Protein 3KNZ (pdb70)

Nearest PDB structures (foldseek):
  3knz-assembly3_F  TM=1.002E+00  e=1.732E-51  Salmonella enterica subsp. enterica serovar Typhimurium
  3knz-assembly2_C  TM=9.951E-01  e=6.266E-48  Salmonella enterica subsp. enterica serovar Typhimurium
  3knz-assembly1_B  TM=9.962E-01  e=3.396E-47  Salmonella enterica subsp. enterica serovar Typhimurium
  3g68-assembly1_B  TM=9.363E-01  e=8.931E-22  Clostridioides difficile 630
  3tbf-assembly1_B  TM=7.557E-01  e=9.077E-13  Francisella tularensis subsp. tularensis

CATH classification: 3.40.50.10490 (+1 more: 3.40.50.10490)

Solvent-accessible surface area: 72943 Å² total

Organism: Salmonella typhimurium (strain LT2 / SGSC1412 / ATCC 700720) (NCBI:txid99287)

Sequence (1859 aa):
NLYFQGNETPLRLLELTQTREDLWRAAQALTERGVTRIILTGSGTSYHGALTARTFQRWCALPVDVCWPFLDDEETLARSGKALVVGISQGGGSLSTLAAERARNVGHITASAGVAPATIDRAADYILTVPCGETKGYHCTVLNLLLALAVAGQQQRLDGEQRRSLLLREKTFNHLPALVTASQAWAQTNALALRDSSADIRLTGPATLFGTVQEGALKLETLRCPVSGYEFEEFIHGIYNAFNAQSALILDPQPDARQDRLAQILGEWTPSIYRIGPQVENNGLNLNFPFVNDEDFAVFEYIIPLQLCAILPNLYFQGNETPLRLLELTQTREDLWRAAQALTERGVTRIILTGSGTSYHGALTARTFQRWCALPVDVCWPFLDDETLARSGKALVVGISQGGGSLSTLAAERARNVGHITASAGVAPATIDRAADYILTVPCGETKGYHCTVLNLLLALAVAGQQQRLDGEQRRRSLLLREKTFNHLPALVTASQAWAQTNALALRDSADIRLTGPATLFGTVQEGALKLETLRCPVSGYEFEEFIHGIYNAFNAQSALILDPQPDARQDRLAQILGEWTPSIYRIGPQVENNGLNLNFPFVNDEDFAVFEYIIPLQLCAILNLYFQGNETPLRLLELTQTREDLWRAAQALTERGVTRIILTGSGTSYHGALTARTFQRWCALPVDVCWPFLDDETLARSGKALVVGISQGGGSLSTLAAERARNVGHITASAGVAPATIDRAADYILTVPCGTKGYHCTVLNLLLALAVAGQQQRLDGEQRRSLLLREKTFNHLPALVTASQAWAQTNALALRDSADIRLTGPATLFGTVQEGALKLETLRCPVSGYEFEEFIHGIYNAFNAQSALILDPQPDARQDRLAQILGEWTPSIYRIGPQVENNGLNLNFPFVNDEDFAVFEYIIPLQLCAILPNLYFQGNETPLRLLELTQTREDLWRAAQALTERGVTRIILTGSGTSYHGALTARTFQRWCALPVDVCWPFLDDETLARSGKALVVGISQGGGSLSTLAAERARNVGHITASAGVAPATIDRAADYILTVPCGETKGYHCTVLNLLLALAVAGQQQRLDGEQRRSLLLREKTFNHLPALVTASQAWAQTNALALRDSADIRLTGPATLFGTVQEGALKLETLRCPVSGYEFEEFIHGIYNAFNAQSALILDPQPDARQDRRLAQILGEWTPSIYRIGPQVENNGLNLNFPFVNDEDFAVFEYIIPLQLCAILPNLYFQGNETPLRLLELTQTREDLWRAAQALTERGVTRIILTGSGTSYHGALTARTFQRWCALPVDVCWPFLDDETLARRSGKALVVGISQGGGSLSTLAAERARNVGHITASAGVAPATIDRAADYILTVPCGETKGYHCTVLNLLLALAVAGQQQRLDGEQRRSLLLREKTFNHLPALVTASQAWAQTNALALRDSADIRLTGPATLFGTVQEGALKLETLRCPVSGYEFEEEFIHGIYNAFNAQSALILDPQPDARQDRLAQILGEWTPSIYRIGPQVENNGLNLNFPFVNDEDFAVFEYIIPLQLCAILPYFQGNETPLRLLELTQTREDLWRAAQALTERGVTRIILTGSGTSYHGALTARTFQRWCALPVDVCWPFLDDETLARSGKALVVGISQGGGSLSTLAAERARNVGHITASAGVAPATIDRRAADYILTVPTKGYHCTVLNLLLALAVAGQQQRLDGEQRRSLLLREKTFNHLPALVTASQAWAQTNALALRDSADIRLTGPATLFGTVQEGALKLETLRCPVSGYEFEEEFIHGIYNAFNAQQSALILDPQPDARQDRLAQILGEWTPSIYRIGPQVENNGLNLNFPFVNDEDFAVFEYIIPLQLCAILP

B-factor: mean 27.79, std 7.47, range [3.85, 67.18]

InterPro domains:
  IPR001347 SIS domain [PF01380] (32-156)
  IPR001347 SIS domain [PS51464] (22-163)
  IPR035466 GlmS/AgaS, SIS domain 1 [cd05008] (33-158)
  IPR035490 GlmS/FrlB, SIS domain 2 [cd05009] (201-340)
  IPR046348 SIS domain superfamily [SSF53697] (14-332)

Radius of gyration: 48.58 Å; Cα contacts (8 Å, |Δi|>4): 3417; chains: 6; bounding box: 103×115×129 Å

Structure (mmCIF, N/CA/C/O backbone):
data_3KNZ
#
_entry.id   3KNZ
#
_cell.length_a   90.028
_cell.length_b   173.344
_cell.length_c   208.574
_cell.angle_alpha   90.000
_cell.angle_beta   90.000
_cell.angle_gamma   90.000
#
_symmetry.space_group_name_H-M   'P 21 21 21'
#
loop_
_enti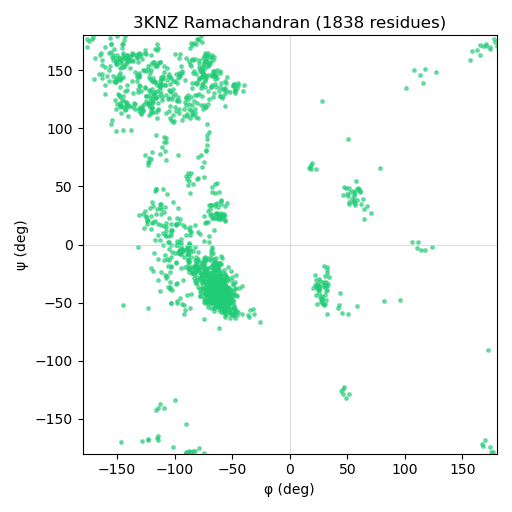ty.id
_entity.type
_entity.pdbx_description
1 polymer 'Putative sugar binding protein'
2 non-polymer 2-ETHOXYETHANOL
3 non-polymer IMIDAZOLE
4 water water
#
loop_
_atom_site.group_PDB
_atom_site.id
_atom_site.type_symbol
_atom_site.label_atom_id
_atom_site.label_alt_id
_atom_site.label_comp_id
_atom_site.label_asym_id
_atom_site.label_entity_id
_atom_site.label_seq_id
_atom_site.pdbx_PDB_ins_code
_atom_site.Cartn_x
_atom_site.Cartn_y
_atom_site.Cartn_z
_atom_site.occupancy
_atom_site.B_iso_or_equiv
_atom_site.auth_seq_id
_atom_site.auth_comp_id
_atom_site.auth_asym_id
_atom_site.auth_atom_id
_atom_site.pdbx_PDB_model_num
ATOM 1 N N . ASN A 1 14 ? 34.842 0.046 174.238 1.00 63.01 -5 ASN A N 1
ATOM 2 C CA . ASN A 1 14 ? 35.303 1.463 174.185 1.00 63.31 -5 ASN A CA 1
ATOM 3 C C . ASN A 1 14 ? 34.198 2.377 174.717 1.00 63.27 -5 ASN A C 1
ATOM 4 O O . ASN A 1 14 ? 33.345 2.843 173.960 1.00 63.23 -5 ASN A O 1
ATOM 9 N N . LEU A 1 15 ? 34.216 2.619 176.028 1.00 63.20 -4 LEU A N 1
ATOM 10 C CA . LEU A 1 15 ? 33.205 3.453 176.686 1.00 62.90 -4 LEU A CA 1
ATOM 11 C C . LEU A 1 15 ? 33.265 4.911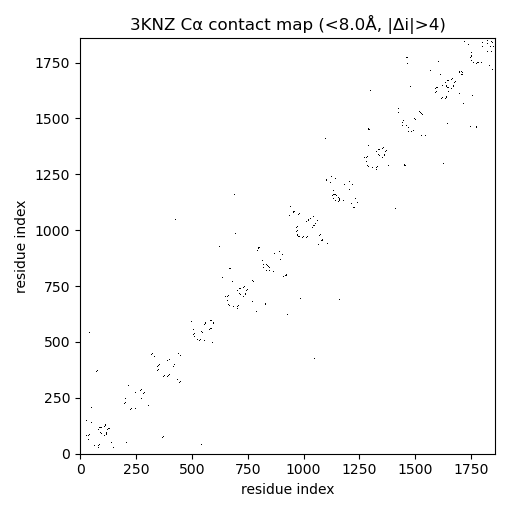 176.222 1.00 62.73 -4 LEU A C 1
ATOM 12 O O . LEU A 1 15 ? 32.334 5.687 176.461 1.00 62.99 -4 LEU A O 1
ATOM 14 N N . TYR A 1 16 ? 34.363 5.278 175.565 1.00 61.90 -3 TYR A N 1
ATOM 15 C CA . TYR A 1 16 ? 34.540 6.633 175.053 1.00 61.13 -3 TYR A CA 1
ATOM 16 C C . TYR A 1 16 ? 33.502 6.906 173.948 1.00 60.53 -3 TYR A C 1
ATOM 17 O O . TYR A 1 16 ? 33.039 8.040 173.803 1.00 60.56 -3 TYR A O 1
ATOM 26 N N . PHE A 1 17 ? 33.134 5.867 173.184 1.00 59.40 -2 PHE A N 1
ATOM 27 C CA . PHE A 1 17 ? 32.141 6.002 172.098 1.00 58.26 -2 PHE A CA 1
ATOM 28 C C . PHE A 1 17 ? 30.744 6.342 172.606 1.00 57.16 -2 PHE A C 1
ATOM 29 O O . PHE A 1 17 ? 30.158 7.342 172.186 1.00 57.01 -2 PHE A O 1
ATOM 37 N N . GLN A 1 18 ? 30.203 5.491 173.480 1.00 56.15 -1 GLN A N 1
ATOM 38 C CA . GLN A 1 18 ? 28.877 5.715 174.058 1.00 54.94 -1 GLN A CA 1
ATOM 39 C C . GLN A 1 18 ? 28.771 7.180 174.458 1.00 53.78 -1 GLN A C 1
ATOM 40 O O . GLN A 1 18 ? 27.715 7.799 174.316 1.00 54.36 -1 GLN A O 1
ATOM 42 N N . GLY A 1 19 ? 29.878 7.728 174.952 1.00 51.60 0 GLY A N 1
ATOM 43 C CA . GLY A 1 19 ? 29.936 9.125 175.328 1.00 49.88 0 GLY A CA 1
ATOM 44 C C . GLY A 1 19 ? 29.778 10.014 174.113 1.00 48.38 0 GLY A C 1
ATOM 45 O O . GLY A 1 19 ? 28.885 10.858 174.072 1.00 48.63 0 GLY A O 1
ATOM 54 N N . ASN A 1 21 ? 28.806 9.284 170.974 1.00 41.57 2 ASN A N 1
ATOM 55 C CA . ASN A 1 21 ? 27.577 9.043 170.224 1.00 40.30 2 ASN A CA 1
ATOM 56 C C . ASN A 1 21 ? 26.372 9.786 170.788 1.00 38.66 2 ASN A C 1
ATOM 57 O O . ASN A 1 21 ? 25.487 10.207 170.043 1.00 38.30 2 ASN A O 1
ATOM 62 N N . GLU A 1 22 ? 26.355 9.959 172.104 1.00 37.54 3 GLU A N 1
ATOM 63 C CA . GLU A 1 22 ? 25.255 10.637 172.785 1.00 36.92 3 GLU A CA 1
ATOM 64 C C . GLU A 1 22 ? 25.414 12.157 172.903 1.00 34.82 3 GLU A C 1
ATOM 65 O O . GLU A 1 22 ? 24.451 12.862 173.206 1.00 34.09 3 GLU A O 1
ATOM 71 N N . THR A 1 23 ? 26.617 12.665 172.662 1.00 32.89 4 THR A N 1
ATOM 72 C CA . THR A 1 23 ? 26.868 14.098 172.797 1.00 31.65 4 THR A CA 1
ATOM 73 C C . THR A 1 23 ? 25.942 14.983 171.941 1.00 30.97 4 THR A C 1
ATOM 74 O O . THR A 1 23 ? 25.412 15.980 172.440 1.00 30.99 4 THR A O 1
ATOM 78 N N . PRO A 1 24 ? 25.742 14.630 170.657 1.00 29.76 5 PRO A N 1
ATOM 79 C CA . PRO A 1 24 ? 24.861 15.455 169.835 1.00 28.98 5 PRO A CA 1
ATOM 80 C C . PRO A 1 24 ? 23.447 15.536 170.401 1.00 28.67 5 PRO A C 1
ATOM 81 O O . PRO A 1 24 ? 22.827 16.603 170.373 1.00 28.60 5 PRO A O 1
ATOM 85 N N . LEU A 1 25 ? 22.943 14.419 170.917 1.00 28.15 6 LEU A N 1
ATOM 86 C CA . LEU A 1 25 ? 21.611 14.403 171.505 1.00 28.18 6 LEU A CA 1
ATOM 87 C C . LEU A 1 25 ? 21.577 15.231 172.799 1.00 27.86 6 LEU A C 1
ATOM 88 O O . LEU A 1 25 ? 20.597 15.935 173.058 1.00 28.16 6 LEU A O 1
ATOM 93 N N . ARG A 1 26 ? 22.638 15.156 173.605 1.00 26.92 7 ARG A N 1
ATOM 94 C CA . ARG A 1 26 ? 22.702 15.946 174.835 1.00 26.52 7 ARG A CA 1
ATOM 95 C C . ARG A 1 26 ? 22.664 17.440 174.498 1.00 25.10 7 ARG A C 1
ATOM 96 O O . ARG A 1 26 ? 21.999 18.221 175.177 1.00 24.12 7 ARG A O 1
ATOM 104 N N . LEU A 1 27 ? 23.371 17.826 173.440 1.00 24.48 8 LEU A N 1
ATOM 105 C CA . LEU A 1 27 ? 23.437 19.229 173.034 1.00 23.97 8 LEU A CA 1
ATOM 106 C C . LEU A 1 27 ? 22.097 19.738 172.520 1.00 24.04 8 LEU A C 1
ATOM 107 O O . LEU A 1 27 ? 21.713 20.869 172.801 1.00 24.06 8 LEU A O 1
ATOM 112 N N . LEU A 1 28 ? 21.390 18.906 171.760 1.00 24.04 9 LEU A N 1
ATOM 113 C CA . LEU A 1 28 ? 20.078 19.277 171.238 1.00 23.73 9 LEU A CA 1
ATOM 114 C C . LEU A 1 28 ? 19.110 19.539 172.389 1.00 23.73 9 LEU A C 1
ATOM 115 O O . LEU A 1 28 ? 18.362 20.516 172.369 1.00 23.84 9 LEU A O 1
ATOM 120 N N . GLU A 1 29 ? 19.133 18.668 173.392 1.00 23.96 10 GLU A N 1
ATOM 121 C CA . GLU A 1 29 ? 18.281 18.830 174.570 1.00 24.66 10 GLU A CA 1
ATOM 122 C C . GLU A 1 29 ? 18.493 20.184 175.240 1.00 24.30 10 GLU A C 1
ATOM 123 O O . GLU A 1 29 ? 17.537 20.826 175.662 1.00 24.60 10 GLU A O 1
ATOM 137 N N . LEU A 1 31 ? 19.209 22.995 173.982 1.00 24.10 12 LEU A N 1
ATOM 138 C CA . LEU A 1 31 ? 18.585 24.079 173.224 1.00 24.13 12 LEU A CA 1
ATOM 139 C C . LEU A 1 31 ? 17.122 24.298 173.593 1.00 24.80 12 LEU A C 1
ATOM 140 O O . LEU A 1 31 ? 16.612 25.408 173.469 1.00 25.65 12 LEU A O 1
ATOM 145 N N . THR A 1 32 ? 16.447 23.246 174.041 1.00 25.02 13 THR A N 1
ATOM 146 C CA . THR A 1 32 ? 15.025 23.334 174.350 1.00 25.26 13 THR A CA 1
ATOM 147 C C . THR A 1 32 ? 14.737 23.523 175.845 1.00 25.34 13 THR A C 1
ATOM 148 O O . THR A 1 32 ? 13.578 23.631 176.238 1.00 24.78 13 THR A O 1
ATOM 152 N N . GLN A 1 33 ? 15.783 23.568 176.671 1.00 25.61 14 GLN A N 1
ATOM 153 C CA . GLN A 1 33 ? 15.613 23.756 178.116 1.00 25.85 14 GLN A CA 1
ATOM 154 C C . GLN A 1 33 ? 15.387 25.225 178.462 1.00 26.44 14 GLN A C 1
ATOM 155 O O . GLN A 1 33 ? 16.042 26.106 177.900 1.00 26.57 14 GLN A O 1
ATOM 161 N N . THR A 1 34 ? 14.456 25.489 179.376 1.00 27.22 15 THR A N 1
ATOM 162 C CA . THR A 1 34 ? 14.238 26.848 179.862 1.00 28.11 15 THR A CA 1
ATOM 163 C C . THR A 1 34 ? 15.287 27.042 180.943 1.00 29.42 15 THR A C 1
ATOM 164 O O . THR A 1 34 ? 15.369 26.267 181.900 1.00 31.23 15 THR A O 1
ATOM 168 N N . ARG A 1 35 ? 16.099 28.072 180.790 1.00 29.39 16 ARG A N 1
ATOM 169 C CA . ARG A 1 35 ? 17.193 28.300 181.707 1.00 28.73 16 ARG A CA 1
ATOM 170 C C . ARG A 1 35 ? 16.955 29.556 182.525 1.00 28.97 16 ARG A C 1
ATOM 171 O O . ARG A 1 35 ? 17.527 30.605 182.240 1.00 28.84 16 ARG A O 1
ATOM 179 N N . GLU A 1 36 ? 16.102 29.452 183.541 1.00 29.55 17 GLU A N 1
ATOM 180 C CA . GLU A 1 36 ? 15.824 30.598 184.400 1.00 30.02 17 GLU A CA 1
ATOM 181 C C . GLU A 1 36 ? 17.110 31.079 185.057 1.00 29.17 17 GLU A C 1
ATOM 182 O O . GLU A 1 36 ? 17.283 32.279 185.289 1.00 28.57 17 GLU A O 1
ATOM 188 N N . ASP A 1 37 ? 18.014 30.142 185.342 1.00 28.16 18 ASP A N 1
ATOM 189 C CA . ASP A 1 37 ? 19.285 30.491 185.959 1.00 27.90 18 ASP A CA 1
ATOM 190 C C . ASP A 1 37 ? 20.060 31.439 185.052 1.00 28.07 18 ASP A C 1
ATOM 191 O O . ASP A 1 37 ? 20.567 32.462 185.516 1.00 28.33 18 ASP A O 1
ATOM 196 N N . LEU A 1 38 ? 20.132 31.127 183.762 1.00 28.02 19 LEU A N 1
ATOM 197 C CA . LEU A 1 38 ? 20.817 32.010 182.823 1.00 28.53 19 LEU A CA 1
ATOM 198 C C . LEU A 1 38 ? 20.124 33.369 182.771 1.00 29.85 19 LEU A C 1
ATOM 199 O O . LEU A 1 38 ? 20.787 34.410 182.756 1.00 29.69 19 LEU A O 1
ATOM 204 N N . TRP A 1 39 ? 18.793 33.359 182.753 1.00 30.74 20 TRP A N 1
ATOM 205 C CA . TRP A 1 39 ? 18.037 34.605 182.723 1.00 32.48 20 TRP A CA 1
ATOM 206 C C . TRP A 1 39 ? 18.249 35.459 183.975 1.00 32.15 20 TRP A C 1
ATOM 207 O O . TRP A 1 39 ? 18.441 36.669 183.859 1.00 32.25 20 TRP A O 1
ATOM 218 N N . ARG A 1 40 ? 18.236 34.852 185.159 1.00 32.13 21 ARG A N 1
ATOM 219 C CA . ARG A 1 40 ? 18.478 35.621 186.386 1.00 32.17 21 ARG A CA 1
ATOM 220 C C . ARG A 1 40 ? 19.827 36.317 186.310 1.00 31.36 21 ARG A C 1
ATOM 221 O O . ARG A 1 40 ? 19.949 37.486 186.667 1.00 31.78 21 ARG A O 1
ATOM 229 N N . ALA A 1 41 ? 20.836 35.587 185.842 1.00 30.82 22 ALA A N 1
ATOM 230 C CA . ALA A 1 41 ? 22.185 36.133 185.684 1.00 29.91 22 ALA A CA 1
ATOM 231 C C . ALA A 1 41 ? 22.186 37.255 184.646 1.00 29.40 22 ALA A C 1
ATOM 232 O O . ALA A 1 41 ? 22.862 38.267 184.817 1.00 29.49 22 ALA A O 1
ATOM 234 N N . ALA A 1 42 ? 21.428 37.077 183.568 1.00 29.38 23 ALA A N 1
ATOM 235 C CA . ALA A 1 42 ? 21.333 38.099 182.534 1.00 29.43 23 ALA A CA 1
ATOM 236 C C . ALA A 1 42 ? 20.651 39.350 183.095 1.00 29.99 23 ALA A C 1
ATOM 237 O O . ALA A 1 42 ? 21.068 40.476 182.817 1.00 29.54 23 ALA A O 1
ATOM 239 N N . GLN A 1 43 ? 19.606 39.150 183.892 1.00 31.61 24 GLN A N 1
ATOM 240 C CA . GLN A 1 43 ? 18.890 40.266 184.511 1.00 32.74 24 GLN A CA 1
ATOM 241 C C . GLN A 1 43 ? 19.790 41.010 185.495 1.00 33.16 24 GLN A C 1
ATOM 242 O O . GLN A 1 43 ? 19.874 42.238 185.461 1.00 33.35 24 GLN A O 1
ATOM 248 N N . ALA A 1 44 ? 20.462 40.256 186.363 1.00 33.61 25 ALA A N 1
ATOM 249 C CA . ALA A 1 44 ? 21.351 40.829 187.375 1.00 34.36 25 ALA A CA 1
ATOM 250 C C . ALA A 1 44 ? 22.500 41.623 186.751 1.00 34.71 25 ALA A C 1
ATOM 251 O O . ALA A 1 44 ? 22.921 42.657 187.274 1.00 33.98 25 ALA A O 1
ATOM 253 N N . LEU A 1 45 ? 23.005 41.123 185.633 1.00 35.54 26 LEU A N 1
ATOM 254 C CA . LEU A 1 45 ? 24.092 41.768 184.924 1.00 36.39 26 LEU A CA 1
ATOM 255 C C . LEU A 1 45 ? 23.654 43.144 184.444 1.00 36.92 26 LEU A C 1
ATOM 256 O O . LEU A 1 45 ? 24.337 44.139 184.678 1.00 37.06 26 LEU A O 1
ATOM 261 N N . THR A 1 46 ? 22.495 43.196 183.796 1.00 37.93 27 THR A N 1
ATOM 262 C CA . THR A 1 46 ? 21.981 44.446 183.237 1.00 38.33 27 THR A CA 1
ATOM 263 C C . THR A 1 46 ? 21.601 45.473 184.299 1.00 38.49 27 THR A C 1
ATOM 264 O O . THR A 1 46 ? 21.789 46.666 184.092 1.00 38.66 27 THR A O 1
ATOM 268 N N . GLU A 1 47 ? 21.069 45.010 185.427 1.00 38.81 28 GLU A N 1
ATOM 269 C CA . GLU A 1 47 ? 20.630 45.904 186.503 1.00 39.29 28 GLU A CA 1
ATOM 270 C C . GLU A 1 47 ? 21.742 46.400 187.428 1.00 38.59 28 GLU A C 1
ATOM 271 O O . GLU A 1 47 ? 21.674 47.519 187.916 1.00 38.71 28 GLU A O 1
ATOM 277 N N . ARG A 1 48 ? 22.758 45.579 187.671 1.00 38.44 29 ARG A N 1
ATOM 278 C CA . ARG A 1 48 ? 23.832 45.948 188.599 1.00 38.08 29 ARG A CA 1
ATOM 279 C C . ARG A 1 48 ? 25.103 46.528 187.959 1.00 36.38 29 ARG A C 1
ATOM 280 O O . ARG A 1 48 ? 26.204 46.336 188.476 1.00 36.47 29 ARG A O 1
ATOM 288 N N . GLY A 1 49 ? 24.951 47.231 186.842 1.00 34.43 30 GLY A N 1
ATOM 289 C CA . GLY A 1 49 ? 26.075 47.904 186.185 1.00 32.87 30 GLY A CA 1
ATOM 290 C C . GLY A 1 49 ? 27.367 47.133 185.964 1.00 31.11 30 GLY A C 1
ATOM 291 O O . GLY A 1 49 ? 28.448 47.619 186.300 1.00 30.80 30 GLY A O 1
ATOM 292 N N . VAL A 1 50 ? 27.257 45.934 185.398 1.00 29.80 31 VAL A N 1
ATOM 293 C CA . VAL A 1 50 ? 28.428 45.128 185.053 1.00 28.42 31 VAL A CA 1
ATOM 294 C C . VAL A 1 50 ? 29.016 45.671 183.751 1.00 28.09 31 VAL A C 1
ATOM 295 O O . VAL A 1 50 ? 28.297 45.845 182.768 1.00 29.24 31 VAL A O 1
ATOM 299 N N . THR A 1 51 ? 30.320 45.928 183.739 1.00 27.17 32 THR A N 1
ATOM 300 C CA . THR A 1 51 ? 30.968 46.527 182.575 1.00 25.92 32 THR A CA 1
ATOM 301 C C . THR A 1 51 ? 31.764 45.544 181.716 1.00 26.48 32 THR A C 1
ATOM 302 O O . THR A 1 51 ? 32.180 45.889 180.608 1.00 26.50 32 THR A O 1
ATOM 306 N N . ARG A 1 52 ? 31.981 44.329 182.212 1.00 26.89 33 ARG A N 1
ATOM 307 C CA . ARG A 1 52 ? 32.728 43.323 181.447 1.00 27.06 33 ARG A CA 1
ATOM 308 C C . ARG A 1 52 ? 32.514 41.912 182.005 1.00 26.45 33 ARG A C 1
ATOM 309 O O . ARG A 1 52 ? 32.101 41.739 183.159 1.00 26.26 33 ARG A O 1
ATOM 317 N N . ILE A 1 53 ? 32.766 40.901 181.181 1.00 25.65 34 ILE A N 1
ATOM 318 C CA . ILE A 1 53 ? 32.687 39.524 181.664 1.00 25.63 34 ILE A CA 1
ATOM 319 C C . ILE A 1 53 ? 34.108 38.978 181.748 1.00 24.77 34 ILE A C 1
ATOM 320 O O . ILE A 1 53 ? 34.924 39.216 180.859 1.00 24.54 34 ILE A O 1
ATOM 325 N N . ILE A 1 54 ? 34.399 38.273 182.837 1.00 24.23 35 ILE A N 1
ATOM 326 C CA . ILE A 1 54 ? 35.698 37.649 183.043 1.00 23.47 35 ILE A CA 1
ATOM 327 C C . ILE A 1 54 ? 35.456 36.155 183.236 1.00 23.14 35 ILE A C 1
ATOM 328 O O . ILE A 1 54 ? 34.851 35.751 184.225 1.00 22.69 35 ILE A O 1
ATOM 333 N N . LEU A 1 55 ? 35.880 35.345 182.270 1.00 23.33 36 LEU A N 1
ATOM 334 C CA . LEU A 1 55 ? 35.754 33.886 182.361 1.00 22.70 36 LEU A CA 1
ATOM 335 C C . LEU A 1 55 ? 37.079 33.333 182.870 1.00 22.74 36 LEU A C 1
ATOM 336 O O . LEU A 1 55 ? 38.122 33.572 182.261 1.00 22.90 36 LEU A O 1
ATOM 341 N N . THR A 1 56 ? 37.051 32.599 183.977 1.00 23.16 37 THR A N 1
ATOM 342 C CA . THR A 1 56 ? 38.287 32.071 184.541 1.00 24.15 37 THR A CA 1
ATOM 343 C C . THR A 1 56 ? 38.204 30.582 184.859 1.00 24.54 37 THR A C 1
ATOM 344 O O . THR A 1 56 ? 37.162 30.078 185.267 1.00 24.90 37 THR A O 1
ATOM 348 N N . GLY A 1 57 ? 39.326 29.894 184.674 1.00 24.96 38 GLY A N 1
ATOM 349 C CA . GLY A 1 57 ? 39.405 28.461 184.900 1.00 25.17 38 GLY A CA 1
ATOM 350 C C . GLY A 1 57 ? 40.682 27.874 184.329 1.00 25.26 38 GLY A C 1
ATOM 351 O O . GLY A 1 57 ? 41.573 28.604 183.861 1.00 24.88 38 GLY A O 1
ATOM 352 N N . SER A 1 58 ? 40.748 26.548 184.345 1.00 24.84 39 SER A N 1
ATOM 353 C CA . SER A 1 58 ? 41.924 25.815 183.897 1.00 25.32 39 SER A CA 1
ATOM 354 C C . SER A 1 58 ? 41.564 24.668 182.966 1.00 25.46 39 SER A C 1
ATOM 355 O O . SER A 1 58 ? 40.416 24.221 182.935 1.00 26.04 39 SER A O 1
ATOM 358 N N . GLY A 1 59 ? 42.550 24.189 182.212 1.00 24.89 40 GLY A N 1
ATOM 359 C CA . GLY A 1 59 ? 42.344 23.055 181.303 1.00 24.17 40 GLY A CA 1
ATOM 360 C C . GLY A 1 59 ? 41.125 23.163 180.394 1.00 23.69 40 GLY A C 1
ATOM 361 O O . GLY A 1 59 ? 40.908 24.183 179.749 1.00 22.89 40 GLY A O 1
ATOM 362 N N . THR A 1 60 ? 40.329 22.099 180.335 1.00 23.66 41 THR A N 1
ATOM 363 C CA . THR A 1 60 ? 39.151 22.085 179.471 1.00 23.20 41 THR A CA 1
ATOM 364 C C . THR A 1 60 ? 38.221 23.278 179.705 1.00 22.80 41 THR A C 1
ATOM 365 O O . THR A 1 60 ? 37.665 23.825 178.757 1.00 21.41 41 THR A O 1
ATOM 369 N N . SER A 1 61 ? 38.066 23.682 180.961 1.00 23.02 42 SER A N 1
ATOM 370 C CA . SER A 1 61 ? 37.219 24.822 181.287 1.00 23.58 42 SER A CA 1
ATOM 371 C C . SER A 1 61 ? 37.761 26.083 180.631 1.00 22.76 42 SER A C 1
ATOM 372 O O . SER A 1 61 ? 37.017 26.849 180.016 1.00 22.07 42 SER A O 1
ATOM 375 N N . TYR A 1 62 ? 39.064 26.290 180.779 1.00 23.34 43 TYR A N 1
ATOM 376 C CA . TYR A 1 62 ? 39.758 27.439 180.188 1.00 23.32 43 TYR A CA 1
ATOM 377 C C . TYR A 1 62 ? 39.627 27.460 178.671 1.00 22.70 43 TYR A C 1
ATOM 378 O O . TYR A 1 62 ? 39.380 28.517 178.078 1.00 22.56 43 TYR A O 1
ATOM 387 N N . HIS A 1 63 ? 39.784 26.292 178.049 1.00 22.53 44 HIS A N 1
ATOM 388 C CA . HIS A 1 63 ? 39.652 26.179 176.596 1.00 22.89 44 HIS A CA 1
ATOM 389 C C . HIS A 1 63 ? 38.226 26.492 176.151 1.00 22.56 44 HIS A C 1
ATOM 390 O O . HIS A 1 63 ? 38.017 27.196 175.170 1.00 22.49 44 HIS A O 1
ATOM 397 N N . GLY A 1 64 ? 37.250 25.964 176.878 1.00 21.44 45 GLY A N 1
ATOM 398 C CA . GLY A 1 64 ? 35.862 26.249 176.588 1.00 22.14 45 GLY A CA 1
ATOM 399 C C . GLY A 1 64 ? 35.620 27.743 176.588 1.00 22.49 45 GLY A C 1
ATOM 400 O O . GLY A 1 64 ? 34.847 28.255 175.771 1.00 22.47 45 GLY A O 1
ATOM 401 N N . ALA A 1 65 ? 36.278 28.438 177.513 1.00 22.89 46 ALA A N 1
ATOM 402 C CA . ALA A 1 65 ? 36.184 29.895 177.605 1.00 23.19 46 ALA A CA 1
ATOM 403 C C . ALA A 1 65 ? 36.802 30.533 176.371 1.00 23.36 46 ALA A C 1
ATOM 404 O O . ALA A 1 65 ? 36.220 31.436 175.771 1.00 24.39 46 ALA A O 1
ATOM 406 N N . LEU A 1 66 ? 37.984 30.071 175.981 1.00 23.78 47 LEU A N 1
ATOM 407 C CA . LEU A 1 66 ? 38.628 30.620 174.788 1.00 23.61 47 LEU A CA 1
ATOM 408 C C . LEU A 1 66 ? 37.710 30.465 173.568 1.00 24.07 47 LEU A C 1
ATOM 409 O O . LEU A 1 66 ? 37.503 31.414 172.799 1.00 24.91 47 LEU A O 1
ATOM 414 N N . THR A 1 67 ? 37.146 29.269 173.421 1.00 23.66 48 THR A N 1
ATOM 415 C CA . THR A 1 67 ? 36.278 28.930 172.295 1.00 23.52 48 THR A CA 1
ATOM 416 C C . THR A 1 67 ? 35.015 29.806 172.182 1.00 24.19 48 THR A C 1
ATOM 417 O O . THR A 1 67 ? 34.605 30.165 171.076 1.00 24.23 48 THR A O 1
ATOM 421 N N . ALA A 1 68 ? 34.425 30.170 173.318 1.00 24.39 49 ALA A N 1
ATOM 422 C CA . ALA A 1 68 ? 33.197 30.980 173.336 1.00 24.73 49 ALA A CA 1
ATOM 423 C C . ALA A 1 68 ? 33.411 32.500 173.460 1.00 24.56 49 ALA A C 1
ATOM 424 O O . ALA A 1 68 ? 32.452 33.271 173.367 1.00 24.89 49 ALA A O 1
ATOM 426 N N . ARG A 1 69 ? 34.650 32.935 173.658 1.00 24.14 50 ARG A N 1
ATOM 427 C CA . ARG A 1 69 ? 34.921 34.359 173.880 1.00 24.80 50 ARG A CA 1
ATOM 428 C C . ARG A 1 69 ? 34.239 35.294 172.868 1.00 24.58 50 ARG A C 1
ATOM 429 O O . ARG A 1 69 ? 33.451 36.163 173.250 1.00 24.09 50 ARG A O 1
ATOM 437 N N . THR A 1 70 ? 34.544 35.115 171.586 1.00 24.70 51 THR A N 1
ATOM 438 C CA . THR A 1 70 ? 33.981 35.970 170.536 1.00 24.62 51 THR A CA 1
ATOM 439 C C . THR A 1 70 ? 32.459 36.023 170.555 1.00 24.59 51 THR A C 1
ATOM 440 O O . THR A 1 70 ? 31.873 37.093 170.499 1.00 24.68 51 THR A O 1
ATOM 444 N N . PHE A 1 71 ? 31.830 34.857 170.625 1.00 24.88 52 PHE A N 1
ATOM 445 C CA . PHE A 1 71 ? 30.380 34.768 170.618 1.00 24.67 52 PHE A CA 1
ATOM 446 C C . PHE A 1 71 ? 29.821 35.542 171.793 1.00 24.87 52 PHE A C 1
ATOM 447 O O . PHE A 1 71 ? 28.821 36.240 171.662 1.00 24.67 52 PHE A O 1
ATOM 463 N N . GLN A 1 73 ? 31.314 38.101 173.477 1.00 26.67 54 GLN A N 1
ATOM 464 C CA . GLN A 1 73 ? 31.547 39.531 173.311 1.00 27.29 54 GLN A CA 1
ATOM 465 C C . GLN A 1 73 ? 30.444 40.146 172.494 1.00 26.58 54 GLN A C 1
ATOM 466 O O . GLN A 1 73 ? 29.857 41.146 172.879 1.00 26.53 54 GLN A O 1
ATOM 472 N N . ARG A 1 74 ? 30.183 39.533 171.351 1.00 26.17 55 ARG A N 1
ATOM 473 C CA . ARG A 1 74 ? 29.199 40.038 170.411 1.00 26.90 55 ARG A CA 1
ATOM 474 C C . ARG A 1 74 ? 27.814 40.177 171.027 1.00 26.58 55 ARG A C 1
ATOM 475 O O . ARG A 1 74 ? 27.225 41.258 171.007 1.00 26.72 55 ARG A O 1
ATOM 483 N N . TRP A 1 75 ? 27.315 39.090 171.604 1.00 26.27 56 TRP A N 1
ATOM 484 C CA . TRP A 1 75 ? 25.953 39.073 172.125 1.00 26.09 56 TRP A CA 1
ATOM 485 C C . TRP A 1 75 ? 25.762 39.671 173.512 1.00 26.15 56 TRP A C 1
ATOM 486 O O . TRP A 1 75 ? 24.647 40.037 173.873 1.00 26.42 56 TRP A O 1
ATOM 497 N N . CYS A 1 76 ? 26.835 39.776 174.286 1.00 26.40 57 CYS A N 1
ATOM 498 C CA . CYS A 1 76 ? 26.760 40.444 175.584 1.00 26.08 57 CYS A CA 1
ATOM 499 C C . CYS A 1 76 ? 27.004 41.933 175.377 1.00 24.75 57 CYS A C 1
ATOM 500 O O . CYS A 1 76 ? 26.585 42.754 176.182 1.00 24.65 57 CYS A O 1
ATOM 503 N N . ALA A 1 77 ? 27.682 42.270 174.281 1.00 24.58 58 ALA A N 1
ATOM 504 C CA . ALA A 1 77 ? 27.990 43.659 173.948 1.00 24.35 58 ALA A CA 1
ATOM 505 C C . ALA A 1 77 ? 28.916 44.256 174.999 1.00 24.33 58 ALA A C 1
ATOM 506 O O . ALA A 1 77 ? 28.884 45.444 175.268 1.00 25.01 58 ALA A O 1
ATOM 508 N N . LEU A 1 78 ? 29.744 43.405 175.589 1.00 25.08 59 LEU A N 1
ATOM 509 C CA . LEU A 1 78 ? 30.697 43.807 176.618 1.00 24.67 59 LEU A CA 1
ATOM 510 C C . LEU A 1 78 ? 32.033 43.144 176.348 1.00 24.33 59 LEU A C 1
ATOM 511 O O . LEU A 1 78 ? 32.104 42.133 175.642 1.00 24.37 59 LEU A O 1
ATOM 516 N N . PRO A 1 79 ? 33.111 43.724 176.890 1.00 24.00 60 PRO A N 1
ATOM 517 C CA . PRO A 1 79 ? 34.392 43.056 176.753 1.00 23.59 60 PRO A CA 1
ATOM 518 C C . PRO A 1 79 ? 34.343 41.722 177.480 1.00 23.60 60 PRO A C 1
ATOM 519 O O . PRO A 1 79 ? 33.656 41.605 178.493 1.00 23.75 60 PRO A O 1
ATOM 523 N N . VAL A 1 80 ? 35.055 40.727 176.970 1.00 24.40 61 VAL A N 1
ATOM 524 C CA . VAL A 1 80 ? 35.118 39.434 177.631 1.00 25.21 61 VAL A CA 1
ATOM 525 C C . VAL A 1 80 ? 36.564 38.970 177.798 1.00 26.19 61 VAL A C 1
ATOM 526 O O . VAL A 1 80 ? 37.266 38.738 176.815 1.00 27.32 61 VAL A O 1
ATOM 530 N N . ASP A 1 81 ? 36.998 38.829 179.046 1.00 26.65 62 ASP A N 1
ATOM 531 C CA . ASP A 1 81 ? 38.347 38.375 179.348 1.00 26.68 62 ASP A CA 1
ATOM 532 C C . ASP A 1 81 ? 38.358 36.875 179.593 1.00 25.94 62 ASP A C 1
ATOM 533 O O . ASP A 1 81 ? 37.382 36.325 180.105 1.00 25.64 62 ASP A O 1
ATOM 538 N N . VAL A 1 82 ? 39.454 36.213 179.219 1.00 25.16 63 VAL A N 1
ATOM 539 C CA . VAL A 1 82 ? 39.646 34.792 179.533 1.00 24.32 63 VAL A CA 1
ATOM 540 C C . VAL A 1 82 ? 41.033 34.620 180.141 1.00 24.87 63 VAL A C 1
ATOM 541 O O . VAL A 1 82 ? 42.038 34.889 179.486 1.00 25.60 63 VAL A O 1
ATOM 545 N N . CYS A 1 83 ? 41.094 34.168 181.388 1.00 25.04 64 CYS A N 1
ATOM 546 C CA . CYS A 1 83 ? 42.376 34.020 182.061 1.00 25.28 64 CYS A CA 1
ATOM 547 C C . CYS A 1 83 ? 42.357 32.962 183.148 1.00 24.64 64 CYS A C 1
ATOM 548 O O . CYS A 1 83 ? 41.295 32.565 183.629 1.00 24.86 64 CYS A O 1
ATOM 551 N N . TRP A 1 84 ? 43.552 32.535 183.549 1.00 24.31 65 TRP A N 1
ATOM 552 C CA . TRP A 1 84 ? 43.702 31.565 184.618 1.00 23.92 65 TRP A CA 1
ATOM 553 C C . TRP A 1 84 ? 43.458 32.274 185.945 1.00 23.52 65 TRP A C 1
ATOM 554 O O . TRP A 1 84 ? 43.763 33.459 186.084 1.00 23.07 65 TRP A O 1
ATOM 565 N N . PRO A 1 85 ? 42.913 31.545 186.928 1.00 23.06 66 PRO A N 1
ATOM 566 C CA . PRO A 1 85 ? 42.569 32.140 188.218 1.00 22.68 66 PRO A CA 1
ATOM 567 C C . PRO A 1 85 ? 43.677 32.955 188.899 1.00 22.53 66 PRO A C 1
ATOM 568 O O . PRO A 1 85 ? 43.383 33.999 189.480 1.00 22.20 66 PRO A O 1
ATOM 572 N N . PHE A 1 86 ? 44.930 32.505 188.823 1.00 22.44 67 PHE A N 1
ATOM 573 C CA . PHE A 1 86 ? 46.019 33.206 189.516 1.00 22.25 67 PHE A CA 1
ATOM 574 C C . PHE A 1 86 ? 46.257 34.603 188.947 1.00 22.71 67 PHE A C 1
ATOM 575 O O . PHE A 1 86 ? 46.798 35.471 189.633 1.00 22.55 67 PHE A O 1
ATOM 591 N N . LEU A 1 88 ? 43.883 36.618 188.278 1.00 23.50 69 LEU A N 1
ATOM 592 C CA . LEU A 1 88 ? 42.898 37.478 188.943 1.00 22.95 69 LEU A CA 1
ATOM 593 C C . LEU A 1 88 ? 43.289 37.774 190.390 1.00 23.15 69 LEU A C 1
ATOM 594 O O . LEU A 1 88 ? 42.645 37.315 191.329 1.00 23.33 69 LEU A O 1
ATOM 599 N N . ASP A 1 89 ? 44.352 38.548 190.560 1.00 23.33 70 ASP A N 1
ATOM 600 C CA . ASP A 1 89 ? 44.808 38.922 191.885 1.00 23.59 70 ASP A CA 1
ATOM 601 C C . ASP A 1 89 ? 44.002 40.116 192.388 1.00 23.23 70 ASP A C 1
ATOM 602 O O . ASP A 1 89 ? 43.196 40.690 191.652 1.00 22.37 70 ASP A O 1
ATOM 607 N N . ASP A 1 90 ? 44.214 40.482 193.646 1.00 23.60 71 ASP A N 1
ATOM 608 C CA . ASP A 1 90 ? 43.468 41.585 194.243 1.00 24.21 71 ASP A CA 1
ATOM 609 C C . ASP A 1 90 ? 43.671 42.899 193.498 1.00 24.57 71 ASP A C 1
ATOM 610 O O . ASP A 1 90 ? 42.708 43.646 193.275 1.00 25.11 71 ASP A O 1
ATOM 615 N N . GLU A 1 91 ? 44.906 43.169 193.088 1.00 24.29 72 GLU A N 1
ATOM 616 C CA A GLU A 1 91 ? 45.210 44.425 192.430 0.50 24.18 72 GLU A CA 1
ATOM 617 C CA B GLU A 1 91 ? 45.226 44.427 192.398 0.50 24.43 72 GLU A CA 1
ATOM 618 C C . GLU A 1 91 ? 44.541 44.497 191.050 1.00 23.83 72 GLU A C 1
ATOM 619 O O . GLU A 1 91 ? 44.129 45.569 190.617 1.00 24.39 72 GLU A O 1
ATOM 630 N N . THR A 1 92 ? 44.406 43.352 190.387 1.00 22.50 73 THR A N 1
ATOM 631 C CA . THR A 1 92 ? 43.746 43.310 189.092 1.00 21.46 73 THR A CA 1
ATOM 632 C C . THR A 1 92 ? 42.247 43.492 189.267 1.00 21.71 73 THR A C 1
ATOM 633 O O . THR A 1 92 ? 41.606 44.157 188.464 1.00 21.22 73 THR A O 1
ATOM 637 N N . LEU A 1 93 ? 41.693 42.893 190.319 1.00 22.35 74 LEU A N 1
ATOM 638 C CA . LEU A 1 93 ? 40.263 43.012 190.625 1.00 21.82 74 LEU A CA 1
ATOM 639 C C . LEU A 1 93 ? 39.912 44.407 191.150 1.00 22.30 74 LEU A C 1
ATOM 640 O O . LEU A 1 93 ? 38.764 44.852 191.037 1.00 22.48 74 LEU A O 1
ATOM 645 N N . ALA A 1 94 ? 40.901 45.083 191.736 1.00 22.52 75 ALA A N 1
ATOM 646 C CA . ALA A 1 94 ? 40.713 46.440 192.255 1.00 22.59 75 ALA A CA 1
ATOM 647 C C . ALA A 1 94 ? 40.693 47.460 191.108 1.00 23.45 75 ALA A C 1
ATOM 648 O O . ALA A 1 94 ? 39.931 48.415 191.148 1.00 24.03 75 ALA A O 1
ATOM 650 N N . ARG A 1 95 ? 41.524 47.242 190.090 1.00 24.22 76 ARG A N 1
ATOM 651 C CA . ARG A 1 95 ? 41.616 48.136 188.927 1.00 25.33 76 ARG A CA 1
ATOM 652 C C . ARG A 1 95 ? 40.452 47.964 187.962 1.00 24.74 76 ARG A C 1
ATOM 653 O O . ARG A 1 95 ? 40.018 48.922 187.326 1.00 24.85 76 ARG A O 1
ATOM 661 N N . SER A 1 96 ? 39.965 46.734 187.842 1.00 24.51 77 SER A N 1
ATOM 662 C CA . SER A 1 96 ? 38.915 46.407 186.890 1.00 23.47 77 SER A CA 1
ATOM 663 C C . SER A 1 96 ? 37.579 47.070 187.184 1.00 23.75 77 SER A C 1
ATOM 664 O O . SER A 1 96 ? 37.226 47.332 188.342 1.00 23.21 77 SER A O 1
ATOM 667 N N . GLY A 1 97 ? 36.846 47.337 186.105 1.00 23.81 78 GLY A N 1
ATOM 668 C CA . GLY A 1 97 ? 35.500 47.878 186.196 1.00 23.41 78 GLY A CA 1
ATOM 669 C C . GLY A 1 97 ? 34.633 46.732 186.667 1.00 23.63 78 GLY A C 1
ATOM 670 O O . GLY A 1 97 ? 35.010 45.563 186.517 1.00 23.98 78 GLY A O 1
ATOM 671 N N . LYS A 1 98 ? 33.485 47.049 187.250 1.00 22.94 79 LYS A N 1
ATOM 672 C CA . LYS A 1 98 ? 32.612 46.015 187.757 1.00 23.03 79 LYS A CA 1
ATOM 673 C C . LYS A 1 98 ? 32.457 44.952 186.685 1.00 23.53 79 LYS A C 1
ATOM 674 O O . LYS A 1 98 ? 32.178 45.261 185.532 1.00 23.72 79 LYS A O 1
ATOM 680 N N . ALA A 1 99 ? 32.655 43.698 187.068 1.00 23.87 80 ALA A N 1
ATOM 681 C CA . ALA A 1 99 ? 32.584 42.594 186.128 1.00 23.76 80 ALA A CA 1
ATOM 682 C C . ALA A 1 99 ? 31.736 41.448 186.641 1.00 24.38 80 ALA A C 1
ATOM 683 O O . ALA A 1 99 ? 31.410 41.370 187.833 1.00 25.02 80 ALA A O 1
ATOM 685 N N . LEU A 1 100 ? 31.367 40.569 185.717 1.00 23.78 81 LEU A N 1
ATOM 686 C CA . LEU A 1 100 ? 30.715 39.330 186.068 1.00 22.79 81 LEU A CA 1
ATOM 687 C C . LEU A 1 100 ? 31.828 38.303 185.937 1.00 22.93 81 LEU A C 1
ATOM 688 O O . LEU A 1 100 ? 32.273 37.996 184.829 1.00 23.18 81 LEU A O 1
ATOM 693 N N . VAL A 1 101 ? 32.324 37.816 187.065 1.00 22.92 82 VAL A N 1
ATOM 694 C CA . VAL A 1 101 ? 33.371 36.812 187.045 1.00 22.11 82 VAL A CA 1
ATOM 695 C C . VAL A 1 101 ? 32.715 35.448 187.072 1.00 22.37 82 VAL A C 1
ATOM 696 O O . VAL A 1 101 ? 32.016 35.111 188.022 1.00 22.40 82 VAL A O 1
ATOM 700 N N . VAL A 1 102 ? 32.916 34.680 186.007 1.00 22.54 83 VAL A N 1
ATOM 701 C CA . VAL A 1 102 ? 32.338 33.350 185.910 1.00 22.52 83 VAL A CA 1
ATOM 702 C C . VAL A 1 102 ? 33.428 32.320 186.138 1.00 22.62 83 VAL A C 1
ATOM 703 O O . VAL A 1 102 ? 34.370 32.215 185.359 1.00 22.54 83 VAL A O 1
ATOM 707 N N . GLY A 1 103 ? 33.307 31.572 187.224 1.00 23.27 84 GLY A N 1
ATOM 708 C CA . GLY A 1 103 ? 34.269 30.528 187.538 1.00 23.40 84 GLY A CA 1
ATOM 709 C C . GLY A 1 103 ? 33.791 29.269 186.864 1.00 23.34 84 GLY A C 1
ATOM 710 O O . GLY A 1 103 ? 32.629 28.899 187.019 1.00 23.14 84 GLY A O 1
ATOM 711 N N . ILE A 1 104 ? 34.679 28.628 186.105 1.00 23.33 85 ILE A N 1
ATOM 712 C CA . ILE A 1 104 ? 34.338 27.422 185.358 1.00 23.66 85 ILE A CA 1
ATOM 713 C C . ILE A 1 104 ? 35.211 26.232 185.762 1.00 24.55 85 ILE A C 1
ATOM 714 O O . ILE A 1 104 ? 36.436 26.330 185.836 1.00 24.82 85 ILE A O 1
ATOM 719 N N . SER A 1 105 ? 34.566 25.103 186.009 1.00 25.53 86 SER A N 1
ATOM 720 C CA . SER A 1 105 ? 35.259 23.884 186.379 1.00 26.52 86 SER A CA 1
ATOM 721 C C . SER A 1 105 ? 34.446 22.699 185.929 1.00 26.37 86 SER A C 1
ATOM 722 O O . SER A 1 105 ? 33.292 22.577 186.301 1.00 27.20 86 SER A O 1
ATOM 725 N N . GLN A 1 106 ? 35.043 21.820 185.136 1.00 26.85 87 GLN A N 1
ATOM 726 C CA . GLN A 1 106 ? 34.327 20.632 184.655 1.00 26.58 87 GLN A CA 1
ATOM 727 C C . GLN A 1 106 ? 33.753 19.853 185.847 1.00 26.44 87 GLN A C 1
ATOM 728 O O . GLN A 1 106 ? 32.597 19.444 185.831 1.00 27.28 87 GLN A O 1
ATOM 734 N N . GLY A 1 107 ? 34.558 19.681 186.888 1.00 26.34 88 GLY A N 1
ATOM 735 C CA . GLY A 1 107 ? 34.106 19.028 188.109 1.00 26.76 88 GLY A CA 1
ATOM 736 C C . GLY A 1 107 ? 33.529 20.054 189.074 1.00 27.11 88 GLY A C 1
ATOM 737 O O . GLY A 1 107 ? 33.078 21.123 188.668 1.00 28.69 88 GLY A O 1
ATOM 738 N N . GLY A 1 108 ? 33.560 19.744 190.362 1.00 27.09 89 GLY A N 1
ATOM 739 C CA . GLY A 1 108 ? 33.024 20.655 191.376 1.00 27.46 89 GLY A CA 1
ATOM 740 C C . GLY A 1 108 ? 33.823 21.937 191.588 1.00 26.37 89 GLY A C 1
ATOM 741 O O . GLY A 1 108 ? 33.362 22.872 192.248 1.00 26.31 89 GLY A O 1
ATOM 742 N N . GLY A 1 109 ? 35.037 21.986 191.068 1.00 26.09 90 GLY A N 1
ATOM 743 C CA . GLY A 1 109 ? 35.836 23.197 191.226 1.00 26.28 90 GLY A CA 1
ATOM 744 C C . GLY A 1 109 ? 37.229 23.024 191.811 1.00 25.15 90 GLY A C 1
ATOM 745 O O . GLY A 1 109 ? 37.493 22.140 192.640 1.00 24.03 90 GLY A O 1
ATOM 746 N N . SER A 1 110 ? 38.112 23.901 191.358 1.00 24.24 91 SER A N 1
ATOM 747 C CA . SER A 1 110 ? 39.465 23.941 191.814 1.00 24.25 91 SER A CA 1
ATOM 748 C C . SER A 1 110 ? 39.484 24.960 192.916 1.00 24.36 91 SER A C 1
ATOM 749 O O . SER A 1 110 ? 38.644 25.862 192.937 1.00 23.52 91 SER A O 1
ATOM 752 N N . LEU A 1 111 ? 40.427 24.817 193.840 1.00 24.71 92 LEU A N 1
ATOM 753 C CA . LEU A 1 111 ? 40.565 25.785 194.912 1.00 25.13 92 LEU A CA 1
ATOM 754 C C . LEU A 1 111 ? 41.025 27.117 194.298 1.00 24.99 92 LEU A C 1
ATOM 755 O O . LEU A 1 111 ? 40.710 28.190 194.811 1.00 25.70 92 LEU A O 1
ATOM 760 N N . SER A 1 112 ? 41.755 27.044 193.188 1.00 24.83 93 SER A N 1
ATOM 761 C CA . SER A 1 112 ? 42.208 28.245 192.491 1.00 24.71 93 SER A CA 1
ATOM 762 C C . SER A 1 112 ? 41.043 29.065 191.956 1.00 24.30 93 SER A C 1
ATOM 763 O O . SER A 1 112 ? 40.987 30.281 192.169 1.00 24.38 93 SER A O 1
ATOM 766 N N . THR A 1 113 ? 40.121 28.408 191.253 1.00 23.36 94 THR A N 1
ATOM 767 C CA . THR A 1 113 ? 38.947 29.100 190.729 1.00 21.87 94 THR A CA 1
ATOM 768 C C . THR A 1 113 ? 38.085 29.610 191.881 1.00 21.51 94 THR A C 1
ATOM 769 O O . THR A 1 113 ? 37.623 30.750 191.856 1.00 21.95 94 THR A O 1
ATOM 773 N N . LEU A 1 114 ? 37.891 28.774 192.899 1.00 21.06 95 LEU A N 1
ATOM 774 C CA . LEU A 1 114 ? 37.123 29.172 194.076 1.00 20.44 95 LEU A CA 1
ATOM 775 C C . LEU A 1 114 ? 37.722 30.445 194.694 1.00 20.62 95 LEU A C 1
ATOM 776 O O . LEU A 1 114 ? 37.006 31.423 194.939 1.00 21.45 95 LEU A O 1
ATOM 781 N N . ALA A 1 115 ? 39.032 30.423 194.938 1.00 19.59 96 ALA A N 1
ATOM 782 C CA . ALA A 1 115 ? 39.733 31.561 195.528 1.00 19.04 96 ALA A CA 1
ATOM 783 C C . ALA A 1 115 ? 39.589 32.808 194.654 1.00 19.49 96 ALA A C 1
ATOM 784 O O . ALA A 1 115 ? 39.424 33.909 195.163 1.00 20.05 96 ALA A O 1
ATOM 786 N N . ALA A 1 116 ? 39.645 32.637 193.338 1.00 19.92 97 ALA A N 1
ATOM 787 C CA . ALA A 1 116 ? 39.507 33.771 192.430 1.00 20.15 97 ALA A CA 1
ATOM 788 C C . ALA A 1 116 ? 38.117 34.388 192.610 1.00 20.64 97 ALA A C 1
ATOM 789 O O . ALA A 1 116 ? 37.980 35.601 192.750 1.00 20.84 97 ALA A O 1
ATOM 799 N N . GLU A 1 118 ? 36.122 34.174 195.218 1.00 23.00 99 GLU A N 1
ATOM 800 C CA . GLU A 1 118 ? 36.028 34.811 196.530 1.00 24.58 99 GLU A CA 1
ATOM 801 C C . GLU A 1 118 ? 36.749 36.156 196.518 1.00 23.92 99 GLU A C 1
ATOM 802 O O . GLU A 1 118 ? 36.306 37.105 197.163 1.00 23.96 99 GLU A O 1
ATOM 808 N N . ARG A 1 119 ? 37.840 36.258 195.767 1.00 23.57 100 ARG A N 1
ATOM 809 C CA . ARG A 1 119 ? 38.547 37.530 195.693 1.00 23.59 100 ARG A CA 1
ATOM 810 C C . ARG A 1 119 ? 37.727 38.565 194.937 1.00 23.59 100 ARG A C 1
ATOM 811 O O . ARG A 1 119 ? 37.689 39.733 195.328 1.00 23.17 100 ARG A O 1
ATOM 819 N N . ALA A 1 120 ? 37.065 38.134 193.868 1.00 23.95 101 ALA A N 1
ATOM 820 C CA . ALA A 1 120 ? 36.241 39.035 193.072 1.00 24.82 101 ALA A CA 1
ATOM 821 C C . ALA A 1 120 ? 35.037 39.491 193.884 1.00 25.44 101 ALA A C 1
ATOM 822 O O . ALA A 1 120 ? 34.635 40.657 193.839 1.00 25.31 101 ALA A O 1
ATOM 824 N N . ARG A 1 121 ? 34.480 38.569 194.652 1.00 26.16 102 ARG A N 1
ATOM 825 C CA . ARG A 1 121 ? 33.298 38.863 195.432 1.00 27.27 102 ARG A CA 1
ATOM 826 C C . ARG A 1 121 ? 33.602 39.873 196.544 1.00 27.42 102 ARG A C 1
ATOM 827 O O . ARG A 1 121 ? 32.809 40.774 196.806 1.00 27.29 102 ARG A O 1
ATOM 835 N N . ASN A 1 122 ? 34.761 39.737 197.179 1.00 28.16 103 ASN A N 1
ATOM 836 C CA . ASN A 1 122 ? 35.130 40.615 198.286 1.00 29.43 103 ASN A CA 1
ATOM 837 C C . ASN A 1 122 ? 35.314 42.068 197.886 1.00 29.00 103 ASN A C 1
ATOM 838 O O . ASN A 1 122 ? 35.303 42.956 198.737 1.00 28.62 103 ASN A O 1
ATOM 843 N N . VAL A 1 123 ? 35.472 42.311 196.592 1.00 29.48 104 VAL A N 1
ATOM 844 C CA . VAL A 1 123 ? 35.674 43.662 196.092 1.00 29.66 104 VAL A CA 1
ATOM 845 C C . VAL A 1 123 ? 34.424 44.238 195.407 1.00 29.30 104 VAL A C 1
ATOM 846 O O . VAL A 1 123 ? 34.416 45.399 195.001 1.00 30.26 104 VAL A O 1
ATOM 850 N N . GLY A 1 124 ? 33.366 43.440 195.289 1.00 27.79 105 GLY A N 1
ATOM 851 C CA . GLY A 1 124 ? 32.125 43.929 194.697 1.00 26.80 105 GLY A CA 1
ATOM 852 C C . GLY A 1 124 ? 31.717 43.377 193.339 1.00 26.12 105 GLY A C 1
ATOM 853 O O . GLY A 1 124 ? 30.652 43.717 192.832 1.00 26.18 105 GLY A O 1
ATOM 854 N N . HIS A 1 125 ? 32.543 42.531 192.734 1.00 25.36 106 HIS A N 1
ATOM 855 C CA . HIS A 1 125 ? 32.187 41.959 191.438 1.00 24.86 106 HIS A CA 1
ATOM 856 C C . HIS A 1 125 ? 31.129 40.874 191.629 1.00 24.54 106 HIS A C 1
ATOM 857 O O . HIS A 1 125 ? 31.103 40.205 192.660 1.00 23.97 106 HIS A O 1
ATOM 864 N N . ILE A 1 126 ? 30.247 40.717 190.645 1.00 24.43 107 ILE A N 1
ATOM 865 C CA . ILE A 1 126 ? 29.229 39.678 190.707 1.00 24.51 107 ILE A CA 1
ATOM 866 C C . ILE A 1 126 ? 29.911 38.389 190.276 1.00 23.95 107 ILE A C 1
ATOM 867 O O . ILE A 1 126 ? 30.721 38.404 189.355 1.00 23.15 107 ILE A O 1
ATOM 872 N N . THR A 1 127 ? 29.592 37.284 190.940 1.00 23.13 108 THR A N 1
ATOM 873 C CA . THR A 1 127 ? 30.185 36.006 190.586 1.00 23.29 108 THR A CA 1
ATOM 874 C C . THR A 1 127 ? 29.147 35.006 190.097 1.00 23.36 108 THR A C 1
ATOM 875 O O . THR A 1 127 ? 27.974 35.084 190.456 1.00 24.52 108 THR A O 1
ATOM 879 N N . ALA A 1 128 ? 29.598 34.069 189.270 1.00 23.39 109 ALA A N 1
ATOM 880 C CA . ALA A 1 128 ? 28.753 33.003 188.745 1.00 23.87 109 ALA A CA 1
ATOM 881 C C . ALA A 1 128 ? 29.589 31.740 188.653 1.00 24.27 109 ALA A C 1
ATOM 882 O O . ALA A 1 128 ? 30.806 31.806 188.530 1.00 25.06 109 ALA A O 1
ATOM 884 N N . SER A 1 129 ? 28.943 30.586 188.710 1.00 24.51 110 SER A N 1
ATOM 885 C CA . SER A 1 129 ? 29.671 29.336 188.644 1.00 24.53 110 SER A CA 1
ATOM 886 C C . SER A 1 129 ? 29.163 28.484 187.502 1.00 24.43 110 SER A C 1
ATOM 887 O O . SER A 1 129 ? 27.971 28.469 187.217 1.00 23.70 110 SER A O 1
ATOM 898 N N . ALA A 1 131 ? 29.915 24.718 186.834 1.00 25.74 112 ALA A N 1
ATOM 899 C CA . ALA A 1 131 ? 30.484 23.412 187.136 1.00 25.65 112 ALA A CA 1
ATOM 900 C C . ALA A 1 131 ? 29.729 22.342 186.357 1.00 25.57 112 ALA A C 1
ATOM 901 O O . ALA A 1 131 ? 28.658 22.601 185.811 1.00 25.90 112 ALA A O 1
ATOM 903 N N . GLY A 1 132 ? 30.286 21.141 186.303 1.00 25.71 113 GLY A N 1
ATOM 904 C CA . GLY A 1 132 ? 29.629 20.039 185.612 1.00 25.38 113 GLY A CA 1
ATOM 905 C C . GLY A 1 132 ? 28.773 19.212 186.558 1.00 25.33 113 GLY A C 1
ATOM 906 O O . GLY A 1 132 ? 28.072 18.300 186.127 1.00 26.16 113 GLY A O 1
ATOM 907 N N . VAL A 1 133 ? 28.840 19.519 187.851 1.00 24.66 114 VAL A N 1
ATOM 908 C CA . VAL A 1 133 ? 28.068 18.794 188.854 1.00 23.71 114 VAL A CA 1
ATOM 909 C C . VAL A 1 133 ? 27.339 19.779 189.754 1.00 23.37 114 VAL A C 1
ATOM 910 O O . VAL A 1 133 ? 27.637 20.972 189.763 1.00 23.57 114 VAL A O 1
ATOM 914 N N . ALA A 1 134 ? 26.370 19.274 190.501 1.00 22.91 115 ALA A N 1
ATOM 915 C CA . ALA A 1 134 ? 25.626 20.103 191.425 1.00 22.72 115 ALA A CA 1
ATOM 916 C C . ALA A 1 134 ? 25.222 19.258 192.626 1.00 23.11 115 ALA A C 1
ATOM 917 O O . ALA A 1 134 ? 24.652 18.184 192.464 1.00 24.59 115 ALA A O 1
ATOM 919 N N . PRO A 1 135 ? 25.549 19.717 193.841 1.00 22.57 116 PRO A N 1
ATOM 920 C CA . PRO A 1 135 ? 26.296 20.946 194.094 1.00 22.44 116 PRO A CA 1
ATOM 921 C C . PRO A 1 135 ? 27.789 20.811 193.768 1.00 22.50 116 PRO A C 1
ATOM 922 O O . PRO A 1 135 ? 28.337 19.707 193.768 1.00 22.60 116 PRO A O 1
ATOM 926 N N . ALA A 1 136 ? 28.421 21.940 193.470 1.00 22.18 117 ALA A N 1
ATOM 927 C CA . ALA A 1 136 ? 29.838 21.983 193.145 1.00 21.76 117 ALA A CA 1
ATOM 928 C C . ALA A 1 136 ? 30.536 22.897 194.148 1.00 21.80 117 ALA A C 1
ATOM 929 O O . ALA A 1 136 ? 29.931 23.843 194.647 1.00 21.75 117 ALA A O 1
ATOM 931 N N . THR A 1 137 ? 31.805 22.619 194.437 1.00 21.77 118 THR A N 1
ATOM 932 C CA . THR A 1 137 ? 32.565 23.418 195.401 1.00 21.61 118 THR A CA 1
ATOM 933 C C . THR A 1 137 ? 32.597 24.915 195.066 1.00 22.27 118 THR A C 1
ATOM 934 O O . THR A 1 137 ? 32.555 25.754 195.965 1.00 23.07 118 THR A O 1
ATOM 938 N N . ILE A 1 138 ? 32.655 25.258 193.784 1.00 22.40 119 ILE A N 1
ATOM 939 C CA . ILE A 1 138 ? 32.697 26.667 193.385 1.00 21.94 119 ILE A CA 1
ATOM 940 C C . ILE A 1 138 ? 31.343 27.390 193.547 1.00 22.55 119 ILE A C 1
ATOM 941 O O . ILE A 1 138 ? 31.288 28.620 193.513 1.00 23.38 119 ILE A O 1
ATOM 946 N N . ASP A 1 139 ? 30.260 26.640 193.738 1.00 23.26 120 ASP A N 1
ATOM 947 C CA . ASP A 1 139 ? 28.935 27.249 193.971 1.00 24.24 120 ASP A CA 1
ATOM 948 C C . ASP A 1 139 ? 28.940 28.089 195.253 1.00 24.17 120 ASP A C 1
ATOM 949 O O . ASP A 1 139 ? 28.145 29.008 195.402 1.00 23.57 120 ASP A O 1
ATOM 954 N N . ARG A 1 140 ? 29.842 27.747 196.170 1.00 25.42 121 ARG A N 1
ATOM 955 C CA . ARG A 1 140 ? 30.010 28.450 197.442 1.00 26.39 121 ARG A CA 1
ATOM 956 C C . ARG A 1 140 ? 30.286 29.940 197.320 1.00 25.29 121 ARG A C 1
ATOM 957 O O . ARG A 1 140 ? 29.979 30.707 198.226 1.00 25.43 121 ARG A O 1
ATOM 965 N N . ALA A 1 141 ? 30.918 30.339 196.228 1.00 24.44 122 ALA A N 1
ATOM 966 C CA . ALA A 1 141 ? 31.275 31.724 196.037 1.00 24.02 122 ALA A CA 1
ATOM 967 C C . ALA A 1 141 ? 30.544 32.287 194.842 1.00 23.90 122 ALA A C 1
ATOM 968 O O . ALA A 1 141 ? 31.011 33.236 194.219 1.00 24.59 122 ALA A O 1
ATOM 970 N N . ALA A 1 142 ? 29.391 31.713 194.529 1.00 23.62 123 ALA A N 1
ATOM 971 C CA . ALA A 1 142 ? 28.638 32.122 193.356 1.00 23.36 123 ALA A CA 1
ATOM 972 C C . ALA A 1 142 ? 27.339 32.844 193.690 1.00 24.11 123 ALA A C 1
ATOM 973 O O . ALA A 1 142 ? 26.499 32.320 194.418 1.00 24.76 123 ALA A O 1
ATOM 975 N N . ASP A 1 143 ? 27.175 34.050 193.155 1.00 24.05 124 ASP A N 1
ATOM 976 C CA . ASP A 1 143 ? 25.921 34.778 193.295 1.00 23.98 124 ASP A CA 1
ATOM 977 C C . ASP A 1 143 ? 24.876 34.105 192.411 1.00 23.50 124 ASP A C 1
ATOM 978 O O . ASP A 1 143 ? 23.683 34.203 192.660 1.00 23.10 124 ASP A O 1
ATOM 983 N N . TYR A 1 144 ? 25.340 33.447 191.349 1.00 24.48 125 TYR A N 1
ATOM 984 C CA . TYR A 1 144 ? 24.454 32.770 190.407 1.00 24.64 125 TYR A CA 1
ATOM 985 C C . TYR A 1 144 ? 25.022 31.427 189.950 1.00 24.23 125 TYR A C 1
ATOM 986 O O . TYR A 1 144 ? 26.019 31.378 189.237 1.00 24.55 125 TYR A O 1
ATOM 995 N N . ILE A 1 145 ? 24.392 30.336 190.381 1.00 23.87 126 ILE A N 1
ATOM 996 C CA . ILE A 1 145 ? 24.830 29.009 189.981 1.00 23.68 126 ILE A CA 1
ATOM 997 C C . ILE A 1 145 ? 24.297 28.711 188.581 1.00 23.94 126 ILE A C 1
ATOM 998 O O . ILE A 1 145 ? 23.097 28.496 188.407 1.00 23.86 126 ILE A O 1
ATOM 1003 N N . LEU A 1 146 ? 25.192 28.697 187.594 1.00 24.58 127 LEU A N 1
ATOM 1004 C CA . LEU A 1 146 ? 24.829 28.418 186.193 1.00 24.44 127 LEU A CA 1
ATOM 1005 C C . LEU A 1 146 ? 25.310 27.015 185.769 1.00 25.03 127 LEU A C 1
ATOM 1006 O O . LEU A 1 146 ? 25.836 26.816 184.669 1.00 25.24 127 LEU A O 1
ATOM 1011 N N . THR A 1 147 ? 25.113 26.043 186.651 1.00 25.84 128 THR A N 1
ATOM 1012 C CA . THR A 1 147 ? 25.564 24.681 186.416 1.00 26.61 128 THR A CA 1
ATOM 1013 C C . THR A 1 147 ? 25.365 24.218 184.981 1.00 27.65 128 THR A C 1
ATOM 1014 O O . THR A 1 147 ? 24.334 24.482 184.375 1.00 27.07 128 THR A O 1
ATOM 1018 N N . VAL A 1 148 ? 26.374 23.534 184.444 1.00 29.83 129 VAL A N 1
ATOM 1019 C CA . VAL A 1 148 ? 26.281 22.919 183.125 1.00 31.09 129 VAL A CA 1
ATOM 1020 C C . VAL A 1 148 ? 25.443 21.645 183.343 1.00 32.47 129 VAL A C 1
ATOM 1021 O O . VAL A 1 148 ? 25.822 20.786 184.147 1.00 31.98 129 VAL A O 1
ATOM 1025 N N . PRO A 1 149 ? 24.292 21.535 182.653 1.00 33.63 130 PRO A N 1
ATOM 1026 C CA . PRO A 1 149 ? 23.356 20.412 182.811 1.00 34.73 130 PRO A CA 1
ATOM 1027 C C . PRO A 1 149 ? 23.849 19.088 182.229 1.00 35.69 130 PRO A C 1
ATOM 1028 O O . PRO A 1 149 ? 23.496 18.734 181.103 1.00 35.70 130 PRO A O 1
ATOM 1032 N N . CYS A 1 150 ? 24.620 18.345 183.018 1.00 36.74 131 CYS A N 1
ATOM 1033 C CA . CYS A 1 150 ? 25.205 17.089 182.557 1.00 37.41 131 CYS A CA 1
ATOM 1034 C C . CYS A 1 150 ? 24.558 15.815 183.093 1.00 37.74 131 CYS A C 1
ATOM 1035 O O . CYS A 1 150 ? 24.846 14.739 182.585 1.00 38.29 131 CYS A O 1
ATOM 1038 N N . GLY A 1 151 ? 23.710 15.915 184.115 1.00 38.45 132 GLY A N 1
ATOM 1039 C CA . GLY A 1 151 ? 22.980 14.740 184.613 1.00 39.24 132 GLY A CA 1
ATOM 1040 C C . GLY A 1 151 ? 23.501 13.939 185.802 1.00 40.08 132 GLY A C 1
ATOM 1041 O O . GLY A 1 151 ? 22.728 13.592 186.695 1.00 41.29 132 GLY A O 1
ATOM 1042 N N . GLU A 1 152 ? 24.785 13.594 185.810 1.00 40.78 133 GLU A N 1
ATOM 1043 C CA . GLU A 1 152 ? 25.352 12.804 186.912 1.00 41.00 133 GLU A CA 1
ATOM 1044 C C . GLU A 1 152 ? 26.789 13.215 187.219 1.00 41.73 133 GLU A C 1
ATOM 1045 O O . GLU A 1 152 ? 27.383 12.738 188.189 1.00 42.61 133 GLU A O 1
ATOM 1049 N N . THR A 1 159 ? 33.218 13.206 178.355 1.00 32.34 140 THR A N 1
ATOM 1050 C CA . THR A 1 159 ? 33.261 13.438 176.906 1.00 32.73 140 THR A CA 1
ATOM 1051 C C . THR A 1 159 ? 32.544 14.721 176.450 1.00 31.33 140 THR A C 1
ATOM 1052 O O . THR A 1 159 ? 33.155 15.586 175.825 1.00 32.22 140 THR A O 1
ATOM 1056 N N . LYS A 1 160 ? 31.249 14.822 176.754 1.00 29.69 141 LYS A N 1
ATOM 1057 C CA . LYS A 1 160 ? 30.421 15.976 176.381 1.00 28.15 141 LYS A CA 1
ATOM 1058 C C . LYS A 1 160 ? 30.840 17.267 177.085 1.00 26.96 141 LYS A C 1
ATOM 1059 O O . LYS A 1 160 ? 30.501 18.357 176.630 1.00 27.27 141 LYS A O 1
ATOM 1065 N N . GLY A 1 161 ? 31.555 17.130 178.199 1.00 25.16 142 GLY A N 1
ATOM 1066 C CA . GLY A 1 161 ? 31.972 18.261 179.029 1.00 24.45 142 GLY A CA 1
ATOM 1067 C C . GLY A 1 161 ? 32.323 19.546 178.308 1.00 24.10 142 GLY A C 1
ATOM 1068 O O . GLY A 1 161 ? 31.698 20.575 178.534 1.00 24.81 142 GLY A O 1
ATOM 1069 N N . TYR A 1 162 ? 33.348 19.486 177.463 1.00 23.78 143 TYR A N 1
ATOM 1070 C CA . TYR A 1 162 ? 33.796 20.630 176.681 1.00 23.08 143 TYR A CA 1
ATOM 1071 C C . TYR A 1 162 ? 32.676 21.178 175.784 1.00 23.85 143 TYR A C 1
ATOM 1072 O O . TYR A 1 162 ? 32.442 22.389 175.757 1.00 24.45 143 TYR A O 1
ATOM 1081 N N . HIS A 1 163 ? 31.985 20.297 175.060 1.00 24.48 144 HIS A N 1
ATOM 1082 C CA . HIS A 1 163 ? 30.876 20.718 174.190 1.00 24.62 144 HIS A CA 1
ATOM 1083 C C . HIS A 1 163 ? 29.801 21.430 174.998 1.00 24.29 144 HIS A C 1
ATOM 1084 O O . HIS A 1 163 ? 29.399 22.547 174.675 1.00 24.46 144 HIS A O 1
ATOM 1091 N N . CYS A 1 164 ? 29.349 20.779 176.060 1.00 24.15 145 CYS A N 1
ATOM 1092 C CA . CYS A 1 164 ? 28.309 21.340 176.909 1.00 24.44 145 CYS A CA 1
ATOM 1093 C C . CYS A 1 164 ? 28.701 22.678 177.544 1.00 24.16 145 CYS A C 1
ATOM 1094 O O . CYS A 1 164 ? 27.858 23.564 177.686 1.00 24.50 145 CYS A O 1
ATOM 1097 N N . THR A 1 165 ? 29.967 22.822 177.928 1.00 23.78 146 THR A N 1
ATOM 1098 C CA . THR A 1 165 ? 30.432 24.050 178.574 1.00 22.61 146 THR A CA 1
ATOM 1099 C C . THR A 1 165 ? 30.420 25.189 177.579 1.00 21.97 146 THR A C 1
ATOM 1100 O O . THR A 1 165 ? 29.966 26.282 177.899 1.00 20.93 146 THR A O 1
ATOM 1104 N N . VAL A 1 166 ? 30.906 24.927 176.373 1.00 21.90 147 VAL A N 1
ATOM 1105 C CA . VAL A 1 166 ? 30.912 25.944 175.334 1.00 22.23 147 VAL A CA 1
ATOM 1106 C C . VAL A 1 166 ? 29.476 26.344 175.016 1.00 22.89 147 VAL A C 1
ATOM 1107 O O . VAL A 1 166 ? 29.188 27.523 174.845 1.00 23.70 147 VAL A O 1
ATOM 1111 N N . LEU A 1 167 ? 28.569 25.374 174.951 1.00 22.73 148 LEU A N 1
ATOM 1112 C CA . LEU A 1 167 ? 27.170 25.698 174.667 1.00 23.15 148 LEU A CA 1
ATOM 1113 C C . LEU A 1 167 ? 26.543 26.489 175.820 1.00 22.96 148 LEU A C 1
ATOM 1114 O O . LEU A 1 167 ? 25.819 27.462 175.592 1.00 22.48 148 LEU A O 1
ATOM 1119 N N . ASN A 1 168 ? 26.839 26.072 177.048 1.00 23.27 149 ASN A N 1
ATOM 1120 C CA . ASN A 1 168 ? 26.339 26.749 178.247 1.00 24.00 149 ASN A CA 1
ATOM 1121 C C . ASN A 1 168 ? 26.714 28.236 178.192 1.00 23.93 149 ASN A C 1
ATOM 1122 O O . ASN A 1 168 ? 25.855 29.104 178.336 1.00 24.65 149 ASN A O 1
ATOM 1127 N N . LEU A 1 169 ? 27.995 28.521 177.959 1.00 23.98 150 LEU A N 1
ATOM 1128 C CA . LEU A 1 169 ? 28.490 29.903 177.831 1.00 23.79 150 LEU A CA 1
ATOM 1129 C C . LEU A 1 169 ? 27.781 30.695 176.732 1.00 23.89 150 LEU A C 1
ATOM 1130 O O . LEU A 1 169 ? 27.496 31.883 176.898 1.00 24.25 150 LEU A O 1
ATOM 1143 N N . LEU A 1 171 ? 24.726 30.121 175.531 1.00 24.59 152 LEU A N 1
ATOM 1144 C CA . LEU A 1 171 ? 23.340 30.365 175.927 1.00 23.70 152 LEU A CA 1
ATOM 1145 C C . LEU A 1 171 ? 23.260 31.541 176.908 1.00 23.59 152 LEU A C 1
ATOM 1146 O O . LEU A 1 171 ? 22.287 32.294 176.901 1.00 23.55 152 LEU A O 1
ATOM 1151 N N . LEU A 1 172 ? 24.275 31.704 177.752 1.00 23.43 153 LEU A N 1
ATOM 1152 C CA . LEU A 1 172 ? 24.282 32.842 178.662 1.00 23.71 153 LEU A CA 1
ATOM 1153 C C . LEU A 1 172 ? 24.299 34.135 177.839 1.00 24.04 153 LEU A C 1
ATOM 1154 O O . LEU A 1 172 ? 23.531 35.058 178.114 1.00 24.72 153 LEU A O 1
ATOM 1159 N N . ALA A 1 173 ? 25.155 34.180 176.818 1.00 23.77 154 ALA A N 1
ATOM 1160 C CA . ALA A 1 173 ? 25.277 35.344 175.936 1.00 23.54 154 ALA A CA 1
ATOM 1161 C C . ALA A 1 173 ? 23.947 35.684 175.268 1.00 23.96 154 ALA A C 1
ATOM 1162 O O . ALA A 1 173 ? 23.602 36.861 175.118 1.00 24.30 154 ALA A O 1
ATOM 1164 N N . LEU A 1 174 ? 23.211 34.654 174.852 1.00 23.74 155 LEU A N 1
ATOM 1165 C CA . LEU A 1 174 ? 21.891 34.842 174.241 1.00 23.17 155 LEU A CA 1
ATOM 1166 C C . LEU A 1 174 ? 20.885 35.359 175.260 1.00 22.96 155 LEU A C 1
ATOM 1167 O O . LEU A 1 174 ? 19.976 36.124 174.911 1.00 23.36 155 LEU A O 1
ATOM 1172 N N . ALA A 1 175 ? 21.049 34.943 176.516 1.00 22.55 156 ALA A N 1
ATOM 1173 C CA . ALA A 1 175 ? 20.178 35.404 177.590 1.00 22.40 156 ALA A CA 1
ATOM 1174 C C . ALA A 1 175 ? 20.431 36.893 177.844 1.00 22.64 156 ALA A C 1
ATOM 1175 O O . ALA A 1 175 ? 19.487 37.665 178.020 1.00 23.21 156 ALA A O 1
ATOM 1177 N N . VAL A 1 176 ? 21.702 37.298 177.845 1.00 22.23 157 VAL A N 1
ATOM 1178 C CA . VAL A 1 176 ? 22.051 38.702 178.055 1.00 22.26 157 VAL A CA 1
ATOM 1179 C C . VAL A 1 176 ? 21.528 39.561 176.902 1.00 23.22 157 VAL A C 1
ATOM 1180 O O . VAL A 1 176 ? 20.983 40.647 177.126 1.00 22.42 157 VAL A O 1
ATOM 1184 N N . ALA A 1 177 ? 21.685 39.069 175.673 1.00 24.34 158 ALA A N 1
ATOM 1185 C CA . ALA A 1 177 ? 21.198 39.798 174.494 1.00 25.58 158 ALA A CA 1
ATOM 1186 C C . ALA A 1 177 ? 19.669 39.932 174.544 1.00 26.27 158 ALA A C 1
ATOM 1187 O O . ALA A 1 177 ? 19.112 40.959 174.146 1.00 26.66 158 ALA A O 1
ATOM 1189 N N . GLY A 1 178 ? 18.995 38.903 175.047 1.00 26.65 159 GLY A N 1
ATOM 1190 C CA . GLY A 1 178 ? 17.543 38.941 175.176 1.00 27.62 159 GLY A CA 1
ATOM 1191 C C . GLY A 1 178 ? 17.077 39.988 176.174 1.00 28.16 159 GLY A C 1
ATOM 1192 O O . GLY A 1 178 ? 16.251 40.835 175.845 1.00 28.54 159 GLY A O 1
ATOM 1193 N N . GLN A 1 179 ? 17.596 39.921 177.399 1.00 28.98 160 GLN A N 1
ATOM 1194 C CA . GLN A 1 179 ? 17.252 40.890 178.442 1.00 29.89 160 GLN A CA 1
ATOM 1195 C C . GLN A 1 179 ? 17.445 42.325 177.982 1.00 29.86 160 GLN A C 1
ATOM 1196 O O . GLN A 1 179 ? 16.612 43.185 178.257 1.00 30.63 160 GLN A O 1
ATOM 1202 N N . GLN A 1 180 ? 18.539 42.578 177.276 1.00 29.36 161 GLN A N 1
ATOM 1203 C CA . GLN A 1 180 ? 18.867 43.923 176.829 1.00 29.66 161 GLN A CA 1
ATOM 1204 C C . GLN A 1 180 ? 18.203 44.270 175.497 1.00 29.77 161 GLN A C 1
ATOM 1205 O O . GLN A 1 180 ? 18.562 45.247 174.850 1.00 30.08 161 GLN A O 1
ATOM 1211 N N . GLN A 1 181 ? 17.220 43.463 175.111 1.00 29.88 162 GLN A N 1
ATOM 1212 C CA . GLN A 1 181 ? 16.449 43.656 173.883 1.00 30.08 162 GLN A CA 1
ATOM 1213 C C . GLN A 1 181 ? 17.292 43.865 172.620 1.00 29.59 162 GLN A C 1
ATOM 1214 O O . GLN A 1 181 ? 16.967 44.712 171.783 1.00 28.39 162 GLN A O 1
ATOM 1220 N N . ARG A 1 182 ? 18.364 43.086 172.492 1.00 29.18 163 ARG A N 1
ATOM 1221 C CA . ARG A 1 182 ? 19.232 43.143 171.311 1.00 29.97 163 ARG A CA 1
ATOM 1222 C C . ARG A 1 182 ? 19.182 41.839 170.516 1.00 29.88 163 ARG A C 1
ATOM 1223 O O . ARG A 1 182 ? 19.955 41.641 169.583 1.00 29.94 163 ARG A O 1
ATOM 1231 N N . LEU A 1 183 ? 18.265 40.953 170.894 1.00 30.24 164 LEU A N 1
ATOM 1232 C CA . LEU A 1 183 ? 18.076 39.676 170.208 1.00 29.98 164 LEU A CA 1
ATOM 1233 C C . LEU A 1 183 ? 16.576 39.421 170.065 1.00 29.52 164 LEU A C 1
ATOM 1234 O O . LEU A 1 183 ? 15.930 38.964 171.011 1.00 29.76 164 LEU A O 1
ATOM 1239 N N . ASP A 1 184 ? 16.012 39.722 168.899 1.00 28.68 165 ASP A N 1
ATOM 1240 C CA . ASP A 1 184 ? 14.583 39.498 168.709 1.00 28.86 165 ASP A CA 1
ATOM 1241 C C . ASP A 1 184 ? 14.284 38.023 168.395 1.00 28.18 165 ASP A C 1
ATOM 1242 O O . ASP A 1 184 ? 15.198 37.193 168.301 1.00 27.17 165 ASP A O 1
ATOM 1247 N N . GLY A 1 185 ? 12.998 37.711 168.262 1.00 27.89 166 GLY A N 1
ATOM 1248 C CA . GLY A 1 185 ? 12.542 36.355 167.993 1.00 27.68 166 GLY A CA 1
ATOM 1249 C C . GLY A 1 185 ? 13.179 35.717 166.780 1.00 27.50 166 GLY A C 1
ATOM 1250 O O . GLY A 1 185 ? 13.597 34.568 166.836 1.00 27.32 166 GLY A O 1
ATOM 1251 N N . GLU A 1 186 ? 13.251 36.452 165.677 1.00 28.24 167 GLU A N 1
ATOM 1252 C CA . GLU A 1 186 ? 13.837 35.905 164.456 1.00 29.28 167 GLU A CA 1
ATOM 1253 C C . GLU A 1 186 ? 15.310 35.549 164.609 1.00 28.52 167 GLU A C 1
ATOM 1254 O O . GLU A 1 186 ? 15.748 34.507 164.134 1.00 27.52 167 GLU A O 1
ATOM 1260 N N . GLN A 1 187 ? 16.063 36.443 165.240 1.00 28.76 168 GLN A N 1
ATOM 1261 C CA . GLN A 1 187 ? 17.482 36.229 165.490 1.00 29.38 168 GLN A CA 1
ATOM 1262 C C . GLN A 1 187 ? 17.655 35.031 166.415 1.00 29.04 168 GLN A C 1
ATOM 1263 O O . GLN A 1 187 ? 18.481 34.152 166.175 1.00 29.12 168 GLN A O 1
ATOM 1269 N N . ARG A 1 188 ? 16.867 35.012 167.480 1.00 28.57 169 ARG A N 1
ATOM 1270 C CA . ARG A 1 188 ? 16.874 33.909 168.418 1.00 28.77 169 ARG A CA 1
ATOM 1271 C C . ARG A 1 188 ? 16.631 32.605 167.653 1.00 27.18 169 ARG A C 1
ATOM 1272 O O . ARG A 1 188 ? 17.444 31.680 167.693 1.00 26.98 169 ARG A O 1
ATOM 1280 N N . ARG A 1 189 ? 15.518 32.549 166.931 1.00 25.91 170 ARG A N 1
ATOM 1281 C CA . ARG A 1 189 ? 15.139 31.344 166.205 1.00 25.70 170 ARG A CA 1
ATOM 1282 C C . ARG A 1 189 ? 16.204 30.932 165.202 1.00 24.79 170 ARG A C 1
ATOM 1283 O O . ARG A 1 189 ? 16.451 29.744 165.008 1.00 24.90 170 ARG A O 1
ATOM 1291 N N . SER A 1 190 ? 16.837 31.920 164.580 1.00 24.14 171 SER A N 1
ATOM 1292 C CA . SER A 1 190 ? 17.867 31.674 163.581 1.00 24.07 171 SER A CA 1
ATOM 1293 C C . SER A 1 190 ? 19.125 31.068 164.202 1.00 24.22 171 SER A C 1
ATOM 1294 O O . SER A 1 190 ? 19.712 30.133 163.652 1.00 23.44 171 SER A O 1
ATOM 1297 N N . LEU A 1 191 ? 19.546 31.612 165.339 1.00 23.94 172 LEU A N 1
ATOM 1298 C CA . LEU A 1 191 ? 20.721 31.091 166.033 1.00 23.61 172 LEU A CA 1
ATOM 1299 C C . LEU A 1 191 ? 20.476 29.651 166.498 1.00 23.33 172 LEU A C 1
ATOM 1300 O O . LEU A 1 191 ? 21.375 28.814 166.434 1.00 22.23 172 LEU A O 1
ATOM 1305 N N . LEU A 1 192 ? 19.253 29.357 166.938 1.00 23.83 173 LEU A N 1
ATOM 1306 C CA . LEU A 1 192 ? 18.927 28.006 167.390 1.00 23.97 173 LEU A CA 1
ATOM 1307 C C . LEU A 1 192 ? 18.917 27.042 166.200 1.00 23.78 173 LEU A C 1
ATOM 1308 O O . LEU A 1 192 ? 19.425 25.923 166.317 1.00 24.40 173 LEU A O 1
ATOM 1313 N N . LEU A 1 193 ? 18.347 27.464 165.067 1.00 23.24 174 LEU A N 1
ATOM 1314 C CA . LEU A 1 193 ? 18.402 26.657 163.837 1.00 22.67 174 LEU A CA 1
ATOM 1315 C C . LEU A 1 193 ? 19.840 26.248 163.549 1.00 22.84 174 LEU A C 1
ATOM 1316 O O . LEU A 1 193 ? 20.149 25.065 163.371 1.00 23.03 174 LEU A O 1
ATOM 1321 N N . ARG A 1 194 ? 20.714 27.246 163.491 1.00 21.96 175 ARG A N 1
ATOM 1322 C CA . ARG A 1 194 ? 22.113 27.015 163.193 1.00 22.10 175 ARG A CA 1
ATOM 1323 C C . ARG A 1 194 ? 22.752 26.028 164.163 1.00 21.58 175 ARG A C 1
ATOM 1324 O O . ARG A 1 194 ? 23.415 25.084 163.736 1.00 20.60 175 ARG A O 1
ATOM 1340 N N . GLU A 1 196 ? 21.259 23.845 166.034 1.00 22.28 177 GLU A N 1
ATOM 1341 C CA . GLU A 1 196 ? 20.580 22.582 165.791 1.00 21.63 177 GLU A CA 1
ATOM 1342 C C . GLU A 1 196 ? 21.089 21.907 164.509 1.00 20.76 177 GLU A C 1
ATOM 1343 O O . GLU A 1 196 ? 21.230 20.690 164.462 1.00 20.81 177 GLU A O 1
ATOM 1349 N N . LYS A 1 197 ? 21.358 22.682 163.467 1.00 20.34 178 LYS A N 1
ATOM 1350 C CA . LYS A 1 197 ? 21.859 22.090 162.238 1.00 21.39 178 LYS A CA 1
ATOM 1351 C C . LYS A 1 197 ? 23.248 21.490 162.481 1.00 22.41 178 LYS A C 1
ATOM 1352 O O . LYS A 1 197 ? 23.522 20.364 162.059 1.00 22.19 178 LYS A O 1
ATOM 1358 N N . THR A 1 198 ? 24.116 22.235 163.166 1.00 22.70 179 THR A N 1
ATOM 1359 C CA . THR A 1 198 ? 25.450 21.737 163.487 1.00 22.83 179 THR A CA 1
ATOM 1360 C C . THR A 1 198 ? 25.346 20.469 164.342 1.00 23.19 179 THR A C 1
ATOM 1361 O O . THR A 1 198 ? 26.005 19.465 164.056 1.00 22.62 179 THR A O 1
ATOM 1365 N N . PHE A 1 199 ? 24.497 20.492 165.365 1.00 23.25 180 PHE A N 1
ATOM 1366 C CA . PHE A 1 199 ? 24.369 19.319 166.225 1.00 24.10 180 PHE A CA 1
ATOM 1367 C C . PHE A 1 199 ? 23.868 18.082 165.467 1.00 24.44 180 PHE A C 1
ATOM 1368 O O . PHE A 1 199 ? 24.354 16.974 165.704 1.00 24.60 180 PHE A O 1
ATOM 1376 N N . ASN A 1 200 ? 22.917 18.267 164.553 1.00 23.57 181 ASN A N 1
ATOM 1377 C CA . ASN A 1 200 ? 22.411 17.154 163.748 1.00 23.40 181 ASN A CA 1
ATOM 1378 C C . ASN A 1 200 ? 23.442 16.572 162.782 1.00 23.72 181 ASN A C 1
ATOM 1379 O O . ASN A 1 200 ? 23.302 15.440 162.336 1.00 23.95 181 ASN A O 1
ATOM 1384 N N . HIS A 1 201 ? 24.460 17.353 162.443 1.00 24.31 182 HIS A N 1
ATOM 1385 C CA . HIS A 1 201 ? 25.503 16.907 161.524 1.00 24.58 182 HIS A CA 1
ATOM 1386 C C . HIS A 1 201 ? 26.678 16.216 162.228 1.00 23.87 182 HIS A C 1
ATOM 1387 O O . HIS A 1 201 ? 27.538 15.628 161.570 1.00 23.96 182 HIS A O 1
ATOM 1394 N N . LEU A 1 202 ? 26.706 16.256 163.556 1.00 23.50 183 LEU A N 1
ATOM 1395 C CA . LEU A 1 202 ? 27.822 15.655 164.301 1.00 23.44 183 LEU A CA 1
ATOM 1396 C C . LEU A 1 202 ? 27.910 14.121 164.179 1.00 23.44 183 LEU A C 1
ATOM 1397 O O . LEU A 1 202 ? 29.000 13.570 164.051 1.00 24.29 183 LEU A O 1
ATOM 1402 N N . PRO A 1 203 ? 26.767 13.426 164.206 1.00 22.99 184 PRO A N 1
ATOM 1403 C CA . PRO A 1 203 ? 26.858 11.975 164.106 1.00 22.77 184 PRO A CA 1
ATOM 1404 C C . PRO A 1 203 ? 27.610 11.506 162.867 1.00 23.09 184 PRO A C 1
ATOM 1405 O O . PRO A 1 203 ? 28.383 10.545 162.940 1.00 23.73 184 PRO A O 1
ATOM 1409 N N . ALA A 1 204 ? 27.392 12.180 161.743 1.00 22.77 185 ALA A N 1
ATOM 1410 C CA . ALA A 1 204 ? 28.068 11.815 160.510 1.00 22.59 185 ALA A CA 1
ATOM 1411 C C . ALA A 1 204 ? 29.561 12.101 160.647 1.00 22.82 185 ALA A C 1
ATOM 1412 O O . ALA A 1 204 ? 30.388 11.341 160.156 1.00 22.59 185 ALA A O 1
ATOM 1414 N N . LEU A 1 205 ? 29.896 13.196 161.326 1.00 23.18 186 LEU A N 1
ATOM 1415 C CA . LEU A 1 205 ? 31.298 13.579 161.548 1.00 23.28 186 LEU A CA 1
ATOM 1416 C C . LEU A 1 205 ? 32.013 12.585 162.472 1.00 23.56 186 LEU A C 1
ATOM 1417 O O . LEU A 1 205 ? 33.201 12.315 162.295 1.00 23.77 186 LEU A O 1
ATOM 1422 N N . VAL A 1 206 ? 31.290 12.045 163.452 1.00 23.26 187 VAL A N 1
ATOM 1423 C CA . VAL A 1 206 ? 31.859 11.052 164.359 1.00 23.01 187 VAL A CA 1
ATOM 1424 C C . VAL A 1 206 ? 32.237 9.781 163.579 1.00 23.33 187 VAL A C 1
ATOM 1425 O O . VAL A 1 206 ? 33.304 9.202 163.793 1.00 23.36 187 VAL A O 1
ATOM 1429 N N . THR A 1 207 ? 31.363 9.363 162.666 1.00 23.70 188 THR A N 1
ATOM 1430 C CA . THR A 1 207 ? 31.612 8.174 161.847 1.00 23.41 188 THR A CA 1
ATOM 1431 C C . THR A 1 207 ? 32.783 8.398 160.894 1.00 23.54 188 THR A C 1
ATOM 1432 O O . THR A 1 207 ? 33.585 7.496 160.666 1.00 23.32 188 THR A O 1
ATOM 1436 N N . ALA A 1 208 ? 32.873 9.605 160.344 1.00 23.73 189 ALA A N 1
ATOM 1437 C CA . ALA A 1 208 ? 33.929 9.941 159.401 1.00 24.15 189 ALA A CA 1
ATOM 1438 C C . ALA A 1 208 ? 35.262 10.084 160.127 1.00 24.60 189 ALA A C 1
ATOM 1439 O O . ALA A 1 208 ? 36.305 9.681 159.617 1.00 25.07 189 ALA A O 1
ATOM 1441 N N . SER A 1 209 ? 35.220 10.654 161.326 1.00 25.10 190 SER A N 1
ATOM 1442 C CA . SER A 1 209 ? 36.420 10.831 162.139 1.00 24.61 190 SER A CA 1
ATOM 1443 C C . SER A 1 209 ? 37.012 9.492 162.575 1.00 24.80 190 SER A C 1
ATOM 1444 O O . SER A 1 209 ? 38.227 9.320 162.582 1.00 24.50 190 SER A O 1
ATOM 1447 N N . GLN A 1 210 ? 36.150 8.549 162.943 1.00 25.30 191 GLN A N 1
ATOM 1448 C CA . GLN A 1 210 ? 36.598 7.235 163.382 1.00 25.78 191 GLN A CA 1
ATOM 1449 C C . GLN A 1 210 ? 37.312 6.530 162.242 1.00 25.58 191 GLN A C 1
ATOM 1450 O O . GLN A 1 210 ? 38.378 5.947 162.425 1.00 25.85 191 GLN A O 1
ATOM 1456 N N . ALA A 1 211 ? 36.721 6.598 161.059 1.00 25.66 192 ALA A N 1
ATOM 1457 C CA . ALA A 1 211 ? 37.299 5.972 159.882 1.00 25.87 192 ALA A CA 1
ATOM 1458 C C . ALA A 1 211 ? 38.665 6.595 159.581 1.00 26.29 192 ALA A C 1
ATOM 1459 O O . ALA A 1 211 ? 39.649 5.892 159.336 1.00 26.67 192 ALA A O 1
ATOM 1461 N N . TRP A 1 212 ? 38.717 7.919 159.615 1.00 26.41 193 TRP A N 1
ATOM 1462 C CA . TRP A 1 212 ? 39.956 8.646 159.370 1.00 26.67 193 TRP A CA 1
ATOM 1463 C C . TRP A 1 212 ? 41.012 8.301 160.405 1.00 27.41 193 TRP A C 1
ATOM 1464 O O . TRP A 1 212 ? 42.162 8.030 160.059 1.00 27.68 193 TRP A O 1
ATOM 1475 N N . ALA A 1 213 ? 40.617 8.310 161.675 1.00 27.97 194 ALA A N 1
ATOM 1476 C CA . ALA A 1 213 ? 41.532 7.990 162.765 1.00 28.72 194 ALA A CA 1
ATOM 1477 C C . ALA A 1 213 ? 42.086 6.569 162.620 1.00 30.14 194 ALA A C 1
ATOM 1478 O O . ALA A 1 213 ? 43.263 6.330 162.876 1.00 30.43 194 ALA A O 1
ATOM 1480 N N . GLN A 1 214 ? 41.246 5.624 162.207 1.00 31.29 195 GLN A N 1
ATOM 1481 C CA . GLN A 1 214 ? 41.712 4.252 162.015 1.00 32.01 195 GLN A CA 1
ATOM 1482 C C . GLN A 1 214 ? 42.638 4.144 160.794 1.00 32.24 195 GLN A C 1
ATOM 1483 O O . GLN A 1 214 ? 43.603 3.392 160.828 1.00 32.45 195 GLN A O 1
ATOM 1489 N N . THR A 1 215 ? 42.366 4.911 159.738 1.00 32.87 196 THR A N 1
ATOM 1490 C CA . THR A 1 215 ? 43.214 4.894 158.538 1.00 33.45 196 THR A CA 1
ATOM 1491 C C . THR A 1 215 ? 44.594 5.490 158.813 1.00 34.06 196 THR A C 1
ATOM 1492 O O . THR A 1 215 ? 45.588 5.047 158.243 1.00 34.38 196 THR A O 1
ATOM 1496 N N . ASN A 1 216 ? 44.653 6.491 159.687 1.00 34.80 197 ASN A N 1
ATOM 1497 C CA . ASN A 1 216 ? 45.918 7.150 160.025 1.00 35.13 197 ASN A CA 1
ATOM 1498 C C . ASN A 1 216 ? 46.394 6.836 161.442 1.00 36.39 197 ASN A C 1
ATOM 1499 O O . ASN A 1 216 ? 47.118 7.621 162.063 1.00 36.66 197 ASN A O 1
ATOM 1504 N N . ALA A 1 217 ? 45.995 5.662 161.929 1.00 37.45 198 ALA A N 1
ATOM 1505 C CA . ALA A 1 217 ? 46.343 5.197 163.268 1.00 38.04 198 ALA A CA 1
ATOM 1506 C C . ALA A 1 217 ? 47.849 5.057 163.453 1.00 39.02 198 ALA A C 1
ATOM 1507 O O . ALA A 1 217 ? 48.474 5.854 164.158 1.00 39.67 198 ALA A O 1
ATOM 1509 N N . LEU A 1 218 ? 48.412 4.039 162.801 1.00 39.96 199 LEU A N 1
ATOM 1510 C CA . LEU A 1 218 ? 49.838 3.696 162.903 1.00 40.29 199 LEU A CA 1
ATOM 1511 C C . LEU A 1 218 ? 50.802 4.879 162.713 1.00 40.47 199 LEU A C 1
ATOM 1512 O O . LEU A 1 218 ? 51.732 5.059 163.505 1.00 41.19 199 LEU A O 1
ATOM 1517 N N . ALA A 1 219 ? 50.582 5.682 161.673 1.00 39.93 200 ALA A N 1
ATOM 1518 C CA . ALA A 1 219 ? 51.456 6.818 161.396 1.00 39.23 200 ALA A CA 1
ATOM 1519 C C . ALA A 1 219 ? 51.585 7.741 162.611 1.00 39.47 200 ALA A C 1
ATOM 1520 O O . ALA A 1 219 ? 52.696 8.123 163.000 1.00 39.43 200 ALA A O 1
ATOM 1522 N N . LEU A 1 220 ? 50.450 8.088 163.217 1.00 39.84 201 LEU A N 1
ATOM 1523 C CA . LEU A 1 220 ? 50.448 8.987 164.375 1.00 39.97 201 LEU A CA 1
ATOM 1524 C C . LEU A 1 220 ? 51.053 8.342 165.623 1.00 40.96 201 LEU A C 1
ATOM 1525 O O . LEU A 1 220 ? 51.623 9.035 166.465 1.00 41.42 201 LEU A O 1
ATOM 1530 N N . ARG A 1 221 ? 50.937 7.022 165.740 1.00 41.99 202 ARG A N 1
ATOM 1531 C CA . ARG A 1 221 ? 51.555 6.307 166.857 1.00 42.73 202 ARG A CA 1
ATOM 1532 C C . ARG A 1 221 ? 53.084 6.421 166.760 1.00 43.02 202 ARG A C 1
ATOM 1533 O O . ARG A 1 221 ? 53.763 6.642 167.763 1.00 43.47 202 ARG A O 1
ATOM 1537 N N . ASP A 1 222 ? 53.612 6.286 165.541 1.00 42.96 203 ASP A N 1
ATOM 1538 C CA . ASP A 1 222 ? 55.063 6.317 165.294 1.00 42.48 203 ASP A CA 1
ATOM 1539 C C . ASP A 1 222 ? 55.722 7.718 165.286 1.00 41.77 203 ASP A C 1
ATOM 1540 O O . ASP A 1 222 ? 56.897 7.842 164.934 1.00 42.12 203 ASP A O 1
ATOM 1542 N N . SER A 1 223 ? 54.986 8.761 165.671 1.00 40.58 204 SER A N 1
ATOM 1543 C CA A SER A 1 223 ? 55.534 10.118 165.698 0.50 39.74 204 SER A CA 1
ATOM 1544 C CA B SER A 1 223 ? 55.541 10.112 165.694 0.50 39.47 204 SER A CA 1
ATOM 1545 C C . SER A 1 223 ? 55.969 10.495 167.118 1.00 38.86 204 SER A C 1
ATOM 1546 O O . SER A 1 223 ? 55.242 10.243 168.088 1.00 38.56 204 SER A O 1
ATOM 1551 N N . ALA A 1 224 ? 57.156 11.099 167.232 1.00 37.15 205 ALA A N 1
ATOM 1552 C CA . ALA A 1 224 ? 57.735 11.509 168.525 1.00 35.40 205 ALA A CA 1
ATOM 1553 C C . ALA A 1 224 ? 56.838 12.454 169.314 1.00 34.28 205 ALA A C 1
ATOM 1554 O O . ALA A 1 224 ? 56.689 12.319 170.528 1.00 34.28 205 ALA A O 1
ATOM 1556 N N . ASP A 1 225 ? 56.277 13.433 168.613 1.00 32.37 206 ASP A N 1
ATOM 1557 C CA . ASP A 1 225 ? 55.385 14.400 169.220 1.00 30.92 206 ASP A CA 1
ATOM 1558 C C . ASP A 1 225 ? 54.472 14.979 168.148 1.00 29.33 206 ASP A C 1
ATOM 1559 O O . ASP A 1 225 ? 54.822 15.040 166.965 1.00 28.67 206 ASP A O 1
ATOM 1564 N N . ILE A 1 226 ? 53.303 15.419 168.581 1.00 27.34 207 ILE A N 1
ATOM 1565 C CA . ILE A 1 226 ? 52.299 15.911 167.673 1.00 26.17 207 ILE A CA 1
ATOM 1566 C C . ILE A 1 226 ? 52.051 17.381 167.931 1.00 25.83 207 ILE A C 1
ATOM 1567 O O . ILE A 1 226 ? 51.976 17.809 169.074 1.00 25.42 207 ILE A O 1
ATOM 1572 N N . ARG A 1 227 ? 51.928 18.148 166.857 1.00 25.66 208 ARG A N 1
ATOM 1573 C CA . ARG A 1 227 ? 51.661 19.567 166.958 1.00 26.01 208 ARG A CA 1
ATOM 1574 C C . ARG A 1 227 ? 50.375 19.849 166.182 1.00 26.27 208 ARG A C 1
ATOM 1575 O O . ARG A 1 227 ? 50.203 19.382 165.052 1.00 26.19 208 ARG A O 1
ATOM 1583 N N . LEU A 1 228 ? 49.470 20.598 166.798 1.00 26.35 209 LEU A N 1
ATOM 1584 C CA . LEU A 1 228 ? 48.201 20.942 166.177 1.00 26.60 209 LEU A CA 1
ATOM 1585 C C . LEU A 1 228 ? 48.187 22.429 165.915 1.00 26.30 209 LEU A C 1
ATOM 1586 O O . LEU A 1 228 ? 48.624 23.198 166.761 1.00 27.72 209 LEU A O 1
ATOM 1591 N N . THR A 1 229 ? 47.688 22.844 164.760 1.00 25.68 210 THR A N 1
ATOM 1592 C CA . THR A 1 229 ? 47.596 24.266 164.467 1.00 25.74 210 THR A CA 1
ATOM 1593 C C . THR A 1 229 ? 46.265 24.581 163.818 1.00 25.88 210 THR A C 1
ATOM 1594 O O . THR A 1 229 ? 45.570 23.696 163.326 1.00 25.67 210 THR A O 1
ATOM 1598 N N . GLY A 1 230 ? 45.910 25.856 163.828 1.00 26.43 211 GLY A N 1
ATOM 1599 C CA . GLY A 1 230 ? 44.671 26.299 163.213 1.00 25.98 211 GLY A CA 1
ATOM 1600 C C . GLY A 1 230 ? 44.551 27.799 163.291 1.00 24.84 211 GLY A C 1
ATOM 1601 O O . GLY A 1 230 ? 45.333 28.454 163.987 1.00 24.29 211 GLY A O 1
ATOM 1602 N N . PRO A 1 231 ? 43.568 28.356 162.576 1.00 24.42 212 PRO A N 1
ATOM 1603 C CA . PRO A 1 231 ? 43.371 29.800 162.607 1.00 23.97 212 PRO A CA 1
ATOM 1604 C C . PRO A 1 231 ? 42.931 30.255 163.989 1.00 23.29 212 PRO A C 1
ATOM 1605 O O . PRO A 1 231 ? 42.485 29.439 164.793 1.00 22.84 212 PRO A O 1
ATOM 1609 N N . ALA A 1 232 ? 43.083 31.548 164.254 1.00 23.86 213 ALA A N 1
ATOM 1610 C CA . ALA A 1 232 ? 42.701 32.144 165.529 1.00 23.83 213 ALA A CA 1
ATOM 1611 C C . ALA A 1 232 ? 41.318 31.688 165.982 1.00 24.39 213 ALA A C 1
ATOM 1612 O O . ALA A 1 232 ? 41.121 31.339 167.147 1.00 24.76 213 ALA A O 1
ATOM 1614 N N . THR A 1 233 ? 40.369 31.675 165.051 1.00 24.57 214 THR A N 1
ATOM 1615 C CA . THR A 1 233 ? 38.991 31.284 165.352 1.00 24.36 214 THR A CA 1
ATOM 1616 C C . THR A 1 233 ? 38.815 29.864 165.908 1.00 24.79 214 THR A C 1
ATOM 1617 O O . THR A 1 233 ? 37.720 29.504 166.347 1.00 25.58 214 THR A O 1
ATOM 1621 N N . LEU A 1 234 ? 39.872 29.057 165.883 1.00 24.34 215 LEU A N 1
ATOM 1622 C CA . LEU A 1 234 ? 39.807 27.699 166.423 1.00 24.48 215 LEU A CA 1
ATOM 1623 C C . LEU A 1 234 ? 40.933 27.440 167.439 1.00 24.12 215 LEU A C 1
ATOM 1624 O O . LEU A 1 234 ? 41.350 26.298 167.654 1.00 22.70 215 LEU A O 1
ATOM 1629 N N . PHE A 1 235 ? 41.420 28.503 168.071 1.00 24.05 216 PHE A N 1
ATOM 1630 C CA . PHE A 1 235 ? 42.507 28.359 169.022 1.00 24.04 216 PHE A CA 1
ATOM 1631 C C . PHE A 1 235 ? 42.076 27.500 170.206 1.00 23.76 216 PHE A C 1
ATOM 1632 O O . PHE A 1 235 ? 42.809 26.610 170.632 1.00 23.32 216 PHE A O 1
ATOM 1640 N N . GLY A 1 236 ? 40.880 27.753 170.728 1.00 24.23 217 GLY A N 1
ATOM 1641 C CA . GLY A 1 236 ? 40.358 26.956 171.841 1.00 23.77 217 GLY A CA 1
ATOM 1642 C C . GLY A 1 236 ? 40.288 25.482 171.477 1.00 23.92 217 GLY A C 1
ATOM 1643 O O . GLY A 1 236 ? 40.546 24.612 172.316 1.00 24.39 217 GLY A O 1
ATOM 1644 N N . THR A 1 237 ? 39.959 25.216 170.211 1.00 22.99 218 THR A N 1
ATOM 1645 C CA . THR A 1 237 ? 39.845 23.865 169.673 1.00 23.02 218 THR A CA 1
ATOM 1646 C C . THR A 1 237 ? 41.153 23.081 169.676 1.00 23.17 218 THR A C 1
ATOM 1647 O O . THR A 1 237 ? 41.182 21.937 170.119 1.00 23.13 218 THR A O 1
ATOM 1651 N N . VAL A 1 238 ? 42.223 23.680 169.159 1.00 24.21 219 VAL A N 1
ATOM 1652 C CA . VAL A 1 238 ? 43.538 23.006 169.125 1.00 24.97 219 VAL A CA 1
ATOM 1653 C C . VAL A 1 238 ? 44.164 22.924 170.519 1.00 24.56 219 VAL A C 1
ATOM 1654 O O . VAL A 1 238 ? 44.938 22.013 170.790 1.00 24.08 219 VAL A O 1
ATOM 1658 N N . GLN A 1 239 ? 43.817 23.861 171.398 1.00 24.17 220 GLN A N 1
ATOM 1659 C CA . GLN A 1 239 ? 44.305 23.828 172.779 1.00 24.70 220 GLN A CA 1
ATOM 1660 C C . GLN A 1 239 ? 43.695 22.647 173.532 1.00 24.91 220 GLN A C 1
ATOM 1661 O O . GLN A 1 239 ? 44.406 21.887 174.201 1.00 25.06 220 GLN A O 1
ATOM 1667 N N . GLU A 1 240 ? 42.376 22.501 173.409 1.00 25.07 221 GLU A N 1
ATOM 1668 C CA . GLU A 1 240 ? 41.644 21.417 174.063 1.00 24.75 221 GLU A CA 1
ATOM 1669 C C . GLU A 1 240 ? 42.005 20.085 173.449 1.00 24.69 221 GLU A C 1
ATOM 1670 O O . GLU A 1 240 ? 42.151 19.090 174.156 1.00 25.71 221 GLU A O 1
ATOM 1676 N N . GLY A 1 241 ? 42.130 20.051 172.130 1.00 24.13 222 GLY A N 1
ATOM 1677 C CA . GLY A 1 241 ? 42.516 18.826 171.458 1.00 23.93 222 GLY A CA 1
ATOM 1678 C C . GLY A 1 241 ? 43.907 18.403 171.897 1.00 23.71 222 GLY A C 1
ATOM 1679 O O . GLY A 1 241 ? 44.185 17.216 172.073 1.00 24.55 222 GLY A O 1
ATOM 1680 N N . ALA A 1 242 ? 44.785 19.380 172.079 1.00 22.98 223 ALA A N 1
ATOM 1681 C CA . ALA A 1 242 ? 46.147 19.093 172.480 1.00 23.74 223 ALA A CA 1
ATOM 1682 C C . ALA A 1 242 ? 46.162 18.462 173.873 1.00 24.24 223 ALA A C 1
ATOM 1683 O O . ALA A 1 242 ? 46.800 17.429 174.100 1.00 23.37 223 ALA A O 1
ATOM 1685 N N . LEU A 1 243 ? 45.445 19.088 174.797 1.00 24.82 224 LEU A N 1
ATOM 1686 C CA . LEU A 1 243 ? 45.400 18.612 176.167 1.00 24.39 224 LEU A CA 1
ATOM 1687 C C . LEU A 1 243 ? 44.824 17.205 176.267 1.00 24.23 224 LEU A C 1
ATOM 1688 O O . LEU A 1 243 ? 45.361 16.385 177.000 1.00 24.25 224 LEU A O 1
ATOM 1693 N N . LYS A 1 244 ? 43.757 16.906 175.527 1.00 25.06 225 LYS A N 1
ATOM 1694 C CA . LYS A 1 244 ? 43.148 15.574 175.622 1.00 25.86 225 LYS A CA 1
ATOM 1695 C C . LYS A 1 244 ? 44.054 14.492 175.046 1.00 25.95 225 LYS A C 1
ATOM 1696 O O . LYS A 1 244 ? 44.175 13.411 175.627 1.00 26.41 225 LYS A O 1
ATOM 1710 N N . LEU A 1 246 ? 47.317 14.586 174.839 1.00 27.21 227 LEU A N 1
ATOM 1711 C CA . LEU A 1 246 ? 48.434 14.434 175.772 1.00 28.16 227 LEU A CA 1
ATOM 1712 C C . LEU A 1 246 ? 48.001 13.536 176.926 1.00 28.76 227 LEU A C 1
ATOM 1713 O O . LEU A 1 246 ? 48.682 12.591 177.311 1.00 27.87 227 LEU A O 1
ATOM 1718 N N . GLU A 1 247 ? 46.822 13.842 177.439 1.00 30.42 228 GLU A N 1
ATOM 1719 C CA . GLU A 1 247 ? 46.249 13.158 178.580 1.00 31.93 228 GLU A CA 1
ATOM 1720 C C . GLU A 1 247 ? 45.948 11.683 178.295 1.00 32.03 228 GLU A C 1
ATOM 1721 O O . GLU A 1 247 ? 46.031 10.850 179.190 1.00 32.22 228 GLU A O 1
ATOM 1727 N N . THR A 1 248 ? 45.623 11.364 177.046 1.00 32.36 229 THR A N 1
ATOM 1728 C CA . THR A 1 248 ? 45.270 9.997 176.665 1.00 32.53 229 THR A CA 1
ATOM 1729 C C . THR A 1 248 ? 46.426 9.208 176.052 1.00 32.51 229 THR A C 1
ATOM 1730 O O . THR A 1 248 ? 46.696 8.081 176.453 1.00 32.65 229 THR A O 1
ATOM 1734 N N . LEU A 1 249 ? 47.088 9.793 175.059 1.00 32.89 230 LEU A N 1
ATOM 1735 C CA . LEU A 1 249 ? 48.185 9.120 174.370 1.00 33.26 230 LEU A CA 1
ATOM 1736 C C . LEU A 1 249 ? 49.432 9.113 175.242 1.00 33.55 230 LEU A C 1
ATOM 1737 O O . LEU A 1 249 ? 50.341 8.315 175.029 1.00 33.79 230 LEU A O 1
ATOM 1742 N N . ARG A 1 250 ? 49.470 10.014 176.220 1.00 33.59 231 ARG A N 1
ATOM 1743 C CA . ARG A 1 250 ? 50.595 10.127 177.145 1.00 33.70 231 ARG A CA 1
ATOM 1744 C C . ARG A 1 250 ? 51.923 10.486 176.463 1.00 34.25 231 ARG A C 1
ATOM 1745 O O . ARG A 1 250 ? 52.991 10.034 176.877 1.00 34.39 231 ARG A O 1
ATOM 1753 N N . CYS A 1 251 ? 51.849 11.300 175.416 1.00 34.93 232 CYS A N 1
ATOM 1754 C CA . CYS A 1 251 ? 53.047 11.815 174.754 1.00 35.87 232 CYS A CA 1
ATOM 1755 C C . CYS A 1 251 ? 52.804 13.283 174.351 1.00 33.58 232 CYS A C 1
ATOM 1756 O O . CYS A 1 251 ? 51.662 13.746 174.324 1.00 33.10 232 CYS A O 1
ATOM 1759 N N . PRO A 1 252 ? 53.880 14.022 174.055 1.00 31.70 233 PRO A N 1
ATOM 1760 C CA . PRO A 1 252 ? 53.765 15.465 173.836 1.00 30.50 233 PRO A CA 1
ATOM 1761 C C . PRO A 1 252 ? 52.865 15.910 172.695 1.00 29.13 233 PRO A C 1
ATOM 1762 O O . PRO A 1 252 ? 53.022 15.456 171.556 1.00 28.20 233 PRO A O 1
ATOM 1766 N N . VAL A 1 253 ? 51.941 16.816 173.018 1.00 27.65 234 VAL A N 1
ATOM 1767 C CA . VAL A 1 253 ? 51.038 17.385 172.036 1.00 26.51 234 VAL A CA 1
ATOM 1768 C C . VAL A 1 253 ? 50.769 18.846 172.384 1.00 26.37 234 VAL A C 1
ATOM 1769 O O . VAL A 1 253 ? 50.392 19.165 173.503 1.00 26.64 234 VAL A O 1
ATOM 1773 N N . SER A 1 254 ? 50.970 19.733 171.419 1.00 26.27 235 SER A N 1
ATOM 1774 C CA . SER A 1 254 ? 50.736 21.149 171.632 1.00 26.36 235 SER A CA 1
ATOM 1775 C C . SER A 1 254 ? 49.895 21.726 170.503 1.00 26.02 235 SER A C 1
ATOM 1776 O O . SER A 1 254 ? 49.998 21.306 169.355 1.00 26.37 235 SER A O 1
ATOM 1779 N N . GLY A 1 255 ? 49.056 22.692 170.846 1.00 26.39 236 GLY A N 1
ATOM 1780 C CA . GLY A 1 255 ? 48.195 23.353 169.869 1.00 26.96 236 GLY A CA 1
ATOM 1781 C C . GLY A 1 255 ? 48.555 24.823 169.747 1.00 26.79 236 GLY A C 1
ATOM 1782 O O . GLY A 1 255 ? 48.573 25.544 170.738 1.00 26.58 236 GLY A O 1
ATOM 1783 N N . TYR A 1 256 ? 48.827 25.274 168.530 1.00 26.26 237 TYR A N 1
ATOM 1784 C CA . TYR A 1 256 ? 49.222 26.653 168.317 1.00 26.43 237 TYR A CA 1
ATOM 1785 C C . TYR A 1 256 ? 48.271 27.385 167.391 1.00 25.89 237 TYR A C 1
ATOM 1786 O O . TYR A 1 256 ? 47.593 26.765 166.574 1.00 26.22 237 TYR A O 1
ATOM 1795 N N . GLU A 1 257 ? 48.216 28.707 167.523 1.00 25.21 238 GLU A N 1
ATOM 1796 C CA . GLU A 1 257 ? 47.494 29.506 166.555 1.00 25.25 238 GLU A CA 1
ATOM 1797 C C . GLU A 1 257 ? 48.453 29.527 165.354 1.00 25.39 238 GLU A C 1
ATOM 1798 O O . GLU A 1 257 ? 49.674 29.539 165.532 1.00 24.31 238 GLU A O 1
ATOM 1804 N N . PHE A 1 258 ? 47.910 29.509 164.140 1.00 25.52 239 PHE A N 1
ATOM 1805 C CA . PHE A 1 258 ? 48.740 29.395 162.933 1.00 25.24 239 PHE A CA 1
ATOM 1806 C C . PHE A 1 258 ? 49.959 30.314 162.835 1.00 25.07 239 PHE A C 1
ATOM 1807 O O . PHE A 1 258 ? 51.076 29.830 162.631 1.00 25.21 239 PHE A O 1
ATOM 1815 N N . GLU A 1 259 ? 49.753 31.623 162.949 1.00 24.56 240 GLU A N 1
ATOM 1816 C CA . GLU A 1 259 ? 50.857 32.583 162.799 1.00 24.45 240 GLU A CA 1
ATOM 1817 C C . GLU A 1 259 ? 51.860 32.516 163.942 1.00 24.15 240 GLU A C 1
ATOM 1818 O O . GLU A 1 259 ? 53.054 32.712 163.734 1.00 24.23 240 GLU A O 1
ATOM 1824 N N . GLU A 1 260 ? 51.383 32.251 165.149 1.00 23.83 241 GLU A N 1
ATOM 1825 C CA . GLU A 1 260 ? 52.291 32.084 166.271 1.00 24.18 241 GLU A CA 1
ATOM 1826 C C . GLU A 1 260 ? 53.198 30.901 165.947 1.00 24.58 241 GLU A C 1
ATOM 1827 O O . GLU A 1 260 ? 54.401 30.934 166.209 1.00 25.19 241 GLU A O 1
ATOM 1833 N N . PHE A 1 261 ? 52.597 29.867 165.357 1.00 24.44 242 PHE A N 1
ATOM 1834 C CA . PHE A 1 261 ? 53.298 28.662 164.958 1.00 24.49 242 PHE A CA 1
ATOM 1835 C C . PHE A 1 261 ? 54.380 28.968 163.923 1.00 25.30 242 PHE A C 1
ATOM 1836 O O . PHE A 1 261 ? 55.526 28.559 164.088 1.00 24.90 242 PHE A O 1
ATOM 1844 N N . ILE A 1 262 ? 54.025 29.685 162.862 1.00 25.93 243 ILE A N 1
ATOM 1845 C CA . ILE A 1 262 ? 55.011 30.059 161.857 1.00 26.54 243 ILE A CA 1
ATOM 1846 C C . ILE A 1 262 ? 56.141 30.876 162.496 1.00 27.38 243 ILE A C 1
ATOM 1847 O O . ILE A 1 262 ? 57.328 30.610 162.278 1.00 26.99 243 ILE A O 1
ATOM 1852 N N . HIS A 1 263 ? 55.755 31.858 163.305 1.00 27.63 244 HIS A N 1
ATOM 1853 C CA . HIS A 1 263 ? 56.706 32.755 163.937 1.00 28.07 244 HIS A CA 1
ATOM 1854 C C . HIS A 1 263 ? 57.699 32.049 164.883 1.00 27.89 244 HIS A C 1
ATOM 1855 O O . HIS A 1 263 ? 58.846 32.486 165.006 1.00 27.30 244 HIS A O 1
ATOM 1862 N N . GLY A 1 264 ? 57.272 30.963 165.531 1.00 27.10 245 GLY A N 1
ATOM 1863 C CA . GLY A 1 264 ? 58.156 30.202 166.426 1.00 26.37 245 GLY A CA 1
ATOM 1864 C C . GLY A 1 264 ? 58.358 28.758 165.978 1.00 26.19 245 GLY A C 1
ATOM 1865 O O . GLY A 1 264 ? 58.549 27.870 166.811 1.00 25.48 245 GLY A O 1
ATOM 1866 N N . ILE A 1 265 ? 58.362 28.540 164.661 1.00 25.53 246 ILE A N 1
ATOM 1867 C CA . ILE A 1 265 ? 58.439 27.195 164.060 1.00 25.75 246 ILE A CA 1
ATOM 1868 C C . ILE A 1 265 ? 59.595 26.305 164.559 1.00 26.06 246 ILE A C 1
ATOM 1869 O O . ILE A 1 265 ? 59.367 25.169 164.972 1.00 25.45 246 ILE A O 1
ATOM 1874 N N . TYR A 1 266 ? 60.821 26.811 164.557 1.00 26.61 247 TYR A N 1
ATOM 1875 C CA . TYR A 1 266 ? 61.955 25.975 164.947 1.00 27.78 247 TYR A CA 1
ATOM 1876 C C . TYR A 1 266 ? 61.945 25.527 166.401 1.00 27.63 247 TYR A C 1
ATOM 1877 O O . TYR A 1 266 ? 62.668 24.609 166.768 1.00 27.34 247 TYR A O 1
ATOM 1886 N N . ASN A 1 267 ? 61.124 26.162 167.224 1.00 27.81 248 ASN A N 1
ATOM 1887 C CA . ASN A 1 267 ? 60.981 25.732 168.604 1.00 28.11 248 ASN A CA 1
ATOM 1888 C C . ASN A 1 267 ? 59.745 24.861 168.785 1.00 27.93 248 ASN A C 1
ATOM 1889 O O . ASN A 1 267 ? 59.617 24.156 169.775 1.00 28.77 248 ASN A O 1
ATOM 1894 N N . ALA A 1 268 ? 58.855 24.871 167.802 1.00 28.25 249 ALA A N 1
ATOM 1895 C CA . ALA A 1 268 ? 57.617 24.117 167.899 1.00 27.94 249 ALA A CA 1
ATOM 1896 C C . ALA A 1 268 ? 57.533 22.908 166.970 1.00 28.35 249 ALA A C 1
ATOM 1897 O O . ALA A 1 268 ? 56.531 22.196 167.004 1.00 30.07 249 ALA A O 1
ATOM 1899 N N . PHE A 1 269 ? 58.557 22.648 166.156 1.00 27.12 250 PHE A N 1
ATOM 1900 C CA . PHE A 1 269 ? 58.450 21.567 165.184 1.00 25.71 250 PHE A CA 1
ATOM 1901 C C . PHE A 1 269 ? 59.778 21.164 164.585 1.00 25.42 250 PHE A C 1
ATOM 1902 O O . PHE A 1 269 ? 60.654 22.000 164.401 1.00 25.13 250 PHE A O 1
ATOM 1910 N N . ASN A 1 270 ? 59.919 19.877 164.279 1.00 25.91 251 ASN A N 1
ATOM 1911 C CA . ASN A 1 270 ? 61.101 19.375 163.580 1.00 26.59 251 ASN A CA 1
ATOM 1912 C C . ASN A 1 270 ? 60.738 18.155 162.732 1.00 26.28 251 ASN A C 1
ATOM 1913 O O . ASN A 1 270 ? 59.584 17.751 162.700 1.00 25.83 251 ASN A O 1
ATOM 1918 N N . ALA A 1 271 ? 61.718 17.591 162.034 1.00 26.78 252 ALA A N 1
ATOM 1919 C CA . ALA A 1 271 ? 61.498 16.442 161.158 1.00 26.87 252 ALA A CA 1
ATOM 1920 C C . ALA A 1 271 ? 60.763 15.276 161.820 1.00 27.07 252 ALA A C 1
ATOM 1921 O O . ALA A 1 271 ? 60.042 14.551 161.146 1.00 27.63 252 ALA A O 1
ATOM 1923 N N . GLN A 1 272 ? 60.938 15.101 163.129 1.00 27.41 253 GLN A N 1
ATOM 1924 C CA . GLN A 1 272 ? 60.312 13.992 163.859 1.00 27.90 253 GLN A CA 1
ATOM 1925 C C . GLN A 1 272 ? 58.870 14.308 164.296 1.00 26.78 253 GLN A C 1
ATOM 1926 O O . GLN A 1 272 ? 58.177 13.446 164.840 1.00 26.45 253 GLN A O 1
ATOM 1932 N N . SER A 1 273 ? 58.430 15.543 164.075 1.00 25.52 254 SER A N 1
ATOM 1933 C CA . SER A 1 273 ? 57.094 15.972 164.478 1.00 24.91 254 SER A CA 1
ATOM 1934 C C . SER A 1 273 ? 56.013 15.665 163.460 1.00 24.25 254 SER A C 1
ATOM 1935 O O . SER A 1 273 ? 56.279 15.577 162.264 1.00 24.41 254 SER A O 1
ATOM 1938 N N . ALA A 1 274 ? 54.790 15.514 163.962 1.00 23.87 255 ALA A N 1
ATOM 1939 C CA . ALA A 1 274 ? 53.612 15.304 163.127 1.00 23.64 255 ALA A CA 1
ATOM 1940 C C . ALA A 1 274 ? 52.754 16.542 163.277 1.00 23.25 255 ALA A C 1
ATOM 1941 O O . ALA A 1 274 ? 52.605 17.078 164.378 1.00 23.67 255 ALA A O 1
ATOM 1943 N N . LEU A 1 275 ? 52.214 17.018 162.166 1.00 22.95 256 LEU A N 1
ATOM 1944 C CA . LEU A 1 275 ? 51.372 18.194 162.192 1.00 23.16 256 LEU A CA 1
ATOM 1945 C C . LEU A 1 275 ? 49.942 17.814 161.839 1.00 23.12 256 LEU A C 1
ATOM 1946 O O . LEU A 1 275 ? 49.707 17.063 160.889 1.00 23.33 256 LEU A O 1
ATOM 1951 N N . ILE A 1 276 ? 49.001 18.294 162.642 1.00 22.45 257 ILE A N 1
ATOM 1952 C CA . ILE A 1 276 ? 47.596 18.158 162.347 1.00 22.40 257 ILE A CA 1
ATOM 1953 C C . ILE A 1 276 ? 47.176 19.601 162.210 1.00 23.65 257 ILE A C 1
ATOM 1954 O O . ILE A 1 276 ? 47.404 20.416 163.105 1.00 23.22 257 ILE A O 1
ATOM 1967 N N . LEU A 1 278 ? 44.114 22.402 160.982 1.00 25.11 259 LEU A N 1
ATOM 1968 C CA . LEU A 1 278 ? 42.694 22.631 160.745 1.00 24.58 259 LEU A CA 1
ATOM 1969 C C . LEU A 1 278 ? 42.554 23.671 159.642 1.00 25.03 259 LEU A C 1
ATOM 1970 O O . LEU A 1 278 ? 43.058 24.796 159.771 1.00 25.31 259 LEU A O 1
ATOM 1975 N N . ASP A 1 279 ? 41.892 23.281 158.555 1.00 25.20 260 ASP A N 1
ATOM 1976 C CA . ASP A 1 279 ? 41.667 24.169 157.423 1.00 25.87 260 ASP A CA 1
ATOM 1977 C C . ASP A 1 279 ? 40.173 24.362 157.188 1.00 26.51 260 ASP A C 1
ATOM 1978 O O . ASP A 1 279 ? 39.600 23.744 156.296 1.00 25.42 260 ASP A O 1
ATOM 1983 N N . PRO A 1 280 ? 39.535 25.232 157.983 1.00 27.69 261 PRO A N 1
ATOM 1984 C CA . PRO A 1 280 ? 38.102 25.452 157.778 1.00 28.03 261 PRO A CA 1
ATOM 1985 C C . PRO A 1 280 ? 37.771 26.006 156.388 1.00 29.15 261 PRO A C 1
ATOM 1986 O O . PRO A 1 280 ? 36.710 25.719 155.843 1.00 29.10 261 PRO A O 1
ATOM 1990 N N . GLN A 1 281 ? 38.682 26.773 155.810 1.00 31.05 262 GLN A N 1
ATOM 1991 C CA . GLN A 1 281 ? 38.455 27.352 154.495 1.00 32.76 262 GLN A CA 1
ATOM 1992 C C . GLN A 1 281 ? 39.773 27.538 153.754 1.00 32.67 262 GLN A C 1
ATOM 1993 O O . GLN A 1 281 ? 40.841 27.490 154.360 1.00 33.05 262 GLN A O 1
ATOM 1999 N N . PRO A 1 282 ? 39.708 27.733 152.430 1.00 32.55 263 PRO A N 1
ATOM 2000 C CA . PRO A 1 282 ? 40.944 27.897 151.680 1.00 31.67 263 PRO A CA 1
ATOM 2001 C C . PRO A 1 282 ? 41.782 29.030 152.232 1.00 30.77 263 PRO A C 1
ATOM 2002 O O . PRO A 1 282 ? 41.266 30.126 152.447 1.00 31.01 263 PRO A O 1
ATOM 2006 N N . ASP A 1 283 ? 43.062 28.754 152.471 1.00 29.63 264 ASP A N 1
ATOM 2007 C CA . ASP A 1 283 ? 43.987 29.763 152.960 1.00 27.89 264 ASP A CA 1
ATOM 2008 C C . ASP A 1 283 ? 45.353 29.569 152.295 1.00 26.84 264 ASP A C 1
ATOM 2009 O O . ASP A 1 283 ? 45.984 28.517 152.414 1.00 26.13 264 ASP A O 1
ATOM 2014 N N . ALA A 1 284 ? 45.795 30.598 151.580 1.00 25.66 265 ALA A N 1
ATOM 2015 C CA . ALA A 1 284 ? 47.051 30.545 150.856 1.00 24.33 265 ALA A CA 1
ATOM 2016 C C . ALA A 1 284 ? 48.219 30.240 151.784 1.00 23.77 265 ALA A C 1
ATOM 2017 O O . ALA A 1 284 ? 49.026 29.359 151.500 1.00 22.95 265 ALA A O 1
ATOM 2019 N N . ARG A 1 285 ? 48.311 30.966 152.892 1.00 23.48 266 ARG A N 1
ATOM 2020 C CA . ARG A 1 285 ? 49.417 30.767 153.830 1.00 23.78 266 ARG A CA 1
ATOM 2021 C C . ARG A 1 285 ? 49.456 29.363 154.451 1.00 23.90 266 ARG A C 1
ATOM 2022 O O . ARG A 1 285 ? 50.536 28.795 154.632 1.00 24.10 266 ARG A O 1
ATOM 2030 N N . GLN A 1 286 ? 48.300 28.794 154.772 1.00 23.73 267 GLN A N 1
ATOM 2031 C CA . GLN A 1 286 ? 48.290 27.454 155.345 1.00 23.93 267 GLN A CA 1
ATOM 2032 C C . GLN A 1 286 ? 48.737 26.425 154.308 1.00 24.58 267 GLN A C 1
ATOM 2033 O O . GLN A 1 286 ? 49.469 25.485 154.640 1.00 25.13 267 GLN A O 1
ATOM 2039 N N . ASP A 1 287 ? 48.310 26.601 153.058 1.00 24.48 268 ASP A N 1
ATOM 2040 C CA . ASP A 1 287 ? 48.715 25.700 151.981 1.00 24.84 268 ASP A CA 1
ATOM 2041 C C . ASP A 1 287 ? 50.212 25.763 151.778 1.00 24.66 268 ASP A C 1
ATOM 2042 O O . ASP A 1 287 ? 50.860 24.745 151.582 1.00 25.26 268 ASP A O 1
ATOM 2047 N N . ARG A 1 288 ? 50.753 26.972 151.812 1.00 24.83 269 ARG A N 1
ATOM 2048 C CA . ARG A 1 288 ? 52.174 27.172 151.645 1.00 25.72 269 ARG A CA 1
ATOM 2049 C C . ARG A 1 288 ? 52.925 26.429 152.751 1.00 24.86 269 ARG A C 1
ATOM 2050 O O . ARG A 1 288 ? 53.892 25.724 152.486 1.00 24.99 269 ARG A O 1
ATOM 2058 N N . LEU A 1 289 ? 52.482 26.579 153.992 1.00 23.91 270 LEU A N 1
ATOM 2059 C CA . LEU A 1 289 ? 53.156 25.905 155.088 1.00 24.35 270 LEU A CA 1
ATOM 2060 C C . LEU A 1 289 ? 53.119 24.397 154.906 1.00 24.59 270 LEU A C 1
ATOM 2061 O O . LEU A 1 289 ? 54.123 23.720 155.138 1.00 25.50 270 LEU A O 1
ATOM 2066 N N . ALA A 1 290 ? 51.959 23.876 154.512 1.00 24.31 271 ALA A N 1
ATOM 2067 C CA . ALA A 1 290 ? 51.785 22.440 154.320 1.00 23.87 271 ALA A CA 1
ATOM 2068 C C . ALA A 1 290 ? 52.684 21.948 153.196 1.00 23.90 271 ALA A C 1
ATOM 2069 O O . ALA A 1 290 ? 53.275 20.881 153.302 1.00 25.03 271 ALA A O 1
ATOM 2071 N N . GLN A 1 291 ? 52.794 22.720 152.120 1.00 24.13 272 GLN A N 1
ATOM 2072 C CA . GLN A 1 291 ? 53.664 22.330 151.019 1.00 24.66 272 GLN A CA 1
ATOM 2073 C C . GLN A 1 291 ? 55.112 22.320 151.510 1.00 24.42 272 GLN A C 1
ATOM 2074 O O . GLN A 1 291 ? 55.821 21.336 151.323 1.00 25.04 272 GLN A O 1
ATOM 2077 N N . ILE A 1 292 ? 55.537 23.405 152.155 1.00 23.75 273 ILE A N 1
ATOM 2078 C CA . ILE A 1 292 ? 56.908 23.514 152.665 1.00 23.62 273 ILE A CA 1
ATOM 2079 C C . ILE A 1 292 ? 57.255 22.387 153.640 1.00 23.44 273 ILE A C 1
ATOM 2080 O O . ILE A 1 292 ? 58.282 21.730 153.485 1.00 23.27 273 ILE A O 1
ATOM 2085 N N . LEU A 1 293 ? 56.407 22.155 154.634 1.00 23.13 274 LEU A N 1
ATOM 2086 C CA . LEU A 1 293 ? 56.662 21.081 155.591 1.00 23.71 274 LEU A CA 1
ATOM 2087 C C . LEU A 1 293 ? 56.562 19.700 154.943 1.00 23.98 274 LEU A C 1
ATOM 2088 O O . LEU A 1 293 ? 57.240 18.759 155.364 1.00 23.50 274 LEU A O 1
ATOM 2093 N N . GLY A 1 294 ? 55.712 19.588 153.924 1.00 24.34 275 GLY A N 1
ATOM 2094 C CA . GLY A 1 294 ? 55.502 18.326 153.210 1.00 24.21 275 GLY A CA 1
ATOM 2095 C C . GLY A 1 294 ? 56.767 17.759 152.594 1.00 23.94 275 GLY A C 1
ATOM 2096 O O . GLY A 1 294 ? 56.914 16.546 152.487 1.00 24.33 275 GLY A O 1
ATOM 2097 N N . GLU A 1 295 ? 57.673 18.640 152.180 1.00 23.76 276 GLU A N 1
ATOM 2098 C CA . GLU A 1 295 ? 58.947 18.225 151.592 1.00 23.92 276 GLU A CA 1
ATOM 2099 C C . GLU A 1 295 ? 59.836 17.576 152.649 1.00 22.80 276 GLU A C 1
ATOM 2100 O O . GLU A 1 295 ? 60.654 16.716 152.336 1.00 23.38 276 GLU A O 1
ATOM 2106 N N . TRP A 1 296 ? 59.663 17.999 153.896 1.00 22.01 277 TRP A N 1
ATOM 2107 C CA . TRP A 1 296 ? 60.482 17.528 155.010 1.00 22.35 277 TRP A CA 1
ATOM 2108 C C . TRP A 1 296 ? 59.909 16.337 155.765 1.00 22.17 277 TRP A C 1
ATOM 2109 O O . TRP A 1 296 ? 60.653 15.547 156.323 1.00 22.71 277 TRP A O 1
ATOM 2120 N N . THR A 1 297 ? 58.594 16.214 155.817 1.00 22.74 278 THR A N 1
ATOM 2121 C CA . THR A 1 297 ? 57.991 15.067 156.477 1.00 22.21 278 THR A CA 1
ATOM 2122 C C . THR A 1 297 ? 56.655 14.744 155.863 1.00 22.14 278 THR A C 1
ATOM 2123 O O . THR A 1 297 ? 55.908 15.646 155.486 1.00 22.86 278 THR A O 1
ATOM 2127 N N . PRO A 1 298 ? 56.348 13.446 155.757 1.00 21.79 279 PRO A N 1
ATOM 2128 C CA . PRO A 1 298 ? 55.064 13.036 155.220 1.00 21.62 279 PRO A CA 1
ATOM 2129 C C . PRO A 1 298 ? 53.972 13.118 156.276 1.00 21.58 279 PRO A C 1
ATOM 2130 O O . PRO A 1 298 ? 52.790 13.070 155.937 1.00 21.78 279 PRO A O 1
ATOM 2134 N N . SER A 1 299 ? 54.370 13.262 157.541 1.00 21.79 280 SER A N 1
ATOM 2135 C CA . SER A 1 299 ? 53.421 13.303 158.656 1.00 22.03 280 SER A CA 1
ATOM 2136 C C . SER A 1 299 ? 52.650 14.613 158.767 1.00 22.29 280 SER A C 1
ATOM 2137 O O . SER A 1 299 ? 52.687 15.282 159.799 1.00 21.91 280 SER A O 1
ATOM 2140 N N . ILE A 1 300 ? 51.934 14.962 157.704 1.00 22.88 281 ILE A N 1
ATOM 2141 C CA . ILE A 1 300 ? 51.101 16.161 157.694 1.00 23.27 281 ILE A CA 1
ATOM 2142 C C . ILE A 1 300 ? 49.658 15.729 157.456 1.00 23.31 281 ILE A C 1
ATOM 2143 O O . ILE A 1 300 ? 49.378 15.025 156.495 1.00 23.81 281 ILE A O 1
ATOM 2148 N N . TYR A 1 301 ? 48.764 16.133 158.361 1.00 24.01 282 TYR A N 1
ATOM 2149 C CA . TYR A 1 301 ? 47.347 15.756 158.319 1.00 23.81 282 TYR A CA 1
ATOM 2150 C C . TYR A 1 301 ? 46.466 16.999 158.386 1.00 24.27 282 TYR A C 1
ATOM 2151 O O . TYR A 1 301 ? 46.452 17.699 159.394 1.00 24.70 282 TYR A O 1
ATOM 2160 N N . ARG A 1 302 ? 45.719 17.256 157.320 1.00 24.44 283 ARG A N 1
ATOM 2161 C CA . ARG A 1 302 ? 44.871 18.436 157.234 1.00 24.78 283 ARG A CA 1
ATOM 2162 C C . ARG A 1 302 ? 43.395 18.072 157.343 1.00 24.39 283 ARG A C 1
ATOM 2163 O O . ARG A 1 302 ? 42.943 17.092 156.767 1.00 24.89 283 ARG A O 1
ATOM 2171 N N . ILE A 1 303 ? 42.654 18.872 158.103 1.00 23.99 284 ILE A N 1
ATOM 2172 C CA . ILE A 1 303 ? 41.238 18.644 158.340 1.00 23.01 284 ILE A CA 1
ATOM 2173 C C . ILE A 1 303 ? 40.423 19.822 157.850 1.00 22.95 284 ILE A C 1
ATOM 2174 O O . ILE A 1 303 ? 40.575 20.931 158.341 1.00 21.59 284 ILE A O 1
ATOM 2179 N N . GLY A 1 304 ? 39.548 19.579 156.883 1.00 24.16 285 GLY A N 1
ATOM 2180 C CA . GLY A 1 304 ? 38.704 20.642 156.345 1.00 24.81 285 GLY A CA 1
ATOM 2181 C C . GLY A 1 304 ? 37.814 20.151 155.227 1.00 25.04 285 GLY A C 1
ATOM 2182 O O . GLY A 1 304 ? 37.925 19.003 154.810 1.00 25.65 285 GLY A O 1
ATOM 2183 N N . PRO A 1 305 ? 36.917 21.017 154.741 1.00 25.41 286 PRO A N 1
ATOM 2184 C CA . PRO A 1 305 ? 36.015 20.664 153.647 1.00 25.80 286 PRO A CA 1
ATOM 2185 C C . PRO A 1 305 ? 36.686 20.620 152.281 1.00 26.76 286 PRO A C 1
ATOM 2186 O O . PRO A 1 305 ? 36.272 19.840 151.431 1.00 27.84 286 PRO A O 1
ATOM 2190 N N . GLN A 1 306 ? 37.713 21.434 152.060 1.00 27.63 287 GLN A N 1
ATOM 2191 C CA . GLN A 1 306 ? 38.380 21.451 150.754 1.00 28.13 287 GLN A CA 1
ATOM 2192 C C . GLN A 1 306 ? 39.832 20.956 150.753 1.00 27.61 287 GLN A C 1
ATOM 2193 O O . GLN A 1 306 ? 40.574 21.201 149.812 1.00 27.34 287 GLN A O 1
ATOM 2199 N N . VAL A 1 307 ? 40.228 20.237 151.793 1.00 28.04 288 VAL A N 1
ATOM 2200 C CA . VAL A 1 307 ? 41.578 19.707 151.849 1.00 28.03 288 VAL A CA 1
ATOM 2201 C C . VAL A 1 307 ? 41.695 18.601 150.810 1.00 29.55 288 VAL A C 1
ATOM 2202 O O . VAL A 1 307 ? 40.723 17.884 150.544 1.00 29.00 288 VAL A O 1
ATOM 2206 N N . GLU A 1 308 ? 42.876 18.474 150.208 1.00 31.03 289 GLU A N 1
ATOM 2207 C CA . GLU A 1 308 ? 43.093 17.449 149.194 1.00 32.40 289 GLU A CA 1
ATOM 2208 C C . GLU A 1 308 ? 42.758 16.084 149.773 1.00 32.32 289 GLU A C 1
ATOM 2209 O O . GLU A 1 308 ? 43.084 15.785 150.924 1.00 32.42 289 GLU A O 1
ATOM 2215 N N . ASN A 1 309 ? 42.138 15.243 148.958 1.00 32.70 290 ASN A N 1
ATOM 2216 C CA . ASN A 1 309 ? 41.671 13.956 149.434 1.00 33.04 290 ASN A CA 1
ATOM 2217 C C . ASN A 1 309 ? 42.672 12.799 149.298 1.00 32.43 290 ASN A C 1
ATOM 2218 O O . ASN A 1 309 ? 42.395 11.810 148.622 1.00 32.90 290 ASN A O 1
ATOM 2223 N N . ASN A 1 310 ? 43.838 12.938 149.930 1.00 31.39 291 ASN A N 1
ATOM 2224 C CA . ASN A 1 310 ? 44.819 11.852 150.005 1.00 29.63 291 ASN A CA 1
ATOM 2225 C C . ASN A 1 310 ? 44.399 11.016 151.206 1.00 29.66 291 ASN A C 1
ATOM 2226 O O . ASN A 1 310 ? 43.400 11.336 151.859 1.00 30.58 291 ASN A O 1
ATOM 2231 N N . GLY A 1 311 ? 45.138 9.968 151.535 1.00 28.82 292 GLY A N 1
ATOM 2232 C CA . GLY A 1 311 ? 44.743 9.134 152.673 1.00 28.28 292 GLY A CA 1
ATOM 2233 C C . GLY A 1 311 ? 44.887 9.824 154.021 1.00 27.97 292 GLY A C 1
ATOM 2234 O O . GLY A 1 311 ? 44.113 9.583 154.951 1.00 28.22 292 GLY A O 1
ATOM 2235 N N . LEU A 1 312 ? 45.872 10.709 154.108 1.00 27.60 293 LEU A N 1
ATOM 2236 C CA . LEU A 1 312 ? 46.211 11.399 155.349 1.00 26.34 293 LEU A CA 1
ATOM 2237 C C . LEU A 1 312 ? 45.155 12.380 155.866 1.00 25.28 293 LEU A C 1
ATOM 2238 O O . LEU A 1 312 ? 44.827 12.378 157.052 1.00 23.99 293 LEU A O 1
ATOM 2243 N N . ASN A 1 313 ? 44.636 13.223 154.979 1.00 24.59 294 ASN A N 1
ATOM 2244 C CA . ASN A 1 313 ? 43.688 14.264 155.375 1.00 23.80 294 ASN A CA 1
ATOM 2245 C C . ASN A 1 313 ? 42.289 13.768 155.683 1.00 23.86 294 ASN A C 1
ATOM 2246 O O . ASN A 1 313 ? 41.913 12.660 155.306 1.00 24.66 294 ASN A O 1
ATOM 2251 N N . LEU A 1 314 ? 41.531 14.609 156.384 1.00 24.11 295 LEU A N 1
ATOM 2252 C CA . LEU A 1 314 ? 40.128 14.349 156.676 1.00 23.77 295 LEU A CA 1
ATOM 2253 C C . LEU A 1 314 ? 39.301 15.342 155.891 1.00 23.19 295 LEU A C 1
ATOM 2254 O O . LEU A 1 314 ? 38.948 16.408 156.399 1.00 22.35 295 LEU A O 1
ATOM 2259 N N . ASN A 1 315 ? 39.039 15.011 154.632 1.00 23.61 296 ASN A N 1
ATOM 2260 C CA . ASN A 1 315 ? 38.184 15.845 153.811 1.00 24.24 296 ASN A CA 1
ATOM 2261 C C . ASN A 1 315 ? 36.749 15.473 154.160 1.00 23.98 296 ASN A C 1
ATOM 2262 O O . ASN A 1 315 ? 36.329 14.337 153.968 1.00 23.90 296 ASN A O 1
ATOM 2267 N N . PHE A 1 316 ? 36.009 16.428 154.705 1.00 23.90 297 PHE A N 1
ATOM 2268 C CA . PHE A 1 316 ? 34.654 16.175 155.160 1.00 24.40 297 PHE A CA 1
ATOM 2269 C C . PHE A 1 316 ? 33.784 17.417 154.989 1.00 24.13 297 PHE A C 1
ATOM 2270 O O . PHE A 1 316 ? 34.241 18.531 155.218 1.00 24.80 297 PHE A O 1
ATOM 2278 N N . PRO A 1 317 ? 32.520 17.227 154.591 1.00 23.76 298 PRO A N 1
ATOM 2279 C CA . PRO A 1 317 ? 31.620 18.362 154.376 1.00 23.88 298 PRO A CA 1
ATOM 2280 C C . PRO A 1 317 ? 31.119 19.022 155.666 1.00 23.77 298 PRO A C 1
ATOM 2281 O O . PRO A 1 317 ? 29.958 18.892 156.015 1.00 24.43 298 PRO A O 1
ATOM 2285 N N . PHE A 1 318 ? 31.991 19.726 156.371 1.00 24.47 299 PHE A N 1
ATOM 2286 C CA . PHE A 1 318 ? 31.594 20.400 157.601 1.00 24.71 299 PHE A CA 1
ATOM 2287 C C . PHE A 1 318 ? 30.509 21.419 157.327 1.00 23.92 299 PHE A C 1
ATOM 2288 O O . PHE A 1 318 ? 30.462 21.997 156.247 1.00 24.28 299 PHE A O 1
ATOM 2296 N N . VAL A 1 319 ? 29.646 21.641 158.313 1.00 23.27 300 VAL A N 1
ATOM 2297 C CA . VAL A 1 319 ? 28.642 22.686 158.226 1.00 22.31 300 VAL A CA 1
ATOM 2298 C C . VAL A 1 319 ? 29.385 24.023 158.138 1.00 22.88 300 VAL A C 1
ATOM 2299 O O . VAL A 1 319 ? 28.955 24.933 157.433 1.00 24.18 300 VAL A O 1
ATOM 2303 N N . ASN A 1 320 ? 30.520 24.124 158.831 1.00 23.11 301 ASN A N 1
ATOM 2304 C CA . ASN A 1 320 ? 31.363 25.339 158.817 1.00 22.84 301 ASN A CA 1
ATOM 2305 C C . ASN A 1 320 ? 30.701 26.648 159.222 1.00 22.61 301 ASN A C 1
ATOM 2306 O O . ASN A 1 320 ? 31.042 27.708 158.702 1.00 22.43 301 ASN A O 1
ATOM 2311 N N . ASP A 1 321 ? 29.767 26.575 160.160 1.00 23.06 302 ASP A N 1
ATOM 2312 C CA . ASP A 1 321 ? 29.125 27.770 160.680 1.00 22.95 302 ASP A CA 1
ATOM 2313 C C . ASP A 1 321 ? 30.234 28.616 161.309 1.00 23.27 302 ASP A C 1
ATOM 2314 O O . ASP A 1 321 ? 31.055 28.086 162.065 1.00 22.30 302 ASP A O 1
ATOM 2319 N N . GLU A 1 322 ? 30.285 29.911 160.995 1.00 23.37 303 GLU A N 1
ATOM 2320 C CA . GLU A 1 322 ? 31.351 30.754 161.549 1.00 24.62 303 GLU A CA 1
ATOM 2321 C C . GLU A 1 322 ? 31.329 30.828 163.076 1.00 24.91 303 GLU A C 1
ATOM 2322 O O . GLU A 1 322 ? 32.344 31.128 163.692 1.00 26.10 303 GLU A O 1
ATOM 2328 N N . ASP A 1 323 ? 30.189 30.555 163.695 1.00 24.58 304 ASP A N 1
ATOM 2329 C CA . ASP A 1 323 ? 30.113 30.608 165.144 1.00 23.94 304 ASP A CA 1
ATOM 2330 C C . ASP A 1 323 ? 30.112 29.212 165.761 1.00 23.61 304 ASP A C 1
ATOM 2331 O O . ASP A 1 323 ? 30.754 28.982 166.786 1.00 23.67 304 ASP A O 1
ATOM 2336 N N . PHE A 1 324 ? 29.435 28.269 165.114 1.00 22.88 305 PHE A N 1
ATOM 2337 C CA . PHE A 1 324 ? 29.241 26.957 165.720 1.00 22.86 305 PHE A CA 1
ATOM 2338 C C . PHE A 1 324 ? 30.114 25.825 165.199 1.00 22.58 305 PHE A C 1
ATOM 2339 O O . PHE A 1 324 ? 30.032 24.706 165.704 1.00 22.19 305 PHE A O 1
ATOM 2347 N N . ALA A 1 325 ? 30.974 26.113 164.227 1.00 22.14 306 ALA A N 1
ATOM 2348 C CA . ALA A 1 325 ? 31.887 25.092 163.716 1.00 21.95 306 ALA A CA 1
ATOM 2349 C C . ALA A 1 325 ? 32.811 24.585 164.835 1.00 21.88 306 ALA A C 1
ATOM 2350 O O . ALA A 1 325 ? 33.441 23.537 164.711 1.00 21.98 306 ALA A O 1
ATOM 2352 N N . VAL A 1 326 ? 32.894 25.328 165.930 1.00 22.00 307 VAL A N 1
ATOM 2353 C CA . VAL A 1 326 ? 33.735 24.912 167.046 1.00 22.76 307 VAL A CA 1
ATOM 2354 C C . VAL A 1 326 ? 33.290 23.546 167.598 1.00 23.09 307 VAL A C 1
ATOM 2355 O O . VAL A 1 326 ? 34.109 22.776 168.103 1.00 23.43 307 VAL A O 1
ATOM 2359 N N . PHE A 1 327 ? 32.002 23.235 167.480 1.00 23.48 308 PHE A N 1
ATOM 2360 C CA . PHE A 1 327 ? 31.487 21.949 167.948 1.00 23.19 308 PHE A CA 1
ATOM 2361 C C . PHE A 1 327 ? 31.882 20.793 167.008 1.00 23.57 308 PHE A C 1
ATOM 2362 O O . PHE A 1 327 ? 31.821 19.623 167.390 1.00 23.77 308 PHE A O 1
ATOM 2370 N N . GLU A 1 328 ? 32.278 21.126 165.780 1.00 23.84 309 GLU A N 1
ATOM 2371 C CA . GLU A 1 328 ? 32.653 20.124 164.775 1.00 23.48 309 GLU A CA 1
ATOM 2372 C C . GLU A 1 328 ? 34.134 19.793 164.751 1.00 23.46 309 GLU A C 1
ATOM 2373 O O . GLU A 1 328 ? 34.512 18.622 164.787 1.00 23.23 309 GLU A O 1
ATOM 2379 N N . TYR A 1 329 ? 34.974 20.822 164.653 1.00 23.15 310 TYR A N 1
ATOM 2380 C CA . TYR A 1 329 ? 36.421 20.611 164.520 1.00 22.77 310 TYR A CA 1
ATOM 2381 C C . TYR A 1 329 ? 37.147 19.956 165.714 1.00 22.74 310 TYR A C 1
ATOM 2382 O O . TYR A 1 329 ? 38.266 19.477 165.557 1.00 23.04 310 TYR A O 1
ATOM 2391 N N . ILE A 1 330 ? 36.531 19.918 166.893 1.00 22.72 311 ILE A N 1
ATOM 2392 C CA . ILE A 1 330 ? 37.168 19.265 168.050 1.00 22.07 311 ILE A CA 1
ATOM 2393 C C . ILE A 1 330 ? 36.956 17.745 168.020 1.00 22.11 311 ILE A C 1
ATOM 2394 O O . ILE A 1 330 ? 37.709 16.988 168.642 1.00 21.70 311 ILE A O 1
ATOM 2399 N N . ILE A 1 331 ? 35.933 17.313 167.281 1.00 22.44 312 ILE A N 1
ATOM 2400 C CA . ILE A 1 331 ? 35.554 15.899 167.187 1.00 22.38 312 ILE A CA 1
ATOM 2401 C C . ILE A 1 331 ? 36.646 14.977 166.632 1.00 22.58 312 ILE A C 1
ATOM 2402 O O . ILE A 1 331 ? 36.919 13.934 167.226 1.00 22.20 312 ILE A O 1
ATOM 2407 N N . PRO A 1 332 ? 37.271 15.352 165.502 1.00 23.36 313 PRO A N 1
ATOM 2408 C CA . PRO A 1 332 ? 38.356 14.533 164.964 1.00 23.65 313 PRO A CA 1
ATOM 2409 C C . PRO A 1 332 ? 39.492 14.376 165.974 1.00 23.90 313 PRO A C 1
ATOM 2410 O O . PRO A 1 332 ? 40.032 13.277 166.139 1.00 23.46 313 PRO A O 1
ATOM 2414 N N . LEU A 1 333 ? 39.835 15.467 166.657 1.00 23.77 314 LEU A N 1
ATOM 2415 C CA . LEU A 1 333 ? 40.891 15.431 167.665 1.00 23.35 314 LEU A CA 1
ATOM 2416 C C . LEU A 1 333 ? 40.476 14.529 168.842 1.00 23.13 314 LEU A C 1
ATOM 2417 O O . LEU A 1 333 ? 41.290 13.799 169.393 1.00 22.48 314 LEU A O 1
ATOM 2422 N N . GLN A 1 334 ? 39.204 14.569 169.218 1.00 24.27 315 GLN A N 1
ATOM 2423 C CA . GLN A 1 334 ? 38.701 13.718 170.300 1.00 25.00 315 GLN A CA 1
ATOM 2424 C C . GLN A 1 334 ? 38.693 12.243 169.891 1.00 25.91 315 GLN A C 1
ATOM 2425 O O . GLN A 1 334 ? 38.895 11.349 170.727 1.00 26.01 315 GLN A O 1
ATOM 2439 N N . LEU A 1 336 ? 40.885 10.809 167.942 1.00 27.44 317 LEU A N 1
ATOM 2440 C CA . LEU A 1 336 ? 42.244 10.296 168.036 1.00 28.58 317 LEU A CA 1
ATOM 2441 C C . LEU A 1 336 ? 42.546 9.824 169.457 1.00 29.91 317 LEU A C 1
ATOM 2442 O O . LEU A 1 336 ? 43.323 8.884 169.645 1.00 30.09 317 LEU A O 1
ATOM 2447 N N . CYS A 1 337 ? 41.950 10.478 170.455 1.00 30.88 318 CYS A N 1
ATOM 2448 C CA . CYS A 1 337 ? 42.151 10.070 171.849 1.00 31.77 318 CYS A CA 1
ATOM 2449 C C . CYS A 1 337 ? 41.511 8.719 172.096 1.00 32.89 318 CYS A C 1
ATOM 2450 O O . CYS A 1 337 ? 42.053 7.884 172.821 1.00 33.60 318 CYS A O 1
ATOM 2453 N N . ALA A 1 338 ? 40.357 8.513 171.472 1.00 33.90 319 ALA A N 1
ATOM 2454 C CA . ALA A 1 338 ? 39.584 7.299 171.655 1.00 34.83 319 ALA A CA 1
ATOM 2455 C C . ALA A 1 338 ? 40.102 6.077 170.898 1.00 36.05 319 ALA A C 1
ATOM 2456 O O . ALA A 1 338 ? 39.899 4.956 171.355 1.00 36.40 319 ALA A O 1
ATOM 2458 N N . ILE A 1 339 ? 40.766 6.263 169.760 1.00 37.46 320 ILE A N 1
ATOM 2459 C CA . ILE A 1 339 ? 41.189 5.094 168.991 1.00 38.76 320 ILE A CA 1
ATOM 2460 C C . ILE A 1 339 ? 42.708 4.859 168.868 1.00 39.90 320 ILE A C 1
ATOM 2461 O O . ILE A 1 339 ? 43.108 3.773 168.457 1.00 40.78 320 ILE A O 1
ATOM 2466 N N . LEU A 1 340 ? 43.554 5.821 169.234 1.00 40.82 321 LEU A N 1
ATOM 2467 C CA . LEU A 1 340 ? 45.016 5.614 169.102 1.00 41.93 321 LEU A CA 1
ATOM 2468 C C . LEU A 1 340 ? 45.654 4.665 170.139 1.00 43.50 321 LEU A C 1
ATOM 2469 O O . LEU A 1 340 ? 46.408 3.760 169.760 1.00 43.48 321 LEU A O 1
ATOM 2474 N N . PRO A 1 341 ? 45.376 4.869 171.443 1.00 45.69 322 PRO A N 1
ATOM 2475 C CA . PRO A 1 341 ? 45.982 3.971 172.436 1.00 46.29 322 PRO A CA 1
ATOM 2476 C C . PRO A 1 341 ? 45.155 2.707 172.667 1.00 45.98 322 PRO A C 1
ATOM 2477 O O . PRO A 1 341 ? 45.691 1.601 172.603 1.00 45.82 322 PRO A O 1
ATOM 2481 N N . ASN B 1 14 ? 83.502 31.883 176.692 1.00 59.90 -5 ASN B N 1
ATOM 2482 C CA . ASN B 1 14 ? 82.078 31.629 176.328 1.00 60.18 -5 ASN B CA 1
ATOM 2483 C C . ASN B 1 14 ? 81.366 32.927 175.947 1.00 60.79 -5 ASN B C 1
ATOM 2484 O O . ASN B 1 14 ? 81.417 33.915 176.686 1.00 60.45 -5 ASN B O 1
ATOM 2489 N N . LEU B 1 15 ? 80.700 32.913 174.792 1.00 61.55 -4 LEU B N 1
ATOM 2490 C CA . LEU B 1 15 ? 80.003 34.093 174.265 1.00 61.61 -4 LEU B CA 1
ATOM 2491 C C . LEU B 1 15 ? 78.773 34.475 175.083 1.00 61.48 -4 LEU B C 1
ATOM 2492 O O . LEU B 1 15 ? 78.390 35.647 175.139 1.00 61.52 -4 LEU B O 1
ATOM 2494 N N . TYR B 1 16 ? 78.164 33.486 175.726 1.00 61.16 -3 TYR B N 1
ATOM 2495 C CA . TYR B 1 16 ? 76.954 33.722 176.492 1.00 60.72 -3 TYR B CA 1
ATOM 2496 C C . TYR B 1 16 ? 77.273 34.446 177.813 1.00 60.24 -3 TYR B C 1
ATOM 2497 O O . TYR B 1 16 ? 76.418 35.150 178.349 1.00 60.44 -3 TYR B O 1
ATOM 2506 N N . PHE B 1 17 ? 78.498 34.285 178.328 1.00 59.32 -2 PHE B N 1
ATOM 2507 C CA . PHE B 1 17 ? 78.917 34.967 179.568 1.00 58.12 -2 PHE B CA 1
ATOM 2508 C C . PHE B 1 17 ? 79.129 36.463 179.371 1.00 57.04 -2 PHE B C 1
ATOM 2509 O O . PHE B 1 17 ? 78.769 37.262 180.237 1.00 57.04 -2 PHE B O 1
ATOM 2517 N N . GLN B 1 18 ? 79.755 36.841 178.259 1.00 55.79 -1 GLN B N 1
ATOM 2518 C CA . GLN B 1 18 ? 80.008 38.250 177.989 1.00 54.76 -1 GLN B CA 1
ATOM 2519 C C . GLN B 1 18 ? 78.680 39.007 177.989 1.00 53.72 -1 GLN B C 1
ATOM 2520 O O . GLN B 1 18 ? 78.618 40.153 178.434 1.00 54.17 -1 GLN B O 1
ATOM 2522 N N . GLY B 1 19 ? 77.619 38.355 177.512 1.00 51.57 0 GLY B N 1
ATOM 2523 C CA . GLY B 1 19 ? 76.289 38.961 177.482 1.00 49.88 0 GLY B CA 1
ATOM 2524 C C . GLY B 1 19 ? 75.672 39.097 178.867 1.00 48.45 0 GLY B C 1
ATOM 2525 O O . GLY B 1 19 ? 75.073 40.128 179.194 1.00 48.16 0 GLY B O 1
ATOM 2534 N N . ASN B 1 21 ? 77.339 39.050 181.851 1.00 41.31 2 ASN B N 1
ATOM 2535 C CA . ASN B 1 21 ? 78.155 39.940 182.685 1.00 40.50 2 ASN B CA 1
ATOM 2536 C C . ASN B 1 21 ? 77.880 41.427 182.467 1.00 38.98 2 ASN B C 1
ATOM 2537 O O . ASN B 1 21 ? 78.030 42.233 183.385 1.00 38.70 2 ASN B O 1
ATOM 2542 N N . GLU B 1 22 ? 77.476 41.782 181.254 1.00 37.56 3 GLU B N 1
ATOM 2543 C CA . GLU B 1 22 ? 77.211 43.170 180.906 1.00 36.63 3 GLU B CA 1
ATOM 2544 C C . GLU B 1 22 ? 75.780 43.626 181.194 1.00 34.61 3 GLU B C 1
ATOM 2545 O O . GLU B 1 22 ? 75.516 44.826 181.252 1.00 33.86 3 GLU B O 1
ATOM 2551 N N . THR B 1 23 ? 74.862 42.680 181.376 1.00 32.84 4 THR B N 1
ATOM 2552 C CA . THR B 1 23 ? 73.452 43.015 181.617 1.00 31.43 4 THR B CA 1
ATOM 2553 C C . THR B 1 23 ? 73.224 43.990 182.787 1.00 30.78 4 THR B C 1
ATOM 2554 O O . THR B 1 23 ? 72.524 44.994 182.628 1.00 30.33 4 THR B O 1
ATOM 2558 N N . PRO B 1 24 ? 73.816 43.708 183.962 1.00 29.91 5 PRO B N 1
ATOM 2559 C CA . PRO B 1 24 ? 73.631 44.617 185.096 1.00 29.00 5 PRO B CA 1
ATOM 2560 C C . PRO B 1 24 ? 73.989 46.061 184.768 1.00 28.48 5 PRO B C 1
ATOM 2561 O O . PRO B 1 24 ? 73.240 46.972 185.112 1.00 28.50 5 PRO B O 1
ATOM 2565 N N . LEU B 1 25 ? 75.121 46.266 184.105 1.00 28.06 6 LEU B N 1
ATOM 2566 C CA . LEU B 1 25 ? 75.551 47.615 183.744 1.00 28.30 6 LEU B CA 1
ATOM 2567 C C . LEU B 1 25 ? 74.627 48.239 182.676 1.00 28.00 6 LEU B C 1
ATOM 2568 O O . LEU B 1 25 ? 74.345 49.436 182.721 1.00 28.23 6 LEU B O 1
ATOM 2573 N N . ARG B 1 26 ? 74.151 47.440 181.724 1.00 27.10 7 ARG B N 1
ATOM 2574 C CA . ARG B 1 26 ? 73.235 47.961 180.715 1.00 26.60 7 ARG B CA 1
ATOM 2575 C C . ARG B 1 26 ? 71.957 48.425 181.417 1.00 25.39 7 ARG B C 1
ATOM 2576 O O . ARG B 1 26 ? 71.366 49.443 181.055 1.00 24.86 7 ARG B O 1
ATOM 2584 N N . LEU B 1 27 ? 71.533 47.672 182.423 1.00 24.52 8 LEU B N 1
ATOM 2585 C CA . LEU B 1 27 ? 70.343 48.034 183.181 1.00 24.32 8 LEU B CA 1
ATOM 2586 C C . LEU B 1 27 ? 70.572 49.324 183.992 1.00 24.30 8 LEU B C 1
ATOM 2587 O O . LEU B 1 27 ? 69.687 50.182 184.073 1.00 24.17 8 LEU B O 1
ATOM 2592 N N . LEU B 1 28 ? 71.752 49.457 184.592 1.00 23.53 9 LEU B N 1
ATOM 2593 C CA . LEU B 1 28 ? 72.070 50.644 185.371 1.00 23.54 9 LEU B CA 1
ATOM 2594 C C . LEU B 1 28 ? 72.037 51.885 184.499 1.00 23.72 9 LEU B C 1
ATOM 2595 O O . LEU B 1 28 ? 71.501 52.917 184.896 1.00 23.22 9 LEU B O 1
ATOM 2600 N N . GLU B 1 29 ? 72.609 51.767 183.305 1.00 24.35 10 GLU B N 1
ATOM 2601 C CA . GLU B 1 29 ? 72.655 52.869 182.356 1.00 24.67 10 GLU B CA 1
ATOM 2602 C C . GLU B 1 29 ? 71.249 53.325 181.993 1.00 24.55 10 GLU B C 1
ATOM 2603 O O . GLU B 1 29 ? 71.010 54.515 181.809 1.00 25.33 10 GLU B O 1
ATOM 2617 N N . LEU B 1 31 ? 68.837 53.521 183.879 1.00 24.56 12 LEU B N 1
ATOM 2618 C CA . LEU B 1 31 ? 68.321 54.319 184.988 1.00 24.46 12 LEU B CA 1
ATOM 2619 C C . LEU B 1 31 ? 68.737 55.785 184.888 1.00 24.89 12 LEU B C 1
ATOM 2620 O O . LEU B 1 31 ? 68.084 56.659 185.460 1.00 25.35 12 LEU B O 1
ATOM 2625 N N . THR B 1 32 ? 69.810 56.054 184.149 1.00 25.14 13 THR B N 1
ATOM 2626 C CA . THR B 1 32 ? 70.314 57.415 184.008 1.00 25.20 13 THR B CA 1
ATOM 2627 C C . THR B 1 32 ? 70.174 58.011 182.597 1.00 24.87 13 THR B C 1
ATOM 2628 O O . THR B 1 32 ? 71.006 58.812 182.179 1.00 24.97 13 THR B O 1
ATOM 2632 N N . GLN B 1 33 ? 69.129 57.616 181.875 1.00 25.05 14 GLN B N 1
ATOM 2633 C CA . GLN B 1 33 ? 68.831 58.152 180.543 1.00 25.35 14 GLN B CA 1
ATOM 2634 C C . GLN B 1 33 ? 67.548 58.944 180.636 1.00 25.76 14 GLN B C 1
ATOM 2635 O O . GLN B 1 33 ? 66.593 58.498 181.264 1.00 25.38 14 GLN B O 1
ATOM 2641 N N . THR B 1 34 ? 67.499 60.113 180.013 1.00 27.09 15 THR B N 1
ATOM 2642 C CA . THR B 1 34 ? 66.255 60.859 179.993 1.00 27.99 15 THR B CA 1
ATOM 2643 C C . THR B 1 34 ? 65.447 60.191 178.882 1.00 28.61 15 THR B C 1
ATOM 2644 O O . THR B 1 34 ? 65.942 59.988 177.766 1.00 28.73 15 THR B O 1
ATOM 2648 N N . ARG B 1 35 ? 64.216 59.819 179.202 1.00 28.58 16 ARG B N 1
ATOM 2649 C CA . ARG B 1 35 ? 63.379 59.130 178.244 1.00 28.54 16 ARG B CA 1
ATOM 2650 C C . ARG B 1 35 ? 62.270 60.035 177.751 1.00 28.82 16 ARG B C 1
ATOM 2651 O O . ARG B 1 35 ? 61.128 59.957 178.206 1.00 28.72 16 ARG B O 1
ATOM 2659 N N . GLU B 1 36 ? 62.625 60.887 176.799 1.00 29.37 17 GLU B N 1
ATOM 2660 C CA . GLU B 1 36 ? 61.684 61.829 176.223 1.00 29.77 17 GLU B CA 1
ATOM 2661 C C . GLU B 1 36 ? 60.552 61.070 175.547 1.00 28.70 17 GLU B C 1
ATOM 2662 O O . GLU B 1 36 ? 59.404 61.496 175.583 1.00 28.52 17 GLU B O 1
ATOM 2668 N N . ASP B 1 37 ? 60.888 59.938 174.940 1.00 27.88 18 ASP B N 1
ATOM 2669 C CA . ASP B 1 37 ? 59.912 59.109 174.238 1.00 27.68 18 ASP B CA 1
ATOM 2670 C C . ASP B 1 37 ? 58.798 58.584 175.150 1.00 27.53 18 ASP B C 1
ATOM 2671 O O . ASP B 1 37 ? 57.625 58.620 174.792 1.00 26.50 18 ASP B O 1
ATOM 2676 N N . LEU B 1 38 ? 59.168 58.100 176.328 1.00 27.92 19 LEU B N 1
ATOM 2677 C CA . LEU B 1 38 ? 58.188 57.578 177.267 1.00 28.52 19 LEU B CA 1
ATOM 2678 C C . LEU B 1 38 ? 57.297 58.697 177.805 1.00 29.60 19 LEU B C 1
ATOM 2679 O O . LEU B 1 38 ? 56.092 58.507 177.963 1.00 29.80 19 LEU B O 1
ATOM 2684 N N . TRP B 1 39 ? 57.878 59.860 178.085 1.00 30.70 20 TRP B N 1
ATOM 2685 C CA . TRP B 1 39 ? 57.090 60.978 178.609 1.00 32.56 20 TRP B CA 1
ATOM 2686 C C . TRP B 1 39 ? 56.074 61.476 177.579 1.00 31.96 20 TRP B C 1
ATOM 2687 O O . TRP B 1 39 ? 54.948 61.830 177.932 1.00 31.07 20 TRP B O 1
ATOM 2698 N N . ARG B 1 40 ? 56.458 61.483 176.307 1.00 32.03 21 ARG B N 1
ATOM 2699 C CA . ARG B 1 40 ? 55.527 61.875 175.259 1.00 32.22 21 ARG B CA 1
ATOM 2700 C C . ARG B 1 40 ? 54.358 60.886 175.211 1.00 31.49 21 ARG B C 1
ATOM 2701 O O . ARG B 1 40 ? 53.212 61.272 174.973 1.00 32.17 21 ARG B O 1
ATOM 2709 N N . ALA B 1 41 ? 54.651 59.610 175.430 1.00 29.99 22 ALA B N 1
ATOM 2710 C CA . ALA B 1 41 ? 53.613 58.589 175.443 1.00 29.41 22 ALA B CA 1
ATOM 2711 C C . ALA B 1 41 ? 52.704 58.782 176.657 1.00 28.87 22 ALA B C 1
ATOM 2712 O O . ALA B 1 41 ? 51.485 58.817 176.524 1.00 28.19 22 ALA B O 1
ATOM 2714 N N . ALA B 1 42 ? 53.302 58.917 177.839 1.00 29.27 23 ALA B N 1
ATOM 2715 C CA . ALA B 1 42 ? 52.532 59.107 179.065 1.00 29.41 23 ALA B CA 1
ATOM 2716 C C . ALA B 1 42 ? 51.642 60.343 178.947 1.00 30.08 23 ALA B C 1
ATOM 2717 O O . ALA B 1 42 ? 50.516 60.348 179.438 1.00 29.69 23 ALA B O 1
ATOM 2719 N N . GLN B 1 43 ? 52.148 61.382 178.285 1.00 31.25 24 GLN B N 1
ATOM 2720 C CA . GLN B 1 43 ? 51.391 62.620 178.088 1.00 32.72 24 GLN B CA 1
ATOM 2721 C C . GLN B 1 43 ? 50.176 62.411 177.186 1.00 33.23 24 GLN B C 1
ATOM 2722 O O . GLN B 1 43 ? 49.080 62.883 177.486 1.00 33.56 24 GLN B O 1
ATOM 2728 N N . ALA B 1 44 ? 50.375 61.721 176.071 1.00 33.58 25 ALA B N 1
ATOM 2729 C CA . ALA B 1 44 ? 49.278 61.455 175.150 1.00 34.43 25 ALA B CA 1
ATOM 2730 C C . ALA B 1 44 ? 48.245 60.566 175.826 1.00 34.99 25 ALA B C 1
ATOM 2731 O O . ALA B 1 44 ? 47.042 60.771 175.681 1.00 34.89 25 ALA B O 1
ATOM 2733 N N . LEU B 1 45 ? 48.736 59.576 176.563 1.00 35.59 26 LEU B N 1
ATOM 2734 C CA . LEU B 1 45 ? 47.885 58.633 177.274 1.00 36.53 26 LEU B CA 1
ATOM 2735 C C . LEU B 1 45 ? 46.903 59.368 178.183 1.00 37.23 26 LEU B C 1
ATOM 2736 O O . LEU B 1 45 ? 45.693 59.141 178.121 1.00 37.06 26 LEU B O 1
ATOM 2741 N N . THR B 1 46 ? 47.436 60.260 179.014 1.00 38.17 27 THR B N 1
ATOM 2742 C CA . THR B 1 46 ? 46.632 61.006 179.973 1.00 38.42 27 THR B CA 1
ATOM 2743 C C . THR B 1 46 ? 45.657 61.954 179.291 1.00 38.88 27 THR B C 1
ATOM 2744 O O . THR B 1 46 ? 44.468 61.964 179.613 1.00 39.26 27 THR B O 1
ATOM 2748 N N . GLU B 1 47 ? 46.164 62.721 178.330 1.00 38.90 28 GLU B N 1
ATOM 2749 C CA . GLU B 1 47 ? 45.374 63.737 177.638 1.00 39.33 28 GLU B CA 1
ATOM 2750 C C . GLU B 1 47 ? 44.357 63.213 176.624 1.00 38.76 28 GLU B C 1
ATOM 2751 O O . GLU B 1 47 ? 43.308 63.824 176.428 1.00 38.80 28 GLU B O 1
ATOM 2757 N N . ARG B 1 48 ? 44.653 62.087 175.987 1.00 38.52 29 ARG B N 1
ATOM 2758 C CA . ARG B 1 48 ? 43.741 61.530 174.988 1.00 37.97 29 ARG B CA 1
ATOM 2759 C C . ARG B 1 48 ? 42.779 60.462 175.523 1.00 35.90 29 ARG B C 1
ATOM 2760 O O . ARG B 1 48 ? 42.254 59.652 174.763 1.00 35.52 29 ARG B O 1
ATOM 2768 N N . GLY B 1 49 ? 42.554 60.469 176.832 1.00 34.30 30 GLY B N 1
ATOM 2769 C CA . GLY B 1 49 ? 41.606 59.557 177.470 1.00 32.81 30 GLY B CA 1
ATOM 2770 C C . GLY B 1 49 ? 41.820 58.063 177.313 1.00 31.00 30 GLY B C 1
ATOM 2771 O O . GLY B 1 49 ? 40.879 57.338 177.003 1.00 31.08 30 GLY B O 1
ATOM 2772 N N . VAL B 1 50 ? 43.044 57.593 177.526 1.00 29.08 31 VAL B N 1
ATOM 2773 C CA . VAL B 1 50 ? 43.319 56.165 177.461 1.00 27.97 31 VAL B CA 1
ATOM 2774 C C . VAL B 1 50 ? 42.785 55.586 178.761 1.00 27.50 31 VAL B C 1
ATOM 2775 O O . VAL B 1 50 ? 42.992 56.172 179.813 1.00 28.31 31 VAL B O 1
ATOM 2779 N N . THR B 1 51 ? 42.072 54.463 178.692 1.00 27.20 32 THR B N 1
ATOM 2780 C CA . THR B 1 51 ? 41.454 53.862 179.888 1.00 25.84 32 THR B CA 1
ATOM 2781 C C . THR B 1 51 ? 42.100 52.566 180.355 1.00 25.94 32 THR B C 1
ATOM 2782 O O . THR B 1 51 ? 41.813 52.109 181.455 1.00 25.63 32 THR B O 1
ATOM 2786 N N . ARG B 1 52 ? 42.942 51.963 179.516 1.00 26.55 33 ARG B N 1
ATOM 2787 C CA . ARG B 1 52 ? 43.617 50.706 179.856 1.00 26.42 33 ARG B CA 1
ATOM 2788 C C . ARG B 1 52 ? 44.843 50.508 178.974 1.00 25.69 33 ARG B C 1
ATOM 2789 O O . ARG B 1 52 ? 44.893 51.022 177.861 1.00 25.92 33 ARG B O 1
ATOM 2797 N N . ILE B 1 53 ? 45.830 49.774 179.474 1.00 25.06 34 ILE B N 1
ATOM 2798 C CA . ILE B 1 53 ? 47.030 49.473 178.697 1.00 25.19 34 ILE B CA 1
ATOM 2799 C C . ILE B 1 53 ? 46.993 48.020 178.220 1.00 24.99 34 ILE B C 1
ATOM 2800 O O . ILE B 1 53 ? 46.710 47.117 179.003 1.00 25.19 34 ILE B O 1
ATOM 2805 N N . ILE B 1 54 ? 47.277 47.799 176.937 1.00 24.23 35 ILE B N 1
ATOM 2806 C CA . ILE B 1 54 ? 47.302 46.449 176.371 1.00 23.56 35 ILE B CA 1
ATOM 2807 C C . ILE B 1 54 ? 48.694 46.149 175.825 1.00 22.88 35 ILE B C 1
ATOM 2808 O O . ILE B 1 54 ? 49.161 46.815 174.915 1.00 22.93 35 ILE B O 1
ATOM 2813 N N . LEU B 1 55 ? 49.358 45.152 176.394 1.00 23.15 36 LEU B N 1
ATOM 2814 C CA . LEU B 1 55 ? 50.703 44.772 175.976 1.00 22.61 36 LEU B CA 1
ATOM 2815 C C . LEU B 1 55 ? 50.570 43.532 175.122 1.00 23.05 36 LEU B C 1
ATOM 2816 O O . LEU B 1 55 ? 49.978 42.556 175.554 1.00 22.92 36 LEU B O 1
ATOM 2821 N N . THR B 1 56 ? 51.103 43.563 173.904 1.00 24.19 37 THR B N 1
ATOM 2822 C CA . THR B 1 56 ? 50.970 42.416 173.017 1.00 24.40 37 THR B CA 1
ATOM 2823 C C . THR B 1 56 ? 52.301 42.047 172.369 1.00 24.43 37 THR B C 1
ATOM 2824 O O . THR B 1 56 ? 53.119 42.909 172.057 1.00 23.32 37 THR B O 1
ATOM 2828 N N . GLY B 1 57 ? 52.492 40.745 172.189 1.00 24.90 38 GLY B N 1
ATOM 2829 C CA . GLY B 1 57 ? 53.700 40.201 171.600 1.00 25.57 38 GLY B CA 1
ATOM 2830 C C . GLY B 1 57 ? 53.727 38.694 171.756 1.00 25.40 38 GLY B C 1
ATOM 2831 O O . GLY B 1 57 ? 52.729 38.088 172.135 1.00 24.94 38 GLY B O 1
ATOM 2832 N N . SER B 1 58 ? 54.881 38.099 171.472 1.00 25.67 39 SER B N 1
ATOM 2833 C CA . SER B 1 58 ? 55.064 36.654 171.559 1.00 25.68 39 SER B CA 1
ATOM 2834 C C . SER B 1 58 ? 56.363 36.307 172.297 1.00 25.67 39 SER B C 1
ATOM 2835 O O . SER B 1 58 ? 57.239 37.155 172.443 1.00 26.12 39 SER B O 1
ATOM 2838 N N . GLY B 1 59 ? 56.478 35.057 172.750 1.00 24.87 40 GLY B N 1
ATOM 2839 C CA . GLY B 1 59 ? 57.669 34.580 173.457 1.00 24.00 40 GLY B CA 1
ATOM 2840 C C . GLY B 1 59 ? 58.204 35.507 174.544 1.00 23.72 40 GLY B C 1
ATOM 2841 O O . GLY B 1 59 ? 57.466 35.939 175.437 1.00 22.10 40 GLY B O 1
ATOM 2842 N N . THR B 1 60 ? 59.504 35.790 174.468 1.00 23.50 41 THR B N 1
ATOM 2843 C CA . THR B 1 60 ? 60.180 36.675 175.414 1.00 23.00 41 THR B CA 1
ATOM 2844 C C . THR B 1 60 ? 59.425 37.981 175.608 1.00 22.36 41 THR B C 1
ATOM 2845 O O . THR B 1 60 ? 59.252 38.439 176.728 1.00 22.05 41 THR B O 1
ATOM 2849 N N . SER B 1 61 ? 58.962 38.574 174.514 1.00 22.88 42 SER B N 1
ATOM 2850 C CA . SER B 1 61 ? 58.246 39.844 174.591 1.00 23.49 42 SER B CA 1
ATOM 2851 C C . SER B 1 61 ? 56.995 39.670 175.439 1.00 23.36 42 SER B C 1
ATOM 2852 O O . SER B 1 61 ? 56.701 40.475 176.323 1.00 22.80 42 SER B O 1
ATOM 2855 N N . TYR B 1 62 ? 56.264 38.600 175.166 1.00 23.77 43 TYR B N 1
ATOM 2856 C CA . TYR B 1 62 ? 55.064 38.277 175.934 1.00 23.68 43 TYR B CA 1
ATOM 2857 C C . TYR B 1 62 ? 55.423 38.019 177.408 1.00 23.09 43 TYR B C 1
ATOM 2858 O O . TYR B 1 62 ? 54.726 38.479 178.316 1.00 22.40 43 TYR B O 1
ATOM 2867 N N . HIS B 1 63 ? 56.529 37.318 177.648 1.00 23.22 44 HIS B N 1
ATOM 2868 C CA . HIS B 1 63 ? 56.931 37.024 179.025 1.00 23.36 44 HIS B CA 1
ATOM 2869 C C . HIS B 1 63 ? 57.337 38.289 179.764 1.00 23.35 44 HIS B C 1
ATOM 2870 O O . HIS B 1 63 ? 57.051 38.421 180.955 1.00 22.69 44 HIS B O 1
ATOM 2877 N N . GLY B 1 64 ? 57.981 39.219 179.056 1.00 22.40 45 GLY B N 1
ATOM 2878 C CA . GLY B 1 64 ? 58.362 40.499 179.650 1.00 22.59 45 GLY B CA 1
ATOM 2879 C C . GLY B 1 64 ? 57.121 41.251 180.106 1.00 23.48 45 GLY B C 1
ATOM 2880 O O . GLY B 1 64 ? 57.066 41.788 181.225 1.00 24.31 45 GLY B O 1
ATOM 2881 N N . ALA B 1 65 ? 56.119 41.284 179.231 1.00 22.94 46 ALA B N 1
ATOM 2882 C CA . ALA B 1 65 ? 54.848 41.921 179.528 1.00 22.87 46 ALA B CA 1
ATOM 2883 C C . ALA B 1 65 ? 54.217 41.283 180.768 1.00 22.90 46 ALA B C 1
ATOM 2884 O O . ALA B 1 65 ? 53.741 41.989 181.656 1.00 22.70 46 ALA B O 1
ATOM 2886 N N . LEU B 1 66 ? 54.215 39.950 180.826 1.00 23.20 47 LEU B N 1
ATOM 2887 C CA . LEU B 1 66 ? 53.653 39.235 181.981 1.00 23.09 47 LEU B CA 1
ATOM 2888 C C . LEU B 1 66 ? 54.380 39.636 183.256 1.00 23.13 47 LEU B C 1
ATOM 2889 O O . LEU B 1 66 ? 53.756 39.914 184.280 1.00 23.48 47 LEU B O 1
ATOM 2894 N N . THR B 1 67 ? 55.706 39.667 183.174 1.00 23.83 48 THR B N 1
ATOM 2895 C CA . THR B 1 67 ? 56.563 40.006 184.305 1.00 23.24 48 THR B CA 1
ATOM 2896 C C . THR B 1 67 ? 56.394 41.440 184.780 1.00 23.97 48 THR B C 1
ATOM 2897 O O . THR B 1 67 ? 56.518 41.702 185.966 1.00 24.70 48 THR B O 1
ATOM 2901 N N . ALA B 1 68 ? 56.088 42.361 183.869 1.00 24.30 49 ALA B N 1
ATOM 2902 C CA . ALA B 1 68 ? 55.916 43.768 184.232 1.00 24.21 49 ALA B CA 1
ATOM 2903 C C . ALA B 1 68 ? 54.456 44.173 184.514 1.00 25.23 49 ALA B C 1
ATOM 2904 O O . ALA B 1 68 ? 54.201 45.289 184.991 1.00 24.92 49 ALA B O 1
ATOM 2906 N N . ARG B 1 69 ? 53.505 43.276 184.250 1.00 25.30 50 ARG B N 1
ATOM 2907 C CA . ARG B 1 69 ? 52.084 43.610 184.408 1.00 24.65 50 ARG B CA 1
ATOM 2908 C C . ARG B 1 69 ? 51.713 44.291 185.730 1.00 24.75 50 ARG B C 1
ATOM 2909 O O . ARG B 1 69 ? 51.203 45.412 185.734 1.00 25.18 50 ARG B O 1
ATOM 2917 N N . THR B 1 70 ? 51.952 43.609 186.845 1.00 24.86 51 THR B N 1
ATOM 2918 C CA . THR B 1 70 ? 51.590 44.133 188.162 1.00 24.26 51 THR B CA 1
ATOM 2919 C C . THR B 1 70 ? 52.160 45.520 188.444 1.00 24.11 51 THR B C 1
ATOM 2920 O O . THR B 1 70 ? 51.454 46.408 188.915 1.00 23.76 51 THR B O 1
ATOM 2924 N N . PHE B 1 71 ? 53.444 45.698 188.163 1.00 23.99 52 PHE B N 1
ATOM 2925 C CA . PHE B 1 71 ? 54.094 46.970 188.403 1.00 24.09 52 PHE B CA 1
ATOM 2926 C C . PHE B 1 71 ? 53.426 48.050 187.570 1.00 25.02 52 PHE B C 1
ATOM 2927 O O . PHE B 1 71 ? 53.272 49.177 188.026 1.00 25.34 52 PHE B O 1
ATOM 2943 N N . GLN B 1 73 ? 50.150 48.012 186.379 1.00 26.66 54 GLN B N 1
ATOM 2944 C CA . GLN B 1 73 ? 48.813 48.285 186.907 1.00 27.40 54 GLN B CA 1
ATOM 2945 C C . GLN B 1 73 ? 48.899 49.330 188.002 1.00 26.44 54 GLN B C 1
ATOM 2946 O O . GLN B 1 73 ? 48.188 50.333 187.997 1.00 25.52 54 GLN B O 1
ATOM 2952 N N . ARG B 1 74 ? 49.776 49.050 188.955 1.00 26.23 55 ARG B N 1
ATOM 2953 C CA . ARG B 1 74 ? 49.957 49.885 190.125 1.00 26.83 55 ARG B CA 1
ATOM 2954 C C . ARG B 1 74 ? 50.301 51.335 189.796 1.00 26.61 55 ARG B C 1
ATOM 2955 O O . ARG B 1 74 ? 49.548 52.250 190.128 1.00 26.42 55 ARG B O 1
ATOM 2963 N N . TRP B 1 75 ? 51.421 51.537 189.116 1.00 26.29 56 TRP B N 1
ATOM 2964 C CA . TRP B 1 75 ? 51.880 52.882 188.832 1.00 26.20 56 TRP B CA 1
ATOM 2965 C C . TRP B 1 75 ? 51.121 53.631 187.746 1.00 26.92 56 TRP B C 1
ATOM 2966 O O . TRP B 1 75 ? 51.141 54.862 187.739 1.00 27.85 56 TRP B O 1
ATOM 2977 N N . CYS B 1 76 ? 50.470 52.915 186.830 1.00 26.29 57 CYS B N 1
ATOM 2978 C CA . CYS B 1 76 ? 49.665 53.570 185.800 1.00 26.04 57 CYS B CA 1
ATOM 2979 C C . CYS B 1 76 ? 48.251 53.836 186.324 1.00 25.21 57 CYS B C 1
ATOM 2980 O O . CYS B 1 76 ? 47.539 54.694 185.797 1.00 25.00 57 CYS B O 1
ATOM 2983 N N . ALA B 1 77 ? 47.863 53.115 187.377 1.00 24.65 58 ALA B N 1
ATOM 2984 C CA . ALA B 1 77 ? 46.525 53.230 187.945 1.00 24.37 58 ALA B CA 1
ATOM 2985 C C . ALA B 1 77 ? 45.507 52.936 186.848 1.00 24.52 58 ALA B C 1
ATOM 2986 O O . ALA B 1 77 ? 44.529 53.660 186.686 1.00 25.35 58 ALA B O 1
ATOM 2988 N N . LEU B 1 78 ? 45.768 51.879 186.086 1.00 24.54 59 LEU B N 1
ATOM 2989 C CA . LEU B 1 78 ? 44.906 51.458 184.983 1.00 24.66 59 LEU B CA 1
ATOM 2990 C C . LEU B 1 78 ? 44.984 49.951 184.780 1.00 24.33 59 LEU B C 1
ATOM 2991 O O . LEU B 1 78 ? 45.971 49.325 185.160 1.00 23.66 59 LEU B O 1
ATOM 2996 N N . PRO B 1 79 ? 43.930 49.360 184.191 1.00 24.16 60 PRO B N 1
ATOM 2997 C CA . PRO B 1 79 ? 44.047 47.951 183.886 1.00 23.76 60 PRO B CA 1
ATOM 2998 C C . PRO B 1 79 ? 45.131 47.752 182.837 1.00 24.04 60 PRO B C 1
ATOM 2999 O O . PRO B 1 79 ? 45.324 48.610 181.971 1.00 23.37 60 PRO B O 1
ATOM 3003 N N . VAL B 1 80 ? 45.848 46.641 182.947 1.00 24.48 61 VAL B N 1
ATOM 3004 C CA . VAL B 1 80 ? 46.897 46.317 182.010 1.00 25.53 61 VAL B CA 1
ATOM 3005 C C . VAL B 1 80 ? 46.651 44.901 181.522 1.00 26.23 61 VAL B C 1
ATOM 3006 O O . VAL B 1 80 ? 46.750 43.953 182.289 1.00 26.88 61 VAL B O 1
ATOM 3010 N N . ASP B 1 81 ? 46.299 44.775 180.247 1.00 27.28 62 ASP B N 1
ATOM 3011 C CA . ASP B 1 81 ? 46.060 43.475 179.633 1.00 27.39 62 ASP B CA 1
ATOM 3012 C C . ASP B 1 81 ? 47.347 42.999 178.967 1.00 26.65 62 ASP B C 1
ATOM 3013 O O . ASP B 1 81 ? 48.165 43.811 178.516 1.00 25.86 62 ASP B O 1
ATOM 3018 N N . VAL B 1 82 ? 47.525 41.680 178.925 1.00 25.80 63 VAL B N 1
ATOM 3019 C CA . VAL B 1 82 ? 48.668 41.062 178.245 1.00 24.83 63 VAL B CA 1
ATOM 3020 C C . VAL B 1 82 ? 48.157 39.879 177.432 1.00 24.92 63 VAL B C 1
ATOM 3021 O O . VAL B 1 82 ? 47.557 38.961 177.989 1.00 25.46 63 VAL B O 1
ATOM 3025 N N . CYS B 1 83 ? 48.386 39.903 176.121 1.00 24.41 64 CYS B N 1
ATOM 3026 C CA . CYS B 1 83 ? 47.919 38.831 175.260 1.00 25.20 64 CYS B CA 1
ATOM 3027 C C . CYS B 1 83 ? 48.735 38.690 173.984 1.00 25.23 64 CYS B C 1
ATOM 3028 O O . CYS B 1 83 ? 49.609 39.510 173.679 1.00 25.16 64 CYS B O 1
ATOM 3031 N N . TRP B 1 84 ? 48.436 37.628 173.244 1.00 24.18 65 TRP B N 1
ATOM 3032 C CA . TRP B 1 84 ? 49.090 37.374 171.990 1.00 23.64 65 TRP B CA 1
ATOM 3033 C C . TRP B 1 84 ? 48.370 38.213 170.939 1.00 23.77 65 TRP B C 1
ATOM 3034 O O . TRP B 1 84 ? 47.164 38.469 171.055 1.00 22.92 65 TRP B O 1
ATOM 3045 N N . PRO B 1 85 ? 49.104 38.641 169.904 1.00 23.18 66 PRO B N 1
ATOM 3046 C CA . PRO B 1 85 ? 48.502 39.553 168.943 1.00 22.97 66 PRO B CA 1
ATOM 3047 C C . PRO B 1 85 ? 47.175 39.097 168.348 1.00 22.51 66 PRO B C 1
ATOM 3048 O O . PRO B 1 85 ? 46.293 39.929 168.135 1.00 22.61 66 PRO B O 1
ATOM 3052 N N . PHE B 1 86 ? 47.024 37.801 168.090 1.00 21.86 67 PHE B N 1
ATOM 3053 C CA . PHE B 1 86 ? 45.811 37.312 167.433 1.00 21.66 67 PHE B CA 1
ATOM 3054 C C . PHE B 1 86 ? 44.546 37.434 168.291 1.00 22.54 67 PHE B C 1
ATOM 3055 O O . PHE B 1 86 ? 43.444 37.405 167.758 1.00 23.30 67 PHE B O 1
ATOM 3071 N N . LEU B 1 88 ? 43.778 40.065 169.734 1.00 22.95 69 LEU B N 1
ATOM 3072 C CA . LEU B 1 88 ? 43.315 41.426 169.449 1.00 22.86 69 LEU B CA 1
ATOM 3073 C C . LEU B 1 88 ? 42.694 41.556 168.068 1.00 23.07 69 LEU B C 1
ATOM 3074 O O . LEU B 1 88 ? 43.257 42.186 167.174 1.00 23.88 69 LEU B O 1
ATOM 3079 N N . ASP B 1 89 ? 41.526 40.957 167.905 1.00 23.23 70 ASP B N 1
ATOM 3080 C CA . ASP B 1 89 ? 40.801 41.018 166.647 1.00 23.80 70 ASP B CA 1
ATOM 3081 C C . ASP B 1 89 ? 39.956 42.291 166.604 1.00 23.48 70 ASP B C 1
ATOM 3082 O O . ASP B 1 89 ? 39.858 43.015 167.592 1.00 23.26 70 ASP B O 1
ATOM 3087 N N . ASP B 1 90 ? 39.343 42.559 165.460 1.00 23.96 71 ASP B N 1
ATOM 3088 C CA . ASP B 1 90 ? 38.524 43.756 165.300 1.00 24.45 71 ASP B CA 1
ATOM 3089 C C . ASP B 1 90 ? 37.443 43.884 166.362 1.00 24.43 71 ASP B C 1
ATOM 3090 O O . ASP B 1 90 ? 37.252 44.964 166.916 1.00 24.88 71 ASP B O 1
ATOM 3095 N N . GLU B 1 91 ? 36.742 42.791 166.647 1.00 24.42 72 GLU B N 1
ATOM 3096 C CA . GLU B 1 91 ? 35.663 42.814 167.639 1.00 24.45 72 GLU B CA 1
ATOM 3097 C C . GLU B 1 91 ? 36.132 43.132 169.049 1.00 23.68 72 GLU B C 1
ATOM 3098 O O . GLU B 1 91 ? 35.507 43.932 169.740 1.00 23.47 72 GLU B O 1
ATOM 3104 N N . THR B 1 92 ? 37.227 42.506 169.470 1.00 22.88 73 THR B N 1
ATOM 3105 C CA . THR B 1 92 ? 37.787 42.758 170.793 1.00 21.93 73 THR B CA 1
ATOM 3106 C C . THR B 1 92 ? 38.208 44.219 170.901 1.00 21.96 73 THR B C 1
ATOM 3107 O O . THR B 1 92 ? 37.957 44.877 171.910 1.00 21.71 73 THR B O 1
ATOM 3111 N N . LEU B 1 93 ? 38.837 44.720 169.844 1.00 21.95 74 LEU B N 1
ATOM 3112 C CA . LEU B 1 93 ? 39.309 46.099 169.817 1.00 21.90 74 LEU B CA 1
ATOM 3113 C C . LEU B 1 93 ? 38.166 47.105 169.794 1.00 22.01 74 LEU B C 1
ATOM 3114 O O . LEU B 1 93 ? 38.311 48.207 170.318 1.00 22.41 74 LEU B O 1
ATOM 3119 N N . ALA B 1 94 ? 37.033 46.720 169.208 1.00 22.06 75 ALA B N 1
ATOM 3120 C CA . ALA B 1 94 ? 35.868 47.606 169.102 1.00 22.26 75 ALA B CA 1
ATOM 3121 C C . ALA B 1 94 ? 35.061 47.669 170.408 1.00 22.90 75 ALA B C 1
ATOM 3122 O O . ALA B 1 94 ? 34.531 48.717 170.767 1.00 23.44 75 ALA B O 1
ATOM 3124 N N . ARG B 1 95 ? 34.972 46.541 171.104 1.00 23.86 76 ARG B N 1
ATOM 3125 C CA . ARG B 1 95 ? 34.252 46.446 172.379 1.00 24.83 76 ARG B CA 1
ATOM 3126 C C . ARG B 1 95 ? 35.021 47.153 173.496 1.00 24.59 76 ARG B C 1
ATOM 3127 O O . ARG B 1 95 ? 34.424 47.713 174.417 1.00 25.38 76 ARG B O 1
ATOM 3135 N N . SER B 1 96 ? 36.348 47.108 173.413 1.00 23.56 77 SER B N 1
ATOM 3136 C CA . SER B 1 96 ? 37.208 47.685 174.430 1.00 22.95 77 SER B CA 1
ATOM 3137 C C . SER B 1 96 ? 37.138 49.189 174.516 1.00 23.35 77 SER B C 1
ATOM 3138 O O . SER B 1 96 ? 36.913 49.862 173.519 1.00 24.26 77 SER B O 1
ATOM 3141 N N . GLY B 1 97 ? 37.352 49.714 175.718 1.00 23.05 78 GLY B N 1
ATOM 3142 C CA . GLY B 1 97 ? 37.453 51.152 175.899 1.00 23.12 78 GLY B CA 1
ATOM 3143 C C . GLY B 1 97 ? 38.779 51.593 175.294 1.00 23.55 78 GLY B C 1
ATOM 3144 O O . GLY B 1 97 ? 39.671 50.760 175.052 1.00 24.68 78 GLY B O 1
ATOM 3145 N N . LYS B 1 98 ? 38.924 52.892 175.044 1.00 23.30 79 LYS B N 1
ATOM 3146 C CA . LYS B 1 98 ? 40.152 53.429 174.450 1.00 23.33 79 LYS B CA 1
ATOM 3147 C C . LYS B 1 98 ? 41.371 52.953 175.239 1.00 24.09 79 LYS B C 1
ATOM 3148 O O . LYS B 1 98 ? 41.411 53.035 176.475 1.00 24.02 79 LYS B O 1
ATOM 3154 N N . ALA B 1 99 ? 42.363 52.450 174.515 1.00 24.21 80 ALA B N 1
ATOM 3155 C CA . ALA B 1 99 ? 43.551 51.902 175.140 1.00 23.80 80 ALA B CA 1
ATOM 3156 C C . ALA B 1 99 ? 44.833 52.324 174.450 1.00 23.75 80 ALA B C 1
ATOM 3157 O O . ALA B 1 99 ? 44.823 52.829 173.329 1.00 24.18 80 ALA B O 1
ATOM 3159 N N . LEU B 1 100 ? 45.939 52.127 175.154 1.00 23.55 81 LEU B N 1
ATOM 3160 C CA . LEU B 1 100 ? 47.256 52.298 174.576 1.00 23.12 81 LEU B CA 1
ATOM 3161 C C . LEU B 1 100 ? 47.712 50.881 174.269 1.00 22.66 81 LEU B C 1
ATOM 3162 O O . LEU B 1 100 ? 48.023 50.108 175.172 1.00 22.62 81 LEU B O 1
ATOM 3167 N N . VAL B 1 101 ? 47.705 50.521 172.998 1.00 22.40 82 VAL B N 1
ATOM 3168 C CA . VAL B 1 101 ? 48.147 49.204 172.609 1.00 21.98 82 VAL B CA 1
ATOM 3169 C C . VAL B 1 101 ? 49.641 49.295 172.316 1.00 22.87 82 VAL B C 1
ATOM 3170 O O . VAL B 1 101 ? 50.072 50.108 171.498 1.00 23.92 82 VAL B O 1
ATOM 3174 N N . VAL B 1 102 ? 50.426 48.483 173.015 1.00 22.70 83 VAL B N 1
ATOM 3175 C CA . VAL B 1 102 ? 51.874 48.475 172.863 1.00 22.64 83 VAL B CA 1
ATOM 3176 C C . VAL B 1 102 ? 52.348 47.134 172.321 1.00 23.18 83 VAL B C 1
ATOM 3177 O O . VAL B 1 102 ? 52.236 46.100 172.986 1.00 22.75 83 VAL B O 1
ATOM 3181 N N . GLY B 1 103 ? 52.877 47.159 171.104 1.00 23.81 84 GLY B N 1
ATOM 3182 C CA . GLY B 1 103 ? 53.392 45.961 170.453 1.00 23.90 84 GLY B CA 1
ATOM 3183 C C . GLY B 1 103 ? 54.846 45.807 170.842 1.00 24.05 84 GLY B C 1
ATOM 3184 O O . GLY B 1 103 ? 55.649 46.721 170.632 1.00 24.96 84 GLY B O 1
ATOM 3185 N N . ILE B 1 104 ? 55.189 44.648 171.387 1.00 23.87 85 ILE B N 1
ATOM 3186 C CA . ILE B 1 104 ? 56.534 44.403 171.893 1.00 23.98 85 ILE B CA 1
ATOM 3187 C C . ILE B 1 104 ? 57.247 43.366 171.041 1.00 24.05 85 ILE B C 1
ATOM 3188 O O . ILE B 1 104 ? 56.625 42.424 170.554 1.00 24.08 85 ILE B O 1
ATOM 3193 N N . SER B 1 105 ? 58.552 43.546 170.858 1.00 24.99 86 SER B N 1
ATOM 3194 C CA . SER B 1 105 ? 59.352 42.608 170.075 1.00 26.24 86 SER B CA 1
ATOM 3195 C C . SER B 1 105 ? 60.818 42.675 170.451 1.00 26.99 86 SER B C 1
ATOM 3196 O O . SER B 1 105 ? 61.357 43.756 170.686 1.00 28.19 86 SER B O 1
ATOM 3199 N N . GLN B 1 106 ? 61.475 41.522 170.498 1.00 26.74 87 GLN B N 1
ATOM 3200 C CA . GLN B 1 106 ? 62.897 41.502 170.786 1.00 26.27 87 GLN B CA 1
ATOM 3201 C C . GLN B 1 106 ? 63.645 41.904 169.523 1.00 26.67 87 GLN B C 1
ATOM 3202 O O . GLN B 1 106 ? 64.808 42.288 169.584 1.00 27.92 87 GLN B O 1
ATOM 3208 N N . GLY B 1 107 ? 62.966 41.817 168.381 1.00 26.56 88 GLY B N 1
ATOM 3209 C CA . GLY B 1 107 ? 63.539 42.205 167.097 1.00 26.57 88 GLY B CA 1
ATOM 3210 C C . GLY B 1 107 ? 62.830 43.437 166.557 1.00 27.20 88 GLY B C 1
ATOM 3211 O O . GLY B 1 107 ? 62.541 44.374 167.308 1.00 27.94 88 GLY B O 1
ATOM 3212 N N . GLY B 1 108 ? 62.538 43.432 165.257 1.00 26.80 89 GLY B N 1
ATOM 3213 C CA . GLY B 1 108 ? 61.853 44.552 164.606 1.00 26.33 89 GLY B CA 1
ATOM 3214 C C . GLY B 1 108 ? 60.342 44.399 164.498 1.00 25.40 89 GLY B C 1
ATOM 3215 O O . GLY B 1 108 ? 59.664 45.227 163.884 1.00 24.33 89 GLY B O 1
ATOM 3216 N N . GLY B 1 109 ? 59.815 43.331 165.082 1.00 25.04 90 GLY B N 1
ATOM 3217 C CA . GLY B 1 109 ? 58.377 43.093 165.080 1.00 25.11 90 GLY B CA 1
ATOM 3218 C C . GLY B 1 109 ? 57.922 41.960 164.182 1.00 24.18 90 GLY B C 1
ATOM 3219 O O . GLY B 1 109 ? 58.538 41.678 163.160 1.00 22.42 90 GLY B O 1
ATOM 3220 N N . SER B 1 110 ? 56.831 41.315 164.576 1.00 24.16 91 SER 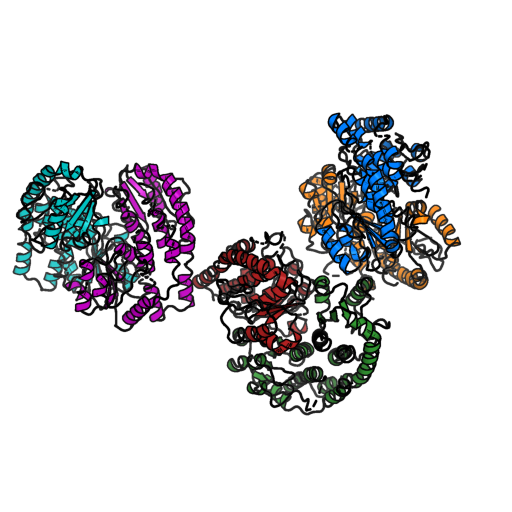B N 1
ATOM 3221 C CA . SER B 1 110 ? 56.259 40.213 163.808 1.00 24.53 91 SER B CA 1
ATOM 3222 C C . SER B 1 110 ? 55.079 40.682 162.982 1.00 24.02 91 SER B C 1
ATOM 3223 O O . SER B 1 110 ? 54.521 41.746 163.231 1.00 24.24 91 SER B O 1
ATOM 3226 N N . LEU B 1 111 ? 54.686 39.879 162.004 1.00 24.70 92 LEU B N 1
ATOM 3227 C CA . LEU B 1 111 ? 53.558 40.239 161.156 1.00 25.19 92 LEU B CA 1
ATOM 3228 C C . LEU B 1 111 ? 52.305 40.326 162.012 1.00 24.67 92 LEU B C 1
ATOM 3229 O O . LEU B 1 111 ? 51.508 41.247 161.858 1.00 25.05 92 LEU B O 1
ATOM 3234 N N . SER B 1 112 ? 52.149 39.373 162.927 1.00 24.43 93 SER B N 1
ATOM 3235 C CA . SER B 1 112 ? 50.995 39.336 163.819 1.00 24.07 93 SER B CA 1
ATOM 3236 C C . SER B 1 112 ? 50.897 40.594 164.661 1.00 23.35 93 SER B C 1
ATOM 3237 O O . SER B 1 112 ? 49.832 41.204 164.753 1.00 23.56 93 SER B O 1
ATOM 3240 N N . THR B 1 113 ? 52.008 40.975 165.284 1.00 22.25 94 THR B N 1
ATOM 3241 C CA . THR B 1 113 ? 52.034 42.171 166.112 1.00 21.60 94 THR B CA 1
ATOM 3242 C C . THR B 1 113 ? 51.753 43.417 165.268 1.00 21.21 94 THR B C 1
ATOM 3243 O O . THR B 1 113 ? 50.983 44.289 165.677 1.00 21.66 94 THR B O 1
ATOM 3247 N N . LEU B 1 114 ? 52.359 43.493 164.089 1.00 20.27 95 LEU B N 1
ATOM 3248 C CA . LEU B 1 114 ? 52.138 44.629 163.199 1.00 20.38 95 LEU B CA 1
ATOM 3249 C C . LEU B 1 114 ? 50.650 44.743 162.913 1.00 20.02 95 LEU B C 1
ATOM 3250 O O . LEU B 1 114 ? 50.025 45.775 163.175 1.00 20.81 95 LEU B O 1
ATOM 3255 N N . ALA B 1 115 ? 50.089 43.655 162.403 1.00 18.84 96 ALA B N 1
ATOM 3256 C CA . ALA B 1 115 ? 48.679 43.602 162.067 1.00 18.98 96 ALA B CA 1
ATOM 3257 C C . ALA B 1 115 ? 47.814 44.034 163.242 1.00 19.77 96 ALA B C 1
ATOM 3258 O O . ALA B 1 115 ? 46.865 44.793 163.064 1.00 20.26 96 ALA B O 1
ATOM 3260 N N . ALA B 1 116 ? 48.142 43.548 164.439 1.00 20.12 97 ALA B N 1
ATOM 3261 C CA . ALA B 1 116 ? 47.374 43.887 165.636 1.00 20.59 97 ALA B CA 1
ATOM 3262 C C . ALA B 1 116 ? 47.381 45.395 165.877 1.00 21.10 97 ALA B C 1
ATOM 3263 O O . ALA B 1 116 ? 46.337 45.997 166.114 1.00 21.56 97 ALA B O 1
ATOM 3273 N N . GLU B 1 118 ? 47.923 47.848 163.775 1.00 23.27 99 GLU B N 1
ATOM 3274 C CA . GLU B 1 118 ? 47.164 48.526 162.732 1.00 24.38 99 GLU B CA 1
ATOM 3275 C C . GLU B 1 118 ? 45.650 48.427 162.947 1.00 23.59 99 GLU B C 1
ATOM 3276 O O . GLU B 1 118 ? 44.933 49.399 162.721 1.00 23.82 99 GLU B O 1
ATOM 3282 N N . ARG B 1 119 ? 45.168 47.275 163.411 1.00 23.57 100 ARG B N 1
ATOM 3283 C CA . ARG B 1 119 ? 43.735 47.099 163.673 1.00 23.38 100 ARG B CA 1
ATOM 3284 C C . ARG B 1 119 ? 43.265 48.042 164.768 1.00 23.38 100 ARG B C 1
ATOM 3285 O O . ARG B 1 119 ? 42.171 48.604 164.696 1.00 22.43 100 ARG B O 1
ATOM 3293 N N . ALA B 1 120 ? 44.112 48.200 165.782 1.00 24.33 101 ALA B N 1
ATOM 3294 C CA . ALA B 1 120 ? 43.837 49.069 166.922 1.00 24.90 101 ALA B CA 1
ATOM 3295 C C . ALA B 1 120 ? 43.849 50.529 166.493 1.00 25.85 101 ALA B C 1
ATOM 3296 O O . ALA B 1 120 ? 42.961 51.313 166.856 1.00 25.81 101 ALA B O 1
ATOM 3298 N N . ARG B 1 121 ? 44.858 50.878 165.701 1.00 26.91 102 ARG B N 1
ATOM 3299 C CA . ARG B 1 121 ? 45.029 52.239 165.216 1.00 27.40 102 ARG B CA 1
ATOM 3300 C C . ARG B 1 121 ? 43.847 52.648 164.350 1.00 27.24 102 ARG B C 1
ATOM 3301 O O . ARG B 1 121 ? 43.413 53.793 164.395 1.00 27.07 102 ARG B O 1
ATOM 3309 N N . ASN B 1 122 ? 43.328 51.709 163.563 1.00 28.19 103 ASN B N 1
ATOM 3310 C CA . ASN B 1 122 ? 42.170 51.979 162.710 1.00 29.57 103 ASN B CA 1
ATOM 3311 C C . ASN B 1 122 ? 40.920 52.263 163.503 1.00 29.34 103 ASN B C 1
ATOM 3312 O O . ASN B 1 122 ? 40.106 53.080 163.094 1.00 29.63 103 ASN B O 1
ATOM 3317 N N . VAL B 1 123 ? 40.758 51.569 164.626 1.00 29.97 104 VAL B N 1
ATOM 3318 C CA . VAL B 1 123 ? 39.590 51.760 165.485 1.00 29.89 104 VAL B CA 1
ATOM 3319 C C . VAL B 1 123 ? 39.732 53.003 166.363 1.00 28.94 104 VAL B C 1
ATOM 3320 O O . VAL B 1 123 ? 38.757 53.460 166.947 1.00 29.47 104 VAL B O 1
ATOM 3324 N N . GLY B 1 124 ? 40.940 53.552 166.459 1.00 27.86 105 GLY B N 1
ATOM 3325 C CA . GLY B 1 124 ? 41.152 54.775 167.233 1.00 26.66 105 GLY B CA 1
ATOM 3326 C C . GLY B 1 124 ? 41.965 54.630 168.504 1.00 25.86 105 GLY B C 1
ATOM 3327 O O . GLY B 1 124 ? 42.129 55.598 169.236 1.00 25.86 105 GLY B O 1
ATOM 3328 N N . HIS B 1 125 ? 42.459 53.429 168.787 1.00 24.48 106 HIS B N 1
ATOM 3329 C CA . HIS B 1 125 ? 43.289 53.225 169.965 1.00 24.52 106 HIS B CA 1
ATOM 3330 C C . HIS B 1 125 ? 44.665 53.840 169.704 1.00 24.41 106 HIS B C 1
ATOM 3331 O O . HIS B 1 125 ? 45.086 53.932 168.547 1.00 23.70 106 HIS B O 1
ATOM 3338 N N . ILE B 1 126 ? 45.352 54.273 170.765 1.00 24.07 107 ILE B N 1
ATOM 3339 C CA . ILE B 1 126 ? 46.707 54.815 170.628 1.00 24.39 107 ILE B CA 1
ATOM 3340 C C . ILE B 1 126 ? 47.671 53.635 170.635 1.00 23.88 107 ILE B C 1
ATOM 3341 O O . ILE B 1 126 ? 47.552 52.740 171.468 1.00 23.51 107 ILE B O 1
ATOM 3346 N N . THR B 1 127 ? 48.626 53.634 169.711 1.00 23.73 108 THR B N 1
ATOM 3347 C CA . THR B 1 127 ? 49.588 52.542 169.612 1.00 23.65 108 THR B CA 1
ATOM 3348 C C . THR B 1 127 ? 51.006 52.999 169.921 1.00 24.01 108 THR B C 1
ATOM 3349 O O . THR B 1 127 ? 51.333 54.176 169.787 1.00 24.47 108 THR B O 1
ATOM 3353 N N . ALA B 1 128 ? 51.841 52.051 170.332 1.00 23.93 109 ALA B N 1
ATOM 3354 C CA . ALA B 1 128 ? 53.243 52.322 170.618 1.00 23.97 109 ALA B CA 1
ATOM 3355 C C . ALA B 1 128 ? 54.034 51.084 170.259 1.00 24.17 109 ALA B C 1
ATOM 3356 O O . ALA B 1 128 ? 53.511 49.984 170.314 1.00 25.10 109 ALA B O 1
ATOM 3358 N N . SER B 1 129 ? 55.291 51.253 169.888 1.00 24.55 110 SER B N 1
ATOM 3359 C CA . SER B 1 129 ? 56.123 50.107 169.581 1.00 24.55 110 SER B CA 1
ATOM 3360 C C . SER B 1 129 ? 57.255 49.971 170.591 1.00 25.33 110 SER B C 1
ATOM 3361 O O . SER B 1 129 ? 57.794 50.966 171.076 1.00 24.82 110 SER B O 1
ATOM 3372 N N . ALA B 1 131 ? 60.406 47.781 170.136 1.00 26.01 112 ALA B N 1
ATOM 3373 C CA . ALA B 1 131 ? 61.272 46.872 169.424 1.00 25.73 112 ALA B CA 1
ATOM 3374 C C . ALA B 1 131 ? 62.628 46.868 170.120 1.00 25.63 112 ALA B C 1
ATOM 3375 O O . ALA B 1 131 ? 62.932 47.760 170.911 1.00 25.11 112 ALA B O 1
ATOM 3377 N N . GLY B 1 132 ? 63.430 45.850 169.828 1.00 25.85 113 GLY B N 1
ATOM 3378 C CA . GLY B 1 132 ? 64.785 45.766 170.352 1.00 25.33 113 GLY B CA 1
ATOM 3379 C C . GLY B 1 132 ? 65.754 46.475 169.416 1.00 25.13 113 GLY B C 1
ATOM 3380 O O . GLY B 1 132 ? 66.935 46.600 169.722 1.00 25.45 113 GLY B O 1
ATOM 3381 N N . VAL B 1 133 ? 65.251 46.942 168.273 1.00 24.26 114 VAL B N 1
ATOM 3382 C CA . VAL B 1 133 ? 66.076 47.644 167.291 1.00 24.23 114 VAL B CA 1
ATOM 3383 C C . VAL B 1 133 ? 65.328 48.804 166.655 1.00 23.90 114 VAL B C 1
ATOM 3384 O O . VAL B 1 133 ? 64.096 48.838 166.636 1.00 24.39 114 VAL B O 1
ATOM 3388 N N . ALA B 1 134 ? 66.089 49.747 166.120 1.00 23.13 115 ALA B N 1
ATOM 3389 C CA . ALA B 1 134 ? 65.515 50.892 165.440 1.00 22.69 115 ALA B CA 1
ATOM 3390 C C . ALA B 1 134 ? 66.316 51.122 164.157 1.00 22.93 115 ALA B C 1
ATOM 3391 O O . ALA B 1 134 ? 67.549 51.148 164.183 1.00 23.30 115 ALA B O 1
ATOM 3393 N N . PRO B 1 135 ? 65.615 51.261 163.023 1.00 22.60 116 PRO B N 1
ATOM 3394 C CA . PRO B 1 135 ? 64.158 51.207 162.942 1.00 22.52 116 PRO B CA 1
ATOM 3395 C C . PRO B 1 135 ? 63.615 49.787 162.974 1.00 22.48 116 PRO B C 1
ATOM 3396 O O . PRO B 1 135 ? 64.299 48.843 162.568 1.00 22.05 116 PRO B O 1
ATOM 3400 N N . ALA B 1 136 ? 62.390 49.653 163.466 1.00 22.17 117 ALA B N 1
ATOM 3401 C CA . ALA B 1 136 ? 61.699 48.372 163.505 1.00 21.82 117 ALA B CA 1
ATOM 3402 C C . ALA B 1 136 ? 60.513 48.448 162.548 1.00 21.90 117 ALA B C 1
ATOM 3403 O O . ALA B 1 136 ? 60.030 49.543 162.241 1.00 21.86 117 ALA B O 1
ATOM 3405 N N . THR B 1 137 ? 60.043 47.293 162.081 1.00 21.98 118 THR B N 1
ATOM 3406 C CA . THR B 1 137 ? 58.902 47.255 161.168 1.00 21.99 118 THR B CA 1
ATOM 3407 C C . THR B 1 137 ? 57.650 47.749 161.878 1.00 22.25 118 THR B C 1
ATOM 3408 O O . THR B 1 137 ? 56.853 48.493 161.308 1.00 23.39 118 THR B O 1
ATOM 3412 N N . ILE B 1 138 ? 57.481 47.346 163.131 1.00 22.23 119 ILE B N 1
ATOM 3413 C CA . ILE B 1 138 ? 56.302 47.745 163.892 1.00 22.12 119 ILE B CA 1
ATOM 3414 C C . ILE B 1 138 ? 56.221 49.258 164.175 1.00 23.03 119 ILE B C 1
ATOM 3415 O O . ILE B 1 138 ? 55.165 49.752 164.570 1.00 23.93 119 ILE B O 1
ATOM 3420 N N . ASP B 1 139 ? 57.311 49.992 163.944 1.00 23.20 120 ASP B N 1
ATOM 3421 C CA . ASP B 1 139 ? 57.316 51.440 164.152 1.00 23.87 120 ASP B CA 1
ATOM 3422 C C . ASP B 1 139 ? 56.366 52.117 163.177 1.00 24.71 120 ASP B C 1
ATOM 3423 O O . ASP B 1 139 ? 55.873 53.211 163.453 1.00 25.14 120 ASP B O 1
ATOM 3428 N N . ARG B 1 140 ? 56.138 51.464 162.034 1.00 25.22 121 ARG B N 1
ATOM 3429 C CA . ARG B 1 140 ? 55.231 51.950 160.987 1.00 25.61 121 ARG B CA 1
ATOM 3430 C C . ARG B 1 140 ? 53.801 52.092 161.477 1.00 24.83 121 ARG B C 1
ATOM 3431 O O . ARG B 1 140 ? 53.027 52.864 160.925 1.00 24.88 121 ARG B O 1
ATOM 3439 N N . ALA B 1 141 ? 53.442 51.309 162.488 1.00 24.58 122 ALA B N 1
ATOM 3440 C CA . ALA B 1 141 ? 52.096 51.324 163.029 1.00 23.92 122 ALA B CA 1
ATOM 3441 C C . ALA B 1 141 ? 52.043 51.978 164.416 1.00 23.78 122 ALA B C 1
ATOM 3442 O O . ALA B 1 141 ? 50.999 51.973 165.073 1.00 23.65 122 ALA B O 1
ATOM 3444 N N . ALA B 1 142 ? 53.161 52.566 164.837 1.00 23.66 123 ALA B N 1
ATOM 3445 C CA . ALA B 1 142 ? 53.275 53.181 166.162 1.00 23.82 123 ALA B CA 1
ATOM 3446 C C . ALA B 1 142 ? 53.111 54.700 166.172 1.00 23.74 123 ALA B C 1
ATOM 3447 O O . ALA B 1 142 ? 53.754 55.409 165.407 1.00 24.52 123 ALA B O 1
ATOM 3449 N N . ASP B 1 143 ? 52.243 55.189 167.048 1.00 23.72 124 ASP B N 1
ATOM 3450 C CA . ASP B 1 143 ? 52.077 56.618 167.246 1.00 23.69 124 ASP B CA 1
ATOM 3451 C C . ASP B 1 143 ? 53.265 57.106 168.062 1.00 23.04 124 ASP B C 1
ATOM 3452 O O . ASP B 1 143 ? 53.638 58.268 167.988 1.00 22.62 124 ASP B O 1
ATOM 3457 N N . TYR B 1 144 ? 53.844 56.203 168.851 1.00 23.45 125 TYR B N 1
ATOM 3458 C CA . TYR B 1 144 ? 54.995 56.518 169.698 1.00 24.05 125 TYR B CA 1
ATOM 3459 C C . TYR B 1 144 ? 56.020 55.379 169.674 1.00 24.39 125 TYR B C 1
ATOM 3460 O O . TYR B 1 144 ? 55.706 54.231 170.028 1.00 23.98 125 TYR B O 1
ATOM 3469 N N . ILE B 1 145 ? 57.236 55.685 169.222 1.00 23.81 126 ILE B N 1
ATOM 3470 C CA . ILE B 1 145 ? 58.294 54.681 169.199 1.00 23.52 126 ILE B CA 1
ATOM 3471 C C . ILE B 1 145 ? 58.994 54.668 170.561 1.00 23.30 126 ILE B C 1
ATOM 3472 O O . ILE B 1 145 ? 59.713 55.598 170.912 1.00 23.15 126 ILE B O 1
ATOM 3477 N N . LEU B 1 146 ? 58.774 53.608 171.326 1.00 23.78 127 LEU B N 1
ATOM 3478 C CA . LEU B 1 146 ? 59.369 53.474 172.653 1.00 24.08 127 LEU B CA 1
ATOM 3479 C C . LEU B 1 146 ? 60.437 52.375 172.634 1.00 24.65 127 LEU B C 1
ATOM 3480 O O . LEU B 1 146 ? 60.470 51.509 173.506 1.00 24.76 127 LEU B O 1
ATOM 3485 N N . THR B 1 147 ? 61.316 52.434 171.635 1.00 25.76 128 THR B N 1
ATOM 3486 C CA . THR B 1 147 ? 62.356 51.423 171.428 1.00 26.54 128 THR B CA 1
ATOM 3487 C C . THR B 1 147 ? 63.137 51.069 172.688 1.00 27.52 128 THR B C 1
ATOM 3488 O O . THR B 1 147 ? 63.575 51.953 173.416 1.00 27.72 128 THR B O 1
ATOM 3492 N N . VAL B 1 148 ? 63.304 49.773 172.939 1.00 29.26 129 VAL B N 1
ATOM 3493 C CA . VAL B 1 148 ? 64.118 49.309 174.059 1.00 30.69 129 VAL B CA 1
ATOM 3494 C C . VAL B 1 148 ? 65.563 49.619 173.676 1.00 32.05 129 VAL B C 1
ATOM 3495 O O . VAL B 1 148 ? 66.047 49.127 172.658 1.00 31.59 129 VAL B O 1
ATOM 3499 N N . PRO B 1 149 ? 66.257 50.433 174.486 1.00 33.50 130 PRO B N 1
ATOM 3500 C CA . PRO B 1 149 ? 67.633 50.845 174.171 1.00 34.58 130 PRO B CA 1
ATOM 3501 C C . PRO B 1 149 ? 68.698 49.755 174.318 1.00 35.53 130 PRO B C 1
ATOM 3502 O O . PRO B 1 149 ? 69.244 49.584 175.393 1.00 36.08 130 PRO B O 1
ATOM 3506 N N . CYS B 1 150 ? 69.020 49.059 173.231 1.00 37.42 131 CYS B N 1
ATOM 3507 C CA . CYS B 1 150 ? 70.012 47.981 173.273 1.00 39.25 131 CYS B CA 1
ATOM 3508 C C . CYS B 1 150 ? 71.227 48.186 172.349 1.00 41.74 131 CYS B C 1
ATOM 3509 O O . CYS B 1 150 ? 71.997 47.256 172.125 1.00 42.44 131 CYS B O 1
ATOM 3512 N N . GLY B 1 151 ? 71.386 49.403 171.829 1.00 44.00 132 GLY B N 1
ATOM 3513 C CA . GLY B 1 151 ? 72.506 49.792 170.959 1.00 45.97 132 GLY B CA 1
ATOM 3514 C C . GLY B 1 151 ? 73.190 48.744 170.095 1.00 48.10 132 GLY B C 1
ATOM 3515 O O . GLY B 1 151 ? 73.716 47.754 170.601 1.00 50.03 132 GLY B O 1
ATOM 3516 N N . GLU B 1 152 ? 73.217 48.991 168.785 1.00 49.64 133 GLU B N 1
ATOM 3517 C CA . GLU B 1 152 ? 73.867 48.100 167.814 1.00 49.83 133 GLU B CA 1
ATOM 3518 C C . GLU B 1 152 ? 73.283 46.689 167.845 1.00 50.34 133 GLU B C 1
ATOM 3519 O O . GLU B 1 152 ? 72.856 46.158 166.816 1.00 50.89 133 GLU B O 1
ATOM 3522 N N . THR B 1 159 ? 71.133 38.439 175.027 1.00 33.04 140 THR B N 1
ATOM 3523 C CA . THR B 1 159 ? 70.968 38.024 176.422 1.00 32.74 140 THR B CA 1
ATOM 3524 C C . THR B 1 159 ? 70.154 39.008 177.270 1.00 31.52 140 THR B C 1
ATOM 3525 O O . THR B 1 159 ? 69.198 38.614 177.944 1.00 32.00 140 THR B O 1
ATOM 3529 N N . LYS B 1 160 ? 70.542 40.283 177.237 1.00 30.08 141 LYS B N 1
ATOM 3530 C CA . LYS B 1 160 ? 69.875 41.342 178.021 1.00 28.27 141 LYS B CA 1
ATOM 3531 C C . LYS B 1 160 ? 68.406 41.566 177.634 1.00 26.86 141 LYS B C 1
ATOM 3532 O O . LYS B 1 160 ? 67.604 42.009 178.453 1.00 26.91 141 LYS B O 1
ATOM 3538 N N . GLY B 1 161 ? 68.070 41.260 176.384 1.00 25.46 142 GLY B N 1
ATOM 3539 C CA . GLY B 1 161 ? 66.729 41.473 175.838 1.00 24.47 142 GLY B CA 1
ATOM 3540 C C . GLY B 1 161 ? 65.590 41.482 176.828 1.00 23.86 142 GLY B C 1
ATOM 3541 O O . GLY B 1 161 ? 64.942 42.505 177.022 1.00 24.38 142 GLY B O 1
ATOM 3542 N N . TYR B 1 162 ? 65.337 40.328 177.438 1.00 23.73 143 TYR B N 1
ATOM 3543 C CA . TYR B 1 162 ? 64.261 40.171 178.420 1.00 23.02 143 TYR B CA 1
ATOM 3544 C C . TYR B 1 162 ? 64.343 41.192 179.539 1.00 23.09 143 TYR B C 1
ATOM 3545 O O . TYR B 1 162 ? 63.369 41.877 179.817 1.00 23.78 143 TYR B O 1
ATOM 3554 N N . HIS B 1 163 ? 65.506 41.296 180.174 1.00 23.68 144 HIS B N 1
ATOM 3555 C CA . HIS B 1 163 ? 65.710 42.259 181.264 1.00 24.73 144 HIS B CA 1
ATOM 3556 C C . HIS B 1 163 ? 65.390 43.691 180.850 1.00 24.89 144 HIS B C 1
ATOM 3557 O O . HIS B 1 163 ? 64.671 44.403 181.554 1.00 24.59 144 HIS B O 1
ATOM 3564 N N . CYS B 1 164 ? 65.948 44.113 179.718 1.00 24.57 145 CYS B N 1
ATOM 3565 C CA . CYS B 1 164 ? 65.742 45.469 179.220 1.00 24.68 145 CYS B CA 1
ATOM 3566 C C . CYS B 1 164 ? 64.264 45.704 178.890 1.00 24.52 145 CYS B C 1
ATOM 3567 O O . CYS B 1 164 ? 63.699 46.759 179.206 1.00 24.64 145 CYS B O 1
ATOM 3570 N N . THR B 1 165 ? 63.640 44.712 178.261 1.00 23.65 146 THR B N 1
ATOM 3571 C CA . THR B 1 165 ? 62.234 44.818 177.913 1.00 22.86 146 THR B CA 1
ATOM 3572 C C . THR B 1 165 ? 61.421 45.046 179.183 1.00 22.36 146 THR B C 1
ATOM 3573 O O . THR B 1 165 ? 60.545 45.907 179.221 1.00 21.54 146 THR B O 1
ATOM 3577 N N . VAL B 1 166 ? 61.726 44.294 180.236 1.00 22.52 147 VAL B N 1
ATOM 3578 C CA . VAL B 1 166 ? 60.979 44.438 181.489 1.00 22.41 147 VAL B CA 1
ATOM 3579 C C . VAL B 1 166 ? 61.176 45.823 182.109 1.00 22.95 147 VAL B C 1
ATOM 3580 O O . VAL B 1 166 ? 60.202 46.473 182.475 1.00 23.66 147 VAL B O 1
ATOM 3584 N N . LEU B 1 167 ? 62.423 46.279 182.209 1.00 22.99 148 LEU B N 1
ATOM 3585 C CA . LEU B 1 167 ? 62.715 47.598 182.770 1.00 22.73 148 LEU B CA 1
ATOM 3586 C C . LEU B 1 167 ? 62.096 48.711 181.917 1.00 23.23 148 LEU B C 1
ATOM 3587 O O . LEU B 1 167 ? 61.586 49.697 182.456 1.00 23.60 148 LEU B O 1
ATOM 3592 N N . ASN B 1 168 ? 62.127 48.555 180.593 1.00 23.62 149 ASN B N 1
ATOM 3593 C CA . ASN B 1 168 ? 61.537 49.564 179.703 1.00 24.33 149 ASN B CA 1
ATOM 3594 C C . ASN B 1 168 ? 60.043 49.755 180.026 1.00 24.07 149 ASN B C 1
ATOM 3595 O O . ASN B 1 168 ? 59.557 50.873 180.138 1.00 24.22 149 ASN B O 1
ATOM 3600 N N . LEU B 1 169 ? 59.322 48.650 180.176 1.00 24.17 150 LEU B N 1
ATOM 3601 C CA . LEU B 1 169 ? 57.903 48.696 180.526 1.00 23.98 150 LEU B CA 1
ATOM 3602 C C . LEU B 1 169 ? 57.667 49.338 181.900 1.00 24.15 150 LEU B C 1
ATOM 3603 O O . LEU B 1 169 ? 56.687 50.062 182.092 1.00 24.44 150 LEU B O 1
ATOM 3616 N N . LEU B 1 171 ? 59.657 51.562 183.352 1.00 24.00 152 LEU B N 1
ATOM 3617 C CA . LEU B 1 171 ? 59.972 52.983 183.201 1.00 23.57 152 LEU B CA 1
ATOM 3618 C C . LEU B 1 171 ? 58.787 53.726 182.573 1.00 23.35 152 LEU B C 1
ATOM 3619 O O . LEU B 1 171 ? 58.508 54.880 182.907 1.00 22.27 152 LEU B O 1
ATOM 3624 N N . LEU B 1 172 ? 58.087 53.056 181.664 1.00 23.81 153 LEU B N 1
ATOM 3625 C CA . LEU B 1 172 ? 56.906 53.643 181.054 1.00 23.78 153 LEU B CA 1
ATOM 3626 C C . LEU B 1 172 ? 55.871 53.867 182.155 1.00 24.15 153 LEU B C 1
ATOM 3627 O O . LEU B 1 172 ? 55.269 54.939 182.239 1.00 24.73 153 LEU B O 1
ATOM 3632 N N . ALA B 1 173 ? 55.678 52.852 182.997 1.00 23.39 154 ALA B N 1
ATOM 3633 C CA . ALA B 1 173 ? 54.745 52.933 184.115 1.00 23.41 154 ALA B CA 1
ATOM 3634 C C . ALA B 1 173 ? 55.047 54.166 184.990 1.00 23.97 154 ALA B C 1
ATOM 3635 O O . ALA B 1 173 ? 54.138 54.917 185.362 1.00 23.62 154 ALA B O 1
ATOM 3637 N N . LEU B 1 174 ? 56.330 54.360 185.307 1.00 23.77 155 LEU B N 1
ATOM 3638 C CA . LEU B 1 174 ? 56.784 55.502 186.101 1.00 23.39 155 LEU B CA 1
ATOM 3639 C C . LEU B 1 174 ? 56.591 56.836 185.374 1.00 22.84 155 LEU B C 1
ATOM 3640 O O . LEU B 1 174 ? 56.312 57.848 186.007 1.00 22.60 155 LEU B O 1
ATOM 3645 N N . ALA B 1 175 ? 56.746 56.839 184.054 1.00 22.93 156 ALA B N 1
ATOM 3646 C CA . ALA B 1 175 ? 56.528 58.054 183.269 1.00 22.78 156 ALA B CA 1
ATOM 3647 C C . ALA B 1 175 ? 55.060 58.455 183.394 1.00 22.86 156 ALA B C 1
ATOM 3648 O O . ALA B 1 175 ? 54.741 59.621 183.598 1.00 23.34 156 ALA B O 1
ATOM 3650 N N . VAL B 1 176 ? 54.168 57.475 183.284 1.00 22.93 157 VAL B N 1
ATOM 3651 C CA . VAL B 1 176 ? 52.739 57.728 183.403 1.00 22.54 157 VAL B CA 1
ATOM 3652 C C . VAL B 1 176 ? 52.412 58.241 184.809 1.00 23.71 157 VAL B C 1
ATOM 3653 O O . VAL B 1 176 ? 51.648 59.190 184.973 1.00 24.20 157 VAL B O 1
ATOM 3657 N N . ALA B 1 177 ? 53.005 57.620 185.822 1.00 24.58 158 ALA B N 1
ATOM 3658 C CA . ALA B 1 177 ? 52.770 58.015 187.204 1.00 24.96 158 ALA B CA 1
ATOM 3659 C C . ALA B 1 177 ? 53.117 59.490 187.423 1.00 26.00 158 ALA B C 1
ATOM 3660 O O . ALA B 1 177 ? 52.331 60.244 188.005 1.00 26.11 158 ALA B O 1
ATOM 3662 N N . GLY B 1 178 ? 54.291 59.895 186.942 1.00 26.90 159 GLY B N 1
ATOM 3663 C CA . GLY B 1 178 ? 54.762 61.276 187.081 1.00 27.57 159 GLY B CA 1
ATOM 3664 C C . GLY B 1 178 ? 53.939 62.290 186.303 1.00 27.93 159 GLY B C 1
ATOM 3665 O O . GLY B 1 178 ? 53.662 63.379 186.789 1.00 28.38 159 GLY B O 1
ATOM 3666 N N . GLN B 1 179 ? 53.549 61.929 185.088 1.00 29.16 160 GLN B N 1
ATOM 3667 C CA . GLN B 1 179 ? 52.756 62.805 184.234 1.00 29.86 160 GLN B CA 1
ATOM 3668 C C . GLN B 1 179 ? 51.391 63.065 184.873 1.00 29.56 160 GLN B C 1
ATOM 3669 O O . GLN B 1 179 ? 50.814 64.125 184.693 1.00 30.13 160 GLN B O 1
ATOM 3675 N N . GLN B 1 180 ? 50.887 62.088 185.621 1.00 29.89 161 GLN B N 1
ATOM 3676 C CA . GLN B 1 180 ? 49.613 62.210 186.327 1.00 30.01 161 GLN B CA 1
ATOM 3677 C C . GLN B 1 180 ? 49.826 62.705 187.761 1.00 29.86 161 GLN B C 1
ATOM 3678 O O . GLN B 1 180 ? 48.945 62.572 188.616 1.00 29.71 161 GLN B O 1
ATOM 3684 N N . GLN B 1 181 ? 51.010 63.253 188.012 1.00 29.83 162 GLN B N 1
ATOM 3685 C CA . GLN B 1 181 ? 51.394 63.774 189.322 1.00 30.18 162 GLN B CA 1
ATOM 3686 C C . GLN B 1 181 ? 51.123 62.815 190.478 1.00 29.65 162 GLN B C 1
ATOM 3687 O O . GLN B 1 181 ? 50.543 63.199 191.494 1.00 28.94 162 GLN B O 1
ATOM 3693 N N . ARG B 1 182 ? 51.559 61.568 190.309 1.00 29.54 163 ARG B N 1
ATOM 3694 C CA . ARG B 1 182 ? 51.418 60.541 191.339 1.00 30.04 163 ARG B CA 1
ATOM 3695 C C . ARG B 1 182 ? 52.779 59.938 191.680 1.00 29.94 163 ARG B C 1
ATOM 3696 O O . ARG B 1 182 ? 52.869 58.837 192.238 1.00 29.76 163 ARG B O 1
ATOM 3704 N N . LEU B 1 183 ? 53.836 60.675 191.346 1.00 29.82 164 LEU B N 1
ATOM 3705 C CA . LEU B 1 183 ? 55.201 60.235 191.604 1.00 29.70 164 LEU B CA 1
ATOM 3706 C C . LEU B 1 183 ? 56.071 61.431 191.963 1.00 29.04 164 LEU B C 1
ATOM 3707 O O . LEU B 1 183 ? 56.535 62.154 191.086 1.00 29.28 164 LEU B O 1
ATOM 3712 N N . ASP B 1 184 ? 56.295 61.640 193.254 1.00 28.56 165 ASP B N 1
ATOM 3713 C CA . ASP B 1 184 ? 57.110 62.765 193.694 1.00 28.63 165 ASP B CA 1
ATOM 3714 C C . ASP B 1 184 ? 58.581 62.370 193.801 1.00 28.22 165 ASP B C 1
ATOM 3715 O O . ASP B 1 184 ? 58.955 61.235 193.508 1.00 27.41 165 ASP B O 1
ATOM 3720 N N . GLY B 1 185 ? 59.410 63.321 194.212 1.00 28.19 166 GLY B N 1
ATOM 3721 C CA . GLY B 1 185 ? 60.844 63.097 194.318 1.00 28.18 166 GLY B CA 1
ATOM 3722 C C . GLY B 1 185 ? 61.242 61.963 195.235 1.00 28.08 166 GLY B C 1
ATOM 3723 O O . GLY B 1 185 ? 62.127 61.183 194.899 1.00 28.71 166 GLY B O 1
ATOM 3724 N N . GLU B 1 186 ? 60.594 61.868 196.392 1.00 28.36 167 GLU B N 1
ATOM 3725 C CA . GLU B 1 186 ? 60.909 60.814 197.359 1.00 29.32 167 GLU B CA 1
ATOM 3726 C C . GLU B 1 186 ? 60.542 59.438 196.806 1.00 29.22 167 GLU B C 1
ATOM 3727 O O . GLU B 1 186 ? 61.279 58.465 196.984 1.00 29.15 167 GLU B O 1
ATOM 3733 N N . GLN B 1 187 ? 59.399 59.363 196.135 1.00 29.15 168 GLN B N 1
ATOM 3734 C CA . GLN B 1 187 ? 58.963 58.115 195.526 1.00 29.72 168 GLN B CA 1
ATOM 3735 C C . GLN B 1 187 ? 59.875 57.747 194.354 1.00 29.45 168 GLN B C 1
ATOM 3736 O O . GLN B 1 187 ? 60.336 56.606 194.255 1.00 28.91 168 GLN B O 1
ATOM 3742 N N . ARG B 1 188 ? 60.130 58.721 193.476 1.00 29.32 169 ARG B N 1
ATOM 3743 C CA . ARG B 1 188 ? 60.984 58.517 192.300 1.00 28.94 169 ARG B CA 1
ATOM 3744 C C . ARG B 1 188 ? 62.342 57.996 192.746 1.00 27.56 169 ARG B C 1
ATOM 3745 O O . ARG B 1 188 ? 62.866 57.045 192.172 1.00 27.39 169 ARG B O 1
ATOM 3753 N N . ARG B 1 189 ? 62.910 58.606 193.780 1.00 26.32 170 ARG B N 1
ATOM 3754 C CA A ARG B 1 189 ? 64.210 58.198 194.300 0.50 25.91 170 ARG B CA 1
ATOM 3755 C CA B ARG B 1 189 ? 64.215 58.164 194.244 0.50 25.64 170 ARG B CA 1
ATOM 3756 C C . ARG B 1 189 ? 64.146 56.808 194.939 1.00 25.36 170 ARG B C 1
ATOM 3757 O O . ARG B 1 189 ? 64.933 55.920 194.626 1.00 25.83 170 ARG B O 1
ATOM 3772 N N . SER B 1 190 ? 63.208 56.623 195.854 1.00 24.40 171 SER B N 1
ATOM 3773 C CA . SER B 1 190 ? 63.107 55.337 196.524 1.00 24.30 171 SER B CA 1
ATOM 3774 C C . SER B 1 190 ? 63.112 54.215 195.485 1.00 24.46 171 SER B C 1
ATOM 3775 O O . SER B 1 190 ? 63.860 53.243 195.606 1.00 24.43 171 SER B O 1
ATOM 3778 N N . LEU B 1 191 ? 62.274 54.369 194.461 1.00 24.36 172 LEU B N 1
ATOM 3779 C CA . LEU B 1 191 ? 62.179 53.406 193.362 1.00 23.46 172 LEU B CA 1
ATOM 3780 C C . LEU B 1 191 ? 63.522 53.196 192.659 1.00 23.51 172 LEU B C 1
ATOM 3781 O O . LEU B 1 191 ? 63.976 52.054 192.506 1.00 22.91 172 LEU B O 1
ATOM 3786 N N . LEU B 1 192 ? 64.156 54.287 192.230 1.00 23.72 173 LEU B N 1
ATOM 3787 C CA . LEU B 1 192 ? 65.445 54.182 191.542 1.00 24.29 173 LEU B CA 1
ATOM 3788 C C . LEU B 1 192 ? 66.494 53.525 192.439 1.00 24.05 173 LEU B C 1
ATOM 3789 O O . LEU B 1 192 ? 67.305 52.724 191.964 1.00 24.99 173 LEU B O 1
ATOM 3794 N N . LEU B 1 193 ? 66.480 53.848 193.729 1.00 22.94 174 LEU B N 1
ATOM 3795 C CA . LEU B 1 193 ? 67.417 53.222 194.655 1.00 22.70 174 LEU B CA 1
ATOM 3796 C C . LEU B 1 193 ? 67.191 51.707 194.691 1.00 22.54 174 LEU B C 1
ATOM 3797 O O . LEU B 1 193 ? 68.146 50.930 194.606 1.00 22.12 174 LEU B O 1
ATOM 3802 N N . ARG B 1 194 ? 65.928 51.292 194.796 1.00 22.15 175 ARG B N 1
ATOM 3803 C CA . ARG B 1 194 ? 65.603 49.870 194.860 1.00 22.25 175 ARG B CA 1
ATOM 3804 C C . ARG B 1 194 ? 66.035 49.136 193.593 1.00 22.12 175 ARG B C 1
ATOM 3805 O O . ARG B 1 194 ? 66.569 48.025 193.655 1.00 21.66 175 ARG B O 1
ATOM 3821 N N . GLU B 1 196 ? 68.390 50.140 191.510 1.00 21.84 177 GLU B N 1
ATOM 3822 C CA . GLU B 1 196 ? 69.833 50.164 191.466 1.00 21.87 177 GLU B CA 1
ATOM 3823 C C . GLU B 1 196 ? 70.408 49.096 192.392 1.00 21.94 177 GLU B C 1
ATOM 3824 O O . GLU B 1 196 ? 71.355 48.389 192.027 1.00 22.06 177 GLU B O 1
ATOM 3830 N N . LYS B 1 197 ? 69.843 48.980 193.590 1.00 21.67 178 LYS B N 1
ATOM 3831 C CA . LYS B 1 197 ? 70.324 48.001 194.554 1.00 21.77 178 LYS B CA 1
ATOM 3832 C C . LYS B 1 197 ? 70.259 46.586 193.983 1.00 22.23 178 LYS B C 1
ATOM 3833 O O . LYS B 1 197 ? 71.201 45.811 194.128 1.00 22.48 178 LYS B O 1
ATOM 3839 N N . THR B 1 198 ? 69.151 46.254 193.326 1.00 22.34 179 THR B N 1
ATOM 3840 C CA . THR B 1 198 ? 68.989 44.933 192.733 1.00 22.87 179 THR B CA 1
ATOM 3841 C C . THR B 1 198 ? 69.982 44.694 191.592 1.00 23.14 179 THR B C 1
ATOM 3842 O O . THR B 1 198 ? 70.629 43.646 191.530 1.00 22.86 179 THR B O 1
ATOM 3846 N N . PHE B 1 199 ? 70.118 45.667 190.698 1.00 23.60 180 PHE B N 1
ATOM 3847 C CA . PHE B 1 199 ? 71.051 45.523 189.586 1.00 24.00 180 PHE B CA 1
ATOM 3848 C C . PHE B 1 199 ? 72.485 45.275 190.085 1.00 23.99 180 PHE B C 1
ATOM 3849 O O . PHE B 1 199 ? 73.177 44.393 189.581 1.00 24.01 180 PHE B O 1
ATOM 3857 N N . ASN B 1 200 ? 72.921 46.047 191.078 1.00 23.55 181 ASN B N 1
ATOM 3858 C CA . ASN B 1 200 ? 74.260 45.887 191.641 1.00 23.31 181 ASN B CA 1
ATOM 3859 C C . ASN B 1 200 ? 74.508 44.519 192.256 1.00 23.44 181 ASN B C 1
ATOM 3860 O O . ASN B 1 200 ? 75.653 44.088 192.346 1.00 23.18 181 ASN B O 1
ATOM 3865 N N . HIS B 1 201 ? 73.443 43.849 192.695 1.00 23.94 182 HIS B N 1
ATOM 3866 C CA . HIS B 1 201 ? 73.567 42.522 193.302 1.00 24.39 182 HIS B CA 1
ATOM 3867 C C . HIS B 1 201 ? 73.513 41.372 192.288 1.00 23.78 182 HIS B C 1
ATOM 3868 O O . HIS B 1 201 ? 73.768 40.222 192.647 1.00 23.95 182 HIS B O 1
ATOM 3875 N N . LEU B 1 202 ? 73.207 41.676 191.029 1.00 23.14 183 LEU B N 1
ATOM 3876 C CA . LEU B 1 202 ? 73.146 40.640 189.988 1.00 23.32 183 LEU B CA 1
ATOM 3877 C C . LEU B 1 202 ? 74.499 39.941 189.728 1.00 23.37 183 LEU B C 1
ATOM 3878 O O . LEU B 1 202 ? 74.549 38.712 189.646 1.00 24.36 183 LEU B O 1
ATOM 3883 N N . PRO B 1 203 ? 75.601 40.711 189.607 1.00 23.10 184 PRO B N 1
ATOM 3884 C CA . PRO B 1 203 ? 76.894 40.055 189.372 1.00 22.66 184 PRO B CA 1
ATOM 3885 C C . PRO B 1 203 ? 77.185 38.948 190.383 1.00 22.68 184 PRO B C 1
ATOM 3886 O O . PRO B 1 203 ? 77.660 37.886 189.999 1.00 24.30 184 PRO B O 1
ATOM 3890 N N . ALA B 1 204 ? 76.903 39.190 191.659 1.00 22.30 185 ALA B N 1
ATOM 3891 C CA . ALA B 1 204 ? 77.126 38.179 192.690 1.00 22.24 185 ALA B CA 1
ATOM 3892 C C . ALA B 1 204 ? 76.264 36.940 192.432 1.00 23.32 185 ALA B C 1
ATOM 3893 O O . ALA B 1 204 ? 76.713 35.802 192.645 1.00 23.07 185 ALA B O 1
ATOM 3895 N N . LEU B 1 205 ? 75.028 37.175 191.977 1.00 23.41 186 LEU B N 1
ATOM 3896 C CA . LEU B 1 205 ? 74.079 36.104 191.662 1.00 23.06 186 LEU B CA 1
ATOM 3897 C C . LEU B 1 205 ? 74.492 35.369 190.400 1.00 23.05 186 LEU B C 1
ATOM 3898 O O . LEU B 1 205 ? 74.239 34.178 190.267 1.00 22.93 186 LEU B O 1
ATOM 3903 N N . VAL B 1 206 ? 75.114 36.080 189.465 1.00 22.93 187 VAL B N 1
ATOM 3904 C CA . VAL B 1 206 ? 75.591 35.438 188.254 1.00 22.74 187 VAL B CA 1
ATOM 3905 C C . VAL B 1 206 ? 76.671 34.433 188.618 1.00 23.10 187 VAL B C 1
ATOM 3906 O O . VAL B 1 206 ? 76.620 33.292 188.172 1.00 22.86 187 VAL B O 1
ATOM 3910 N N . THR B 1 207 ? 77.635 34.854 189.443 1.00 23.61 188 THR B N 1
ATOM 3911 C CA . THR B 1 207 ? 78.731 33.970 189.860 1.00 23.43 188 THR B CA 1
ATOM 3912 C C . THR B 1 207 ? 78.204 32.749 190.609 1.00 23.87 188 THR B C 1
ATOM 3913 O O . THR B 1 207 ? 78.626 31.622 190.342 1.00 24.56 188 THR B O 1
ATOM 3917 N N . ALA B 1 208 ? 77.280 32.978 191.537 1.00 23.86 189 ALA B N 1
ATOM 3918 C CA . ALA B 1 208 ? 76.698 31.900 192.330 1.00 23.98 189 ALA B CA 1
ATOM 3919 C C . ALA B 1 208 ? 75.947 30.916 191.442 1.00 24.46 189 ALA B C 1
ATOM 3920 O O . ALA B 1 208 ? 76.050 29.699 191.613 1.00 24.24 189 ALA B O 1
ATOM 3922 N N . SER B 1 209 ? 75.192 31.460 190.491 1.00 24.92 190 SER B N 1
ATOM 3923 C CA . SER B 1 209 ? 74.418 30.657 189.557 1.00 24.54 190 SER B CA 1
ATOM 3924 C C . SER B 1 209 ? 75.324 29.760 188.740 1.00 24.63 190 SER B C 1
ATOM 3925 O O . SER B 1 209 ? 74.969 28.621 188.459 1.00 24.55 190 SER B O 1
ATOM 3928 N N . GLN B 1 210 ? 76.490 30.268 188.351 1.00 24.99 191 GLN B N 1
ATOM 3929 C CA . GLN B 1 210 ? 77.407 29.471 187.547 1.00 26.13 191 GLN B CA 1
ATOM 3930 C C . GLN B 1 210 ? 77.913 28.281 188.345 1.00 26.26 191 GLN B C 1
ATOM 3931 O O . GLN B 1 210 ? 77.992 27.169 187.825 1.00 27.24 191 GLN B O 1
ATOM 3937 N N . ALA B 1 211 ? 78.264 28.519 189.604 1.00 25.93 192 ALA B N 1
ATOM 3938 C CA . ALA B 1 211 ? 78.745 27.453 190.465 1.00 25.87 192 ALA B CA 1
ATOM 3939 C C . ALA B 1 211 ? 77.675 26.371 190.554 1.00 26.58 192 ALA B C 1
ATOM 3940 O O . ALA B 1 211 ? 77.940 25.197 190.297 1.00 27.37 192 ALA B O 1
ATOM 3942 N N . TRP B 1 212 ? 76.458 26.794 190.893 1.00 27.00 193 TRP B N 1
ATOM 3943 C CA . TRP B 1 212 ? 75.309 25.901 191.039 1.00 26.69 193 TRP B CA 1
ATOM 3944 C C . TRP B 1 212 ? 74.991 25.143 189.755 1.00 27.53 193 TRP B C 1
ATOM 3945 O O . TRP B 1 212 ? 74.785 23.924 189.776 1.00 27.48 193 TRP B O 1
ATOM 3956 N N . ALA B 1 213 ? 74.962 25.875 188.643 1.00 28.12 194 ALA B N 1
ATOM 3957 C CA . ALA B 1 213 ? 74.663 25.300 187.335 1.00 28.83 194 ALA B CA 1
ATOM 3958 C C . ALA B 1 213 ? 75.656 24.210 186.960 1.00 30.20 194 ALA B C 1
ATOM 3959 O O . ALA B 1 213 ? 75.269 23.188 186.397 1.00 30.70 194 ALA B O 1
ATOM 3961 N N . GLN B 1 214 ? 76.931 24.426 187.284 1.00 31.60 195 GLN B N 1
ATOM 3962 C CA . GLN B 1 214 ? 77.986 23.466 186.965 1.00 31.96 195 GLN B CA 1
ATOM 3963 C C . GLN B 1 214 ? 77.930 22.242 187.870 1.00 32.09 195 GLN B C 1
ATOM 3964 O O . GLN B 1 214 ? 78.150 21.120 187.418 1.00 31.97 195 GLN B O 1
ATOM 3970 N N . THR B 1 215 ? 77.616 22.460 189.141 1.00 32.62 196 THR B N 1
ATOM 3971 C CA . THR B 1 215 ? 77.503 21.369 190.106 1.00 33.10 196 THR B CA 1
ATOM 3972 C C . THR B 1 215 ? 76.408 20.362 189.740 1.00 33.75 196 THR B C 1
ATOM 3973 O O . THR B 1 215 ? 76.574 19.157 189.927 1.00 34.01 196 THR B O 1
ATOM 3977 N N . ASN B 1 216 ? 75.304 20.854 189.192 1.00 34.68 197 ASN B N 1
ATOM 3978 C CA . ASN B 1 216 ? 74.158 20.004 188.868 1.00 35.04 197 ASN B CA 1
ATOM 3979 C C . ASN B 1 216 ? 73.928 19.722 187.374 1.00 36.04 197 ASN B C 1
ATOM 3980 O O . ASN B 1 216 ? 72.862 19.238 186.988 1.00 35.87 197 ASN B O 1
ATOM 3985 N N . ALA B 1 217 ? 74.931 19.998 186.546 1.00 37.03 198 ALA B N 1
ATOM 3986 C CA . ALA B 1 217 ? 74.822 19.792 185.100 1.00 37.64 198 ALA B CA 1
ATOM 3987 C C . ALA B 1 217 ? 74.506 18.343 184.715 1.00 38.46 198 ALA B C 1
ATOM 3988 O O . ALA B 1 217 ? 73.562 18.094 183.965 1.00 38.76 198 ALA B O 1
ATOM 3990 N N . LEU B 1 218 ? 75.299 17.396 185.217 1.00 39.34 199 LEU B N 1
ATOM 3991 C CA . LEU B 1 218 ? 75.102 15.969 184.914 1.00 39.66 199 LEU B CA 1
ATOM 3992 C C . LEU B 1 218 ? 73.685 15.481 185.189 1.00 39.56 199 LEU B C 1
ATOM 3993 O O . LEU B 1 218 ? 73.098 14.792 184.359 1.00 40.26 199 LEU B O 1
ATOM 3998 N N . ALA B 1 219 ? 73.150 15.828 186.357 1.00 39.23 200 ALA B N 1
ATOM 3999 C CA . ALA B 1 219 ? 71.804 15.412 186.751 1.00 38.99 200 ALA B CA 1
ATOM 4000 C C . ALA B 1 219 ? 70.712 15.978 185.831 1.00 39.06 200 ALA B C 1
ATOM 4001 O O . ALA B 1 219 ? 69.887 15.235 185.303 1.00 39.04 200 ALA B O 1
ATOM 4003 N N . LEU B 1 220 ? 70.717 17.293 185.636 1.00 39.37 201 LEU B N 1
ATOM 4004 C CA . LEU B 1 220 ? 69.707 17.951 184.802 1.00 39.89 201 LEU B CA 1
ATOM 4005 C C . LEU B 1 220 ? 69.700 17.463 183.346 1.00 41.15 201 LEU B C 1
ATOM 4006 O O . LEU B 1 220 ? 68.639 17.424 182.710 1.00 41.44 201 LEU B O 1
ATOM 4011 N N . ARG B 1 221 ? 70.872 17.107 182.822 1.00 41.91 202 ARG B N 1
ATOM 4012 C CA . ARG B 1 221 ? 70.968 16.558 181.472 1.00 42.26 202 ARG B CA 1
ATOM 4013 C C . ARG B 1 221 ? 70.369 15.150 181.481 1.00 42.52 202 ARG B C 1
ATOM 4014 O O . ARG B 1 221 ? 69.636 14.770 180.568 1.00 43.12 202 ARG B O 1
ATOM 4018 N N . ASP B 1 222 ? 70.655 14.395 182.540 1.00 42.66 203 ASP B N 1
ATOM 4019 C CA . ASP B 1 222 ? 70.165 13.022 182.668 1.00 42.41 203 ASP B CA 1
ATOM 4020 C C . ASP B 1 222 ? 68.648 12.916 182.902 1.00 42.17 203 ASP B C 1
ATOM 4021 O O . ASP B 1 222 ? 68.146 11.820 183.173 1.00 42.74 203 ASP B O 1
ATOM 4023 N N . SER B 1 223 ? 67.926 14.036 182.821 1.00 40.72 204 SER B N 1
ATOM 4024 C CA . SER B 1 223 ? 66.467 14.016 182.956 1.00 39.60 204 SER B CA 1
ATOM 4025 C C . SER B 1 223 ? 65.851 14.043 181.567 1.00 37.99 204 SER B C 1
ATOM 4026 O O . SER B 1 223 ? 66.406 14.654 180.652 1.00 37.91 204 SER B O 1
ATOM 4029 N N . ALA B 1 224 ? 64.705 13.381 181.417 1.00 36.48 205 ALA B N 1
ATOM 4030 C CA . ALA B 1 224 ? 63.982 13.325 180.135 1.00 34.91 205 ALA B CA 1
ATOM 4031 C C . ALA B 1 224 ? 63.466 14.706 179.730 1.00 33.50 205 ALA B C 1
ATOM 4032 O O . ALA B 1 224 ? 63.646 15.145 178.599 1.00 33.94 205 ALA B O 1
ATOM 4034 N N . ASP B 1 225 ? 62.806 15.372 180.667 1.00 31.84 206 ASP B N 1
ATOM 4035 C CA . ASP B 1 225 ? 62.295 16.717 180.456 1.00 30.67 206 ASP B CA 1
ATOM 4036 C C . ASP B 1 225 ? 62.396 17.488 181.771 1.00 28.85 206 ASP B C 1
ATOM 4037 O O . ASP B 1 225 ? 62.677 16.904 182.815 1.00 28.89 206 ASP B O 1
ATOM 4042 N N . ILE B 1 226 ? 62.182 18.797 181.718 1.00 27.24 207 ILE B N 1
ATOM 4043 C CA . ILE B 1 226 ? 62.326 19.638 182.899 1.00 26.16 207 ILE B CA 1
ATOM 4044 C C . ILE B 1 226 ? 61.121 20.536 183.113 1.00 25.86 207 ILE B C 1
ATOM 4045 O O . ILE B 1 226 ? 60.626 21.148 182.176 1.00 25.23 207 ILE B O 1
ATOM 4050 N N . ARG B 1 227 ? 60.664 20.628 184.357 1.00 26.20 208 ARG B N 1
ATOM 4051 C CA . ARG B 1 227 ? 59.523 21.461 184.686 1.00 26.02 208 ARG B CA 1
ATOM 4052 C C . ARG B 1 227 ? 59.943 22.530 185.666 1.00 26.28 208 ARG B C 1
ATOM 4053 O O . ARG B 1 227 ? 60.591 22.238 186.672 1.00 26.57 208 ARG B O 1
ATOM 4061 N N . LEU B 1 228 ? 59.583 23.773 185.362 1.00 26.03 209 LEU B N 1
ATOM 4062 C CA . LEU B 1 228 ? 59.907 24.898 186.219 1.00 25.82 209 LEU B CA 1
ATOM 4063 C C . LEU B 1 228 ? 58.615 25.370 186.830 1.00 25.89 209 LEU B C 1
ATOM 4064 O O . LEU B 1 228 ? 57.577 25.321 186.182 1.00 26.74 209 LEU B O 1
ATOM 4069 N N . THR B 1 229 ? 58.656 25.830 188.070 1.00 25.55 210 THR B N 1
ATOM 4070 C CA . THR B 1 229 ? 57.446 26.321 188.692 1.00 25.68 210 THR B CA 1
ATOM 4071 C C . THR B 1 229 ? 57.777 27.370 189.748 1.00 26.35 210 THR B C 1
ATOM 4072 O O . THR B 1 229 ? 58.931 27.561 190.114 1.00 27.30 210 THR B O 1
ATOM 4076 N N . GLY B 1 230 ? 56.758 28.074 190.217 1.00 26.76 211 GLY B N 1
ATOM 4077 C CA . GLY B 1 230 ? 56.947 29.103 191.224 1.00 26.02 211 GLY B CA 1
ATOM 4078 C C . GLY B 1 230 ? 55.635 29.806 191.505 1.00 25.59 211 GLY B C 1
ATOM 4079 O O . GLY B 1 230 ? 54.597 29.455 190.925 1.00 25.28 211 GLY B O 1
ATOM 4080 N N . PRO B 1 231 ? 55.669 30.802 192.402 1.00 24.04 212 PRO B N 1
ATOM 4081 C CA . PRO B 1 231 ? 54.462 31.532 192.734 1.00 23.53 212 PRO B CA 1
ATOM 4082 C C . PRO B 1 231 ? 53.989 32.353 191.548 1.00 22.75 212 PRO B C 1
ATOM 4083 O O . PRO B 1 231 ? 54.750 32.568 190.612 1.00 22.40 212 PRO B O 1
ATOM 4087 N N . ALA B 1 232 ? 52.736 32.795 191.593 1.00 23.16 213 ALA B N 1
ATOM 4088 C CA . ALA B 1 232 ? 52.147 33.580 190.511 1.00 23.22 213 ALA B CA 1
ATOM 4089 C C . ALA B 1 232 ? 52.952 34.843 190.262 1.00 23.68 213 ALA B C 1
ATOM 4090 O O . ALA B 1 232 ? 53.003 35.333 189.141 1.00 24.51 213 ALA B O 1
ATOM 4092 N N . THR B 1 233 ? 53.586 35.365 191.307 1.00 23.55 214 THR B N 1
ATOM 4093 C CA . THR B 1 233 ? 54.405 36.562 191.178 1.00 24.11 214 THR B CA 1
ATOM 4094 C C . THR B 1 233 ? 55.624 36.373 190.263 1.00 24.83 214 THR B C 1
ATOM 4095 O O . THR B 1 233 ? 56.218 37.357 189.808 1.00 25.50 214 THR B O 1
ATOM 4099 N N . LEU B 1 234 ? 55.999 35.123 189.988 1.00 24.21 215 LEU B N 1
ATOM 4100 C CA . LEU B 1 234 ? 57.134 34.856 189.107 1.00 24.00 215 LEU B CA 1
ATOM 4101 C C . LEU B 1 234 ? 56.729 34.018 187.907 1.00 24.16 215 LEU B C 1
ATOM 4102 O O . LEU B 1 234 ? 57.536 33.250 187.383 1.00 23.89 215 LEU B O 1
ATOM 4107 N N . PHE B 1 235 ? 55.489 34.177 187.452 1.00 24.43 216 PHE B N 1
ATOM 4108 C CA . PHE B 1 235 ? 54.998 33.381 186.327 1.00 24.73 216 PHE B CA 1
ATOM 4109 C C . PHE B 1 235 ? 55.771 33.674 185.032 1.00 24.49 216 PHE B C 1
ATOM 4110 O O . PHE B 1 235 ? 56.219 32.750 184.344 1.00 24.49 216 PHE B O 1
ATOM 4118 N N . GLY B 1 236 ? 55.927 34.954 184.709 1.00 23.25 217 GLY B N 1
ATOM 4119 C CA . GLY B 1 236 ? 56.672 35.353 183.526 1.00 23.58 217 GLY B CA 1
ATOM 4120 C C . GLY B 1 236 ? 58.101 34.843 183.602 1.00 23.76 217 GLY B C 1
ATOM 4121 O O . GLY B 1 236 ? 58.711 34.491 182.595 1.00 24.07 217 GLY B O 1
ATOM 4122 N N . THR B 1 237 ? 58.641 34.801 184.810 1.00 23.29 218 THR B N 1
ATOM 4123 C CA . THR B 1 237 ? 59.979 34.300 185.006 1.00 23.41 218 THR B CA 1
ATOM 4124 C C . THR B 1 237 ? 60.079 32.833 184.578 1.00 23.76 218 THR B C 1
ATOM 4125 O O . THR B 1 237 ? 60.927 32.478 183.766 1.00 23.55 218 THR B O 1
ATOM 4129 N N . VAL B 1 238 ? 59.206 31.984 185.112 1.00 24.25 219 VAL B N 1
ATOM 4130 C CA . VAL B 1 238 ? 59.256 30.559 184.784 1.00 24.59 219 VAL B CA 1
ATOM 4131 C C . VAL B 1 238 ? 58.939 30.310 183.306 1.00 24.89 219 VAL B C 1
ATOM 4132 O O . VAL B 1 238 ? 59.496 29.408 182.678 1.00 25.88 219 VAL B O 1
ATOM 4136 N N . GLN B 1 239 ? 58.061 31.127 182.744 1.00 24.71 220 GLN B N 1
ATOM 4137 C CA . GLN B 1 239 ? 57.723 31.014 181.337 1.00 24.53 220 GLN B CA 1
ATOM 4138 C C . GLN B 1 239 ? 58.938 31.324 180.464 1.00 24.48 220 GLN B C 1
ATOM 4139 O O . GLN B 1 239 ? 59.267 30.562 179.553 1.00 24.76 220 GLN B O 1
ATOM 4145 N N . GLU B 1 240 ? 59.609 32.438 180.753 1.00 24.64 221 GLU B N 1
ATOM 4146 C CA . GLU B 1 240 ? 60.800 32.842 180.000 1.00 24.28 221 GLU B CA 1
ATOM 4147 C C . GLU B 1 240 ? 61.920 31.843 180.193 1.00 23.92 221 GLU B C 1
ATOM 4148 O O . GLU B 1 240 ? 62.624 31.498 179.250 1.00 23.70 221 GLU B O 1
ATOM 4154 N N . GLY B 1 241 ? 62.090 31.387 181.428 1.00 24.55 222 GLY B N 1
ATOM 4155 C CA . GLY B 1 241 ? 63.097 30.383 181.728 1.00 24.10 222 GLY B CA 1
ATOM 4156 C C . GLY B 1 241 ? 62.853 29.144 180.888 1.00 23.87 222 GLY B C 1
ATOM 4157 O O . GLY B 1 241 ? 63.768 28.647 180.231 1.00 22.90 222 GLY B O 1
ATOM 4158 N N . ALA B 1 242 ? 61.609 28.662 180.890 1.00 23.32 223 ALA B N 1
ATOM 4159 C CA . ALA B 1 242 ? 61.261 27.466 180.135 1.00 23.53 223 ALA B CA 1
ATOM 4160 C C . ALA B 1 242 ? 61.528 27.667 178.643 1.00 23.58 223 ALA B C 1
ATOM 4161 O O . ALA B 1 242 ? 62.058 26.773 177.980 1.00 22.67 223 ALA B O 1
ATOM 4163 N N . LEU B 1 243 ? 61.180 28.840 178.119 1.00 23.48 224 LEU B N 1
ATOM 4164 C CA . LEU B 1 243 ? 61.386 29.107 176.699 1.00 24.36 224 LEU B CA 1
ATOM 4165 C C . LEU B 1 243 ? 62.863 29.126 176.298 1.00 24.51 224 LEU B C 1
ATOM 4166 O O . LEU B 1 243 ? 63.233 28.513 175.307 1.00 24.61 224 LEU B O 1
ATOM 4171 N N . LYS B 1 244 ? 63.705 29.810 177.065 1.00 25.25 225 LYS B N 1
ATOM 4172 C CA . LYS B 1 244 ? 65.128 29.908 176.717 1.00 26.01 225 LYS B CA 1
ATOM 4173 C C . LYS B 1 244 ? 65.862 28.588 176.868 1.00 26.06 225 LYS B C 1
ATOM 4174 O O . LYS B 1 244 ? 66.882 28.368 176.209 1.00 26.58 225 LYS B O 1
ATOM 4188 N N . LEU B 1 246 ? 64.328 25.585 176.422 1.00 27.70 227 LEU B N 1
ATOM 4189 C CA . LEU B 1 246 ? 63.863 24.798 175.282 1.00 28.45 227 LEU B CA 1
ATOM 4190 C C . LEU B 1 246 ? 64.647 25.235 174.062 1.00 28.91 227 LEU B C 1
ATOM 4191 O O . LEU B 1 246 ? 65.233 24.417 173.357 1.00 28.39 227 LEU B O 1
ATOM 4196 N N . GLU B 1 247 ? 64.668 26.546 173.851 1.00 30.38 228 GLU B N 1
ATOM 4197 C CA . GLU B 1 247 ? 65.302 27.156 172.691 1.00 31.73 228 GLU B CA 1
ATOM 4198 C C . GLU B 1 247 ? 66.807 26.912 172.579 1.00 31.61 228 GLU B C 1
ATOM 4199 O O . GLU B 1 247 ? 67.318 26.753 171.471 1.00 31.59 228 GLU B O 1
ATOM 4205 N N . THR B 1 248 ? 67.506 26.869 173.712 1.00 31.90 229 THR B N 1
ATOM 4206 C CA . THR B 1 248 ? 68.958 26.670 173.711 1.00 32.02 229 THR B CA 1
ATOM 4207 C C . THR B 1 248 ? 69.395 25.212 173.900 1.00 31.72 229 THR B C 1
ATOM 4208 O O . THR B 1 248 ? 70.259 24.726 173.176 1.00 31.20 229 THR B O 1
ATOM 4212 N N . LEU B 1 249 ? 68.799 24.524 174.870 1.00 32.65 230 LEU B N 1
ATOM 4213 C CA . LEU B 1 249 ? 69.162 23.140 175.192 1.00 33.15 230 LEU B CA 1
ATOM 4214 C C . LEU B 1 249 ? 68.514 22.106 174.261 1.00 33.26 230 LEU B C 1
ATOM 4215 O O . LEU B 1 249 ? 69.007 20.989 174.133 1.00 33.82 230 LEU B O 1
ATOM 4220 N N . ARG B 1 250 ? 67.400 22.474 173.637 1.00 33.21 231 ARG B N 1
ATOM 4221 C CA . ARG B 1 250 ? 66.704 21.614 172.668 1.00 32.89 231 ARG B CA 1
ATOM 4222 C C . ARG B 1 250 ? 66.001 20.392 173.253 1.00 33.54 231 ARG B C 1
ATOM 4223 O O . ARG B 1 250 ? 65.828 19.395 172.559 1.00 33.86 231 ARG B O 1
ATOM 4231 N N . CYS B 1 251 ? 65.594 20.459 174.516 1.00 34.62 232 CYS B N 1
ATOM 4232 C CA . CYS B 1 251 ? 64.801 19.376 175.116 1.00 36.00 232 CYS B CA 1
ATOM 4233 C C . CYS B 1 251 ? 63.602 20.003 175.840 1.00 33.58 232 CYS B C 1
ATOM 4234 O O . CYS B 1 251 ? 63.647 21.181 176.205 1.00 33.28 232 CYS B O 1
ATOM 4237 N N . PRO B 1 252 ? 62.523 19.228 176.038 1.00 31.46 233 PRO B N 1
ATOM 4238 C CA . PRO B 1 252 ? 61.312 19.818 176.607 1.00 30.23 233 PRO B CA 1
ATOM 4239 C C . PRO B 1 252 ? 61.508 20.462 177.965 1.00 28.61 233 PRO B C 1
ATOM 4240 O O . PRO B 1 252 ? 62.150 19.885 178.841 1.00 27.75 233 PRO B O 1
ATOM 4244 N N . VAL B 1 253 ? 60.960 21.666 178.108 1.00 27.75 234 VAL B N 1
ATOM 4245 C CA . VAL B 1 253 ? 60.985 22.411 179.360 1.00 26.73 234 VAL B CA 1
ATOM 4246 C C . VAL B 1 253 ? 59.716 23.250 179.418 1.00 26.50 234 VAL B C 1
ATOM 4247 O O . VAL B 1 253 ? 59.400 23.966 178.473 1.00 27.58 234 VAL B O 1
ATOM 4251 N N . SER B 1 254 ? 58.979 23.159 180.515 1.00 26.30 235 SER B N 1
ATOM 4252 C CA . SER B 1 254 ? 57.758 23.946 180.663 1.00 26.76 235 SER B CA 1
ATOM 4253 C C . SER B 1 254 ? 57.746 24.651 182.013 1.00 26.31 235 SER B C 1
ATOM 4254 O O . SER B 1 254 ? 58.289 24.132 182.985 1.00 25.87 235 SER B O 1
ATOM 4257 N N . GLY B 1 255 ? 57.131 25.834 182.053 1.00 26.61 236 GLY B N 1
ATOM 4258 C CA . GLY B 1 255 ? 57.039 26.649 183.274 1.00 26.95 236 GLY B CA 1
ATOM 4259 C C . GLY B 1 255 ? 55.593 26.865 183.699 1.00 27.50 236 GLY B C 1
ATOM 4260 O O . GLY B 1 255 ? 54.764 27.317 182.903 1.00 26.80 236 GLY B O 1
ATOM 4261 N N . TYR B 1 256 ? 55.292 26.562 184.960 1.00 26.83 237 TYR B N 1
ATOM 4262 C CA . TYR B 1 256 ? 53.925 26.636 185.451 1.00 26.24 237 TYR B CA 1
ATOM 4263 C C . TYR B 1 256 ? 53.781 27.477 186.697 1.00 26.12 237 TYR B C 1
ATOM 4264 O O . TYR B 1 256 ? 54.699 27.561 187.507 1.00 26.97 237 TYR B O 1
ATOM 4273 N N . GLU B 1 257 ? 52.615 28.089 186.864 1.00 25.47 238 GLU B N 1
ATOM 4274 C CA . GLU B 1 257 ? 52.327 28.763 188.110 1.00 25.25 238 GLU B CA 1
ATOM 4275 C C . GLU B 1 257 ? 52.119 27.571 189.031 1.00 24.98 238 GLU B C 1
ATOM 4276 O O . GLU B 1 257 ? 51.588 26.536 188.607 1.00 23.69 238 GLU B O 1
ATOM 4282 N N . PHE B 1 258 ? 52.559 27.710 190.276 1.00 25.27 239 PHE B N 1
ATOM 4283 C CA . PHE B 1 258 ? 52.544 26.603 191.230 1.00 24.93 239 PHE B CA 1
ATOM 4284 C C . PHE B 1 258 ? 51.232 25.825 191.372 1.00 25.10 239 PHE B C 1
ATOM 4285 O O . PHE B 1 258 ? 51.217 24.599 191.225 1.00 25.02 239 PHE B O 1
ATOM 4293 N N . GLU B 1 259 ? 50.141 26.521 191.670 1.00 24.61 240 GLU B N 1
ATOM 4294 C CA . GLU B 1 259 ? 48.858 25.846 191.877 1.00 24.46 240 GLU B CA 1
ATOM 4295 C C . GLU B 1 259 ? 48.325 25.160 190.601 1.00 24.49 240 GLU B C 1
ATOM 4296 O O . GLU B 1 259 ? 47.683 24.107 190.679 1.00 23.57 240 GLU B O 1
ATOM 4302 N N . GLU B 1 260 ? 48.583 25.755 189.439 1.00 24.30 241 GLU B N 1
ATOM 4303 C CA . GLU B 1 260 ? 48.174 25.147 188.170 1.00 24.84 241 GLU B CA 1
ATOM 4304 C C . GLU B 1 260 ? 48.963 23.856 187.944 1.00 24.68 241 GLU B C 1
ATOM 4305 O O . GLU B 1 260 ? 48.440 22.876 187.408 1.00 24.75 241 GLU B O 1
ATOM 4311 N N . PHE B 1 261 ? 50.228 23.873 188.352 1.00 24.18 242 PHE B N 1
ATOM 4312 C CA . PHE B 1 261 ? 51.086 22.712 188.244 1.00 24.71 242 PHE B CA 1
ATOM 4313 C C . PHE B 1 261 ? 50.520 21.589 189.115 1.00 25.20 242 PHE B C 1
ATOM 4314 O O . PHE B 1 261 ? 50.430 20.442 188.669 1.00 24.62 242 PHE B O 1
ATOM 4322 N N . ILE B 1 262 ? 50.125 21.929 190.343 1.00 26.24 243 ILE B N 1
ATOM 4323 C CA . ILE B 1 262 ? 49.552 20.953 191.281 1.00 26.75 243 ILE B CA 1
ATOM 4324 C C . ILE B 1 262 ? 48.242 20.379 190.743 1.00 27.41 243 ILE B C 1
ATOM 4325 O O . ILE B 1 262 ? 48.046 19.160 190.704 1.00 27.32 243 ILE B O 1
ATOM 4330 N N . HIS B 1 263 ? 47.359 21.276 190.319 1.00 27.81 244 HIS B N 1
ATOM 4331 C CA . HIS B 1 263 ? 46.052 20.903 189.789 1.00 28.32 244 HIS B CA 1
ATOM 4332 C C . HIS B 1 263 ? 46.180 19.938 188.608 1.00 27.93 244 HIS B C 1
ATOM 4333 O O . HIS B 1 263 ? 45.383 19.006 188.481 1.00 28.22 244 HIS B O 1
ATOM 4340 N N . GLY B 1 264 ? 47.183 20.143 187.759 1.00 27.15 245 GLY B N 1
ATOM 4341 C CA . GLY B 1 264 ? 47.397 19.253 186.613 1.00 27.16 245 GLY B CA 1
ATOM 4342 C C . GLY B 1 264 ? 48.702 18.478 186.677 1.00 26.70 245 GLY B C 1
ATOM 4343 O O . GLY B 1 264 ? 49.271 18.136 185.640 1.00 26.51 245 GLY B O 1
ATOM 4344 N N . ILE B 1 265 ? 49.153 18.181 187.896 1.00 25.98 246 ILE B N 1
ATOM 4345 C CA . ILE B 1 265 ? 50.434 17.506 188.129 1.00 25.69 246 ILE B CA 1
ATOM 4346 C C . ILE B 1 265 ? 50.706 16.275 187.256 1.00 26.58 246 ILE B C 1
ATOM 4347 O O . ILE B 1 265 ? 51.813 16.123 186.749 1.00 26.78 246 ILE B O 1
ATOM 4352 N N . TYR B 1 266 ? 49.715 15.407 187.063 1.00 27.43 247 TYR B N 1
ATOM 4353 C CA . TYR B 1 266 ? 49.951 14.164 186.316 1.00 28.27 247 TYR B CA 1
ATOM 4354 C C . TYR B 1 266 ? 50.087 14.311 184.791 1.00 28.20 247 TYR B C 1
ATOM 4355 O O . TYR B 1 266 ? 50.499 13.367 184.110 1.00 27.56 247 TYR B O 1
ATOM 4364 N N . ASN B 1 267 ? 49.748 15.485 184.264 1.00 28.19 248 ASN B N 1
ATOM 4365 C CA . ASN B 1 267 ? 49.963 15.780 182.850 1.00 28.51 248 ASN B CA 1
ATOM 4366 C C . ASN B 1 267 ? 51.233 16.607 182.711 1.00 28.78 248 ASN B C 1
ATOM 4367 O O . ASN B 1 267 ? 51.699 16.861 181.601 1.00 29.22 248 ASN B O 1
ATOM 4372 N N . ALA B 1 268 ? 51.799 17.013 183.846 1.00 28.27 249 ALA B N 1
ATOM 4373 C CA . ALA B 1 268 ? 52.971 17.874 183.851 1.00 27.54 249 ALA B CA 1
ATOM 4374 C C . ALA B 1 268 ? 54.217 17.254 184.474 1.00 27.58 249 ALA B C 1
ATOM 4375 O O . ALA B 1 268 ? 55.230 17.938 184.581 1.00 28.45 249 ALA B O 1
ATOM 4377 N N . PHE B 1 269 ? 54.171 15.984 184.878 1.00 26.21 250 PHE B N 1
ATOM 4378 C CA . PHE B 1 269 ? 55.330 15.403 185.550 1.00 25.71 250 PHE B CA 1
ATOM 4379 C C . PHE B 1 269 ? 55.233 13.878 185.752 1.00 25.94 250 PHE B C 1
ATOM 4380 O O . PHE B 1 269 ? 54.159 13.339 186.034 1.00 25.63 250 PHE B O 1
ATOM 4388 N N . ASN B 1 270 ? 56.368 13.196 185.605 1.00 26.26 251 ASN B N 1
ATOM 4389 C CA . ASN B 1 270 ? 56.472 11.750 185.848 1.00 27.14 251 ASN B CA 1
ATOM 4390 C C . ASN B 1 270 ? 57.833 11.473 186.471 1.00 27.03 251 ASN B C 1
ATOM 4391 O O . ASN B 1 270 ? 58.617 12.400 186.653 1.00 28.04 251 ASN B O 1
ATOM 4396 N N . ALA B 1 271 ? 58.131 10.216 186.782 1.00 27.18 252 ALA B N 1
ATOM 4397 C CA . ALA B 1 271 ? 59.413 9.877 187.414 1.00 27.40 252 ALA B CA 1
ATOM 4398 C C . ALA B 1 271 ? 60.649 10.333 186.625 1.00 27.77 252 ALA B C 1
ATOM 4399 O O . ALA B 1 271 ? 61.700 10.566 187.222 1.00 28.36 252 ALA B O 1
ATOM 4401 N N . GLN B 1 272 ? 60.529 10.478 185.306 1.00 27.72 253 GLN B N 1
ATOM 4402 C CA . GLN B 1 272 ? 61.670 10.889 184.475 1.00 28.25 253 GLN B CA 1
ATOM 4403 C C . GLN B 1 272 ? 61.928 12.406 184.472 1.00 26.86 253 GLN B C 1
ATOM 4404 O O . GLN B 1 272 ? 62.962 12.861 183.980 1.00 26.68 253 GLN B O 1
ATOM 4410 N N . SER B 1 273 ? 60.999 13.182 185.021 1.00 25.36 254 SER B N 1
ATOM 4411 C CA . SER B 1 273 ? 61.112 14.636 185.001 1.00 24.52 254 SER B CA 1
ATOM 4412 C C . SER B 1 273 ? 61.957 15.198 186.126 1.00 24.02 254 SER B C 1
ATOM 4413 O O . SER B 1 273 ? 62.148 14.562 187.160 1.00 24.00 254 SER B O 1
ATOM 4416 N N . ALA B 1 274 ? 62.448 16.412 185.908 1.00 23.82 255 ALA B N 1
ATOM 4417 C CA . ALA B 1 274 ? 63.230 17.139 186.896 1.00 23.40 255 ALA B CA 1
ATOM 4418 C C . ALA B 1 274 ? 62.453 18.404 187.213 1.00 23.18 255 ALA B C 1
ATOM 4419 O O . ALA B 1 274 ? 61.825 18.979 186.327 1.00 23.11 255 ALA B O 1
ATOM 4421 N N . LEU B 1 275 ? 62.478 18.826 188.473 1.00 23.09 256 LEU B N 1
ATOM 4422 C CA . LEU B 1 275 ? 61.765 20.024 188.882 1.00 22.88 256 LEU B CA 1
ATOM 4423 C C . LEU B 1 275 ? 62.719 21.083 189.399 1.00 23.13 256 LEU B C 1
ATOM 4424 O O . LEU B 1 275 ? 63.575 20.795 190.235 1.00 23.67 256 LEU B O 1
ATOM 4429 N N . ILE B 1 276 ? 62.576 22.297 188.874 1.00 23.22 257 ILE B N 1
ATOM 4430 C CA . ILE B 1 276 ? 63.307 23.463 189.360 1.00 23.07 257 ILE B CA 1
ATOM 4431 C C . ILE B 1 276 ? 62.211 24.367 189.904 1.00 23.42 257 ILE B C 1
ATOM 4432 O O . ILE B 1 276 ? 61.332 24.802 189.160 1.00 23.19 257 ILE B O 1
ATOM 4445 N N . LEU B 1 278 ? 60.965 27.791 192.167 1.00 25.09 259 LEU B N 1
ATOM 4446 C CA . LEU B 1 278 ? 61.369 29.098 192.674 1.00 24.65 259 LEU B CA 1
ATOM 4447 C C . LEU B 1 278 ? 60.707 29.301 194.028 1.00 25.12 259 LEU B C 1
ATOM 4448 O O . LEU B 1 278 ? 59.483 29.286 194.136 1.00 25.00 259 LEU B O 1
ATOM 4453 N N . ASP B 1 279 ? 61.536 29.468 195.057 1.00 26.01 260 ASP B N 1
ATOM 4454 C CA . ASP B 1 279 ? 61.086 29.653 196.439 1.00 25.96 260 ASP B CA 1
ATOM 4455 C C . ASP B 1 279 ? 61.574 30.984 197.026 1.00 26.51 260 ASP B C 1
ATOM 4456 O O . ASP B 1 279 ? 62.478 30.999 197.859 1.00 25.39 260 ASP B O 1
ATOM 4461 N N . PRO B 1 280 ? 60.980 32.109 196.590 1.00 27.60 261 PRO B N 1
ATOM 4462 C CA . PRO B 1 280 ? 61.406 33.412 197.109 1.00 28.15 261 PRO B CA 1
ATOM 4463 C C . PRO B 1 280 ? 61.105 33.620 198.596 1.00 29.23 261 PRO B C 1
ATOM 4464 O O . PRO B 1 280 ? 61.755 34.431 199.251 1.00 29.48 261 PRO B O 1
ATOM 4468 N N . GLN B 1 281 ? 60.132 32.894 199.127 1.00 31.27 262 GLN B N 1
ATOM 4469 C CA . GLN B 1 281 ? 59.796 33.007 200.542 1.00 32.75 262 GLN B CA 1
ATOM 4470 C C . GLN B 1 281 ? 59.256 31.681 201.049 1.00 32.01 262 GLN B C 1
ATOM 4471 O O . GLN B 1 281 ? 58.783 30.861 200.269 1.00 32.25 262 GLN B O 1
ATOM 4477 N N . PRO B 1 282 ? 59.330 31.457 202.364 1.00 32.21 263 PRO B N 1
ATOM 4478 C CA . PRO B 1 282 ? 58.824 30.188 202.869 1.00 31.71 263 PRO B CA 1
ATOM 4479 C C . PRO B 1 282 ? 57.376 29.966 202.443 1.00 30.57 263 PRO B C 1
ATOM 4480 O O . PRO B 1 282 ? 56.586 30.909 202.435 1.00 30.99 263 PRO B O 1
ATOM 4484 N N . ASP B 1 283 ? 57.048 28.735 202.065 1.00 29.13 264 ASP B N 1
ATOM 4485 C CA . ASP B 1 283 ? 55.692 28.389 201.646 1.00 27.97 264 ASP B CA 1
ATOM 4486 C C . ASP B 1 283 ? 55.404 26.914 201.962 1.00 26.75 264 ASP B C 1
ATOM 4487 O O . ASP B 1 283 ? 56.051 26.012 201.432 1.00 26.78 264 ASP B O 1
ATOM 4492 N N . ALA B 1 284 ? 54.431 26.679 202.833 1.00 25.50 265 ALA B N 1
ATOM 4493 C CA . ALA B 1 284 ? 54.097 25.325 203.263 1.00 24.60 265 ALA B CA 1
ATOM 4494 C C . ALA B 1 284 ? 53.724 24.443 202.084 1.00 23.98 265 ALA B C 1
ATOM 4495 O O . ALA B 1 284 ? 54.200 23.314 201.970 1.00 23.56 265 ALA B O 1
ATOM 4497 N N . ARG B 1 285 ? 52.880 24.967 201.202 1.00 23.85 266 ARG B N 1
ATOM 4498 C CA . ARG B 1 285 ? 52.414 24.202 200.050 1.00 23.79 266 ARG B CA 1
ATOM 4499 C C . ARG B 1 285 ? 53.539 23.819 199.097 1.00 24.00 266 ARG B C 1
ATOM 4500 O O . ARG B 1 285 ? 53.577 22.685 198.616 1.00 24.16 266 ARG B O 1
ATOM 4508 N N . GLN B 1 286 ? 54.464 24.739 198.836 1.00 23.97 267 GLN B N 1
ATOM 4509 C CA . GLN B 1 286 ? 55.593 24.414 197.966 1.00 24.16 267 GLN B CA 1
ATOM 4510 C C . GLN B 1 286 ? 56.519 23.407 198.664 1.00 24.26 267 GLN B C 1
ATOM 4511 O O . GLN B 1 286 ? 56.959 22.442 198.040 1.00 24.19 267 GLN B O 1
ATOM 4517 N N . ASP B 1 287 ? 56.788 23.612 199.952 1.00 24.16 268 ASP B N 1
ATOM 4518 C CA . ASP B 1 287 ? 57.609 22.667 200.712 1.00 24.91 268 ASP B CA 1
ATOM 4519 C C . ASP B 1 287 ? 57.013 21.264 200.645 1.00 24.77 268 ASP B C 1
ATOM 4520 O O . ASP B 1 287 ? 57.734 20.281 200.487 1.00 24.75 268 ASP B O 1
ATOM 4525 N N . ARG B 1 288 ? 55.692 21.187 200.781 1.00 24.84 269 ARG B N 1
ATOM 4526 C CA . ARG B 1 288 ? 54.967 19.914 200.756 1.00 25.59 269 ARG B CA 1
ATOM 4527 C C . ARG B 1 288 ? 55.117 19.188 199.406 1.00 25.00 269 ARG B C 1
ATOM 4528 O O . ARG B 1 288 ? 55.374 17.982 199.355 1.00 24.45 269 ARG B O 1
ATOM 4536 N N . LEU B 1 289 ? 54.973 19.926 198.313 1.00 24.56 270 LEU B N 1
ATOM 4537 C CA . LEU B 1 289 ? 55.151 19.345 196.989 1.00 24.51 270 LEU B CA 1
ATOM 4538 C C . LEU B 1 289 ? 56.569 18.807 196.847 1.00 24.64 270 LEU B C 1
ATOM 4539 O O . LEU B 1 289 ? 56.781 17.698 196.355 1.00 25.66 270 LEU B O 1
ATOM 4544 N N . ALA B 1 290 ? 57.538 19.614 197.270 1.00 24.10 271 ALA B N 1
ATOM 4545 C CA . ALA B 1 290 ? 58.940 19.234 197.215 1.00 23.71 271 ALA B CA 1
ATOM 4546 C C . ALA B 1 290 ? 59.177 17.938 198.007 1.00 24.10 271 ALA B C 1
ATOM 4547 O O . ALA B 1 290 ? 59.872 17.036 197.535 1.00 24.20 271 ALA B O 1
ATOM 4549 N N . GLN B 1 291 ? 58.578 17.854 199.196 1.00 24.18 272 GLN B N 1
ATOM 4550 C CA . GLN B 1 291 ? 58.697 16.680 200.059 1.00 25.22 272 GLN B CA 1
ATOM 4551 C C . GLN B 1 291 ? 58.140 15.416 199.401 1.00 25.22 272 GLN B C 1
ATOM 4552 O O . GLN B 1 291 ? 58.715 14.330 199.537 1.00 25.75 272 GLN B O 1
ATOM 4558 N N . ILE B 1 292 ? 57.014 15.553 198.705 1.00 24.50 273 ILE B N 1
ATOM 4559 C CA . ILE B 1 292 ? 56.367 14.406 198.064 1.00 23.69 273 ILE B CA 1
ATOM 4560 C C . ILE B 1 292 ? 57.134 13.945 196.833 1.00 23.68 273 ILE B C 1
ATOM 4561 O O . ILE B 1 292 ? 57.434 12.765 196.686 1.00 23.91 273 ILE B O 1
ATOM 4566 N N . LEU B 1 293 ? 57.454 14.870 195.940 1.00 23.73 274 LEU B N 1
ATOM 4567 C CA . LEU B 1 293 ? 58.215 14.500 194.757 1.00 24.05 274 LEU B CA 1
ATOM 4568 C C . LEU B 1 293 ? 59.574 13.931 195.165 1.00 24.60 274 LEU B C 1
ATOM 4569 O O . LEU B 1 293 ? 60.066 12.984 194.552 1.00 24.56 274 LEU B O 1
ATOM 4574 N N . GLY B 1 294 ? 60.160 14.499 196.217 1.00 24.48 275 GLY B N 1
ATOM 4575 C CA . GLY B 1 294 ? 61.452 14.054 196.715 1.00 24.39 275 GLY B CA 1
ATOM 4576 C C . GLY B 1 294 ? 61.495 12.566 197.003 1.00 24.51 275 GLY B C 1
ATOM 4577 O O . GLY B 1 294 ? 62.516 11.923 196.791 1.00 25.04 275 GLY B O 1
ATOM 4578 N N . GLU B 1 295 ? 60.389 12.019 197.496 1.00 24.34 276 GLU B N 1
ATOM 4579 C CA . GLU B 1 295 ? 60.301 10.587 197.793 1.00 24.06 276 GLU B CA 1
ATOM 4580 C C . GLU B 1 295 ? 60.377 9.744 196.519 1.00 23.48 276 GLU B C 1
ATOM 4581 O O . GLU B 1 295 ? 60.794 8.592 196.565 1.00 23.34 276 GLU B O 1
ATOM 4587 N N . TRP B 1 296 ? 59.979 10.326 195.388 1.00 23.01 277 TRP B N 1
ATOM 4588 C CA . TRP B 1 296 ? 59.968 9.618 194.106 1.00 22.40 277 TRP B CA 1
ATOM 4589 C C . TRP B 1 296 ? 61.187 9.886 193.237 1.00 22.18 277 TRP B C 1
ATOM 4590 O O . TRP B 1 296 ? 61.616 9.014 192.495 1.00 23.02 277 TRP B O 1
ATOM 4601 N N . THR B 1 297 ? 61.733 11.092 193.304 1.00 22.36 278 THR B N 1
ATOM 4602 C CA . THR B 1 297 ? 62.889 11.428 192.482 1.00 21.90 278 THR B CA 1
ATOM 4603 C C . THR B 1 297 ? 63.846 12.366 193.190 1.00 22.07 278 THR B C 1
ATOM 4604 O O . THR B 1 297 ? 63.423 13.260 193.926 1.00 23.39 278 THR B O 1
ATOM 4608 N N . PRO B 1 298 ? 65.148 12.179 192.956 1.00 21.45 279 PRO B N 1
ATOM 4609 C CA . PRO B 1 298 ? 66.123 13.059 193.569 1.00 22.03 279 PRO B CA 1
ATOM 4610 C C . PRO B 1 298 ? 66.364 14.306 192.718 1.00 22.08 279 PRO B C 1
ATOM 4611 O O . PRO B 1 298 ? 67.155 15.164 193.106 1.00 22.05 279 PRO B O 1
ATOM 4615 N N . SER B 1 299 ? 65.676 14.396 191.578 1.00 22.21 280 SER B N 1
ATOM 4616 C CA . SER B 1 299 ? 65.838 15.506 190.644 1.00 22.16 280 SER B CA 1
ATOM 4617 C C . SER B 1 299 ? 64.963 16.705 190.991 1.00 22.51 280 SER B C 1
ATOM 4618 O O . SER B 1 299 ? 64.108 17.110 190.203 1.00 23.35 280 SER B O 1
ATOM 4621 N N . ILE B 1 300 ? 65.181 17.278 192.165 1.00 22.54 281 ILE B N 1
ATOM 4622 C CA . ILE B 1 300 ? 64.425 18.438 192.595 1.00 22.87 281 ILE B CA 1
ATOM 4623 C C . ILE B 1 300 ? 65.443 19.501 192.940 1.00 23.48 281 ILE B C 1
ATOM 4624 O O . ILE B 1 300 ? 66.374 19.259 193.703 1.00 23.36 281 ILE B O 1
ATOM 4629 N N . TYR B 1 301 ? 65.261 20.680 192.363 1.00 23.72 282 TYR B N 1
ATOM 4630 C CA . TYR B 1 301 ? 66.197 21.763 192.544 1.00 24.14 282 TYR B CA 1
ATOM 4631 C C . TYR B 1 301 ? 65.422 23.003 192.932 1.00 24.46 282 TYR B C 1
ATOM 4632 O O . TYR B 1 301 ? 64.593 23.466 192.168 1.00 25.85 282 TYR B O 1
ATOM 4641 N N . ARG B 1 302 ? 65.679 23.529 194.127 1.00 24.77 283 ARG B N 1
ATOM 4642 C CA . ARG B 1 302 ? 64.976 24.715 194.623 1.00 24.81 283 ARG B CA 1
ATOM 4643 C C . ARG B 1 302 ? 65.915 25.924 194.700 1.00 24.66 283 ARG B C 1
ATOM 4644 O O . ARG B 1 302 ? 67.094 25.783 195.027 1.00 24.66 283 ARG B O 1
ATOM 4652 N N . ILE B 1 303 ? 65.373 27.098 194.374 1.00 24.28 284 ILE B N 1
ATOM 4653 C CA . ILE B 1 303 ? 66.110 28.367 194.346 1.00 23.46 284 ILE B CA 1
ATOM 4654 C C . ILE B 1 303 ? 65.461 29.394 195.277 1.00 23.76 284 ILE B C 1
ATOM 4655 O O . ILE B 1 303 ? 64.295 29.747 195.105 1.00 23.27 284 ILE B O 1
ATOM 4660 N N . GLY B 1 304 ? 66.207 29.882 196.257 1.00 24.25 285 GLY B N 1
ATOM 4661 C CA . GLY B 1 304 ? 65.657 30.868 197.177 1.00 24.79 285 GLY B CA 1
ATOM 4662 C C . GLY B 1 304 ? 66.604 31.202 198.304 1.00 25.08 285 GLY B C 1
ATOM 4663 O O . GLY B 1 304 ? 67.617 30.533 198.473 1.00 25.47 285 GLY B O 1
ATOM 4664 N N . PRO B 1 305 ? 66.275 32.247 199.083 1.00 25.57 286 PRO B N 1
ATOM 4665 C CA . PRO B 1 305 ? 67.091 32.703 200.216 1.00 25.95 286 PRO B CA 1
ATOM 4666 C C . PRO B 1 305 ? 67.108 31.755 201.409 1.00 26.00 286 PRO B C 1
ATOM 4667 O O . PRO B 1 305 ? 68.081 31.728 202.153 1.00 25.82 286 PRO B O 1
ATOM 4671 N N . GLN B 1 306 ? 66.052 30.973 201.582 1.00 26.97 287 GLN B N 1
ATOM 4672 C CA . GLN B 1 306 ? 65.980 30.071 202.719 1.00 27.90 287 GLN B CA 1
ATOM 4673 C C . GLN B 1 306 ? 65.740 28.609 202.377 1.00 27.33 287 GLN B C 1
ATOM 4674 O O . GLN B 1 306 ? 65.263 27.847 203.211 1.00 26.62 287 GLN B O 1
ATOM 4680 N N . VAL B 1 307 ? 66.092 28.217 201.156 1.00 27.87 288 VAL B N 1
ATOM 4681 C CA . VAL B 1 307 ? 65.965 26.827 200.737 1.00 28.11 288 VAL B CA 1
ATOM 4682 C C . VAL B 1 307 ? 67.056 26.038 201.442 1.00 29.15 288 VAL B C 1
ATOM 4683 O O . VAL B 1 307 ? 68.042 26.618 201.893 1.00 28.90 288 VAL B O 1
ATOM 4687 N N . GLU B 1 308 ? 66.876 24.725 201.554 1.00 30.89 289 GLU B N 1
ATOM 4688 C CA . GLU B 1 308 ? 67.862 23.876 202.225 1.00 31.95 289 GLU B CA 1
ATOM 4689 C C . GLU B 1 308 ? 69.151 23.896 201.423 1.00 32.18 289 GLU B C 1
ATOM 4690 O O . GLU B 1 308 ? 69.120 23.824 200.192 1.00 32.25 289 GLU B O 1
ATOM 4696 N N . ASN B 1 309 ? 70.285 23.984 202.109 1.00 32.52 290 ASN B N 1
ATOM 4697 C CA . ASN B 1 309 ? 71.565 24.082 201.415 1.00 33.03 290 ASN B CA 1
ATOM 4698 C C . ASN B 1 309 ? 72.224 22.745 201.074 1.00 32.16 290 ASN B C 1
ATOM 4699 O O . ASN B 1 309 ? 73.390 22.526 201.392 1.00 33.01 290 ASN B O 1
ATOM 4704 N N . ASN B 1 310 ? 71.477 21.853 200.436 1.00 31.08 291 ASN B N 1
ATOM 4705 C CA . ASN B 1 310 ? 72.043 20.607 199.937 1.00 29.77 291 ASN B CA 1
ATOM 4706 C C . ASN B 1 310 ? 72.745 20.974 198.627 1.00 29.70 291 ASN B C 1
ATOM 4707 O O . ASN B 1 310 ? 72.670 22.128 198.188 1.00 30.34 291 ASN B O 1
ATOM 4712 N N . GLY B 1 311 ? 73.413 20.028 197.984 1.00 28.89 292 GLY B N 1
ATOM 4713 C CA . GLY B 1 311 ? 74.124 20.351 196.742 1.00 28.47 292 GLY B CA 1
ATOM 4714 C C . GLY B 1 311 ? 73.240 20.782 195.576 1.00 28.07 292 GLY B C 1
ATOM 4715 O O . GLY B 1 311 ? 73.655 21.555 194.714 1.00 28.43 292 GLY B O 1
ATOM 4716 N N . LEU B 1 312 ? 72.007 20.298 195.568 1.00 27.37 293 LEU B N 1
ATOM 4717 C CA . LEU B 1 312 ? 71.076 20.533 194.470 1.00 26.14 293 LEU B CA 1
ATOM 4718 C C . LEU B 1 312 ? 70.483 21.943 194.431 1.00 25.29 293 LEU B C 1
ATOM 4719 O O . LEU B 1 312 ? 70.401 22.562 193.373 1.00 24.59 293 LEU B O 1
ATOM 4724 N N . ASN B 1 313 ? 70.062 22.447 195.583 1.00 24.27 294 ASN B N 1
ATOM 4725 C CA . ASN B 1 313 ? 69.433 23.757 195.645 1.00 23.86 294 ASN B CA 1
ATOM 4726 C C . ASN B 1 313 ? 70.393 24.910 195.416 1.00 23.81 294 ASN B C 1
ATOM 4727 O O . ASN B 1 313 ? 71.606 24.741 195.452 1.00 24.54 294 ASN B O 1
ATOM 4732 N N . LEU B 1 314 ? 69.830 26.081 195.153 1.00 23.58 295 LEU B N 1
ATOM 4733 C CA . LEU B 1 314 ? 70.605 27.301 195.027 1.00 23.35 295 LEU B CA 1
ATOM 4734 C C . LEU B 1 314 ? 70.151 28.190 196.164 1.00 23.39 295 LEU B C 1
ATOM 4735 O O . LEU B 1 314 ? 69.138 28.880 196.064 1.00 22.44 295 LEU B O 1
ATOM 4740 N N . ASN B 1 315 ? 70.878 28.126 197.272 1.00 24.24 296 ASN B N 1
ATOM 4741 C CA . ASN B 1 315 ? 70.580 28.968 198.413 1.00 24.60 296 ASN B CA 1
ATOM 4742 C C . ASN B 1 315 ? 71.425 30.218 198.239 1.00 24.43 296 ASN B C 1
ATOM 4743 O O . ASN B 1 315 ? 72.651 30.165 198.327 1.00 25.09 296 ASN B O 1
ATOM 4748 N N . PHE B 1 316 ? 70.762 31.335 197.966 1.00 24.22 297 PHE B N 1
ATOM 4749 C CA . PHE B 1 316 ? 71.446 32.592 197.702 1.00 24.51 297 PHE B CA 1
ATOM 4750 C C . PHE B 1 316 ? 70.687 33.750 198.341 1.00 24.34 297 PHE B C 1
ATOM 4751 O O . PHE B 1 316 ? 69.464 33.805 198.267 1.00 24.74 297 PHE B O 1
ATOM 4759 N N . PRO B 1 317 ? 71.411 34.682 198.978 1.00 24.19 298 PRO B N 1
ATOM 4760 C CA . PRO B 1 317 ? 70.743 35.818 199.601 1.00 23.93 298 PRO B CA 1
ATOM 4761 C C . PRO B 1 317 ? 70.229 36.808 198.557 1.00 24.33 298 PRO B C 1
ATOM 4762 O O . PRO B 1 317 ? 70.877 37.823 198.274 1.00 24.86 298 PRO B O 1
ATOM 4766 N N . PHE B 1 318 ? 69.078 36.494 197.973 1.00 24.62 299 PHE B N 1
ATOM 4767 C CA . PHE B 1 318 ? 68.467 37.362 196.977 1.00 24.86 299 PHE B CA 1
ATOM 4768 C C . PHE B 1 318 ? 68.047 38.667 197.637 1.00 24.00 299 PHE B C 1
ATOM 4769 O O . PHE B 1 318 ? 67.645 38.665 198.793 1.00 23.66 299 PHE B O 1
ATOM 4777 N N . VAL B 1 319 ? 68.136 39.779 196.912 1.00 23.75 300 VAL B N 1
ATOM 4778 C CA . VAL B 1 319 ? 67.686 41.055 197.462 1.00 23.05 300 VAL B CA 1
ATOM 4779 C C . VAL B 1 319 ? 66.194 40.918 197.764 1.00 23.13 300 VAL B C 1
ATOM 4780 O O . VAL B 1 319 ? 65.694 41.478 198.739 1.00 22.84 300 VAL B O 1
ATOM 4784 N N . ASN B 1 320 ? 65.501 40.150 196.922 1.00 23.35 301 ASN B N 1
ATOM 4785 C CA . ASN B 1 320 ? 64.067 39.889 197.076 1.00 22.96 301 ASN B CA 1
ATOM 4786 C C . ASN B 1 320 ? 63.181 41.114 197.150 1.00 23.01 301 ASN B C 1
ATOM 4787 O O . ASN B 1 320 ? 62.270 41.181 197.970 1.00 23.51 301 ASN B O 1
ATOM 4792 N N . ASP B 1 321 ? 63.445 42.088 196.296 1.00 23.07 302 ASP B N 1
ATOM 4793 C CA . ASP B 1 321 ? 62.602 43.260 196.253 1.00 23.17 302 ASP B CA 1
ATOM 4794 C C . ASP B 1 321 ? 61.283 42.750 195.689 1.00 23.37 302 ASP B C 1
ATOM 4795 O O . ASP B 1 321 ? 61.280 41.953 194.748 1.00 22.15 302 ASP B O 1
ATOM 4800 N N . GLU B 1 322 ? 60.170 43.168 196.285 1.00 23.90 303 GLU B N 1
ATOM 4801 C CA . GLU B 1 322 ? 58.860 42.709 195.834 1.00 24.73 303 GLU B CA 1
ATOM 4802 C C . GLU B 1 322 ? 58.575 42.982 194.370 1.00 24.60 303 GLU B C 1
ATOM 4803 O O . GLU B 1 322 ? 57.877 42.213 193.723 1.00 24.87 303 GLU B O 1
ATOM 4809 N N . ASP B 1 323 ? 59.087 44.087 193.850 1.00 24.10 304 ASP B N 1
ATOM 4810 C CA . ASP B 1 323 ? 58.852 44.415 192.460 1.00 23.92 304 ASP B CA 1
ATOM 4811 C C . ASP B 1 323 ? 60.005 44.025 191.551 1.00 23.11 304 ASP B C 1
ATOM 4812 O O . ASP B 1 323 ? 59.784 43.614 190.422 1.00 23.38 304 ASP B O 1
ATOM 4817 N N . PHE B 1 324 ? 61.233 44.113 192.045 1.00 23.12 305 PHE B N 1
ATOM 4818 C CA . PHE B 1 324 ? 62.394 43.925 191.170 1.00 22.98 305 PHE B CA 1
ATOM 4819 C C . PHE B 1 324 ? 63.149 42.605 191.274 1.00 22.49 305 PHE B C 1
ATOM 4820 O O . PHE B 1 324 ? 64.136 42.410 190.569 1.00 23.11 305 PHE B O 1
ATOM 4828 N N . ALA B 1 325 ? 62.684 41.697 192.125 1.00 22.40 306 ALA B N 1
ATOM 4829 C CA . ALA B 1 325 ? 63.314 40.392 192.253 1.00 21.11 306 ALA B CA 1
ATOM 4830 C C . ALA B 1 325 ? 63.203 39.658 190.914 1.00 21.33 306 ALA B C 1
ATOM 4831 O O . ALA B 1 325 ? 63.960 38.725 190.643 1.00 20.34 306 ALA B O 1
ATOM 4833 N N . VAL B 1 326 ? 62.265 40.094 190.073 1.00 21.63 307 VAL B N 1
ATOM 4834 C CA . VAL B 1 326 ? 62.084 39.484 188.762 1.00 22.17 307 VAL B CA 1
ATOM 4835 C C . VAL B 1 326 ? 63.373 39.541 187.938 1.00 22.47 307 VAL B C 1
ATOM 4836 O O . VAL B 1 326 ? 63.633 38.658 187.129 1.00 22.47 307 VAL B O 1
ATOM 4840 N N . PHE B 1 327 ? 64.181 40.574 188.147 1.00 22.91 308 PHE B N 1
ATOM 4841 C CA . PHE B 1 327 ? 65.457 40.685 187.450 1.00 22.96 308 PHE B CA 1
ATOM 4842 C C . PHE B 1 327 ? 66.479 39.664 188.004 1.00 23.15 308 PHE B C 1
ATOM 4843 O O . PHE B 1 327 ? 67.431 39.303 187.320 1.00 23.18 308 PHE B O 1
ATOM 4851 N N . GLU B 1 328 ? 66.271 39.183 189.228 1.00 23.60 309 GLU B N 1
ATOM 4852 C CA . GLU B 1 328 ? 67.188 38.211 189.833 1.00 23.68 309 GLU B CA 1
ATOM 4853 C C . GLU B 1 328 ? 66.853 36.766 189.477 1.00 23.01 309 GLU B C 1
ATOM 4854 O O . GLU B 1 328 ? 67.703 36.023 188.990 1.00 22.06 309 GLU B O 1
ATOM 4860 N N . TYR B 1 329 ? 65.609 36.374 189.741 1.00 22.93 310 TYR B N 1
ATOM 4861 C CA . TYR B 1 329 ? 65.188 34.972 189.591 1.00 22.74 310 TYR B CA 1
ATOM 4862 C C . TYR B 1 329 ? 65.273 34.351 188.189 1.00 22.64 310 TYR B C 1
ATOM 4863 O O . TYR B 1 329 ? 65.241 33.134 188.055 1.00 22.53 310 TYR B O 1
ATOM 4872 N N . ILE B 1 330 ? 65.412 35.165 187.152 1.00 22.58 311 ILE B N 1
ATOM 4873 C CA . ILE B 1 330 ? 65.552 34.617 185.806 1.00 22.16 311 ILE B CA 1
ATOM 4874 C C . ILE B 1 330 ? 67.011 34.221 185.547 1.00 21.91 311 ILE B C 1
ATOM 4875 O O . ILE B 1 330 ? 67.288 33.355 184.733 1.00 22.53 311 ILE B O 1
ATOM 4880 N N . ILE B 1 331 ? 67.938 34.828 186.279 1.00 22.10 312 ILE B N 1
ATOM 4881 C CA . ILE B 1 331 ? 69.369 34.604 186.051 1.00 22.45 312 ILE B CA 1
ATOM 4882 C C . ILE B 1 331 ? 69.856 33.154 186.197 1.00 22.79 312 ILE B C 1
ATOM 4883 O O . ILE B 1 331 ? 70.615 32.677 185.364 1.00 23.19 312 ILE B O 1
ATOM 4888 N N . PRO B 1 332 ? 69.429 32.447 187.247 1.00 23.38 313 PRO B N 1
ATOM 4889 C CA . PRO B 1 332 ? 69.896 31.070 187.347 1.00 23.62 313 PRO B CA 1
ATOM 4890 C C . PRO B 1 332 ? 69.401 30.238 186.172 1.00 23.93 313 PRO B C 1
ATOM 4891 O O . PRO B 1 332 ? 70.099 29.342 185.711 1.00 23.77 313 PRO B O 1
ATOM 4895 N N . LEU B 1 333 ? 68.195 30.540 185.703 1.00 23.70 314 LEU B N 1
ATOM 4896 C CA . LEU B 1 333 ? 67.607 29.819 184.589 1.00 23.79 314 LEU B CA 1
ATOM 4897 C C . LEU B 1 333 ? 68.354 30.129 183.290 1.00 24.08 314 LEU B C 1
ATOM 4898 O O . LEU B 1 333 ? 68.555 29.249 182.454 1.00 23.72 314 LEU B O 1
ATOM 4903 N N . GLN B 1 334 ? 68.781 31.375 183.129 1.00 24.59 315 GLN B N 1
ATOM 4904 C CA . GLN B 1 334 ? 69.559 31.766 181.952 1.00 24.90 315 GLN B CA 1
ATOM 4905 C C . GLN B 1 334 ? 70.931 31.109 181.992 1.00 24.72 315 GLN B C 1
ATOM 4906 O O . GLN B 1 334 ? 71.492 30.763 180.961 1.00 24.52 315 GLN B O 1
ATOM 4920 N N . LEU B 1 336 ? 71.626 28.155 183.193 1.00 27.81 317 LEU B N 1
ATOM 4921 C CA . LEU B 1 336 ? 71.496 26.766 182.762 1.00 28.50 317 LEU B CA 1
ATOM 4922 C C . LEU B 1 336 ? 71.600 26.723 181.239 1.00 29.17 317 LEU B C 1
ATOM 4923 O O . LEU B 1 336 ? 72.174 25.795 180.672 1.00 28.29 317 LEU B O 1
ATOM 4928 N N . CYS B 1 337 ? 71.046 27.738 180.584 1.00 30.38 318 CYS B N 1
ATOM 4929 C CA . CYS B 1 337 ? 71.117 27.823 179.133 1.00 31.81 318 CYS B CA 1
ATOM 4930 C C . CYS B 1 337 ? 72.554 27.957 178.653 1.00 33.07 318 CYS B C 1
ATOM 4931 O O . CYS B 1 337 ? 72.916 27.431 177.599 1.00 33.76 318 CYS B O 1
ATOM 4934 N N . ALA B 1 338 ? 73.364 28.666 179.431 1.00 34.07 319 ALA B N 1
ATOM 4935 C CA . ALA B 1 338 ? 74.747 28.923 179.070 1.00 34.48 319 ALA B CA 1
ATOM 4936 C C . ALA B 1 338 ? 75.711 27.789 179.404 1.00 35.89 319 ALA B C 1
ATOM 4937 O O . ALA B 1 338 ? 76.688 27.597 178.686 1.00 36.42 319 ALA B O 1
ATOM 4939 N N . ILE B 1 339 ? 75.456 27.025 180.464 1.00 37.53 320 ILE B N 1
ATOM 4940 C CA . ILE B 1 339 ? 76.418 25.987 180.850 1.00 38.70 320 ILE B CA 1
ATOM 4941 C C . ILE B 1 339 ? 76.034 24.541 180.491 1.00 39.84 320 ILE B C 1
ATOM 4942 O O . ILE B 1 339 ? 76.918 23.695 180.362 1.00 40.56 320 ILE B O 1
ATOM 4947 N N . LEU B 1 340 ? 74.746 24.248 180.318 1.00 40.71 321 LEU B N 1
ATOM 4948 C CA . LEU B 1 340 ? 74.327 22.889 179.959 1.00 41.13 321 LEU B CA 1
ATOM 4949 C C . LEU B 1 340 ? 74.488 22.656 178.455 1.00 41.68 321 LEU B C 1
ATOM 4950 O O . LEU B 1 340 ? 74.812 21.548 178.020 1.00 42.44 321 LEU B O 1
ATOM 4955 N N . ASN C 1 14 ? 93.129 3.132 142.084 1.00 65.87 -5 ASN C N 1
ATOM 4956 C CA . ASN C 1 14 ? 92.530 4.467 141.793 1.00 66.02 -5 ASN C CA 1
ATOM 4957 C C . ASN C 1 14 ? 93.610 5.434 141.279 1.00 65.79 -5 ASN C C 1
ATOM 4958 O O . ASN C 1 14 ? 94.589 5.708 141.975 1.00 66.12 -5 ASN C O 1
ATOM 4963 N N . LEU C 1 15 ? 93.425 5.942 140.058 1.00 64.99 -4 LEU C N 1
ATOM 4964 C CA . LEU C 1 15 ? 94.397 6.843 139.419 1.00 64.02 -4 LEU C CA 1
ATOM 4965 C C . LEU C 1 15 ? 94.369 8.273 139.972 1.00 63.39 -4 LEU C C 1
ATOM 4966 O O . LEU C 1 15 ? 95.305 9.051 139.758 1.00 63.49 -4 LEU C O 1
ATOM 4968 N N . TYR C 1 16 ? 93.294 8.611 140.681 1.00 62.32 -3 TYR C N 1
ATOM 4969 C CA . TYR C 1 16 ? 93.107 9.946 141.256 1.00 61.44 -3 TYR C CA 1
ATOM 4970 C C . TYR C 1 16 ? 94.029 10.094 142.483 1.00 60.50 -3 TYR C C 1
ATOM 4971 O O . TYR C 1 16 ? 94.408 11.207 142.862 1.00 60.56 -3 TYR C O 1
ATOM 4980 N N . PHE C 1 17 ? 94.391 8.959 143.083 1.00 59.21 -2 PHE C N 1
ATOM 4981 C CA . PHE C 1 17 ? 95.280 8.906 144.255 1.00 58.14 -2 PHE C CA 1
ATOM 4982 C C . PHE C 1 17 ? 96.736 9.178 143.892 1.00 56.90 -2 PHE C C 1
ATOM 4983 O O . PHE C 1 17 ? 97.409 9.953 144.569 1.00 56.78 -2 PHE C O 1
ATOM 4991 N N . GLN C 1 18 ? 97.231 8.525 142.841 1.00 55.38 -1 GLN C N 1
ATOM 4992 C CA . GLN C 1 18 ? 98.602 8.758 142.390 1.00 54.25 -1 GLN C CA 1
ATOM 4993 C C . GLN C 1 18 ? 98.847 10.268 142.298 1.00 53.34 -1 GLN C C 1
ATOM 4994 O O . GLN C 1 18 ? 99.934 10.760 142.625 1.00 53.03 -1 GLN C O 1
ATOM 4996 N N . GLY C 1 19 ? 97.819 10.998 141.867 1.00 51.56 0 GLY C N 1
ATOM 4997 C CA . GLY C 1 19 ? 97.898 12.445 141.728 1.00 50.06 0 GLY C CA 1
ATOM 4998 C C . GLY C 1 19 ? 97.881 13.200 143.045 1.00 48.76 0 GLY C C 1
ATOM 4999 O O . GLY C 1 19 ? 98.728 14.064 143.275 1.00 48.76 0 GLY C O 1
ATOM 5008 N N . ASN C 1 21 ? 98.508 12.130 146.064 1.00 41.46 2 ASN C N 1
ATOM 5009 C CA . ASN C 1 21 ? 99.674 11.768 146.850 1.00 40.57 2 ASN C CA 1
ATOM 5010 C C . ASN C 1 21 ? 100.913 12.563 146.470 1.00 39.05 2 ASN C C 1
ATOM 5011 O O . ASN C 1 21 ? 101.746 12.848 147.325 1.00 39.04 2 ASN C O 1
ATOM 5016 N N . GLU C 1 22 ? 101.022 12.931 145.196 1.00 37.69 3 GLU C N 1
ATOM 5017 C CA . GLU C 1 22 ? 102.177 13.683 144.707 1.00 36.70 3 GLU C CA 1
ATOM 5018 C C . GLU C 1 22 ? 102.042 15.203 144.814 1.00 34.56 3 GLU C C 1
ATOM 5019 O O . GLU C 1 22 ? 103.026 15.927 144.651 1.00 34.17 3 GLU C O 1
ATOM 5025 N N . THR C 1 23 ? 100.839 15.692 145.089 1.00 32.80 4 THR C N 1
ATOM 5026 C CA . THR C 1 23 ? 100.616 17.135 145.167 1.00 31.52 4 THR C CA 1
ATOM 5027 C C . THR C 1 23 ? 101.557 17.829 146.157 1.00 30.55 4 THR C C 1
ATOM 5028 O O . THR C 1 23 ? 102.246 18.778 145.785 1.00 30.20 4 THR C O 1
ATOM 5032 N N . PRO C 1 24 ? 101.601 17.349 147.413 1.00 29.49 5 PRO C N 1
ATOM 5033 C CA . PRO C 1 24 ? 102.474 17.984 148.401 1.00 28.77 5 PRO C CA 1
ATOM 5034 C C . PRO C 1 24 ? 103.914 18.144 147.919 1.00 28.34 5 PRO C C 1
ATOM 5035 O O . PRO C 1 24 ? 104.488 19.223 148.055 1.00 28.12 5 PRO C O 1
ATOM 5039 N N . LEU C 1 25 ? 104.492 17.090 147.351 1.00 28.27 6 LEU C N 1
ATOM 5040 C CA . LEU C 1 25 ? 105.872 17.162 146.872 1.00 27.83 6 LEU C CA 1
ATOM 5041 C C . LEU C 1 25 ? 106.014 18.207 145.759 1.00 27.18 6 LEU C C 1
ATOM 5042 O O . LEU C 1 25 ? 106.987 18.961 145.739 1.00 27.62 6 LEU C O 1
ATOM 5047 N N . ARG C 1 26 ? 105.056 18.252 144.835 1.00 26.47 7 ARG C N 1
ATOM 5048 C CA . ARG C 1 26 ? 105.075 19.263 143.779 1.00 26.01 7 ARG C CA 1
ATOM 5049 C C . ARG C 1 26 ? 105.069 20.669 144.373 1.00 24.99 7 ARG C C 1
ATOM 5050 O O . ARG C 1 26 ? 105.786 21.544 143.891 1.00 24.78 7 ARG C O 1
ATOM 5058 N N . LEU C 1 27 ? 104.266 20.876 145.417 1.00 24.17 8 LEU C N 1
ATOM 5059 C CA . LEU C 1 27 ? 104.162 22.182 146.079 1.00 23.65 8 LEU C CA 1
ATOM 5060 C C . LEU C 1 27 ? 105.433 22.544 146.833 1.00 24.18 8 LEU C C 1
ATOM 5061 O O . LEU C 1 27 ? 105.804 23.716 146.902 1.00 24.46 8 LEU C O 1
ATOM 5066 N N . LEU C 1 28 ? 106.085 21.538 147.412 1.00 23.64 9 LEU C N 1
ATOM 5067 C CA . LEU C 1 28 ? 107.324 21.757 148.136 1.00 23.44 9 LEU C CA 1
ATOM 5068 C C . LEU C 1 28 ? 108.411 22.174 147.160 1.00 23.86 9 LEU C C 1
ATOM 5069 O O . LEU C 1 28 ? 109.164 23.109 147.434 1.00 23.77 9 LEU C O 1
ATOM 5074 N N . GLU C 1 29 ? 108.479 21.503 146.013 1.00 24.15 10 GLU C N 1
ATOM 5075 C CA . GLU C 1 29 ? 109.494 21.836 145.013 1.00 25.05 10 GLU C CA 1
ATOM 5076 C C . GLU C 1 29 ? 109.351 23.277 144.545 1.00 24.67 10 GLU C C 1
ATOM 5077 O O . GLU C 1 29 ? 110.342 23.953 144.270 1.00 24.68 10 GLU C O 1
ATOM 5091 N N . LEU C 1 31 ? 108.566 25.826 146.231 1.00 24.18 12 LEU C N 1
ATOM 5092 C CA . LEU C 1 31 ? 109.138 26.742 147.221 1.00 24.02 12 LEU C CA 1
ATOM 5093 C C . LEU C 1 31 ? 110.633 26.962 147.054 1.00 24.30 12 LEU C C 1
ATOM 5094 O O . LEU C 1 31 ? 111.167 27.947 147.562 1.00 24.70 12 LEU C O 1
ATOM 5099 N N . THR C 1 32 ? 111.306 26.050 146.353 1.00 24.98 13 THR C N 1
ATOM 5100 C CA . THR C 1 32 ? 112.759 26.127 146.174 1.00 24.96 13 THR C CA 1
ATOM 5101 C C . THR C 1 32 ? 113.213 26.541 144.778 1.00 24.61 13 THR C C 1
ATOM 5102 O O . THR C 1 32 ? 114.384 26.824 144.575 1.00 25.31 13 THR C O 1
ATOM 5106 N N . GLN C 1 33 ? 112.307 26.548 143.812 1.00 24.88 14 GLN C N 1
ATOM 5107 C CA . GLN C 1 33 ? 112.649 26.960 142.460 1.00 25.31 14 GLN C CA 1
ATOM 5108 C C . GLN C 1 33 ? 112.961 28.442 142.447 1.00 25.86 14 GLN C C 1
ATOM 5109 O O . GLN C 1 33 ? 112.384 29.206 143.210 1.00 25.70 14 GLN C O 1
ATOM 5115 N N . THR C 1 34 ? 113.893 28.848 141.598 1.00 27.05 15 THR C N 1
ATOM 5116 C CA . THR C 1 34 ? 114.166 30.263 141.420 1.00 28.04 15 THR C CA 1
ATOM 5117 C C . THR C 1 34 ? 113.125 30.646 140.394 1.00 29.28 15 THR C C 1
ATOM 5118 O O . THR C 1 34 ? 112.852 29.879 139.464 1.00 31.27 15 THR C O 1
ATOM 5122 N N . ARG C 1 35 ? 112.513 31.803 140.561 1.00 28.94 16 ARG C N 1
ATOM 5123 C CA . ARG C 1 35 ? 111.473 32.207 139.645 1.00 28.41 16 ARG C CA 1
ATOM 5124 C C . ARG C 1 35 ? 111.816 33.570 139.084 1.00 29.13 16 ARG C C 1
ATOM 5125 O O . ARG C 1 35 ? 111.252 34.583 139.503 1.00 29.33 16 ARG C O 1
ATOM 5133 N N . GLU C 1 36 ? 112.744 33.595 138.132 1.00 28.97 17 GLU C N 1
ATOM 5134 C CA . GLU C 1 36 ? 113.145 34.851 137.520 1.00 29.96 17 GLU C CA 1
ATOM 5135 C C . GLU C 1 36 ? 111.948 35.483 136.821 1.00 29.28 17 GLU C C 1
ATOM 5136 O O . GLU C 1 36 ? 111.850 36.708 136.717 1.00 28.87 17 GLU C O 1
ATOM 5142 N N . ASP C 1 37 ? 111.043 34.634 136.341 1.00 28.59 18 ASP C N 1
ATOM 5143 C CA . ASP C 1 37 ? 109.842 35.098 135.673 1.00 27.90 18 ASP C CA 1
ATOM 5144 C C . ASP C 1 37 ? 108.968 35.940 136.592 1.00 27.95 18 ASP C C 1
ATOM 5145 O O . ASP C 1 37 ? 108.465 36.977 136.173 1.00 28.51 18 ASP C O 1
ATOM 5150 N N . LEU C 1 38 ? 108.791 35.514 137.840 1.00 28.29 19 LEU C N 1
ATOM 5151 C CA . LEU C 1 38 ? 107.950 36.263 138.781 1.00 28.41 19 LEU C CA 1
ATOM 5152 C C . LEU C 1 38 ? 108.646 37.549 139.207 1.00 29.36 19 LEU C C 1
ATOM 5153 O O . LEU C 1 38 ? 108.002 38.580 139.383 1.00 28.90 19 LEU C O 1
ATOM 5158 N N . TRP C 1 39 ? 109.966 37.490 139.354 1.00 30.86 20 TRP C N 1
ATOM 5159 C CA . TRP C 1 39 ? 110.727 38.671 139.748 1.00 32.42 20 TRP C CA 1
ATOM 5160 C C . TRP C 1 39 ? 110.717 39.751 138.660 1.00 31.95 20 TRP C C 1
ATOM 5161 O O . TRP C 1 39 ? 110.630 40.940 138.975 1.00 31.61 20 TRP C O 1
ATOM 5172 N N . ARG C 1 40 ? 110.781 39.346 137.393 1.00 31.77 21 ARG C N 1
ATOM 5173 C CA . ARG C 1 40 ? 110.716 40.302 136.286 1.00 31.89 21 ARG C CA 1
ATOM 5174 C C . ARG C 1 40 ? 109.368 41.010 136.278 1.00 31.14 21 ARG C C 1
ATOM 5175 O O . ARG C 1 40 ? 109.282 42.213 136.024 1.00 30.90 21 ARG C O 1
ATOM 5183 N N . ALA C 1 41 ? 108.317 40.244 136.553 1.00 30.51 22 ALA C N 1
ATOM 5184 C CA . ALA C 1 41 ? 106.966 40.778 136.616 1.00 29.54 22 ALA C CA 1
ATOM 5185 C C . ALA C 1 41 ? 106.890 41.778 137.754 1.00 28.76 22 ALA C C 1
ATOM 5186 O O . ALA C 1 41 ? 106.357 42.865 137.597 1.00 28.87 22 ALA C O 1
ATOM 5188 N N . ALA C 1 42 ? 107.437 41.411 138.902 1.00 28.98 23 ALA C N 1
ATOM 5189 C CA . ALA C 1 42 ? 107.436 42.303 140.055 1.00 29.86 23 ALA C CA 1
ATOM 5190 C C . ALA C 1 42 ? 108.194 43.600 139.749 1.00 30.36 23 ALA C C 1
ATOM 5191 O O . ALA C 1 42 ? 107.749 44.686 140.119 1.00 29.79 23 ALA C O 1
ATOM 5193 N N . GLN C 1 43 ? 109.335 43.496 139.074 1.00 31.27 24 GLN C N 1
ATOM 5194 C CA . GLN C 1 43 ? 110.093 44.696 138.741 1.00 32.89 24 GLN C CA 1
ATOM 5195 C C . GLN C 1 43 ? 109.276 45.582 137.808 1.00 33.02 24 GLN C C 1
ATOM 5196 O O . GLN C 1 43 ? 109.191 46.795 138.002 1.00 32.57 24 GLN C O 1
ATOM 5202 N N . ALA C 1 44 ? 108.679 44.963 136.797 1.00 33.30 25 ALA C N 1
ATOM 5203 C CA . ALA C 1 44 ? 107.866 45.685 135.833 1.00 34.02 25 ALA C CA 1
ATOM 5204 C C . ALA C 1 44 ? 106.732 46.411 136.542 1.00 34.46 25 ALA C C 1
ATOM 5205 O O . ALA C 1 44 ? 106.499 47.595 136.322 1.00 34.48 25 ALA C O 1
ATOM 5207 N N . LEU C 1 45 ? 106.033 45.688 137.403 1.00 35.10 26 LEU C N 1
ATOM 5208 C CA . LEU C 1 45 ? 104.919 46.247 138.152 1.00 36.35 26 LEU C CA 1
ATOM 5209 C C . LEU C 1 45 ? 105.329 47.510 138.907 1.00 37.08 26 LEU C C 1
ATOM 5210 O O . LEU C 1 45 ? 104.606 48.505 138.909 1.00 37.68 26 LEU C O 1
ATOM 5215 N N . THR C 1 46 ? 106.492 47.465 139.546 1.00 37.95 27 THR C N 1
ATOM 5216 C CA . THR C 1 46 ? 106.983 48.598 140.320 1.00 38.70 27 THR C CA 1
ATOM 5217 C C . THR C 1 46 ? 107.389 49.774 139.437 1.00 38.86 27 THR C C 1
ATOM 5218 O O . THR C 1 46 ? 106.985 50.910 139.674 1.00 39.00 27 THR C O 1
ATOM 5222 N N . GLU C 1 47 ? 108.179 49.486 138.411 1.00 39.20 28 GLU C N 1
ATOM 5223 C CA . GLU C 1 47 ? 108.731 50.524 137.549 1.00 39.42 28 GLU C CA 1
ATOM 5224 C C . GLU C 1 47 ? 107.761 51.172 136.570 1.00 38.90 28 GLU C C 1
ATOM 5225 O O . GLU C 1 47 ? 107.937 52.334 136.208 1.00 38.88 28 GLU C O 1
ATOM 5231 N N . ARG C 1 48 ? 106.745 50.439 136.138 1.00 38.21 29 ARG C N 1
ATOM 5232 C CA . ARG C 1 48 ? 105.815 50.982 135.156 1.00 37.87 29 ARG C CA 1
ATOM 5233 C C . ARG C 1 48 ? 104.542 51.593 135.734 1.00 35.81 29 ARG C C 1
ATOM 5234 O O . ARG C 1 48 ? 103.561 51.772 135.021 1.00 35.66 29 ARG C O 1
ATOM 5242 N N . GLY C 1 49 ? 104.558 51.914 137.018 1.00 33.97 30 GLY C N 1
ATOM 5243 C CA . GLY C 1 49 ? 103.418 52.557 137.652 1.00 32.63 30 GLY C CA 1
ATOM 5244 C C . GLY C 1 49 ? 102.102 51.800 137.629 1.00 31.62 30 GLY C C 1
ATOM 5245 O O . GLY C 1 49 ? 101.069 52.373 137.277 1.00 31.99 30 GLY C O 1
ATOM 5246 N N . VAL C 1 50 ? 102.121 50.518 137.992 1.00 29.88 31 VAL C N 1
ATOM 5247 C CA . VAL C 1 50 ? 100.880 49.734 138.087 1.00 28.60 31 VAL C CA 1
ATOM 5248 C C . VAL C 1 50 ? 100.170 50.151 139.379 1.00 28.30 31 VAL C C 1
ATOM 5249 O O . VAL C 1 50 ? 100.814 50.317 140.420 1.00 29.36 31 VAL C O 1
ATOM 5253 N N . THR C 1 51 ? 98.854 50.339 139.317 1.00 27.38 32 THR C N 1
ATOM 5254 C CA . THR C 1 51 ? 98.096 50.804 140.485 1.00 25.74 32 THR C CA 1
ATOM 5255 C C . THR C 1 51 ? 97.214 49.743 141.114 1.00 25.99 32 THR C C 1
ATOM 5256 O O . THR C 1 51 ? 96.663 49.970 142.189 1.00 25.54 32 THR C O 1
ATOM 5260 N N . ARG C 1 52 ? 97.073 48.596 140.447 1.00 26.77 33 ARG C N 1
ATOM 5261 C CA . ARG C 1 52 ? 96.223 47.511 140.936 1.00 26.63 33 ARG C CA 1
ATOM 5262 C C . ARG C 1 52 ? 96.459 46.242 140.135 1.00 26.05 33 ARG C C 1
ATOM 5263 O O . ARG C 1 52 ? 96.984 46.295 139.022 1.00 25.85 33 ARG C O 1
ATOM 5271 N N . ILE C 1 53 ? 96.064 45.104 140.701 1.00 25.29 34 ILE C N 1
ATOM 5272 C CA . ILE C 1 53 ? 96.166 43.833 140.001 1.00 25.07 34 ILE C CA 1
ATOM 5273 C C . ILE C 1 53 ? 94.773 43.284 139.693 1.00 24.76 34 ILE C C 1
ATOM 5274 O O . ILE C 1 53 ? 93.893 43.285 140.546 1.00 24.91 34 ILE C O 1
ATOM 5279 N N . ILE C 1 54 ? 94.588 42.800 138.473 1.00 24.23 35 ILE C N 1
ATOM 5280 C CA . ILE C 1 54 ? 93.326 42.218 138.056 1.00 23.76 35 ILE C CA 1
ATOM 5281 C C . ILE C 1 54 ? 93.585 40.780 137.643 1.00 23.61 35 ILE C C 1
ATOM 5282 O O . ILE C 1 54 ? 94.296 40.544 136.674 1.00 23.14 35 ILE C O 1
ATOM 5287 N N . LEU C 1 55 ? 93.022 39.824 138.381 1.00 23.49 36 LEU C N 1
ATOM 5288 C CA . LEU C 1 55 ? 93.161 38.408 138.046 1.00 22.99 36 LEU C CA 1
ATOM 5289 C C . LEU C 1 55 ? 91.920 37.963 137.278 1.00 22.85 36 LEU C C 1
ATOM 5290 O O . LEU C 1 55 ? 90.811 38.173 137.743 1.00 22.52 36 LEU C O 1
ATOM 5295 N N . THR C 1 56 ? 92.089 37.355 136.109 1.00 23.06 37 THR C N 1
ATOM 5296 C CA . THR C 1 56 ? 90.931 36.945 135.325 1.00 23.65 37 THR C CA 1
ATOM 5297 C C . THR C 1 56 ? 91.035 35.513 134.816 1.00 24.14 37 THR C C 1
ATOM 5298 O O . THR C 1 56 ? 92.092 35.056 134.396 1.00 24.32 37 THR C O 1
ATOM 5302 N N . GLY C 1 57 ? 89.910 34.813 134.852 1.00 25.02 38 GLY C N 1
ATOM 5303 C CA . GLY C 1 57 ? 89.839 33.435 134.394 1.00 25.26 38 GLY C CA 1
ATOM 5304 C C . GLY C 1 57 ? 88.474 32.840 134.682 1.00 25.27 38 GLY C C 1
ATOM 5305 O O . GLY C 1 57 ? 87.567 33.537 135.142 1.00 24.91 38 GLY C O 1
ATOM 5306 N N . SER C 1 58 ? 88.331 31.545 134.419 1.00 25.05 39 SER C N 1
ATOM 5307 C CA . SER C 1 58 ? 87.076 30.849 134.656 1.00 24.90 39 SER C CA 1
ATOM 5308 C C . SER C 1 58 ? 87.295 29.585 135.480 1.00 24.77 39 SER C C 1
ATOM 5309 O O . SER C 1 58 ? 88.397 29.047 135.540 1.00 25.37 39 SER C O 1
ATOM 5312 N N . GLY C 1 59 ? 86.233 29.104 136.107 1.00 24.50 40 GLY C N 1
ATOM 5313 C CA . GLY C 1 59 ? 86.300 27.864 136.875 1.00 24.44 40 GLY C CA 1
ATOM 5314 C C . GLY C 1 59 ? 87.417 27.781 137.907 1.00 23.96 40 GLY C C 1
ATOM 5315 O O . GLY C 1 59 ? 87.574 28.672 138.748 1.00 22.18 40 GLY C O 1
ATOM 5316 N N . THR C 1 60 ? 88.187 26.696 137.847 1.00 23.24 41 THR C N 1
ATOM 5317 C CA . THR C 1 60 ? 89.260 26.476 138.806 1.00 23.14 41 THR C CA 1
ATOM 5318 C C . THR C 1 60 ? 90.195 27.676 138.859 1.00 22.98 41 THR C C 1
ATOM 5319 O O . THR C 1 60 ? 90.608 28.087 139.938 1.00 23.52 41 THR C O 1
ATOM 5323 N N . SER C 1 61 ? 90.506 28.258 137.707 1.00 23.32 42 SER C N 1
ATOM 5324 C CA . SER C 1 61 ? 91.397 29.416 137.655 1.00 23.52 42 SER C CA 1
ATOM 5325 C C . SER C 1 61 ? 90.813 30.578 138.446 1.00 23.00 42 SER C C 1
ATOM 5326 O O . SER C 1 61 ? 91.510 31.227 139.220 1.00 22.61 42 SER C O 1
ATOM 5329 N N . TYR C 1 62 ? 89.529 30.835 138.235 1.00 22.85 43 TYR C N 1
ATOM 5330 C CA . TYR C 1 62 ? 88.814 31.895 138.936 1.00 22.67 43 TYR C CA 1
ATOM 5331 C C . TYR C 1 62 ? 88.830 31.646 140.436 1.00 22.15 43 TYR C C 1
ATOM 5332 O O . TYR C 1 62 ? 89.049 32.568 141.222 1.00 22.25 43 TYR C O 1
ATOM 5341 N N . HIS C 1 63 ? 88.602 30.396 140.828 1.00 22.48 44 HIS C N 1
ATOM 5342 C CA . HIS C 1 63 ? 88.579 30.029 142.242 1.00 22.89 44 HIS C CA 1
ATOM 5343 C C . HIS C 1 63 ? 89.960 30.220 142.857 1.00 22.42 44 HIS C C 1
ATOM 5344 O O . HIS C 1 63 ? 90.085 30.700 143.985 1.00 20.82 44 HIS C O 1
ATOM 5351 N N . GLY C 1 64 ? 90.990 29.832 142.112 1.00 21.80 45 GLY C N 1
ATOM 5352 C CA . GLY C 1 64 ? 92.358 30.033 142.552 1.00 22.37 45 GLY C CA 1
ATOM 5353 C C . GLY C 1 64 ? 92.606 31.509 142.823 1.00 22.86 45 GLY C C 1
ATOM 5354 O O . GLY C 1 64 ? 93.199 31.873 143.837 1.00 23.40 45 GLY C O 1
ATOM 5355 N N . ALA C 1 65 ? 92.147 32.360 141.910 1.00 22.96 46 ALA C N 1
ATOM 5356 C CA . ALA C 1 65 ? 92.284 33.805 142.067 1.00 23.27 46 ALA C CA 1
ATOM 5357 C C . ALA C 1 65 ? 91.561 34.260 143.328 1.00 23.35 46 ALA C C 1
ATOM 5358 O O . ALA C 1 65 ? 92.110 35.037 144.099 1.00 24.24 46 ALA C O 1
ATOM 5360 N N . LEU C 1 66 ? 90.333 33.780 143.531 1.00 23.76 47 LEU C N 1
ATOM 5361 C CA . LEU C 1 66 ? 89.552 34.119 144.732 1.00 23.55 47 LEU C CA 1
ATOM 5362 C C . LEU C 1 66 ? 90.266 33.694 146.017 1.00 23.39 47 LEU C C 1
ATOM 5363 O O . LEU C 1 66 ? 90.376 34.470 146.965 1.00 24.33 47 LEU C O 1
ATOM 5368 N N . THR C 1 67 ? 90.745 32.456 146.038 1.00 23.37 48 THR C N 1
ATOM 5369 C CA . THR C 1 67 ? 91.455 31.907 147.195 1.00 23.45 48 THR C CA 1
ATOM 5370 C C . THR C 1 67 ? 92.734 32.686 147.563 1.00 24.00 48 THR C C 1
ATOM 5371 O O . THR C 1 67 ? 93.068 32.799 148.740 1.00 23.84 48 THR C O 1
ATOM 5375 N N . ALA C 1 68 ? 93.418 33.243 146.562 1.00 24.10 49 ALA C N 1
ATOM 5376 C CA . ALA C 1 68 ? 94.683 33.973 146.776 1.00 25.13 49 ALA C CA 1
ATOM 5377 C C . ALA C 1 68 ? 94.560 35.507 146.894 1.00 25.27 49 ALA C C 1
ATOM 5378 O O . ALA C 1 68 ? 95.542 36.185 147.189 1.00 25.62 49 ALA C O 1
ATOM 5380 N N . ARG C 1 69 ? 93.362 36.042 146.678 1.00 25.50 50 ARG C N 1
ATOM 5381 C CA . ARG C 1 69 ? 93.155 37.488 146.662 1.00 24.91 50 ARG C CA 1
ATOM 5382 C C . ARG C 1 69 ? 93.706 38.208 147.879 1.00 24.56 50 ARG C C 1
ATOM 5383 O O . ARG C 1 69 ? 94.554 39.091 147.750 1.00 25.14 50 ARG C O 1
ATOM 5391 N N . THR C 1 70 ? 93.214 37.845 149.057 1.00 24.55 51 THR C N 1
ATOM 5392 C CA . THR C 1 70 ? 93.635 38.500 150.291 1.00 24.15 51 THR C CA 1
ATOM 5393 C C . THR C 1 70 ? 95.160 38.532 150.434 1.00 24.25 51 THR C C 1
ATOM 5394 O O . THR C 1 70 ? 95.749 39.586 150.694 1.00 23.42 51 THR C O 1
ATOM 5398 N N . PHE C 1 71 ? 95.797 37.384 150.232 1.00 24.32 52 PHE C N 1
ATOM 5399 C CA . PHE C 1 71 ? 97.236 37.303 150.346 1.00 24.58 52 PHE C CA 1
ATOM 5400 C C . PHE C 1 71 ? 97.896 38.252 149.353 1.00 25.53 52 PHE C C 1
ATOM 5401 O O . PHE C 1 71 ? 98.879 38.918 149.681 1.00 24.96 52 PHE C O 1
ATOM 5417 N N . GLN C 1 73 ? 96.660 41.080 148.063 1.00 26.95 54 GLN C N 1
ATOM 5418 C CA . GLN C 1 73 ? 96.460 42.478 148.438 1.00 27.82 54 GLN C CA 1
ATOM 5419 C C . GLN C 1 73 ? 97.499 42.888 149.449 1.00 26.98 54 GLN C C 1
ATOM 5420 O O . GLN C 1 73 ? 98.149 43.928 149.328 1.00 26.67 54 GLN C O 1
ATOM 5426 N N . ARG C 1 74 ? 97.626 42.058 150.470 1.00 26.62 55 ARG C N 1
ATOM 5427 C CA . ARG C 1 74 ? 98.519 42.353 151.560 1.00 26.93 55 ARG C CA 1
ATOM 5428 C C . ARG C 1 74 ? 99.930 42.602 151.056 1.00 26.42 55 ARG C C 1
ATOM 5429 O O . ARG C 1 74 ? 100.464 43.695 151.218 1.00 27.48 55 ARG C O 1
ATOM 5437 N N . TRP C 1 75 ? 100.506 41.606 150.399 1.00 25.90 56 TRP C N 1
ATOM 5438 C CA . TRP C 1 75 ? 101.898 41.676 149.979 1.00 25.75 56 TRP C CA 1
ATOM 5439 C C . TRP C 1 75 ? 102.194 42.497 148.733 1.00 26.41 56 TRP C C 1
ATOM 5440 O O . TRP C 1 75 ? 103.326 42.946 148.567 1.00 27.24 56 TRP C O 1
ATOM 5451 N N . CYS C 1 76 ? 101.216 42.688 147.855 1.00 25.79 57 CYS C N 1
ATOM 5452 C CA . CYS C 1 76 ? 101.427 43.580 146.725 1.00 26.14 57 CYS C CA 1
ATOM 5453 C C . CYS C 1 76 ? 101.157 45.016 147.182 1.00 25.32 57 CYS C C 1
ATOM 5454 O O . CYS C 1 76 ? 101.612 45.975 146.549 1.00 24.69 57 CYS C O 1
ATOM 5457 N N . ALA C 1 77 ? 100.429 45.155 148.292 1.00 24.39 58 ALA C N 1
ATOM 5458 C CA . ALA C 1 77 ? 100.052 46.468 148.807 1.00 24.27 58 ALA C CA 1
ATOM 5459 C C . ALA C 1 77 ? 99.309 47.253 147.719 1.00 24.14 58 ALA C C 1
ATOM 5460 O O . ALA C 1 77 ? 99.499 48.461 147.559 1.00 24.62 58 ALA C O 1
ATOM 5462 N N . LEU C 1 78 ? 98.477 46.539 146.967 1.00 24.38 59 LEU C N 1
ATOM 5463 C CA . LEU C 1 78 ? 97.661 47.120 145.902 1.00 24.35 59 LEU C CA 1
ATOM 5464 C C . LEU C 1 78 ? 96.290 46.473 145.884 1.00 24.26 59 LEU C C 1
ATOM 5465 O O . LEU C 1 78 ? 96.116 45.356 146.379 1.00 25.15 59 LEU C O 1
ATOM 5470 N N . PRO C 1 79 ? 95.297 47.169 145.323 1.00 24.06 60 PRO C N 1
ATOM 5471 C CA . PRO C 1 79 ? 94.004 46.513 145.204 1.00 23.74 60 PRO C CA 1
ATOM 5472 C C . PRO C 1 79 ? 94.131 45.305 144.281 1.00 24.05 60 PRO C C 1
ATOM 5473 O O . PRO C 1 79 ? 94.978 45.293 143.377 1.00 23.33 60 PRO C O 1
ATOM 5477 N N . VAL C 1 80 ? 93.304 44.295 144.522 1.00 24.96 61 VAL C N 1
ATOM 5478 C CA . VAL C 1 80 ? 93.326 43.082 143.725 1.00 25.39 61 VAL C CA 1
ATOM 5479 C C . VAL C 1 80 ? 91.900 42.705 143.360 1.00 26.23 61 VAL C C 1
ATOM 5480 O O . VAL C 1 80 ? 91.082 42.422 144.227 1.00 27.08 61 VAL C O 1
ATOM 5484 N N . ASP C 1 81 ? 91.612 42.718 142.065 1.00 27.04 62 ASP C N 1
ATOM 5485 C CA . ASP C 1 81 ? 90.294 42.388 141.560 1.00 27.37 62 ASP C CA 1
ATOM 5486 C C . ASP C 1 81 ? 90.314 40.997 140.988 1.00 26.68 62 ASP C C 1
ATOM 5487 O O . ASP C 1 81 ? 91.306 40.586 140.385 1.00 25.90 62 ASP C O 1
ATOM 5492 N N . VAL C 1 82 ? 89.212 40.279 141.186 1.00 25.50 63 VAL C N 1
ATOM 5493 C CA . VAL C 1 82 ? 89.061 38.944 140.645 1.00 24.85 63 VAL C CA 1
ATOM 5494 C C . VAL C 1 82 ? 87.751 38.917 139.860 1.00 25.15 63 VAL C C 1
ATOM 5495 O O . VAL C 1 82 ? 86.687 39.172 140.426 1.00 25.55 63 VAL C O 1
ATOM 5499 N N . CYS C 1 83 ? 87.822 38.614 138.564 1.00 24.33 64 CYS C N 1
ATOM 5500 C CA . CYS C 1 83 ? 86.627 38.601 137.744 1.00 24.70 64 CYS C CA 1
ATOM 5501 C C . CYS C 1 83 ? 86.732 37.703 136.533 1.00 24.23 64 CYS C C 1
ATOM 5502 O O . CYS C 1 83 ? 87.828 37.273 136.145 1.00 23.71 64 CYS C O 1
ATOM 5505 N N . TRP C 1 84 ? 85.570 37.435 135.935 1.00 23.36 65 TRP C N 1
ATOM 5506 C CA . TRP C 1 84 ? 85.494 36.647 134.723 1.00 22.93 65 TRP C CA 1
ATOM 5507 C C . TRP C 1 84 ? 85.911 37.565 133.580 1.00 22.84 65 TRP C C 1
ATOM 5508 O O . TRP C 1 84 ? 85.718 38.778 133.670 1.00 22.40 65 TRP C O 1
ATOM 5519 N N . PRO C 1 85 ? 86.483 36.993 132.503 1.00 22.97 66 PRO C N 1
ATOM 5520 C CA . PRO C 1 85 ? 87.010 37.797 131.392 1.00 22.41 66 PRO C CA 1
ATOM 5521 C C . PRO C 1 85 ? 86.017 38.744 130.716 1.00 22.01 66 PRO C C 1
ATOM 5522 O O . PRO C 1 85 ? 86.410 39.832 130.297 1.00 21.99 66 PRO C O 1
ATOM 5526 N N . PHE C 1 86 ? 84.752 38.346 130.612 1.00 21.58 67 PHE C N 1
ATOM 5527 C CA . PHE C 1 86 ? 83.752 39.188 129.951 1.00 21.79 67 PHE C CA 1
ATOM 5528 C C . PHE C 1 86 ? 83.442 40.489 130.710 1.00 22.89 67 PHE C C 1
ATOM 5529 O O . PHE C 1 86 ? 82.898 41.430 130.118 1.00 22.95 67 PHE C O 1
ATOM 5545 N N . LEU C 1 88 ? 85.787 42.336 131.940 1.00 23.02 69 LEU C N 1
ATOM 5546 C CA . LEU C 1 88 ? 86.836 43.255 131.531 1.00 22.54 69 LEU C CA 1
ATOM 5547 C C . LEU C 1 88 ? 86.599 43.774 130.128 1.00 22.71 69 LEU C C 1
ATOM 5548 O O . LEU C 1 88 ? 87.384 43.507 129.225 1.00 23.54 69 LEU C O 1
ATOM 5553 N N . ASP C 1 89 ? 85.519 44.525 129.949 1.00 23.71 70 ASP C N 1
ATOM 5554 C CA . ASP C 1 89 ? 85.192 45.103 128.646 1.00 23.84 70 ASP C CA 1
ATOM 5555 C C . ASP C 1 89 ? 86.052 46.345 128.411 1.00 23.80 70 ASP C C 1
ATOM 5556 O O . ASP C 1 89 ? 86.818 46.749 129.286 1.00 23.01 70 ASP C O 1
ATOM 5561 N N . ASP C 1 90 ? 85.930 46.949 127.233 1.00 24.16 71 ASP C N 1
ATOM 5562 C CA . ASP C 1 90 ? 86.717 48.137 126.912 1.00 24.09 71 ASP C CA 1
ATOM 5563 C C . ASP C 1 90 ? 86.465 49.298 127.872 1.00 24.18 71 ASP C C 1
ATOM 5564 O O . ASP C 1 90 ? 87.420 49.886 128.367 1.00 24.15 71 ASP C O 1
ATOM 5569 N N . GLU C 1 91 ? 85.201 49.618 128.153 1.00 24.68 72 GLU C N 1
ATOM 5570 C CA . GLU C 1 91 ? 84.898 50.730 129.070 1.00 25.62 72 GLU C CA 1
ATOM 5571 C C . GLU C 1 91 ? 85.474 50.528 130.468 1.00 24.22 72 GLU C C 1
ATOM 5572 O O . GLU C 1 91 ? 85.955 51.478 131.090 1.00 23.86 72 GLU C O 1
ATOM 5578 N N . THR C 1 92 ? 85.440 49.292 130.951 1.00 23.10 73 THR C N 1
ATOM 5579 C CA . THR C 1 92 ? 86.011 48.968 132.253 1.00 21.77 73 THR C CA 1
ATOM 5580 C C . THR C 1 92 ? 87.522 49.201 132.212 1.00 21.93 73 THR C C 1
ATOM 5581 O O . THR C 1 92 ? 88.068 49.864 133.086 1.00 22.29 73 THR C O 1
ATOM 5585 N N . LEU C 1 93 ? 88.184 48.682 131.177 1.00 22.36 74 LEU C N 1
ATOM 5586 C CA . LEU C 1 93 ? 89.643 48.820 131.025 1.00 22.19 74 LEU C CA 1
ATOM 5587 C C . LEU C 1 93 ? 90.094 50.273 130.788 1.00 22.44 74 LEU C C 1
ATOM 5588 O O . LEU C 1 93 ? 91.224 50.634 131.120 1.00 22.97 74 LEU C O 1
ATOM 5593 N N . ALA C 1 94 ? 89.214 51.097 130.225 1.00 22.32 75 ALA C N 1
ATOM 5594 C CA . ALA C 1 94 ? 89.516 52.505 129.973 1.00 22.05 75 ALA C CA 1
ATOM 5595 C C . ALA C 1 94 ? 89.404 53.359 131.255 1.00 23.52 75 ALA C C 1
ATOM 5596 O O . ALA C 1 94 ? 90.268 54.196 131.519 1.00 24.92 75 ALA C O 1
ATOM 5598 N N . ARG C 1 95 ? 88.349 53.148 132.045 1.00 24.11 76 ARG C N 1
ATOM 5599 C CA . ARG C 1 95 ? 88.141 53.885 133.301 1.00 25.17 76 ARG C CA 1
ATOM 5600 C C . ARG C 1 95 ? 89.138 53.463 134.371 1.00 24.61 76 ARG C C 1
ATOM 5601 O O . ARG C 1 95 ? 89.485 54.241 135.257 1.00 24.86 76 ARG C O 1
ATOM 5609 N N . SER C 1 96 ? 89.557 52.207 134.313 1.00 24.19 77 SER C N 1
ATOM 5610 C CA . SER C 1 96 ? 90.477 51.659 135.295 1.00 23.47 77 SER C CA 1
ATOM 5611 C C . SER C 1 96 ? 91.839 52.308 135.208 1.00 23.41 77 SER C C 1
ATOM 5612 O O . SER C 1 96 ? 92.272 52.715 134.125 1.00 24.36 77 SER C O 1
ATOM 5615 N N . GLY C 1 97 ? 92.501 52.415 136.357 1.00 23.12 78 GLY C N 1
ATOM 5616 C CA . GLY C 1 97 ? 93.856 52.941 136.416 1.00 22.98 78 GLY C CA 1
ATOM 5617 C C . GLY C 1 97 ? 94.786 51.857 135.906 1.00 23.33 78 GLY C C 1
ATOM 5618 O O . GLY C 1 97 ? 94.414 50.682 135.876 1.00 23.96 78 GLY C O 1
ATOM 5619 N N . LYS C 1 98 ? 95.994 52.234 135.501 1.00 23.36 79 LYS C N 1
ATOM 5620 C CA . LYS C 1 98 ? 96.939 51.259 134.980 1.00 23.34 79 LYS C CA 1
ATOM 5621 C C . LYS C 1 98 ? 96.988 50.072 135.931 1.00 24.05 79 LYS C C 1
ATOM 5622 O O . LYS C 1 98 ? 97.087 50.230 137.152 1.00 24.07 79 LYS C O 1
ATOM 5628 N N . ALA C 1 99 ? 96.913 48.878 135.366 1.00 23.97 80 ALA C N 1
ATOM 5629 C CA . ALA C 1 99 ? 96.882 47.686 136.169 1.00 23.70 80 ALA C CA 1
ATOM 5630 C C . ALA C 1 99 ? 97.617 46.555 135.496 1.00 23.64 80 ALA C C 1
ATOM 5631 O O . ALA C 1 99 ? 97.925 46.613 134.303 1.00 23.77 80 ALA C O 1
ATOM 5633 N N . LEU C 1 100 ? 97.916 45.532 136.285 1.00 23.42 81 LEU C N 1
ATOM 5634 C CA . LEU C 1 100 ? 98.495 44.310 135.760 1.00 23.25 81 LEU C CA 1
ATOM 5635 C C . LEU C 1 100 ? 97.319 43.346 135.621 1.00 23.47 81 LEU C C 1
ATOM 5636 O O . LEU C 1 100 ? 96.685 42.988 136.618 1.00 22.67 81 LEU C O 1
ATOM 5641 N N . VAL C 1 101 ? 96.997 42.970 134.386 1.00 22.99 82 VAL C N 1
ATOM 5642 C CA . VAL C 1 101 ? 95.929 42.020 134.146 1.00 22.21 82 VAL C CA 1
ATOM 5643 C C . VAL C 1 101 ? 96.551 40.647 133.996 1.00 22.20 82 VAL C C 1
ATOM 5644 O O . VAL C 1 101 ? 97.278 40.402 133.044 1.00 22.95 82 VAL C O 1
ATOM 5648 N N . VAL C 1 102 ? 96.282 39.759 134.946 1.00 22.18 83 VAL C N 1
ATOM 5649 C CA . VAL C 1 102 ? 96.802 38.398 134.883 1.00 22.68 83 VAL C CA 1
ATOM 5650 C C . VAL C 1 102 ? 95.741 37.411 134.398 1.00 22.79 83 VAL C C 1
ATOM 5651 O O . VAL C 1 102 ? 94.759 37.150 135.099 1.00 22.67 83 VAL C O 1
ATOM 5655 N N . GLY C 1 103 ? 95.944 36.870 133.198 1.00 22.83 84 GLY C N 1
ATOM 5656 C CA . GLY C 1 103 ? 95.044 35.867 132.631 1.00 23.25 84 GLY C CA 1
ATOM 5657 C C . GLY C 1 103 ? 95.473 34.498 133.132 1.00 23.63 84 GLY C C 1
ATOM 5658 O O . GLY C 1 103 ? 96.632 34.126 132.992 1.00 23.49 84 GLY C O 1
ATOM 5659 N N . ILE C 1 104 ? 94.540 33.749 133.714 1.00 24.00 85 ILE C N 1
ATOM 5660 C CA . ILE C 1 104 ? 94.859 32.457 134.316 1.00 23.85 85 ILE C CA 1
ATOM 5661 C C . ILE C 1 104 ? 94.083 31.330 133.663 1.00 24.38 85 ILE C C 1
ATOM 5662 O O . ILE C 1 104 ? 92.912 31.482 133.348 1.00 25.22 85 ILE C O 1
ATOM 5667 N N . SER C 1 105 ? 94.740 30.194 133.472 1.00 25.23 86 SER C N 1
ATOM 5668 C CA . SER C 1 105 ? 94.094 29.035 132.879 1.00 26.56 86 SER C CA 1
ATOM 5669 C C . SER C 1 105 ? 94.735 27.748 133.356 1.00 26.41 86 SER C C 1
ATOM 5670 O O . SER C 1 105 ? 95.955 27.668 133.473 1.00 27.22 86 SER C O 1
ATOM 5673 N N . GLN C 1 106 ? 93.919 26.736 133.627 1.00 25.76 87 GLN C N 1
ATOM 5674 C CA . GLN C 1 106 ? 94.460 25.440 134.004 1.00 26.07 87 GLN C CA 1
ATOM 5675 C C . GLN C 1 106 ? 95.067 24.786 132.767 1.00 25.92 87 GLN C C 1
ATOM 5676 O O . GLN C 1 106 ? 95.930 23.930 132.882 1.00 26.10 87 GLN C O 1
ATOM 5682 N N . GLY C 1 107 ? 94.604 25.205 131.590 1.00 26.33 88 GLY C N 1
ATOM 5683 C CA . GLY C 1 107 ? 95.112 24.715 130.316 1.00 26.17 88 GLY C CA 1
ATOM 5684 C C . GLY C 1 107 ? 95.917 25.781 129.594 1.00 26.36 88 GLY C C 1
ATOM 5685 O O . GLY C 1 107 ? 96.668 26.527 130.217 1.00 27.53 88 GLY C O 1
ATOM 5686 N N . GLY C 1 108 ? 95.760 25.854 128.277 1.00 26.10 89 GLY C N 1
ATOM 5687 C CA . GLY C 1 108 ? 96.496 26.817 127.458 1.00 26.16 89 GLY C CA 1
ATOM 5688 C C . GLY C 1 108 ? 95.802 28.157 127.305 1.00 26.06 89 GLY C C 1
ATOM 5689 O O . GLY C 1 108 ? 96.331 29.084 126.674 1.00 25.92 89 GLY C O 1
ATOM 5690 N N . GLY C 1 109 ? 94.608 28.265 127.869 1.00 25.50 90 GLY C N 1
ATOM 5691 C CA . GLY C 1 109 ? 93.867 29.506 127.796 1.00 25.12 90 GLY C CA 1
ATOM 5692 C C . GLY C 1 109 ? 92.606 29.423 126.965 1.00 24.64 90 GLY C C 1
ATOM 5693 O O . GLY C 1 109 ? 92.538 28.707 125.963 1.00 23.70 90 GLY C O 1
ATOM 5694 N N . SER C 1 110 ? 91.610 30.180 127.410 1.00 24.79 91 SER C N 1
ATOM 5695 C CA . SER C 1 110 ? 90.319 30.283 126.754 1.00 24.67 91 SER C CA 1
ATOM 5696 C C . SER C 1 110 ? 90.305 31.509 125.849 1.00 24.87 91 SER C C 1
ATOM 5697 O O . SER C 1 110 ? 91.109 32.429 126.023 1.00 24.61 91 SER C O 1
ATOM 5700 N N . LEU C 1 111 ? 89.386 31.531 124.893 1.00 24.70 92 LEU C N 1
ATOM 5701 C CA . LEU C 1 111 ? 89.269 32.670 124.001 1.00 25.08 92 LEU C CA 1
ATOM 5702 C C . LEU C 1 111 ? 88.944 33.924 124.810 1.00 24.83 92 LEU C C 1
ATOM 5703 O O . LEU C 1 111 ? 89.500 34.999 124.574 1.00 24.52 92 LEU C O 1
ATOM 5708 N N . SER C 1 112 ? 88.043 33.771 125.776 1.00 24.58 93 SER C N 1
ATOM 5709 C CA . SER C 1 112 ? 87.594 34.885 126.605 1.00 24.25 93 SER C CA 1
ATOM 5710 C C . SER C 1 112 ? 88.734 35.559 127.348 1.00 23.36 93 SER C C 1
ATOM 5711 O O . SER C 1 112 ? 88.833 36.781 127.371 1.00 24.17 93 SER C O 1
ATOM 5714 N N . THR C 1 113 ? 89.592 34.761 127.961 1.00 22.18 94 THR C N 1
ATOM 5715 C CA . THR C 1 113 ? 90.709 35.311 128.688 1.00 21.53 94 THR C CA 1
ATOM 5716 C C . THR C 1 113 ? 91.698 35.935 127.711 1.00 21.65 94 THR C C 1
ATOM 5717 O O . THR C 1 113 ? 92.186 37.036 127.950 1.00 22.93 94 THR C O 1
ATOM 5721 N N . LEU C 1 114 ? 91.982 35.253 126.607 1.00 20.53 95 LEU C N 1
ATOM 5722 C CA . LEU C 1 114 ? 92.892 35.803 125.619 1.00 20.02 95 LEU C CA 1
ATOM 5723 C C . LEU C 1 114 ? 92.364 37.161 125.177 1.00 20.44 95 LEU C C 1
ATOM 5724 O O . LEU C 1 114 ? 93.103 38.143 125.169 1.00 22.43 95 LEU C O 1
ATOM 5729 N N . ALA C 1 115 ? 91.078 37.216 124.835 1.00 20.03 96 ALA C N 1
ATOM 5730 C CA . ALA C 1 115 ? 90.448 38.446 124.347 1.00 19.62 96 ALA C CA 1
ATOM 5731 C C . ALA C 1 115 ? 90.560 39.581 125.361 1.00 20.12 96 ALA C C 1
ATOM 5732 O O . ALA C 1 115 ? 90.951 40.703 125.023 1.00 20.74 96 ALA C O 1
ATOM 5734 N N . ALA C 1 116 ? 90.209 39.281 126.603 1.00 20.02 97 ALA C N 1
ATOM 5735 C CA . ALA C 1 116 ? 90.284 40.264 127.674 1.00 20.37 97 ALA C CA 1
ATOM 5736 C C . ALA C 1 116 ? 91.715 40.797 127.787 1.00 20.67 97 ALA C C 1
ATOM 5737 O O . ALA C 1 116 ? 91.928 42.010 127.845 1.00 20.31 97 ALA C O 1
ATOM 5747 N N . GLU C 1 118 ? 94.040 40.949 125.524 1.00 23.09 99 GLU C N 1
ATOM 5748 C CA . GLU C 1 118 ? 94.360 41.824 124.398 1.00 24.37 99 GLU C CA 1
ATOM 5749 C C . GLU C 1 118 ? 93.685 43.193 124.497 1.00 23.60 99 GLU C C 1
ATOM 5750 O O . GLU C 1 118 ? 94.288 44.203 124.147 1.00 23.69 99 GLU C O 1
ATOM 5756 N N . ARG C 1 119 ? 92.452 43.239 124.983 1.00 23.21 100 ARG C N 1
ATOM 5757 C CA . ARG C 1 119 ? 91.793 44.527 125.167 1.00 23.56 100 ARG C CA 1
ATOM 5758 C C . ARG C 1 119 ? 92.585 45.361 126.176 1.00 23.90 100 ARG C C 1
ATOM 5759 O O . ARG C 1 119 ? 92.795 46.564 125.979 1.00 23.50 100 ARG C O 1
ATOM 5767 N N . ALA C 1 120 ? 93.017 44.708 127.254 1.00 23.99 101 ALA C N 1
ATOM 5768 C CA . ALA C 1 120 ? 93.807 45.352 128.295 1.00 24.63 101 ALA C CA 1
ATOM 5769 C C . ALA C 1 120 ? 95.108 45.895 127.723 1.00 25.24 101 ALA C C 1
ATOM 5770 O O . ALA C 1 120 ? 95.529 47.015 128.029 1.00 24.17 101 ALA C O 1
ATOM 5772 N N . ARG C 1 121 ? 95.726 45.088 126.868 1.00 26.38 102 ARG C N 1
ATOM 5773 C CA . ARG C 1 121 ? 97.009 45.423 126.287 1.00 27.08 102 ARG C CA 1
ATOM 5774 C C . ARG C 1 121 ? 96.894 46.620 125.344 1.00 27.47 102 ARG C C 1
ATOM 5775 O O . ARG C 1 121 ? 97.769 47.487 125.349 1.00 27.30 102 ARG C O 1
ATOM 5783 N N . ASN C 1 122 ? 95.815 46.681 124.559 1.00 28.11 103 ASN C N 1
ATOM 5784 C CA . ASN C 1 122 ? 95.606 47.791 123.609 1.00 29.43 103 ASN C CA 1
ATOM 5785 C C . ASN C 1 122 ? 95.503 49.148 124.280 1.00 29.04 103 ASN C C 1
ATOM 5786 O O . ASN C 1 122 ? 95.965 50.148 123.743 1.00 28.78 103 ASN C O 1
ATOM 5791 N N . VAL C 1 123 ? 94.874 49.161 125.450 1.00 29.79 104 VAL C N 1
ATOM 5792 C CA . VAL C 1 123 ? 94.641 50.373 126.233 1.00 29.63 104 VAL C CA 1
ATOM 5793 C C . VAL C 1 123 ? 95.865 50.823 127.051 1.00 28.92 104 VAL C C 1
ATOM 5794 O O . VAL C 1 123 ? 95.912 51.964 127.511 1.00 29.21 104 VAL C O 1
ATOM 5798 N N . GLY C 1 124 ? 96.843 49.938 127.245 1.00 27.79 105 GLY C N 1
ATOM 5799 C CA . GLY C 1 124 ? 98.059 50.305 127.977 1.00 26.73 105 GLY C CA 1
ATOM 5800 C C . GLY C 1 124 ? 98.367 49.572 129.276 1.00 26.34 105 GLY C C 1
ATOM 5801 O O . GLY C 1 124 ? 99.417 49.801 129.878 1.00 26.71 105 GLY C O 1
ATOM 5802 N N . HIS C 1 125 ? 97.474 48.704 129.735 1.00 24.98 106 HIS C N 1
ATOM 5803 C CA . HIS C 1 125 ? 97.749 47.957 130.958 1.00 24.62 106 HIS C CA 1
ATOM 5804 C C . HIS C 1 125 ? 98.825 46.924 130.669 1.00 24.27 106 HIS C C 1
ATOM 5805 O O . HIS C 1 125 ? 99.061 46.585 129.519 1.00 24.38 106 HIS C O 1
ATOM 5812 N N . ILE C 1 126 ? 99.481 46.433 131.714 1.00 24.61 107 ILE C N 1
ATOM 5813 C CA . ILE C 1 126 ? 100.493 45.384 131.573 1.00 24.57 107 ILE C CA 1
ATOM 5814 C C . ILE C 1 126 ? 99.774 44.051 131.724 1.00 24.14 107 ILE C C 1
ATOM 5815 O O . ILE C 1 126 ? 98.855 43.928 132.534 1.00 24.65 107 ILE C O 1
ATOM 5820 N N . THR C 1 127 ? 100.176 43.057 130.943 1.00 23.39 108 THR C N 1
ATOM 5821 C CA . THR C 1 127 ? 99.531 41.758 131.006 1.00 23.11 108 THR C CA 1
ATOM 5822 C C . THR C 1 127 ? 100.509 40.648 131.353 1.00 23.70 108 THR C C 1
ATOM 5823 O O . THR C 1 127 ? 101.681 40.707 130.987 1.00 23.89 108 THR C O 1
ATOM 5827 N N . ALA C 1 128 ? 100.023 39.639 132.069 1.00 23.93 109 ALA C N 1
ATOM 5828 C CA . ALA C 1 128 ? 100.836 38.472 132.390 1.00 24.23 109 ALA C CA 1
ATOM 5829 C C . ALA C 1 128 ? 99.957 37.249 132.240 1.00 24.66 109 ALA C C 1
ATOM 5830 O O . ALA C 1 128 ? 98.746 37.341 132.403 1.00 25.33 109 ALA C O 1
ATOM 5832 N N . SER C 1 129 ? 100.558 36.109 131.912 1.00 25.35 110 SER C N 1
ATOM 5833 C CA . SER C 1 129 ? 99.798 34.873 131.752 1.00 25.00 110 SER C CA 1
ATOM 5834 C C . SER C 1 129 ? 100.189 33.837 132.791 1.00 25.08 110 SER C C 1
ATOM 5835 O O . SER C 1 129 ? 101.360 33.712 133.151 1.00 24.63 110 SER C O 1
ATOM 5846 N N . ALA C 1 131 ? 99.226 30.164 132.632 1.00 25.55 112 ALA C N 1
ATOM 5847 C CA . ALA C 1 131 ? 98.667 28.958 132.047 1.00 25.61 112 ALA C CA 1
ATOM 5848 C C . ALA C 1 131 ? 99.333 27.757 132.708 1.00 25.33 112 ALA C C 1
ATOM 5849 O O . ALA C 1 131 ? 100.411 27.871 133.272 1.00 25.92 112 ALA C O 1
ATOM 5851 N N . GLY C 1 132 ? 98.689 26.602 132.639 1.00 25.92 113 GLY C N 1
ATOM 5852 C CA . GLY C 1 132 ? 99.242 25.391 133.240 1.00 25.73 113 GLY C CA 1
ATOM 5853 C C . GLY C 1 132 ? 100.169 24.659 132.295 1.00 25.29 113 GLY C C 1
ATOM 5854 O O . GLY C 1 132 ? 100.710 23.615 132.632 1.00 26.52 113 GLY C O 1
ATOM 5855 N N . VAL C 1 133 ? 100.349 25.205 131.101 1.00 24.38 114 VAL C N 1
ATOM 5856 C CA . VAL C 1 133 ? 101.213 24.597 130.114 1.00 23.28 114 VAL C CA 1
ATOM 5857 C C . VAL C 1 133 ? 101.936 25.689 129.341 1.00 23.20 114 VAL C C 1
ATOM 5858 O O . VAL C 1 133 ? 101.511 26.846 129.333 1.00 22.70 114 VAL C O 1
ATOM 5862 N N . ALA C 1 134 ? 103.035 25.306 128.699 1.00 23.75 115 ALA C N 1
ATOM 5863 C CA . ALA C 1 134 ? 103.832 26.218 127.879 1.00 23.07 115 ALA C CA 1
ATOM 5864 C C . ALA C 1 134 ? 104.327 25.436 126.674 1.00 22.77 115 ALA C C 1
ATOM 5865 O O . ALA C 1 134 ? 104.832 24.330 126.826 1.00 23.60 115 ALA C O 1
ATOM 5867 N N . PRO C 1 135 ? 104.175 25.995 125.465 1.00 22.85 116 PRO C N 1
ATOM 5868 C CA . PRO C 1 135 ? 103.581 27.302 125.165 1.00 22.63 116 PRO C CA 1
ATOM 5869 C C . PRO C 1 135 ? 102.055 27.283 125.247 1.00 22.62 116 PRO C C 1
ATOM 5870 O O . PRO C 1 135 ? 101.439 26.334 124.776 1.00 22.65 116 PRO C O 1
ATOM 5874 N N . ALA C 1 136 ? 101.462 28.322 125.838 1.00 22.36 117 ALA C N 1
ATOM 5875 C CA . ALA C 1 136 ? 100.001 28.421 125.979 1.00 21.53 117 ALA C CA 1
ATOM 5876 C C . ALA C 1 136 ? 99.424 29.501 125.064 1.00 21.37 117 ALA C C 1
ATOM 5877 O O . ALA C 1 136 ? 100.100 30.464 124.737 1.00 21.67 117 ALA C O 1
ATOM 5879 N N . THR C 1 137 ? 98.163 29.361 124.676 1.00 21.69 118 THR C N 1
ATOM 5880 C CA . THR C 1 137 ? 97.543 30.327 123.769 1.00 22.16 118 THR C CA 1
ATOM 5881 C C . THR C 1 137 ? 97.529 31.740 124.336 1.00 22.54 118 THR C C 1
ATOM 5882 O O . THR C 1 137 ? 97.791 32.712 123.612 1.00 22.74 118 THR C O 1
ATOM 5886 N N . ILE C 1 138 ? 97.221 31.859 125.623 1.00 22.16 119 ILE C N 1
ATOM 5887 C CA . ILE C 1 138 ? 97.195 33.172 126.257 1.00 22.33 119 ILE C CA 1
ATOM 5888 C C . ILE C 1 138 ? 98.591 33.797 126.370 1.00 22.46 119 ILE C C 1
ATOM 5889 O O . ILE C 1 138 ? 98.711 34.979 126.675 1.00 23.14 119 ILE C O 1
ATOM 5894 N N . ASP C 1 139 ? 99.643 33.022 126.117 1.00 22.86 120 ASP C N 1
ATOM 5895 C CA . ASP C 1 139 ? 101.002 33.578 126.159 1.00 23.85 120 ASP C CA 1
ATOM 5896 C C . ASP C 1 139 ? 101.201 34.627 125.062 1.00 24.24 120 ASP C C 1
ATOM 5897 O O . ASP C 1 139 ? 102.111 35.446 125.145 1.00 23.63 120 ASP C O 1
ATOM 5902 N N . ARG C 1 140 ? 100.334 34.595 124.048 1.00 25.51 121 ARG C N 1
ATOM 5903 C CA . ARG C 1 140 ? 100.383 35.527 122.912 1.00 26.30 121 ARG C CA 1
ATOM 5904 C C . ARG C 1 140 ? 100.113 36.977 123.322 1.00 25.23 121 ARG C C 1
ATOM 5905 O O . ARG C 1 140 ? 100.626 37.911 122.708 1.00 25.06 121 ARG C O 1
ATOM 5913 N N . ALA C 1 141 ? 99.304 37.150 124.363 1.00 24.79 122 ALA C N 1
ATOM 5914 C CA . ALA C 1 141 ? 98.920 38.472 124.849 1.00 24.64 122 ALA C CA 1
ATOM 5915 C C . ALA C 1 141 ? 99.593 38.819 126.172 1.00 24.62 122 ALA C C 1
ATOM 5916 O O . ALA C 1 141 ? 99.152 39.730 126.882 1.00 24.82 122 ALA C O 1
ATOM 5918 N N . ALA C 1 142 ? 100.664 38.106 126.500 1.00 24.06 123 ALA C N 1
ATOM 5919 C CA . ALA C 1 142 ? 101.332 38.310 127.774 1.00 23.87 123 ALA C CA 1
ATOM 5920 C C . ALA C 1 142 ? 102.662 39.055 127.657 1.00 23.87 123 ALA C C 1
ATOM 5921 O O . ALA C 1 142 ? 103.545 38.661 126.905 1.00 24.88 123 ALA C O 1
ATOM 5923 N N . ASP C 1 143 ? 102.782 40.149 128.400 1.00 23.84 124 ASP C N 1
ATOM 5924 C CA . ASP C 1 143 ? 104.024 40.895 128.469 1.00 23.89 124 ASP C CA 1
ATOM 5925 C C . ASP C 1 143 ? 104.999 40.087 129.331 1.00 23.51 124 ASP C C 1
ATOM 5926 O O . ASP C 1 143 ? 106.208 40.235 129.223 1.00 23.30 124 ASP C O 1
ATOM 5931 N N . TYR C 1 144 ? 104.455 39.233 130.192 1.00 24.18 125 TYR C N 1
ATOM 5932 C CA . TYR C 1 144 ? 105.256 38.379 131.067 1.00 24.39 125 TYR C CA 1
ATOM 5933 C C . TYR C 1 144 ? 104.581 37.008 131.238 1.00 24.00 125 TYR C C 1
ATOM 5934 O O . TYR C 1 144 ? 103.459 36.916 131.739 1.00 23.38 125 TYR C O 1
ATOM 5943 N N . ILE C 1 145 ? 105.255 35.950 130.793 1.00 23.53 126 ILE C N 1
ATOM 5944 C CA . ILE C 1 145 ? 104.712 34.602 130.910 1.00 23.76 126 ILE C CA 1
ATOM 5945 C C . ILE C 1 145 ? 105.084 34.052 132.298 1.00 24.08 126 ILE C C 1
ATOM 5946 O O . ILE C 1 145 ? 106.261 33.876 132.599 1.00 24.08 126 ILE C O 1
ATOM 5951 N N . LEU C 1 146 ? 104.084 33.799 133.143 1.00 24.08 127 LEU C N 1
ATOM 5952 C CA . LEU C 1 146 ? 104.327 33.312 134.502 1.00 23.93 127 LEU C CA 1
ATOM 5953 C C . LEU C 1 146 ? 103.748 31.907 134.680 1.00 24.69 127 LEU C C 1
ATOM 5954 O O . LEU C 1 146 ? 103.070 31.615 135.666 1.00 24.45 127 LEU C O 1
ATOM 5959 N N . THR C 1 147 ? 104.046 31.035 133.724 1.00 26.05 128 THR C N 1
ATOM 5960 C CA . THR C 1 147 ? 103.502 29.680 133.703 1.00 26.67 128 THR C CA 1
ATOM 5961 C C . THR C 1 147 ? 103.546 28.948 135.042 1.00 28.07 128 THR C C 1
ATOM 5962 O O . THR C 1 147 ? 104.557 28.981 135.747 1.00 27.69 128 THR C O 1
ATOM 5966 N N . VAL C 1 148 ? 102.429 28.298 135.379 1.00 29.68 129 VAL C N 1
ATOM 5967 C CA . VAL C 1 148 ? 102.330 27.472 136.576 1.00 30.95 129 VAL C CA 1
ATOM 5968 C C . VAL C 1 148 ? 103.100 26.183 136.249 1.00 32.34 129 VAL C C 1
ATOM 5969 O O . VAL C 1 148 ? 102.718 25.447 135.335 1.00 32.78 129 VAL C O 1
ATOM 5973 N N . PRO C 1 149 ? 104.198 25.918 136.978 1.00 33.54 130 PRO C N 1
ATOM 5974 C CA . PRO C 1 149 ? 105.088 24.773 136.707 1.00 34.63 130 PRO C CA 1
ATOM 5975 C C . PRO C 1 149 ? 104.549 23.377 137.059 1.00 36.07 130 PRO C C 1
ATOM 5976 O O . PRO C 1 149 ? 104.765 22.892 138.169 1.00 36.60 130 PRO C O 1
ATOM 5980 N N . CYS C 1 150 ? 103.899 22.721 136.096 1.00 37.64 131 CYS C N 1
ATOM 5981 C CA . CYS C 1 150 ? 103.334 21.387 136.304 1.00 37.98 131 CYS C CA 1
ATOM 5982 C C . CYS C 1 150 ? 103.914 20.344 135.342 1.00 38.31 131 CYS C C 1
ATOM 5983 O O . CYS C 1 150 ? 103.274 19.331 135.055 1.00 38.88 131 CYS C O 1
ATOM 5986 N N . GLY C 1 151 ? 105.123 20.592 134.846 1.00 38.53 132 GLY C N 1
ATOM 5987 C CA . GLY C 1 151 ? 105.792 19.664 133.935 1.00 38.44 132 GLY C CA 1
ATOM 5988 C C . GLY C 1 151 ? 104.866 19.123 132.866 1.00 38.63 132 GLY C C 1
ATOM 5989 O O . GLY C 1 151 ? 104.599 17.923 132.816 1.00 39.50 132 GLY C O 1
ATOM 5990 N N . THR C 1 159 ? 95.073 17.081 139.010 1.00 32.71 140 THR C N 1
ATOM 5991 C CA . THR C 1 159 ? 94.690 17.219 140.417 1.00 32.82 140 THR C CA 1
ATOM 5992 C C . THR C 1 159 ? 95.382 18.371 141.174 1.00 32.08 140 THR C C 1
ATOM 5993 O O . THR C 1 159 ? 94.750 19.060 141.992 1.00 33.57 140 THR C O 1
ATOM 5997 N N . LYS C 1 160 ? 96.671 18.575 140.915 1.00 29.71 141 LYS C N 1
ATOM 5998 C CA . LYS C 1 160 ? 97.441 19.618 141.595 1.00 28.32 141 LYS C CA 1
ATOM 5999 C C . LYS C 1 160 ? 97.096 21.035 141.110 1.00 27.32 141 LYS C C 1
ATOM 6000 O O . LYS C 1 160 ? 97.324 22.007 141.821 1.00 27.58 141 LYS C O 1
ATOM 6006 N N . GLY C 1 161 ? 96.561 21.137 139.895 1.00 26.00 142 GLY C N 1
ATOM 6007 C CA . GLY C 1 161 ? 96.240 22.417 139.254 1.00 24.66 142 GLY C CA 1
ATOM 6008 C C . GLY C 1 161 ? 95.816 23.588 140.125 1.00 24.11 142 GLY C C 1
ATOM 6009 O O . GLY C 1 161 ? 96.398 24.663 140.055 1.00 25.08 142 GLY C O 1
ATOM 6010 N N . TYR C 1 162 ? 94.778 23.391 140.923 1.00 24.10 143 TYR C N 1
ATOM 6011 C CA . TYR C 1 162 ? 94.261 24.437 141.805 1.00 23.39 143 TYR C CA 1
ATOM 6012 C C . TYR C 1 162 ? 95.305 24.860 142.851 1.00 23.68 143 TYR C C 1
ATOM 6013 O O . TYR C 1 162 ? 95.561 26.048 143.016 1.00 22.94 143 TYR C O 1
ATOM 6022 N N . HIS C 1 163 ? 95.901 23.882 143.539 1.00 24.23 144 HIS C N 1
ATOM 6023 C CA . HIS C 1 163 ? 96.948 24.132 144.543 1.00 24.62 144 HIS C CA 1
ATOM 6024 C C . HIS C 1 163 ? 98.127 24.899 143.946 1.00 24.69 144 HIS C C 1
ATOM 6025 O O . HIS C 1 163 ? 98.557 25.929 144.485 1.00 24.28 144 HIS C O 1
ATOM 6032 N N . CYS C 1 164 ? 98.645 24.387 142.831 1.00 24.17 145 CYS C N 1
ATOM 6033 C CA . CYS C 1 164 ? 99.765 25.016 142.146 1.00 23.96 145 CYS C CA 1
ATOM 6034 C C . CYS C 1 164 ? 99.438 26.439 141.702 1.00 23.86 145 CYS C C 1
ATOM 6035 O O . CYS C 1 164 ? 100.299 27.328 141.781 1.00 23.02 145 CYS C O 1
ATOM 6038 N N . THR C 1 165 ? 98.200 26.652 141.240 1.00 23.37 146 THR C N 1
ATOM 6039 C CA . THR C 1 165 ? 97.777 27.968 140.769 1.00 22.22 146 THR C CA 1
ATOM 6040 C C . THR C 1 165 ? 97.721 28.916 141.951 1.00 21.92 146 THR C C 1
ATOM 6041 O O . THR C 1 165 ? 98.164 30.056 141.867 1.00 21.99 146 THR C O 1
ATOM 6045 N N . VAL C 1 166 ? 97.200 28.439 143.068 1.00 22.03 147 VAL C N 1
ATOM 6046 C CA . VAL C 1 166 ? 97.116 29.273 144.249 1.00 22.23 147 VAL C CA 1
ATOM 6047 C C . VAL C 1 166 ? 98.521 29.659 144.699 1.00 22.84 147 VAL C C 1
ATOM 6048 O O . VAL C 1 166 ? 98.812 30.834 144.894 1.00 23.15 147 VAL C O 1
ATOM 6052 N N . LEU C 1 167 ? 99.399 28.675 144.851 1.00 23.24 148 LEU C N 1
ATOM 6053 C CA . LEU C 1 167 ? 100.761 28.959 145.287 1.00 23.23 148 LEU C CA 1
ATOM 6054 C C . LEU C 1 167 ? 101.466 29.897 144.305 1.00 23.81 148 LEU C C 1
ATOM 6055 O O . LEU C 1 167 ? 102.182 30.811 144.727 1.00 23.86 148 LEU C O 1
ATOM 6060 N N . ASN C 1 168 ? 101.246 29.688 143.005 1.00 24.08 149 ASN C N 1
ATOM 6061 C CA . ASN C 1 168 ? 101.892 30.511 141.976 1.00 23.95 149 ASN C CA 1
ATOM 6062 C C . ASN C 1 168 ? 101.560 31.980 142.184 1.00 23.66 149 ASN C C 1
ATOM 6063 O O . ASN C 1 168 ? 102.432 32.840 142.069 1.00 23.56 149 ASN C O 1
ATOM 6068 N N . LEU C 1 169 ? 100.292 32.248 142.492 1.00 23.63 150 LEU C N 1
ATOM 6069 C CA . LEU C 1 169 ? 99.810 33.597 142.761 1.00 23.71 150 LEU C CA 1
ATOM 6070 C C . LEU C 1 169 ? 100.426 34.164 144.037 1.00 23.97 150 LEU C C 1
ATOM 6071 O O . LEU C 1 169 ? 100.771 35.353 144.106 1.00 23.90 150 LEU C O 1
ATOM 6084 N N . LEU C 1 171 ? 103.334 33.251 145.376 1.00 23.67 152 LEU C N 1
ATOM 6085 C CA . LEU C 1 171 ? 104.753 33.491 145.137 1.00 23.28 152 LEU C CA 1
ATOM 6086 C C . LEU C 1 171 ? 104.951 34.803 144.358 1.00 23.51 152 LEU C C 1
ATOM 6087 O O . LEU C 1 171 ? 105.966 35.475 144.522 1.00 22.99 152 LEU C O 1
ATOM 6092 N N . LEU C 1 172 ? 103.987 35.170 143.511 1.00 24.22 153 LEU C N 1
ATOM 6093 C CA . LEU C 1 172 ? 104.081 36.434 142.783 1.00 24.06 153 LEU C CA 1
ATOM 6094 C C . LEU C 1 172 ? 103.970 37.592 143.777 1.00 24.72 153 LEU C C 1
ATOM 6095 O O . LEU C 1 172 ? 104.693 38.594 143.664 1.00 24.51 153 LEU C O 1
ATOM 6100 N N . ALA C 1 173 ? 103.061 37.453 144.745 1.00 23.96 154 ALA C N 1
ATOM 6101 C CA . ALA C 1 173 ? 102.874 38.493 145.754 1.00 24.06 154 ALA C CA 1
ATOM 6102 C C . ALA C 1 173 ? 104.164 38.675 146.553 1.00 23.80 154 ALA C C 1
ATOM 6103 O O . ALA C 1 173 ? 104.579 39.806 146.808 1.00 24.11 154 ALA C O 1
ATOM 6105 N N . LEU C 1 174 ? 104.793 37.563 146.936 1.00 23.39 155 LEU C N 1
ATOM 6106 C CA . LEU C 1 174 ? 106.063 37.604 147.667 1.00 23.12 155 LEU C CA 1
ATOM 6107 C C . LEU C 1 174 ? 107.155 38.278 146.834 1.00 23.01 155 LEU C C 1
ATOM 6108 O O . LEU C 1 174 ? 107.952 39.059 147.365 1.00 23.80 155 LEU C O 1
ATOM 6113 N N . ALA C 1 175 ? 107.171 38.005 145.531 1.00 22.52 156 ALA C N 1
ATOM 6114 C CA . ALA C 1 175 ? 108.135 38.639 144.624 1.00 23.32 156 ALA C CA 1
ATOM 6115 C C . ALA C 1 175 ? 107.939 40.162 144.591 1.00 23.20 156 ALA C C 1
ATOM 6116 O O . ALA C 1 175 ? 108.909 40.927 144.646 1.00 23.28 156 ALA C O 1
ATOM 6118 N N . VAL C 1 176 ? 106.683 40.593 144.493 1.00 22.94 157 VAL C N 1
ATOM 6119 C CA . VAL C 1 176 ? 106.366 42.016 144.502 1.00 22.80 157 VAL C CA 1
ATOM 6120 C C . VAL C 1 176 ? 106.815 42.645 145.826 1.00 23.48 157 VAL C C 1
ATOM 6121 O O . VAL C 1 176 ? 107.487 43.673 145.833 1.00 23.10 157 VAL C O 1
ATOM 6125 N N . ALA C 1 177 ? 106.446 42.014 146.938 1.00 24.34 158 ALA C N 1
ATOM 6126 C CA . ALA C 1 177 ? 106.824 42.501 148.259 1.00 25.23 158 ALA C CA 1
ATOM 6127 C C . ALA C 1 177 ? 108.341 42.651 148.345 1.00 26.18 158 ALA C C 1
ATOM 6128 O O . ALA C 1 177 ? 108.846 43.637 148.874 1.00 26.62 158 ALA C O 1
ATOM 6130 N N . GLY C 1 178 ? 109.062 41.671 147.806 1.00 26.90 159 GLY C N 1
ATOM 6131 C CA . GLY C 1 178 ? 110.518 41.708 147.791 1.00 27.59 159 GLY C CA 1
ATOM 6132 C C . GLY C 1 178 ? 111.075 42.867 146.978 1.00 28.44 159 GLY C C 1
ATOM 6133 O O . GLY C 1 178 ? 111.909 43.620 147.473 1.00 29.03 159 GLY C O 1
ATOM 6134 N N . GLN C 1 179 ? 110.626 43.008 145.730 1.00 28.97 160 GLN C N 1
ATOM 6135 C CA . GLN C 1 179 ? 111.069 44.106 144.865 1.00 29.81 160 GLN C CA 1
ATOM 6136 C C . GLN C 1 179 ? 110.892 45.467 145.501 1.00 29.77 160 GLN C C 1
ATOM 6137 O O . GLN C 1 179 ? 111.761 46.327 145.385 1.00 30.30 160 GLN C O 1
ATOM 6143 N N . GLN C 1 180 ? 109.759 45.660 146.166 1.00 30.02 161 GLN C N 1
ATOM 6144 C CA . GLN C 1 180 ? 109.440 46.936 146.795 1.00 29.93 161 GLN C CA 1
ATOM 6145 C C . GLN C 1 180 ? 110.024 47.034 148.203 1.00 29.96 161 GLN C C 1
ATOM 6146 O O . GLN C 1 180 ? 109.683 47.937 148.961 1.00 30.45 161 GLN C O 1
ATOM 6152 N N . GLN C 1 181 ? 110.907 46.097 148.537 1.00 30.05 162 GLN C N 1
ATOM 6153 C CA . GLN C 1 181 ? 111.596 46.070 149.828 1.00 30.22 162 GLN C CA 1
ATOM 6154 C C . GLN C 1 181 ? 110.666 46.168 151.034 1.00 29.69 162 GLN C C 1
ATOM 6155 O O . GLN C 1 181 ? 110.890 46.968 151.941 1.00 29.41 162 GLN C O 1
ATOM 6161 N N . ARG C 1 182 ? 109.623 45.349 151.032 1.00 29.15 163 ARG C N 1
ATOM 6162 C CA . ARG C 1 182 ? 108.696 45.284 152.151 1.00 30.04 163 ARG C CA 1
ATOM 6163 C C . ARG C 1 182 ? 108.705 43.866 152.723 1.00 29.90 163 ARG C C 1
ATOM 6164 O O . ARG C 1 182 ? 107.798 43.470 153.457 1.00 29.74 163 ARG C O 1
ATOM 6172 N N . LEU C 1 183 ? 109.762 43.125 152.393 1.00 29.77 164 LEU C N 1
ATOM 6173 C CA . LEU C 1 183 ? 109.924 41.742 152.807 1.00 29.44 164 LEU C CA 1
ATOM 6174 C C . LEU C 1 183 ? 111.417 41.412 152.814 1.00 28.97 164 LEU C C 1
ATOM 6175 O O . LEU C 1 183 ? 112.010 41.230 151.756 1.00 29.17 164 LEU C O 1
ATOM 6180 N N . ASP C 1 184 ? 112.034 41.352 153.990 1.00 28.48 165 ASP C N 1
ATOM 6181 C CA . ASP C 1 184 ? 113.455 40.995 154.077 1.00 28.38 165 ASP C CA 1
ATOM 6182 C C . ASP C 1 184 ? 113.610 39.467 154.038 1.00 28.00 165 ASP C C 1
ATOM 6183 O O . ASP C 1 184 ? 112.620 38.748 153.896 1.00 27.82 165 ASP C O 1
ATOM 6188 N N . GLY C 1 185 ? 114.840 38.974 154.158 1.00 27.66 166 GLY C N 1
ATOM 6189 C CA . GLY C 1 185 ? 115.109 37.534 154.146 1.00 27.36 166 GLY C CA 1
ATOM 6190 C C . GLY C 1 185 ? 114.371 36.781 155.240 1.00 28.12 166 GLY C C 1
ATOM 6191 O O . GLY C 1 185 ? 113.753 35.746 154.976 1.00 28.33 166 GLY C O 1
ATOM 6192 N N . GLU C 1 186 ? 114.450 37.294 156.470 1.00 28.34 167 GLU C N 1
ATOM 6193 C CA . GLU C 1 186 ? 113.763 36.710 157.628 1.00 28.95 167 GLU C CA 1
ATOM 6194 C C . GLU C 1 186 ? 112.261 36.561 157.372 1.00 28.77 167 GLU C C 1
ATOM 6195 O O . GLU C 1 186 ? 111.711 35.465 157.487 1.00 28.14 167 GLU C O 1
ATOM 6201 N N . GLN C 1 187 ? 111.620 37.669 157.010 1.00 29.16 168 GLN C N 1
ATOM 6202 C CA . GLN C 1 187 ? 110.188 37.715 156.714 1.00 29.43 168 GLN C CA 1
ATOM 6203 C C . GLN C 1 187 ? 109.837 36.771 155.567 1.00 28.94 168 GLN C C 1
ATOM 6204 O O . GLN C 1 187 ? 108.878 36.002 155.646 1.00 28.37 168 GLN C O 1
ATOM 6210 N N . ARG C 1 188 ? 110.622 36.857 154.499 1.00 28.90 169 ARG C N 1
ATOM 6211 C CA . ARG C 1 188 ? 110.477 35.995 153.335 1.00 28.71 169 ARG C CA 1
ATOM 6212 C C . ARG C 1 188 ? 110.465 34.538 153.768 1.00 27.46 169 ARG C C 1
ATOM 6213 O O . ARG C 1 188 ? 109.507 33.809 153.519 1.00 27.03 169 ARG C O 1
ATOM 6221 N N . ARG C 1 189 ? 111.537 34.123 154.433 1.00 26.44 170 ARG C N 1
ATOM 6222 C CA . ARG C 1 189 ? 111.674 32.735 154.854 1.00 25.75 170 ARG C CA 1
ATOM 6223 C C . ARG C 1 189 ? 110.576 32.312 155.825 1.00 25.06 170 ARG C C 1
ATOM 6224 O O . ARG C 1 189 ? 110.103 31.174 155.787 1.00 24.98 170 ARG C O 1
ATOM 6232 N N . SER C 1 190 ? 110.196 33.232 156.702 1.00 24.57 171 SER C N 1
ATOM 6233 C CA . SER C 1 190 ? 109.143 32.993 157.676 1.00 24.18 171 SER C CA 1
ATOM 6234 C C . SER C 1 190 ? 107.865 32.497 156.983 1.00 23.81 171 SER C C 1
ATOM 6235 O O . SER C 1 190 ? 107.221 31.554 157.448 1.00 22.69 171 SER C O 1
ATOM 6238 N N . LEU C 1 191 ? 107.512 33.144 155.872 1.00 23.55 172 LEU C N 1
ATOM 6239 C CA . LEU C 1 191 ? 106.352 32.759 155.071 1.00 23.19 172 LEU C CA 1
ATOM 6240 C C . LEU C 1 191 ? 106.585 31.422 154.359 1.00 23.16 172 LEU C C 1
ATOM 6241 O O . LEU C 1 191 ? 105.691 30.577 154.312 1.00 22.28 172 LEU C O 1
ATOM 6246 N N . LEU C 1 192 ? 107.786 31.230 153.813 1.00 23.72 173 LEU C N 1
ATOM 6247 C CA . LEU C 1 192 ? 108.125 29.982 153.120 1.00 24.25 173 LEU C CA 1
ATOM 6248 C C . LEU C 1 192 ? 108.094 28.791 154.087 1.00 24.22 173 LEU C C 1
ATOM 6249 O O . LEU C 1 192 ? 107.707 27.686 153.699 1.00 25.01 173 LEU C O 1
ATOM 6254 N N . LEU C 1 193 ? 108.495 29.020 155.336 1.00 22.98 174 LEU C N 1
ATOM 6255 C CA . LEU C 1 193 ? 108.457 27.974 156.357 1.00 22.55 174 LEU C CA 1
ATOM 6256 C C . LEU C 1 193 ? 107.023 27.598 156.728 1.00 21.74 174 LEU C C 1
ATOM 6257 O O . LEU C 1 193 ? 106.735 26.431 156.986 1.00 21.33 174 LEU C O 1
ATOM 6262 N N . ARG C 1 194 ? 106.119 28.574 156.748 1.00 22.00 175 ARG C N 1
ATOM 6263 C CA . ARG C 1 194 ? 104.720 28.284 157.083 1.00 21.99 175 ARG C CA 1
ATOM 6264 C C . ARG C 1 194 ? 104.055 27.516 155.955 1.00 21.95 175 ARG C C 1
ATOM 6265 O O . ARG C 1 194 ? 103.213 26.650 156.194 1.00 22.30 175 ARG C O 1
ATOM 6281 N N . GLU C 1 196 ? 105.691 25.534 153.938 1.00 22.91 177 GLU C N 1
ATOM 6282 C CA . GLU C 1 196 ? 106.332 24.224 154.003 1.00 22.58 177 GLU C CA 1
ATOM 6283 C C . GLU C 1 196 ? 105.679 23.338 155.061 1.00 21.53 177 GLU C C 1
ATOM 6284 O O . GLU C 1 196 ? 105.426 22.161 154.815 1.00 21.60 177 GLU C O 1
ATOM 6290 N N . LYS C 1 197 ? 105.411 23.895 156.236 1.00 21.17 178 LYS C N 1
ATOM 6291 C CA . LYS C 1 197 ? 104.812 23.101 157.300 1.00 21.45 178 LYS C CA 1
ATOM 6292 C C . LYS C 1 197 ? 103.444 22.607 156.847 1.00 21.88 178 LYS C C 1
ATOM 6293 O O . LYS C 1 197 ? 103.114 21.432 156.996 1.00 21.46 178 LYS C O 1
ATOM 6299 N N . THR C 1 198 ? 102.656 23.500 156.270 1.00 21.64 179 THR C N 1
ATOM 6300 C CA . THR C 1 198 ? 101.355 23.104 155.800 1.00 22.54 179 THR C CA 1
ATOM 6301 C C . THR C 1 198 ? 101.474 21.966 154.767 1.00 22.94 179 THR C C 1
ATOM 6302 O O . THR C 1 198 ? 100.776 20.956 154.870 1.00 22.76 179 THR C O 1
ATOM 6306 N N . PHE C 1 199 ? 102.374 22.105 153.798 1.00 23.37 180 PHE C N 1
ATOM 6307 C CA . PHE C 1 199 ? 102.529 21.067 152.783 1.00 23.85 180 PHE C CA 1
ATOM 6308 C C . PHE C 1 199 ? 102.918 19.718 153.402 1.00 24.17 180 PHE C C 1
ATOM 6309 O O . PHE C 1 199 ? 102.386 18.677 153.000 1.00 24.20 180 PHE C O 1
ATOM 6317 N N . ASN C 1 200 ? 103.836 19.739 154.372 1.00 23.38 181 ASN C N 1
ATOM 6318 C CA . ASN C 1 200 ? 104.257 18.518 155.062 1.00 23.25 181 ASN C CA 1
ATOM 6319 C C . ASN C 1 200 ? 103.094 17.817 155.764 1.00 23.49 181 ASN C C 1
ATOM 6320 O O . ASN C 1 200 ? 103.088 16.594 155.894 1.00 22.75 181 ASN C O 1
ATOM 6325 N N . HIS C 1 201 ? 102.115 18.593 156.222 1.00 23.63 182 HIS C N 1
ATOM 6326 C CA . HIS C 1 201 ? 100.961 18.032 156.927 1.00 24.58 182 HIS C CA 1
ATOM 6327 C C . HIS C 1 201 ? 99.833 17.576 155.997 1.00 24.25 182 HIS C C 1
ATOM 6328 O O . HIS C 1 201 ? 98.853 16.995 156.459 1.00 24.76 182 HIS C O 1
ATOM 6335 N N . LEU C 1 202 ? 99.971 17.808 154.696 1.00 23.12 183 LEU C N 1
ATOM 6336 C CA . LEU C 1 202 ? 98.933 17.399 153.765 1.00 23.24 183 LEU C CA 1
ATOM 6337 C C . LEU C 1 202 ? 98.790 15.864 153.639 1.00 23.54 183 LEU C C 1
ATOM 6338 O O . LEU C 1 202 ? 97.671 15.339 153.646 1.00 24.53 183 LEU C O 1
ATOM 6343 N N . PRO C 1 203 ? 99.909 15.132 153.533 1.00 23.27 184 PRO C N 1
ATOM 6344 C CA . PRO C 1 203 ? 99.793 13.668 153.414 1.00 23.18 184 PRO C CA 1
ATOM 6345 C C . PRO C 1 203 ? 98.936 13.026 154.508 1.00 23.39 184 PRO C C 1
ATOM 6346 O O . PRO C 1 203 ? 98.157 12.114 154.224 1.00 24.51 184 PRO C O 1
ATOM 6350 N N . ALA C 1 204 ? 99.090 13.491 155.744 1.00 23.09 185 ALA C N 1
ATOM 6351 C CA . ALA C 1 204 ? 98.289 12.985 156.854 1.00 23.04 185 ALA C CA 1
ATOM 6352 C C . ALA C 1 204 ? 96.814 13.288 156.613 1.00 23.37 185 ALA C C 1
ATOM 6353 O O . ALA C 1 204 ? 95.947 12.480 156.940 1.00 24.00 185 ALA C O 1
ATOM 6355 N N . LEU C 1 205 ? 96.540 14.460 156.038 1.00 23.59 186 LEU C N 1
ATOM 6356 C CA . LEU C 1 205 ? 95.166 14.904 155.770 1.00 23.51 186 LEU C CA 1
ATOM 6357 C C . LEU C 1 205 ? 94.524 14.109 154.635 1.00 23.78 186 LEU C C 1
ATOM 6358 O O . LEU C 1 205 ? 93.318 13.864 154.651 1.00 24.30 186 LEU C O 1
ATOM 6363 N N . VAL C 1 206 ? 95.324 13.720 153.648 1.00 23.40 187 VAL C N 1
ATOM 6364 C CA . VAL C 1 206 ? 94.822 12.900 152.555 1.00 22.93 187 VAL C CA 1
ATOM 6365 C C . VAL C 1 206 ? 94.357 11.555 153.133 1.00 23.84 187 VAL C C 1
ATOM 6366 O O . VAL C 1 206 ? 93.239 11.092 152.861 1.00 23.84 187 VAL C O 1
ATOM 6370 N N . THR C 1 207 ? 95.208 10.948 153.954 1.00 23.30 188 THR C N 1
ATOM 6371 C CA . THR C 1 207 ? 94.875 9.688 154.595 1.00 23.31 188 THR C CA 1
ATOM 6372 C C . THR C 1 207 ? 93.640 9.819 155.490 1.00 24.08 188 THR C C 1
ATOM 6373 O O . THR C 1 207 ? 92.778 8.943 155.496 1.00 24.85 188 THR C O 1
ATOM 6377 N N . ALA C 1 208 ? 93.551 10.904 156.249 1.00 24.06 189 ALA C N 1
ATOM 6378 C CA . ALA C 1 208 ? 92.398 11.104 157.116 1.00 24.34 189 ALA C CA 1
ATOM 6379 C C . ALA C 1 208 ? 91.135 11.347 156.274 1.00 24.96 189 ALA C C 1
ATOM 6380 O O . ALA C 1 208 ? 90.061 10.826 156.593 1.00 24.66 189 ALA C O 1
ATOM 6382 N N . SER C 1 209 ? 91.277 12.125 155.198 1.00 25.02 190 SER C N 1
ATOM 6383 C CA . SER C 1 209 ? 90.150 12.455 154.315 1.00 24.98 190 SER C CA 1
ATOM 6384 C C . SER C 1 209 ? 89.594 11.233 153.599 1.00 25.05 190 SER C C 1
ATOM 6385 O O . SER C 1 209 ? 88.383 11.120 153.419 1.00 24.95 190 SER C O 1
ATOM 6388 N N . GLN C 1 210 ? 90.474 10.334 153.175 1.00 25.77 191 GLN C N 1
ATOM 6389 C CA . GLN C 1 210 ? 90.033 9.122 152.494 1.00 26.19 191 GLN C CA 1
ATOM 6390 C C . GLN C 1 210 ? 89.207 8.265 153.433 1.00 25.99 191 GLN C C 1
ATOM 6391 O O . GLN C 1 210 ? 88.209 7.687 153.016 1.00 27.02 191 GLN C O 1
ATOM 6397 N N . ALA C 1 211 ? 89.633 8.169 154.691 1.00 25.50 192 ALA C N 1
ATOM 6398 C CA . ALA C 1 211 ? 88.907 7.386 155.691 1.00 25.60 192 ALA C CA 1
ATOM 6399 C C . ALA C 1 211 ? 87.508 7.984 155.921 1.00 26.13 192 ALA C C 1
ATOM 6400 O O . ALA C 1 211 ? 86.522 7.267 156.071 1.00 26.42 192 ALA C O 1
ATOM 6402 N N . TRP C 1 212 ? 87.438 9.310 155.929 1.00 26.69 193 TRP C N 1
ATOM 6403 C CA . TRP C 1 212 ? 86.189 10.028 156.129 1.00 26.49 193 TRP C CA 1
ATOM 6404 C C . TRP C 1 212 ? 85.278 9.921 154.902 1.00 27.51 193 TRP C C 1
ATOM 6405 O O . TRP C 1 212 ? 84.069 9.760 155.032 1.00 27.82 193 TRP C O 1
ATOM 6416 N N . ALA C 1 213 ? 85.859 9.999 153.711 1.00 27.93 194 ALA C N 1
ATOM 6417 C CA . ALA C 1 213 ? 85.078 9.883 152.487 1.00 28.61 194 ALA C CA 1
ATOM 6418 C C . ALA C 1 213 ? 84.442 8.493 152.356 1.00 30.24 194 ALA C C 1
ATOM 6419 O O . ALA C 1 213 ? 83.297 8.362 151.925 1.00 30.90 194 ALA C O 1
ATOM 6421 N N . GLN C 1 214 ? 85.178 7.456 152.739 1.00 31.22 195 GLN C N 1
ATOM 6422 C CA . GLN C 1 214 ? 84.671 6.091 152.643 1.00 32.03 195 GLN C CA 1
ATOM 6423 C C . GLN C 1 214 ? 83.585 5.813 153.673 1.00 32.27 195 GLN C C 1
ATOM 6424 O O . GLN C 1 214 ? 82.576 5.195 153.351 1.00 32.52 195 GLN C O 1
ATOM 6430 N N . THR C 1 215 ? 83.789 6.258 154.907 1.00 32.49 196 THR C N 1
ATOM 6431 C CA . THR C 1 215 ? 82.787 6.061 155.939 1.00 32.92 196 THR C CA 1
ATOM 6432 C C . THR C 1 215 ? 81.466 6.683 155.506 1.00 33.78 196 THR C C 1
ATOM 6433 O O . THR C 1 215 ? 80.422 6.033 155.509 1.00 34.58 196 THR C O 1
ATOM 6437 N N . ASN C 1 216 ? 81.527 7.940 155.100 1.00 34.27 197 ASN C N 1
ATOM 6438 C CA . ASN C 1 216 ? 80.329 8.683 154.754 1.00 34.74 197 ASN C CA 1
ATOM 6439 C C . ASN C 1 216 ? 79.880 8.598 153.297 1.00 35.80 197 ASN C C 1
ATOM 6440 O O . ASN C 1 216 ? 78.947 9.285 152.903 1.00 35.95 197 ASN C O 1
ATOM 6445 N N . ALA C 1 217 ? 80.508 7.734 152.508 1.00 37.15 198 ALA C N 1
ATOM 6446 C CA . ALA C 1 217 ? 80.175 7.613 151.080 1.00 37.97 198 ALA C CA 1
ATOM 6447 C C . ALA C 1 217 ? 78.693 7.311 150.789 1.00 38.48 198 ALA C C 1
ATOM 6448 O O . ALA C 1 217 ? 78.052 8.016 150.004 1.00 38.05 198 ALA C O 1
ATOM 6450 N N . LEU C 1 218 ? 78.163 6.256 151.404 1.00 39.09 199 LEU C N 1
ATOM 6451 C CA . LEU C 1 218 ? 76.769 5.877 151.189 1.00 39.72 199 LEU C CA 1
ATOM 6452 C C . LEU C 1 218 ? 75.827 7.047 151.405 1.00 39.64 199 LEU C C 1
ATOM 6453 O O . LEU C 1 218 ? 75.148 7.479 150.477 1.00 40.19 199 LEU C O 1
ATOM 6458 N N . ALA C 1 219 ? 75.794 7.560 152.629 1.00 39.21 200 ALA C N 1
ATOM 6459 C CA . ALA C 1 219 ? 74.908 8.669 152.969 1.00 38.99 200 ALA C CA 1
ATOM 6460 C C . ALA C 1 219 ? 75.008 9.853 151.991 1.00 39.11 200 ALA C C 1
ATOM 6461 O O . ALA C 1 219 ? 73.985 10.416 151.605 1.00 39.72 200 ALA C O 1
ATOM 6463 N N . LEU C 1 220 ? 76.213 10.233 151.580 1.00 39.12 201 LEU C N 1
ATOM 6464 C CA . LEU C 1 220 ? 76.354 11.367 150.656 1.00 39.50 201 LEU C CA 1
ATOM 6465 C C . LEU C 1 220 ? 75.764 11.070 149.276 1.00 40.66 201 LEU C C 1
ATOM 6466 O O . LEU C 1 220 ? 75.117 11.933 148.678 1.00 40.89 201 LEU C O 1
ATOM 6471 N N . ARG C 1 221 ? 75.968 9.849 148.789 1.00 41.60 202 ARG C N 1
ATOM 6472 C CA . ARG C 1 221 ? 75.462 9.444 147.476 1.00 42.36 202 ARG C CA 1
ATOM 6473 C C . ARG C 1 221 ? 73.929 9.474 147.419 1.00 42.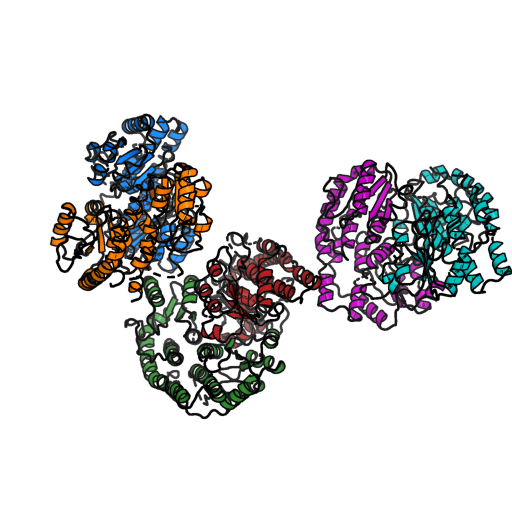38 202 ARG C C 1
ATOM 6474 O O . ARG C 1 221 ? 73.346 9.902 146.422 1.00 42.54 202 ARG C O 1
ATOM 6476 N N . ASP C 1 222 ? 73.285 9.034 148.498 1.00 42.60 203 ASP C N 1
ATOM 6477 C CA . ASP C 1 222 ? 71.820 9.006 148.572 1.00 42.29 203 ASP C CA 1
ATOM 6478 C C . ASP C 1 222 ? 71.192 10.411 148.602 1.00 42.00 203 ASP C C 1
ATOM 6479 O O . ASP C 1 222 ? 69.970 10.539 148.590 1.00 42.68 203 ASP C O 1
ATOM 6481 N N . SER C 1 223 ? 72.014 11.459 148.641 1.00 41.18 204 SER C N 1
ATOM 6482 C CA . SER C 1 223 ? 71.498 12.828 148.635 1.00 40.33 204 SER C CA 1
ATOM 6483 C C . SER C 1 223 ? 71.156 13.288 147.221 1.00 38.58 204 SER C C 1
ATOM 6484 O O . SER C 1 223 ? 71.807 12.893 146.253 1.00 38.39 204 SER C O 1
ATOM 6487 N N . ALA C 1 224 ? 70.118 14.116 147.118 1.00 37.11 205 ALA C N 1
ATOM 6488 C CA . ALA C 1 224 ? 69.669 14.668 145.843 1.00 34.85 205 ALA C CA 1
ATOM 6489 C C . ALA C 1 224 ? 70.709 15.665 145.341 1.00 33.74 205 ALA C C 1
ATOM 6490 O O . ALA C 1 224 ? 71.138 15.606 144.192 1.00 34.35 205 ALA C O 1
ATOM 6492 N N . ASP C 1 225 ? 71.111 16.581 146.216 1.00 32.15 206 ASP C N 1
ATOM 6493 C CA . ASP C 1 225 ? 72.142 17.565 145.888 1.00 30.57 206 ASP C CA 1
ATOM 6494 C C . ASP C 1 225 ? 72.980 17.843 147.141 1.00 28.95 206 ASP C C 1
ATOM 6495 O O . ASP C 1 225 ? 72.656 17.363 148.232 1.00 28.35 206 ASP C O 1
ATOM 6500 N N . ILE C 1 226 ? 74.058 18.607 146.975 1.00 27.34 207 ILE C N 1
ATOM 6501 C CA . ILE C 1 226 ? 74.984 18.908 148.069 1.00 26.30 207 ILE C CA 1
ATOM 6502 C C . ILE C 1 226 ? 75.296 20.413 148.179 1.00 26.23 207 ILE C C 1
ATOM 6503 O O . ILE C 1 226 ? 75.526 21.081 147.173 1.00 25.25 207 ILE C O 1
ATOM 6508 N N . ARG C 1 227 ? 75.315 20.932 149.407 1.00 26.20 208 ARG C N 1
ATOM 6509 C CA . ARG C 1 227 ? 75.594 22.346 149.651 1.00 26.31 208 ARG C CA 1
ATOM 6510 C C . ARG C 1 227 ? 76.809 22.480 150.554 1.00 26.53 208 ARG C C 1
ATOM 6511 O O . ARG C 1 227 ? 76.832 21.946 151.663 1.00 26.70 208 ARG C O 1
ATOM 6519 N N . LEU C 1 228 ? 77.817 23.198 150.077 1.00 26.49 209 LEU C N 1
ATOM 6520 C CA . LEU C 1 228 ? 79.028 23.407 150.843 1.00 25.86 209 LEU C CA 1
ATOM 6521 C C . LEU C 1 228 ? 78.996 24.807 151.389 1.00 25.58 209 LEU C C 1
ATOM 6522 O O . LEU C 1 228 ? 78.590 25.735 150.693 1.00 26.02 209 LEU C O 1
ATOM 6527 N N . THR C 1 229 ? 79.402 24.978 152.634 1.00 25.11 210 THR C N 1
ATOM 6528 C CA . THR C 1 229 ? 79.459 26.322 153.185 1.00 25.89 210 THR C CA 1
ATOM 6529 C C . THR C 1 229 ? 80.691 26.517 154.075 1.00 26.37 210 THR C C 1
ATOM 6530 O O . THR C 1 229 ? 81.312 25.559 154.536 1.00 26.65 210 THR C O 1
ATOM 6534 N N . GLY C 1 230 ? 81.051 27.773 154.299 1.00 27.08 211 GLY C N 1
ATOM 6535 C CA . GLY C 1 230 ? 82.199 28.094 155.131 1.00 26.21 211 GLY C CA 1
ATOM 6536 C C . GLY C 1 230 ? 82.348 29.588 155.309 1.00 25.43 211 GLY C C 1
ATOM 6537 O O . GLY C 1 230 ? 81.583 30.369 154.734 1.00 25.06 211 GLY C O 1
ATOM 6538 N N . PRO C 1 231 ? 83.335 30.000 156.116 1.00 24.52 212 PRO C N 1
ATOM 6539 C CA . PRO C 1 231 ? 83.539 31.416 156.343 1.00 23.81 212 PRO C CA 1
ATOM 6540 C C . PRO C 1 231 ? 84.091 32.105 155.101 1.00 22.86 212 PRO C C 1
ATOM 6541 O O . PRO C 1 231 ? 84.747 31.461 154.294 1.00 22.75 212 PRO C O 1
ATOM 6545 N N . ALA C 1 232 ? 83.825 33.404 154.965 1.00 23.16 213 ALA C N 1
ATOM 6546 C CA . ALA C 1 232 ? 84.314 34.200 153.836 1.00 23.13 213 ALA C CA 1
ATOM 6547 C C . ALA C 1 232 ? 85.764 33.874 153.479 1.00 24.04 213 ALA C C 1
ATOM 6548 O O . ALA C 1 232 ? 86.119 33.877 152.303 1.00 24.78 213 ALA C O 1
ATOM 6550 N N . THR C 1 233 ? 86.594 33.586 154.483 1.00 23.98 214 THR C N 1
ATOM 6551 C CA . THR C 1 233 ? 88.007 33.266 154.244 1.00 24.40 214 THR C CA 1
ATOM 6552 C C . THR C 1 233 ? 88.223 31.939 153.512 1.00 24.61 214 THR C C 1
ATOM 6553 O O . THR C 1 233 ? 89.364 31.559 153.239 1.00 25.48 214 THR C O 1
ATOM 6557 N N . LEU C 1 234 ? 87.145 31.219 153.217 1.00 24.24 215 LEU C N 1
ATOM 6558 C CA . LEU C 1 234 ? 87.262 29.954 152.491 1.00 24.54 215 LEU C CA 1
ATOM 6559 C C . LEU C 1 234 ? 86.276 29.894 151.325 1.00 23.90 215 LEU C C 1
ATOM 6560 O O . LEU C 1 234 ? 85.913 28.819 150.859 1.00 23.34 215 LEU C O 1
ATOM 6565 N N . PHE C 1 235 ? 85.878 31.058 150.825 1.00 24.16 216 PHE C N 1
ATOM 6566 C CA . PHE C 1 235 ? 84.916 31.116 149.730 1.00 24.37 216 PHE C CA 1
ATOM 6567 C C . PHE C 1 235 ? 85.463 30.416 148.492 1.00 23.88 216 PHE C C 1
ATOM 6568 O O . PHE C 1 235 ? 84.766 29.626 147.855 1.00 24.19 216 PHE C O 1
ATOM 6576 N N . GLY C 1 236 ? 86.721 30.693 148.167 1.00 24.11 217 GLY C N 1
ATOM 6577 C CA . GLY C 1 236 ? 87.361 30.087 147.005 1.00 23.85 217 GLY C CA 1
ATOM 6578 C C . GLY C 1 236 ? 87.386 28.582 147.133 1.00 24.10 217 GLY C C 1
ATOM 6579 O O . GLY C 1 236 ? 87.220 27.865 146.146 1.00 24.72 217 GLY C O 1
ATOM 6580 N N . THR C 1 237 ? 87.562 28.108 148.364 1.00 23.33 218 THR C N 1
ATOM 6581 C CA . THR C 1 237 ? 87.640 26.680 148.653 1.00 23.42 218 THR C CA 1
ATOM 6582 C C . THR C 1 237 ? 86.323 25.955 148.391 1.00 23.77 218 THR C C 1
ATOM 6583 O O . THR C 1 237 ? 86.298 24.923 147.719 1.00 23.45 218 THR C O 1
ATOM 6587 N N . VAL C 1 238 ? 85.230 26.491 148.919 1.00 24.06 219 VAL C N 1
ATOM 6588 C CA . VAL C 1 238 ? 83.934 25.861 148.718 1.00 24.67 219 VAL C CA 1
ATOM 6589 C C . VAL C 1 238 ? 83.480 26.002 147.258 1.00 25.00 219 VAL C C 1
ATOM 6590 O O . VAL C 1 238 ? 82.765 25.140 146.740 1.00 25.91 219 VAL C O 1
ATOM 6594 N N . GLN C 1 239 ? 83.910 27.062 146.583 1.00 24.48 220 GLN C N 1
ATOM 6595 C CA . GLN C 1 239 ? 83.548 27.241 145.175 1.00 25.03 220 GLN C CA 1
ATOM 6596 C C . GLN C 1 239 ? 84.265 26.206 144.318 1.00 25.12 220 GLN C C 1
ATOM 6597 O O . GLN C 1 239 ? 83.661 25.604 143.415 1.00 25.78 220 GLN C O 1
ATOM 6603 N N . GLU C 1 240 ? 85.551 25.997 144.591 1.00 24.52 221 GLU C N 1
ATOM 6604 C CA . GLU C 1 240 ? 86.302 24.995 143.857 1.00 24.57 221 GLU C CA 1
ATOM 6605 C C . GLU C 1 240 ? 85.746 23.626 144.238 1.00 24.50 221 GLU C C 1
ATOM 6606 O O . GLU C 1 240 ? 85.469 22.788 143.374 1.00 24.41 221 GLU C O 1
ATOM 6612 N N . GLY C 1 241 ? 85.557 23.412 145.536 1.00 24.30 222 GLY C N 1
ATOM 6613 C CA . GLY C 1 241 ? 84.999 22.154 146.015 1.00 24.31 222 GLY C CA 1
ATOM 6614 C C . GLY C 1 241 ? 83.680 21.808 145.336 1.00 24.05 222 GLY C C 1
ATOM 6615 O O . GLY C 1 241 ? 83.471 20.680 144.900 1.00 23.62 222 GLY C O 1
ATOM 6616 N N . ALA C 1 242 ? 82.782 22.778 145.241 1.00 23.90 223 ALA C N 1
ATOM 6617 C CA . ALA C 1 242 ? 81.490 22.524 144.625 1.00 24.09 223 ALA C CA 1
ATOM 6618 C C . ALA C 1 242 ? 81.671 22.151 143.160 1.00 23.97 223 ALA C C 1
ATOM 6619 O O . ALA C 1 242 ? 81.065 21.192 142.676 1.00 23.96 223 ALA C O 1
ATOM 6621 N N . LEU C 1 243 ? 82.530 22.894 142.464 1.00 24.55 224 LEU C N 1
ATOM 6622 C CA . LEU C 1 243 ? 82.755 22.667 141.035 1.00 24.56 224 LEU C CA 1
ATOM 6623 C C . LEU C 1 243 ? 83.314 21.294 140.709 1.00 24.89 224 LEU C C 1
ATOM 6624 O O . LEU C 1 243 ? 82.853 20.658 139.761 1.00 25.17 224 LEU C O 1
ATOM 6629 N N . LYS C 1 244 ? 84.308 20.836 141.469 1.00 25.33 225 LYS C N 1
ATOM 6630 C CA . LYS C 1 244 ? 84.914 19.530 141.187 1.00 25.98 225 LYS C CA 1
ATOM 6631 C C . LYS C 1 244 ? 83.948 18.401 141.492 1.00 25.87 225 LYS C C 1
ATOM 6632 O O . LYS C 1 244 ? 83.903 17.401 140.773 1.00 26.37 225 LYS C O 1
ATOM 6646 N N . LEU C 1 246 ? 80.655 18.725 141.449 1.00 27.14 227 LEU C N 1
ATOM 6647 C CA . LEU C 1 246 ? 79.649 18.826 140.402 1.00 28.49 227 LEU C CA 1
ATOM 6648 C C . LEU C 1 246 ? 80.141 18.126 139.155 1.00 28.98 227 LEU C C 1
ATOM 6649 O O . LEU C 1 246 ? 79.426 17.339 138.545 1.00 28.98 227 LEU C O 1
ATOM 6654 N N . GLU C 1 247 ? 81.385 18.414 138.801 1.00 30.37 228 GLU C N 1
ATOM 6655 C CA . GLU C 1 247 ? 82.000 17.900 137.589 1.00 31.87 228 GLU C CA 1
ATOM 6656 C C . GLU C 1 247 ? 82.224 16.386 137.594 1.00 31.78 228 GLU C C 1
ATOM 6657 O O . GLU C 1 247 ? 81.960 15.711 136.599 1.00 31.53 228 GLU C O 1
ATOM 6663 N N . THR C 1 248 ? 82.691 15.858 138.719 1.00 32.07 229 THR C N 1
ATOM 6664 C CA . THR C 1 248 ? 83.007 14.438 138.836 1.00 32.45 229 THR C CA 1
ATOM 6665 C C . THR C 1 248 ? 81.825 13.554 139.198 1.00 32.17 229 THR C C 1
ATOM 6666 O O . THR C 1 248 ? 81.676 12.480 138.634 1.00 31.48 229 THR C O 1
ATOM 6670 N N . LEU C 1 249 ? 81.002 14.007 140.142 1.00 32.70 230 LEU C N 1
ATOM 6671 C CA . LEU C 1 249 ? 79.886 13.207 140.656 1.00 33.00 230 LEU C CA 1
ATOM 6672 C C . LEU C 1 249 ? 78.601 13.362 139.845 1.00 33.20 230 LEU C C 1
ATOM 6673 O O . LEU C 1 249 ? 77.668 12.576 139.996 1.00 33.55 230 LEU C O 1
ATOM 6678 N N . ARG C 1 250 ? 78.551 14.386 139.002 1.00 33.35 231 ARG C N 1
ATOM 6679 C CA . ARG C 1 250 ? 77.415 14.624 138.100 1.00 33.49 231 ARG C CA 1
ATOM 6680 C C . ARG C 1 250 ? 76.070 14.949 138.764 1.00 33.93 231 ARG C C 1
ATOM 6681 O O . ARG C 1 250 ? 75.022 14.753 138.150 1.00 33.52 231 ARG C O 1
ATOM 6689 N N . CYS C 1 251 ? 76.080 15.427 140.005 1.00 34.81 232 CYS C N 1
ATOM 6690 C CA . CYS C 1 251 ? 74.828 15.880 140.626 1.00 36.13 232 CYS C CA 1
ATOM 6691 C C . CYS C 1 251 ? 75.061 17.319 141.096 1.00 33.63 232 CYS C C 1
ATOM 6692 O O . CYS C 1 251 ? 76.207 17.768 141.156 1.00 32.97 232 CYS C O 1
ATOM 6695 N N . PRO C 1 252 ? 73.982 18.056 141.408 1.00 31.38 233 PRO C N 1
ATOM 6696 C CA . PRO C 1 252 ? 74.141 19.462 141.786 1.00 30.79 233 PRO C CA 1
ATOM 6697 C C . PRO C 1 252 ? 74.938 19.680 143.072 1.00 29.27 233 PRO C C 1
ATOM 6698 O O . PRO C 1 252 ? 74.735 18.976 144.058 1.00 29.01 233 PRO C O 1
ATOM 6702 N N . VAL C 1 253 ? 75.855 20.637 143.039 1.00 27.79 234 VAL C N 1
ATOM 6703 C CA . VAL C 1 253 ? 76.658 20.977 144.203 1.00 26.86 234 VAL C CA 1
ATOM 6704 C C . VAL C 1 253 ? 76.991 22.456 144.113 1.00 26.47 234 VAL C C 1
ATOM 6705 O O . VAL C 1 253 ? 77.465 22.915 143.081 1.00 27.35 234 VAL C O 1
ATOM 6709 N N . SER C 1 254 ? 76.753 23.190 145.193 1.00 26.14 235 SER C N 1
ATOM 6710 C CA . SER C 1 254 ? 77.017 24.620 145.227 1.00 26.39 235 SER C CA 1
ATOM 6711 C C . SER C 1 254 ? 77.744 25.008 146.512 1.00 26.15 235 SER C C 1
ATOM 6712 O O . SER C 1 254 ? 77.537 24.396 147.562 1.00 26.05 235 SER C O 1
ATOM 6715 N N . GLY C 1 255 ? 78.586 26.032 146.426 1.00 25.91 236 GLY C N 1
ATOM 6716 C CA . GLY C 1 255 ? 79.350 26.511 147.574 1.00 26.42 236 GLY C CA 1
ATOM 6717 C C . GLY C 1 255 ? 78.955 27.933 147.919 1.00 26.86 236 GLY C C 1
ATOM 6718 O O . GLY C 1 255 ? 78.901 28.801 147.047 1.00 26.70 236 GLY C O 1
ATOM 6719 N N . TYR C 1 256 ? 78.690 28.175 149.197 1.00 26.75 237 TYR C N 1
ATOM 6720 C CA . TYR C 1 256 ? 78.240 29.483 149.660 1.00 26.19 237 TYR C CA 1
ATOM 6721 C C . TYR C 1 256 ? 79.068 30.024 150.804 1.00 25.34 237 TYR C C 1
ATOM 6722 O O . TYR C 1 256 ? 79.597 29.263 151.597 1.00 27.31 237 TYR C O 1
ATOM 6731 N N . GLU C 1 257 ? 79.177 31.341 150.892 1.00 25.01 238 GLU C N 1
ATOM 6732 C CA . GLU C 1 257 ? 79.775 31.960 152.058 1.00 25.35 238 GLU C CA 1
ATOM 6733 C C . GLU C 1 257 ? 78.677 31.788 153.118 1.00 25.21 238 GLU C C 1
ATOM 6734 O O . GLU C 1 257 ? 77.494 31.904 152.803 1.00 24.56 238 GLU C O 1
ATOM 6740 N N . PHE C 1 258 ? 79.059 31.487 154.355 1.00 24.82 239 PHE C N 1
ATOM 6741 C CA . PHE C 1 258 ? 78.084 31.175 155.402 1.00 24.60 239 PHE C CA 1
ATOM 6742 C C . PHE C 1 258 ? 76.880 32.099 155.512 1.00 24.58 239 PHE C C 1
ATOM 6743 O O . PHE C 1 258 ? 75.744 31.652 155.373 1.00 25.03 239 PHE C O 1
ATOM 6751 N N . GLU C 1 259 ? 77.135 33.376 155.776 1.00 24.66 240 GLU C N 1
ATOM 6752 C CA . GLU C 1 259 ? 76.068 34.363 155.957 1.00 24.53 240 GLU C CA 1
ATOM 6753 C C . GLU C 1 259 ? 75.182 34.537 154.726 1.00 25.15 240 GLU C C 1
ATOM 6754 O O . GLU C 1 259 ? 73.993 34.817 154.868 1.00 25.60 240 GLU C O 1
ATOM 6760 N N . GLU C 1 260 ? 75.738 34.380 153.527 1.00 24.51 241 GLU C N 1
ATOM 6761 C CA . GLU C 1 260 ? 74.906 34.430 152.319 1.00 25.27 241 GLU C CA 1
ATOM 6762 C C . GLU C 1 260 ? 73.970 33.225 152.331 1.00 25.18 241 GLU C C 1
ATOM 6763 O O . GLU C 1 260 ? 72.798 33.337 151.973 1.00 25.92 241 GLU C O 1
ATOM 6769 N N . PHE C 1 261 ? 74.497 32.079 152.756 1.00 24.22 242 PHE C N 1
ATOM 6770 C CA . PHE C 1 261 ? 73.721 30.855 152.817 1.00 24.56 242 PHE C CA 1
ATOM 6771 C C . PHE C 1 261 ? 72.527 30.992 153.749 1.00 25.06 242 PHE C C 1
ATOM 6772 O O . PHE C 1 261 ? 71.434 30.567 153.418 1.00 24.34 242 PHE C O 1
ATOM 6780 N N . ILE C 1 262 ? 72.743 31.569 154.923 1.00 26.60 243 ILE C N 1
ATOM 6781 C CA . ILE C 1 262 ? 71.659 31.775 155.891 1.00 27.00 243 ILE C CA 1
ATOM 6782 C C . ILE C 1 262 ? 70.595 32.717 155.326 1.00 27.86 243 ILE C C 1
ATOM 6783 O O . ILE C 1 262 ? 69.389 32.470 155.413 1.00 28.12 243 ILE C O 1
ATOM 6788 N N . HIS C 1 263 ? 71.069 33.809 154.746 1.00 28.49 244 HIS C N 1
ATOM 6789 C CA . HIS C 1 263 ? 70.200 34.829 154.176 1.00 29.26 244 HIS C CA 1
ATOM 6790 C C . HIS C 1 263 ? 69.267 34.226 153.109 1.00 28.91 244 HIS C C 1
ATOM 6791 O O . HIS C 1 263 ? 68.074 34.533 153.083 1.00 28.71 244 HIS C O 1
ATOM 6798 N N . GLY C 1 264 ? 69.804 33.363 152.248 1.00 27.49 245 GLY C N 1
ATOM 6799 C CA . GLY C 1 264 ? 68.996 32.715 151.218 1.00 27.18 245 GLY C CA 1
ATOM 6800 C C . GLY C 1 264 ? 68.853 31.229 151.480 1.00 26.51 245 GLY C C 1
ATOM 6801 O O . GLY C 1 264 ? 68.785 30.433 150.547 1.00 25.72 245 GLY C O 1
ATOM 6802 N N . ILE C 1 265 ? 68.787 30.859 152.757 1.00 26.06 246 ILE C N 1
ATOM 6803 C CA . ILE C 1 265 ? 68.725 29.454 153.140 1.00 25.93 246 ILE C CA 1
ATOM 6804 C C . ILE C 1 265 ? 67.631 28.721 152.377 1.00 26.88 246 ILE C C 1
ATOM 6805 O O . ILE C 1 265 ? 67.827 27.622 151.850 1.00 26.83 246 ILE C O 1
ATOM 6810 N N . TYR C 1 266 ? 66.488 29.368 152.276 1.00 27.80 247 TYR C N 1
ATOM 6811 C CA . TYR C 1 266 ? 65.341 28.747 151.678 1.00 28.56 247 TYR C CA 1
ATOM 6812 C C . TYR C 1 266 ? 65.511 28.344 150.203 1.00 28.45 247 TYR C C 1
ATOM 6813 O O . TYR C 1 266 ? 64.968 27.327 149.761 1.00 27.89 247 TYR C O 1
ATOM 6822 N N . ASN C 1 267 ? 66.261 29.139 149.453 1.00 28.33 248 ASN C N 1
ATOM 6823 C CA . ASN C 1 267 ? 66.542 28.826 148.064 1.00 28.44 248 ASN C CA 1
ATOM 6824 C C . ASN C 1 267 ? 67.852 28.061 147.913 1.00 28.42 248 ASN C C 1
ATOM 6825 O O . ASN C 1 267 ? 68.195 27.627 146.814 1.00 28.49 248 ASN C O 1
ATOM 6830 N N . ALA C 1 268 ? 68.576 27.891 149.017 1.00 27.95 249 ALA C N 1
ATOM 6831 C CA . ALA C 1 268 ? 69.872 27.230 148.987 1.00 27.35 249 ALA C CA 1
ATOM 6832 C C . ALA C 1 268 ? 69.914 25.878 149.701 1.00 27.19 249 ALA C C 1
ATOM 6833 O O . ALA C 1 268 ? 70.973 25.278 149.790 1.00 27.47 249 ALA C O 1
ATOM 6835 N N . PHE C 1 269 ? 68.786 25.395 150.212 1.00 26.45 250 PHE C N 1
ATOM 6836 C CA . PHE C 1 269 ? 68.786 24.102 150.883 1.00 25.22 250 PHE C CA 1
ATOM 6837 C C . PHE C 1 269 ? 67.394 23.504 150.968 1.00 25.16 250 PHE C C 1
ATOM 6838 O O . PHE C 1 269 ? 66.465 24.163 151.409 1.00 25.59 250 PHE C O 1
ATOM 6846 N N . ASN C 1 270 ? 67.252 22.247 150.556 1.00 25.87 251 ASN C N 1
ATOM 6847 C CA . ASN C 1 270 ? 65.956 21.576 150.616 1.00 26.50 251 ASN C CA 1
ATOM 6848 C C . ASN C 1 270 ? 66.028 20.262 151.378 1.00 26.14 251 ASN C C 1
ATOM 6849 O O . ASN C 1 270 ? 67.109 19.765 151.660 1.00 26.04 251 ASN C O 1
ATOM 6854 N N . ALA C 1 271 ? 64.862 19.708 151.702 1.00 26.54 252 ALA C N 1
ATOM 6855 C CA . ALA C 1 271 ? 64.755 18.491 152.500 1.00 26.77 252 ALA C CA 1
ATOM 6856 C C . ALA C 1 271 ? 65.683 17.348 152.081 1.00 27.74 252 ALA C C 1
ATOM 6857 O O . ALA C 1 271 ? 66.033 16.505 152.911 1.00 28.47 252 ALA C O 1
ATOM 6859 N N . GLN C 1 272 ? 66.077 17.312 150.810 1.00 28.08 253 GLN C N 1
ATOM 6860 C CA . GLN C 1 272 ? 66.913 16.225 150.290 1.00 28.46 253 GLN C CA 1
ATOM 6861 C C . GLN C 1 272 ? 68.384 16.601 150.100 1.00 27.00 253 GLN C C 1
ATOM 6862 O O . GLN C 1 272 ? 69.170 15.830 149.547 1.00 26.85 253 GLN C O 1
ATOM 6868 N N . SER C 1 273 ? 68.763 17.776 150.573 1.00 25.38 254 SER C N 1
ATOM 6869 C CA . SER C 1 273 ? 70.131 18.224 150.432 1.00 24.50 254 SER C CA 1
ATOM 6870 C C . SER C 1 273 ? 71.005 17.733 151.578 1.00 24.45 254 SER C C 1
ATOM 6871 O O . SER C 1 273 ? 70.512 17.441 152.678 1.00 23.98 254 SER C O 1
ATOM 6874 N N . ALA C 1 274 ? 72.303 17.636 151.296 1.00 23.84 255 ALA C N 1
ATOM 6875 C CA . ALA C 1 274 ? 73.307 17.316 152.302 1.00 23.63 255 ALA C CA 1
ATOM 6876 C C . ALA C 1 274 ? 74.097 18.599 152.505 1.00 23.18 255 ALA C C 1
ATOM 6877 O O . ALA C 1 274 ? 74.308 19.343 151.552 1.00 24.17 255 ALA C O 1
ATOM 6879 N N . LEU C 1 275 ? 74.511 18.865 153.739 1.00 22.91 256 LEU C N 1
ATOM 6880 C CA . LEU C 1 275 ? 75.314 20.038 154.046 1.00 22.75 256 LEU C CA 1
ATOM 6881 C C . LEU C 1 275 ? 76.721 19.607 154.454 1.00 23.20 256 LEU C C 1
ATOM 6882 O O . LEU C 1 275 ? 76.879 18.723 155.292 1.00 22.81 256 LEU C O 1
ATOM 6887 N N . ILE C 1 276 ? 77.736 20.206 153.833 1.00 23.18 257 ILE C N 1
ATOM 6888 C CA . ILE C 1 276 ? 79.123 19.968 154.211 1.00 23.15 257 ILE C CA 1
ATOM 6889 C C . ILE C 1 276 ? 79.646 21.341 154.594 1.00 23.60 257 ILE C C 1
ATOM 6890 O O . ILE C 1 276 ? 79.758 22.228 153.748 1.00 23.29 257 ILE C O 1
ATOM 6903 N N . LEU C 1 278 ? 82.534 23.899 156.497 1.00 24.63 259 LEU C N 1
ATOM 6904 C CA . LEU C 1 278 ? 83.928 24.069 156.891 1.00 24.24 259 LEU C CA 1
ATOM 6905 C C . LEU C 1 278 ? 83.973 24.876 158.187 1.00 24.73 259 LEU C C 1
ATOM 6906 O O . LEU C 1 278 ? 83.468 25.995 158.245 1.00 24.82 259 LEU C O 1
ATOM 6911 N N . ASP C 1 279 ? 84.570 24.287 159.221 1.00 25.13 260 ASP C N 1
ATOM 6912 C CA . ASP C 1 279 ? 84.646 24.887 160.552 1.00 25.74 260 ASP C CA 1
ATOM 6913 C C . ASP C 1 279 ? 86.075 25.032 161.045 1.00 26.08 260 ASP C C 1
ATOM 6914 O O . ASP C 1 279 ? 86.469 24.323 161.965 1.00 24.86 260 ASP C O 1
ATOM 6919 N N . PRO C 1 280 ? 86.851 25.958 160.449 1.00 27.48 261 PRO C N 1
ATOM 6920 C CA . PRO C 1 280 ? 88.249 26.145 160.845 1.00 27.47 261 PRO C CA 1
ATOM 6921 C C . PRO C 1 280 ? 88.400 26.509 162.311 1.00 28.89 261 PRO C C 1
ATOM 6922 O O . PRO C 1 280 ? 89.354 26.085 162.964 1.00 28.54 261 PRO C O 1
ATOM 6926 N N . GLN C 1 281 ? 87.451 27.276 162.831 1.00 31.14 262 GLN C N 1
ATOM 6927 C CA . GLN C 1 281 ? 87.479 27.670 164.234 1.00 32.91 262 GLN C CA 1
ATOM 6928 C C . GLN C 1 281 ? 86.084 27.631 164.829 1.00 32.18 262 GLN C C 1
ATOM 6929 O O . GLN C 1 281 ? 85.094 27.680 164.112 1.00 32.53 262 GLN C O 1
ATOM 6935 N N . PRO C 1 282 ? 86.001 27.558 166.156 1.00 32.81 263 PRO C N 1
ATOM 6936 C CA . PRO C 1 282 ? 84.692 27.556 166.795 1.00 31.86 263 PRO C CA 1
ATOM 6937 C C . PRO C 1 282 ? 83.904 28.800 166.403 1.00 30.72 263 PRO C C 1
ATOM 6938 O O . PRO C 1 282 ? 84.459 29.899 166.422 1.00 31.62 263 PRO C O 1
ATOM 6942 N N . ASP C 1 283 ? 82.632 28.616 166.049 1.00 29.27 264 ASP C N 1
ATOM 6943 C CA . ASP C 1 283 ? 81.752 29.715 165.631 1.00 27.84 264 ASP C CA 1
ATOM 6944 C C . ASP C 1 283 ? 80.303 29.437 166.070 1.00 26.25 264 ASP C C 1
ATOM 6945 O O . ASP C 1 283 ? 79.661 28.502 165.586 1.00 25.89 264 ASP C O 1
ATOM 6950 N N . ALA C 1 284 ? 79.799 30.255 166.990 1.00 25.15 265 ALA C N 1
ATOM 6951 C CA . ALA C 1 284 ? 78.449 30.083 167.542 1.00 23.98 265 ALA C CA 1
ATOM 6952 C C . ALA C 1 284 ? 77.360 30.047 166.475 1.00 23.45 265 ALA C C 1
ATOM 6953 O O . ALA C 1 284 ? 76.429 29.244 166.562 1.00 22.05 265 ALA C O 1
ATOM 6955 N N . ARG C 1 285 ? 77.475 30.913 165.472 1.00 23.19 266 ARG C N 1
ATOM 6956 C CA . ARG C 1 285 ? 76.477 30.962 164.411 1.00 23.45 266 ARG C CA 1
ATOM 6957 C C . ARG C 1 285 ? 76.496 29.690 163.580 1.00 23.13 266 ARG C C 1
ATOM 6958 O O . ARG C 1 285 ? 75.441 29.126 163.287 1.00 22.67 266 ARG C O 1
ATOM 6966 N N . GLN C 1 286 ? 77.683 29.223 163.208 1.00 23.70 267 GLN C N 1
ATOM 6967 C CA . GLN C 1 286 ? 77.769 27.969 162.447 1.00 24.13 267 GLN C CA 1
ATOM 6968 C C . GLN C 1 286 ? 77.284 26.786 163.309 1.00 24.23 267 GLN C C 1
ATOM 6969 O O . GLN C 1 286 ? 76.556 25.922 162.824 1.00 24.15 267 GLN C O 1
ATOM 6975 N N . ASP C 1 287 ? 77.674 26.754 164.582 1.00 24.28 268 ASP C N 1
ATOM 6976 C CA . ASP C 1 287 ? 77.204 25.701 165.486 1.00 25.39 268 ASP C CA 1
ATOM 6977 C C . ASP C 1 287 ? 75.671 25.718 165.620 1.00 25.38 268 ASP C C 1
ATOM 6978 O O . ASP C 1 287 ? 75.032 24.669 165.694 1.00 25.70 268 ASP C O 1
ATOM 6983 N N . ARG C 1 288 ? 75.092 26.914 165.651 1.00 24.83 269 ARG C N 1
ATOM 6984 C CA . ARG C 1 288 ? 73.655 27.062 165.797 1.00 24.04 269 ARG C CA 1
ATOM 6985 C C . ARG C 1 288 ? 72.921 26.523 164.577 1.00 24.66 2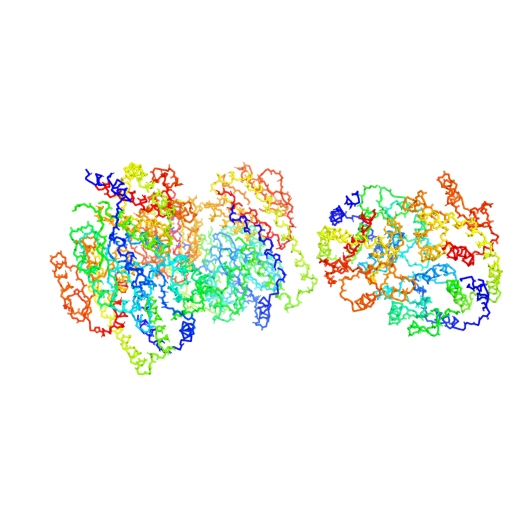69 ARG C C 1
ATOM 6986 O O . ARG C 1 288 ? 71.939 25.795 164.721 1.00 25.37 269 ARG C O 1
ATOM 6994 N N . LEU C 1 289 ? 73.383 26.883 163.382 1.00 24.23 270 LEU C N 1
ATOM 6995 C CA . LEU C 1 289 ? 72.754 26.397 162.166 1.00 24.40 270 LEU C CA 1
ATOM 6996 C C . LEU C 1 289 ? 72.790 24.884 162.142 1.00 24.36 270 LEU C C 1
ATOM 6997 O O . LEU C 1 289 ? 71.769 24.238 161.923 1.00 25.26 270 LEU C O 1
ATOM 7002 N N . ALA C 1 290 ? 73.976 24.321 162.345 1.00 23.73 271 ALA C N 1
ATOM 7003 C CA . ALA C 1 290 ? 74.140 22.867 162.328 1.00 23.64 271 ALA C CA 1
ATOM 7004 C C . ALA C 1 290 ? 73.200 22.210 163.320 1.00 23.41 271 ALA C C 1
ATOM 7005 O O . ALA C 1 290 ? 72.639 21.148 163.053 1.00 23.63 271 ALA C O 1
ATOM 7007 N N . GLN C 1 291 ? 73.019 22.857 164.462 1.00 23.82 272 GLN C N 1
ATOM 7008 C CA . GLN C 1 291 ? 72.164 22.317 165.508 1.00 24.80 272 GLN C CA 1
ATOM 7009 C C . GLN C 1 291 ? 70.698 22.226 165.071 1.00 24.80 272 GLN C C 1
ATOM 7010 O O . GLN C 1 291 ? 70.079 21.161 165.163 1.00 24.33 272 GLN C O 1
ATOM 7016 N N . ILE C 1 292 ? 70.149 23.342 164.600 1.00 23.79 273 ILE C N 1
ATOM 7017 C CA . ILE C 1 292 ? 68.745 23.380 164.195 1.00 23.45 273 ILE C CA 1
ATOM 7018 C C . ILE C 1 292 ? 68.506 22.545 162.940 1.00 23.27 273 ILE C C 1
ATOM 7019 O O . ILE C 1 292 ? 67.542 21.788 162.860 1.00 21.88 273 ILE C O 1
ATOM 7024 N N . LEU C 1 293 ? 69.402 22.683 161.969 1.00 23.24 274 LEU C N 1
ATOM 7025 C CA . LEU C 1 293 ? 69.292 21.957 160.719 1.00 23.42 274 LEU C CA 1
ATOM 7026 C C . LEU C 1 293 ? 69.416 20.464 160.990 1.00 24.29 274 LEU C C 1
ATOM 7027 O O . LEU C 1 293 ? 68.849 19.643 160.269 1.00 24.37 274 LEU C O 1
ATOM 7032 N N . GLY C 1 294 ? 70.159 20.123 162.039 1.00 24.10 275 GLY C N 1
ATOM 7033 C CA . GLY C 1 294 ? 70.330 18.740 162.436 1.00 23.77 275 GLY C CA 1
ATOM 7034 C C . GLY C 1 294 ? 69.024 18.138 162.918 1.00 24.28 275 GLY C C 1
ATOM 7035 O O . GLY C 1 294 ? 68.845 16.918 162.885 1.00 24.57 275 GLY C O 1
ATOM 7036 N N . GLU C 1 295 ? 68.102 18.983 163.373 1.00 24.27 276 GLU C N 1
ATOM 7037 C CA . GLU C 1 295 ? 66.799 18.491 163.829 1.00 23.94 276 GLU C CA 1
ATOM 7038 C C . GLU C 1 295 ? 65.869 18.219 162.639 1.00 23.09 276 GLU C C 1
ATOM 7039 O O . GLU C 1 295 ? 64.819 17.583 162.800 1.00 22.57 276 GLU C O 1
ATOM 7045 N N . TRP C 1 296 ? 66.267 18.694 161.456 1.00 22.26 277 TRP C N 1
ATOM 7046 C CA . TRP C 1 296 ? 65.487 18.518 160.228 1.00 22.37 277 TRP C CA 1
ATOM 7047 C C . TRP C 1 296 ? 66.096 17.516 159.239 1.00 22.61 277 TRP C C 1
ATOM 7048 O O . TRP C 1 296 ? 65.379 16.929 158.433 1.00 23.09 277 TRP C O 1
ATOM 7059 N N . THR C 1 297 ? 67.410 17.334 159.285 1.00 22.16 278 THR C N 1
ATOM 7060 C CA . THR C 1 297 ? 68.072 16.364 158.418 1.00 21.84 278 THR C CA 1
ATOM 7061 C C . THR C 1 297 ? 69.327 15.823 159.082 1.00 22.51 278 THR C C 1
ATOM 7062 O O . THR C 1 297 ? 70.083 16.570 159.713 1.00 24.49 278 THR C O 1
ATOM 7066 N N . PRO C 1 298 ? 69.575 14.523 158.931 1.00 21.44 279 PRO C N 1
ATOM 7067 C CA . PRO C 1 298 ? 70.784 13.993 159.528 1.00 21.50 279 PRO C CA 1
ATOM 7068 C C . PRO C 1 298 ? 71.971 14.125 158.589 1.00 21.79 279 PRO C C 1
ATOM 7069 O O . PRO C 1 298 ? 73.068 13.702 158.936 1.00 22.88 279 PRO C O 1
ATOM 7073 N N . SER C 1 299 ? 71.762 14.714 157.416 1.00 21.86 280 SER C N 1
ATOM 7074 C CA . SER C 1 299 ? 72.827 14.823 156.427 1.00 21.95 280 SER C CA 1
ATOM 7075 C C . SER C 1 299 ? 73.671 16.079 156.594 1.00 22.18 280 SER C C 1
ATOM 7076 O O . SER C 1 299 ? 73.738 16.913 155.699 1.00 22.22 280 SER C O 1
ATOM 7079 N N . ILE C 1 300 ? 74.327 16.189 157.743 1.00 22.59 281 ILE C N 1
ATOM 7080 C CA . ILE C 1 300 ? 75.190 17.319 158.053 1.00 22.85 281 ILE C CA 1
ATOM 7081 C C . ILE C 1 300 ? 76.601 16.802 158.374 1.00 23.52 281 ILE C C 1
ATOM 7082 O O . ILE C 1 300 ? 76.782 16.002 159.292 1.00 24.63 281 ILE C O 1
ATOM 7087 N N . TYR C 1 301 ? 77.586 17.250 157.598 1.00 23.80 282 TYR C N 1
ATOM 7088 C CA . TYR C 1 301 ? 78.978 16.819 157.752 1.00 24.27 282 TYR C CA 1
ATOM 7089 C C . TYR C 1 301 ? 79.872 18.043 157.946 1.00 25.09 282 TYR C C 1
ATOM 7090 O O . TYR C 1 301 ? 79.916 18.917 157.081 1.00 25.59 282 TYR C O 1
ATOM 7099 N N . ARG C 1 302 ? 80.593 18.102 159.066 1.00 24.99 283 ARG C N 1
ATOM 7100 C CA . ARG C 1 302 ? 81.440 19.261 159.384 1.00 24.64 283 ARG C CA 1
ATOM 7101 C C . ARG C 1 302 ? 82.944 18.941 159.377 1.00 25.24 283 ARG C C 1
ATOM 7102 O O . ARG C 1 302 ? 83.368 17.878 159.842 1.00 25.88 283 ARG C O 1
ATOM 7110 N N . ILE C 1 303 ? 83.744 19.873 158.859 1.00 24.03 284 ILE C N 1
ATOM 7111 C CA . ILE C 1 303 ? 85.184 19.688 158.749 1.00 23.31 284 ILE C CA 1
ATOM 7112 C C . ILE C 1 303 ? 85.941 20.753 159.538 1.00 24.24 284 ILE C C 1
ATOM 7113 O O . ILE C 1 303 ? 85.776 21.950 159.294 1.00 23.02 284 ILE C O 1
ATOM 7118 N N . GLY C 1 304 ? 86.787 20.313 160.470 1.00 24.54 285 GLY C N 1
ATOM 7119 C CA . GLY C 1 304 ? 87.559 21.235 161.286 1.00 24.60 285 GLY C CA 1
ATOM 7120 C C . GLY C 1 304 ? 88.269 20.544 162.432 1.00 25.09 285 GLY C C 1
ATOM 7121 O O . GLY C 1 304 ? 88.048 19.358 162.677 1.00 25.59 285 GLY C O 1
ATOM 7122 N N . PRO C 1 305 ? 89.123 21.288 163.149 1.00 25.05 286 PRO C N 1
ATOM 7123 C CA . PRO C 1 305 ? 89.904 20.756 164.273 1.00 25.96 286 PRO C CA 1
ATOM 7124 C C . PRO C 1 305 ? 89.106 20.506 165.533 1.00 26.37 286 PRO C C 1
ATOM 7125 O O . PRO C 1 305 ? 89.497 19.680 166.347 1.00 26.90 286 PRO C O 1
ATOM 7129 N N . GLN C 1 306 ? 87.995 21.211 165.692 1.00 27.46 287 GLN C N 1
ATOM 7130 C CA . GLN C 1 306 ? 87.215 21.106 166.913 1.00 28.20 287 GLN C CA 1
ATOM 7131 C C . GLN C 1 306 ? 85.751 20.724 166.713 1.00 27.65 287 GLN C C 1
ATOM 7132 O O . GLN C 1 306 ? 84.921 20.950 167.587 1.00 27.26 287 GLN C O 1
ATOM 7138 N N . VAL C 1 307 ? 85.445 20.122 165.572 1.00 27.81 288 VAL C N 1
ATOM 7139 C CA . VAL C 1 307 ? 84.099 19.653 165.306 1.00 28.04 288 VAL C CA 1
ATOM 7140 C C . VAL C 1 307 ? 83.868 18.374 166.105 1.00 29.37 288 VAL C C 1
ATOM 7141 O O . VAL C 1 307 ? 84.791 17.582 166.292 1.00 29.33 288 VAL C O 1
ATOM 7145 N N . GLU C 1 308 ? 82.644 18.183 166.592 1.00 30.82 289 GLU C N 1
ATOM 7146 C CA . GLU C 1 308 ? 82.304 16.997 167.366 1.00 31.78 289 GLU C CA 1
ATOM 7147 C C . GLU C 1 308 ? 82.785 15.783 166.589 1.00 32.16 289 GLU C C 1
ATOM 7148 O O . GLU C 1 308 ? 82.615 15.697 165.375 1.00 32.33 289 GLU C O 1
ATOM 7151 N N . ASN C 1 309 ? 83.390 14.839 167.290 1.00 33.13 290 ASN C N 1
ATOM 7152 C CA . ASN C 1 309 ? 83.957 13.679 166.627 1.00 33.28 290 ASN C CA 1
ATOM 7153 C C . ASN C 1 309 ? 82.974 12.533 166.438 1.00 32.28 290 ASN C C 1
ATOM 7154 O O . ASN C 1 309 ? 83.240 11.417 166.873 1.00 33.05 290 ASN C O 1
ATOM 7159 N N . ASN C 1 310 ? 81.834 12.814 165.811 1.00 31.33 291 ASN C N 1
ATOM 7160 C CA . ASN C 1 310 ? 80.886 11.762 165.458 1.00 29.58 291 ASN C CA 1
ATOM 7161 C C . ASN C 1 310 ? 81.456 11.115 164.196 1.00 29.74 291 ASN C C 1
ATOM 7162 O O . ASN C 1 310 ? 82.571 11.456 163.772 1.00 30.72 291 ASN C O 1
ATOM 7167 N N . GLY C 1 311 ? 80.736 10.186 163.586 1.00 28.82 292 GLY C N 1
ATOM 7168 C CA . GLY C 1 311 ? 81.259 9.540 162.383 1.00 28.13 292 GLY C CA 1
ATOM 7169 C C . GLY C 1 311 ? 81.122 10.438 161.169 1.00 28.10 292 GLY C C 1
ATOM 7170 O O . GLY C 1 311 ? 81.928 10.378 160.234 1.00 28.45 292 GLY C O 1
ATOM 7171 N N . LEU C 1 312 ? 80.101 11.290 161.204 1.00 27.21 293 LEU C N 1
ATOM 7172 C CA . LEU C 1 312 ? 79.782 12.173 160.087 1.00 26.72 293 LEU C CA 1
ATOM 7173 C C . LEU C 1 312 ? 80.834 13.244 159.832 1.00 26.05 293 LEU C C 1
ATOM 7174 O O . LEU C 1 312 ? 81.189 13.517 158.681 1.00 25.66 293 LEU C O 1
ATOM 7179 N N . ASN C 1 313 ? 81.335 13.847 160.902 1.00 24.99 294 ASN C N 1
ATOM 7180 C CA . ASN C 1 313 ? 82.308 14.919 160.763 1.00 24.48 294 ASN C CA 1
ATOM 7181 C C . ASN C 1 313 ? 83.731 14.413 160.551 1.00 24.14 294 ASN C C 1
ATOM 7182 O O . ASN C 1 313 ? 84.051 13.266 160.830 1.00 25.08 294 ASN C O 1
ATOM 7187 N N . LEU C 1 314 ? 84.563 15.292 160.015 1.00 24.05 295 LEU C N 1
ATOM 7188 C CA . LEU C 1 314 ? 85.972 15.033 159.840 1.00 23.42 295 LEU C CA 1
ATOM 7189 C C . LEU C 1 314 ? 86.687 15.915 160.850 1.00 23.01 295 LEU C C 1
ATOM 7190 O O . LEU C 1 314 ? 86.941 17.098 160.589 1.00 21.82 295 LEU C O 1
ATOM 7195 N N . ASN C 1 315 ? 86.941 15.354 162.025 1.00 23.22 296 ASN C N 1
ATOM 7196 C CA . ASN C 1 315 ? 87.695 16.046 163.052 1.00 24.31 296 ASN C CA 1
ATOM 7197 C C . ASN C 1 315 ? 89.145 15.739 162.764 1.00 24.09 296 ASN C C 1
ATOM 7198 O O . ASN C 1 315 ? 89.533 14.582 162.750 1.00 24.81 296 ASN C O 1
ATOM 7203 N N . PHE C 1 316 ? 89.942 16.774 162.528 1.00 24.30 297 PHE C N 1
ATOM 7204 C CA . PHE C 1 316 ? 91.336 16.595 162.152 1.00 24.52 297 PHE C CA 1
ATOM 7205 C C . PHE C 1 316 ? 92.166 17.786 162.640 1.00 24.54 297 PHE C C 1
ATOM 7206 O O . PHE C 1 316 ? 91.704 18.923 162.599 1.00 24.61 297 PHE C O 1
ATOM 7214 N N . PRO C 1 317 ? 93.394 17.530 163.118 1.00 24.21 298 PRO C N 1
ATOM 7215 C CA . PRO C 1 317 ? 94.246 18.614 163.599 1.00 23.72 298 PRO C CA 1
ATOM 7216 C C . PRO C 1 317 ? 94.875 19.394 162.461 1.00 23.75 298 PRO C C 1
ATOM 7217 O O . PRO C 1 317 ? 96.050 19.204 162.153 1.00 23.70 298 PRO C O 1
ATOM 7221 N N . PHE C 1 318 ? 94.086 20.255 161.830 1.00 24.20 299 PHE C N 1
ATOM 7222 C CA . PHE C 1 318 ? 94.570 21.073 160.719 1.00 24.67 299 PHE C CA 1
ATOM 7223 C C . PHE C 1 318 ? 95.642 22.041 161.204 1.00 23.87 299 PHE C C 1
ATOM 7224 O O . PHE C 1 318 ? 95.554 22.535 162.323 1.00 24.14 299 PHE C O 1
ATOM 7232 N N . VAL C 1 319 ? 96.644 22.319 160.368 1.00 23.56 300 VAL C N 1
ATOM 7233 C CA . VAL C 1 319 ? 97.680 23.291 160.727 1.00 22.54 300 VAL C CA 1
ATOM 7234 C C . VAL C 1 319 ? 97.019 24.660 160.908 1.00 22.78 300 VAL C C 1
ATOM 7235 O O . VAL C 1 319 ? 97.477 25.479 161.710 1.00 23.01 300 VAL C O 1
ATOM 7239 N N . ASN C 1 320 ? 95.931 24.888 160.170 1.00 22.79 301 ASN C N 1
ATOM 7240 C CA . ASN C 1 320 ? 95.145 26.119 160.277 1.00 22.55 301 ASN C CA 1
ATOM 7241 C C . ASN C 1 320 ? 95.906 27.425 160.180 1.00 22.71 301 ASN C C 1
ATOM 7242 O O . ASN C 1 320 ? 95.572 28.380 160.875 1.00 22.19 301 ASN C O 1
ATOM 7247 N N . ASP C 1 321 ? 96.926 27.478 159.336 1.00 22.71 302 ASP C N 1
ATOM 7248 C CA . ASP C 1 321 ? 97.626 28.733 159.120 1.00 23.20 302 ASP C CA 1
ATOM 7249 C C . ASP C 1 321 ? 96.571 29.705 158.574 1.00 23.37 302 ASP C C 1
ATOM 7250 O O . ASP C 1 321 ? 95.775 29.332 157.709 1.00 23.00 302 ASP C O 1
ATOM 7255 N N . GLU C 1 322 ? 96.542 30.934 159.082 1.00 23.72 303 GLU C N 1
ATOM 7256 C CA . GLU C 1 322 ? 95.532 31.904 158.646 1.00 24.53 303 GLU C CA 1
ATOM 7257 C C . GLU C 1 322 ? 95.589 32.221 157.143 1.00 24.61 303 GLU C C 1
ATOM 7258 O O . GLU C 1 322 ? 94.589 32.628 156.549 1.00 24.37 303 GLU C O 1
ATOM 7264 N N . ASP C 1 323 ? 96.749 32.024 156.527 1.00 24.40 304 ASP C N 1
ATOM 7265 C CA . ASP C 1 323 ? 96.901 32.275 155.095 1.00 24.11 304 ASP C CA 1
ATOM 7266 C C . ASP C 1 323 ? 96.935 30.999 154.245 1.00 23.52 304 ASP C C 1
ATOM 7267 O O . ASP C 1 323 ? 96.384 30.970 153.148 1.00 23.62 304 ASP C O 1
ATOM 7272 N N . PHE C 1 324 ? 97.548 29.939 154.762 1.00 23.14 305 PHE C N 1
ATOM 7273 C CA . PHE C 1 324 ? 97.762 28.735 153.961 1.00 22.67 305 PHE C CA 1
ATOM 7274 C C . PHE C 1 324 ? 96.888 27.505 154.237 1.00 23.04 305 PHE C C 1
ATOM 7275 O O . PHE C 1 324 ? 97.081 26.466 153.592 1.00 23.43 305 PHE C O 1
ATOM 7283 N N . ALA C 1 325 ? 95.937 27.610 155.169 1.00 22.27 306 ALA C N 1
ATOM 7284 C CA . ALA C 1 325 ? 95.000 26.516 155.448 1.00 21.63 306 ALA C CA 1
ATOM 7285 C C . ALA C 1 325 ? 94.152 26.229 154.204 1.00 21.58 306 ALA C C 1
ATOM 7286 O O . ALA C 1 325 ? 93.556 25.152 154.075 1.00 20.20 306 ALA C O 1
ATOM 7288 N N . VAL C 1 326 ? 94.092 27.202 153.295 1.00 22.33 307 VAL C N 1
ATOM 7289 C CA . VAL C 1 326 ? 93.348 27.029 152.047 1.00 23.26 307 VAL C CA 1
ATOM 7290 C C . VAL C 1 326 ? 93.820 25.785 151.300 1.00 22.98 307 VAL C C 1
ATOM 7291 O O . VAL C 1 326 ? 93.024 25.145 150.608 1.00 23.64 307 VAL C O 1
ATOM 7295 N N . PHE C 1 327 ? 95.101 25.442 151.444 1.00 22.31 308 PHE C N 1
ATOM 7296 C CA . PHE C 1 327 ? 95.648 24.238 150.812 1.00 22.91 308 PHE C CA 1
ATOM 7297 C C . PHE C 1 327 ? 95.200 22.964 151.535 1.00 22.48 308 PHE C C 1
ATOM 7298 O O . PHE C 1 327 ? 95.321 21.870 150.995 1.00 21.79 308 PHE C O 1
ATOM 7306 N N . GLU C 1 328 ? 94.704 23.103 152.759 1.00 23.24 309 GLU C N 1
ATOM 7307 C CA . GLU C 1 328 ? 94.231 21.947 153.513 1.00 23.71 309 GLU C CA 1
ATOM 7308 C C . GLU C 1 328 ? 92.737 21.687 153.290 1.00 23.17 309 GLU C C 1
ATOM 7309 O O . GLU C 1 328 ? 92.331 20.603 152.862 1.00 22.41 309 GLU C O 1
ATOM 7315 N N . TYR C 1 329 ? 91.921 22.696 153.561 1.00 22.90 310 TYR C N 1
ATOM 7316 C CA . TYR C 1 329 ? 90.472 22.526 153.494 1.00 22.75 310 TYR C CA 1
ATOM 7317 C C . TYR C 1 329 ? 89.896 22.102 152.144 1.00 22.40 310 TYR C C 1
ATOM 7318 O O . TYR C 1 329 ? 88.775 21.622 152.085 1.00 23.38 310 TYR C O 1
ATOM 7327 N N . ILE C 1 330 ? 90.649 22.246 151.067 1.00 22.23 311 ILE C N 1
ATOM 7328 C CA . ILE C 1 330 ? 90.147 21.830 149.768 1.00 21.80 311 ILE C CA 1
ATOM 7329 C C . ILE C 1 330 ? 90.300 20.314 149.596 1.00 22.42 311 ILE C C 1
ATOM 7330 O O . ILE C 1 330 ? 89.515 19.670 148.886 1.00 22.01 311 ILE C O 1
ATOM 7335 N N . ILE C 1 331 ? 91.292 19.747 150.281 1.00 22.25 312 ILE C N 1
ATOM 7336 C CA . ILE C 1 331 ? 91.611 18.323 150.147 1.00 22.58 312 ILE C CA 1
ATOM 7337 C C . ILE C 1 331 ? 90.445 17.357 150.381 1.00 23.28 312 ILE C C 1
ATOM 7338 O O . ILE C 1 331 ? 90.193 16.484 149.544 1.00 22.71 312 ILE C O 1
ATOM 7343 N N . PRO C 1 332 ? 89.740 17.491 151.516 1.00 23.65 313 PRO C N 1
ATOM 7344 C CA . PRO C 1 332 ? 88.645 16.566 151.749 1.00 23.56 313 PRO C CA 1
ATOM 7345 C C . PRO C 1 332 ? 87.575 16.674 150.674 1.00 23.80 313 PRO C C 1
ATOM 7346 O O . PRO C 1 332 ? 86.960 15.664 150.322 1.00 24.05 313 PRO C O 1
ATOM 7350 N N . LEU C 1 333 ? 87.351 17.884 150.160 1.00 23.79 314 LEU C N 1
ATOM 7351 C CA . LEU C 1 333 ? 86.331 18.091 149.130 1.00 23.28 314 LEU C CA 1
ATOM 7352 C C . LEU C 1 333 ? 86.774 17.383 147.852 1.00 23.20 314 LEU C C 1
ATOM 7353 O O . LEU C 1 333 ? 85.968 16.733 147.179 1.00 22.34 314 LEU C O 1
ATOM 7358 N N . GLN C 1 334 ? 88.063 17.492 147.539 1.00 23.67 315 GLN C N 1
ATOM 7359 C CA . GLN C 1 334 ? 88.638 16.798 146.385 1.00 24.73 315 GLN C CA 1
ATOM 7360 C C . GLN C 1 334 ? 88.573 15.280 146.586 1.00 25.24 315 GLN C C 1
ATOM 7361 O O . GLN C 1 334 ? 88.329 14.534 145.640 1.00 25.46 315 GLN C O 1
ATOM 7375 N N . LEU C 1 336 ? 86.315 13.579 148.121 1.00 27.75 317 LEU C N 1
ATOM 7376 C CA . LEU C 1 336 ? 84.959 13.108 147.829 1.00 28.62 317 LEU C CA 1
ATOM 7377 C C . LEU C 1 336 ? 84.837 12.823 146.329 1.00 29.75 317 LEU C C 1
ATOM 7378 O O . LEU C 1 336 ? 84.204 11.840 145.918 1.00 29.68 317 LEU C O 1
ATOM 7383 N N . CYS C 1 337 ? 85.452 13.678 145.514 1.00 30.54 318 CYS C N 1
ATOM 7384 C CA . CYS C 1 337 ? 85.438 13.489 144.068 1.00 31.61 318 CYS C CA 1
ATOM 7385 C C . CYS C 1 337 ? 86.074 12.159 143.698 1.00 32.68 318 CYS C C 1
ATOM 7386 O O . CYS C 1 337 ? 85.610 11.474 142.795 1.00 33.53 318 CYS C O 1
ATOM 7389 N N . ALA C 1 338 ? 87.127 11.791 144.416 1.00 34.15 319 ALA C N 1
ATOM 7390 C CA . ALA C 1 338 ? 87.876 10.574 144.121 1.00 34.93 319 ALA C CA 1
ATOM 7391 C C . ALA C 1 338 ? 87.254 9.274 144.623 1.00 36.63 319 ALA C C 1
ATOM 7392 O O . ALA C 1 338 ? 87.592 8.205 144.104 1.00 37.68 319 ALA C O 1
ATOM 7394 N N . ILE C 1 339 ? 86.357 9.322 145.605 1.00 37.51 320 ILE C N 1
ATOM 7395 C CA . ILE C 1 339 ? 85.848 8.058 146.130 1.00 38.96 320 ILE C CA 1
ATOM 7396 C C . ILE C 1 339 ? 84.329 7.809 146.037 1.00 40.27 320 ILE C C 1
ATOM 7397 O O . ILE C 1 339 ? 83.903 6.650 146.076 1.00 40.96 320 ILE C O 1
ATOM 7402 N N . LEU C 1 340 ? 83.516 8.854 145.879 1.00 40.90 321 LEU C N 1
ATOM 7403 C CA . LEU C 1 340 ? 82.061 8.657 145.813 1.00 41.70 321 LEU C CA 1
ATOM 7404 C C . LEU C 1 340 ? 81.539 7.907 144.564 1.00 43.71 321 LEU C C 1
ATOM 7405 O O . LEU C 1 340 ? 80.634 7.075 144.679 1.00 43.58 321 LEU C O 1
ATOM 7410 N N . PRO C 1 341 ? 82.104 8.181 143.374 1.00 46.64 322 PRO C N 1
ATOM 7411 C CA . PRO C 1 341 ? 81.576 7.478 142.191 1.00 47.91 322 PRO C CA 1
ATOM 7412 C C . PRO C 1 341 ? 82.033 6.024 142.102 1.00 48.77 322 PRO C C 1
ATOM 7413 O O . PRO C 1 341 ? 81.281 5.118 142.473 1.00 50.12 322 PRO C O 1
ATOM 7417 N N . ASN D 1 14 ? 46.617 35.427 138.757 1.00 66.51 -5 ASN D N 1
ATOM 7418 C CA . ASN D 1 14 ? 47.781 35.609 139.668 1.00 66.39 -5 ASN D CA 1
ATOM 7419 C C . ASN D 1 14 ? 47.799 36.975 140.344 1.00 66.56 -5 ASN D C 1
ATOM 7420 O O . ASN D 1 14 ? 47.260 37.956 139.818 1.00 66.73 -5 ASN D O 1
ATOM 7425 N N . LEU D 1 15 ? 48.418 37.027 141.520 1.00 66.37 -4 LEU D N 1
ATOM 7426 C CA . LEU D 1 15 ? 48.641 38.289 142.208 1.00 65.71 -4 LEU D CA 1
ATOM 7427 C C . LEU D 1 15 ? 49.895 38.858 141.546 1.00 64.65 -4 LEU D C 1
ATOM 7428 O O . LEU D 1 15 ? 50.194 40.051 141.640 1.00 65.03 -4 LEU D O 1
ATOM 7430 N N . TYR D 1 16 ? 50.610 37.969 140.857 1.00 62.74 -3 TYR D N 1
ATOM 7431 C CA . TYR D 1 16 ? 51.842 38.294 140.152 1.00 61.45 -3 TYR D CA 1
ATOM 7432 C C . TYR D 1 16 ? 51.540 39.188 138.946 1.00 60.37 -3 TYR D C 1
ATOM 7433 O O . TYR D 1 16 ? 52.315 40.094 138.642 1.00 60.57 -3 TYR D O 1
ATOM 7442 N N . PHE D 1 17 ? 50.414 38.942 138.271 1.00 58.98 -2 PHE D N 1
ATOM 7443 C CA . PHE D 1 17 ? 50.042 39.726 137.087 1.00 58.04 -2 PHE D CA 1
ATOM 7444 C C . PHE D 1 17 ? 49.756 41.191 137.397 1.00 57.01 -2 PHE D C 1
ATOM 7445 O O . PHE D 1 17 ? 50.209 42.075 136.670 1.00 56.83 -2 PHE D O 1
ATOM 7453 N N . GLN D 1 18 ? 48.986 41.454 138.450 1.00 55.74 -1 GLN D N 1
ATOM 7454 C CA . GLN D 1 18 ? 48.692 42.837 138.825 1.00 54.82 -1 GLN D CA 1
ATOM 7455 C C . GLN D 1 18 ? 50.010 43.595 139.059 1.00 53.82 -1 GLN D C 1
ATOM 7456 O O . GLN D 1 18 ? 50.105 44.797 138.797 1.00 54.47 -1 GLN D O 1
ATOM 7458 N N . GLY D 1 19 ? 51.027 42.877 139.532 1.00 51.51 0 GLY D N 1
ATOM 7459 C CA . GLY D 1 19 ? 52.333 43.464 139.801 1.00 50.15 0 GLY D CA 1
ATOM 7460 C C . GLY D 1 19 ? 53.130 43.807 138.552 1.00 48.79 0 GLY D C 1
ATOM 7461 O O . GLY D 1 19 ? 53.763 44.862 138.490 1.00 48.77 0 GLY D O 1
ATOM 7470 N N . ASN D 1 21 ? 51.839 44.216 135.443 1.00 41.85 2 ASN D N 1
ATOM 7471 C CA . ASN D 1 21 ? 51.077 45.210 134.686 1.00 40.68 2 ASN D CA 1
ATOM 7472 C C . ASN D 1 21 ? 51.347 46.649 135.124 1.00 39.23 2 ASN D C 1
ATOM 7473 O O . ASN D 1 21 ? 51.352 47.560 134.296 1.00 39.24 2 ASN D O 1
ATOM 7478 N N . GLU D 1 22 ? 51.574 46.858 136.417 1.00 37.53 3 GLU D N 1
ATOM 7479 C CA . GLU D 1 22 ? 51.810 48.205 136.929 1.00 36.74 3 GLU D CA 1
ATOM 7480 C C . GLU D 1 22 ? 53.275 48.654 136.876 1.00 34.64 3 GLU D C 1
ATOM 7481 O O . GLU D 1 22 ? 53.565 49.839 137.016 1.00 34.02 3 GLU D O 1
ATOM 7487 N N . THR D 1 23 ? 54.193 47.720 136.665 1.00 32.71 4 THR D N 1
ATOM 7488 C CA . THR D 1 23 ? 55.610 48.054 136.649 1.00 31.34 4 THR D CA 1
ATOM 7489 C C . THR D 1 23 ? 55.955 49.197 135.697 1.00 30.31 4 THR D C 1
ATOM 7490 O O . THR D 1 23 ? 56.669 50.121 136.079 1.00 29.85 4 THR D O 1
ATOM 7494 N N . PRO D 1 24 ? 55.465 49.134 134.450 1.00 29.37 5 PRO D N 1
ATOM 7495 C CA . PRO D 1 24 ? 55.748 50.211 133.504 1.00 28.98 5 PRO D CA 1
ATOM 7496 C C . PRO D 1 24 ? 55.336 51.581 134.040 1.00 28.43 5 PRO D C 1
ATOM 7497 O O . PRO D 1 24 ? 56.118 52.533 133.981 1.00 27.85 5 PRO D O 1
ATOM 7501 N N . LEU D 1 25 ? 54.119 51.678 134.565 1.00 27.99 6 LEU D N 1
ATOM 7502 C CA . LEU D 1 25 ? 53.648 52.941 135.100 1.00 27.65 6 LEU D CA 1
ATOM 7503 C C . LEU D 1 25 ? 54.556 53.416 136.238 1.00 27.11 6 LEU D C 1
ATOM 7504 O O . LEU D 1 25 ? 54.923 54.589 136.276 1.00 27.09 6 LEU D O 1
ATOM 7509 N N . ARG D 1 26 ? 54.937 52.514 137.147 1.00 26.55 7 ARG D N 1
ATOM 7510 C CA . ARG D 1 26 ? 55.816 52.897 138.255 1.00 26.30 7 ARG D CA 1
ATOM 7511 C C . ARG D 1 26 ? 57.124 53.460 137.708 1.00 25.29 7 ARG D C 1
ATOM 7512 O O . ARG D 1 26 ? 57.633 54.464 138.204 1.00 24.87 7 ARG D O 1
ATOM 7520 N N . LEU D 1 27 ? 57.670 52.802 136.690 1.00 24.75 8 LEU D N 1
ATOM 7521 C CA . LEU D 1 27 ? 58.920 53.247 136.076 1.00 24.33 8 LEU D CA 1
ATOM 7522 C C . LEU D 1 27 ? 58.767 54.624 135.426 1.00 24.30 8 LEU D C 1
ATOM 7523 O O . LEU D 1 27 ? 59.658 55.467 135.539 1.00 24.59 8 LEU D O 1
ATOM 7528 N N . LEU D 1 28 ? 57.641 54.860 134.755 1.00 24.09 9 LEU D N 1
ATOM 7529 C CA . LEU D 1 28 ? 57.406 56.159 134.118 1.00 23.79 9 LEU D CA 1
ATOM 7530 C C . LEU D 1 28 ? 57.338 57.266 135.163 1.00 24.11 9 LEU D C 1
ATOM 7531 O O . LEU D 1 28 ? 57.836 58.372 134.937 1.00 24.03 9 LEU D O 1
ATOM 7536 N N . GLU D 1 29 ? 56.727 56.961 136.306 1.00 24.48 10 GLU D N 1
ATOM 7537 C CA . GLU D 1 29 ? 56.604 57.931 137.397 1.00 25.02 10 GLU D CA 1
ATOM 7538 C C . GLU D 1 29 ? 57.968 58.338 137.939 1.00 24.77 10 GLU D C 1
ATOM 7539 O O . GLU D 1 29 ? 58.185 59.508 138.265 1.00 24.57 10 GLU D O 1
ATOM 7553 N N . LEU D 1 31 ? 60.637 58.742 136.391 1.00 24.52 12 LEU D N 1
ATOM 7554 C CA . LEU D 1 31 ? 61.308 59.685 135.493 1.00 24.26 12 LEU D CA 1
ATOM 7555 C C . LEU D 1 31 ? 60.850 61.123 135.746 1.00 25.09 12 LEU D C 1
ATOM 7556 O O . LEU D 1 31 ? 61.536 62.063 135.341 1.00 25.97 12 LEU D O 1
ATOM 7561 N N . THR D 1 32 ? 59.699 61.300 136.404 1.00 25.37 13 THR D N 1
ATOM 7562 C CA . THR D 1 32 ? 59.153 62.646 136.656 1.00 25.45 13 THR D CA 1
ATOM 7563 C C . THR D 1 32 ? 59.538 63.215 138.023 1.00 25.34 13 THR D C 1
ATOM 7564 O O . THR D 1 32 ? 59.477 64.429 138.234 1.00 25.42 13 THR D O 1
ATOM 7568 N N . GLN D 1 33 ? 59.928 62.344 138.947 1.00 25.44 14 GLN D N 1
ATOM 7569 C CA . GLN D 1 33 ? 60.262 62.769 140.308 1.00 25.98 14 GLN D CA 1
ATOM 7570 C C . GLN D 1 33 ? 61.519 63.624 140.398 1.00 26.30 14 GLN D C 1
ATOM 7571 O O . GLN D 1 33 ? 62.528 63.348 139.756 1.00 26.16 14 GLN D O 1
ATOM 7577 N N . THR D 1 34 ? 61.437 64.680 141.197 1.00 27.47 15 THR D N 1
ATOM 7578 C CA . THR D 1 34 ? 62.589 65.506 141.474 1.00 28.02 15 THR D CA 1
ATOM 7579 C C . THR D 1 34 ? 63.309 64.696 142.535 1.00 29.03 15 THR D C 1
ATOM 7580 O O . THR D 1 34 ? 62.725 64.375 143.577 1.00 30.59 15 THR D O 1
ATOM 7584 N N . ARG D 1 35 ? 64.555 64.330 142.277 1.00 28.79 16 ARG D N 1
ATOM 7585 C CA . ARG D 1 35 ? 65.284 63.503 143.229 1.00 28.67 16 ARG D CA 1
ATOM 7586 C C . ARG D 1 35 ? 66.381 64.259 143.978 1.00 29.19 16 ARG D C 1
ATOM 7587 O O . ARG D 1 35 ? 67.571 64.058 143.737 1.00 29.12 16 ARG D O 1
ATOM 7595 N N . GLU D 1 36 ? 65.957 65.124 144.900 1.00 29.74 17 GLU D N 1
ATOM 7596 C CA . GLU D 1 36 ? 66.870 65.903 145.733 1.00 29.96 17 GLU D CA 1
ATOM 7597 C C . GLU D 1 36 ? 67.957 65.004 146.310 1.00 29.29 17 GLU D C 1
ATOM 7598 O O . GLU D 1 36 ? 69.115 65.414 146.421 1.00 29.07 17 GLU D O 1
ATOM 7604 N N . ASP D 1 37 ? 67.562 63.784 146.682 1.00 28.26 18 ASP D N 1
ATOM 7605 C CA . ASP D 1 37 ? 68.459 62.806 147.299 1.00 27.88 18 ASP D CA 1
ATOM 7606 C C . ASP D 1 37 ? 69.575 62.328 146.373 1.00 27.63 18 ASP D C 1
ATOM 7607 O O . ASP D 1 37 ? 70.714 62.186 146.801 1.00 27.01 18 ASP D O 1
ATOM 7612 N N . LEU D 1 38 ? 69.249 62.071 145.113 1.00 27.96 19 LEU D N 1
ATOM 7613 C CA . LEU D 1 38 ? 70.259 61.637 144.154 1.00 28.49 19 LEU D CA 1
ATOM 7614 C C . LEU D 1 38 ? 71.251 62.774 143.854 1.00 29.44 19 LEU D C 1
ATOM 7615 O O . LEU D 1 38 ? 72.438 62.527 143.637 1.00 29.13 19 LEU D O 1
ATOM 7620 N N . TRP D 1 39 ? 70.765 64.014 143.858 1.00 30.87 20 TRP D N 1
ATOM 7621 C CA . TRP D 1 39 ? 71.624 65.174 143.615 1.00 32.31 20 TRP D CA 1
ATOM 7622 C C . TRP D 1 39 ? 72.567 65.463 144.789 1.00 32.12 20 TRP D C 1
ATOM 7623 O O . TRP D 1 39 ? 73.749 65.729 144.568 1.00 31.65 20 TRP D O 1
ATOM 7634 N N . ARG D 1 40 ? 72.064 65.404 146.024 1.00 32.40 21 ARG D N 1
ATOM 7635 C CA . ARG D 1 40 ? 72.920 65.612 147.199 1.00 32.21 21 ARG D CA 1
ATOM 7636 C C . ARG D 1 40 ? 74.081 64.633 147.178 1.00 31.43 21 ARG D C 1
ATOM 7637 O O . ARG D 1 40 ? 75.214 64.999 147.505 1.00 31.60 21 ARG D O 1
ATOM 7645 N N . ALA D 1 41 ? 73.787 63.389 146.801 1.00 30.40 22 ALA D N 1
ATOM 7646 C CA . ALA D 1 41 ? 74.802 62.345 146.718 1.00 29.60 22 ALA D CA 1
ATOM 7647 C C . ALA D 1 41 ? 75.820 62.719 145.645 1.00 29.30 22 ALA D C 1
ATOM 7648 O O . ALA D 1 41 ? 77.028 62.716 145.899 1.00 28.72 22 ALA D O 1
ATOM 7650 N N . ALA D 1 42 ? 75.327 63.057 144.455 1.00 29.04 23 ALA D N 1
ATOM 7651 C CA . ALA D 1 42 ? 76.193 63.462 143.350 1.00 29.00 23 ALA D CA 1
ATOM 7652 C C . ALA D 1 42 ? 77.085 64.629 143.771 1.00 29.74 23 ALA D C 1
ATOM 7653 O O . ALA D 1 42 ? 78.282 64.645 143.494 1.00 29.56 23 ALA D O 1
ATOM 7655 N N . GLN D 1 43 ? 76.500 65.600 144.456 1.00 31.17 24 GLN D N 1
ATOM 7656 C CA . GLN D 1 43 ? 77.249 66.762 144.919 1.00 32.89 24 GLN D CA 1
ATOM 7657 C C . GLN D 1 43 ? 78.360 66.354 145.887 1.00 33.41 24 GLN D C 1
ATOM 7658 O O . GLN D 1 43 ? 79.471 66.885 145.831 1.00 33.68 24 GLN D O 1
ATOM 7664 N N . ALA D 1 44 ? 78.055 65.415 146.778 1.00 33.84 25 ALA D N 1
ATOM 7665 C CA . ALA D 1 44 ? 79.031 64.933 147.749 1.00 34.42 25 ALA D CA 1
ATOM 7666 C C . ALA D 1 44 ? 80.168 64.197 147.044 1.00 34.96 25 ALA D C 1
ATOM 7667 O O . ALA D 1 44 ? 81.350 64.456 147.280 1.00 34.53 25 ALA D O 1
ATOM 7669 N N . LEU D 1 45 ? 79.789 63.276 146.168 1.00 35.66 26 LEU D N 1
ATOM 7670 C CA . LEU D 1 45 ? 80.746 62.484 145.422 1.00 36.40 26 LEU D CA 1
ATOM 7671 C C . LEU D 1 45 ? 81.825 63.349 144.768 1.00 37.18 26 LEU D C 1
ATOM 7672 O O . LEU D 1 45 ? 82.998 62.984 144.780 1.00 37.27 26 LEU D O 1
ATOM 7677 N N . THR D 1 46 ? 81.432 64.497 144.218 1.00 38.12 27 THR D N 1
ATOM 7678 C CA . THR D 1 46 ? 82.376 65.388 143.533 1.00 38.59 27 THR D CA 1
ATOM 7679 C C . THR D 1 46 ? 83.228 66.219 144.486 1.00 38.92 27 THR D C 1
ATOM 7680 O O . THR D 1 46 ? 84.424 66.406 144.263 1.00 38.86 27 THR D O 1
ATOM 7684 N N . GLU D 1 47 ? 82.600 66.721 145.543 1.00 39.38 28 GLU D N 1
ATOM 7685 C CA . GLU D 1 47 ? 83.274 67.581 146.511 1.00 39.51 28 GLU D CA 1
ATOM 7686 C C . GLU D 1 47 ? 84.143 66.838 147.525 1.00 39.07 28 GLU D C 1
ATOM 7687 O O . GLU D 1 47 ? 85.029 67.434 148.131 1.00 39.59 28 GLU D O 1
ATOM 7693 N N . ARG D 1 48 ? 83.902 65.545 147.713 1.00 38.65 29 ARG D N 1
ATOM 7694 C CA . ARG D 1 48 ? 84.677 64.769 148.682 1.00 38.20 29 ARG D CA 1
ATOM 7695 C C . ARG D 1 48 ? 85.705 63.834 148.045 1.00 36.27 29 ARG D C 1
ATOM 7696 O O . ARG D 1 48 ? 86.120 62.851 148.657 1.00 35.84 29 ARG D O 1
ATOM 7704 N N . GLY D 1 49 ? 86.104 64.142 146.815 1.00 34.42 30 GLY D N 1
ATOM 7705 C CA . GLY D 1 49 ? 87.118 63.367 146.105 1.00 32.80 30 GLY D CA 1
ATOM 7706 C C . GLY D 1 49 ? 86.909 61.865 146.007 1.00 31.25 30 GLY D C 1
ATOM 7707 O O . GLY D 1 49 ? 87.847 61.096 146.221 1.00 31.21 30 GLY D O 1
ATOM 7708 N N . VAL D 1 50 ? 85.691 61.441 145.683 1.00 29.67 31 VAL D N 1
ATOM 7709 C CA . VAL D 1 50 ? 85.394 60.020 145.512 1.00 28.38 31 VAL D CA 1
ATOM 7710 C C . VAL D 1 50 ? 86.062 59.550 144.220 1.00 28.14 31 VAL D C 1
ATOM 7711 O O . VAL D 1 50 ? 85.931 60.201 143.183 1.00 29.24 31 VAL D O 1
ATOM 7715 N N . THR D 1 51 ? 86.777 58.428 144.278 1.00 27.06 32 THR D N 1
ATOM 7716 C CA . THR D 1 51 ? 87.526 57.937 143.115 1.00 25.80 32 THR D CA 1
ATOM 7717 C C . THR D 1 51 ? 86.896 56.774 142.372 1.00 25.72 32 THR D C 1
ATOM 7718 O O . THR D 1 51 ? 87.265 56.511 141.230 1.00 25.27 32 THR D O 1
ATOM 7722 N N . ARG D 1 52 ? 85.979 56.062 143.024 1.00 26.54 33 ARG D N 1
ATOM 7723 C CA . ARG D 1 52 ? 85.302 54.914 142.411 1.00 26.72 33 ARG D CA 1
ATOM 7724 C C . ARG D 1 52 ? 83.973 54.665 143.113 1.00 25.99 33 ARG D C 1
ATOM 7725 O O . ARG D 1 52 ? 83.736 55.200 144.189 1.00 25.59 33 ARG D O 1
ATOM 7733 N N . ILE D 1 53 ? 83.102 53.874 142.491 1.00 25.97 34 ILE D N 1
ATOM 7734 C CA . ILE D 1 53 ? 81.816 53.523 143.087 1.00 25.70 34 ILE D CA 1
ATOM 7735 C C . ILE D 1 53 ? 81.787 52.018 143.351 1.00 25.37 34 ILE D C 1
ATOM 7736 O O . ILE D 1 53 ? 82.119 51.222 142.470 1.00 25.12 34 ILE D O 1
ATOM 7741 N N . ILE D 1 54 ? 81.382 51.633 144.557 1.00 24.26 35 ILE D N 1
ATOM 7742 C CA . ILE D 1 54 ? 81.284 50.221 144.911 1.00 24.15 35 ILE D CA 1
ATOM 7743 C C . ILE D 1 54 ? 79.829 49.876 145.256 1.00 23.87 35 ILE D C 1
ATOM 7744 O O . ILE D 1 54 ? 79.283 50.371 146.242 1.00 23.60 35 ILE D O 1
ATOM 7749 N N . LEU D 1 55 ? 79.208 49.035 144.435 1.00 23.14 36 LEU D N 1
ATOM 7750 C CA . LEU D 1 55 ? 77.832 48.622 144.653 1.00 22.82 36 LEU D CA 1
ATOM 7751 C C . LEU D 1 55 ? 77.855 47.272 145.346 1.00 23.21 36 LEU D C 1
ATOM 7752 O O . LEU D 1 55 ? 78.468 46.338 144.836 1.00 23.71 36 LEU D O 1
ATOM 7757 N N . THR D 1 56 ? 77.199 47.154 146.499 1.00 23.68 37 THR D N 1
ATOM 7758 C CA . THR D 1 56 ? 77.188 45.881 147.221 1.00 24.35 37 THR D CA 1
ATOM 7759 C C . THR D 1 56 ? 75.790 45.432 147.661 1.00 24.79 37 THR D C 1
ATOM 7760 O O . THR D 1 56 ? 74.945 46.245 148.042 1.00 24.89 37 THR D O 1
ATOM 7764 N N . GLY D 1 57 ? 75.579 44.119 147.611 1.00 25.24 38 GLY D N 1
ATOM 7765 C CA . GLY D 1 57 ? 74.303 43.509 147.958 1.00 25.34 38 GLY D CA 1
ATOM 7766 C C . GLY D 1 57 ? 74.248 42.048 147.538 1.00 25.34 38 GLY D C 1
ATOM 7767 O O . GLY D 1 57 ? 75.249 41.483 147.075 1.00 25.20 38 GLY D O 1
ATOM 7768 N N . SER D 1 58 ? 73.072 41.441 147.692 1.00 25.53 39 SER D N 1
ATOM 7769 C CA . SER D 1 58 ? 72.866 40.026 147.357 1.00 25.56 39 SER D CA 1
ATOM 7770 C C . SER D 1 58 ? 71.653 39.807 146.464 1.00 25.48 39 SER D C 1
ATOM 7771 O O . SER D 1 58 ? 70.791 40.678 146.331 1.00 26.22 39 SER D O 1
ATOM 7774 N N . GLY D 1 59 ? 71.597 38.625 145.861 1.00 25.14 40 GLY D N 1
ATOM 7775 C CA . GLY D 1 59 ? 70.479 38.237 145.009 1.00 24.40 40 GLY D CA 1
ATOM 7776 C C . GLY D 1 59 ? 70.074 39.302 144.015 1.00 24.04 40 GLY D C 1
ATOM 7777 O O . GLY D 1 59 ? 70.899 39.777 143.231 1.00 23.57 40 GLY D O 1
ATOM 7778 N N . THR D 1 60 ? 68.799 39.682 144.064 1.00 23.56 41 THR D N 1
ATOM 7779 C CA . THR D 1 60 ? 68.231 40.660 143.139 1.00 22.97 41 THR D CA 1
ATOM 7780 C C . THR D 1 60 ? 68.967 41.998 143.154 1.00 22.92 41 THR D C 1
ATOM 7781 O O . THR D 1 60 ? 69.222 42.584 142.101 1.00 22.18 41 THR D O 1
ATOM 7785 N N . SER D 1 61 ? 69.322 42.465 144.346 1.00 23.30 42 SER D N 1
ATOM 7786 C CA . SER D 1 61 ? 70.020 43.729 144.492 1.00 23.61 42 SER D CA 1
ATOM 7787 C C . SER D 1 61 ? 71.364 43.658 143.795 1.00 23.74 42 SER D C 1
ATOM 7788 O O . SER D 1 61 ? 71.790 44.611 143.137 1.00 23.65 42 SER D O 1
ATOM 7791 N N . TYR D 1 62 ? 72.033 42.523 143.953 1.00 23.48 43 TYR D N 1
ATOM 7792 C CA . TYR D 1 62 ? 73.323 42.300 143.318 1.00 23.44 43 TYR D CA 1
ATOM 7793 C C . TYR D 1 62 ? 73.171 42.277 141.794 1.00 23.14 43 TYR D C 1
ATOM 7794 O O . TYR D 1 62 ? 73.943 42.931 141.086 1.00 22.15 43 TYR D O 1
ATOM 7803 N N . HIS D 1 63 ? 72.153 41.564 141.301 1.00 22.89 44 HIS D N 1
ATOM 7804 C CA . HIS D 1 63 ? 71.888 41.485 139.852 1.00 23.42 44 HIS D CA 1
ATOM 7805 C C . HIS D 1 63 ? 71.568 42.856 139.231 1.00 23.55 44 HIS D C 1
ATOM 7806 O O . HIS D 1 63 ? 72.010 43.161 138.109 1.00 22.57 44 HIS D O 1
ATOM 7813 N N . GLY D 1 64 ? 70.786 43.661 139.953 1.00 22.56 45 GLY D N 1
ATOM 7814 C CA . GLY D 1 64 ? 70.461 45.013 139.514 1.00 22.52 45 GLY D CA 1
ATOM 7815 C C . GLY D 1 64 ? 71.720 45.839 139.323 1.00 22.96 45 GLY D C 1
ATOM 7816 O O . GLY D 1 64 ? 71.833 46.603 138.356 1.00 23.19 45 GLY D O 1
ATOM 7817 N N . ALA D 1 65 ? 72.668 45.680 140.248 1.00 23.10 46 ALA D N 1
ATOM 7818 C CA . ALA D 1 65 ? 73.955 46.374 140.181 1.00 23.07 46 ALA D CA 1
ATOM 7819 C C . ALA D 1 65 ? 74.742 45.898 138.965 1.00 22.98 46 ALA D C 1
ATOM 7820 O O . ALA D 1 65 ? 75.269 46.710 138.210 1.00 23.93 46 ALA D O 1
ATOM 7822 N N . LEU D 1 66 ? 74.836 44.581 138.785 1.00 23.18 47 LEU D N 1
ATOM 7823 C CA . LEU D 1 66 ? 75.510 44.018 137.613 1.00 23.15 47 LEU D CA 1
ATOM 7824 C C . LEU D 1 66 ? 74.918 44.630 136.340 1.00 23.56 47 LEU D C 1
ATOM 7825 O O . LEU D 1 66 ? 75.639 45.017 135.431 1.00 24.08 47 LEU D O 1
ATOM 7830 N N . THR D 1 67 ? 73.592 44.724 136.300 1.00 23.34 48 THR D N 1
ATOM 7831 C CA . THR D 1 67 ? 72.885 45.239 135.139 1.00 23.50 48 THR D CA 1
ATOM 7832 C C . THR D 1 67 ? 73.126 46.722 134.860 1.00 24.36 48 THR D C 1
ATOM 7833 O O . THR D 1 67 ? 73.231 47.126 133.695 1.00 24.26 48 THR D O 1
ATOM 7837 N N . ALA D 1 68 ? 73.237 47.522 135.916 1.00 24.12 49 ALA D N 1
ATOM 7838 C CA . ALA D 1 68 ? 73.436 48.962 135.773 1.00 24.10 49 ALA D CA 1
ATOM 7839 C C . ALA D 1 68 ? 74.906 49.370 135.679 1.00 25.21 49 ALA D C 1
ATOM 7840 O O . ALA D 1 68 ? 75.204 50.540 135.382 1.00 25.96 49 ALA D O 1
ATOM 7842 N N . ARG D 1 69 ? 75.820 48.424 135.907 1.00 24.80 50 ARG D N 1
ATOM 7843 C CA . ARG D 1 69 ? 77.251 48.744 135.951 1.00 24.59 50 ARG D CA 1
ATOM 7844 C C . ARG D 1 69 ? 77.748 49.614 134.800 1.00 24.19 50 ARG D C 1
ATOM 7845 O O . ARG D 1 69 ? 78.201 50.729 135.035 1.00 24.29 50 ARG D O 1
ATOM 7853 N N . THR D 1 70 ? 77.670 49.106 133.571 1.00 24.31 51 THR D N 1
ATOM 7854 C CA . THR D 1 70 ? 78.147 49.838 132.389 1.00 24.06 51 THR D CA 1
ATOM 7855 C C . THR D 1 70 ? 77.639 51.273 132.338 1.00 24.33 51 THR D C 1
ATOM 7856 O O . THR D 1 70 ? 78.409 52.226 132.188 1.00 23.56 51 THR D O 1
ATOM 7860 N N . PHE D 1 71 ? 76.326 51.409 132.456 1.00 24.61 52 PHE D N 1
ATOM 7861 C CA . PHE D 1 71 ? 75.683 52.703 132.392 1.00 24.35 52 PHE D CA 1
ATOM 7862 C C . PHE D 1 71 ? 76.279 53.632 133.433 1.00 25.07 52 PHE D C 1
ATOM 7863 O O . PHE D 1 71 ? 76.588 54.786 133.139 1.00 25.34 52 PHE D O 1
ATOM 7879 N N . GLN D 1 73 ? 79.297 53.392 134.959 1.00 27.30 54 GLN D N 1
ATOM 7880 C CA . GLN D 1 73 ? 80.688 53.701 134.638 1.00 27.53 54 GLN D CA 1
ATOM 7881 C C . GLN D 1 73 ? 80.718 54.879 133.698 1.00 26.89 54 GLN D C 1
ATOM 7882 O O . GLN D 1 73 ? 81.425 55.865 133.917 1.00 26.65 54 GLN D O 1
ATOM 7888 N N . ARG D 1 74 ? 79.933 54.746 132.637 1.00 26.42 55 ARG D N 1
ATOM 7889 C CA . ARG D 1 74 ? 79.894 55.730 131.589 1.00 26.78 55 ARG D CA 1
ATOM 7890 C C . ARG D 1 74 ? 79.542 57.102 132.125 1.00 26.32 55 ARG D C 1
ATOM 7891 O O . ARG D 1 74 ? 80.333 58.032 131.993 1.00 26.53 55 ARG D O 1
ATOM 7899 N N . TRP D 1 75 ? 78.386 57.220 132.770 1.00 25.95 56 TRP D N 1
ATOM 7900 C CA . TRP D 1 75 ? 77.912 58.535 133.209 1.00 26.20 56 TRP D CA 1
ATOM 7901 C C . TRP D 1 75 ? 78.547 59.092 134.482 1.00 26.42 56 TRP D C 1
ATOM 7902 O O . TRP D 1 75 ? 78.545 60.308 134.692 1.00 26.48 56 TRP D O 1
ATOM 7913 N N . CYS D 1 76 ? 79.108 58.222 135.314 1.00 26.03 57 CYS D N 1
ATOM 7914 C CA . CYS D 1 76 ? 79.821 58.697 136.492 1.00 26.42 57 CYS D CA 1
ATOM 7915 C C . CYS D 1 76 ? 81.254 59.029 136.073 1.00 25.43 57 CYS D C 1
ATOM 7916 O O . CYS D 1 76 ? 81.929 59.865 136.693 1.00 24.70 57 CYS D O 1
ATOM 7919 N N . ALA D 1 77 ? 81.700 58.391 134.993 1.00 24.76 58 ALA D N 1
ATOM 7920 C CA . ALA D 1 77 ? 83.049 58.590 134.509 1.00 24.14 58 ALA D CA 1
ATOM 7921 C C . ALA D 1 77 ? 83.981 58.148 135.629 1.00 24.20 58 ALA D C 1
ATOM 7922 O O . ALA D 1 77 ? 84.928 58.844 135.981 1.00 24.40 58 ALA D O 1
ATOM 7924 N N . LEU D 1 78 ? 83.677 56.986 136.202 1.00 24.61 59 LEU D N 1
ATOM 7925 C CA . LEU D 1 78 ? 84.465 56.403 137.282 1.00 24.48 59 LEU D CA 1
ATOM 7926 C C . LEU D 1 78 ? 84.376 54.890 137.250 1.00 24.25 59 LEU D C 1
ATOM 7927 O O . LEU D 1 78 ? 83.419 54.337 136.704 1.00 24.63 59 LEU D O 1
ATOM 7932 N N . PRO D 1 79 ? 85.377 54.210 137.832 1.00 23.81 60 PRO D N 1
ATOM 7933 C CA . PRO D 1 79 ? 85.294 52.760 137.929 1.00 23.34 60 PRO D CA 1
ATOM 7934 C C . PRO D 1 79 ? 84.106 52.391 138.803 1.00 23.43 60 PRO D C 1
ATOM 7935 O O . PRO D 1 79 ? 83.817 53.102 139.762 1.00 23.63 60 PRO D O 1
ATOM 7939 N N . VAL D 1 80 ? 83.409 51.315 138.459 1.00 24.22 61 VAL D N 1
ATOM 7940 C CA . VAL D 1 80 ? 82.269 50.858 139.244 1.00 25.10 61 VAL D CA 1
ATOM 7941 C C . VAL D 1 80 ? 82.441 49.377 139.571 1.00 26.06 61 VAL D C 1
ATOM 7942 O O . VAL D 1 80 ? 82.522 48.543 138.673 1.00 26.71 61 VAL D O 1
ATOM 7946 N N . ASP D 1 81 ? 82.501 49.053 140.860 1.00 27.22 62 ASP D N 1
ATOM 7947 C CA . ASP D 1 81 ? 82.657 47.665 141.299 1.00 27.04 62 ASP D CA 1
ATOM 7948 C C . ASP D 1 81 ? 81.342 47.125 141.816 1.00 25.65 62 ASP D C 1
ATOM 7949 O O . ASP D 1 81 ? 80.564 47.852 142.420 1.00 26.05 62 ASP D O 1
ATOM 7954 N N . VAL D 1 82 ? 81.099 45.845 141.560 1.00 24.73 63 VAL D N 1
ATOM 7955 C CA . VAL D 1 82 ? 79.912 45.171 142.037 1.00 23.82 63 VAL D CA 1
ATOM 7956 C C . VAL D 1 82 ? 80.381 43.950 142.806 1.00 24.52 63 VAL D C 1
ATOM 7957 O O . VAL D 1 82 ? 81.172 43.171 142.289 1.00 25.40 63 VAL D O 1
ATOM 7961 N N . CYS D 1 83 ? 79.916 43.769 144.036 1.00 24.25 64 CYS D N 1
ATOM 7962 C CA . CYS D 1 83 ? 80.339 42.608 144.791 1.00 24.82 64 CYS D CA 1
ATOM 7963 C C . CYS D 1 83 ? 79.408 42.271 145.942 1.00 24.31 64 CYS D C 1
ATOM 7964 O O . CYS D 1 83 ? 78.513 43.041 146.297 1.00 24.22 64 CYS D O 1
ATOM 7967 N N . TRP D 1 84 ? 79.645 41.101 146.523 1.00 23.67 65 TRP D N 1
ATOM 7968 C CA . TRP D 1 84 ? 78.886 40.647 147.670 1.00 23.57 65 TRP D CA 1
ATOM 7969 C C . TRP D 1 84 ? 79.554 41.289 148.866 1.00 22.62 65 TRP D C 1
ATOM 7970 O O . TRP D 1 84 ? 80.753 41.504 148.847 1.00 21.85 65 TRP D O 1
ATOM 7981 N N . PRO D 1 85 ? 78.779 41.608 149.904 1.00 22.72 66 PRO D N 1
ATOM 7982 C CA . PRO D 1 85 ? 79.333 42.329 151.050 1.00 22.96 66 PRO D CA 1
ATOM 7983 C C . PRO D 1 85 ? 80.536 41.678 151.730 1.00 22.69 66 PRO D C 1
ATOM 7984 O O . PRO D 1 85 ? 81.461 42.392 152.135 1.00 22.30 66 PRO D O 1
ATOM 7988 N N . PHE D 1 86 ? 80.545 40.352 151.851 1.00 22.18 67 PHE D N 1
ATOM 7989 C CA . PHE D 1 86 ? 81.669 39.684 152.514 1.00 21.89 67 PHE D CA 1
ATOM 7990 C C . PHE D 1 86 ? 83.006 39.918 151.789 1.00 22.56 67 PHE D C 1
ATOM 7991 O O . PHE D 1 86 ? 84.074 39.705 152.364 1.00 22.01 67 PHE D O 1
ATOM 8007 N N . LEU D 1 88 ? 83.883 42.874 150.742 1.00 23.09 69 LEU D N 1
ATOM 8008 C CA . LEU D 1 88 ? 84.341 44.167 151.253 1.00 22.62 69 LEU D CA 1
ATOM 8009 C C . LEU D 1 88 ? 84.866 44.061 152.674 1.00 22.81 69 LEU D C 1
ATOM 8010 O O . LEU D 1 88 ? 84.279 44.603 153.610 1.00 23.35 69 LEU D O 1
ATOM 8015 N N . ASP D 1 89 ? 85.973 43.351 152.836 1.00 23.31 70 ASP D N 1
ATOM 8016 C CA . ASP D 1 89 ? 86.578 43.203 154.142 1.00 23.84 70 ASP D CA 1
ATOM 8017 C C . ASP D 1 89 ? 87.407 44.447 154.453 1.00 24.04 70 ASP D C 1
ATOM 8018 O O . ASP D 1 89 ? 87.570 45.312 153.592 1.00 24.01 70 ASP D O 1
ATOM 8023 N N . ASP D 1 90 ? 87.915 44.545 155.678 1.00 24.14 71 ASP D N 1
ATOM 8024 C CA . ASP D 1 90 ? 88.686 45.719 156.095 1.00 24.29 71 ASP D CA 1
ATOM 8025 C C . ASP D 1 90 ? 89.922 45.952 155.254 1.00 24.21 71 ASP D C 1
ATOM 8026 O O . ASP D 1 90 ? 90.291 47.100 154.987 1.00 24.08 71 ASP D O 1
ATOM 8031 N N . GLU D 1 91 ? 90.552 44.863 154.830 1.00 24.44 72 GLU D N 1
ATOM 8032 C CA . GLU D 1 91 ? 91.785 44.967 154.077 1.00 24.76 72 GLU D CA 1
ATOM 8033 C C . GLU D 1 91 ? 91.493 45.513 152.679 1.00 23.69 72 GLU D C 1
ATOM 8034 O O . GLU D 1 91 ? 92.223 46.365 152.180 1.00 24.04 72 GLU D O 1
ATOM 8040 N N . THR D 1 92 ? 90.398 45.063 152.079 1.00 22.47 73 THR D N 1
ATOM 8041 C CA . THR D 1 92 ? 89.981 45.549 150.766 1.00 21.70 73 THR D CA 1
ATOM 8042 C C . THR D 1 92 ? 89.595 47.036 150.837 1.00 21.73 73 THR D C 1
ATOM 8043 O O . THR D 1 92 ? 89.969 47.832 149.978 1.00 21.28 73 THR D O 1
ATOM 8047 N N . LEU D 1 93 ? 88.854 47.408 151.871 1.00 21.51 74 LEU D N 1
ATOM 8048 C CA . LEU D 1 93 ? 88.440 48.792 152.049 1.00 21.69 74 LEU D CA 1
ATOM 8049 C C . LEU D 1 93 ? 89.629 49.715 152.323 1.00 22.01 74 LEU D C 1
ATOM 8050 O O . LEU D 1 93 ? 89.625 50.878 151.920 1.00 21.77 74 LEU D O 1
ATOM 8055 N N . ALA D 1 94 ? 90.652 49.186 152.991 1.00 22.48 75 ALA D N 1
ATOM 8056 C CA . ALA D 1 94 ? 91.847 49.959 153.323 1.00 22.09 75 ALA D CA 1
ATOM 8057 C C . ALA D 1 94 ? 92.748 50.204 152.102 1.00 23.02 75 ALA D C 1
ATOM 8058 O O . ALA D 1 94 ? 93.345 51.271 151.976 1.00 24.03 75 ALA D O 1
ATOM 8060 N N . ARG D 1 95 ? 92.842 49.228 151.203 1.00 23.82 76 ARG D N 1
ATOM 8061 C CA . ARG D 1 95 ? 93.670 49.370 150.001 1.00 24.91 76 ARG D CA 1
ATOM 8062 C C . ARG D 1 95 ? 92.968 50.171 148.907 1.00 24.16 76 ARG D C 1
ATOM 8063 O O . ARG D 1 95 ? 93.607 50.686 147.998 1.00 24.86 76 ARG D O 1
ATOM 8071 N N . SER D 1 96 ? 91.652 50.269 148.991 1.00 23.71 77 SER D N 1
ATOM 8072 C CA . SER D 1 96 ? 90.878 50.957 147.968 1.00 23.20 77 SER D CA 1
ATOM 8073 C C . SER D 1 96 ? 90.961 52.464 148.040 1.00 23.37 77 SER D C 1
ATOM 8074 O O . SER D 1 96 ? 91.100 53.043 149.113 1.00 23.79 77 SER D O 1
ATOM 8077 N N . GLY D 1 97 ? 90.863 53.099 146.880 1.00 23.56 78 GLY D N 1
ATOM 8078 C CA . GLY D 1 97 ? 90.820 54.546 146.825 1.00 23.44 78 GLY D CA 1
ATOM 8079 C C . GLY D 1 97 ? 89.485 54.951 147.419 1.00 23.52 78 GLY D C 1
ATOM 8080 O O . GLY D 1 97 ? 88.545 54.146 147.443 1.00 22.97 78 GLY D O 1
ATOM 8081 N N . LYS D 1 98 ? 89.396 56.186 147.907 1.00 23.22 79 LYS D N 1
ATOM 8082 C CA . LYS D 1 98 ? 88.159 56.670 148.499 1.00 23.27 79 LYS D CA 1
ATOM 8083 C C . LYS D 1 98 ? 87.036 56.318 147.547 1.00 23.52 79 LYS D C 1
ATOM 8084 O O . LYS D 1 98 ? 87.141 56.549 146.341 1.00 23.00 79 LYS D O 1
ATOM 8090 N N . ALA D 1 99 ? 85.966 55.747 148.085 1.00 23.75 80 ALA D N 1
ATOM 8091 C CA . ALA D 1 99 ? 84.857 55.321 147.253 1.00 23.56 80 ALA D CA 1
ATOM 8092 C C . ALA D 1 99 ? 83.504 55.629 147.861 1.00 23.59 80 ALA D C 1
ATOM 8093 O O . ALA D 1 99 ? 83.381 55.841 149.066 1.00 23.64 80 ALA D O 1
ATOM 8095 N N . LEU D 1 100 ? 82.497 55.686 146.998 1.00 23.37 81 LEU D N 1
ATOM 8096 C CA . LEU D 1 100 ? 81.124 55.790 147.433 1.00 22.83 81 LEU D CA 1
ATOM 8097 C C . LEU D 1 100 ? 80.660 54.344 147.483 1.00 22.95 81 LEU D C 1
ATOM 8098 O O . LEU D 1 100 ? 80.503 53.709 146.446 1.00 23.31 81 LEU D O 1
ATOM 8103 N N . VAL D 1 101 ? 80.490 53.798 148.677 1.00 22.73 82 VAL D N 1
ATOM 8104 C CA . VAL D 1 101 ? 79.998 52.438 148.788 1.00 22.14 82 VAL D CA 1
ATOM 8105 C C . VAL D 1 101 ? 78.481 52.525 148.857 1.00 22.11 82 VAL D C 1
ATOM 8106 O O . VAL D 1 101 ? 77.946 53.277 149.658 1.00 23.05 82 VAL D O 1
ATOM 8110 N N . VAL D 1 102 ? 77.789 51.789 147.997 1.00 22.28 83 VAL D N 1
ATOM 8111 C CA . VAL D 1 102 ? 76.327 51.800 147.996 1.00 22.74 83 VAL D CA 1
ATOM 8112 C C . VAL D 1 102 ? 75.751 50.439 148.394 1.00 22.56 83 VAL D C 1
ATOM 8113 O O . VAL D 1 102 ? 75.950 49.434 147.706 1.00 21.84 83 VAL D O 1
ATOM 8117 N N . GLY D 1 103 ? 75.036 50.417 149.510 1.00 22.62 84 GLY D N 1
ATOM 8118 C CA . GLY D 1 103 ? 74.412 49.190 149.992 1.00 23.33 84 GLY D CA 1
ATOM 8119 C C . GLY D 1 103 ? 73.023 49.090 149.405 1.00 23.37 84 GLY D C 1
ATOM 8120 O O . GLY D 1 103 ? 72.193 49.958 149.632 1.00 23.48 84 GLY D O 1
ATOM 8121 N N . ILE D 1 104 ? 72.768 48.024 148.657 1.00 23.94 85 ILE D N 1
ATOM 8122 C CA . ILE D 1 104 ? 71.494 47.846 147.980 1.00 23.85 85 ILE D CA 1
ATOM 8123 C C . ILE D 1 104 ? 70.699 46.703 148.593 1.00 24.93 85 ILE D C 1
ATOM 8124 O O . ILE D 1 104 ? 71.256 45.647 148.896 1.00 26.41 85 ILE D O 1
ATOM 8129 N N . SER D 1 105 ? 69.396 46.915 148.758 1.00 25.80 86 SER D N 1
ATOM 8130 C CA . SER D 1 105 ? 68.491 45.902 149.306 1.00 26.47 86 SER D CA 1
ATOM 8131 C C . SER D 1 105 ? 67.090 46.053 148.745 1.00 26.21 86 SER D C 1
ATOM 8132 O O . SER D 1 105 ? 66.621 47.166 148.522 1.00 25.71 86 SER D O 1
ATOM 8135 N N . GLN D 1 106 ? 66.428 44.921 148.527 1.00 26.18 87 GLN D N 1
ATOM 8136 C CA . GLN D 1 106 ? 65.047 44.916 148.074 1.00 26.18 87 GLN D CA 1
ATOM 8137 C C . GLN D 1 106 ? 64.152 45.161 149.283 1.00 26.46 87 GLN D C 1
ATOM 8138 O O . GLN D 1 106 ? 63.012 45.587 149.142 1.00 27.59 87 GLN D O 1
ATOM 8144 N N . GLY D 1 107 ? 64.680 44.880 150.472 1.00 26.74 88 GLY D N 1
ATOM 8145 C CA . GLY D 1 107 ? 63.954 45.097 151.716 1.00 26.71 88 GLY D CA 1
ATOM 8146 C C . GLY D 1 107 ? 64.635 46.180 152.529 1.00 26.91 88 GLY D C 1
ATOM 8147 O O . GLY D 1 107 ? 65.116 47.170 151.969 1.00 27.98 88 GLY D O 1
ATOM 8148 N N . GLY D 1 108 ? 64.685 45.991 153.847 1.00 26.09 89 GLY D N 1
ATOM 8149 C CA . GLY D 1 108 ? 65.319 46.953 154.745 1.00 25.81 89 GLY D CA 1
ATOM 8150 C C . GLY D 1 108 ? 66.831 46.797 154.834 1.00 25.88 89 GLY D C 1
ATOM 8151 O O . GLY D 1 108 ? 67.526 47.676 155.349 1.00 26.01 89 GLY D O 1
ATOM 8152 N N . GLY D 1 109 ? 67.351 45.678 154.341 1.00 25.41 90 GLY D N 1
ATOM 8153 C CA . GLY D 1 109 ? 68.786 45.439 154.378 1.00 25.18 90 GLY D CA 1
ATOM 8154 C C . GLY D 1 109 ? 69.198 44.232 155.204 1.00 24.78 90 GLY D C 1
ATOM 8155 O O . GLY D 1 109 ? 68.538 43.859 156.175 1.00 24.19 90 GLY D O 1
ATOM 8156 N N . SER D 1 110 ? 70.312 43.632 154.805 1.00 24.81 91 SER D N 1
ATOM 8157 C CA . SER D 1 110 ? 70.852 42.463 155.468 1.00 24.85 91 SER D CA 1
ATOM 8158 C C . SER D 1 110 ? 71.906 42.881 156.482 1.00 25.08 91 SER D C 1
ATOM 8159 O O . SER D 1 110 ? 72.408 44.010 156.446 1.00 25.39 91 SER D O 1
ATOM 8162 N N . LEU D 1 111 ? 72.249 41.972 157.386 1.00 25.04 92 LEU D N 1
ATOM 8163 C CA . LEU D 1 111 ? 73.285 42.260 158.355 1.00 25.46 92 LEU D CA 1
ATOM 8164 C C . LEU D 1 111 ? 74.606 42.393 157.606 1.00 24.85 92 LEU D C 1
ATOM 8165 O O . LEU D 1 111 ? 75.397 43.289 157.892 1.00 25.11 92 LEU D O 1
ATOM 8170 N N . SER D 1 112 ? 74.831 41.521 156.627 1.00 24.24 93 SER D N 1
ATOM 8171 C CA . SER D 1 112 ? 76.050 41.596 155.833 1.00 24.08 93 SER D CA 1
ATOM 8172 C C . SER D 1 112 ? 76.221 42.962 155.167 1.00 23.33 93 SER D C 1
ATOM 8173 O O . SER D 1 112 ? 77.301 43.549 155.222 1.00 23.59 93 SER D O 1
ATOM 8176 N N . THR D 1 113 ? 75.166 43.470 154.540 1.00 22.38 94 THR D N 1
ATOM 8177 C CA . THR D 1 113 ? 75.274 44.753 153.854 1.00 21.92 94 THR D CA 1
ATOM 8178 C C . THR D 1 113 ? 75.538 45.873 154.846 1.00 21.39 94 THR D C 1
ATOM 8179 O O . THR D 1 113 ? 76.365 46.749 154.590 1.00 21.56 94 THR D O 1
ATOM 8183 N N . LEU D 1 114 ? 74.836 45.842 155.973 1.00 20.33 95 LEU D N 1
ATOM 8184 C CA . LEU D 1 114 ? 75.020 46.848 157.010 1.00 20.13 95 LEU D CA 1
ATOM 8185 C C . LEU D 1 114 ? 76.456 46.805 157.534 1.00 20.52 95 LEU D C 1
ATOM 8186 O O . LEU D 1 114 ? 77.084 47.849 157.736 1.00 22.19 95 LEU D O 1
ATOM 8191 N N . ALA D 1 115 ? 76.969 45.599 157.753 1.00 19.28 96 ALA D N 1
ATOM 8192 C CA . ALA D 1 115 ? 78.329 45.413 158.260 1.00 19.30 96 ALA D CA 1
ATOM 8193 C C . ALA D 1 115 ? 79.363 45.933 157.265 1.00 19.92 96 ALA D C 1
ATOM 8194 O O . ALA D 1 115 ? 80.377 46.513 157.661 1.00 20.21 96 ALA D O 1
ATOM 8196 N N . ALA D 1 116 ? 79.106 45.716 155.977 1.00 19.98 97 ALA D N 1
ATOM 8197 C CA . ALA D 1 116 ? 80.011 46.171 154.923 1.00 20.03 97 ALA D CA 1
ATOM 8198 C C . ALA D 1 116 ? 80.065 47.695 154.901 1.00 20.77 97 ALA D C 1
ATOM 8199 O O . ALA D 1 116 ? 81.146 48.289 154.801 1.00 20.81 97 ALA D O 1
ATOM 8209 N N . GLU D 1 118 ? 79.352 49.831 157.336 1.00 23.42 99 GLU D N 1
ATOM 8210 C CA . GLU D 1 118 ? 79.987 50.320 158.554 1.00 24.43 99 GLU D CA 1
ATOM 8211 C C . GLU D 1 118 ? 81.506 50.192 158.492 1.00 24.27 99 GLU D C 1
ATOM 8212 O O . GLU D 1 118 ? 82.220 51.051 159.013 1.00 24.82 99 GLU D O 1
ATOM 8218 N N . ARG D 1 119 ? 82.000 49.138 157.847 1.00 23.81 100 ARG D N 1
ATOM 8219 C CA . ARG D 1 119 ? 83.443 48.961 157.687 1.00 23.62 100 ARG D CA 1
ATOM 8220 C C . ARG D 1 119 ? 84.008 50.010 156.747 1.00 23.71 100 ARG D C 1
ATOM 8221 O O . ARG D 1 119 ? 85.124 50.491 156.946 1.00 23.80 100 ARG D O 1
ATOM 8229 N N . ALA D 1 120 ? 83.243 50.344 155.712 1.00 24.07 101 ALA D N 1
ATOM 8230 C CA . ALA D 1 120 ? 83.661 51.340 154.736 1.00 24.37 101 ALA D CA 1
ATOM 8231 C C . ALA D 1 120 ? 83.663 52.706 155.394 1.00 24.91 101 ALA D C 1
ATOM 8232 O O . ALA D 1 120 ? 84.594 53.487 155.253 1.00 24.17 101 ALA D O 1
ATOM 8234 N N . ARG D 1 121 ? 82.607 52.966 156.146 1.00 26.54 102 ARG D N 1
ATOM 8235 C CA . ARG D 1 121 ? 82.422 54.246 156.799 1.00 27.57 102 ARG D CA 1
ATOM 8236 C C . ARG D 1 121 ? 83.530 54.523 157.808 1.00 27.33 102 ARG D C 1
ATOM 8237 O O . ARG D 1 121 ? 84.066 55.623 157.856 1.00 26.45 102 ARG D O 1
ATOM 8245 N N . ASN D 1 122 ? 83.880 53.513 158.597 1.00 28.31 103 ASN D N 1
ATOM 8246 C CA . ASN D 1 122 ? 84.926 53.655 159.613 1.00 29.73 103 ASN D CA 1
ATOM 8247 C C . ASN D 1 122 ? 86.308 53.950 159.052 1.00 28.94 103 ASN D C 1
ATOM 8248 O O . ASN D 1 122 ? 87.151 54.482 159.752 1.00 28.94 103 ASN D O 1
ATOM 8253 N N . VAL D 1 123 ? 86.540 53.610 157.793 1.00 29.52 104 VAL D N 1
ATOM 8254 C CA . VAL D 1 123 ? 87.829 53.872 157.166 1.00 29.55 104 VAL D CA 1
ATOM 8255 C C . VAL D 1 123 ? 87.813 55.185 156.375 1.00 28.94 104 VAL D C 1
ATOM 8256 O O . VAL D 1 123 ? 88.841 55.597 155.842 1.00 29.44 104 VAL D O 1
ATOM 8260 N N . GLY D 1 124 ? 86.650 55.838 156.301 1.00 27.99 105 GLY D N 1
ATOM 8261 C CA . GLY D 1 124 ? 86.528 57.132 155.622 1.00 26.83 105 GLY D CA 1
ATOM 8262 C C . GLY D 1 124 ? 85.832 57.172 154.267 1.00 26.43 105 GLY D C 1
ATOM 8263 O O . GLY D 1 124 ? 85.763 58.237 153.646 1.00 26.54 105 GLY D O 1
ATOM 8264 N N . HIS D 1 125 ? 85.332 56.036 153.783 1.00 25.68 106 HIS D N 1
ATOM 8265 C CA . HIS D 1 125 ? 84.623 56.010 152.501 1.00 24.61 106 HIS D CA 1
ATOM 8266 C C . HIS D 1 125 ? 83.228 56.594 152.696 1.00 24.20 106 HIS D C 1
ATOM 8267 O O . HIS D 1 125 ? 82.681 56.521 153.788 1.00 24.31 106 HIS D O 1
ATOM 8274 N N . ILE D 1 126 ? 82.653 57.175 151.649 1.00 23.87 107 ILE D N 1
ATOM 8275 C CA . ILE D 1 126 ? 81.296 57.703 151.727 1.00 24.11 107 ILE D CA 1
ATOM 8276 C C . ILE D 1 126 ? 80.320 56.545 151.507 1.00 24.22 107 ILE D C 1
ATOM 8277 O O . ILE D 1 126 ? 80.561 55.690 150.642 1.00 22.93 107 ILE D O 1
ATOM 8282 N N . THR D 1 127 ? 79.225 56.507 152.271 1.00 23.70 108 THR D N 1
ATOM 8283 C CA . THR D 1 127 ? 78.209 55.467 152.071 1.00 23.22 108 THR D CA 1
ATOM 8284 C C . THR D 1 127 ? 76.862 56.030 151.623 1.00 23.98 108 THR D C 1
ATOM 8285 O O . THR D 1 127 ? 76.522 57.187 151.898 1.00 24.03 108 THR D O 1
ATOM 8289 N N . ALA D 1 128 ? 76.102 55.180 150.938 1.00 23.78 109 ALA D N 1
ATOM 8290 C CA . ALA D 1 128 ? 74.759 55.498 150.492 1.00 24.10 109 ALA D CA 1
ATOM 8291 C C . ALA D 1 128 ? 73.944 54.222 150.613 1.00 24.88 109 ALA D C 1
ATOM 8292 O O . ALA D 1 128 ? 74.496 53.122 150.536 1.00 25.39 109 ALA D O 1
ATOM 8294 N N . SER D 1 129 ? 72.639 54.359 150.802 1.00 24.75 110 SER D N 1
ATOM 8295 C CA . SER D 1 129 ? 71.782 53.195 150.908 1.00 24.83 110 SER D CA 1
ATOM 8296 C C . SER D 1 129 ? 70.684 53.236 149.863 1.00 25.06 110 SER D C 1
ATOM 8297 O O . SER D 1 129 ? 70.112 54.296 149.586 1.00 24.80 110 SER D O 1
ATOM 8308 N N . ALA D 1 131 ? 67.669 50.987 149.831 1.00 25.12 112 ALA D N 1
ATOM 8309 C CA . ALA D 1 131 ? 66.779 49.971 150.359 1.00 25.23 112 ALA D CA 1
ATOM 8310 C C . ALA D 1 131 ? 65.476 50.083 149.602 1.00 24.88 112 ALA D C 1
ATOM 8311 O O . ALA D 1 131 ? 65.256 51.066 148.898 1.00 24.88 112 ALA D O 1
ATOM 8313 N N . GLY D 1 132 ? 64.613 49.085 149.750 1.00 24.89 113 GLY D N 1
ATOM 8314 C CA . GLY D 1 132 ? 63.316 49.102 149.090 1.00 24.92 113 GLY D CA 1
ATOM 8315 C C . GLY D 1 132 ? 62.223 49.656 149.981 1.00 24.54 113 GLY D C 1
ATOM 8316 O O . GLY D 1 132 ? 61.062 49.702 149.591 1.00 25.36 113 GLY D O 1
ATOM 8317 N N . VAL D 1 133 ? 62.594 50.065 151.187 1.00 23.83 114 VAL D N 1
ATOM 8318 C CA . VAL D 1 133 ? 61.644 50.605 152.146 1.00 23.34 114 VAL D CA 1
ATOM 8319 C C . VAL D 1 133 ? 62.325 51.715 152.933 1.00 23.37 114 VAL D C 1
ATOM 8320 O O . VAL D 1 133 ? 63.557 51.808 152.958 1.00 23.10 114 VAL D O 1
ATOM 8324 N N . ALA D 1 134 ? 61.525 52.564 153.564 1.00 23.45 115 ALA D N 1
ATOM 8325 C CA . ALA D 1 134 ? 62.059 53.636 154.400 1.00 23.30 115 ALA D CA 1
ATOM 8326 C C . ALA D 1 134 ? 61.172 53.794 155.630 1.00 23.25 115 ALA D C 1
ATOM 8327 O O . ALA D 1 134 ? 59.944 53.817 155.516 1.00 23.90 115 ALA D O 1
ATOM 8329 N N . PRO D 1 135 ? 61.790 53.872 156.819 1.00 22.78 116 PRO D N 1
ATOM 8330 C CA . PRO D 1 135 ? 63.232 53.797 157.044 1.00 22.80 116 PRO D CA 1
ATOM 8331 C C . PRO D 1 135 ? 63.750 52.361 156.913 1.00 22.74 116 PRO D C 1
ATOM 8332 O O . PRO D 1 135 ? 62.989 51.416 157.115 1.00 23.33 116 PRO D O 1
ATOM 8336 N N . ALA D 1 136 ? 65.023 52.201 156.560 1.00 22.03 117 ALA D N 1
ATOM 8337 C CA . ALA D 1 136 ? 65.611 50.869 156.407 1.00 21.49 117 ALA D CA 1
ATOM 8338 C C . ALA D 1 136 ? 66.739 50.680 157.400 1.00 21.45 117 ALA D C 1
ATOM 8339 O O . ALA D 1 136 ? 67.329 51.650 157.871 1.00 20.73 117 ALA D O 1
ATOM 8341 N N . THR D 1 137 ? 67.042 49.424 157.703 1.00 21.93 118 THR D N 1
ATOM 8342 C CA . THR D 1 137 ? 68.109 49.100 158.641 1.00 21.67 118 THR D CA 1
ATOM 8343 C C . THR D 1 137 ? 69.428 49.686 158.158 1.00 21.79 118 THR D C 1
ATOM 8344 O O . THR D 1 137 ? 70.117 50.384 158.905 1.00 22.00 118 THR D O 1
ATOM 8348 N N . ILE D 1 138 ? 69.760 49.430 156.897 1.00 22.07 119 ILE D N 1
ATOM 8349 C CA . ILE D 1 138 ? 71.008 49.930 156.324 1.00 22.10 119 ILE D CA 1
ATOM 8350 C C . ILE D 1 138 ? 71.074 51.462 156.187 1.00 22.65 119 ILE D C 1
ATOM 8351 O O . ILE D 1 138 ? 72.128 51.998 155.845 1.00 22.85 119 ILE D O 1
ATOM 8356 N N . ASP D 1 139 ? 69.970 52.165 156.446 1.00 23.00 120 ASP D N 1
ATOM 8357 C CA . ASP D 1 139 ? 69.998 53.634 156.420 1.00 23.92 120 ASP D CA 1
ATOM 8358 C C . ASP D 1 139 ? 70.892 54.167 157.546 1.00 24.39 120 ASP D C 1
ATOM 8359 O O . ASP D 1 139 ? 71.488 55.239 157.429 1.00 24.25 120 ASP D O 1
ATOM 8364 N N . ARG D 1 140 ? 70.983 53.407 158.634 1.00 26.04 121 ARG D N 1
ATOM 8365 C CA . ARG D 1 140 ? 71.799 53.781 159.794 1.00 27.71 121 ARG D CA 1
ATOM 8366 C C . ARG D 1 140 ? 73.268 54.023 159.440 1.00 25.94 121 ARG D C 1
ATOM 8367 O O . ARG D 1 140 ? 73.921 54.872 160.038 1.00 25.99 121 ARG D O 1
ATOM 8375 N N . ALA D 1 141 ? 73.793 53.273 158.481 1.00 24.55 122 ALA D N 1
ATOM 8376 C CA . ALA D 1 141 ? 75.186 53.432 158.100 1.00 24.57 122 ALA D CA 1
ATOM 8377 C C . ALA D 1 141 ? 75.319 54.198 156.796 1.00 24.31 122 ALA D C 1
ATOM 8378 O O . ALA D 1 141 ? 76.372 54.167 156.163 1.00 24.99 122 ALA D O 1
ATOM 8380 N N . ALA D 1 142 ? 74.262 54.902 156.407 1.00 23.79 123 ALA D N 1
ATOM 8381 C CA . ALA D 1 142 ? 74.249 55.618 155.138 1.00 23.77 123 ALA D CA 1
ATOM 8382 C C . ALA D 1 142 ? 74.442 57.121 155.285 1.00 24.26 123 ALA D C 1
ATOM 8383 O O . ALA D 1 142 ? 73.638 57.790 155.929 1.00 24.67 123 ALA D O 1
ATOM 8385 N N . ASP D 1 143 ? 75.505 57.651 154.682 1.00 24.67 124 ASP D N 1
ATOM 8386 C CA . ASP D 1 143 ? 75.725 59.098 154.667 1.00 24.54 124 ASP D CA 1
ATOM 8387 C C . ASP D 1 143 ? 74.640 59.717 153.797 1.00 24.23 124 ASP D C 1
ATOM 8388 O O . ASP D 1 143 ? 74.272 60.877 153.984 1.00 23.91 124 ASP D O 1
ATOM 8393 N N . TYR D 1 144 ? 74.146 58.938 152.835 1.00 24.21 125 TYR D N 1
ATOM 8394 C CA . TYR D 1 144 ? 73.085 59.393 151.941 1.00 24.31 125 TYR D CA 1
ATOM 8395 C C . TYR D 1 144 ? 72.013 58.313 151.729 1.00 23.96 125 TYR D C 1
ATOM 8396 O O . TYR D 1 144 ? 72.299 57.223 151.238 1.00 2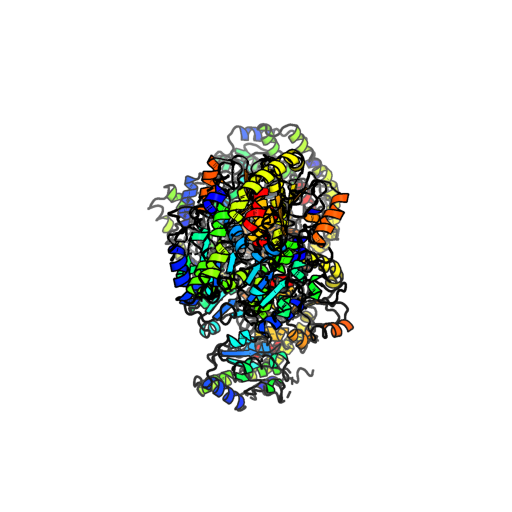3.79 125 TYR D O 1
ATOM 8405 N N . ILE D 1 145 ? 70.783 58.620 152.131 1.00 23.75 126 ILE D N 1
ATOM 8406 C CA . ILE D 1 145 ? 69.667 57.699 151.954 1.00 23.73 126 ILE D CA 1
ATOM 8407 C C . ILE D 1 145 ? 69.099 57.897 150.557 1.00 23.52 126 ILE D C 1
ATOM 8408 O O . ILE D 1 145 ? 68.514 58.933 150.267 1.00 23.91 126 ILE D O 1
ATOM 8413 N N . LEU D 1 146 ? 69.268 56.899 149.697 1.00 23.91 127 LEU D N 1
ATOM 8414 C CA . LEU D 1 146 ? 68.805 56.986 148.316 1.00 23.87 127 LEU D CA 1
ATOM 8415 C C . LEU D 1 146 ? 67.744 55.923 148.039 1.00 24.13 127 LEU D C 1
ATOM 8416 O O . LEU D 1 146 ? 67.773 55.255 147.019 1.00 24.55 127 LEU D O 1
ATOM 8421 N N . THR D 1 147 ? 66.786 55.793 148.945 1.00 25.35 128 THR D N 1
ATOM 8422 C CA . THR D 1 147 ? 65.753 54.771 148.835 1.00 26.51 128 THR D CA 1
ATOM 8423 C C . THR D 1 147 ? 65.137 54.621 147.449 1.00 27.71 128 THR D C 1
ATOM 8424 O O . THR D 1 147 ? 64.825 55.604 146.783 1.00 27.41 128 THR D O 1
ATOM 8428 N N . VAL D 1 148 ? 64.960 53.367 147.040 1.00 29.51 129 VAL D N 1
ATOM 8429 C CA . VAL D 1 148 ? 64.275 53.024 145.804 1.00 30.92 129 VAL D CA 1
ATOM 8430 C C . VAL D 1 148 ? 62.794 53.262 146.107 1.00 32.38 129 VAL D C 1
ATOM 8431 O O . VAL D 1 148 ? 62.257 52.658 147.034 1.00 32.83 129 VAL D O 1
ATOM 8435 N N . PRO D 1 149 ? 62.134 54.161 145.352 1.00 33.70 130 PRO D N 1
ATOM 8436 C CA . PRO D 1 149 ? 60.728 54.513 145.631 1.00 34.44 130 PRO D CA 1
ATOM 8437 C C . PRO D 1 149 ? 59.696 53.437 145.280 1.00 35.71 130 PRO D C 1
ATOM 8438 O O . PRO D 1 149 ? 59.350 53.268 144.117 1.00 35.97 130 PRO D O 1
ATOM 8442 N N . CYS D 1 150 ? 59.185 52.742 146.293 1.00 37.59 131 CYS D N 1
ATOM 8443 C CA . CYS D 1 150 ? 58.212 51.671 146.079 1.00 39.11 131 CYS D CA 1
ATOM 8444 C C . CYS D 1 150 ? 56.962 51.737 146.984 1.00 40.08 131 CYS D C 1
ATOM 8445 O O . CYS D 1 150 ? 56.073 50.898 146.865 1.00 40.26 131 CYS D O 1
ATOM 8448 N N . GLY D 1 151 ? 56.904 52.719 147.882 1.00 41.39 132 GLY D N 1
ATOM 8449 C CA . GLY D 1 151 ? 55.742 52.941 148.761 1.00 42.43 132 GLY D CA 1
ATOM 8450 C C . GLY D 1 151 ? 55.162 51.783 149.568 1.00 43.54 132 GLY D C 1
ATOM 8451 O O . GLY D 1 151 ? 54.262 51.082 149.102 1.00 44.79 132 GLY D O 1
ATOM 8452 N N . GLU D 1 152 ? 55.651 51.608 150.796 1.00 43.87 133 GLU D N 1
ATOM 8453 C CA . GLU D 1 152 ? 55.154 50.567 151.715 1.00 43.63 133 GLU D CA 1
ATOM 8454 C C . GLU D 1 152 ? 55.769 49.197 151.443 1.00 43.39 133 GLU D C 1
ATOM 8455 O O . GLU D 1 152 ? 56.044 48.440 152.377 1.00 42.74 133 GLU D O 1
ATOM 8457 N N . THR D 1 159 ? 57.549 42.619 142.718 1.00 32.38 140 THR D N 1
ATOM 8458 C CA . THR D 1 159 ? 57.739 42.366 141.285 1.00 32.77 140 THR D CA 1
ATOM 8459 C C . THR D 1 159 ? 58.639 43.421 140.630 1.00 31.48 140 THR D C 1
ATOM 8460 O O . THR D 1 159 ? 59.645 43.097 139.997 1.00 31.82 140 THR D O 1
ATOM 8464 N N . LYS D 1 160 ? 58.257 44.684 140.794 1.00 30.15 141 LYS D N 1
ATOM 8465 C CA . LYS D 1 160 ? 58.981 45.830 140.231 1.00 28.51 141 LYS D CA 1
ATOM 8466 C C . LYS D 1 160 ? 60.369 46.035 140.837 1.00 27.22 141 LYS D C 1
ATOM 8467 O O . LYS D 1 160 ? 61.201 46.738 140.264 1.00 27.36 141 LYS D O 1
ATOM 8473 N N . GLY D 1 161 ? 60.614 45.438 141.998 1.00 25.32 142 GLY D N 1
ATOM 8474 C CA . GLY D 1 161 ? 61.891 45.601 142.684 1.00 24.71 142 GLY D CA 1
ATOM 8475 C C . GLY D 1 161 ? 63.126 45.697 141.800 1.00 24.37 142 GLY D C 1
ATOM 8476 O O . GLY D 1 161 ? 63.855 46.693 141.849 1.00 24.52 142 GLY D O 1
ATOM 8477 N N . TYR D 1 162 ? 63.382 44.653 141.015 1.00 23.41 143 TYR D N 1
ATOM 8478 C CA . TYR D 1 162 ? 64.549 44.626 140.139 1.00 23.03 143 TYR D CA 1
ATOM 8479 C C . TYR D 1 162 ? 64.548 45.817 139.163 1.00 23.99 143 TYR D C 1
ATOM 8480 O O . TYR D 1 162 ? 65.556 46.530 139.033 1.00 23.69 143 TYR D O 1
ATOM 8489 N N . HIS D 1 163 ? 63.416 46.038 138.492 1.00 24.15 144 HIS D N 1
ATOM 8490 C CA . HIS D 1 163 ? 63.288 47.156 137.552 1.00 24.50 144 HIS D CA 1
ATOM 8491 C C . HIS D 1 163 ? 63.532 48.511 138.224 1.00 24.39 144 HIS D C 1
ATOM 8492 O O . HIS D 1 163 ? 64.239 49.356 137.692 1.00 24.58 144 HIS D O 1
ATOM 8499 N N . CYS D 1 164 ? 62.932 48.723 139.387 1.00 24.10 145 CYS D N 1
ATOM 8500 C CA . CYS D 1 164 ? 63.098 49.983 140.099 1.00 24.01 145 CYS D CA 1
ATOM 8501 C C . CYS D 1 164 ? 64.524 50.174 140.595 1.00 23.82 145 CYS D C 1
ATOM 8502 O O . CYS D 1 164 ? 65.066 51.275 140.526 1.00 23.98 145 CYS D O 1
ATOM 8505 N N . THR D 1 165 ? 65.120 49.104 141.112 1.00 23.31 146 THR D N 1
ATOM 8506 C CA . THR D 1 165 ? 66.476 49.166 141.624 1.00 22.59 146 THR D CA 1
ATOM 8507 C C . THR D 1 165 ? 67.418 49.577 140.490 1.00 22.83 146 THR D C 1
ATOM 8508 O O . THR D 1 165 ? 68.234 50.491 140.651 1.00 22.35 146 THR D O 1
ATOM 8512 N N . VAL D 1 166 ? 67.288 48.923 139.335 1.00 22.95 147 VAL D N 1
ATOM 8513 C CA . VAL D 1 166 ? 68.138 49.244 138.183 1.00 22.44 147 VAL D CA 1
ATOM 8514 C C . VAL D 1 166 ? 67.974 50.711 137.752 1.00 22.89 147 VAL D C 1
ATOM 8515 O O . VAL D 1 166 ? 68.965 51.431 137.584 1.00 23.61 147 VAL D O 1
ATOM 8519 N N . LEU D 1 167 ? 66.731 51.159 137.595 1.00 22.51 148 LEU D N 1
ATOM 8520 C CA . LEU D 1 167 ? 66.473 52.541 137.215 1.00 22.50 148 LEU D CA 1
ATOM 8521 C C . LEU D 1 167 ? 67.000 53.502 138.273 1.00 23.06 148 LEU D C 1
ATOM 8522 O O . LEU D 1 167 ? 67.524 54.553 137.940 1.00 23.67 148 LEU D O 1
ATOM 8527 N N . ASN D 1 168 ? 66.862 53.144 139.547 1.00 23.84 149 ASN D N 1
ATOM 8528 C CA . ASN D 1 168 ? 67.361 53.991 140.630 1.00 24.32 149 ASN D CA 1
ATOM 8529 C C . ASN D 1 168 ? 68.860 54.209 140.406 1.00 24.33 149 ASN D C 1
ATOM 8530 O O . ASN D 1 168 ? 69.343 55.344 140.369 1.00 24.48 149 ASN D O 1
ATOM 8535 N N . LEU D 1 169 ? 69.590 53.111 140.233 1.00 24.54 150 LEU D N 1
ATOM 8536 C CA . LEU D 1 169 ? 71.024 53.179 139.989 1.00 24.07 150 LEU D CA 1
ATOM 8537 C C . LEU D 1 169 ? 71.321 54.031 138.765 1.00 24.19 150 LEU D C 1
ATOM 8538 O O . LEU D 1 169 ? 72.265 54.823 138.779 1.00 25.00 150 LEU D O 1
ATOM 8551 N N . LEU D 1 171 ? 69.497 56.526 137.473 1.00 23.71 152 LEU D N 1
ATOM 8552 C CA . LEU D 1 171 ? 69.221 57.932 137.746 1.00 22.87 152 LEU D CA 1
ATOM 8553 C C . LEU D 1 171 ? 70.343 58.576 138.564 1.00 23.14 152 LEU D C 1
ATOM 8554 O O . LEU D 1 171 ? 70.658 59.748 138.370 1.00 22.44 152 LEU D O 1
ATOM 8559 N N . LEU D 1 172 ? 70.942 57.820 139.485 1.00 24.09 153 LEU D N 1
ATOM 8560 C CA . LEU D 1 172 ? 72.073 58.334 140.257 1.00 23.65 153 LEU D CA 1
ATOM 8561 C C . LEU D 1 172 ? 73.180 58.708 139.272 1.00 24.27 153 LEU D C 1
ATOM 8562 O O . LEU D 1 172 ? 73.766 59.790 139.356 1.00 24.42 153 LEU D O 1
ATOM 8567 N N . ALA D 1 173 ? 73.444 57.814 138.321 1.00 24.03 154 ALA D N 1
ATOM 8568 C CA . ALA D 1 173 ? 74.476 58.051 137.321 1.00 23.98 154 ALA D CA 1
ATOM 8569 C C . ALA D 1 173 ? 74.195 59.347 136.548 1.00 24.10 154 ALA D C 1
ATOM 8570 O O . ALA D 1 173 ? 75.113 60.124 136.260 1.00 24.52 154 ALA D O 1
ATOM 8572 N N . LEU D 1 174 ? 72.931 59.585 136.216 1.00 23.66 155 LEU D N 1
ATOM 8573 C CA . LEU D 1 174 ? 72.560 60.808 135.501 1.00 23.29 155 LEU D CA 1
ATOM 8574 C C . LEU D 1 174 ? 72.718 62.036 136.395 1.00 23.07 155 LEU D C 1
ATOM 8575 O O . LEU D 1 174 ? 73.061 63.119 135.907 1.00 23.52 155 LEU D O 1
ATOM 8580 N N . ALA D 1 175 ? 72.495 61.868 137.698 1.00 22.32 156 ALA D N 1
ATOM 8581 C CA . ALA D 1 175 ? 72.618 62.985 138.637 1.00 22.49 156 ALA D CA 1
ATOM 8582 C C . ALA D 1 175 ? 74.078 63.385 138.790 1.00 22.62 156 ALA D C 1
ATOM 8583 O O . ALA D 1 175 ? 74.395 64.567 138.908 1.00 22.94 156 ALA D O 1
ATOM 8585 N N . VAL D 1 176 ? 74.958 62.389 138.784 1.00 22.64 157 VAL D N 1
ATOM 8586 C CA . VAL D 1 176 ? 76.398 62.616 138.869 1.00 22.53 157 VAL D CA 1
ATOM 8587 C C . VAL D 1 176 ? 76.918 63.266 137.582 1.00 23.91 157 VAL D C 1
ATOM 8588 O O . VAL D 1 176 ? 77.806 64.118 137.624 1.00 24.34 157 VAL D O 1
ATOM 8592 N N . ALA D 1 177 ? 76.370 62.855 136.438 1.00 25.01 158 ALA D N 1
ATOM 8593 C CA . ALA D 1 177 ? 76.759 63.431 135.147 1.00 25.21 158 ALA D CA 1
ATOM 8594 C C . ALA D 1 177 ? 76.342 64.902 135.092 1.00 26.36 158 ALA D C 1
ATOM 8595 O O . ALA D 1 177 ? 77.005 65.723 134.453 1.00 26.34 158 ALA D O 1
ATOM 8597 N N . GLY D 1 178 ? 75.242 65.226 135.772 1.00 27.06 159 GLY D N 1
ATOM 8598 C CA . GLY D 1 178 ? 74.745 66.595 135.826 1.00 27.72 159 GLY D CA 1
ATOM 8599 C C . GLY D 1 178 ? 75.642 67.493 136.661 1.00 28.63 159 GLY D C 1
ATOM 8600 O O . GLY D 1 178 ? 76.089 68.543 136.192 1.00 29.28 159 GLY D O 1
ATOM 8601 N N . GLN D 1 179 ? 75.899 67.083 137.900 1.00 29.27 160 GLN D N 1
ATOM 8602 C CA . GLN D 1 179 ? 76.765 67.835 138.812 1.00 30.03 160 GLN D CA 1
ATOM 8603 C C . GLN D 1 179 ? 78.117 68.185 138.202 1.00 29.90 160 GLN D C 1
ATOM 8604 O O . GLN D 1 179 ? 78.622 69.295 138.380 1.00 29.70 160 GLN D O 1
ATOM 8610 N N . GLN D 1 180 ? 78.702 67.230 137.488 1.00 29.79 161 GLN D N 1
ATOM 8611 C CA . GLN D 1 180 ? 80.013 67.427 136.883 1.00 30.07 161 GLN D CA 1
ATOM 8612 C C . GLN D 1 180 ? 79.904 68.082 135.496 1.00 29.89 161 GLN D C 1
ATOM 8613 O O . GLN D 1 180 ? 80.891 68.200 134.774 1.00 29.50 161 GLN D O 1
ATOM 8619 N N . GLN D 1 181 ? 78.692 68.510 135.152 1.00 29.94 162 GLN D N 1
ATOM 8620 C CA . GLN D 1 181 ? 78.401 69.198 133.894 1.00 30.20 162 GLN D CA 1
ATOM 8621 C C . GLN D 1 181 ? 78.830 68.423 132.641 1.00 29.96 162 GLN D C 1
ATOM 8622 O O . GLN D 1 181 ? 79.425 68.985 131.718 1.00 29.59 162 GLN D O 1
ATOM 8628 N N . ARG D 1 182 ? 78.513 67.132 132.616 1.00 29.77 163 ARG D N 1
ATOM 8629 C CA . ARG D 1 182 ? 78.800 66.286 131.460 1.00 30.40 163 ARG D CA 1
ATOM 8630 C C . ARG D 1 182 ? 77.488 65.762 130.864 1.00 30.32 163 ARG D C 1
ATOM 8631 O O . ARG D 1 182 ? 77.473 64.769 130.125 1.00 29.91 163 ARG D O 1
ATOM 8639 N N . LEU D 1 183 ? 76.394 66.456 131.187 1.00 30.02 164 LEU D N 1
ATOM 8640 C CA . LEU D 1 183 ? 75.059 66.096 130.723 1.00 29.66 164 LEU D CA 1
ATOM 8641 C C . LEU D 1 183 ? 74.183 67.341 130.603 1.00 28.96 164 LEU D C 1
ATOM 8642 O O . LEU D 1 183 ? 73.612 67.789 131.594 1.00 29.14 164 LEU D O 1
ATOM 8647 N N . ASP D 1 184 ? 74.064 67.895 129.400 1.00 28.55 165 ASP D N 1
ATOM 8648 C CA . ASP D 1 184 ? 73.217 69.074 129.196 1.00 28.67 165 ASP D CA 1
ATOM 8649 C C . ASP D 1 184 ? 71.748 68.671 128.983 1.00 28.22 165 ASP D C 1
ATOM 8650 O O . ASP D 1 184 ? 71.399 67.489 129.045 1.00 27.38 165 ASP D O 1
ATOM 8655 N N . GLY D 1 185 ? 70.896 69.661 128.739 1.00 27.83 166 GLY D N 1
ATOM 8656 C CA . GLY D 1 185 ? 69.466 69.429 128.552 1.00 27.88 166 GLY D CA 1
ATOM 8657 C C . GLY D 1 185 ? 69.140 68.484 127.418 1.00 27.99 166 GLY D C 1
ATOM 8658 O O . GLY D 1 185 ? 68.265 67.629 127.545 1.00 28.04 166 GLY D O 1
ATOM 8659 N N . GLU D 1 186 ? 69.826 68.648 126.295 1.00 28.30 167 GLU D N 1
ATOM 8660 C CA . GLU D 1 186 ? 69.612 67.768 125.158 1.00 29.40 167 GLU D CA 1
ATOM 8661 C C . GLU D 1 186 ? 69.876 66.323 125.538 1.00 29.23 167 GLU D C 1
ATOM 8662 O O . GLU D 1 186 ? 69.001 65.468 125.418 1.00 29.24 167 GLU D O 1
ATOM 8668 N N . GLN D 1 187 ? 71.091 66.068 126.003 1.00 29.05 168 GLN D N 1
ATOM 8669 C CA . GLN D 1 187 ? 71.499 64.734 126.417 1.00 29.53 168 GLN D CA 1
ATOM 8670 C C . GLN D 1 187 ? 70.546 64.190 127.479 1.00 29.13 168 GLN D C 1
ATOM 8671 O O . GLN D 1 187 ? 70.124 63.037 127.411 1.00 28.52 168 GLN D O 1
ATOM 8677 N N . ARG D 1 188 ? 70.197 65.040 128.442 1.00 29.02 169 ARG D N 1
ATOM 8678 C CA . ARG D 1 188 ? 69.269 64.684 129.509 1.00 29.10 169 ARG D CA 1
ATOM 8679 C C . ARG D 1 188 ? 67.931 64.236 128.920 1.00 27.73 169 ARG D C 1
ATOM 8680 O O . ARG D 1 188 ? 67.442 63.140 129.207 1.00 26.79 169 ARG D O 1
ATOM 8688 N N . ARG D 1 189 ? 67.338 65.096 128.097 1.00 26.95 170 ARG D N 1
ATOM 8689 C CA . ARG D 1 189 ? 66.052 64.786 127.481 1.00 26.78 170 ARG D CA 1
ATOM 8690 C C . ARG D 1 189 ? 66.135 63.551 126.594 1.00 25.27 170 ARG D C 1
ATOM 8691 O O . ARG D 1 189 ? 65.270 62.680 126.650 1.00 25.21 170 ARG D O 1
ATOM 8699 N N . SER D 1 190 ? 67.171 63.473 125.773 1.00 24.14 171 SER D N 1
ATOM 8700 C CA . SER D 1 190 ? 67.337 62.316 124.918 1.00 24.17 171 SER D CA 1
ATOM 8701 C C . SER D 1 190 ? 67.316 61.055 125.779 1.00 23.99 171 SER D C 1
ATOM 8702 O O . SER D 1 190 ? 66.588 60.111 125.486 1.00 24.15 171 SER D O 1
ATOM 8705 N N . LEU D 1 191 ? 68.099 61.049 126.855 1.00 23.54 172 LEU D N 1
ATOM 8706 C CA . LEU D 1 191 ? 68.142 59.894 127.750 1.00 23.45 172 LEU D CA 1
ATOM 8707 C C . LEU D 1 191 ? 66.772 59.544 128.330 1.00 23.33 172 LEU D C 1
ATOM 8708 O O . LEU D 1 191 ? 66.368 58.383 128.296 1.00 23.34 172 LEU D O 1
ATOM 8713 N N . LEU D 1 192 ? 66.057 60.534 128.852 1.00 23.40 173 LEU D N 1
ATOM 8714 C CA . LEU D 1 192 ? 64.731 60.278 129.419 1.00 24.02 173 LEU D CA 1
ATOM 8715 C C . LEU D 1 192 ? 63.732 59.796 128.350 1.00 23.56 173 LEU D C 1
ATOM 8716 O O . LEU D 1 192 ? 62.901 58.922 128.622 1.00 23.63 173 LEU D O 1
ATOM 8721 N N . LEU D 1 193 ? 63.813 60.357 127.144 1.00 22.74 174 LEU D N 1
ATOM 8722 C CA . LEU D 1 193 ? 62.925 59.946 126.053 1.00 22.63 174 LEU D CA 1
ATOM 8723 C C . LEU D 1 193 ? 63.136 58.476 125.728 1.00 22.35 174 LEU D C 1
ATOM 8724 O O . LEU D 1 193 ? 62.171 57.738 125.531 1.00 21.90 174 LEU D O 1
ATOM 8729 N N . ARG D 1 194 ? 64.401 58.054 125.670 1.00 22.39 175 ARG D N 1
ATOM 8730 C CA . ARG D 1 194 ? 64.733 56.654 125.387 1.00 22.15 175 ARG D CA 1
ATOM 8731 C C . ARG D 1 194 ? 64.205 55.717 126.465 1.00 21.62 175 ARG D C 1
ATOM 8732 O O . ARG D 1 194 ? 63.735 54.625 126.164 1.00 22.05 175 ARG D O 1
ATOM 8748 N N . GLU D 1 196 ? 61.653 56.428 128.529 1.00 22.30 177 GLU D N 1
ATOM 8749 C CA . GLU D 1 196 ? 60.201 56.507 128.435 1.00 22.07 177 GLU D CA 1
ATOM 8750 C C . GLU D 1 196 ? 59.669 55.640 127.291 1.00 21.27 177 GLU D C 1
ATOM 8751 O O . GLU D 1 196 ? 58.636 54.996 127.426 1.00 20.85 177 GLU D O 1
ATOM 8757 N N . LYS D 1 197 ? 60.377 55.617 126.167 1.00 21.62 178 LYS D N 1
ATOM 8758 C CA . LYS D 1 197 ? 59.950 54.800 125.040 1.00 21.95 178 LYS D CA 1
ATOM 8759 C C . LYS D 1 197 ? 59.950 53.330 125.437 1.00 22.42 178 LYS D C 1
ATOM 8760 O O . LYS D 1 197 ? 58.951 52.637 125.245 1.00 22.53 178 LYS D O 1
ATOM 8766 N N . THR D 1 198 ? 61.068 52.857 125.990 1.00 22.86 179 THR D N 1
ATOM 8767 C CA . THR D 1 198 ? 61.175 51.457 126.421 1.00 23.00 179 THR D CA 1
ATOM 8768 C C . THR D 1 198 ? 60.050 51.080 127.391 1.00 23.32 179 THR D C 1
ATOM 8769 O O . THR D 1 198 ? 59.402 50.045 127.221 1.00 23.33 179 THR D O 1
ATOM 8773 N N . PHE D 1 199 ? 59.795 51.928 128.387 1.00 23.83 180 PHE D N 1
ATOM 8774 C CA . PHE D 1 199 ? 58.740 51.643 129.364 1.00 24.13 180 PHE D CA 1
ATOM 8775 C C . PHE D 1 199 ? 57.369 51.546 128.702 1.00 23.92 180 PHE D C 1
ATOM 8776 O O . PHE D 1 199 ? 56.552 50.719 129.108 1.00 24.03 180 PHE D O 1
ATOM 8784 N N . ASN D 1 200 ? 57.122 52.381 127.691 1.00 23.38 181 ASN D N 1
ATOM 8785 C CA . ASN D 1 200 ? 55.848 52.356 126.962 1.00 23.19 181 ASN D CA 1
ATOM 8786 C C . ASN D 1 200 ? 55.652 51.075 126.152 1.00 23.45 181 ASN D C 1
ATOM 8787 O O . ASN D 1 200 ? 54.519 50.663 125.897 1.00 23.24 181 ASN D O 1
ATOM 8792 N N . HIS D 1 201 ? 56.752 50.448 125.745 1.00 23.54 182 HIS D N 1
ATOM 8793 C CA . HIS D 1 201 ? 56.677 49.212 124.973 1.00 24.22 182 HIS D CA 1
ATOM 8794 C C . HIS D 1 201 ? 56.649 47.966 125.851 1.00 24.11 182 HIS D C 1
ATOM 8795 O O . HIS D 1 201 ? 56.543 46.858 125.331 1.00 24.49 182 HIS D O 1
ATOM 8802 N N . LEU D 1 202 ? 56.741 48.133 127.170 1.00 23.43 183 LEU D N 1
ATOM 8803 C CA . LEU D 1 202 ? 56.736 46.976 128.061 1.00 23.43 183 LEU D CA 1
ATOM 8804 C C . LEU D 1 202 ? 55.375 46.272 128.123 1.00 23.31 183 LEU D C 1
ATOM 8805 O O . LEU D 1 202 ? 55.320 45.050 128.156 1.00 24.84 183 LEU D O 1
ATOM 8810 N N . PRO D 1 203 ? 54.271 47.028 128.136 1.00 22.98 184 PRO D N 1
ATOM 8811 C CA . PRO D 1 203 ? 52.984 46.329 128.177 1.00 22.88 184 PRO D CA 1
ATOM 8812 C C . PRO D 1 203 ? 52.784 45.341 127.022 1.00 23.26 184 PRO D C 1
ATOM 8813 O O . PRO D 1 203 ? 52.189 44.279 127.209 1.00 23.98 184 PRO D O 1
ATOM 8817 N N . ALA D 1 204 ? 53.274 45.692 125.838 1.00 23.09 185 ALA D N 1
ATOM 8818 C CA . ALA D 1 204 ? 53.146 44.824 124.674 1.00 22.69 185 ALA D CA 1
ATOM 8819 C C . ALA D 1 204 ? 54.008 43.572 124.847 1.00 23.22 185 ALA D C 1
ATOM 8820 O O . ALA D 1 204 ? 53.655 42.485 124.385 1.00 23.26 185 ALA D O 1
ATOM 8822 N N . LEU D 1 205 ? 55.144 43.746 125.515 1.00 23.19 186 LEU D N 1
ATOM 8823 C CA . LEU D 1 205 ? 56.091 42.669 125.758 1.00 23.16 186 LEU D CA 1
ATOM 8824 C C . LEU D 1 205 ? 55.566 41.720 126.815 1.00 23.41 186 LEU D C 1
ATOM 8825 O O . LEU D 1 205 ? 55.844 40.523 126.777 1.00 23.88 186 LEU D O 1
ATOM 8830 N N . VAL D 1 206 ? 54.812 42.263 127.763 1.00 23.22 187 VAL D N 1
ATOM 8831 C CA . VAL D 1 206 ? 54.225 41.449 128.806 1.00 22.74 187 VAL D CA 1
ATOM 8832 C C . VAL D 1 206 ? 53.185 40.541 128.179 1.00 23.29 187 VAL D C 1
ATOM 8833 O O . VAL D 1 206 ? 53.191 39.330 128.408 1.00 23.46 187 VAL D O 1
ATOM 8837 N N . THR D 1 207 ? 52.298 41.125 127.378 1.00 23.20 188 THR D N 1
ATOM 8838 C CA . THR D 1 207 ? 51.271 40.346 126.705 1.00 23.21 188 THR D CA 1
ATOM 8839 C C . THR D 1 207 ? 51.912 39.264 125.841 1.00 23.80 188 THR D C 1
ATOM 8840 O O . THR D 1 207 ? 51.549 38.096 125.948 1.00 24.17 188 THR D O 1
ATOM 8844 N N . ALA D 1 208 ? 52.879 39.648 125.008 1.00 24.16 189 ALA D N 1
ATOM 8845 C CA . ALA D 1 208 ? 53.545 38.697 124.114 1.00 24.07 189 ALA D CA 1
ATOM 8846 C C . ALA D 1 208 ? 54.236 37.585 124.896 1.00 24.70 189 ALA D C 1
ATOM 8847 O O . ALA D 1 208 ? 54.208 36.426 124.478 1.00 24.74 189 ALA D O 1
ATOM 8849 N N . SER D 1 209 ? 54.850 37.946 126.023 1.00 24.64 190 SER D N 1
ATOM 8850 C CA . SER D 1 209 ? 55.555 36.986 126.875 1.00 24.45 190 SER D CA 1
ATOM 8851 C C . SER D 1 209 ? 54.604 35.957 127.477 1.00 24.55 190 SER D C 1
ATOM 8852 O O . SER D 1 209 ? 54.928 34.777 127.564 1.00 24.06 190 SER D O 1
ATOM 8855 N N . GLN D 1 210 ? 53.436 36.416 127.908 1.00 25.56 191 GLN D N 1
ATOM 8856 C CA . GLN D 1 210 ? 52.434 35.535 128.496 1.00 26.26 191 GLN D CA 1
ATOM 8857 C C . GLN D 1 210 ? 51.971 34.480 127.497 1.00 26.19 191 GLN D C 1
ATOM 8858 O O . GLN D 1 210 ? 51.763 33.326 127.871 1.00 27.22 191 GLN D O 1
ATOM 8864 N N . ALA D 1 211 ? 51.803 34.874 126.237 1.00 25.34 192 ALA D N 1
ATOM 8865 C CA . ALA D 1 211 ? 51.391 33.938 125.200 1.00 25.59 192 ALA D CA 1
ATOM 8866 C C . ALA D 1 211 ? 52.497 32.918 124.971 1.00 26.11 192 ALA D C 1
ATOM 8867 O O . ALA D 1 211 ? 52.256 31.710 124.924 1.00 26.90 192 ALA D O 1
ATOM 8869 N N . TRP D 1 212 ? 53.716 33.419 124.826 1.00 26.45 193 TRP D N 1
ATOM 8870 C CA . TRP D 1 212 ? 54.880 32.574 124.609 1.00 26.81 193 TRP D CA 1
ATOM 8871 C C . TRP D 1 212 ? 55.034 31.558 125.733 1.00 28.16 193 TRP D C 1
ATOM 8872 O O . TRP D 1 212 ? 55.232 30.366 125.476 1.00 28.62 193 TRP D O 1
ATOM 8883 N N . ALA D 1 213 ? 54.940 32.038 126.973 1.00 28.81 194 ALA D N 1
ATOM 8884 C CA . ALA D 1 213 ? 55.069 31.179 128.149 1.00 29.31 194 ALA D CA 1
ATOM 8885 C C . ALA D 1 213 ? 53.983 30.095 128.189 1.00 30.17 194 ALA D C 1
ATOM 8886 O O . ALA D 1 213 ? 54.282 28.928 128.423 1.00 30.97 194 ALA D O 1
ATOM 8888 N N . GLN D 1 214 ? 52.731 30.467 127.951 1.00 30.82 195 GLN D N 1
ATOM 8889 C CA . GLN D 1 214 ? 51.649 29.482 127.966 1.00 31.90 195 GLN D CA 1
ATOM 8890 C C . GLN D 1 214 ? 51.773 28.457 126.836 1.00 32.29 195 GLN D C 1
ATOM 8891 O O . GLN D 1 214 ? 51.319 27.322 126.978 1.00 32.55 195 GLN D O 1
ATOM 8897 N N . THR D 1 215 ? 52.389 28.854 125.725 1.00 32.86 196 THR D N 1
ATOM 8898 C CA . THR D 1 215 ? 52.610 27.948 124.595 1.00 33.26 196 THR D CA 1
ATOM 8899 C C . THR D 1 215 ? 53.691 26.911 124.916 1.00 34.22 196 THR D C 1
ATOM 8900 O O . THR D 1 215 ? 53.507 25.716 124.688 1.00 34.35 196 THR D O 1
ATOM 8904 N N . ASN D 1 216 ? 54.811 27.376 125.460 1.00 34.77 197 ASN D N 1
ATOM 8905 C CA . ASN D 1 216 ? 55.934 26.511 125.789 1.00 34.91 197 ASN D CA 1
ATOM 8906 C C . ASN D 1 216 ? 55.984 26.180 127.282 1.00 36.07 197 ASN D C 1
ATOM 8907 O O . ASN D 1 216 ? 57.061 26.066 127.875 1.00 36.10 197 ASN D O 1
ATOM 8912 N N . ALA D 1 217 ? 54.806 26.013 127.878 1.00 37.21 198 ALA D N 1
ATOM 8913 C CA . ALA D 1 217 ? 54.683 25.719 129.305 1.00 37.82 198 ALA D CA 1
ATOM 8914 C C . ALA D 1 217 ? 55.070 24.276 129.620 1.00 38.67 198 ALA D C 1
ATOM 8915 O O . ALA D 1 217 ? 56.044 24.024 130.337 1.00 39.17 198 ALA D O 1
ATOM 8917 N N . LEU D 1 218 ? 54.298 23.335 129.080 1.00 39.65 199 LEU D N 1
ATOM 8918 C CA . LEU D 1 218 ? 54.526 21.905 129.313 1.00 40.18 199 LEU D CA 1
ATOM 8919 C C . LEU D 1 218 ? 55.966 21.471 129.018 1.00 40.29 199 LEU D C 1
ATOM 8920 O O . LEU D 1 218 ? 56.608 20.813 129.846 1.00 41.06 199 LEU D O 1
ATOM 8925 N N . ALA D 1 219 ? 56.469 21.838 127.846 1.00 39.56 200 ALA D N 1
ATOM 8926 C CA . ALA D 1 219 ? 57.819 21.465 127.461 1.00 39.04 200 ALA D CA 1
ATOM 8927 C C . ALA D 1 219 ? 58.827 21.877 128.534 1.00 39.33 200 ALA D C 1
ATOM 8928 O O . ALA D 1 219 ? 59.644 21.066 128.976 1.00 39.70 200 ALA D O 1
ATOM 8930 N N . LEU D 1 220 ? 58.761 23.136 128.958 1.00 39.67 201 LEU D N 1
ATOM 8931 C CA . LEU D 1 220 ? 59.693 23.652 129.956 1.00 39.77 201 LEU D CA 1
ATOM 8932 C C . LEU D 1 220 ? 59.482 23.012 131.327 1.00 41.11 201 LEU D C 1
ATOM 8933 O O . LEU D 1 220 ? 60.450 22.732 132.038 1.00 41.58 201 LEU D O 1
ATOM 8938 N N . ARG D 1 221 ? 58.227 22.772 131.698 1.00 41.93 202 ARG D N 1
ATOM 8939 C CA . ARG D 1 221 ? 57.930 22.139 132.983 1.00 42.37 202 ARG D CA 1
ATOM 8940 C C . ARG D 1 221 ? 58.521 20.721 133.049 1.00 42.46 202 ARG D C 1
ATOM 8941 O O . ARG D 1 221 ? 59.124 20.339 134.051 1.00 42.93 202 ARG D O 1
ATOM 8943 N N . ASP D 1 222 ? 58.383 19.970 131.959 1.00 42.47 203 ASP D N 1
ATOM 8944 C CA . ASP D 1 222 ? 58.836 18.576 131.893 1.00 42.34 203 ASP D CA 1
ATOM 8945 C C . ASP D 1 222 ? 60.357 18.357 131.774 1.00 42.07 203 ASP D C 1
ATOM 8946 O O . ASP D 1 222 ? 60.805 17.210 131.657 1.00 42.38 203 ASP D O 1
ATOM 8948 N N . SER D 1 223 ? 61.153 19.427 131.800 1.00 41.04 204 SER D N 1
ATOM 8949 C CA . SER D 1 223 ? 62.611 19.280 131.702 1.00 39.78 204 SER D CA 1
ATOM 8950 C C . SER D 1 223 ? 63.266 19.205 133.085 1.00 37.93 204 SER D C 1
ATOM 8951 O O . SER D 1 223 ? 62.794 19.818 134.045 1.00 37.28 204 SER D O 1
ATOM 8954 N N . ALA D 1 224 ? 64.357 18.444 133.165 1.00 36.71 205 ALA D N 1
ATOM 8955 C CA . ALA D 1 224 ? 65.096 18.227 134.415 1.00 35.08 205 ALA D CA 1
ATOM 8956 C C . ALA D 1 224 ? 65.659 19.533 134.959 1.00 34.00 205 ALA D C 1
ATOM 8957 O O . ALA D 1 224 ? 65.456 19.865 136.131 1.00 34.56 205 ALA D O 1
ATOM 8959 N N . ASP D 1 225 ? 66.382 20.260 134.110 1.00 32.41 206 ASP D N 1
ATOM 8960 C CA . ASP D 1 225 ? 66.925 21.557 134.492 1.00 31.00 206 ASP D CA 1
ATOM 8961 C C . ASP D 1 225 ? 66.845 22.531 133.318 1.00 29.07 206 ASP D C 1
ATOM 8962 O O . ASP D 1 225 ? 66.681 22.126 132.162 1.00 28.75 206 ASP D O 1
ATOM 8967 N N . ILE D 1 226 ? 66.934 23.818 133.630 1.00 27.27 207 ILE D N 1
ATOM 8968 C CA . ILE D 1 226 ? 66.851 24.860 132.621 1.00 26.23 207 ILE D CA 1
ATOM 8969 C C . ILE D 1 226 ? 68.122 25.685 132.687 1.00 25.59 207 ILE D C 1
ATOM 8970 O O . ILE D 1 226 ? 68.663 25.906 133.764 1.00 24.54 207 ILE D O 1
ATOM 8975 N N . ARG D 1 227 ? 68.596 26.129 131.531 1.00 25.74 208 ARG D N 1
ATOM 8976 C CA . ARG D 1 227 ? 69.804 26.929 131.465 1.00 26.37 208 ARG D CA 1
ATOM 8977 C C . ARG D 1 227 ? 69.514 28.162 130.642 1.00 25.92 208 ARG D C 1
ATOM 8978 O O . ARG D 1 227 ? 68.933 28.064 129.569 1.00 26.58 208 ARG D O 1
ATOM 8986 N N . LEU D 1 228 ? 69.913 29.320 131.155 1.00 26.08 209 LEU D N 1
ATOM 8987 C CA . LEU D 1 228 ? 69.718 30.583 130.470 1.00 25.87 209 LEU D CA 1
ATOM 8988 C C . LEU D 1 228 ? 71.082 31.105 130.046 1.00 25.93 209 LEU D C 1
ATOM 8989 O O . LEU D 1 228 ? 72.066 30.970 130.775 1.00 26.28 209 LEU D O 1
ATOM 8994 N N . THR D 1 229 ? 71.144 31.715 128.875 1.00 25.90 210 THR D N 1
ATOM 8995 C CA . THR D 1 229 ? 72.384 32.287 128.410 1.00 25.89 210 THR D CA 1
ATOM 8996 C C . THR D 1 229 ? 72.065 33.517 127.576 1.00 26.09 210 THR D C 1
ATOM 8997 O O . THR D 1 229 ? 70.949 33.678 127.095 1.00 26.15 210 THR D O 1
ATOM 9001 N N . GLY D 1 230 ? 73.050 34.391 127.436 1.00 26.80 211 GLY D N 1
ATOM 9002 C CA . GLY D 1 230 ? 72.918 35.608 126.647 1.00 26.17 211 GLY D CA 1
ATOM 9003 C C . GLY D 1 230 ? 74.266 36.300 126.582 1.00 25.36 211 GLY D C 1
ATOM 9004 O O . GLY D 1 230 ? 75.220 35.867 127.222 1.00 25.69 211 GLY D O 1
ATOM 9005 N N . PRO D 1 231 ? 74.359 37.385 125.810 1.00 24.29 212 PRO D N 1
ATOM 9006 C CA . PRO D 1 231 ? 75.622 38.100 125.710 1.00 23.63 212 PRO D CA 1
ATOM 9007 C C . PRO D 1 231 ? 75.977 38.794 127.026 1.00 23.10 212 PRO D C 1
ATOM 9008 O O . PRO D 1 231 ? 75.101 38.998 127.865 1.00 23.24 212 PRO D O 1
ATOM 9012 N N . ALA D 1 232 ? 77.247 39.147 127.200 1.00 23.24 213 ALA D N 1
ATOM 9013 C CA . ALA D 1 232 ? 77.716 39.789 128.432 1.00 23.34 213 ALA D CA 1
ATOM 9014 C C . ALA D 1 232 ? 76.843 40.974 128.844 1.00 23.96 213 ALA D C 1
ATOM 9015 O O . ALA D 1 232 ? 76.640 41.220 130.028 1.00 25.76 213 ALA D O 1
ATOM 9017 N N . THR D 1 233 ? 76.316 41.697 127.865 1.00 24.26 214 THR D N 1
ATOM 9018 C CA . THR D 1 233 ? 75.468 42.860 128.121 1.00 24.39 214 THR D CA 1
ATOM 9019 C C . THR D 1 233 ? 74.136 42.550 128.847 1.00 24.95 214 THR D C 1
ATOM 9020 O O . THR D 1 233 ? 73.442 43.461 129.310 1.00 25.17 214 THR D O 1
ATOM 9024 N N . LEU D 1 234 ? 73.777 41.274 128.945 1.00 24.95 215 LEU D N 1
ATOM 9025 C CA . LEU D 1 234 ? 72.551 40.876 129.635 1.00 24.79 215 LEU D CA 1
ATOM 9026 C C . LEU D 1 234 ? 72.833 39.858 130.732 1.00 24.82 215 LEU D C 1
ATOM 9027 O O . LEU D 1 234 ? 71.948 39.090 131.128 1.00 23.85 215 LEU D O 1
ATOM 9032 N N . PHE D 1 235 ? 74.066 39.865 131.237 1.00 24.79 216 PHE D N 1
ATOM 9033 C CA . PHE D 1 235 ? 74.455 38.915 132.261 1.00 24.48 216 PHE D CA 1
ATOM 9034 C C . PHE D 1 235 ? 73.578 39.088 133.491 1.00 23.81 216 PHE D C 1
ATOM 9035 O O . PHE D 1 235 ? 73.045 38.123 134.028 1.00 23.60 216 PHE D O 1
ATOM 9043 N N . GLY D 1 236 ? 73.407 40.330 133.919 1.00 23.75 217 GLY D N 1
ATOM 9044 C CA . GLY D 1 236 ? 72.547 40.622 135.058 1.00 23.66 217 GLY D CA 1
ATOM 9045 C C . GLY D 1 236 ? 71.137 40.121 134.819 1.00 23.26 217 GLY D C 1
ATOM 9046 O O . GLY D 1 236 ? 70.488 39.631 135.731 1.00 23.32 217 GLY D O 1
ATOM 9047 N N . THR D 1 237 ? 70.671 40.224 133.580 1.00 23.55 218 THR D N 1
ATOM 9048 C CA . THR D 1 237 ? 69.337 39.750 133.216 1.00 23.45 218 THR D CA 1
ATOM 9049 C C . THR D 1 237 ? 69.179 38.224 133.379 1.00 24.18 218 THR D C 1
ATOM 9050 O O . THR D 1 237 ? 68.185 37.754 133.946 1.00 24.60 218 THR D O 1
ATOM 9054 N N . VAL D 1 238 ? 70.144 37.453 132.884 1.00 23.71 219 VAL D N 1
ATOM 9055 C CA . VAL D 1 238 ? 70.054 35.994 132.968 1.00 24.44 219 VAL D CA 1
ATOM 9056 C C . VAL D 1 238 ? 70.262 35.498 134.400 1.00 24.46 219 VAL D C 1
ATOM 9057 O O . VAL D 1 238 ? 69.776 34.433 134.782 1.00 23.79 219 VAL D O 1
ATOM 9061 N N . GLN D 1 239 ? 70.993 36.273 135.190 1.00 24.99 220 GLN D N 1
ATOM 9062 C CA . GLN D 1 239 ? 71.239 35.905 136.583 1.00 25.12 220 GLN D CA 1
ATOM 9063 C C . GLN D 1 239 ? 69.949 36.060 137.380 1.00 24.84 220 GLN D C 1
ATOM 9064 O O . GLN D 1 239 ? 69.547 35.155 138.110 1.00 25.71 220 GLN D O 1
ATOM 9070 N N . GLU D 1 240 ? 69.294 37.204 137.227 1.00 24.29 221 GLU D N 1
ATOM 9071 C CA . GLU D 1 240 ? 68.056 37.454 137.948 1.00 24.56 221 GLU D CA 1
ATOM 9072 C C . GLU D 1 240 ? 66.973 36.503 137.461 1.00 24.30 221 GLU D C 1
ATOM 9073 O O . GLU D 1 240 ? 66.160 36.022 138.251 1.00 23.77 221 GLU D O 1
ATOM 9079 N N . GLY D 1 241 ? 66.974 36.223 136.160 1.00 24.26 222 GLY D N 1
ATOM 9080 C CA . GLY D 1 241 ? 66.008 35.300 135.592 1.00 23.76 222 GLY D CA 1
ATOM 9081 C C . GLY D 1 241 ? 66.194 33.918 136.187 1.00 23.77 222 GLY D C 1
ATOM 9082 O O . GLY D 1 241 ? 65.232 33.262 136.595 1.00 23.76 222 GLY D O 1
ATOM 9083 N N . ALA D 1 242 ? 67.444 33.476 136.232 1.00 23.62 223 ALA D N 1
ATOM 9084 C CA . ALA D 1 242 ? 67.772 32.176 136.780 1.00 23.83 223 ALA D CA 1
ATOM 9085 C C . ALA D 1 242 ? 67.304 32.092 138.237 1.00 24.47 223 ALA D C 1
ATOM 9086 O O . ALA D 1 242 ? 66.649 31.116 138.632 1.00 24.01 223 ALA D O 1
ATOM 9088 N N . LEU D 1 243 ? 67.617 33.129 139.018 1.00 24.40 224 LEU D N 1
ATOM 9089 C CA . LEU D 1 243 ? 67.254 33.179 140.442 1.00 24.65 224 LEU D CA 1
ATOM 9090 C C . LEU D 1 243 ? 65.753 33.114 140.700 1.00 24.87 224 LEU D C 1
ATOM 9091 O O . LEU D 1 243 ? 65.300 32.296 141.499 1.00 24.64 224 LEU D O 1
ATOM 9096 N N . LYS D 1 244 ? 64.986 33.977 140.032 1.00 25.68 225 LYS D N 1
ATOM 9097 C CA . LYS D 1 244 ? 63.538 34.017 140.234 1.00 25.84 225 LYS D CA 1
ATOM 9098 C C . LYS D 1 244 ? 62.884 32.721 139.784 1.00 25.90 225 LYS D C 1
ATOM 9099 O O . LYS D 1 244 ? 61.908 32.270 140.395 1.00 26.29 225 LYS D O 1
ATOM 9113 N N . LEU D 1 246 ? 64.377 29.687 139.697 1.00 27.58 227 LEU D N 1
ATOM 9114 C CA . LEU D 1 246 ? 64.748 28.688 140.692 1.00 28.10 227 LEU D CA 1
ATOM 9115 C C . LEU D 1 246 ? 63.830 28.798 141.895 1.00 28.49 227 LEU D C 1
ATOM 9116 O O . LEU D 1 246 ? 63.264 27.815 142.362 1.00 28.19 227 LEU D O 1
ATOM 9121 N N . GLU D 1 247 ? 63.688 30.020 142.381 1.00 29.77 228 GLU D N 1
ATOM 9122 C CA . GLU D 1 247 ? 62.878 30.308 143.550 1.00 31.56 228 GLU D CA 1
ATOM 9123 C C . GLU D 1 247 ? 61.402 29.977 143.370 1.00 31.66 228 GLU D C 1
ATOM 9124 O O . GLU D 1 247 ? 60.741 29.591 144.326 1.00 32.02 228 GLU D O 1
ATOM 9130 N N . THR D 1 248 ? 60.886 30.132 142.155 1.00 32.00 229 THR D N 1
ATOM 9131 C CA . THR D 1 248 ? 59.471 29.879 141.879 1.00 32.25 229 THR D CA 1
ATOM 9132 C C . THR D 1 248 ? 59.180 28.473 141.384 1.00 32.38 229 THR D C 1
ATOM 9133 O O . THR D 1 248 ? 58.298 27.800 141.896 1.00 32.23 229 THR D O 1
ATOM 9137 N N . LEU D 1 249 ? 59.914 28.041 140.370 1.00 33.14 230 LEU D N 1
ATOM 9138 C CA . LEU D 1 249 ? 59.712 26.725 139.786 1.00 33.39 230 LEU D CA 1
ATOM 9139 C C . LEU D 1 249 ? 60.240 25.632 140.688 1.00 33.51 230 LEU D C 1
ATOM 9140 O O . LEU D 1 249 ? 59.834 24.482 140.572 1.00 34.32 230 LEU D O 1
ATOM 9145 N N . ARG D 1 250 ? 61.152 25.989 141.582 1.00 33.83 231 ARG D N 1
ATOM 9146 C CA . ARG D 1 250 ? 61.715 25.024 142.526 1.00 34.28 231 ARG D CA 1
ATOM 9147 C C . ARG D 1 250 ? 62.444 23.883 141.839 1.00 34.16 231 ARG D C 1
ATOM 9148 O O . ARG D 1 250 ? 62.254 22.724 142.179 1.00 34.15 231 ARG D O 1
ATOM 9156 N N . CYS D 1 251 ? 63.254 24.216 140.849 1.00 34.95 232 CYS D N 1
ATOM 9157 C CA . CYS D 1 251 ? 64.111 23.231 140.207 1.00 35.86 232 CYS D CA 1
ATOM 9158 C C . CYS D 1 251 ? 65.302 23.986 139.623 1.00 33.45 232 CYS D C 1
ATOM 9159 O O . CYS D 1 251 ? 65.246 25.202 139.470 1.00 33.00 232 CYS D O 1
ATOM 9162 N N . PRO D 1 252 ? 66.393 23.270 139.324 1.00 31.63 233 PRO D N 1
ATOM 9163 C CA . PRO D 1 252 ? 67.618 23.935 138.903 1.00 30.26 233 PRO D CA 1
ATOM 9164 C C . PRO D 1 252 ? 67.489 24.813 137.672 1.00 28.50 233 PRO D C 1
ATOM 9165 O O . PRO D 1 252 ? 66.994 24.380 136.640 1.00 27.24 233 PRO D O 1
ATOM 9169 N N . VAL D 1 253 ? 67.947 26.049 137.813 1.00 27.73 234 VAL D N 1
ATOM 9170 C CA . VAL D 1 253 ? 67.956 27.009 136.737 1.00 26.55 234 VAL D CA 1
ATOM 9171 C C . VAL D 1 253 ? 69.172 27.879 136.976 1.00 26.28 234 VAL D C 1
ATOM 9172 O O . VAL D 1 253 ? 69.271 28.498 138.021 1.00 27.22 234 VAL D O 1
ATOM 9176 N N . SER D 1 254 ? 70.103 27.907 136.025 1.00 26.44 235 SER D N 1
ATOM 9177 C CA . SER D 1 254 ? 71.317 28.714 136.140 1.00 26.37 235 SER D CA 1
ATOM 9178 C C . SER D 1 254 ? 71.430 29.629 134.935 1.00 26.29 235 SER D C 1
ATOM 9179 O O . SER D 1 254 ? 70.993 29.270 133.846 1.00 25.87 235 SER D O 1
ATOM 9182 N N . GLY D 1 255 ? 72.033 30.799 135.131 1.00 26.05 236 GLY D N 1
ATOM 9183 C CA . GLY D 1 255 ? 72.193 31.773 134.060 1.00 26.38 236 GLY D CA 1
ATOM 9184 C C . GLY D 1 255 ? 73.654 32.025 133.766 1.00 27.08 236 GLY D C 1
ATOM 9185 O O . GLY D 1 255 ? 74.415 32.366 134.665 1.00 27.06 236 GLY D O 1
ATOM 9186 N N . TYR D 1 256 ? 74.044 31.876 132.501 1.00 26.85 237 TYR D N 1
ATOM 9187 C CA . TYR D 1 256 ? 75.432 32.050 132.107 1.00 26.36 237 TYR D CA 1
ATOM 9188 C C . TYR D 1 256 ? 75.653 33.099 131.026 1.00 25.99 237 TYR D C 1
ATOM 9189 O O . TYR D 1 256 ? 74.789 33.331 130.189 1.00 26.42 237 TYR D O 1
ATOM 9198 N N . GLU D 1 257 ? 76.834 33.715 131.039 1.00 26.01 238 GLU D N 1
ATOM 9199 C CA . GLU D 1 257 ? 77.253 34.590 129.951 1.00 25.38 238 GLU D CA 1
ATOM 9200 C C . GLU D 1 257 ? 77.620 33.598 128.839 1.00 25.23 238 GLU D C 1
ATOM 9201 O O . GLU D 1 257 ? 78.234 32.555 129.107 1.00 23.32 238 GLU D O 1
ATOM 9207 N N . PHE D 1 258 ? 77.242 33.914 127.602 1.00 25.00 239 PHE D N 1
ATOM 9208 C CA . PHE D 1 258 ? 77.436 32.994 126.473 1.00 24.85 239 PHE D CA 1
ATOM 9209 C C . PHE D 1 258 ? 78.807 32.293 126.348 1.00 24.70 239 PHE D C 1
ATOM 9210 O O . PHE D 1 258 ? 78.873 31.066 126.324 1.00 24.88 239 PHE D O 1
ATOM 9218 N N . GLU D 1 259 ? 79.892 33.053 126.259 1.00 24.21 240 GLU D N 1
ATOM 9219 C CA . GLU D 1 259 ? 81.208 32.435 126.096 1.00 24.30 240 GLU D CA 1
ATOM 9220 C C . GLU D 1 259 ? 81.610 31.531 127.267 1.00 24.01 240 GLU D C 1
ATOM 9221 O O . GLU D 1 259 ? 82.212 30.486 127.055 1.00 23.23 240 GLU D O 1
ATOM 9227 N N . GLU D 1 260 ? 81.271 31.931 128.490 1.00 24.29 241 GLU D N 1
ATOM 9228 C CA . GLU D 1 260 ? 81.530 31.108 129.678 1.00 24.55 241 GLU D CA 1
ATOM 9229 C C . GLU D 1 260 ? 80.752 29.794 129.600 1.00 24.22 241 GLU D C 1
ATOM 9230 O O . GLU D 1 260 ? 81.256 28.738 129.964 1.00 24.80 241 GLU D O 1
ATOM 9236 N N . PHE D 1 261 ? 79.522 29.877 129.111 1.00 24.28 242 PHE D N 1
ATOM 9237 C CA . PHE D 1 261 ? 78.671 28.709 128.937 1.00 24.79 242 PHE D CA 1
ATOM 9238 C C . PHE D 1 261 ? 79.320 27.725 127.973 1.00 25.20 242 PHE D C 1
ATOM 9239 O O . PHE D 1 261 ? 79.367 26.531 128.252 1.00 24.40 242 PHE D O 1
ATOM 9247 N N . ILE D 1 262 ? 79.834 28.230 126.852 1.00 26.00 243 ILE D N 1
ATOM 9248 C CA . ILE D 1 262 ? 80.495 27.381 125.863 1.00 26.55 243 ILE D CA 1
ATOM 9249 C C . ILE D 1 262 ? 81.732 26.726 126.456 1.00 27.17 243 ILE D C 1
ATOM 9250 O O . ILE D 1 262 ? 81.966 25.530 126.293 1.00 27.46 243 ILE D O 1
ATOM 9255 N N . HIS D 1 263 ? 82.522 27.527 127.150 1.00 27.57 244 HIS D N 1
ATOM 9256 C CA . HIS D 1 263 ? 83.770 27.061 127.718 1.00 28.41 244 HIS D CA 1
ATOM 9257 C C . HIS D 1 263 ? 83.567 25.903 128.700 1.00 27.87 244 HIS D C 1
ATOM 9258 O O . HIS D 1 263 ? 84.383 24.989 128.745 1.00 27.27 244 HIS D O 1
ATOM 9265 N N . GLY D 1 264 ? 82.480 25.934 129.469 1.00 27.04 245 GLY D N 1
ATOM 9266 C CA . GLY D 1 264 ? 82.196 24.873 130.440 1.00 25.99 245 GLY D CA 1
ATOM 9267 C C . GLY D 1 264 ? 80.885 24.183 130.140 1.00 25.79 245 GLY D C 1
ATOM 9268 O O . GLY D 1 264 ? 80.157 23.788 131.048 1.00 25.09 245 GLY D O 1
ATOM 9269 N N . ILE D 1 265 ? 80.605 24.025 128.850 1.00 25.47 246 ILE D N 1
ATOM 9270 C CA . ILE D 1 265 ? 79.356 23.440 128.365 1.00 25.47 246 ILE D CA 1
ATOM 9271 C C . ILE D 1 265 ? 79.005 22.084 129.008 1.00 26.52 246 ILE D C 1
ATOM 9272 O O . ILE D 1 265 ? 77.873 21.879 129.452 1.00 26.70 246 ILE D O 1
ATOM 9277 N N . TYR D 1 266 ? 79.970 21.177 129.103 1.00 26.88 247 TYR D N 1
ATOM 9278 C CA . TYR D 1 266 ? 79.680 19.833 129.604 1.00 28.06 247 TYR D CA 1
ATOM 9279 C C . TYR D 1 266 ? 79.373 19.743 131.104 1.00 27.82 247 TYR D C 1
ATOM 9280 O O . TYR D 1 266 ? 78.923 18.701 131.579 1.00 26.58 247 TYR D O 1
ATOM 9289 N N . ASN D 1 267 ? 79.625 20.826 131.836 1.00 27.77 248 ASN D N 1
ATOM 9290 C CA . ASN D 1 267 ? 79.257 20.911 133.249 1.00 28.04 248 ASN D CA 1
ATOM 9291 C C . ASN D 1 267 ? 77.998 21.751 133.428 1.00 28.18 248 ASN D C 1
ATOM 9292 O O . ASN D 1 267 ? 77.456 21.843 134.529 1.00 28.50 248 ASN D O 1
ATOM 9297 N N . ALA D 1 268 ? 77.533 22.362 132.343 1.00 27.87 249 ALA D N 1
ATOM 9298 C CA . ALA D 1 268 ? 76.371 23.231 132.401 1.00 27.80 249 ALA D CA 1
ATOM 9299 C C . ALA D 1 268 ? 75.189 22.747 131.559 1.00 27.87 249 ALA D C 1
ATOM 9300 O O . ALA D 1 268 ? 74.100 23.310 131.663 1.00 28.56 249 ALA D O 1
ATOM 9302 N N . PHE D 1 269 ? 75.377 21.699 130.756 1.00 27.05 250 PHE D N 1
ATOM 9303 C CA . PHE D 1 269 ? 74.307 21.252 129.865 1.00 25.66 250 PHE D CA 1
ATOM 9304 C C . PHE D 1 269 ? 74.436 19.789 129.441 1.00 25.66 250 PHE D C 1
ATOM 9305 O O . PHE D 1 269 ? 75.533 19.246 129.371 1.00 25.67 250 PHE D O 1
ATOM 9313 N N . ASN D 1 270 ? 73.298 19.152 129.181 1.00 26.03 251 ASN D N 1
ATOM 9314 C CA . ASN D 1 270 ? 73.263 17.789 128.665 1.00 26.20 251 ASN D CA 1
ATOM 9315 C C . ASN D 1 270 ? 71.927 17.607 127.955 1.00 26.44 251 ASN D C 1
ATOM 9316 O O . ASN D 1 270 ? 71.106 18.525 127.948 1.00 26.38 251 ASN D O 1
ATOM 9321 N N . ALA D 1 271 ? 71.701 16.437 127.368 1.00 26.49 252 ALA D N 1
ATOM 9322 C CA . ALA D 1 271 ? 70.472 16.191 126.608 1.00 27.11 252 ALA D CA 1
ATOM 9323 C C . ALA D 1 271 ? 69.175 16.399 127.396 1.00 27.41 252 ALA D C 1
ATOM 9324 O O . ALA D 1 271 ? 68.125 16.627 126.799 1.00 27.81 252 ALA D O 1
ATOM 9326 N N . GLN D 1 272 ? 69.243 16.336 128.722 1.00 27.61 253 GLN D N 1
ATOM 9327 C CA . GLN D 1 272 ? 68.043 16.459 129.553 1.00 28.09 253 GLN D CA 1
ATOM 9328 C C . GLN D 1 272 ? 67.736 17.905 129.916 1.00 26.57 253 GLN D C 1
ATOM 9329 O O . GLN D 1 272 ? 66.732 18.184 130.566 1.00 27.62 253 GLN D O 1
ATOM 9335 N N . SER D 1 273 ? 68.603 18.821 129.510 1.00 25.08 254 SER D N 1
ATOM 9336 C CA . SER D 1 273 ? 68.426 20.224 129.833 1.00 24.55 254 SER D CA 1
ATOM 9337 C C . SER D 1 273 ? 67.624 20.973 128.779 1.00 24.11 254 SER D C 1
ATOM 9338 O O . SER D 1 273 ? 67.498 20.531 127.640 1.00 23.76 254 SER D O 1
ATOM 9341 N N . ALA D 1 274 ? 67.083 22.116 129.178 1.00 23.96 255 ALA D N 1
ATOM 9342 C CA . ALA D 1 274 ? 66.369 22.991 128.268 1.00 23.48 255 ALA D CA 1
ATOM 9343 C C . ALA D 1 274 ? 67.170 24.278 128.234 1.00 23.42 255 ALA D C 1
ATOM 9344 O O . ALA D 1 274 ? 67.676 24.717 129.269 1.00 24.50 255 ALA D O 1
ATOM 9346 N N . LEU D 1 275 ? 67.312 24.870 127.055 1.00 22.96 256 LEU D N 1
ATOM 9347 C CA . LEU D 1 275 ? 68.074 26.100 126.918 1.00 22.88 256 LEU D CA 1
ATOM 9348 C C . LEU D 1 275 ? 67.171 27.264 126.542 1.00 23.06 256 LEU D C 1
ATOM 9349 O O . LEU D 1 275 ? 66.293 27.128 125.696 1.00 23.30 256 LEU D O 1
ATOM 9354 N N . ILE D 1 276 ? 67.384 28.400 127.198 1.00 23.26 257 ILE D N 1
ATOM 9355 C CA . ILE D 1 276 ? 66.693 29.640 126.864 1.00 22.94 257 ILE D CA 1
ATOM 9356 C C . ILE D 1 276 ? 67.839 30.625 126.614 1.00 23.83 257 ILE D C 1
ATOM 9357 O O . ILE D 1 276 ? 68.682 30.839 127.485 1.00 23.08 257 ILE D O 1
ATOM 9370 N N . LEU D 1 278 ? 69.130 34.476 124.956 1.00 24.04 259 LEU D N 1
ATOM 9371 C CA . LEU D 1 278 ? 68.756 35.818 124.594 1.00 23.88 259 LEU D CA 1
ATOM 9372 C C . LEU D 1 278 ? 69.554 36.209 123.357 1.00 25.19 259 LEU D C 1
ATOM 9373 O O . LEU D 1 278 ? 70.787 36.125 123.345 1.00 25.82 259 LEU D O 1
ATOM 9378 N N . ASP D 1 279 ? 68.836 36.604 122.308 1.00 25.29 260 ASP D N 1
ATOM 9379 C CA . ASP D 1 279 ? 69.436 36.979 121.031 1.00 25.79 260 ASP D CA 1
ATOM 9380 C C . ASP D 1 279 ? 69.019 38.397 120.654 1.00 26.32 260 ASP D C 1
ATOM 9381 O O . ASP D 1 279 ? 68.276 38.593 119.692 1.00 25.37 260 ASP D O 1
ATOM 9386 N N . PRO D 1 280 ? 69.503 39.397 121.406 1.00 27.50 261 PRO D N 1
ATOM 9387 C CA . PRO D 1 280 ? 69.124 40.783 121.120 1.00 28.45 261 PRO D CA 1
ATOM 9388 C C . PRO D 1 280 ? 69.477 41.236 119.697 1.00 29.33 261 PRO D C 1
ATOM 9389 O O . PRO D 1 280 ? 68.844 42.143 119.165 1.00 29.12 261 PRO D O 1
ATOM 9393 N N . GLN D 1 281 ? 70.468 40.595 119.093 1.00 30.97 262 GLN D N 1
ATOM 9394 C CA . GLN D 1 281 ? 70.872 40.908 117.734 1.00 32.50 262 GLN D CA 1
ATOM 9395 C C . GLN D 1 281 ? 71.492 39.666 117.117 1.00 32.10 262 GLN D C 1
ATOM 9396 O O . GLN D 1 281 ? 71.929 38.774 117.838 1.00 32.74 262 GLN D O 1
ATOM 9402 N N . PRO D 1 282 ? 71.530 39.599 115.779 1.00 32.35 263 PRO D N 1
ATOM 9403 C CA . PRO D 1 282 ? 72.100 38.447 115.078 1.00 31.71 263 PRO D CA 1
ATOM 9404 C C . PRO D 1 282 ? 73.535 38.135 115.504 1.00 30.67 263 PRO D C 1
ATOM 9405 O O . PRO D 1 282 ? 74.373 39.034 115.562 1.00 30.93 263 PRO D O 1
ATOM 9409 N N . ASP D 1 283 ? 73.811 36.864 115.788 1.00 29.43 264 ASP D N 1
ATOM 9410 C CA . ASP D 1 283 ? 75.138 36.452 116.233 1.00 27.92 264 ASP D CA 1
ATOM 9411 C C . ASP D 1 283 ? 75.509 35.076 115.665 1.00 26.16 264 ASP D C 1
ATOM 9412 O O . ASP D 1 283 ? 74.872 34.066 115.966 1.00 25.56 264 ASP D O 1
ATOM 9417 N N . ALA D 1 284 ? 76.547 35.055 114.836 1.00 25.32 265 ALA D N 1
ATOM 9418 C CA . ALA D 1 284 ? 77.023 33.821 114.216 1.00 24.37 265 ALA D CA 1
ATOM 9419 C C . ALA D 1 284 ? 77.281 32.727 115.253 1.00 23.42 265 ALA D C 1
ATOM 9420 O O . ALA D 1 284 ? 76.820 31.603 115.093 1.00 22.75 265 ALA D O 1
ATOM 9422 N N . ARG D 1 285 ? 78.008 33.055 116.316 1.00 23.27 266 ARG D N 1
ATOM 9423 C CA . ARG D 1 285 ? 78.313 32.062 117.356 1.00 23.91 266 ARG D CA 1
ATOM 9424 C C . ARG D 1 285 ? 77.059 31.550 118.064 1.00 23.87 266 ARG D C 1
ATOM 9425 O O . ARG D 1 285 ? 76.864 30.340 118.167 1.00 24.29 266 ARG D O 1
ATOM 9433 N N . GLN D 1 286 ? 76.200 32.448 118.532 1.00 23.82 267 GLN D N 1
ATOM 9434 C CA . GLN D 1 286 ? 74.978 32.002 119.201 1.00 24.21 267 GLN D CA 1
ATOM 9435 C C . GLN D 1 286 ? 74.119 31.143 118.264 1.00 24.75 267 GLN D C 1
ATOM 9436 O O . GLN D 1 286 ? 73.508 30.166 118.695 1.00 24.96 267 GLN D O 1
ATOM 9442 N N . ASP D 1 287 ? 74.074 31.491 116.984 1.00 24.88 268 ASP D N 1
ATOM 9443 C CA . ASP D 1 287 ? 73.328 30.677 116.037 1.00 25.36 268 ASP D CA 1
ATOM 9444 C C . ASP D 1 287 ? 73.936 29.283 115.952 1.00 25.78 268 ASP D C 1
ATOM 9445 O O . ASP D 1 287 ? 73.225 28.279 115.988 1.00 26.51 268 ASP D O 1
ATOM 9450 N N . ARG D 1 288 ? 75.260 29.230 115.845 1.00 25.99 269 ARG D N 1
ATOM 9451 C CA A ARG D 1 288 ? 75.967 27.960 115.713 0.50 26.29 269 ARG D CA 1
ATOM 9452 C CA B ARG D 1 288 ? 75.963 27.963 115.711 0.50 25.99 269 ARG D CA 1
ATOM 9453 C C . ARG D 1 288 ? 75.734 27.056 116.921 1.00 25.42 269 ARG D C 1
ATOM 9454 O O . ARG D 1 288 ? 75.554 25.847 116.773 1.00 25.07 269 ARG D O 1
ATOM 9469 N N . LEU D 1 289 ? 75.735 27.632 118.115 1.00 24.47 270 LEU D N 1
ATOM 9470 C CA . LEU D 1 289 ? 75.502 26.823 119.300 1.00 24.47 270 LEU D CA 1
ATOM 9471 C C . LEU D 1 289 ? 74.088 26.241 119.233 1.00 24.89 270 LEU D C 1
ATOM 9472 O O . LEU D 1 289 ? 73.877 25.048 119.479 1.00 25.37 270 LEU D O 1
ATOM 9477 N N . ALA D 1 290 ? 73.126 27.091 118.880 1.00 24.45 271 ALA D N 1
ATOM 9478 C CA . ALA D 1 290 ? 71.728 26.686 118.794 1.00 23.70 271 ALA D CA 1
ATOM 9479 C C . ALA D 1 290 ? 71.535 25.579 117.770 1.00 24.19 271 ALA D C 1
ATOM 9480 O O . ALA D 1 290 ? 70.655 24.734 117.938 1.00 25.30 271 ALA D O 1
ATOM 9482 N N . GLN D 1 291 ? 72.333 25.593 116.704 1.00 24.18 272 GLN D N 1
ATOM 9483 C CA . GLN D 1 291 ? 72.247 24.551 115.688 1.00 24.97 272 GLN D CA 1
ATOM 9484 C C . GLN D 1 291 ? 72.827 23.263 116.243 1.00 24.78 272 GLN D C 1
ATOM 9485 O O . GLN D 1 291 ? 72.224 22.197 116.126 1.00 25.37 272 GLN D O 1
ATOM 9491 N N . ILE D 1 292 ? 74.005 23.366 116.849 1.00 23.95 273 ILE D N 1
ATOM 9492 C CA . ILE D 1 292 ? 74.674 22.196 117.390 1.00 23.53 273 ILE D CA 1
ATOM 9493 C C . ILE D 1 292 ? 73.818 21.515 118.461 1.00 23.43 273 ILE D C 1
ATOM 9494 O O . ILE D 1 292 ? 73.459 20.348 118.322 1.00 23.40 273 ILE D O 1
ATOM 9499 N N . LEU D 1 293 ? 73.460 22.245 119.507 1.00 23.64 274 LEU D N 1
ATOM 9500 C CA . LEU D 1 293 ? 72.620 21.680 120.561 1.00 23.84 274 LEU D CA 1
ATOM 9501 C C . LEU D 1 293 ? 71.285 21.192 120.017 1.00 24.16 274 LEU D C 1
ATOM 9502 O O . LEU D 1 293 ? 70.720 20.226 120.538 1.00 24.43 274 LEU D O 1
ATOM 9507 N N . GLY D 1 294 ? 70.780 21.859 118.978 1.00 23.82 275 GLY D N 1
ATOM 9508 C CA . GLY D 1 294 ? 69.506 21.479 118.356 1.00 24.08 275 GLY D CA 1
ATOM 9509 C C . GLY D 1 294 ? 69.473 20.036 117.866 1.00 24.21 275 GLY D C 1
ATOM 9510 O O . GLY D 1 294 ? 68.425 19.391 117.877 1.00 24.79 275 GLY D O 1
ATOM 9511 N N . GLU D 1 295 ? 70.624 19.530 117.434 1.00 23.78 276 GLU D N 1
ATOM 9512 C CA . GLU D 1 295 ? 70.733 18.167 116.957 1.00 23.32 276 GLU D CA 1
ATOM 9513 C C . GLU D 1 295 ? 70.588 17.175 118.104 1.00 22.85 276 GLU D C 1
ATOM 9514 O O . GLU D 1 295 ? 70.275 16.002 117.883 1.00 22.47 276 GLU D O 1
ATOM 9520 N N . TRP D 1 296 ? 70.802 17.653 119.329 1.00 22.54 277 TRP D N 1
ATOM 9521 C CA . TRP D 1 296 ? 70.767 16.792 120.516 1.00 22.38 277 TRP D CA 1
ATOM 9522 C C . TRP D 1 296 ? 69.495 16.917 121.343 1.00 22.19 277 TRP D C 1
ATOM 9523 O O . TRP D 1 296 ? 69.196 16.045 122.152 1.00 22.30 277 TRP D O 1
ATOM 9534 N N . THR D 1 297 ? 68.752 18.001 121.149 1.00 22.37 278 THR D N 1
ATOM 9535 C CA . THR D 1 297 ? 67.529 18.230 121.906 1.00 21.97 278 THR D CA 1
ATOM 9536 C C . THR D 1 297 ? 66.695 19.294 121.208 1.00 22.08 278 THR D C 1
ATOM 9537 O O . THR D 1 297 ? 67.240 20.236 120.638 1.00 22.86 278 THR D O 1
ATOM 9541 N N . PRO D 1 298 ? 65.367 19.140 121.240 1.00 21.36 279 PRO D N 1
ATOM 9542 C CA . PRO D 1 298 ? 64.487 20.111 120.629 1.00 21.33 279 PRO D CA 1
ATOM 9543 C C . PRO D 1 298 ? 64.140 21.214 121.609 1.00 21.87 279 PRO D C 1
ATOM 9544 O O . PRO D 1 298 ? 63.471 22.180 121.241 1.00 22.95 279 PRO D O 1
ATOM 9548 N N . SER D 1 299 ? 64.598 21.065 122.848 1.00 22.16 280 SER D N 1
ATOM 9549 C CA . SER D 1 299 ? 64.300 22.013 123.918 1.00 22.36 280 SER D CA 1
ATOM 9550 C C . SER D 1 299 ? 65.176 23.261 123.868 1.00 22.42 280 SER D C 1
ATOM 9551 O O . SER D 1 299 ? 65.868 23.569 124.834 1.00 22.61 280 SER D O 1
ATOM 9554 N N . ILE D 1 300 ? 65.149 23.976 122.750 1.00 22.73 281 ILE D N 1
ATOM 9555 C CA . ILE D 1 300 ? 65.932 25.202 122.611 1.00 23.16 281 ILE D CA 1
ATOM 9556 C C . ILE D 1 300 ? 64.981 26.364 122.359 1.00 23.64 281 ILE D C 1
ATOM 9557 O O . ILE D 1 300 ? 64.203 26.351 121.406 1.00 24.14 281 ILE D O 1
ATOM 9562 N N . TYR D 1 301 ? 65.039 27.359 123.237 1.00 24.01 282 TYR D N 1
ATOM 9563 C CA . TYR D 1 301 ? 64.146 28.503 123.164 1.00 24.16 282 TYR D CA 1
ATOM 9564 C C . TYR D 1 301 ? 64.956 29.785 123.046 1.00 24.42 282 TYR D C 1
ATOM 9565 O O . TYR D 1 301 ? 65.739 30.105 123.931 1.00 24.52 282 TYR D O 1
ATOM 9574 N N . ARG D 1 302 ? 64.755 30.515 121.954 1.00 24.18 283 ARG D N 1
ATOM 9575 C CA . ARG D 1 302 ? 65.482 31.747 121.714 1.00 24.59 283 ARG D CA 1
ATOM 9576 C C . ARG D 1 302 ? 64.565 32.970 121.760 1.00 24.43 283 ARG D C 1
ATOM 9577 O O . ARG D 1 302 ? 63.468 32.965 121.206 1.00 24.58 283 ARG D O 1
ATOM 9585 N N . ILE D 1 303 ? 65.029 34.013 122.437 1.00 23.99 284 ILE D N 1
ATOM 9586 C CA . ILE D 1 303 ? 64.278 35.259 122.588 1.00 23.69 284 ILE D CA 1
ATOM 9587 C C . ILE D 1 303 ? 64.987 36.423 121.877 1.00 24.06 284 ILE D C 1
ATOM 9588 O O . ILE D 1 303 ? 66.138 36.743 122.191 1.00 22.79 284 ILE D O 1
ATOM 9593 N N . GLY D 1 304 ? 64.295 37.063 120.933 1.00 24.50 285 GLY D N 1
ATOM 9594 C CA . GLY D 1 304 ? 64.876 38.193 120.211 1.00 24.86 285 GLY D CA 1
ATOM 9595 C C . GLY D 1 304 ? 64.025 38.724 119.073 1.00 24.86 285 GLY D C 1
ATOM 9596 O O . GLY D 1 304 ? 63.050 38.096 118.672 1.00 25.30 285 GLY D O 1
ATOM 9597 N N . PRO D 1 305 ? 64.395 39.898 118.547 1.00 25.18 286 PRO D N 1
ATOM 9598 C CA . PRO D 1 305 ? 63.661 40.524 117.453 1.00 25.81 286 PRO D CA 1
ATOM 9599 C C . PRO D 1 305 ? 63.741 39.774 116.131 1.00 26.54 286 PRO D C 1
ATOM 9600 O O . PRO D 1 305 ? 62.807 39.857 115.334 1.00 26.86 286 PRO D O 1
ATOM 9604 N N . GLN D 1 306 ? 64.823 39.034 115.903 1.00 27.42 287 GLN D N 1
ATOM 9605 C CA . GLN D 1 306 ? 64.991 38.326 114.633 1.00 28.27 287 GLN D CA 1
ATOM 9606 C C . GLN D 1 306 ? 65.203 36.814 114.720 1.00 27.69 287 GLN D C 1
ATOM 9607 O O . GLN D 1 306 ? 65.705 36.201 113.779 1.00 27.15 287 GLN D O 1
ATOM 9613 N N . VAL D 1 307 ? 64.805 36.202 115.826 1.00 27.99 288 VAL D N 1
ATOM 9614 C CA . VAL D 1 307 ? 64.953 34.759 115.948 1.00 28.19 288 VAL D CA 1
ATOM 9615 C C . VAL D 1 307 ? 63.899 34.068 115.102 1.00 29.21 288 VAL D C 1
ATOM 9616 O O . VAL D 1 307 ? 62.784 34.556 114.955 1.00 28.34 288 VAL D O 1
ATOM 9620 N N . GLU D 1 308 ? 64.256 32.920 114.548 1.00 31.07 289 GLU D N 1
ATOM 9621 C CA . GLU D 1 308 ? 63.329 32.167 113.727 1.00 32.06 289 GLU D CA 1
ATOM 9622 C C . GLU D 1 308 ? 61.976 32.134 114.421 1.00 31.95 289 GLU D C 1
ATOM 9623 O O . GLU D 1 308 ? 61.889 31.964 115.635 1.00 32.24 289 GLU D O 1
ATOM 9629 N N . ASN D 1 309 ? 60.919 32.292 113.636 1.00 32.81 290 ASN D N 1
ATOM 9630 C CA . ASN D 1 309 ? 59.568 32.358 114.172 1.00 33.03 290 ASN D CA 1
ATOM 9631 C C . ASN D 1 309 ? 58.868 30.996 114.290 1.00 32.16 290 ASN D C 1
ATOM 9632 O O . ASN D 1 309 ? 57.792 30.797 113.728 1.00 32.87 290 ASN D O 1
ATOM 9637 N N . ASN D 1 310 ? 59.489 30.058 115.006 1.00 31.09 291 ASN D N 1
ATOM 9638 C CA . ASN D 1 310 ? 58.875 28.752 115.263 1.00 29.62 291 ASN D CA 1
ATOM 9639 C C . ASN D 1 310 ? 58.028 28.888 116.530 1.00 29.37 291 ASN D C 1
ATOM 9640 O O . ASN D 1 310 ? 57.929 29.977 117.097 1.00 29.82 291 ASN D O 1
ATOM 9645 N N . GLY D 1 311 ? 57.415 27.804 116.983 1.00 28.84 292 GLY D N 1
ATOM 9646 C CA . GLY D 1 311 ? 56.565 27.877 118.169 1.00 28.35 292 GLY D CA 1
ATOM 9647 C C . GLY D 1 311 ? 57.333 28.054 119.461 1.00 28.37 292 GLY D C 1
ATOM 9648 O O . GLY D 1 311 ? 56.809 28.601 120.433 1.00 29.46 292 GLY D O 1
ATOM 9649 N N . LEU D 1 312 ? 58.589 27.616 119.462 1.00 27.61 293 LEU D N 1
ATOM 9650 C CA . LEU D 1 312 ? 59.420 27.646 120.665 1.00 26.62 293 LEU D CA 1
ATOM 9651 C C . LEU D 1 312 ? 59.985 29.033 120.994 1.00 25.69 293 LEU D C 1
ATOM 9652 O O . LEU D 1 312 ? 59.965 29.467 122.149 1.00 24.56 293 LEU D O 1
ATOM 9657 N N . ASN D 1 313 ? 60.491 29.724 119.981 1.00 24.65 294 ASN D N 1
ATOM 9658 C CA . ASN D 1 313 ? 61.092 31.035 120.182 1.00 24.03 294 ASN D CA 1
ATOM 9659 C C . ASN D 1 313 ? 60.083 32.148 120.428 1.00 24.03 294 ASN D C 1
ATOM 9660 O O . ASN D 1 313 ? 58.915 32.044 120.066 1.00 24.62 294 ASN D O 1
ATOM 9665 N N . LEU D 1 314 ? 60.556 33.211 121.065 1.00 23.97 295 LEU D N 1
ATOM 9666 C CA . LEU D 1 314 ? 59.759 34.392 121.303 1.00 23.25 295 LEU D CA 1
ATOM 9667 C C . LEU D 1 314 ? 60.305 35.443 120.367 1.00 23.60 295 LEU D C 1
ATOM 9668 O O . LEU D 1 314 ? 61.277 36.144 120.687 1.00 22.86 295 LEU D O 1
ATOM 9673 N N . ASN D 1 315 ? 59.712 35.510 119.183 1.00 23.96 296 ASN D N 1
ATOM 9674 C CA . ASN D 1 315 ? 60.092 36.515 118.220 1.00 24.62 296 ASN D CA 1
ATOM 9675 C C . ASN D 1 315 ? 59.247 37.748 118.517 1.00 24.26 296 ASN D C 1
ATOM 9676 O O . ASN D 1 315 ? 58.024 37.704 118.418 1.00 24.15 296 ASN D O 1
ATOM 9681 N N . PHE D 1 316 ? 59.904 38.843 118.888 1.00 24.25 297 PHE D N 1
ATOM 9682 C CA . PHE D 1 316 ? 59.202 40.054 119.308 1.00 24.37 297 PHE D CA 1
ATOM 9683 C C . PHE D 1 316 ? 59.980 41.314 118.927 1.00 24.60 297 PHE D C 1
ATOM 9684 O O . PHE D 1 316 ? 61.208 41.328 119.017 1.00 25.57 297 PHE D O 1
ATOM 9692 N N . PRO D 1 317 ? 59.273 42.382 118.511 1.00 24.06 298 PRO D N 1
ATOM 9693 C CA . PRO D 1 317 ? 59.967 43.602 118.115 1.00 23.94 298 PRO D CA 1
ATOM 9694 C C . PRO D 1 317 ? 60.387 44.432 119.313 1.00 23.82 298 PRO D C 1
ATOM 9695 O O . PRO D 1 317 ? 59.763 45.447 119.620 1.00 24.37 298 PRO D O 1
ATOM 9699 N N . PHE D 1 318 ? 61.437 43.980 119.988 1.00 24.40 299 PHE D N 1
ATOM 9700 C CA . PHE D 1 318 ? 61.981 44.683 121.138 1.00 24.36 299 PHE D CA 1
ATOM 9701 C C . PHE D 1 318 ? 62.439 46.063 120.709 1.00 23.44 299 PHE D C 1
ATOM 9702 O O . PHE D 1 318 ? 62.873 46.240 119.580 1.00 23.83 299 PHE D O 1
ATOM 9710 N N . VAL D 1 319 ? 62.341 47.039 121.601 1.00 23.00 300 VAL D N 1
ATOM 9711 C CA . VAL D 1 319 ? 62.854 48.368 121.308 1.00 22.29 300 VAL D CA 1
ATOM 9712 C C . VAL D 1 319 ? 64.370 48.260 121.140 1.00 22.82 300 VAL D C 1
ATOM 9713 O O . VAL D 1 319 ? 64.959 48.958 120.316 1.00 22.90 300 VAL D O 1
ATOM 9717 N N . ASN D 1 320 ? 64.987 47.370 121.920 1.00 22.80 301 ASN D N 1
ATOM 9718 C CA . ASN D 1 320 ? 66.430 47.125 121.861 1.00 22.73 301 ASN D CA 1
ATOM 9719 C C . ASN D 1 320 ? 67.353 48.303 122.114 1.00 22.48 301 ASN D C 1
ATOM 9720 O O . ASN D 1 320 ? 68.387 48.418 121.461 1.00 22.91 301 ASN D O 1
ATOM 9725 N N . ASP D 1 321 ? 67.007 49.174 123.051 1.00 22.20 302 ASP D N 1
ATOM 9726 C CA . ASP D 1 321 ? 67.885 50.291 123.353 1.00 22.27 302 ASP D CA 1
ATOM 9727 C C . ASP D 1 321 ? 69.171 49.713 123.954 1.00 23.18 302 ASP D C 1
ATOM 9728 O O . ASP D 1 321 ? 69.117 48.883 124.863 1.00 21.83 302 ASP D O 1
ATOM 9733 N N . GLU D 1 322 ? 70.319 50.146 123.431 1.00 23.76 303 GLU D N 1
ATOM 9734 C CA . GLU D 1 322 ? 71.604 49.611 123.862 1.00 24.02 303 GLU D CA 1
ATOM 9735 C C . GLU D 1 322 ? 71.816 49.684 125.367 1.00 24.23 303 GLU D C 1
ATOM 9736 O O . GLU D 1 322 ? 72.513 48.853 125.925 1.00 24.81 303 GLU D O 1
ATOM 9742 N N . ASP D 1 323 ? 71.217 50.665 126.026 1.00 24.18 304 ASP D N 1
ATOM 9743 C CA . ASP D 1 323 ? 71.358 50.792 127.472 1.00 23.79 304 ASP D CA 1
ATOM 9744 C C . ASP D 1 323 ? 70.115 50.336 128.221 1.00 23.43 304 ASP D C 1
ATOM 9745 O O . ASP D 1 323 ? 70.215 49.808 129.327 1.00 23.77 304 ASP D O 1
ATOM 9750 N N . PHE D 1 324 ? 68.942 50.520 127.624 1.00 23.09 305 PHE D N 1
ATOM 9751 C CA . PHE D 1 324 ? 67.703 50.217 128.336 1.00 23.02 305 PHE D CA 1
ATOM 9752 C C . PHE D 1 324 ? 66.969 48.942 127.931 1.00 22.54 305 PHE D C 1
ATOM 9753 O O . PHE D 1 324 ? 65.876 48.679 128.431 1.00 22.62 305 PHE D O 1
ATOM 9761 N N . ALA D 1 325 ? 67.579 48.130 127.072 1.00 22.00 306 ALA D N 1
ATOM 9762 C CA . ALA D 1 325 ? 66.969 46.865 126.671 1.00 21.59 306 ALA D CA 1
ATOM 9763 C C . ALA D 1 325 ? 66.883 45.913 127.866 1.00 21.85 306 ALA D C 1
ATOM 9764 O O . ALA D 1 325 ? 66.080 44.988 127.873 1.00 22.37 306 ALA D O 1
ATOM 9766 N N . VAL D 1 326 ? 67.712 46.149 128.878 1.00 22.20 307 VAL D N 1
ATOM 9767 C CA . VAL D 1 326 ? 67.723 45.328 130.089 1.00 22.63 307 VAL D CA 1
ATOM 9768 C C . VAL D 1 326 ? 66.350 45.320 130.780 1.00 22.74 307 VAL D C 1
ATOM 9769 O O . VAL D 1 326 ? 65.977 44.350 131.437 1.00 23.02 307 VAL D O 1
ATOM 9773 N N . PHE D 1 327 ? 65.597 46.401 130.621 1.00 23.23 308 PHE D N 1
ATOM 9774 C CA . PHE D 1 327 ? 64.256 46.482 131.181 1.00 23.24 308 PHE D CA 1
ATOM 9775 C C . PHE D 1 327 ? 63.262 45.629 130.383 1.00 23.54 308 PHE D C 1
ATOM 9776 O O . PHE D 1 327 ? 62.142 45.385 130.841 1.00 23.67 308 PHE D O 1
ATOM 9784 N N . GLU D 1 328 ? 63.658 45.179 129.196 1.00 23.35 309 GLU D N 1
ATOM 9785 C CA . GLU D 1 328 ? 62.765 44.371 128.368 1.00 23.65 309 GLU D CA 1
ATOM 9786 C C . GLU D 1 328 ? 63.024 42.875 128.497 1.00 23.24 309 GLU D C 1
ATOM 9787 O O . GLU D 1 328 ? 62.090 42.103 128.690 1.00 23.13 309 GLU D O 1
ATOM 9793 N N . TYR D 1 329 ? 64.292 42.475 128.388 1.00 22.79 310 TYR D N 1
ATOM 9794 C CA . TYR D 1 329 ? 64.649 41.055 128.325 1.00 22.57 310 TYR D CA 1
ATOM 9795 C C . TYR D 1 329 ? 64.423 40.248 129.592 1.00 22.59 310 TYR D C 1
ATOM 9796 O O . TYR D 1 329 ? 64.357 39.025 129.534 1.00 22.94 310 TYR D O 1
ATOM 9805 N N . ILE D 1 330 ? 64.289 40.916 130.727 1.00 22.32 311 ILE D N 1
ATOM 9806 C CA . ILE D 1 330 ? 64.029 40.217 131.978 1.00 21.87 311 ILE D CA 1
ATOM 9807 C C . ILE D 1 330 ? 62.559 39.790 132.075 1.00 22.16 311 ILE D C 1
ATOM 9808 O O . ILE D 1 330 ? 62.237 38.816 132.752 1.00 22.78 311 ILE D O 1
ATOM 9813 N N . ILE D 1 331 ? 61.681 40.498 131.369 1.00 22.19 312 ILE D N 1
ATOM 9814 C CA . ILE D 1 331 ? 60.234 40.257 131.447 1.00 22.49 312 ILE D CA 1
ATOM 9815 C C . ILE D 1 331 ? 59.751 38.856 131.045 1.00 22.87 312 ILE D C 1
ATOM 9816 O O . ILE D 1 331 ? 58.924 38.270 131.740 1.00 22.46 312 ILE D O 1
ATOM 9821 N N . PRO D 1 332 ? 60.245 38.321 129.919 1.00 23.46 313 PRO D N 1
ATOM 9822 C CA . PRO D 1 332 ? 59.806 36.989 129.523 1.00 23.42 313 PRO D CA 1
ATOM 9823 C C . PRO D 1 332 ? 60.208 35.955 130.553 1.00 23.92 313 PRO D C 1
ATOM 9824 O O . PRO D 1 332 ? 59.460 35.010 130.807 1.00 23.96 313 PRO D O 1
ATOM 9828 N N . LEU D 1 333 ? 61.388 36.149 131.143 1.00 24.08 314 LEU D N 1
ATOM 9829 C CA . LEU D 1 333 ? 61.913 35.243 132.158 1.00 23.53 314 LEU D CA 1
ATOM 9830 C C . LEU D 1 333 ? 61.098 35.385 133.441 1.00 23.88 314 LEU D C 1
ATOM 9831 O O . LEU D 1 333 ? 60.855 34.404 134.145 1.00 24.16 314 LEU D O 1
ATOM 9836 N N . GLN D 1 334 ? 60.673 36.610 133.738 1.00 24.29 315 GLN D N 1
ATOM 9837 C CA . GLN D 1 334 ? 59.811 36.866 134.888 1.00 25.11 315 GLN D CA 1
ATOM 9838 C C . GLN D 1 334 ? 58.405 36.296 134.674 1.00 25.39 315 GLN D C 1
ATOM 9839 O O . GLN D 1 334 ? 57.722 35.947 135.634 1.00 25.73 315 GLN D O 1
ATOM 9853 N N . LEU D 1 336 ? 57.752 33.496 132.966 1.00 27.90 317 LEU D N 1
ATOM 9854 C CA . LEU D 1 336 ? 57.854 32.048 133.156 1.00 28.68 317 LEU D CA 1
ATOM 9855 C C . LEU D 1 336 ? 57.635 31.680 134.625 1.00 29.32 317 LEU D C 1
ATOM 9856 O O . LEU D 1 336 ? 57.053 30.645 134.920 1.00 29.63 317 LEU D O 1
ATOM 9861 N N . CYS D 1 337 ? 58.104 32.527 135.539 1.00 30.63 318 CYS D N 1
ATOM 9862 C CA . CYS D 1 337 ? 57.902 32.308 136.972 1.00 31.85 318 CYS D CA 1
ATOM 9863 C C . CYS D 1 337 ? 56.425 32.325 137.311 1.00 33.15 318 CYS D C 1
ATOM 9864 O O . CYS D 1 337 ? 55.947 31.511 138.106 1.00 33.73 318 CYS D O 1
ATOM 9867 N N . ALA D 1 338 ? 55.714 33.266 136.696 1.00 34.17 319 ALA D N 1
ATOM 9868 C CA . ALA D 1 338 ? 54.295 33.473 136.957 1.00 35.27 319 ALA D CA 1
ATOM 9869 C C . ALA D 1 338 ? 53.374 32.411 136.376 1.00 36.45 319 ALA D C 1
ATOM 9870 O O . ALA D 1 338 ? 52.333 32.124 136.968 1.00 36.84 319 ALA D O 1
ATOM 9872 N N . ILE D 1 339 ? 53.732 31.819 135.237 1.00 37.85 320 ILE D N 1
ATOM 9873 C CA . ILE D 1 339 ? 52.811 30.869 134.606 1.00 39.09 320 ILE D CA 1
ATOM 9874 C C . ILE D 1 339 ? 53.237 29.386 134.592 1.00 40.05 320 ILE D C 1
ATOM 9875 O O . ILE D 1 339 ? 52.372 28.515 134.519 1.00 40.58 320 ILE D O 1
ATOM 9880 N N . LEU D 1 340 ? 54.529 29.077 134.680 1.00 40.96 321 LEU D N 1
ATOM 9881 C CA . LEU D 1 340 ? 54.939 27.662 134.620 1.00 42.03 321 LEU D CA 1
ATOM 9882 C C . LEU D 1 340 ? 54.288 26.779 135.697 1.00 43.91 321 LEU D C 1
ATOM 9883 O O . LEU D 1 340 ? 53.700 25.745 135.368 1.00 44.14 321 LEU D O 1
ATOM 9888 N N . PRO D 1 341 ? 54.382 27.173 136.980 1.00 46.85 322 PRO D N 1
ATOM 9889 C CA . PRO D 1 341 ? 53.711 26.364 138.017 1.00 48.00 322 PRO D CA 1
ATOM 9890 C C . PRO D 1 341 ? 52.184 26.527 137.986 1.00 48.59 322 PRO D C 1
ATOM 9891 O O . PRO D 1 341 ? 51.455 25.721 138.572 1.00 49.30 322 PRO D O 1
ATOM 9895 N N . ASN E 1 14 ? 32.077 60.142 108.970 1.00 65.18 -5 ASN E N 1
ATOM 9896 C CA . ASN E 1 14 ? 32.686 60.837 107.801 1.00 65.45 -5 ASN E CA 1
ATOM 9897 C C . ASN E 1 14 ? 34.011 60.163 107.439 1.00 65.43 -5 ASN E C 1
ATOM 9898 O O . ASN E 1 14 ? 34.764 59.752 108.327 1.00 65.46 -5 ASN E O 1
ATOM 9903 N N . LEU E 1 15 ? 34.288 60.046 106.138 1.00 65.01 -4 LEU E N 1
ATOM 9904 C CA . LEU E 1 15 ? 35.524 59.423 105.650 1.00 64.14 -4 LEU E CA 1
ATOM 9905 C C . LEU E 1 15 ? 36.756 60.272 105.980 1.00 63.56 -4 LEU E C 1
ATOM 9906 O O . LEU E 1 15 ? 37.890 59.855 105.733 1.00 63.85 -4 LEU E O 1
ATOM 9908 N N . TYR E 1 16 ? 36.522 61.459 106.539 1.00 62.33 -3 TYR E N 1
ATOM 9909 C CA . TYR E 1 16 ? 37.591 62.384 106.908 1.00 61.34 -3 TYR E CA 1
ATOM 9910 C C . TYR E 1 16 ? 38.373 61.826 108.102 1.00 60.54 -3 TYR E C 1
ATOM 9911 O O . TYR E 1 16 ? 39.588 62.034 108.211 1.00 60.33 -3 TYR E O 1
ATOM 9920 N N . PHE E 1 17 ? 37.669 61.129 108.998 1.00 59.40 -2 PHE E N 1
ATOM 9921 C CA . PHE E 1 17 ? 38.304 60.508 110.162 1.00 58.28 -2 PHE E CA 1
ATOM 9922 C C . PHE E 1 17 ? 39.207 59.367 109.699 1.00 57.06 -2 PHE E C 1
ATOM 9923 O O . PHE E 1 17 ? 40.303 59.178 110.231 1.00 56.93 -2 PHE E O 1
ATOM 9931 N N . GLN E 1 18 ? 38.742 58.612 108.703 1.00 55.96 -1 GLN E N 1
ATOM 9932 C CA . GLN E 1 18 ? 39.521 57.506 108.143 1.00 54.86 -1 GLN E CA 1
ATOM 9933 C C . GLN E 1 18 ? 40.894 58.031 107.724 1.00 53.50 -1 GLN E C 1
ATOM 9934 O O . GLN E 1 18 ? 41.846 57.265 107.557 1.00 53.84 -1 GLN E O 1
ATOM 9936 N N . GLY E 1 19 ? 40.981 59.348 107.563 1.00 51.54 0 GLY E N 1
ATOM 9937 C CA . GLY E 1 19 ? 42.219 60.007 107.192 1.00 50.05 0 GLY E CA 1
ATOM 9938 C C . GLY E 1 19 ? 42.955 60.583 108.387 1.00 48.73 0 GLY E C 1
ATOM 9939 O O . GLY E 1 19 ? 44.185 60.521 108.446 1.00 49.09 0 GLY E O 1
ATOM 9948 N N . ASN E 1 21 ? 42.630 59.595 111.677 1.00 41.65 2 ASN E N 1
ATOM 9949 C CA . ASN E 1 21 ? 43.049 58.509 112.561 1.00 40.52 2 ASN E CA 1
ATOM 9950 C C . ASN E 1 21 ? 44.283 57.763 112.073 1.00 39.12 2 ASN E C 1
ATOM 9951 O O . ASN E 1 21 ? 45.028 57.199 112.873 1.00 39.03 2 ASN E O 1
ATOM 9956 N N . GLU E 1 22 ? 44.498 57.767 110.762 1.00 37.85 3 GLU E N 1
ATOM 9957 C CA . GLU E 1 22 ? 45.620 57.050 110.174 1.00 36.88 3 GLU E CA 1
ATOM 9958 C C . GLU E 1 22 ? 46.865 57.906 109.943 1.00 34.97 3 GLU E C 1
ATOM 9959 O O . GLU E 1 22 ? 47.924 57.375 109.622 1.00 34.71 3 GLU E O 1
ATOM 9965 N N . THR E 1 23 ? 46.753 59.217 110.128 1.00 33.09 4 THR E N 1
ATOM 9966 C CA . THR E 1 23 ? 47.889 60.113 109.914 1.00 31.65 4 THR E CA 1
ATOM 9967 C C . THR E 1 23 ? 49.103 59.801 110.809 1.00 31.05 4 THR E C 1
ATOM 9968 O O . THR E 1 23 ? 50.232 59.756 110.318 1.00 30.73 4 THR E O 1
ATOM 9972 N N . PRO E 1 24 ? 48.885 59.603 112.122 1.00 29.90 5 PRO E N 1
ATOM 9973 C CA . PRO E 1 24 ? 50.027 59.289 112.980 1.00 29.16 5 PRO E CA 1
ATOM 9974 C C . PRO E 1 24 ? 50.820 58.073 112.498 1.00 28.51 5 PRO E C 1
ATOM 9975 O O . PRO E 1 24 ? 52.047 58.129 112.393 1.00 27.80 5 PRO E O 1
ATOM 9979 N N . LEU E 1 25 ? 50.123 56.987 112.187 1.00 27.97 6 LEU E N 1
ATOM 9980 C CA . LEU E 1 25 ? 50.803 55.781 111.750 1.00 27.95 6 LEU E CA 1
ATOM 9981 C C . LEU E 1 25 ? 51.610 56.028 110.474 1.00 27.33 6 LEU E C 1
ATOM 9982 O O . LEU E 1 25 ? 52.696 55.480 110.313 1.00 27.43 6 LEU E O 1
ATOM 9987 N N . ARG E 1 26 ? 51.093 56.865 109.580 1.00 26.72 7 ARG E N 1
ATOM 9988 C CA . ARG E 1 26 ? 51.787 57.140 108.324 1.00 26.51 7 ARG E CA 1
ATOM 9989 C C . ARG E 1 26 ? 53.059 57.931 108.571 1.00 25.53 7 ARG E C 1
ATOM 9990 O O . ARG E 1 26 ? 54.088 57.665 107.955 1.00 25.58 7 ARG E O 1
ATOM 9998 N N . LEU E 1 27 ? 52.990 58.887 109.490 1.00 25.27 8 LEU E N 1
ATOM 9999 C CA . LEU E 1 27 ? 54.155 59.688 109.858 1.00 24.46 8 LEU E CA 1
ATOM 10000 C C . LEU E 1 27 ? 55.203 58.831 110.575 1.00 23.92 8 LEU E C 1
ATOM 10001 O O . LEU E 1 27 ? 56.396 58.985 110.330 1.00 24.25 8 LEU E O 1
ATOM 10006 N N . LEU E 1 28 ? 54.764 57.944 111.467 1.00 23.92 9 LEU E N 1
ATOM 10007 C CA . LEU E 1 28 ? 55.691 57.047 112.173 1.00 23.48 9 LEU E CA 1
ATOM 10008 C C . LEU E 1 28 ? 56.420 56.157 111.171 1.00 23.81 9 LEU E C 1
ATOM 10009 O O . LEU E 1 28 ? 57.624 55.928 111.293 1.00 23.85 9 LEU E O 1
ATOM 10014 N N . GLU E 1 29 ? 55.679 55.651 110.189 1.00 24.13 10 GLU E N 1
ATOM 10015 C CA . GLU E 1 29 ? 56.253 54.817 109.139 1.00 24.92 10 GLU E CA 1
ATOM 10016 C C . GLU E 1 29 ? 57.331 55.576 108.382 1.00 24.33 10 GLU E C 1
ATOM 10017 O O . GLU E 1 29 ? 58.353 55.004 108.019 1.00 24.66 10 GLU E O 1
ATOM 10031 N N . LEU E 1 31 ? 59.398 57.685 109.472 1.00 24.14 12 LEU E N 1
ATOM 10032 C CA . LEU E 1 31 ? 60.636 57.760 110.243 1.00 24.23 12 LEU E CA 1
ATOM 10033 C C . LEU E 1 31 ? 61.494 56.511 110.049 1.00 24.06 12 LEU E C 1
ATOM 10034 O O . LEU E 1 31 ? 62.709 56.580 110.173 1.00 24.66 12 LEU E O 1
ATOM 10039 N N . THR E 1 32 ? 60.864 55.381 109.738 1.00 24.39 13 THR E N 1
ATOM 10040 C CA . THR E 1 32 ? 61.587 54.113 109.598 1.00 24.93 13 THR E CA 1
ATOM 10041 C C . THR E 1 32 ? 61.904 53.720 108.159 1.00 25.00 13 THR E C 1
ATOM 10042 O O . THR E 1 32 ? 62.186 52.559 107.892 1.00 25.65 13 THR E O 1
ATOM 10046 N N . GLN E 1 33 ? 61.849 54.666 107.232 1.00 25.42 14 GLN E N 1
ATOM 10047 C CA . GLN E 1 33 ? 62.155 54.372 105.831 1.00 25.90 14 GLN E CA 1
ATOM 10048 C C . GLN E 1 33 ? 63.572 54.788 105.476 1.00 26.54 14 GLN E C 1
ATOM 10049 O O . GLN E 1 33 ? 64.059 55.815 105.939 1.00 26.58 14 GLN E O 1
ATOM 10055 N N . THR E 1 34 ? 64.247 53.974 104.674 1.00 27.37 15 THR E N 1
ATOM 10056 C CA . THR E 1 34 ? 65.561 54.345 104.195 1.00 27.98 15 THR E CA 1
ATOM 10057 C C . THR E 1 34 ? 65.264 55.273 103.026 1.00 29.45 15 THR E C 1
ATOM 10058 O O . THR E 1 34 ? 64.736 54.848 101.982 1.00 30.87 15 THR E O 1
ATOM 10062 N N . ARG E 1 35 ? 65.548 56.553 103.218 1.00 29.25 16 ARG E N 1
ATOM 10063 C CA . ARG E 1 35 ? 65.297 57.543 102.187 1.00 28.92 16 ARG E CA 1
ATOM 10064 C C . ARG E 1 35 ? 66.572 57.795 101.408 1.00 29.41 16 ARG E C 1
ATOM 10065 O O . ARG E 1 35 ? 67.252 58.802 101.584 1.00 29.66 16 ARG E O 1
ATOM 10073 N N . GLU E 1 36 ? 66.877 56.850 100.536 1.00 29.15 17 GLU E N 1
ATOM 10074 C CA . GLU E 1 36 ? 68.052 56.924 99.711 1.00 30.08 17 GLU E CA 1
ATOM 10075 C C . GLU E 1 36 ? 67.944 58.141 98.784 1.00 29.24 17 GLU E C 1
ATOM 10076 O O . GLU E 1 36 ? 68.943 58.802 98.506 1.00 28.78 17 GLU E O 1
ATOM 10082 N N . ASP E 1 37 ? 66.723 58.452 98.347 1.00 28.37 18 ASP E N 1
ATOM 10083 C CA . ASP E 1 37 ? 66.469 59.624 97.505 1.00 28.19 18 ASP E CA 1
ATOM 10084 C C . ASP E 1 37 ? 66.871 60.935 98.205 1.00 28.15 18 ASP E C 1
ATOM 10085 O O . ASP E 1 37 ? 67.480 61.810 97.590 1.00 28.22 18 ASP E O 1
ATOM 10090 N N . LEU E 1 38 ? 66.524 61.070 99.483 1.00 28.23 19 LEU E N 1
ATOM 10091 C CA . LEU E 1 38 ? 66.879 62.261 100.253 1.00 28.55 19 LEU E CA 1
ATOM 10092 C C . LEU E 1 38 ? 68.397 62.394 100.414 1.00 29.95 19 LEU E C 1
ATOM 10093 O O . LEU E 1 38 ? 68.929 63.505 100.366 1.00 29.77 19 LEU E O 1
ATOM 10098 N N . TRP E 1 39 ? 69.090 61.267 100.597 1.00 31.27 20 TRP E N 1
ATOM 10099 C CA . TRP E 1 39 ? 70.553 61.278 100.755 1.00 32.62 20 TRP E CA 1
ATOM 10100 C C . TRP E 1 39 ? 71.282 61.584 99.446 1.00 32.04 20 TRP E C 1
ATOM 10101 O O . TRP E 1 39 ? 72.309 62.259 99.466 1.00 31.81 20 TRP E O 1
ATOM 10112 N N . ARG E 1 40 ? 70.767 61.092 98.319 1.00 32.12 21 ARG E N 1
ATOM 10113 C CA . ARG E 1 40 ? 71.360 61.420 97.020 1.00 32.14 21 ARG E CA 1
ATOM 10114 C C . ARG E 1 40 ? 71.263 62.925 96.825 1.00 31.40 21 ARG E C 1
ATOM 10115 O O . ARG E 1 40 ? 72.181 63.554 96.297 1.00 31.73 21 ARG E O 1
ATOM 10123 N N . ALA E 1 41 ? 70.139 63.492 97.257 1.00 30.10 22 ALA E N 1
ATOM 10124 C CA . ALA E 1 41 ? 69.911 64.925 97.158 1.00 29.56 22 ALA E CA 1
ATOM 10125 C C . ALA E 1 41 ? 70.864 65.715 98.068 1.00 29.26 22 ALA E C 1
ATOM 10126 O O . ALA E 1 41 ? 71.464 66.692 97.637 1.00 29.15 22 ALA E O 1
ATOM 10128 N N . ALA E 1 42 ? 71.006 65.292 99.321 1.00 29.53 23 ALA E N 1
ATOM 10129 C CA . ALA E 1 42 ? 71.896 65.977 100.267 1.00 29.72 23 ALA E CA 1
ATOM 10130 C C . ALA E 1 42 ? 73.348 65.937 99.784 1.00 30.28 23 ALA E C 1
ATOM 10131 O O . ALA E 1 42 ? 74.119 66.878 99.979 1.00 29.43 23 ALA E O 1
ATOM 10133 N N . GLN E 1 43 ? 73.716 64.835 99.149 1.00 31.40 24 GLN E N 1
ATOM 10134 C CA . GLN E 1 43 ? 75.062 64.683 98.643 1.00 32.88 24 GLN E CA 1
ATOM 10135 C C . GLN E 1 43 ? 75.317 65.656 97.494 1.00 33.19 24 GLN E C 1
ATOM 10136 O O . GLN E 1 43 ? 76.361 66.304 97.445 1.00 33.32 24 GLN E O 1
ATOM 10142 N N . ALA E 1 44 ? 74.366 65.755 96.570 1.00 33.50 25 ALA E N 1
ATOM 10143 C CA . ALA E 1 44 ? 74.519 66.651 95.427 1.00 34.08 25 ALA E CA 1
ATOM 10144 C C . ALA E 1 44 ? 74.670 68.089 95.902 1.00 34.52 25 ALA E C 1
ATOM 10145 O O . ALA E 1 44 ? 75.565 68.816 95.472 1.00 34.09 25 ALA E O 1
ATOM 10147 N N . LEU E 1 45 ? 73.778 68.483 96.800 1.00 35.44 26 LEU E N 1
ATOM 10148 C CA . LEU E 1 45 ? 73.772 69.824 97.351 1.00 36.53 26 LEU E CA 1
ATOM 10149 C C . LEU E 1 45 ? 75.170 70.195 97.819 1.00 37.35 26 LEU E C 1
ATOM 10150 O O . LEU E 1 45 ? 75.703 71.246 97.458 1.00 37.41 26 LEU E O 1
ATOM 10155 N N . THR E 1 46 ? 75.766 69.302 98.602 1.00 38.28 27 THR E N 1
ATOM 10156 C CA . THR E 1 46 ? 77.089 69.513 99.172 1.00 38.59 27 THR E CA 1
ATOM 10157 C C . THR E 1 46 ? 78.209 69.539 98.132 1.00 38.84 27 THR E C 1
ATOM 10158 O O . THR E 1 46 ? 79.103 70.384 98.197 1.00 39.24 27 THR E O 1
ATOM 10162 N N . GLU E 1 47 ? 78.155 68.619 97.174 1.00 39.09 28 GLU E N 1
ATOM 10163 C CA . GLU E 1 47 ? 79.212 68.490 96.168 1.00 39.52 28 GLU E CA 1
ATOM 10164 C C . GLU E 1 47 ? 79.095 69.434 94.977 1.00 39.08 28 GLU E C 1
ATOM 10165 O O . GLU E 1 47 ? 80.096 69.728 94.332 1.00 39.41 28 GLU E O 1
ATOM 10171 N N . ARG E 1 48 ? 77.888 69.903 94.676 1.00 38.70 29 ARG E N 1
ATOM 10172 C CA . ARG E 1 48 ? 77.686 70.780 93.524 1.00 38.11 29 ARG E CA 1
ATOM 10173 C C . ARG E 1 48 ? 77.611 72.280 93.841 1.00 36.32 29 ARG E C 1
ATOM 10174 O O . ARG E 1 48 ? 77.137 73.062 93.018 1.00 35.99 29 ARG E O 1
ATOM 10182 N N . GLY E 1 49 ? 78.074 72.677 95.024 1.00 34.57 30 GLY E N 1
ATOM 10183 C CA . GLY E 1 49 ? 78.110 74.090 95.422 1.00 32.86 30 GLY E CA 1
ATOM 10184 C C . GLY E 1 49 ? 76.793 74.844 95.563 1.00 30.89 30 GLY E C 1
ATOM 10185 O O . GLY E 1 49 ? 76.716 76.017 95.206 1.00 30.28 30 GLY E O 1
ATOM 10186 N N . VAL E 1 50 ? 75.759 74.198 96.095 1.00 29.38 31 VAL E N 1
ATOM 10187 C CA . VAL E 1 50 ? 74.471 74.877 96.297 1.00 28.29 31 VAL E CA 1
ATOM 10188 C C . VAL E 1 50 ? 74.646 75.930 97.391 1.00 27.37 31 VAL E C 1
ATOM 10189 O O . VAL E 1 50 ? 75.290 75.670 98.401 1.00 28.10 31 VAL E O 1
ATOM 10193 N N . THR E 1 51 ? 74.112 77.129 97.181 1.00 26.65 32 THR E N 1
ATOM 10194 C CA . THR E 1 51 ? 74.262 78.202 98.169 1.00 25.63 32 THR E CA 1
ATOM 10195 C C . THR E 1 51 ? 72.981 78.469 98.950 1.00 26.38 32 THR E C 1
ATOM 10196 O O . THR E 1 51 ? 73.027 79.084 100.010 1.00 26.64 32 THR E O 1
ATOM 10200 N N . ARG E 1 52 ? 71.842 78.021 98.423 1.00 26.65 33 ARG E N 1
ATOM 10201 C CA . ARG E 1 52 ? 70.555 78.166 99.107 1.00 26.77 33 ARG E CA 1
ATOM 10202 C C . ARG E 1 52 ? 69.568 77.111 98.639 1.00 26.00 33 ARG E C 1
ATOM 10203 O O . ARG E 1 52 ? 69.851 76.350 97.719 1.00 26.25 33 ARG E O 1
ATOM 10211 N N . ILE E 1 53 ? 68.426 77.056 99.317 1.00 25.61 34 ILE E N 1
ATOM 10212 C CA . ILE E 1 53 ? 67.326 76.177 98.944 1.00 25.37 34 ILE E CA 1
ATOM 10213 C C . ILE E 1 53 ? 66.111 77.058 98.706 1.00 24.72 34 ILE E C 1
ATOM 10214 O O . ILE E 1 53 ? 65.782 77.899 99.545 1.00 24.61 34 ILE E O 1
ATOM 10219 N N . ILE E 1 54 ? 65.464 76.885 97.556 1.00 24.16 35 ILE E N 1
ATOM 10220 C CA . ILE E 1 54 ? 64.249 77.622 97.242 1.00 23.57 35 ILE E CA 1
ATOM 10221 C C . ILE E 1 54 ? 63.099 76.635 97.134 1.00 23.35 35 ILE E C 1
ATOM 10222 O O . ILE E 1 54 ? 63.035 75.840 96.199 1.00 23.25 35 ILE E O 1
ATOM 10227 N N . LEU E 1 55 ? 62.214 76.670 98.125 1.00 23.49 36 LEU E N 1
ATOM 10228 C CA . LEU E 1 55 ? 61.048 75.797 98.147 1.00 23.11 36 LEU E CA 1
ATOM 10229 C C . LEU E 1 55 ? 59.954 76.549 97.433 1.00 23.41 36 LEU E C 1
ATOM 10230 O O . LEU E 1 55 ? 59.644 77.686 97.783 1.00 24.03 36 LEU E O 1
ATOM 10235 N N . THR E 1 56 ? 59.375 75.918 96.425 1.00 23.52 37 THR E N 1
ATOM 10236 C CA . THR E 1 56 ? 58.366 76.564 95.621 1.00 23.89 37 THR E CA 1
ATOM 10237 C C . THR E 1 56 ? 57.073 75.787 95.739 1.00 24.79 37 THR E C 1
ATOM 10238 O O . THR E 1 56 ? 57.090 74.560 95.798 1.00 25.90 37 THR E O 1
ATOM 10242 N N . GLY E 1 57 ? 55.949 76.493 95.808 1.00 25.49 38 GLY E N 1
ATOM 10243 C CA . GLY E 1 57 ? 54.663 75.817 95.903 1.00 25.54 38 GLY E CA 1
ATOM 10244 C C . GLY E 1 57 ? 53.494 76.749 96.101 1.00 25.45 38 GLY E C 1
ATOM 10245 O O . GLY E 1 57 ? 53.658 77.969 96.128 1.00 24.60 38 GLY E O 1
ATOM 10246 N N . SER E 1 58 ? 52.308 76.150 96.230 1.00 26.07 39 SER E N 1
ATOM 10247 C CA . SER E 1 58 ? 51.060 76.885 96.449 1.00 25.70 39 SER E CA 1
ATOM 10248 C C . SER E 1 58 ? 50.225 76.194 97.514 1.00 24.85 39 SER E C 1
ATOM 10249 O O . SER E 1 58 ? 50.411 75.009 97.788 1.00 25.54 39 SER E O 1
ATOM 10252 N N . GLY E 1 59 ? 49.310 76.946 98.110 1.00 24.08 40 GLY E N 1
ATOM 10253 C CA . GLY E 1 59 ? 48.418 76.418 99.136 1.00 24.05 40 GLY E CA 1
ATOM 10254 C C . GLY E 1 59 ? 49.086 75.594 100.232 1.00 23.91 40 GLY E C 1
ATOM 10255 O O . GLY E 1 59 ? 49.988 76.069 100.939 1.00 22.75 40 GLY E O 1
ATOM 10256 N N . THR E 1 60 ? 48.624 74.355 100.373 1.00 23.53 41 THR E N 1
ATOM 10257 C CA . THR E 1 60 ? 49.119 73.444 101.394 1.00 22.94 41 THR E CA 1
ATOM 10258 C C . THR E 1 60 ? 50.620 73.219 101.261 1.00 22.83 41 THR E C 1
ATOM 10259 O O . THR E 1 60 ? 51.335 73.187 102.266 1.00 23.28 41 THR E O 1
ATOM 10263 N N . SER E 1 61 ? 51.097 73.077 100.029 1.00 22.71 42 SER E N 1
ATOM 10264 C CA . SER E 1 61 ? 52.521 72.870 99.780 1.00 23.36 42 SER E CA 1
ATOM 10265 C C . SER E 1 61 ? 53.322 74.073 100.265 1.00 23.55 42 SER E C 1
ATOM 10266 O O . SER E 1 61 ? 54.379 73.927 100.897 1.00 23.37 42 SER E O 1
ATOM 10269 N N . TYR E 1 62 ? 52.813 75.262 99.954 1.00 23.43 43 TYR E N 1
ATOM 10270 C CA . TYR E 1 62 ? 53.443 76.509 100.366 1.00 23.13 43 TYR E CA 1
ATOM 10271 C C . TYR E 1 62 ? 53.436 76.618 101.894 1.00 22.83 43 TYR E C 1
ATOM 10272 O O . TYR E 1 62 ? 54.451 76.973 102.495 1.00 22.73 43 TYR E O 1
ATOM 10281 N N . HIS E 1 63 ? 52.301 76.300 102.517 1.00 22.68 44 HIS E N 1
ATOM 10282 C CA . HIS E 1 63 ? 52.193 76.368 103.977 1.00 22.97 44 HIS E CA 1
ATOM 10283 C C . HIS E 1 63 ? 53.122 75.364 104.631 1.00 22.46 44 HIS E C 1
ATOM 10284 O O . HIS E 1 63 ? 53.794 75.676 105.609 1.00 22.02 44 HIS E O 1
ATOM 10291 N N . GLY E 1 64 ? 53.164 74.155 104.085 1.00 22.05 45 GLY E N 1
ATOM 10292 C CA . GLY E 1 64 ? 54.085 73.152 104.589 1.00 22.78 45 GLY E CA 1
ATOM 10293 C C . GLY E 1 64 ? 55.518 73.678 104.582 1.00 23.58 45 GLY E C 1
ATOM 10294 O O . GLY E 1 64 ? 56.281 73.424 105.523 1.00 23.34 45 GLY E O 1
ATOM 10295 N N . ALA E 1 65 ? 55.880 74.411 103.524 1.00 23.08 46 ALA E N 1
ATOM 10296 C CA . ALA E 1 65 ? 57.224 74.978 103.391 1.00 23.22 46 ALA E CA 1
ATOM 10297 C C . ALA E 1 65 ? 57.479 76.029 104.467 1.00 23.66 46 ALA E C 1
ATOM 10298 O O . ALA E 1 65 ? 58.542 76.026 105.091 1.00 23.67 46 ALA E O 1
ATOM 10300 N N . LEU E 1 66 ? 56.513 76.925 104.683 1.00 23.76 47 LEU E N 1
ATOM 10301 C CA . LEU E 1 66 ? 56.629 77.946 105.735 1.00 23.11 47 LEU E CA 1
ATOM 10302 C C . LEU E 1 66 ? 56.855 77.303 107.090 1.00 23.76 47 LEU E C 1
ATOM 10303 O O . LEU E 1 66 ? 57.661 77.778 107.883 1.00 24.91 47 LEU E O 1
ATOM 10308 N N . THR E 1 67 ? 56.121 76.229 107.360 1.00 24.33 48 THR E N 1
ATOM 10309 C CA . THR E 1 67 ? 56.230 75.518 108.632 1.00 23.94 48 THR E CA 1
ATOM 10310 C C . THR E 1 67 ? 57.589 74.848 108.835 1.00 24.48 48 THR E C 1
ATOM 10311 O O . THR E 1 67 ? 58.103 74.822 109.954 1.00 24.69 48 THR E O 1
ATOM 10315 N N . ALA E 1 68 ? 58.184 74.320 107.769 1.00 24.12 49 ALA E N 1
ATOM 10316 C CA . ALA E 1 68 ? 59.468 73.627 107.911 1.00 24.39 49 ALA E CA 1
ATOM 10317 C C . ALA E 1 68 ? 60.671 74.569 107.776 1.00 24.67 49 ALA E C 1
ATOM 10318 O O . ALA E 1 68 ? 61.787 74.214 108.160 1.00 24.51 49 ALA E O 1
ATOM 10320 N N . ARG E 1 69 ? 60.429 75.786 107.296 1.00 24.74 50 ARG E N 1
ATOM 10321 C CA . ARG E 1 69 ? 61.508 76.738 107.018 1.00 24.58 50 ARG E CA 1
ATOM 10322 C C . ARG E 1 69 ? 62.580 76.894 108.111 1.00 25.06 50 ARG E C 1
ATOM 10323 O O . ARG E 1 69 ? 63.772 76.710 107.846 1.00 24.55 50 ARG E O 1
ATOM 10331 N N . THR E 1 70 ? 62.165 77.253 109.321 1.00 24.43 51 THR E N 1
ATOM 10332 C CA . THR E 1 70 ? 63.110 77.455 110.415 1.00 24.52 51 THR E CA 1
ATOM 10333 C C . THR E 1 70 ? 63.968 76.224 110.683 1.00 24.55 51 THR E C 1
ATOM 10334 O O . THR E 1 70 ? 65.192 76.323 110.801 1.00 24.23 51 THR E O 1
ATOM 10338 N N . PHE E 1 71 ? 63.313 75.070 110.791 1.00 24.61 52 PHE E N 1
ATOM 10339 C CA . PHE E 1 71 ? 63.995 73.804 111.040 1.00 24.64 52 PHE E CA 1
ATOM 10340 C C . PHE E 1 71 ? 64.986 73.485 109.918 1.00 25.31 52 PHE E C 1
ATOM 10341 O O . PHE E 1 71 ? 66.079 72.974 110.163 1.00 25.14 52 PHE E O 1
ATOM 10357 N N . GLN E 1 73 ? 66.485 75.722 107.784 1.00 26.78 54 GLN E N 1
ATOM 10358 C CA . GLN E 1 73 ? 67.586 76.673 107.802 1.00 27.38 54 GLN E CA 1
ATOM 10359 C C . GLN E 1 73 ? 68.596 76.291 108.856 1.00 26.42 54 GLN E C 1
ATOM 10360 O O . GLN E 1 73 ? 69.797 76.435 108.657 1.00 25.83 54 GLN E O 1
ATOM 10366 N N . ARG E 1 74 ? 68.100 75.784 109.974 1.00 26.40 55 ARG E N 1
ATOM 10367 C CA . ARG E 1 74 ? 68.964 75.373 111.063 1.00 26.64 55 ARG E CA 1
ATOM 10368 C C . ARG E 1 74 ? 69.823 74.184 110.662 1.00 26.39 55 ARG E C 1
ATOM 10369 O O . ARG E 1 74 ? 71.044 74.251 110.737 1.00 27.22 55 ARG E O 1
ATOM 10377 N N . TRP E 1 75 ? 69.194 73.111 110.202 1.00 26.03 56 TRP E N 1
ATOM 10378 C CA . TRP E 1 75 ? 69.937 71.894 109.893 1.00 26.35 56 TRP E CA 1
ATOM 10379 C C . TRP E 1 75 ? 70.635 71.841 108.534 1.00 26.38 56 TRP E C 1
ATOM 10380 O O . TRP E 1 75 ? 71.537 71.029 108.349 1.00 26.90 56 TRP E O 1
ATOM 10391 N N . CYS E 1 76 ? 70.242 72.691 107.594 1.00 26.08 57 CYS E N 1
ATOM 10392 C CA . CYS E 1 76 ? 70.943 72.746 106.312 1.00 26.18 57 CYS E CA 1
ATOM 10393 C C . CYS E 1 76 ? 72.056 73.777 106.383 1.00 24.88 57 CYS E C 1
ATOM 10394 O O . CYS E 1 76 ? 72.983 73.737 105.590 1.00 25.26 57 CYS E O 1
ATOM 10397 N N . ALA E 1 77 ? 71.969 74.692 107.344 1.00 24.49 58 ALA E N 1
ATOM 10398 C CA . ALA E 1 77 ? 72.961 75.753 107.478 1.00 24.09 58 ALA E CA 1
ATOM 10399 C C . ALA E 1 77 ? 73.046 76.512 106.160 1.00 24.50 58 ALA E C 1
ATOM 10400 O O . ALA E 1 77 ? 74.129 76.844 105.682 1.00 25.57 58 ALA E O 1
ATOM 10402 N N . LEU E 1 78 ? 71.886 76.757 105.565 1.00 24.82 59 LEU E N 1
ATOM 10403 C CA . LEU E 1 78 ? 71.781 77.499 104.318 1.00 24.77 59 LEU E CA 1
ATOM 10404 C C . LEU E 1 78 ? 70.482 78.270 104.354 1.00 24.64 59 LEU E C 1
ATOM 10405 O O . LEU E 1 78 ? 69.557 77.880 105.070 1.00 24.78 59 LEU E O 1
ATOM 10410 N N . PRO E 1 79 ? 70.402 79.368 103.587 1.00 24.22 60 PRO E N 1
ATOM 10411 C CA . PRO E 1 79 ? 69.139 80.087 103.498 1.00 23.56 60 PRO E CA 1
ATOM 10412 C C . PRO E 1 79 ? 68.098 79.201 102.824 1.00 24.56 60 PRO E C 1
ATOM 10413 O O . PRO E 1 79 ? 68.429 78.436 101.909 1.00 24.96 60 PRO E O 1
ATOM 10417 N N . VAL E 1 80 ? 66.861 79.277 103.296 1.00 25.24 61 VAL E N 1
ATOM 10418 C CA . VAL E 1 80 ? 65.773 78.497 102.723 1.00 25.67 61 VAL E CA 1
ATOM 10419 C C . VAL E 1 80 ? 64.630 79.464 102.473 1.00 26.86 61 VAL E C 1
ATOM 10420 O O . VAL E 1 80 ? 64.066 80.033 103.415 1.00 27.87 61 VAL E O 1
ATOM 10424 N N . ASP E 1 81 ? 64.303 79.655 101.201 1.00 27.36 62 ASP E N 1
ATOM 10425 C CA . ASP E 1 81 ? 63.249 80.575 100.808 1.00 27.56 62 ASP E CA 1
ATOM 10426 C C . ASP E 1 81 ? 62.028 79.808 100.355 1.00 26.42 62 ASP E C 1
ATOM 10427 O O . ASP E 1 81 ? 62.130 78.685 99.871 1.00 26.47 62 ASP E O 1
ATOM 10432 N N . VAL E 1 82 ? 60.873 80.432 100.518 1.00 25.25 63 VAL E N 1
ATOM 10433 C CA . VAL E 1 82 ? 59.623 79.842 100.115 1.00 24.59 63 VAL E CA 1
ATOM 10434 C C . VAL E 1 82 ? 58.946 80.829 99.193 1.00 24.42 63 VAL E C 1
ATOM 10435 O O . VAL E 1 82 ? 58.912 82.013 99.485 1.00 25.37 63 VAL E O 1
ATOM 10439 N N . CYS E 1 83 ? 58.419 80.359 98.070 1.00 24.73 64 CYS E N 1
ATOM 10440 C CA . CYS E 1 83 ? 57.731 81.262 97.156 1.00 25.29 64 CYS E CA 1
ATOM 10441 C C . CYS E 1 83 ? 56.883 80.502 96.149 1.00 24.48 64 CYS E C 1
ATOM 10442 O O . CYS E 1 83 ? 57.019 79.292 96.000 1.00 23.77 64 CYS E O 1
ATOM 10445 N N . TRP E 1 84 ? 55.984 81.223 95.486 1.00 23.76 65 TRP E N 1
ATOM 10446 C CA . TRP E 1 84 ? 55.167 80.634 94.439 1.00 23.72 65 TRP E CA 1
ATOM 10447 C C . TRP E 1 84 ? 56.069 80.478 93.205 1.00 23.83 65 TRP E C 1
ATOM 10448 O O . TRP E 1 84 ? 56.996 81.257 93.009 1.00 23.35 65 TRP E O 1
ATOM 10459 N N . PRO E 1 85 ? 55.811 79.456 92.378 1.00 23.67 66 PRO E N 1
ATOM 10460 C CA . PRO E 1 85 ? 56.644 79.152 91.213 1.00 23.01 66 PRO E CA 1
ATOM 10461 C C . PRO E 1 85 ? 56.859 80.307 90.231 1.00 23.04 66 PRO E C 1
ATOM 10462 O O . PRO E 1 85 ? 57.976 80.483 89.726 1.00 22.60 66 PRO E O 1
ATOM 10466 N N . PHE E 1 86 ? 55.807 81.070 89.941 1.00 22.79 67 PHE E N 1
ATOM 10467 C CA . PHE E 1 86 ? 55.931 82.189 89.001 1.00 22.36 67 PHE E CA 1
ATOM 10468 C C . PHE E 1 86 ? 56.912 83.258 89.527 1.00 22.95 67 PHE E C 1
ATOM 10469 O O . PHE E 1 86 ? 57.413 84.075 88.764 1.00 23.20 67 PHE E O 1
ATOM 10485 N N . LEU E 1 88 ? 59.837 82.739 90.473 1.00 23.08 69 LEU E N 1
ATOM 10486 C CA . LEU E 1 88 ? 61.151 82.397 89.939 1.00 22.87 69 LEU E CA 1
ATOM 10487 C C . LEU E 1 88 ? 61.272 82.622 88.438 1.00 23.52 69 LEU E C 1
ATOM 10488 O O . LEU E 1 88 ? 61.434 81.677 87.662 1.00 23.73 69 LEU E O 1
ATOM 10493 N N . ASP E 1 89 ? 61.190 83.885 88.039 1.00 23.65 70 ASP E N 1
ATOM 10494 C CA . ASP E 1 89 ? 61.329 84.262 86.648 1.00 23.54 70 ASP E CA 1
ATOM 10495 C C . ASP E 1 89 ? 62.809 84.164 86.261 1.00 23.97 70 ASP E C 1
ATOM 10496 O O . ASP E 1 89 ? 63.654 83.786 87.079 1.00 23.46 70 ASP E O 1
ATOM 10501 N N . ASP E 1 90 ? 63.126 84.490 85.016 1.00 24.29 71 ASP E N 1
ATOM 10502 C CA . ASP E 1 90 ? 64.506 84.402 84.542 1.00 24.82 71 ASP E CA 1
ATOM 10503 C C . ASP E 1 90 ? 65.408 85.432 85.213 1.00 25.42 71 ASP E C 1
ATOM 10504 O O . ASP E 1 90 ? 66.592 85.159 85.457 1.00 24.92 71 ASP E O 1
ATOM 10509 N N . GLU E 1 91 ? 64.844 86.603 85.515 1.00 25.39 72 GLU E N 1
ATOM 10510 C CA . GLU E 1 91 ? 65.598 87.677 86.152 1.00 25.99 72 GLU E CA 1
ATOM 10511 C C . GLU E 1 91 ? 66.039 87.250 87.549 1.00 24.19 72 GLU E C 1
ATOM 10512 O O . GLU E 1 91 ? 67.178 87.471 87.941 1.00 24.48 72 GLU E O 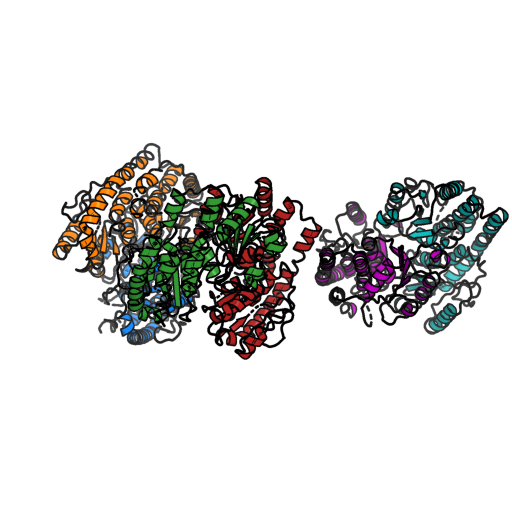1
ATOM 10518 N N . THR E 1 92 ? 65.131 86.617 88.280 1.00 22.96 73 THR E N 1
ATOM 10519 C CA . THR E 1 92 ? 65.391 86.153 89.641 1.00 22.11 73 THR E CA 1
ATOM 10520 C C . THR E 1 92 ? 66.397 84.997 89.694 1.00 22.74 73 THR E C 1
ATOM 10521 O O . THR E 1 92 ? 67.321 84.999 90.523 1.00 23.14 73 THR E O 1
ATOM 10525 N N . LEU E 1 93 ? 66.214 84.013 88.814 1.00 22.57 74 LEU E N 1
ATOM 10526 C CA . LEU E 1 93 ? 67.111 82.853 88.750 1.00 22.40 74 LEU E CA 1
ATOM 10527 C C . LEU E 1 93 ? 68.518 83.230 88.282 1.00 22.57 74 LEU E C 1
ATOM 10528 O O . LEU E 1 93 ? 69.481 82.525 88.570 1.00 22.71 74 LEU E O 1
ATOM 10533 N N . ALA E 1 94 ? 68.632 84.348 87.568 1.00 23.07 75 ALA E N 1
ATOM 10534 C CA . ALA E 1 94 ? 69.922 84.817 87.058 1.00 22.65 75 ALA E CA 1
ATOM 10535 C C . ALA E 1 94 ? 70.746 85.575 88.107 1.00 23.51 75 ALA E C 1
ATOM 10536 O O . ALA E 1 94 ? 71.976 85.500 88.087 1.00 24.11 75 ALA E O 1
ATOM 10538 N N . ARG E 1 95 ? 70.078 86.298 89.012 1.00 24.11 76 ARG E N 1
ATOM 10539 C CA A ARG E 1 95 ? 70.780 87.061 90.044 0.50 24.13 76 ARG E CA 1
ATOM 10540 C CA B ARG E 1 95 ? 70.760 87.076 90.050 0.50 24.19 76 ARG E CA 1
ATOM 10541 C C . ARG E 1 95 ? 70.931 86.282 91.348 1.00 24.39 76 ARG E C 1
ATOM 10542 O O . ARG E 1 95 ? 71.442 86.805 92.340 1.00 24.96 76 ARG E O 1
ATOM 10557 N N . SER E 1 96 ? 70.487 85.031 91.353 1.00 24.29 77 SER E N 1
ATOM 10558 C CA . SER E 1 96 ? 70.603 84.198 92.541 1.00 23.28 77 SER E CA 1
ATOM 10559 C C . SER E 1 96 ? 71.835 83.320 92.504 1.00 23.59 77 SER E C 1
ATOM 10560 O O . SER E 1 96 ? 72.266 82.870 91.439 1.00 23.78 77 SER E O 1
ATOM 10563 N N . GLY E 1 97 ? 72.396 83.063 93.680 1.00 23.49 78 GLY E N 1
ATOM 10564 C CA . GLY E 1 97 ? 73.512 82.147 93.782 1.00 23.53 78 GLY E CA 1
ATOM 10565 C C . GLY E 1 97 ? 72.952 80.771 93.474 1.00 23.81 78 GLY E C 1
ATOM 10566 O O . GLY E 1 97 ? 71.730 80.568 93.548 1.00 24.24 78 GLY E O 1
ATOM 10567 N N . LYS E 1 98 ? 73.824 79.827 93.129 1.00 23.43 79 LYS E N 1
ATOM 10568 C CA . LYS E 1 98 ? 73.380 78.470 92.804 1.00 23.53 79 LYS E CA 1
ATOM 10569 C C . LYS E 1 98 ? 72.425 77.954 93.881 1.00 23.94 79 LYS E C 1
ATOM 10570 O O . LYS E 1 98 ? 72.645 78.159 95.078 1.00 24.14 79 LYS E O 1
ATOM 10576 N N . ALA E 1 99 ? 71.359 77.287 93.453 1.00 24.51 80 ALA E N 1
ATOM 10577 C CA . ALA E 1 99 ? 70.330 76.832 94.382 1.00 24.27 80 ALA E CA 1
ATOM 10578 C C . ALA E 1 99 ? 69.799 75.441 94.092 1.00 23.92 80 ALA E C 1
ATOM 10579 O O . ALA E 1 99 ? 69.977 74.898 93.006 1.00 23.64 80 ALA E O 1
ATOM 10581 N N . LEU E 1 100 ? 69.161 74.871 95.109 1.00 24.10 81 LEU E N 1
ATOM 10582 C CA . LEU E 1 100 ? 68.412 73.636 94.967 1.00 23.48 81 LEU E CA 1
ATOM 10583 C C . LEU E 1 100 ? 66.960 74.127 94.961 1.00 23.55 81 LEU E C 1
ATOM 10584 O O . LEU E 1 100 ? 66.458 74.615 95.982 1.00 23.71 81 LEU E O 1
ATOM 10589 N N . VAL E 1 101 ? 66.309 74.068 93.804 1.00 22.64 82 VAL E N 1
ATOM 10590 C CA . VAL E 1 101 ? 64.932 74.503 93.703 1.00 21.81 82 VAL E CA 1
ATOM 10591 C C . VAL E 1 101 ? 64.078 73.264 93.845 1.00 23.02 82 VAL E C 1
ATOM 10592 O O . VAL E 1 101 ? 64.170 72.343 93.036 1.00 23.57 82 VAL E O 1
ATOM 10596 N N . VAL E 1 102 ? 63.270 73.231 94.901 1.00 23.75 83 VAL E N 1
ATOM 10597 C CA . VAL E 1 102 ? 62.414 72.085 95.184 1.00 22.98 83 VAL E CA 1
ATOM 10598 C C . VAL E 1 102 ? 60.957 72.424 94.904 1.00 23.19 83 VAL E C 1
ATOM 10599 O O . VAL E 1 102 ? 60.361 73.257 95.595 1.00 23.21 83 VAL E O 1
ATOM 10603 N N . GLY E 1 103 ? 60.391 71.779 93.887 1.00 23.22 84 GLY E N 1
ATOM 10604 C CA . GLY E 1 103 ? 58.992 71.963 93.525 1.00 22.71 84 GLY E CA 1
ATOM 10605 C C . GLY E 1 103 ? 58.133 71.044 94.372 1.00 23.58 84 GLY E C 1
ATOM 10606 O O . GLY E 1 103 ? 58.225 69.815 94.268 1.00 23.23 84 GLY E O 1
ATOM 10607 N N . ILE E 1 104 ? 57.307 71.644 95.226 1.00 23.77 85 ILE E N 1
ATOM 10608 C CA . ILE E 1 104 ? 56.421 70.902 96.109 1.00 23.74 85 ILE E CA 1
ATOM 10609 C C . ILE E 1 104 ? 54.991 70.940 95.574 1.00 24.78 85 ILE E C 1
ATOM 10610 O O . ILE E 1 104 ? 54.477 72.003 95.217 1.00 25.21 85 ILE E O 1
ATOM 10615 N N . SER E 1 105 ? 54.356 69.777 95.502 1.00 25.44 86 SER E N 1
ATOM 10616 C CA . SER E 1 105 ? 52.975 69.693 95.049 1.00 26.44 86 SER E CA 1
ATOM 10617 C C . SER E 1 105 ? 52.251 68.561 95.783 1.00 27.03 86 SER E C 1
ATOM 10618 O O . SER E 1 105 ? 52.840 67.524 96.085 1.00 27.85 86 SER E O 1
ATOM 10621 N N . GLN E 1 106 ? 50.978 68.772 96.095 1.00 26.97 87 GLN E N 1
ATOM 10622 C CA . GLN E 1 106 ? 50.190 67.749 96.759 1.00 26.62 87 GLN E CA 1
ATOM 10623 C C . GLN E 1 106 ? 49.790 66.720 95.712 1.00 26.95 87 GLN E C 1
ATOM 10624 O O . GLN E 1 106 ? 49.651 65.538 96.016 1.00 28.04 87 GLN E O 1
ATOM 10630 N N . GLY E 1 107 ? 49.634 67.170 94.470 1.00 27.01 88 GLY E N 1
ATOM 10631 C CA . GLY E 1 107 ? 49.274 66.283 93.368 1.00 26.70 88 GLY E CA 1
ATOM 10632 C C . GLY E 1 107 ? 50.508 65.926 92.574 1.00 26.92 88 GLY E C 1
ATOM 10633 O O . GLY E 1 107 ? 51.544 65.597 93.148 1.00 28.31 88 GLY E O 1
ATOM 10634 N N . GLY E 1 108 ? 50.413 66.009 91.253 1.00 26.25 89 GLY E N 1
ATOM 10635 C CA . GLY E 1 108 ? 51.544 65.681 90.390 1.00 26.08 89 GLY E CA 1
ATOM 10636 C C . GLY E 1 108 ? 52.353 66.874 89.909 1.00 25.53 89 GLY E C 1
ATOM 10637 O O . GLY E 1 108 ? 53.331 66.707 89.176 1.00 24.80 89 GLY E O 1
ATOM 10638 N N . GLY E 1 109 ? 51.945 68.077 90.309 1.00 25.19 90 GLY E N 1
ATOM 10639 C CA . GLY E 1 109 ? 52.634 69.305 89.903 1.00 24.83 90 GLY E CA 1
ATOM 10640 C C . GLY E 1 109 ? 51.925 70.048 88.775 1.00 24.47 90 GLY E C 1
ATOM 10641 O O . GLY E 1 109 ? 51.490 69.444 87.791 1.00 23.17 90 GLY E O 1
ATOM 10642 N N . SER E 1 110 ? 51.804 71.365 88.928 1.00 24.55 91 SER E N 1
ATOM 10643 C CA . SER E 1 110 ? 51.148 72.212 87.940 1.00 24.19 91 SER E CA 1
ATOM 10644 C C . SER E 1 110 ? 52.156 72.632 86.880 1.00 24.05 91 SER E C 1
ATOM 10645 O O . SER E 1 110 ? 53.362 72.440 87.052 1.00 23.20 91 SER E O 1
ATOM 10648 N N . LEU E 1 111 ? 51.654 73.214 85.792 1.00 24.34 92 LEU E N 1
ATOM 10649 C CA . LEU E 1 111 ? 52.508 73.683 84.698 1.00 24.78 92 LEU E CA 1
ATOM 10650 C C . LEU E 1 111 ? 53.406 74.852 85.117 1.00 24.68 92 LEU E C 1
ATOM 10651 O O . LEU E 1 111 ? 54.463 75.059 84.513 1.00 24.40 92 LEU E O 1
ATOM 10656 N N . SER E 1 112 ? 52.983 75.619 86.128 1.00 24.72 93 SER E N 1
ATOM 10657 C CA . SER E 1 112 ? 53.796 76.720 86.647 1.00 24.53 93 SER E CA 1
ATOM 10658 C C . SER E 1 112 ? 55.012 76.159 87.363 1.00 23.86 93 SER E C 1
ATOM 10659 O O . SER E 1 112 ? 56.128 76.646 87.177 1.00 24.76 93 SER E O 1
ATOM 10662 N N . THR E 1 113 ? 54.796 75.144 88.194 1.00 22.54 94 THR E N 1
ATOM 10663 C CA . THR E 1 113 ? 55.898 74.540 88.928 1.00 22.08 94 THR E CA 1
ATOM 10664 C C . THR E 1 113 ? 56.839 73.876 87.928 1.00 21.48 94 THR E C 1
ATOM 10665 O O . THR E 1 113 ? 58.054 74.037 87.998 1.00 22.04 94 THR E O 1
ATOM 10669 N N . LEU E 1 114 ? 56.277 73.151 86.974 1.00 20.80 95 LEU E N 1
ATOM 10670 C CA . LEU E 1 114 ? 57.096 72.504 85.959 1.00 20.27 95 LEU E CA 1
ATOM 10671 C C . LEU E 1 114 ? 57.965 73.534 85.228 1.00 20.06 95 LEU E C 1
ATOM 10672 O O . LEU E 1 114 ? 59.174 73.347 85.076 1.00 20.39 95 LEU E O 1
ATOM 10677 N N . ALA E 1 115 ? 57.354 74.630 84.793 1.00 18.94 96 ALA E N 1
ATOM 10678 C CA . ALA E 1 115 ? 58.096 75.658 84.069 1.00 19.08 96 ALA E CA 1
ATOM 10679 C C . ALA E 1 115 ? 59.176 76.312 84.947 1.00 19.77 96 ALA E C 1
ATOM 10680 O O . ALA E 1 115 ? 60.286 76.576 84.483 1.00 19.84 96 ALA E O 1
ATOM 10682 N N . ALA E 1 116 ? 58.857 76.557 86.213 1.00 19.49 97 ALA E N 1
ATOM 10683 C CA . ALA E 1 116 ? 59.806 77.179 87.123 1.00 19.72 97 ALA E CA 1
ATOM 10684 C C . ALA E 1 116 ? 61.057 76.305 87.279 1.00 20.24 97 ALA E C 1
ATOM 10685 O O . ALA E 1 116 ? 62.185 76.797 87.227 1.00 19.60 97 ALA E O 1
ATOM 10695 N N . GLU E 1 118 ? 62.058 74.085 85.210 1.00 23.77 99 GLU E N 1
ATOM 10696 C CA . GLU E 1 118 ? 62.716 74.091 83.910 1.00 24.42 99 GLU E CA 1
ATOM 10697 C C . GLU E 1 118 ? 63.584 75.338 83.738 1.00 23.94 99 GLU E C 1
ATOM 10698 O O . GLU E 1 118 ? 64.737 75.225 83.319 1.00 24.41 99 GLU E O 1
ATOM 10704 N N . ARG E 1 119 ? 63.051 76.515 84.074 1.00 23.62 100 ARG E N 1
ATOM 10705 C CA . ARG E 1 119 ? 63.835 77.755 83.985 1.00 23.60 100 ARG E CA 1
ATOM 10706 C C . ARG E 1 119 ? 65.054 77.664 84.900 1.00 23.60 100 ARG E C 1
ATOM 10707 O O . ARG E 1 119 ? 66.160 78.049 84.525 1.00 23.24 100 ARG E O 1
ATOM 10715 N N . ALA E 1 120 ? 64.836 77.153 86.105 1.00 24.33 101 ALA E N 1
ATOM 10716 C CA . ALA E 1 120 ? 65.902 76.972 87.085 1.00 24.80 101 ALA E CA 1
ATOM 10717 C C . ALA E 1 120 ? 67.020 76.085 86.520 1.00 25.72 101 ALA E C 1
ATOM 10718 O O . ALA E 1 120 ? 68.205 76.424 86.547 1.00 25.51 101 ALA E O 1
ATOM 10720 N N . ARG E 1 121 ? 66.612 74.948 85.986 1.00 26.57 102 ARG E N 1
ATOM 10721 C CA . ARG E 1 121 ? 67.526 73.960 85.453 1.00 27.48 102 ARG E CA 1
ATOM 10722 C C . ARG E 1 121 ? 68.362 74.489 84.281 1.00 27.73 102 ARG E C 1
ATOM 10723 O O . ARG E 1 121 ? 69.565 74.235 84.199 1.00 27.11 102 ARG E O 1
ATOM 10731 N N . ASN E 1 122 ? 67.713 75.224 83.380 1.00 28.63 103 ASN E N 1
ATOM 10732 C CA . ASN E 1 122 ? 68.377 75.791 82.196 1.00 29.65 103 ASN E CA 1
ATOM 10733 C C . ASN E 1 122 ? 69.469 76.810 82.517 1.00 29.24 103 ASN E C 1
ATOM 10734 O O . ASN E 1 122 ? 70.346 77.055 81.694 1.00 29.03 103 ASN E O 1
ATOM 10739 N N . VAL E 1 123 ? 69.410 77.409 83.703 1.00 29.75 104 VAL E N 1
ATOM 10740 C CA . VAL E 1 123 ? 70.395 78.409 84.103 1.00 29.67 104 VAL E CA 1
ATOM 10741 C C . VAL E 1 123 ? 71.496 77.782 84.955 1.00 29.01 104 VAL E C 1
ATOM 10742 O O . VAL E 1 123 ? 72.477 78.442 85.278 1.00 30.05 104 VAL E O 1
ATOM 10746 N N . GLY E 1 124 ? 71.339 76.518 85.333 1.00 27.63 105 GLY E N 1
ATOM 10747 C CA . GLY E 1 124 ? 72.371 75.845 86.110 1.00 26.54 105 GLY E CA 1
ATOM 10748 C C . GLY E 1 124 ? 72.014 75.449 87.530 1.00 26.14 105 GLY E C 1
ATOM 10749 O O . GLY E 1 124 ? 72.809 74.811 88.211 1.00 26.46 105 GLY E O 1
ATOM 10750 N N . HIS E 1 125 ? 70.837 75.820 88.009 1.00 25.21 106 HIS E N 1
ATOM 10751 C CA . HIS E 1 125 ? 70.461 75.421 89.360 1.00 24.94 106 HIS E CA 1
ATOM 10752 C C . HIS E 1 125 ? 70.142 73.918 89.375 1.00 24.56 106 HIS E C 1
ATOM 10753 O O . HIS E 1 125 ? 69.932 73.313 88.323 1.00 23.80 106 HIS E O 1
ATOM 10760 N N . ILE E 1 126 ? 70.126 73.324 90.568 1.00 24.94 107 ILE E N 1
ATOM 10761 C CA . ILE E 1 126 ? 69.739 71.919 90.737 1.00 24.88 107 ILE E CA 1
ATOM 10762 C C . ILE E 1 126 ? 68.260 71.928 91.119 1.00 24.33 107 ILE E C 1
ATOM 10763 O O . ILE E 1 126 ? 67.803 72.815 91.833 1.00 24.00 107 ILE E O 1
ATOM 10768 N N . THR E 1 127 ? 67.518 70.938 90.652 1.00 23.70 108 THR E N 1
ATOM 10769 C CA . THR E 1 127 ? 66.096 70.872 90.919 1.00 23.17 108 THR E CA 1
ATOM 10770 C C . THR E 1 127 ? 65.733 69.559 91.603 1.00 23.76 108 THR E C 1
ATOM 10771 O O . THR E 1 127 ? 66.429 68.555 91.457 1.00 24.33 108 THR E O 1
ATOM 10775 N N . ALA E 1 128 ? 64.646 69.568 92.361 1.00 23.88 109 ALA E N 1
ATOM 10776 C CA . ALA E 1 128 ? 64.160 68.359 93.016 1.00 23.87 109 ALA E CA 1
ATOM 10777 C C . ALA E 1 128 ? 62.644 68.435 93.035 1.00 24.53 109 ALA E C 1
ATOM 10778 O O . ALA E 1 128 ? 62.071 69.522 93.020 1.00 24.51 109 ALA E O 1
ATOM 10780 N N . SER E 1 129 ? 61.987 67.286 93.056 1.00 25.27 110 SER E N 1
ATOM 10781 C CA . SER E 1 129 ? 60.536 67.271 93.086 1.00 25.22 110 SER E CA 1
ATOM 10782 C C . SER E 1 129 ? 60.003 66.694 94.395 1.00 25.33 110 SER E C 1
ATOM 10783 O O . SER E 1 129 ? 60.633 65.849 95.017 1.00 25.01 110 SER E O 1
ATOM 10794 N N . ALA E 1 131 ? 56.297 65.766 94.762 1.00 25.32 112 ALA E N 1
ATOM 10795 C CA . ALA E 1 131 ? 54.905 65.615 94.402 1.00 25.21 112 ALA E CA 1
ATOM 10796 C C . ALA E 1 131 ? 54.273 64.675 95.405 1.00 24.71 112 ALA E C 1
ATOM 10797 O O . ALA E 1 131 ? 54.957 64.084 96.235 1.00 25.12 112 ALA E O 1
ATOM 10799 N N . GLY E 1 132 ? 52.959 64.555 95.335 1.00 24.65 113 GLY E N 1
ATOM 10800 C CA . GLY E 1 132 ? 52.228 63.653 96.206 1.00 25.26 113 GLY E CA 1
ATOM 10801 C C . GLY E 1 132 ? 52.007 62.321 95.514 1.00 25.62 113 GLY E C 1
ATOM 10802 O O . GLY E 1 132 ? 51.504 61.372 96.117 1.00 26.59 113 GLY E O 1
ATOM 10803 N N . VAL E 1 133 ? 52.379 62.257 94.236 1.00 24.96 114 VAL E N 1
ATOM 10804 C CA . VAL E 1 133 ? 52.255 61.040 93.459 1.00 23.98 114 VAL E CA 1
ATOM 10805 C C . VAL E 1 133 ? 53.569 60.735 92.749 1.00 23.61 114 VAL E C 1
ATOM 10806 O O . VAL E 1 133 ? 54.431 61.598 92.611 1.00 23.26 114 VAL E O 1
ATOM 10810 N N . ALA E 1 134 ? 53.711 59.491 92.310 1.00 23.19 115 ALA E N 1
ATOM 10811 C CA . ALA E 1 134 ? 54.888 59.055 91.591 1.00 22.72 115 ALA E CA 1
ATOM 10812 C C . ALA E 1 134 ? 54.455 58.050 90.527 1.00 22.70 115 ALA E C 1
ATOM 10813 O O . ALA E 1 134 ? 53.807 57.059 90.847 1.00 22.76 115 ALA E O 1
ATOM 10815 N N . PRO E 1 135 ? 54.783 58.315 89.251 1.00 22.49 116 PRO E N 1
ATOM 10816 C CA . PRO E 1 135 ? 55.499 59.481 88.734 1.00 22.46 116 PRO E CA 1
ATOM 10817 C C . PRO E 1 135 ? 54.623 60.728 88.628 1.00 21.80 116 PRO E C 1
ATOM 10818 O O . PRO E 1 135 ? 53.426 60.631 88.389 1.00 21.82 116 PRO E O 1
ATOM 10822 N N . ALA E 1 136 ? 55.239 61.889 88.794 1.00 21.92 117 ALA E N 1
ATOM 10823 C CA . ALA E 1 136 ? 54.538 63.163 88.727 1.00 21.52 117 ALA E CA 1
ATOM 10824 C C . ALA E 1 136 ? 54.991 63.957 87.515 1.00 21.49 117 ALA E C 1
ATOM 10825 O O . ALA E 1 136 ? 56.086 63.756 86.998 1.00 20.98 117 ALA E O 1
ATOM 10827 N N . THR E 1 137 ? 54.133 64.865 87.073 1.00 21.92 118 THR E N 1
ATOM 10828 C CA . THR E 1 137 ? 54.440 65.746 85.965 1.00 21.60 118 THR E CA 1
ATOM 10829 C C . THR E 1 137 ? 55.753 66.470 86.226 1.00 21.46 118 THR E C 1
ATOM 10830 O O . THR E 1 137 ? 56.615 66.528 85.359 1.00 21.88 118 THR E O 1
ATOM 10834 N N . ILE E 1 138 ? 55.923 67.001 87.430 1.00 21.95 119 ILE E N 1
ATOM 10835 C CA . ILE E 1 138 ? 57.142 67.760 87.741 1.00 22.13 119 ILE E CA 1
ATOM 10836 C C . ILE E 1 138 ? 58.427 66.914 87.805 1.00 22.68 119 ILE E C 1
ATOM 10837 O O . ILE E 1 138 ? 59.521 67.468 87.888 1.00 23.32 119 ILE E O 1
ATOM 10842 N N . ASP E 1 139 ? 58.300 65.587 87.751 1.00 23.47 120 ASP E N 1
ATOM 10843 C CA . ASP E 1 139 ? 59.471 64.693 87.736 1.00 24.14 120 ASP E CA 1
ATOM 10844 C C . ASP E 1 139 ? 60.296 64.845 86.451 1.00 24.42 120 ASP E C 1
ATOM 10845 O O . ASP E 1 139 ? 61.499 64.581 86.428 1.00 23.86 120 ASP E O 1
ATOM 10850 N N . ARG E 1 140 ? 59.632 65.262 85.383 1.00 25.54 121 ARG E N 1
ATOM 10851 C CA . ARG E 1 140 ? 60.271 65.480 84.087 1.00 26.43 121 ARG E CA 1
ATOM 10852 C C . ARG E 1 140 ? 61.328 66.589 84.124 1.00 25.50 121 ARG E C 1
ATOM 10853 O O . ARG E 1 140 ? 62.187 66.654 83.243 1.00 25.76 121 ARG E O 1
ATOM 10861 N N . ALA E 1 141 ? 61.263 67.452 85.136 1.00 24.40 122 ALA E N 1
ATOM 10862 C CA . ALA E 1 141 ? 62.200 68.562 85.265 1.00 24.17 122 ALA E CA 1
ATOM 10863 C C . ALA E 1 141 ? 63.008 68.467 86.562 1.00 24.02 122 ALA E C 1
ATOM 10864 O O . ALA E 1 141 ? 63.586 69.455 87.011 1.00 24.48 122 ALA E O 1
ATOM 10866 N N . ALA E 1 142 ? 63.060 67.273 87.147 1.00 24.08 123 ALA E N 1
ATOM 10867 C CA . ALA E 1 142 ? 63.736 67.065 88.432 1.00 24.21 123 ALA E CA 1
ATOM 10868 C C . ALA E 1 142 ? 65.061 66.299 88.334 1.00 24.40 123 ALA E C 1
ATOM 10869 O O . ALA E 1 142 ? 65.126 65.225 87.736 1.00 25.08 123 ALA E O 1
ATOM 10871 N N . ASP E 1 143 ? 66.117 66.854 88.926 1.00 24.03 124 ASP E N 1
ATOM 10872 C CA . ASP E 1 143 ? 67.402 66.162 88.980 1.00 24.29 124 ASP E CA 1
ATOM 10873 C C . ASP E 1 143 ? 67.320 65.076 90.051 1.00 23.84 124 ASP E C 1
ATOM 10874 O O . ASP E 1 143 ? 68.037 64.085 89.989 1.00 23.73 124 ASP E O 1
ATOM 10879 N N . TYR E 1 144 ? 66.447 65.281 91.036 1.00 23.97 125 TYR E N 1
ATOM 10880 C CA . TYR E 1 144 ? 66.273 64.336 92.133 1.00 24.03 125 TYR E CA 1
ATOM 10881 C C . TYR E 1 144 ? 64.804 64.249 92.531 1.00 23.79 125 TYR E C 1
ATOM 10882 O O . TYR E 1 144 ? 64.222 65.238 92.951 1.00 24.78 125 TYR E O 1
ATOM 10891 N N . ILE E 1 145 ? 64.202 63.072 92.372 1.00 24.05 126 ILE E N 1
ATOM 10892 C CA . ILE E 1 145 ? 62.804 62.858 92.749 1.00 23.66 126 ILE E CA 1
ATOM 10893 C C . ILE E 1 145 ? 62.720 62.581 94.260 1.00 23.55 126 ILE E C 1
ATOM 10894 O O . ILE E 1 145 ? 63.200 61.559 94.734 1.00 23.31 126 ILE E O 1
ATOM 10899 N N . LEU E 1 146 ? 62.115 63.501 95.009 1.00 24.30 127 LEU E N 1
ATOM 10900 C CA . LEU E 1 146 ? 61.990 63.373 96.470 1.00 24.26 127 LEU E CA 1
ATOM 10901 C C . LEU E 1 146 ? 60.523 63.259 96.885 1.00 24.79 127 LEU E C 1
ATOM 10902 O O . LEU E 1 146 ? 60.079 63.937 97.803 1.00 24.70 127 LEU E O 1
ATOM 10907 N N . THR E 1 147 ? 59.789 62.383 96.199 1.00 26.27 128 THR E N 1
ATOM 10908 C CA . THR E 1 147 ? 58.345 62.194 96.398 1.00 26.47 128 THR E CA 1
ATOM 10909 C C . THR E 1 147 ? 57.890 62.029 97.853 1.00 27.78 128 THR E C 1
ATOM 10910 O O . THR E 1 147 ? 58.503 61.312 98.635 1.00 27.15 128 THR E O 1
ATOM 10914 N N . VAL E 1 148 ? 56.800 62.711 98.198 1.00 30.02 129 VAL E N 1
ATOM 10915 C CA . VAL E 1 148 ? 56.180 62.573 99.508 1.00 31.15 129 VAL E CA 1
ATOM 10916 C C . VAL E 1 148 ? 55.487 61.192 99.484 1.00 32.53 129 VAL E C 1
ATOM 10917 O O . VAL E 1 148 ? 54.605 60.946 98.658 1.00 32.57 129 VAL E O 1
ATOM 10921 N N . PRO E 1 149 ? 55.900 60.278 100.369 1.00 33.85 130 PRO E N 1
ATOM 10922 C CA . PRO E 1 149 ? 55.340 58.917 100.335 1.00 35.32 130 PRO E CA 1
ATOM 10923 C C . PRO E 1 149 ? 53.869 58.760 100.778 1.00 37.66 130 PRO E C 1
ATOM 10924 O O . PRO E 1 149 ? 53.586 58.639 101.973 1.00 37.08 130 PRO E O 1
ATOM 10928 N N . CYS E 1 150 ? 52.952 58.726 99.809 1.00 42.09 131 CYS E N 1
ATOM 10929 C CA . CYS E 1 150 ? 51.517 58.569 100.088 1.00 45.31 131 CYS E CA 1
ATOM 10930 C C . CYS E 1 150 ? 50.909 57.357 99.361 1.00 47.56 131 CYS E C 1
ATOM 10931 O O . CYS E 1 150 ? 50.292 56.497 99.993 1.00 48.62 131 CYS E O 1
ATOM 10934 N N . GLY E 1 151 ? 51.070 57.302 98.038 1.00 49.69 132 GLY E N 1
ATOM 10935 C CA . GLY E 1 151 ? 50.568 56.179 97.228 1.00 50.48 132 GLY E CA 1
ATOM 10936 C C . GLY E 1 151 ? 49.074 56.172 96.919 1.00 51.44 132 GLY E C 1
ATOM 10937 O O . GLY E 1 151 ? 48.352 55.278 97.364 1.00 51.65 132 GLY E O 1
ATOM 10938 N N . GLU E 1 152 ? 48.615 57.160 96.147 1.00 52.22 133 GLU E N 1
ATOM 10939 C CA . GLU E 1 152 ? 47.202 57.265 95.747 1.00 52.05 133 GLU E CA 1
ATOM 10940 C C . GLU E 1 152 ? 46.927 58.593 95.033 1.00 51.57 133 GLU E C 1
ATOM 10941 O O . GLU E 1 152 ? 45.972 58.720 94.262 1.00 50.68 133 GLU E O 1
ATOM 10943 N N . THR E 1 159 ? 44.184 64.626 103.551 1.00 32.87 140 THR E N 1
ATOM 10944 C CA . THR E 1 159 ? 44.290 64.877 104.989 1.00 32.94 140 THR E CA 1
ATOM 10945 C C . THR E 1 159 ? 45.741 64.914 105.461 1.00 32.03 140 THR E C 1
ATOM 10946 O O . THR E 1 159 ? 46.205 65.922 106.012 1.00 33.56 140 THR E O 1
ATOM 10950 N N . LYS E 1 160 ? 46.448 63.805 105.267 1.00 29.90 141 LYS E N 1
ATOM 10951 C CA . LYS E 1 160 ? 47.843 63.696 105.699 1.00 28.73 141 LYS E CA 1
ATOM 10952 C C . LYS E 1 160 ? 48.787 64.599 104.900 1.00 27.18 141 LYS E C 1
ATOM 10953 O O . LYS E 1 160 ? 49.841 64.990 105.395 1.00 27.49 141 LYS E O 1
ATOM 10959 N N . GLY E 1 161 ? 48.394 64.935 103.675 1.00 25.59 142 GLY E N 1
ATOM 10960 C CA . GLY E 1 161 ? 49.218 65.749 102.778 1.00 24.62 142 GLY E CA 1
ATOM 10961 C C . GLY E 1 161 ? 50.116 66.763 103.457 1.00 24.32 142 GLY E C 1
ATOM 10962 O O . GLY E 1 161 ? 51.333 66.735 103.303 1.00 24.62 142 GLY E O 1
ATOM 10963 N N . TYR E 1 162 ? 49.513 67.678 104.201 1.00 24.17 143 TYR E N 1
ATOM 10964 C CA . TYR E 1 162 ? 50.273 68.707 104.900 1.00 23.70 143 TYR E CA 1
ATOM 10965 C C . TYR E 1 162 ? 51.317 68.096 105.831 1.00 24.21 143 TYR E C 1
ATOM 10966 O O . TYR E 1 162 ? 52.512 68.407 105.709 1.00 25.17 143 TYR E O 1
ATOM 10975 N N . HIS E 1 163 ? 50.875 67.226 106.747 1.00 24.31 144 HIS E N 1
ATOM 10976 C CA . HIS E 1 163 ? 51.785 66.566 107.687 1.00 24.43 144 HIS E CA 1
ATOM 10977 C C . HIS E 1 163 ? 52.954 65.913 106.960 1.00 24.66 144 HIS E C 1
ATOM 10978 O O . HIS E 1 163 ? 54.117 66.194 107.260 1.00 24.82 144 HIS E O 1
ATOM 10985 N N . CYS E 1 164 ? 52.637 65.039 106.007 1.00 24.07 145 CYS E N 1
ATOM 10986 C CA . CYS E 1 164 ? 53.662 64.334 105.244 1.00 24.32 145 CYS E CA 1
ATOM 10987 C C . CYS E 1 164 ? 54.623 65.279 104.534 1.00 23.84 145 CYS E C 1
ATOM 10988 O O . CYS E 1 164 ? 55.820 64.999 104.456 1.00 24.50 145 CYS E O 1
ATOM 10991 N N . THR E 1 165 ? 54.107 66.386 104.009 1.00 23.01 146 THR E N 1
ATOM 10992 C CA . THR E 1 165 ? 54.955 67.338 103.307 1.00 22.69 146 THR E CA 1
ATOM 10993 C C . THR E 1 165 ? 55.904 67.991 104.309 1.00 23.07 146 THR E C 1
ATOM 10994 O O . THR E 1 165 ? 57.109 68.084 104.063 1.00 23.74 146 THR E O 1
ATOM 10998 N N . VAL E 1 166 ? 55.374 68.433 105.446 1.00 22.36 147 VAL E N 1
ATOM 10999 C CA . VAL E 1 166 ? 56.228 69.030 106.469 1.00 22.28 147 VAL E CA 1
ATOM 11000 C C . VAL E 1 166 ? 57.324 68.034 106.895 1.00 23.33 147 VAL E C 1
ATOM 11001 O O . VAL E 1 166 ? 58.515 68.391 106.923 1.00 23.41 147 VAL E O 1
ATOM 11005 N N . LEU E 1 167 ? 56.929 66.791 107.207 1.00 22.94 148 LEU E N 1
ATOM 11006 C CA . LEU E 1 167 ? 57.884 65.751 107.629 1.00 22.91 148 LEU E CA 1
ATOM 11007 C C . LEU E 1 167 ? 58.900 65.443 106.529 1.00 23.26 148 LEU E C 1
ATOM 11008 O O . LEU E 1 167 ? 60.098 65.309 106.793 1.00 23.57 148 LEU E O 1
ATOM 11013 N N . ASN E 1 168 ? 58.428 65.340 105.294 1.00 23.59 149 ASN E N 1
ATOM 11014 C CA . ASN E 1 168 ? 59.328 65.081 104.172 1.00 24.25 149 ASN E CA 1
ATOM 11015 C C . ASN E 1 168 ? 60.422 66.166 104.140 1.00 24.13 149 ASN E C 1
ATOM 11016 O O . ASN E 1 168 ? 61.615 65.865 104.070 1.00 24.25 149 ASN E O 1
ATOM 11021 N N . LEU E 1 169 ? 60.008 67.428 104.214 1.00 23.79 150 LEU E N 1
ATOM 11022 C CA . LEU E 1 169 ? 60.955 68.542 104.213 1.00 24.05 150 LEU E CA 1
ATOM 11023 C C . LEU E 1 169 ? 61.948 68.497 105.381 1.00 23.72 150 LEU E C 1
ATOM 11024 O O . LEU E 1 169 ? 63.112 68.840 105.206 1.00 23.61 150 LEU E O 1
ATOM 11037 N N . LEU E 1 171 ? 62.916 65.730 107.075 1.00 24.18 152 LEU E N 1
ATOM 11038 C CA . LEU E 1 171 ? 63.807 64.605 106.839 1.00 23.67 152 LEU E CA 1
ATOM 11039 C C . LEU E 1 171 ? 64.901 65.007 105.839 1.00 23.27 152 LEU E C 1
ATOM 11040 O O . LEU E 1 171 ? 66.047 64.585 105.976 1.00 23.19 152 LEU E O 1
ATOM 11045 N N . LEU E 1 172 ? 64.566 65.834 104.850 1.00 22.99 153 LEU E N 1
ATOM 11046 C CA . LEU E 1 172 ? 65.580 66.297 103.903 1.00 23.64 153 LEU E CA 1
ATOM 11047 C C . LEU E 1 172 ? 66.621 67.142 104.639 1.00 24.05 153 LEU E C 1
ATOM 11048 O O . LEU E 1 172 ? 67.819 67.068 104.338 1.00 23.82 153 LEU E O 1
ATOM 11053 N N . ALA E 1 173 ? 66.154 67.945 105.596 1.00 23.71 154 ALA E N 1
ATOM 11054 C CA . ALA E 1 173 ? 67.035 68.794 106.380 1.00 23.40 154 ALA E CA 1
ATOM 11055 C C . ALA E 1 173 ? 68.006 67.910 107.160 1.00 23.95 154 ALA E C 1
ATOM 11056 O O . ALA E 1 173 ? 69.214 68.160 107.159 1.00 24.51 154 ALA E O 1
ATOM 11058 N N . LEU E 1 174 ? 67.476 66.872 107.809 1.00 23.74 155 LEU E N 1
ATOM 11059 C CA . LEU E 1 174 ? 68.300 65.899 108.544 1.00 23.63 155 LEU E CA 1
ATOM 11060 C C . LEU E 1 174 ? 69.343 65.201 107.651 1.00 22.99 155 LEU E C 1
ATOM 11061 O O . LEU E 1 174 ? 70.469 64.946 108.084 1.00 23.30 155 LEU E O 1
ATOM 11066 N N . ALA E 1 175 ? 68.967 64.901 106.413 1.00 22.86 156 ALA E N 1
ATOM 11067 C CA . ALA E 1 175 ? 69.877 64.245 105.471 1.00 22.89 156 ALA E CA 1
ATOM 11068 C C . ALA E 1 175 ? 71.060 65.148 105.127 1.00 22.84 156 ALA E C 1
ATOM 11069 O O . ALA E 1 175 ? 72.198 64.679 105.045 1.00 23.02 156 ALA E O 1
ATOM 11071 N N . VAL E 1 176 ? 70.787 66.439 104.927 1.00 22.73 157 VAL E N 1
ATOM 11072 C CA . VAL E 1 176 ? 71.834 67.411 104.618 1.00 22.52 157 VAL E CA 1
ATOM 11073 C C . VAL E 1 176 ? 72.763 67.572 105.816 1.00 23.63 157 VAL E C 1
ATOM 11074 O O . VAL E 1 176 ? 73.988 67.600 105.663 1.00 24.15 157 VAL E O 1
ATOM 11078 N N . ALA E 1 177 ? 72.173 67.675 107.005 1.00 24.45 158 ALA E N 1
ATOM 11079 C CA . ALA E 1 177 ? 72.936 67.780 108.244 1.00 24.94 158 ALA E CA 1
ATOM 11080 C C . ALA E 1 177 ? 73.801 66.535 108.420 1.00 26.43 158 ALA E C 1
ATOM 11081 O O . ALA E 1 177 ? 74.906 66.609 108.953 1.00 27.19 158 ALA E O 1
ATOM 11083 N N . GLY E 1 178 ? 73.292 65.389 107.974 1.00 27.20 159 GLY E N 1
ATOM 11084 C CA . GLY E 1 178 ? 74.047 64.144 108.039 1.00 27.76 159 GLY E CA 1
ATOM 11085 C C . GLY E 1 178 ? 75.242 64.146 107.094 1.00 28.56 159 GLY E C 1
ATOM 11086 O O . GLY E 1 178 ? 76.372 63.912 107.525 1.00 28.79 159 GLY E O 1
ATOM 11087 N N . GLN E 1 179 ? 74.993 64.405 105.808 1.00 29.51 160 GLN E N 1
ATOM 11088 C CA . GLN E 1 179 ? 76.050 64.443 104.784 1.00 29.91 160 GLN E CA 1
ATOM 11089 C C . GLN E 1 179 ? 77.149 65.434 105.092 1.00 30.11 160 GLN E C 1
ATOM 11090 O O . GLN E 1 179 ? 78.313 65.179 104.797 1.00 30.53 160 GLN E O 1
ATOM 11096 N N . GLN E 1 180 ? 76.785 66.571 105.673 1.00 30.04 161 GLN E N 1
ATOM 11097 C CA . GLN E 1 180 ? 77.773 67.589 105.998 1.00 30.10 161 GLN E CA 1
ATOM 11098 C C . GLN E 1 180 ? 78.419 67.332 107.369 1.00 30.19 161 GLN E C 1
ATOM 11099 O O . GLN E 1 180 ? 79.152 68.171 107.897 1.00 30.39 161 GLN E O 1
ATOM 11105 N N . GLN E 1 181 ? 78.158 66.144 107.910 1.00 29.98 162 GLN E N 1
ATOM 11106 C CA . GLN E 1 181 ? 78.705 65.692 109.193 1.00 30.03 162 GLN E CA 1
ATOM 11107 C C . GLN E 1 181 ? 78.443 66.621 110.363 1.00 29.39 162 GLN E C 1
ATOM 11108 O O . GLN E 1 181 ? 79.285 66.777 111.238 1.00 29.08 162 GLN E O 1
ATOM 11114 N N . ARG E 1 182 ? 77.268 67.231 110.381 1.00 29.53 163 ARG E N 1
ATOM 11115 C CA . ARG E 1 182 ? 76.884 68.104 111.476 1.00 29.95 163 ARG E CA 1
ATOM 11116 C C . ARG E 1 182 ? 75.798 67.425 112.306 1.00 29.93 163 ARG E C 1
ATOM 11117 O O . ARG E 1 182 ? 75.131 68.061 113.122 1.00 29.87 163 ARG E O 1
ATOM 11125 N N . LEU E 1 183 ? 75.645 66.119 112.113 1.00 29.85 164 LEU E N 1
ATOM 11126 C CA . LEU E 1 183 ? 74.622 65.361 112.814 1.00 29.84 164 LEU E CA 1
ATOM 11127 C C . LEU E 1 183 ? 75.054 63.900 112.916 1.00 29.34 164 LEU E C 1
ATOM 11128 O O . LEU E 1 183 ? 75.045 63.182 111.916 1.00 29.36 164 LEU E O 1
ATOM 11133 N N . ASP E 1 184 ? 75.440 63.462 114.113 1.00 28.61 165 ASP E N 1
ATOM 11134 C CA . ASP E 1 184 ? 75.854 62.071 114.318 1.00 28.46 165 ASP E CA 1
ATOM 11135 C C . ASP E 1 184 ? 74.651 61.200 114.706 1.00 28.13 165 ASP E C 1
ATOM 11136 O O . ASP E 1 184 ? 73.523 61.690 114.767 1.00 27.73 165 ASP E O 1
ATOM 11141 N N . GLY E 1 185 ? 74.895 59.914 114.959 1.00 27.99 166 GLY E N 1
ATOM 11142 C CA . GLY E 1 185 ? 73.836 58.974 115.336 1.00 27.80 166 GLY E CA 1
ATOM 11143 C C . GLY E 1 185 ? 73.012 59.451 116.520 1.00 28.25 166 GLY E C 1
ATOM 11144 O O . GLY E 1 185 ? 71.783 59.462 116.460 1.00 28.15 166 GLY E O 1
ATOM 11145 N N . GLU E 1 186 ? 73.699 59.829 117.598 1.00 28.83 167 GLU E N 1
ATOM 11146 C CA . GLU E 1 186 ? 73.063 60.343 118.815 1.00 29.67 167 GLU E CA 1
ATOM 11147 C C . GLU E 1 186 ? 72.045 61.431 118.514 1.00 29.47 167 GLU E C 1
ATOM 11148 O O . GLU E 1 186 ? 70.860 61.307 118.843 1.00 29.18 167 GLU E O 1
ATOM 11154 N N . GLN E 1 187 ? 72.539 62.504 117.904 1.00 29.29 168 GLN E N 1
ATOM 11155 C CA . GLN E 1 187 ? 71.727 63.666 117.557 1.00 29.60 168 GLN E CA 1
ATOM 11156 C C . GLN E 1 187 ? 70.576 63.235 116.654 1.00 29.16 168 GLN E C 1
ATOM 11157 O O . GLN E 1 187 ? 69.418 63.561 116.904 1.00 29.18 168 GLN E O 1
ATOM 11163 N N . ARG E 1 188 ? 70.920 62.485 115.614 1.00 28.88 169 ARG E N 1
ATOM 11164 C CA . ARG E 1 188 ? 69.962 61.931 114.670 1.00 28.84 169 ARG E CA 1
ATOM 11165 C C . ARG E 1 188 ? 68.821 61.211 115.381 1.00 27.62 169 ARG E C 1
ATOM 11166 O O . ARG E 1 188 ? 67.652 61.578 115.238 1.00 26.96 169 ARG E O 1
ATOM 11174 N N . ARG E 1 189 ? 69.166 60.183 116.151 1.00 26.52 170 ARG E N 1
ATOM 11175 C CA . ARG E 1 189 ? 68.162 59.397 116.857 1.00 25.47 170 ARG E CA 1
ATOM 11176 C C . ARG E 1 189 ? 67.368 60.270 117.836 1.00 24.99 170 ARG E C 1
ATOM 11177 O O . ARG E 1 189 ? 66.149 60.125 117.964 1.00 24.20 170 ARG E O 1
ATOM 11185 N N . SER E 1 190 ? 68.060 61.180 118.515 1.00 24.60 171 SER E N 1
ATOM 11186 C CA . SER E 1 190 ? 67.406 62.072 119.459 1.00 24.49 171 SER E CA 1
ATOM 11187 C C . SER E 1 190 ? 66.289 62.831 118.759 1.00 24.54 171 SER E C 1
ATOM 11188 O O . SER E 1 190 ? 65.188 62.955 119.298 1.00 24.88 171 SER E O 1
ATOM 11191 N N . LEU E 1 191 ? 66.573 63.334 117.558 1.00 23.72 172 LEU E N 1
ATOM 11192 C CA . LEU E 1 191 ? 65.577 64.065 116.780 1.00 23.42 172 LEU E CA 1
ATOM 11193 C C . LEU E 1 191 ? 64.434 63.157 116.312 1.00 23.53 172 LEU E C 1
ATOM 11194 O O . LEU E 1 191 ? 63.273 63.576 116.264 1.00 23.53 172 LEU E O 1
ATOM 11199 N N . LEU E 1 192 ? 64.754 61.921 115.947 1.00 23.50 173 LEU E N 1
ATOM 11200 C CA . LEU E 1 192 ? 63.716 60.999 115.503 1.00 23.95 173 LEU E CA 1
ATOM 11201 C C . LEU E 1 192 ? 62.863 60.574 116.706 1.00 23.75 173 LEU E C 1
ATOM 11202 O O . LEU E 1 192 ? 61.655 60.382 116.575 1.00 24.13 173 LEU E O 1
ATOM 11207 N N . LEU E 1 193 ? 63.491 60.436 117.873 1.00 22.84 174 LEU E N 1
ATOM 11208 C CA . LEU E 1 193 ? 62.761 60.112 119.096 1.00 22.89 174 LEU E CA 1
ATOM 11209 C C . LEU E 1 193 ? 61.760 61.215 119.401 1.00 22.19 174 LEU E C 1
ATOM 11210 O O . LEU E 1 193 ? 60.649 60.949 119.852 1.00 21.84 174 LEU E O 1
ATOM 11215 N N . ARG E 1 194 ? 62.162 62.457 119.161 1.00 22.04 175 ARG E N 1
ATOM 11216 C CA . ARG E 1 194 ? 61.287 63.592 119.424 1.00 22.00 175 ARG E CA 1
ATOM 11217 C C . ARG E 1 194 ? 60.073 63.619 118.512 1.00 22.06 175 ARG E C 1
ATOM 11218 O O . ARG E 1 194 ? 58.963 63.914 118.966 1.00 22.34 175 ARG E O 1
ATOM 11234 N N . GLU E 1 196 ? 58.806 60.979 116.946 1.00 22.18 177 GLU E N 1
ATOM 11235 C CA . GLU E 1 196 ? 58.037 59.799 117.313 1.00 21.97 177 GLU E CA 1
ATOM 11236 C C . GLU E 1 196 ? 57.120 60.094 118.498 1.00 21.64 177 GLU E C 1
ATOM 11237 O O . GLU E 1 196 ? 55.928 59.783 118.466 1.00 21.66 177 GLU E O 1
ATOM 11243 N N . LYS E 1 197 ? 57.665 60.711 119.540 1.00 21.42 178 LYS E N 1
ATOM 11244 C CA . LYS E 1 197 ? 56.855 61.003 120.715 1.00 22.12 178 LYS E CA 1
ATOM 11245 C C . LYS E 1 197 ? 55.668 61.865 120.312 1.00 22.56 178 LYS E C 1
ATOM 11246 O O . LYS E 1 197 ? 54.534 61.603 120.713 1.00 22.87 178 LYS E O 1
ATOM 11252 N N . THR E 1 198 ? 55.930 62.887 119.507 1.00 22.93 179 THR E N 1
ATOM 11253 C CA . THR E 1 198 ? 54.870 63.766 119.046 1.00 23.13 179 THR E CA 1
ATOM 11254 C C . THR E 1 198 ? 53.803 62.963 118.282 1.00 23.85 179 THR E C 1
ATOM 11255 O O . THR E 1 198 ? 52.600 63.121 118.537 1.00 23.85 179 THR E O 1
ATOM 11259 N N . PHE E 1 199 ? 54.230 62.075 117.382 1.00 24.15 180 PHE E N 1
ATOM 11260 C CA . PHE E 1 199 ? 53.268 61.282 116.603 1.00 24.28 180 PHE E CA 1
ATOM 11261 C C . PHE E 1 199 ? 52.424 60.360 117.497 1.00 24.41 180 PHE E C 1
ATOM 11262 O O . PHE E 1 199 ? 51.213 60.243 117.298 1.00 24.81 180 PHE E O 1
ATOM 11270 N N . ASN E 1 200 ? 53.054 59.714 118.479 1.00 23.72 181 ASN E N 1
ATOM 11271 C CA . ASN E 1 200 ? 52.328 58.835 119.403 1.00 23.54 181 ASN E CA 1
ATOM 11272 C C . ASN E 1 200 ? 51.290 59.592 120.231 1.00 23.40 181 ASN E C 1
ATOM 11273 O O . ASN E 1 200 ? 50.340 58.999 120.743 1.00 22.84 181 ASN E O 1
ATOM 11278 N N . HIS E 1 201 ? 51.480 60.900 120.361 1.00 23.85 182 HIS E N 1
ATOM 11279 C CA . HIS E 1 201 ? 50.586 61.743 121.152 1.00 24.47 182 HIS E CA 1
ATOM 11280 C C . HIS E 1 201 ? 49.501 62.451 120.329 1.00 24.19 182 HIS E C 1
ATOM 11281 O O . HIS E 1 201 ? 48.710 63.226 120.874 1.00 24.85 182 HIS E O 1
ATOM 11288 N N . LEU E 1 202 ? 49.455 62.189 119.026 1.00 23.77 183 LEU E N 1
ATOM 11289 C CA . LEU E 1 202 ? 48.444 62.816 118.164 1.00 23.57 183 LEU E CA 1
ATOM 11290 C C . LEU E 1 202 ? 47.052 62.165 118.278 1.00 23.69 183 LEU E C 1
ATOM 11291 O O . LEU E 1 202 ? 46.038 62.868 118.225 1.00 23.82 183 LEU E O 1
ATOM 11296 N N . PRO E 1 203 ? 46.993 60.822 118.414 1.00 23.42 184 PRO E N 1
ATOM 11297 C CA . PRO E 1 203 ? 45.694 60.155 118.532 1.00 22.70 184 PRO E CA 1
ATOM 11298 C C . PRO E 1 203 ? 44.886 60.675 119.713 1.00 23.17 184 PRO E C 1
ATOM 11299 O O . PRO E 1 203 ? 43.655 60.752 119.634 1.00 23.52 184 PRO E O 1
ATOM 11303 N N . ALA E 1 204 ? 45.574 61.026 120.798 1.00 23.46 185 ALA E N 1
ATOM 11304 C CA . ALA E 1 204 ? 44.907 61.586 121.980 1.00 23.57 185 ALA E CA 1
ATOM 11305 C C . ALA E 1 204 ? 44.441 63.008 121.669 1.00 23.40 185 ALA E C 1
ATOM 11306 O O . ALA E 1 204 ? 43.375 63.440 122.118 1.00 23.45 185 ALA E O 1
ATOM 11308 N N . LEU E 1 205 ? 45.251 63.728 120.897 1.00 23.07 186 LEU E N 1
ATOM 11309 C CA . LEU E 1 205 ? 44.913 65.089 120.505 1.00 23.53 186 LEU E CA 1
ATOM 11310 C C . LEU E 1 205 ? 43.716 65.099 119.557 1.00 24.13 186 LEU E C 1
ATOM 11311 O O . LEU E 1 205 ? 42.935 66.049 119.552 1.00 25.34 186 LEU E O 1
ATOM 11316 N N . VAL E 1 206 ? 43.574 64.055 118.748 1.00 23.51 187 VAL E N 1
ATOM 11317 C CA . VAL E 1 206 ? 42.434 63.965 117.848 1.00 22.96 187 VAL E CA 1
ATOM 11318 C C . VAL E 1 206 ? 41.144 63.843 118.672 1.00 23.40 187 VAL E C 1
ATOM 11319 O O . VAL E 1 206 ? 40.173 64.580 118.458 1.00 22.99 187 VAL E O 1
ATOM 11323 N N . THR E 1 207 ? 41.157 62.922 119.631 1.00 23.68 188 THR E N 1
ATOM 11324 C CA . THR E 1 207 ? 40.014 62.696 120.508 1.00 23.33 188 THR E CA 1
ATOM 11325 C C . THR E 1 207 ? 39.643 63.963 121.268 1.00 24.05 188 THR E C 1
ATOM 11326 O O . THR E 1 207 ? 38.475 64.354 121.301 1.00 24.35 188 THR E O 1
ATOM 11330 N N . ALA E 1 208 ? 40.637 64.602 121.878 1.00 24.28 189 ALA E N 1
ATOM 11331 C CA . ALA E 1 208 ? 40.402 65.840 122.610 1.00 24.18 189 ALA E CA 1
ATOM 11332 C C . ALA E 1 208 ? 39.870 66.920 121.660 1.00 24.73 189 ALA E C 1
ATOM 11333 O O . ALA E 1 208 ? 38.932 67.647 122.000 1.00 25.26 189 ALA E O 1
ATOM 11335 N N . SER E 1 209 ? 40.457 67.014 120.468 1.00 24.40 190 SER E N 1
ATOM 11336 C CA . SER E 1 209 ? 40.015 67.997 119.472 1.00 24.62 190 SER E CA 1
ATOM 11337 C C . SER E 1 209 ? 38.565 67.783 119.039 1.00 24.86 190 SER E C 1
ATOM 11338 O O . SER E 1 209 ? 37.811 68.746 118.888 1.00 24.22 190 SER E O 1
ATOM 11341 N N . GLN E 1 210 ? 38.186 66.525 118.818 1.00 25.48 191 GLN E N 1
ATOM 11342 C CA . GLN E 1 210 ? 36.825 66.213 118.382 1.00 26.28 191 GLN E CA 1
ATOM 11343 C C . GLN E 1 210 ? 35.801 66.679 119.415 1.00 26.12 191 GLN E C 1
ATOM 11344 O O . GLN E 1 210 ? 34.845 67.383 119.077 1.00 26.89 191 GLN E O 1
ATOM 11350 N N . ALA E 1 211 ? 36.003 66.282 120.668 1.00 25.90 192 ALA E N 1
ATOM 11351 C CA . ALA E 1 211 ? 35.102 66.668 121.755 1.00 25.73 192 ALA E CA 1
ATOM 11352 C C . ALA E 1 211 ? 35.003 68.187 121.821 1.00 26.24 192 ALA E C 1
ATOM 11353 O O . ALA E 1 211 ? 33.909 68.755 121.878 1.00 26.80 192 ALA E O 1
ATOM 11355 N N . TRP E 1 212 ? 36.158 68.839 121.812 1.00 26.55 193 TRP E N 1
ATOM 11356 C CA . TRP E 1 212 ? 36.215 70.290 121.854 1.00 26.56 193 TRP E CA 1
ATOM 11357 C C . TRP E 1 212 ? 35.485 70.887 120.662 1.00 26.93 193 TRP E C 1
ATOM 11358 O O . TRP E 1 212 ? 34.744 71.860 120.795 1.00 26.83 193 TRP E O 1
ATOM 11369 N N . ALA E 1 213 ? 35.696 70.293 119.496 1.00 27.69 194 ALA E N 1
ATOM 11370 C CA . ALA E 1 213 ? 35.046 70.757 118.294 1.00 28.54 194 ALA E CA 1
ATOM 11371 C C . ALA E 1 213 ? 33.526 70.653 118.442 1.00 30.07 194 ALA E C 1
ATOM 11372 O O . ALA E 1 213 ? 32.799 71.603 118.144 1.00 30.39 194 ALA E O 1
ATOM 11374 N N . GLN E 1 214 ? 33.041 69.514 118.929 1.00 31.03 195 GLN E N 1
ATOM 11375 C CA . GLN E 1 214 ? 31.597 69.322 119.058 1.00 32.01 195 GLN E CA 1
ATOM 11376 C C . GLN E 1 214 ? 30.954 70.128 120.186 1.00 32.19 195 GLN E C 1
ATOM 11377 O O . GLN E 1 214 ? 29.814 70.564 120.053 1.00 32.37 195 GLN E O 1
ATOM 11383 N N . THR E 1 215 ? 31.680 70.339 121.279 1.00 32.74 196 THR E N 1
ATOM 11384 C CA . THR E 1 215 ? 31.176 71.149 122.391 1.00 32.95 196 THR E CA 1
ATOM 11385 C C . THR E 1 215 ? 30.952 72.597 121.950 1.00 33.63 196 THR E C 1
ATOM 11386 O O . THR E 1 215 ? 29.995 73.246 122.370 1.00 33.41 196 THR E O 1
ATOM 11390 N N . ASN E 1 216 ? 31.848 73.092 121.097 1.00 34.38 197 ASN E N 1
ATOM 11391 C CA . ASN E 1 216 ? 31.795 74.469 120.608 1.00 34.94 197 ASN E CA 1
ATOM 11392 C C . ASN E 1 216 ? 31.260 74.597 119.181 1.00 35.78 197 ASN E C 1
ATOM 11393 O O . ASN E 1 216 ? 31.355 75.663 118.569 1.00 35.48 197 ASN E O 1
ATOM 11398 N N . ALA E 1 217 ? 30.675 73.517 118.671 1.00 36.87 198 ALA E N 1
ATOM 11399 C CA . ALA E 1 217 ? 30.151 73.481 117.310 1.00 37.47 198 ALA E CA 1
ATOM 11400 C C . ALA E 1 217 ? 29.136 74.584 117.014 1.00 38.38 198 ALA E C 1
ATOM 11401 O O . ALA E 1 217 ? 29.336 75.367 116.086 1.00 38.87 198 ALA E O 1
ATOM 11403 N N . LEU E 1 218 ? 28.056 74.645 117.792 1.00 39.09 199 LEU E N 1
ATOM 11404 C CA . LEU E 1 218 ? 26.996 75.638 117.563 1.00 39.52 199 LEU E CA 1
ATOM 11405 C C . LEU E 1 218 ? 27.477 77.084 117.530 1.00 39.35 199 LEU E C 1
ATOM 11406 O O . LEU E 1 218 ? 27.119 77.835 116.624 1.00 39.90 199 LEU E O 1
ATOM 11411 N N . ALA E 1 219 ? 28.275 77.477 118.515 1.00 38.91 200 ALA E N 1
ATOM 11412 C CA . ALA E 1 219 ? 28.779 78.845 118.584 1.00 38.68 200 ALA E CA 1
ATOM 11413 C C . ALA E 1 219 ? 29.546 79.237 117.326 1.00 38.80 200 ALA E C 1
ATOM 11414 O O . ALA E 1 219 ? 29.330 80.315 116.776 1.00 38.87 200 ALA E O 1
ATOM 11416 N N . LEU E 1 220 ? 30.428 78.352 116.869 1.00 39.31 201 LEU E N 1
ATOM 11417 C CA . LEU E 1 220 ? 31.263 78.617 115.696 1.00 39.40 201 LEU E CA 1
ATOM 11418 C C . LEU E 1 220 ? 30.478 78.703 114.386 1.00 40.57 201 LEU E C 1
ATOM 11419 O O . LEU E 1 220 ? 30.843 79.479 113.503 1.00 40.81 201 LEU E O 1
ATOM 11424 N N . ARG E 1 221 ? 29.417 77.910 114.244 1.00 41.66 202 ARG E N 1
ATOM 11425 C CA . ARG E 1 221 ? 28.594 77.981 113.033 1.00 42.38 202 ARG E CA 1
ATOM 11426 C C . ARG E 1 221 ? 27.802 79.285 113.000 1.00 42.63 202 ARG E C 1
ATOM 11427 O O . ARG E 1 221 ? 27.576 79.846 111.930 1.00 43.18 202 ARG E O 1
ATOM 11435 N N . ASP E 1 222 ? 27.386 79.763 114.174 1.00 42.46 203 ASP E N 1
ATOM 11436 C CA . ASP E 1 222 ? 26.611 81.004 114.280 1.00 42.34 203 ASP E CA 1
ATOM 11437 C C . ASP E 1 222 ? 27.458 82.284 114.208 1.00 41.86 203 ASP E C 1
ATOM 11438 O O . ASP E 1 222 ? 26.960 83.382 114.479 1.00 42.05 203 ASP E O 1
ATOM 11443 N N . SER E 1 223 ? 28.730 82.147 113.845 1.00 40.79 204 SER E N 1
ATOM 11444 C CA . SER E 1 223 ? 29.594 83.304 113.677 1.00 39.64 204 SER E CA 1
ATOM 11445 C C . SER E 1 223 ? 29.564 83.658 112.198 1.00 37.97 204 SER E C 1
ATOM 11446 O O . SER E 1 223 ? 29.461 82.771 111.355 1.00 37.91 204 SER E O 1
ATOM 11449 N N . ALA E 1 224 ? 29.630 84.947 111.881 1.00 36.15 205 ALA E N 1
ATOM 11450 C CA . ALA E 1 224 ? 29.630 85.382 110.490 1.00 34.59 205 ALA E CA 1
ATOM 11451 C C . ALA E 1 224 ? 30.937 84.955 109.837 1.00 33.43 205 ALA E C 1
ATOM 11452 O O . ALA E 1 224 ? 30.941 84.459 108.712 1.00 33.75 205 ALA E O 1
ATOM 11454 N N . ASP E 1 225 ? 32.041 85.146 110.555 1.00 31.64 206 ASP E N 1
ATOM 11455 C CA . ASP E 1 225 ? 33.353 84.742 110.066 1.00 30.67 206 ASP E CA 1
ATOM 11456 C C . ASP E 1 225 ? 34.236 84.269 111.222 1.00 29.31 206 ASP E C 1
ATOM 11457 O O . ASP E 1 225 ? 33.852 84.376 112.395 1.00 29.47 206 ASP E O 1
ATOM 11462 N N . ILE E 1 226 ? 35.405 83.732 110.877 1.00 27.20 207 ILE E N 1
ATOM 11463 C CA . ILE E 1 226 ? 36.348 83.202 111.851 1.00 26.04 207 ILE E CA 1
ATOM 11464 C C . ILE E 1 226 ? 37.760 83.721 111.584 1.00 25.76 207 ILE E C 1
ATOM 11465 O O . ILE E 1 226 ? 38.229 83.703 110.447 1.00 24.74 207 ILE E O 1
ATOM 11470 N N . ARG E 1 227 ? 38.434 84.166 112.643 1.00 25.88 208 ARG E N 1
ATOM 11471 C CA . ARG E 1 227 ? 39.790 84.682 112.531 1.00 26.43 208 ARG E CA 1
ATOM 11472 C C . ARG E 1 227 ? 40.715 83.824 113.367 1.00 26.05 208 ARG E C 1
ATOM 11473 O O . ARG E 1 227 ? 40.506 83.673 114.565 1.00 26.45 208 ARG E O 1
ATOM 11481 N N . LEU E 1 228 ? 41.732 83.262 112.723 1.00 25.92 209 LEU E N 1
ATOM 11482 C CA . LEU E 1 228 ? 42.701 82.426 113.397 1.00 25.96 209 LEU E CA 1
ATOM 11483 C C . LEU E 1 228 ? 43.937 83.259 113.636 1.00 25.97 209 LEU E C 1
ATOM 11484 O O . LEU E 1 228 ? 44.332 84.054 112.782 1.00 25.56 209 LEU E O 1
ATOM 11489 N N . THR E 1 229 ? 44.551 83.090 114.799 1.00 25.96 210 THR E N 1
ATOM 11490 C CA . THR E 1 229 ? 45.789 83.790 115.080 1.00 25.83 210 THR E CA 1
ATOM 11491 C C . THR E 1 229 ? 46.722 82.934 115.924 1.00 26.30 210 THR E C 1
ATOM 11492 O O . THR E 1 229 ? 46.303 81.965 116.573 1.00 25.78 210 THR E O 1
ATOM 11496 N N . GLY E 1 230 ? 48.003 83.286 115.883 1.00 26.55 211 GLY E N 1
ATOM 11497 C CA . GLY E 1 230 ? 49.018 82.565 116.635 1.00 25.80 211 GLY E CA 1
ATOM 11498 C C . GLY E 1 230 ? 50.344 83.288 116.563 1.00 25.01 211 GLY E C 1
ATOM 11499 O O . GLY E 1 230 ? 50.462 84.318 115.898 1.00 24.69 211 GLY E O 1
ATOM 11500 N N . PRO E 1 231 ? 51.346 82.767 117.271 1.00 23.51 212 PRO E N 1
ATOM 11501 C CA . PRO E 1 231 ? 52.655 83.370 117.210 1.00 23.19 212 PRO E CA 1
ATOM 11502 C C . PRO E 1 231 ? 53.285 83.102 115.843 1.00 23.71 212 PRO E C 1
ATOM 11503 O O . PRO E 1 231 ? 52.917 82.131 115.169 1.00 23.73 212 PRO E O 1
ATOM 11507 N N . ALA E 1 232 ? 54.210 83.967 115.434 1.00 23.85 213 ALA E N 1
ATOM 11508 C CA . ALA E 1 232 ? 54.888 83.840 114.146 1.00 24.06 213 ALA E CA 1
ATOM 11509 C C . ALA E 1 232 ? 55.418 82.422 113.961 1.00 24.19 213 ALA E C 1
ATOM 11510 O O . ALA E 1 232 ? 55.451 81.889 112.853 1.00 24.96 213 ALA E O 1
ATOM 11512 N N . THR E 1 233 ? 55.822 81.816 115.067 1.00 24.52 214 THR E N 1
ATOM 11513 C CA . THR E 1 233 ? 56.356 80.465 115.058 1.00 24.69 214 THR E CA 1
ATOM 11514 C C . THR E 1 233 ? 55.385 79.409 114.536 1.00 24.79 214 THR E C 1
ATOM 11515 O O . THR E 1 233 ? 55.808 78.306 114.221 1.00 26.60 214 THR E O 1
ATOM 11519 N N . LEU E 1 234 ? 54.095 79.733 114.458 1.00 24.69 215 LEU E N 1
ATOM 11520 C CA . LEU E 1 234 ? 53.078 78.801 113.952 1.00 24.74 215 LEU E CA 1
ATOM 11521 C C . LEU E 1 234 ? 52.269 79.421 112.817 1.00 24.69 215 LEU E C 1
ATOM 11522 O O . LEU E 1 234 ? 51.107 79.067 112.608 1.00 23.29 215 LEU E O 1
ATOM 11527 N N . PHE E 1 235 ? 52.889 80.334 112.076 1.00 24.52 216 PHE E N 1
ATOM 11528 C CA . PHE E 1 235 ? 52.200 81.014 110.988 1.00 24.28 216 PHE E CA 1
ATOM 11529 C C . PHE E 1 235 ? 51.694 80.056 109.903 1.00 23.91 216 PHE E C 1
ATOM 11530 O O . PHE E 1 235 ? 50.611 80.243 109.353 1.00 23.57 216 PHE E O 1
ATOM 11538 N N . GLY E 1 236 ? 52.482 79.035 109.599 1.00 23.96 217 GLY E N 1
ATOM 11539 C CA . GLY E 1 236 ? 52.101 78.046 108.593 1.00 24.08 217 GLY E CA 1
ATOM 11540 C C . GLY E 1 236 ? 50.890 77.252 109.033 1.00 23.98 217 GLY E C 1
ATOM 11541 O O . GLY E 1 236 ? 50.074 76.846 108.199 1.00 24.14 217 GLY E O 1
ATOM 11542 N N . THR E 1 237 ? 50.781 77.035 110.346 1.00 23.56 218 THR E N 1
ATOM 11543 C CA . THR E 1 237 ? 49.664 76.303 110.932 1.00 23.34 218 THR E CA 1
ATOM 11544 C C . THR E 1 237 ? 48.361 77.065 110.742 1.00 23.25 218 THR E C 1
ATOM 11545 O O . THR E 1 237 ? 47.351 76.493 110.329 1.00 22.52 218 THR E O 1
ATOM 11549 N N . VAL E 1 238 ? 48.390 78.359 111.055 1.00 23.54 219 VAL E N 1
ATOM 11550 C CA . VAL E 1 238 ? 47.194 79.186 110.944 1.00 24.36 219 VAL E CA 1
ATOM 11551 C C . VAL E 1 238 ? 46.812 79.390 109.479 1.00 24.28 219 VAL E C 1
ATOM 11552 O O . VAL E 1 238 ? 45.634 79.418 109.149 1.00 24.38 219 VAL E O 1
ATOM 11556 N N . GLN E 1 239 ? 47.799 79.512 108.597 1.00 24.36 220 GLN E N 1
ATOM 11557 C CA . GLN E 1 239 ? 47.493 79.667 107.187 1.00 24.48 220 GLN E CA 1
ATOM 11558 C C . GLN E 1 239 ? 46.849 78.396 106.650 1.00 24.48 220 GLN E C 1
ATOM 11559 O O . GLN E 1 239 ? 45.805 78.463 106.003 1.00 24.99 220 GLN E O 1
ATOM 11565 N N . GLU E 1 240 ? 47.435 77.241 106.942 1.00 24.34 221 GLU E N 1
ATOM 11566 C CA . GLU E 1 240 ? 46.860 75.982 106.485 1.00 24.45 221 GLU E CA 1
ATOM 11567 C C . GLU E 1 240 ? 45.484 75.771 107.121 1.00 24.86 221 GLU E C 1
ATOM 11568 O O . GLU E 1 240 ? 44.516 75.410 106.442 1.00 24.70 221 GLU E O 1
ATOM 11574 N N . GLY E 1 241 ? 45.394 76.001 108.428 1.00 24.76 222 GLY E N 1
ATOM 11575 C CA . GLY E 1 241 ? 44.124 75.882 109.130 1.00 23.96 222 GLY E CA 1
ATOM 11576 C C . GLY E 1 241 ? 43.054 76.762 108.508 1.00 23.84 222 GLY E C 1
ATOM 11577 O O . GLY E 1 241 ? 41.897 76.352 108.403 1.00 24.32 222 GLY E O 1
ATOM 11578 N N . ALA E 1 242 ? 43.434 77.966 108.082 1.00 23.18 223 ALA E N 1
ATOM 11579 C CA . ALA E 1 242 ? 42.477 78.907 107.483 1.00 23.72 223 ALA E CA 1
ATOM 11580 C C . ALA E 1 242 ? 42.049 78.465 106.087 1.00 23.42 223 ALA E C 1
ATOM 11581 O O . ALA E 1 242 ? 40.907 78.650 105.688 1.00 23.43 223 ALA E O 1
ATOM 11583 N N . LEU E 1 243 ? 42.977 77.871 105.351 1.00 24.16 224 LEU E N 1
ATOM 11584 C CA . LEU E 1 243 ? 42.700 77.399 104.006 1.00 24.17 224 LEU E CA 1
ATOM 11585 C C . LEU E 1 243 ? 41.690 76.264 104.029 1.00 25.05 224 LEU E C 1
ATOM 11586 O O . LEU E 1 243 ? 40.682 76.314 103.324 1.00 25.97 224 LEU E O 1
ATOM 11591 N N . LYS E 1 244 ? 41.940 75.252 104.855 1.00 25.32 225 LYS E N 1
ATOM 11592 C CA . LYS E 1 244 ? 41.043 74.105 104.918 1.00 25.86 225 LYS E CA 1
ATOM 11593 C C . LYS E 1 244 ? 39.668 74.503 105.432 1.00 25.95 225 LYS E C 1
ATOM 11594 O O . LYS E 1 244 ? 38.658 74.037 104.912 1.00 26.41 225 LYS E O 1
ATOM 11608 N N . LEU E 1 246 ? 38.232 77.507 105.212 1.00 28.07 227 LEU E N 1
ATOM 11609 C CA . LEU E 1 246 ? 37.587 78.316 104.171 1.00 28.98 227 LEU E CA 1
ATOM 11610 C C . LEU E 1 246 ? 37.013 77.415 103.091 1.00 29.65 227 LEU E C 1
ATOM 11611 O O . LEU E 1 246 ? 35.880 77.582 102.638 1.00 29.74 227 LEU E O 1
ATOM 11616 N N . GLU E 1 247 ? 37.835 76.449 102.709 1.00 30.73 228 GLU E N 1
ATOM 11617 C CA . GLU E 1 247 ? 37.545 75.485 101.663 1.00 32.27 228 GLU E CA 1
ATOM 11618 C C . GLU E 1 247 ? 36.436 74.484 102.031 1.00 32.82 228 GLU E C 1
ATOM 11619 O O . GLU E 1 247 ? 35.772 73.934 101.143 1.00 32.84 228 GLU E O 1
ATOM 11625 N N . THR E 1 248 ? 36.227 74.265 103.332 1.00 33.07 229 THR E N 1
ATOM 11626 C CA . THR E 1 248 ? 35.250 73.281 103.817 1.00 32.57 229 THR E CA 1
ATOM 11627 C C . THR E 1 248 ? 34.048 73.871 104.535 1.00 32.48 229 THR E C 1
ATOM 11628 O O . THR E 1 248 ? 32.930 73.395 104.361 1.00 32.42 229 THR E O 1
ATOM 11632 N N . LEU E 1 249 ? 34.269 74.891 105.355 1.00 32.89 230 LEU E N 1
ATOM 11633 C CA . LEU E 1 249 ? 33.182 75.471 106.135 1.00 33.37 230 LEU E CA 1
ATOM 11634 C C . LEU E 1 249 ? 32.348 76.468 105.347 1.00 33.90 230 LEU E C 1
ATOM 11635 O O . LEU E 1 249 ? 31.368 77.006 105.862 1.00 34.59 230 LEU E O 1
ATOM 11640 N N . ARG E 1 250 ? 32.739 76.714 104.102 1.00 33.97 231 ARG E N 1
ATOM 11641 C CA . ARG E 1 250 ? 31.978 77.583 103.211 1.00 34.30 231 ARG E CA 1
ATOM 11642 C C . ARG E 1 250 ? 31.640 78.949 103.807 1.00 34.62 231 ARG E C 1
ATOM 11643 O O . ARG E 1 250 ? 30.561 79.490 103.552 1.00 34.38 231 ARG E O 1
ATOM 11645 N N . CYS E 1 251 ? 32.553 79.491 104.611 1.00 35.24 232 CYS E N 1
ATOM 11646 C CA . CYS E 1 251 ? 32.397 80.852 105.133 1.00 36.03 232 CYS E CA 1
ATOM 11647 C C . CYS E 1 251 ? 33.788 81.443 105.380 1.00 33.58 232 CYS E C 1
ATOM 11648 O O . CYS E 1 251 ? 34.775 80.700 105.469 1.00 33.08 232 CYS E O 1
ATOM 11651 N N . PRO E 1 252 ? 33.873 82.780 105.471 1.00 31.52 233 PRO E N 1
ATOM 11652 C CA . PRO E 1 252 ? 35.165 83.457 105.595 1.00 30.47 233 PRO E CA 1
ATOM 11653 C C . PRO E 1 252 ? 36.008 83.074 106.803 1.00 29.02 233 PRO E C 1
ATOM 11654 O O . PRO E 1 252 ? 35.542 83.131 107.939 1.00 28.07 233 PRO E O 1
ATOM 11658 N N . VAL E 1 253 ? 37.247 82.679 106.528 1.00 27.81 234 VAL E N 1
ATOM 11659 C CA . VAL E 1 253 ? 38.207 82.359 107.564 1.00 26.81 234 VAL E CA 1
ATOM 11660 C C . VAL E 1 253 ? 39.529 82.981 107.151 1.00 26.82 234 VAL E C 1
ATOM 11661 O O . VAL E 1 253 ? 39.881 82.988 105.971 1.00 26.93 234 VAL E O 1
ATOM 11665 N N . SER E 1 254 ? 40.249 83.524 108.122 1.00 26.68 235 SER E N 1
ATOM 11666 C CA . SER E 1 254 ? 41.519 84.161 107.848 1.00 27.00 235 SER E CA 1
ATOM 11667 C C . SER E 1 254 ? 42.457 83.964 109.028 1.00 26.71 235 SER E C 1
ATOM 11668 O O . SER E 1 254 ? 42.055 84.125 110.182 1.00 26.24 235 SER E O 1
ATOM 11671 N N . GLY E 1 255 ? 43.700 83.611 108.722 1.00 25.85 236 GLY E N 1
ATOM 11672 C CA . GLY E 1 255 ? 44.714 83.391 109.729 1.00 26.27 236 GLY E CA 1
ATOM 11673 C C . GLY E 1 255 ? 45.675 84.555 109.725 1.00 26.85 236 GLY E C 1
ATOM 11674 O O . GLY E 1 255 ? 45.964 85.122 108.677 1.00 26.29 236 GLY E O 1
ATOM 11675 N N . TYR E 1 256 ? 46.172 84.913 110.905 1.00 27.16 237 TYR E N 1
ATOM 11676 C CA . TYR E 1 256 ? 47.103 86.020 111.033 1.00 26.50 237 TYR E CA 1
ATOM 11677 C C . TYR E 1 256 ? 48.169 85.712 112.065 1.00 26.03 237 TYR E C 1
ATOM 11678 O O . TYR E 1 256 ? 47.963 84.898 112.966 1.00 26.45 237 TYR E O 1
ATOM 1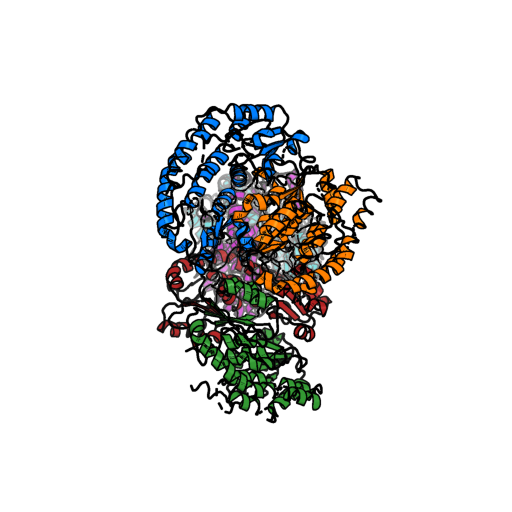1687 N N . GLU E 1 257 ? 49.317 86.365 111.919 1.00 25.79 238 GLU E N 1
ATOM 11688 C CA . GLU E 1 257 ? 50.337 86.311 112.936 1.00 25.41 238 GLU E CA 1
ATOM 11689 C C . GLU E 1 257 ? 49.785 87.286 113.982 1.00 25.19 238 GLU E C 1
ATOM 11690 O O . GLU E 1 257 ? 49.164 88.292 113.636 1.00 24.26 238 GLU E O 1
ATOM 11696 N N . PHE E 1 258 ? 49.981 86.971 115.254 1.00 24.91 239 PHE E N 1
ATOM 11697 C CA . PHE E 1 258 ? 49.394 87.757 116.339 1.00 24.69 239 PHE E CA 1
ATOM 11698 C C . PHE E 1 258 ? 49.530 89.284 116.295 1.00 24.88 239 PHE E C 1
ATOM 11699 O O . PHE E 1 258 ? 48.521 89.993 116.367 1.00 25.04 239 PHE E O 1
ATOM 11707 N N . GLU E 1 259 ? 50.751 89.804 116.230 1.00 24.37 240 GLU E N 1
ATOM 11708 C CA . GLU E 1 259 ? 50.924 91.255 116.242 1.00 23.98 240 GLU E CA 1
ATOM 11709 C C . GLU E 1 259 ? 50.263 91.920 115.027 1.00 24.20 240 GLU E C 1
ATOM 11710 O O . GLU E 1 259 ? 49.750 93.038 115.141 1.00 22.75 240 GLU E O 1
ATOM 11716 N N . GLU E 1 260 ? 50.269 91.239 113.877 1.00 24.18 241 GLU E N 1
ATOM 11717 C CA A GLU E 1 260 ? 49.639 91.800 112.688 0.50 24.78 241 GLU E CA 1
ATOM 11718 C CA B GLU E 1 260 ? 49.622 91.747 112.660 0.50 24.17 241 GLU E CA 1
ATOM 11719 C C . GLU E 1 260 ? 48.123 91.840 112.878 1.00 24.42 241 GLU E C 1
ATOM 11720 O O . GLU E 1 260 ? 47.461 92.773 112.406 1.00 24.37 241 GLU E O 1
ATOM 11731 N N . PHE E 1 261 ? 47.588 90.851 113.585 1.00 24.12 242 PHE E N 1
ATOM 11732 C CA . PHE E 1 261 ? 46.164 90.822 113.878 1.00 24.80 242 PHE E CA 1
ATOM 11733 C C . PHE E 1 261 ? 45.796 92.035 114.720 1.00 24.97 242 PHE E C 1
ATOM 11734 O O . PHE E 1 261 ? 44.798 92.698 114.453 1.00 25.18 242 PHE E O 1
ATOM 11742 N N . ILE E 1 262 ? 46.616 92.321 115.728 1.00 25.90 243 ILE E N 1
ATOM 11743 C CA . ILE E 1 262 ? 46.406 93.474 116.606 1.00 26.46 243 ILE E CA 1
ATOM 11744 C C . ILE E 1 262 ? 46.446 94.786 115.827 1.00 26.73 243 ILE E C 1
ATOM 11745 O O . ILE E 1 262 ? 45.529 95.589 115.922 1.00 27.22 243 ILE E O 1
ATOM 11750 N N . HIS E 1 263 ? 47.513 94.996 115.064 1.00 27.12 244 HIS E N 1
ATOM 11751 C CA . HIS E 1 263 ? 47.678 96.212 114.271 1.00 27.62 244 HIS E CA 1
ATOM 11752 C C . HIS E 1 263 ? 46.469 96.515 113.377 1.00 27.20 244 HIS E C 1
ATOM 11753 O O . HIS E 1 263 ? 46.095 97.674 113.212 1.00 26.64 244 HIS E O 1
ATOM 11760 N N . GLY E 1 264 ? 45.861 95.477 112.804 1.00 27.27 245 GLY E N 1
ATOM 11761 C CA . GLY E 1 264 ? 44.707 95.648 111.905 1.00 26.71 245 GLY E CA 1
ATOM 11762 C C . GLY E 1 264 ? 43.396 95.129 112.471 1.00 26.32 245 GLY E C 1
ATOM 11763 O O . GLY E 1 264 ? 42.503 94.716 111.732 1.00 25.36 245 GLY E O 1
ATOM 11764 N N . ILE E 1 265 ? 43.278 95.186 113.794 1.00 26.48 246 ILE E N 1
ATOM 11765 C CA . ILE E 1 265 ? 42.112 94.677 114.526 1.00 26.12 246 ILE E CA 1
ATOM 11766 C C . ILE E 1 265 ? 40.753 95.235 114.068 1.00 27.22 246 ILE E C 1
ATOM 11767 O O . ILE E 1 265 ? 39.731 94.564 114.203 1.00 27.80 246 ILE E O 1
ATOM 11772 N N . TYR E 1 266 ? 40.730 96.447 113.527 1.00 27.65 247 TYR E N 1
ATOM 11773 C CA . TYR E 1 266 ? 39.464 97.065 113.126 1.00 28.51 247 TYR E CA 1
ATOM 11774 C C . TYR E 1 266 ? 38.951 96.651 111.758 1.00 28.74 247 TYR E C 1
ATOM 11775 O O . TYR E 1 266 ? 37.754 96.714 111.499 1.00 29.49 247 TYR E O 1
ATOM 11784 N N . ASN E 1 267 ? 39.855 96.236 110.885 1.00 28.92 248 ASN E N 1
ATOM 11785 C CA . ASN E 1 267 ? 39.476 95.778 109.568 1.00 29.20 248 ASN E CA 1
ATOM 11786 C C . ASN E 1 267 ? 39.192 94.279 109.647 1.00 29.66 248 ASN E C 1
ATOM 11787 O O . ASN E 1 267 ? 38.196 93.793 109.110 1.00 30.80 248 ASN E O 1
ATOM 11792 N N . ALA E 1 268 ? 40.072 93.572 110.361 1.00 29.55 249 ALA E N 1
ATOM 11793 C CA . ALA E 1 268 ? 40.058 92.108 110.463 1.00 28.97 249 ALA E CA 1
ATOM 11794 C C . ALA E 1 268 ? 39.190 91.491 111.565 1.00 28.71 249 ALA E C 1
ATOM 11795 O O . ALA E 1 268 ? 39.337 90.292 111.836 1.00 29.77 249 ALA E O 1
ATOM 11797 N N . PHE E 1 269 ? 38.290 92.261 112.184 1.00 27.44 250 PHE E N 1
ATOM 11798 C CA . PHE E 1 269 ? 37.464 91.710 113.271 1.00 26.19 250 PHE E CA 1
ATOM 11799 C C . PHE E 1 269 ? 36.235 92.565 113.587 1.00 26.51 250 PHE E C 1
ATOM 11800 O O . PHE E 1 269 ? 36.282 93.790 113.493 1.00 27.42 250 PHE E O 1
ATOM 11808 N N . ASN E 1 270 ? 35.141 91.916 113.977 1.00 26.47 251 ASN E N 1
ATOM 11809 C CA . ASN E 1 270 ? 33.905 92.623 114.307 1.00 26.87 251 ASN E CA 1
ATOM 11810 C C . ASN E 1 270 ? 33.114 91.932 115.428 1.00 26.51 251 ASN E C 1
ATOM 11811 O O . ASN E 1 270 ? 33.595 91.003 116.064 1.00 26.40 251 ASN E O 1
ATOM 11816 N N . ALA E 1 271 ? 31.888 92.376 115.657 1.00 26.95 252 ALA E N 1
ATOM 11817 C CA . ALA E 1 271 ? 31.081 91.834 116.753 1.00 27.40 252 ALA E CA 1
ATOM 11818 C C . ALA E 1 271 ? 30.565 90.413 116.542 1.00 27.48 252 ALA E C 1
ATOM 11819 O O . ALA E 1 271 ? 30.216 89.734 117.507 1.00 27.84 252 ALA E O 1
ATOM 11821 N N . GLN E 1 272 ? 30.510 89.954 115.301 1.00 27.37 253 GLN E N 1
ATOM 11822 C CA . GLN E 1 272 ? 29.998 88.614 115.035 1.00 27.40 253 GLN E CA 1
ATOM 11823 C C . GLN E 1 272 ? 31.085 87.660 114.540 1.00 26.62 253 GLN E C 1
ATOM 11824 O O . GLN E 1 272 ? 30.789 86.594 113.997 1.00 26.50 253 GLN E O 1
ATOM 11830 N N . SER E 1 273 ? 32.342 88.045 114.744 1.00 25.30 254 SER E N 1
ATOM 11831 C CA . SER E 1 273 ? 33.473 87.224 114.346 1.00 24.66 254 SER E CA 1
ATOM 11832 C C . SER E 1 273 ? 33.819 86.249 115.459 1.00 24.16 254 SER E C 1
ATOM 11833 O O . SER E 1 273 ? 33.463 86.467 116.611 1.00 24.35 254 SER E O 1
ATOM 11836 N N . ALA E 1 274 ? 34.496 85.162 115.114 1.00 23.90 255 ALA E N 1
ATOM 11837 C CA . ALA E 1 274 ? 34.931 84.192 116.108 1.00 23.38 255 ALA E CA 1
ATOM 11838 C C . ALA E 1 274 ? 36.439 84.179 116.069 1.00 23.25 255 ALA E C 1
ATOM 11839 O O . ALA E 1 274 ? 37.019 84.033 115.002 1.00 24.46 255 ALA E O 1
ATOM 11841 N N . LEU E 1 275 ? 37.085 84.353 117.213 1.00 22.91 256 LEU E N 1
ATOM 11842 C CA . LEU E 1 275 ? 38.540 84.323 117.251 1.00 23.00 256 LEU E CA 1
ATOM 11843 C C . LEU E 1 275 ? 39.046 83.020 117.848 1.00 23.18 256 LEU E C 1
ATOM 11844 O O . LEU E 1 275 ? 38.645 82.640 118.948 1.00 23.11 256 LEU E O 1
ATOM 11849 N N . ILE E 1 276 ? 39.914 82.335 117.107 1.00 23.08 257 ILE E N 1
ATOM 11850 C CA . ILE E 1 276 ? 40.556 81.116 117.584 1.00 22.67 257 ILE E CA 1
ATOM 11851 C C . ILE E 1 276 ? 42.023 81.477 117.693 1.00 23.71 257 ILE E C 1
ATOM 11852 O O . ILE E 1 276 ? 42.640 81.916 116.722 1.00 23.75 257 ILE E O 1
ATOM 11865 N N . LEU E 1 278 ? 45.995 80.473 119.031 1.00 25.09 259 LEU E N 1
ATOM 11866 C CA . LEU E 1 278 ? 46.919 79.416 119.410 1.00 24.47 259 LEU E CA 1
ATOM 11867 C C . LEU E 1 278 ? 47.857 79.964 120.480 1.00 25.30 259 LEU E C 1
ATOM 11868 O O . LEU E 1 278 ? 48.547 80.963 120.256 1.00 25.67 259 LEU E O 1
ATOM 11873 N N . ASP E 1 279 ? 47.834 79.322 121.650 1.00 25.64 260 ASP E N 1
ATOM 11874 C CA . ASP E 1 279 ? 48.658 79.707 122.798 1.00 26.10 260 ASP E CA 1
ATOM 11875 C C . ASP E 1 279 ? 49.546 78.557 123.255 1.00 26.52 260 ASP E C 1
ATOM 11876 O O . ASP E 1 279 ? 49.321 77.981 124.319 1.00 25.32 260 ASP E O 1
ATOM 11881 N N . PRO E 1 280 ? 50.566 78.221 122.457 1.00 27.49 261 PRO E N 1
ATOM 11882 C CA . PRO E 1 280 ? 51.455 77.125 122.834 1.00 28.30 261 PRO E CA 1
ATOM 11883 C C . PRO E 1 280 ? 52.161 77.373 124.166 1.00 29.54 261 PRO E C 1
ATOM 11884 O O . PRO E 1 280 ? 52.516 76.419 124.865 1.00 29.13 261 PRO E O 1
ATOM 11888 N N . GLN E 1 281 ? 52.355 78.645 124.508 1.00 31.15 262 GLN E N 1
ATOM 11889 C CA . GLN E 1 281 ? 53.002 79.019 125.758 1.00 32.93 262 GLN E CA 1
ATOM 11890 C C . GLN E 1 281 ? 52.438 80.331 126.300 1.00 32.62 262 GLN E C 1
ATOM 11891 O O . GLN E 1 281 ? 51.838 81.107 125.552 1.00 32.48 262 GLN E O 1
ATOM 11897 N N . PRO E 1 282 ? 52.634 80.583 127.606 1.00 32.34 263 PRO E N 1
ATOM 11898 C CA . PRO E 1 282 ? 52.111 81.802 128.210 1.00 31.76 263 PRO E CA 1
ATOM 11899 C C . PRO E 1 282 ? 52.698 83.050 127.570 1.00 30.56 263 PRO E C 1
ATOM 11900 O O . PRO E 1 282 ? 53.923 83.174 127.455 1.00 30.44 263 PRO E O 1
ATOM 11904 N N . ASP E 1 283 ? 51.816 83.955 127.155 1.00 29.07 264 ASP E N 1
ATOM 11905 C CA . ASP E 1 283 ? 52.213 85.210 126.529 1.00 27.80 264 ASP E CA 1
ATOM 11906 C C . ASP E 1 283 ? 51.409 86.349 127.157 1.00 26.32 264 ASP E C 1
ATOM 11907 O O . ASP E 1 283 ? 50.179 86.339 127.123 1.00 26.06 264 ASP E O 1
ATOM 11912 N N . ALA E 1 284 ? 52.108 87.320 127.743 1.00 25.05 265 ALA E N 1
ATOM 11913 C CA . ALA E 1 284 ? 51.448 88.450 128.406 1.00 24.39 265 ALA E CA 1
ATOM 11914 C C . ALA E 1 284 ? 50.576 89.232 127.423 1.00 24.12 265 ALA E C 1
ATOM 11915 O O . ALA E 1 284 ? 49.422 89.552 127.724 1.00 23.85 265 ALA E O 1
ATOM 11917 N N . ARG E 1 285 ? 51.118 89.531 126.247 1.00 23.45 266 ARG E N 1
ATOM 11918 C CA . ARG E 1 285 ? 50.352 90.266 125.254 1.00 23.89 266 ARG E CA 1
ATOM 11919 C C . ARG E 1 285 ? 49.127 89.484 124.790 1.00 23.48 266 ARG E C 1
ATOM 11920 O O . ARG E 1 285 ? 48.057 90.058 124.665 1.00 23.27 266 ARG E O 1
ATOM 11928 N N . GLN E 1 286 ? 49.263 88.183 124.547 1.00 23.63 267 GLN E N 1
ATOM 11929 C CA . GLN E 1 286 ? 48.103 87.406 124.106 1.00 24.08 267 GLN E CA 1
ATOM 11930 C C . GLN E 1 286 ? 47.031 87.345 125.200 1.00 24.16 267 GLN E C 1
ATOM 11931 O O . GLN E 1 286 ? 45.838 87.466 124.915 1.00 24.09 267 GLN E O 1
ATOM 11937 N N . ASP E 1 287 ? 47.445 87.177 126.449 1.00 24.20 268 ASP E N 1
ATOM 11938 C CA . ASP E 1 287 ? 46.485 87.160 127.543 1.00 24.63 268 ASP E CA 1
ATOM 11939 C C . ASP E 1 287 ? 45.770 88.496 127.583 1.00 24.48 268 ASP E C 1
ATOM 11940 O O . ASP E 1 287 ? 44.551 88.550 127.690 1.00 24.80 268 ASP E O 1
ATOM 11945 N N . ARG E 1 288 ? 46.539 89.573 127.462 1.00 24.48 269 ARG E N 1
ATOM 11946 C CA . ARG E 1 288 ? 45.990 90.922 127.513 1.00 24.23 269 ARG E CA 1
ATOM 11947 C C . ARG E 1 288 ? 44.945 91.170 126.412 1.00 24.47 269 ARG E C 1
ATOM 11948 O O . ARG E 1 288 ? 43.986 91.908 126.635 1.00 24.84 269 ARG E O 1
ATOM 11956 N N . LEU E 1 289 ? 45.123 90.570 125.235 1.00 24.30 270 LEU E N 1
ATOM 11957 C CA . LEU E 1 289 ? 44.135 90.707 124.154 1.00 24.51 270 LEU E CA 1
ATOM 11958 C C . LEU E 1 289 ? 42.873 89.928 124.486 1.00 24.08 270 LEU E C 1
ATOM 11959 O O . LEU E 1 289 ? 41.772 90.447 124.363 1.00 24.14 270 LEU E O 1
ATOM 11964 N N . ALA E 1 290 ? 43.042 88.670 124.882 1.00 23.69 271 ALA E N 1
ATOM 11965 C CA . ALA E 1 290 ? 41.911 87.812 125.219 1.00 23.58 271 ALA E CA 1
ATOM 11966 C C . ALA E 1 290 ? 41.075 88.415 126.344 1.00 23.74 271 ALA E C 1
ATOM 11967 O O . ALA E 1 290 ? 39.858 88.244 126.385 1.00 24.01 271 ALA E O 1
ATOM 11969 N N . GLN E 1 291 ? 41.742 89.121 127.252 1.00 24.19 272 GLN E N 1
ATOM 11970 C CA . GLN E 1 291 ? 41.086 89.751 128.389 1.00 24.33 272 GLN E CA 1
ATOM 11971 C C . GLN E 1 291 ? 40.240 90.925 127.942 1.00 24.11 272 GLN E C 1
ATOM 11972 O O . GLN E 1 291 ? 39.070 91.028 128.297 1.00 24.67 272 GLN E O 1
ATOM 11978 N N . ILE E 1 292 ? 40.844 91.820 127.171 1.00 23.68 273 ILE E N 1
ATOM 11979 C CA . ILE E 1 292 ? 40.145 93.009 126.706 1.00 23.48 273 ILE E CA 1
ATOM 11980 C C . ILE E 1 292 ? 39.103 92.682 125.647 1.00 23.42 273 ILE E C 1
ATOM 11981 O O . ILE E 1 292 ? 37.984 93.186 125.700 1.00 23.71 273 ILE E O 1
ATOM 11986 N N . LEU E 1 293 ? 39.463 91.829 124.699 1.00 23.66 274 LEU E N 1
ATOM 11987 C CA . LEU E 1 293 ? 38.536 91.445 123.643 1.00 24.21 274 LEU E CA 1
ATOM 11988 C C . LEU E 1 293 ? 37.384 90.641 124.248 1.00 24.55 274 LEU E C 1
ATOM 11989 O O . LEU E 1 293 ? 36.336 90.481 123.622 1.00 25.32 274 LEU E O 1
ATOM 11994 N N . GLY E 1 294 ? 37.591 90.134 125.464 1.00 24.28 275 GLY E N 1
ATOM 11995 C CA . GLY E 1 294 ? 36.570 89.364 126.168 1.00 24.30 275 GLY E CA 1
ATOM 11996 C C . GLY E 1 294 ? 35.466 90.252 126.721 1.00 24.53 275 GLY E C 1
ATOM 11997 O O . GLY E 1 294 ? 34.346 89.793 126.960 1.00 24.76 275 GLY E O 1
ATOM 11998 N N . GLU E 1 295 ? 35.786 91.527 126.931 1.00 24.39 276 GLU E N 1
ATOM 11999 C CA . GLU E 1 295 ? 34.814 92.497 127.427 1.00 24.00 276 GLU E CA 1
ATOM 12000 C C . GLU E 1 295 ? 33.914 92.983 126.302 1.00 23.33 276 GLU E C 1
ATOM 12001 O O . GLU E 1 295 ? 32.972 93.731 126.543 1.00 23.19 276 GLU E O 1
ATOM 12007 N N . TRP E 1 296 ? 34.227 92.583 125.074 1.00 22.78 277 TRP E N 1
ATOM 12008 C CA . TRP E 1 296 ? 33.458 93.005 123.917 1.00 22.75 277 TRP E CA 1
ATOM 12009 C C . TRP E 1 296 ? 32.736 91.835 123.252 1.00 22.62 277 TRP E C 1
ATOM 12010 O O . TRP E 1 296 ? 31.657 92.017 122.678 1.00 23.03 277 TRP E O 1
ATOM 12021 N N . THR E 1 297 ? 33.327 90.644 123.331 1.00 22.28 278 THR E N 1
ATOM 12022 C CA . THR E 1 297 ? 32.741 89.449 122.734 1.00 21.99 278 THR E CA 1
ATOM 12023 C C . THR E 1 297 ? 33.068 88.202 123.542 1.00 22.24 278 THR E C 1
ATOM 12024 O O . THR E 1 297 ? 34.137 88.106 124.152 1.00 22.77 278 THR E O 1
ATOM 12028 N N . PRO E 1 298 ? 32.139 87.240 123.551 1.00 21.70 279 PRO E N 1
ATOM 12029 C CA . PRO E 1 298 ? 32.378 85.967 124.206 1.00 21.67 279 PRO E CA 1
ATOM 12030 C C . PRO E 1 298 ? 32.919 84.930 123.226 1.00 21.83 279 PRO E C 1
ATOM 12031 O O . PRO E 1 298 ? 33.239 83.818 123.632 1.00 22.58 279 PRO E O 1
ATOM 12035 N N . SER E 1 299 ? 33.021 85.296 121.948 1.00 22.25 280 SER E N 1
ATOM 12036 C CA . SER E 1 299 ? 33.422 84.352 120.897 1.00 22.36 280 SER E CA 1
ATOM 12037 C C . SER E 1 299 ? 34.938 84.181 120.742 1.00 22.07 280 SER E C 1
ATOM 12038 O O . SER E 1 299 ? 35.467 84.284 119.645 1.00 22.00 280 SER E O 1
ATOM 12041 N N . ILE E 1 300 ? 35.619 83.893 121.847 1.00 22.51 281 ILE E N 1
ATOM 12042 C CA . ILE E 1 300 ? 37.062 83.686 121.857 1.00 22.58 281 ILE E CA 1
ATOM 12043 C C . ILE E 1 300 ? 37.339 82.228 122.233 1.00 23.32 281 ILE E C 1
ATOM 12044 O O . ILE E 1 300 ? 36.823 81.729 123.230 1.00 23.92 281 ILE E O 1
ATOM 12049 N N . TYR E 1 301 ? 38.139 81.542 121.423 1.00 23.88 282 TYR E N 1
ATOM 12050 C CA . TYR E 1 301 ? 38.460 80.132 121.653 1.00 24.16 282 TYR E CA 1
ATOM 12051 C C . TYR E 1 301 ? 39.970 79.954 121.605 1.00 24.62 282 TYR E C 1
ATOM 12052 O O . TYR E 1 301 ? 40.588 80.116 120.552 1.00 24.82 282 TYR E O 1
ATOM 12061 N N . ARG E 1 302 ? 40.568 79.620 122.743 1.00 24.73 283 ARG E N 1
ATOM 12062 C CA . ARG E 1 302 ? 42.018 79.467 122.810 1.00 24.92 283 ARG E CA 1
ATOM 12063 C C . ARG E 1 302 ? 42.440 78.000 122.862 1.00 24.48 283 ARG E C 1
ATOM 12064 O O . ARG E 1 302 ? 41.741 77.155 123.413 1.00 24.61 283 ARG E O 1
ATOM 12072 N N . ILE E 1 303 ? 43.589 77.709 122.269 1.00 23.88 284 ILE E N 1
ATOM 12073 C CA . ILE E 1 303 ? 44.123 76.361 122.238 1.00 23.41 284 ILE E CA 1
ATOM 12074 C C . ILE E 1 303 ? 45.535 76.344 122.809 1.00 24.36 284 ILE E C 1
ATOM 12075 O O . ILE E 1 303 ? 46.415 77.064 122.325 1.00 24.02 284 ILE E O 1
ATOM 12080 N N . GLY E 1 304 ? 45.764 75.527 123.831 1.00 24.77 285 GLY E N 1
ATOM 12081 C CA . GLY E 1 304 ? 47.090 75.444 124.440 1.00 24.97 285 GLY E CA 1
ATOM 12082 C C . GLY E 1 304 ? 47.109 74.646 125.727 1.00 25.14 285 GLY E C 1
ATOM 12083 O O . GLY E 1 304 ? 46.056 74.310 126.268 1.00 25.37 285 GLY E O 1
ATOM 12084 N N . PRO E 1 305 ? 48.314 74.360 126.240 1.00 25.43 286 PRO E N 1
ATOM 12085 C CA . PRO E 1 305 ? 48.471 73.554 127.446 1.00 25.91 286 PRO E CA 1
ATOM 12086 C C . PRO E 1 305 ? 48.056 74.244 128.731 1.00 26.67 286 PRO E C 1
ATOM 12087 O O . PRO E 1 305 ? 47.676 73.571 129.680 1.00 27.20 286 PRO E O 1
ATOM 12091 N N . GLN E 1 306 ? 48.110 75.571 128.762 1.00 27.73 287 GLN E N 1
ATOM 12092 C CA . GLN E 1 306 ? 47.802 76.303 129.984 1.00 28.04 287 GLN E CA 1
ATOM 12093 C C . GLN E 1 306 ? 46.708 77.346 129.862 1.00 27.85 287 GLN E C 1
ATOM 12094 O O . GLN E 1 306 ? 46.594 78.226 130.713 1.00 27.72 287 GLN E O 1
ATOM 12100 N N . VAL E 1 307 ? 45.901 77.259 128.816 1.00 28.34 288 VAL E N 1
ATOM 12101 C CA . VAL E 1 307 ? 44.800 78.195 128.670 1.00 28.33 288 VAL E CA 1
ATOM 12102 C C . VAL E 1 307 ? 43.734 77.854 129.703 1.00 29.49 288 VAL E C 1
ATOM 12103 O O . VAL E 1 307 ? 43.684 76.729 130.205 1.00 28.85 288 VAL E O 1
ATOM 12107 N N . GLU E 1 308 ? 42.907 78.846 130.029 1.00 31.30 289 GLU E N 1
ATOM 12108 C CA . GLU E 1 308 ? 41.797 78.693 130.980 1.00 32.32 289 GLU E CA 1
ATOM 12109 C C . GLU E 1 308 ? 40.987 77.454 130.619 1.00 32.22 289 GLU E C 1
ATOM 12110 O O . GLU E 1 308 ? 40.695 77.222 129.449 1.00 32.44 289 GLU E O 1
ATOM 12116 N N . ASN E 1 309 ? 40.598 76.664 131.610 1.00 32.77 290 ASN E N 1
ATOM 12117 C CA . ASN E 1 309 ? 39.849 75.447 131.318 1.00 33.07 290 ASN E CA 1
ATOM 12118 C C . ASN E 1 309 ? 38.333 75.668 131.216 1.00 32.24 290 ASN E C 1
ATOM 12119 O O . ASN E 1 309 ? 37.551 74.885 131.757 1.00 32.59 290 ASN E O 1
ATOM 12124 N N . ASN E 1 310 ? 37.923 76.732 130.527 1.00 31.05 291 ASN E N 1
ATOM 12125 C CA . ASN E 1 310 ? 36.502 76.995 130.305 1.00 29.76 291 ASN E CA 1
ATOM 12126 C C . ASN E 1 310 ? 36.040 76.046 129.207 1.00 29.72 291 ASN E C 1
ATOM 12127 O O . ASN E 1 310 ? 36.841 75.259 128.690 1.00 30.99 291 ASN E O 1
ATOM 12132 N N . GLY E 1 311 ? 34.768 76.101 128.841 1.00 28.73 292 GLY E N 1
ATOM 12133 C CA . GLY E 1 311 ? 34.272 75.213 127.798 1.00 28.37 292 GLY E CA 1
ATOM 12134 C C . GLY E 1 311 ? 34.819 75.572 126.428 1.00 28.26 292 GLY E C 1
ATOM 12135 O O . GLY E 1 311 ? 35.107 74.696 125.610 1.00 28.67 292 GLY E O 1
ATOM 12136 N N . LEU E 1 312 ? 34.991 76.873 126.206 1.00 27.58 293 LEU E N 1
ATOM 12137 C CA . LEU E 1 312 ? 35.402 77.427 124.913 1.00 26.41 293 LEU E CA 1
ATOM 12138 C C . LEU E 1 312 ? 36.840 77.105 124.495 1.00 25.84 293 LEU E C 1
ATOM 12139 O O . LEU E 1 312 ? 37.132 76.962 123.304 1.00 24.76 293 LEU E O 1
ATOM 12144 N N . ASN E 1 313 ? 37.737 77.000 125.468 1.00 24.95 294 ASN E N 1
ATOM 12145 C CA . ASN E 1 313 ? 39.133 76.730 125.171 1.00 24.09 294 ASN E CA 1
ATOM 12146 C C . ASN E 1 313 ? 39.438 75.245 125.003 1.00 24.09 294 ASN E C 1
ATOM 12147 O O . ASN E 1 313 ? 38.673 74.380 125.440 1.00 24.60 294 ASN E O 1
ATOM 12152 N N . LEU E 1 314 ? 40.555 74.964 124.339 1.00 23.57 295 LEU E N 1
ATOM 12153 C CA . LEU E 1 314 ? 41.038 73.605 124.202 1.00 23.67 295 LEU E CA 1
ATOM 12154 C C . LEU E 1 314 ? 42.261 73.481 125.101 1.00 23.93 295 LEU E C 1
ATOM 12155 O O . LEU E 1 314 ? 43.393 73.737 124.683 1.00 24.11 295 LEU E O 1
ATOM 12160 N N . ASN E 1 315 ? 42.021 73.137 126.359 1.00 24.18 296 ASN E N 1
ATOM 12161 C CA . ASN E 1 315 ? 43.104 72.927 127.290 1.00 24.53 296 ASN E CA 1
ATOM 12162 C C . ASN E 1 315 ? 43.559 71.486 127.103 1.00 24.16 296 ASN E C 1
ATOM 12163 O O . ASN E 1 315 ? 42.777 70.555 127.268 1.00 23.54 296 ASN E O 1
ATOM 12168 N N . PHE E 1 316 ? 44.822 71.311 126.732 1.00 24.24 297 PHE E N 1
ATOM 12169 C CA . PHE E 1 316 ? 45.340 69.994 126.412 1.00 24.46 297 PHE E CA 1
ATOM 12170 C C . PHE E 1 316 ? 46.842 69.937 126.671 1.00 24.64 297 PHE E C 1
ATOM 12171 O O . PHE E 1 316 ? 47.556 70.906 126.403 1.00 24.43 297 PHE E O 1
ATOM 12179 N N . PRO E 1 317 ? 47.327 68.801 127.203 1.00 24.18 298 PRO E N 1
ATOM 12180 C CA . PRO E 1 317 ? 48.758 68.632 127.468 1.00 24.06 298 PRO E CA 1
ATOM 12181 C C . PRO E 1 317 ? 49.588 68.356 126.203 1.00 24.11 298 PRO E C 1
ATOM 12182 O O . PRO E 1 317 ? 50.136 67.263 126.043 1.00 24.24 298 PRO E O 1
ATOM 12186 N N . PHE E 1 318 ? 49.677 69.350 125.321 1.00 24.52 299 PHE E N 1
ATOM 12187 C CA . PHE E 1 318 ? 50.458 69.238 124.087 1.00 24.52 299 PHE E CA 1
ATOM 12188 C C . PHE E 1 318 ? 51.884 68.835 124.410 1.00 23.86 299 PHE E C 1
ATOM 12189 O O . PHE E 1 318 ? 52.434 69.263 125.419 1.00 24.69 299 PHE E O 1
ATOM 12197 N N . VAL E 1 319 ? 52.499 68.018 123.567 1.00 23.29 300 VAL E N 1
ATOM 12198 C CA . VAL E 1 319 ? 53.887 67.663 123.807 1.00 22.80 300 VAL E CA 1
ATOM 12199 C C . VAL E 1 319 ? 54.703 68.959 123.759 1.00 23.09 300 VAL E C 1
ATOM 12200 O O . VAL E 1 319 ? 55.693 69.096 124.473 1.00 23.62 300 VAL E O 1
ATOM 12204 N N . ASN E 1 320 ? 54.261 69.913 122.935 1.00 22.82 301 ASN E N 1
ATOM 12205 C CA . ASN E 1 320 ? 54.928 71.213 122.791 1.00 22.70 301 ASN E CA 1
ATOM 12206 C C . ASN E 1 320 ? 56.406 71.175 122.448 1.00 22.66 301 ASN E C 1
ATOM 12207 O O . ASN E 1 320 ? 57.183 71.976 122.962 1.00 22.72 301 ASN E O 1
ATOM 12212 N N . ASP E 1 321 ? 56.796 70.251 121.584 1.00 22.74 302 ASP E N 1
ATOM 12213 C CA . ASP E 1 321 ? 58.177 70.170 121.161 1.00 22.73 302 ASP E CA 1
ATOM 12214 C C . ASP E 1 321 ? 58.460 71.441 120.365 1.00 23.40 302 ASP E C 1
ATOM 12215 O O . ASP E 1 321 ? 57.728 71.775 119.430 1.00 23.55 302 ASP E O 1
ATOM 12220 N N . GLU E 1 322 ? 59.511 72.157 120.751 1.00 23.65 303 GLU E N 1
ATOM 12221 C CA . GLU E 1 322 ? 59.864 73.422 120.107 1.00 24.30 303 GLU E CA 1
ATOM 12222 C C . GLU E 1 322 ? 59.871 73.373 118.573 1.00 24.70 303 GLU E C 1
ATOM 12223 O O . GLU E 1 322 ? 59.556 74.367 117.920 1.00 25.52 303 GLU E O 1
ATOM 12229 N N . ASP E 1 323 ? 60.213 72.224 118.002 1.00 24.47 304 ASP E N 1
ATOM 12230 C CA . ASP E 1 323 ? 60.260 72.073 116.550 1.00 24.11 304 ASP E CA 1
ATOM 12231 C C . ASP E 1 323 ? 59.063 71.336 115.968 1.00 23.69 304 ASP E C 1
ATOM 12232 O O . ASP E 1 323 ? 58.567 71.692 114.898 1.00 24.11 304 ASP E O 1
ATOM 12237 N N . PHE E 1 324 ? 58.611 70.299 116.662 1.00 23.09 305 PHE E N 1
ATOM 12238 C CA . PHE E 1 324 ? 57.587 69.431 116.107 1.00 22.69 305 PHE E CA 1
ATOM 12239 C C . PHE E 1 324 ? 56.178 69.639 116.657 1.00 22.90 305 PHE E C 1
ATOM 12240 O O . PHE E 1 324 ? 55.284 68.838 116.380 1.00 23.30 305 PHE E O 1
ATOM 12248 N N . ALA E 1 325 ? 55.967 70.716 117.412 1.00 22.06 306 ALA E N 1
ATOM 12249 C CA . ALA E 1 325 ? 54.635 71.017 117.913 1.00 21.39 306 ALA E CA 1
ATOM 12250 C C . ALA E 1 325 ? 53.734 71.370 116.727 1.00 22.05 306 ALA E C 1
ATOM 12251 O O . ALA E 1 325 ? 52.505 71.363 116.847 1.00 22.58 306 ALA E O 1
ATOM 12253 N N . VAL E 1 326 ? 54.350 71.663 115.580 1.00 22.23 307 VAL E N 1
ATOM 12254 C CA . VAL E 1 326 ? 53.616 72.031 114.363 1.00 23.03 307 VAL E CA 1
ATOM 12255 C C . VAL E 1 326 ? 52.691 70.908 113.869 1.00 23.39 307 VAL E C 1
ATOM 12256 O O . VAL E 1 326 ? 51.671 71.171 113.236 1.00 23.12 307 VAL E O 1
ATOM 12260 N N . PHE E 1 327 ? 53.055 69.659 114.152 1.00 23.75 308 PHE E N 1
ATOM 12261 C CA . PHE E 1 327 ? 52.224 68.518 113.771 1.00 23.38 308 PHE E CA 1
ATOM 12262 C C . PHE E 1 327 ? 51.032 68.390 114.710 1.00 23.69 308 PHE E C 1
ATOM 12263 O O . PHE E 1 327 ? 50.089 67.655 114.414 1.00 23.82 308 PHE E O 1
ATOM 12271 N N . GLU E 1 328 ? 51.085 69.076 115.852 1.00 23.72 309 GLU E N 1
ATOM 12272 C CA . GLU E 1 328 ? 50.006 68.985 116.829 1.00 23.96 309 GLU E CA 1
ATOM 12273 C C . GLU E 1 328 ? 48.964 70.069 116.614 1.00 23.08 309 GLU E C 1
ATOM 12274 O O . GLU E 1 328 ? 47.802 69.770 116.366 1.00 22.95 309 GLU E O 1
ATOM 12280 N N . TYR E 1 329 ? 49.398 71.325 116.692 1.00 22.93 310 TYR E N 1
ATOM 12281 C CA . TYR E 1 329 ? 48.492 72.483 116.621 1.00 22.69 310 TYR E CA 1
ATOM 12282 C C . TYR E 1 329 ? 47.631 72.630 115.353 1.00 22.65 310 TYR E C 1
ATOM 12283 O O . TYR E 1 329 ? 46.706 73.437 115.323 1.00 23.43 310 TYR E O 1
ATOM 12292 N N . ILE E 1 330 ? 47.917 71.864 114.313 1.00 22.38 311 ILE E N 1
ATOM 12293 C CA . ILE E 1 330 ? 47.105 71.925 113.115 1.00 21.69 311 ILE E CA 1
ATOM 12294 C C . ILE E 1 330 ? 45.868 71.045 113.282 1.00 22.07 311 ILE E C 1
ATOM 12295 O O . ILE E 1 330 ? 44.809 71.335 112.727 1.00 22.31 311 ILE E O 1
ATOM 12300 N N . ILE E 1 331 ? 45.991 69.991 114.084 1.00 22.28 312 ILE E N 1
ATOM 12301 C CA . ILE E 1 331 ? 44.913 69.005 114.236 1.00 22.69 312 ILE E CA 1
ATOM 12302 C C . ILE E 1 331 ? 43.565 69.555 114.729 1.00 23.44 312 ILE E C 1
ATOM 12303 O O . ILE E 1 331 ? 42.521 69.173 114.199 1.00 23.75 312 ILE E O 1
ATOM 12308 N N . PRO E 1 332 ? 43.574 70.445 115.736 1.00 23.90 313 PRO E N 1
ATOM 12309 C CA . PRO E 1 332 ? 42.313 71.030 116.193 1.00 23.74 313 PRO E CA 1
ATOM 12310 C C . PRO E 1 332 ? 41.614 71.841 115.104 1.00 23.86 313 PRO E C 1
ATOM 12311 O O . PRO E 1 332 ? 40.381 71.896 115.065 1.00 23.46 313 PRO E O 1
ATOM 12315 N N . LEU E 1 333 ? 42.399 72.460 114.225 1.00 24.11 314 LEU E N 1
ATOM 12316 C CA . LEU E 1 333 ? 41.852 73.262 113.128 1.00 23.80 314 LEU E CA 1
ATOM 12317 C C . LEU E 1 333 ? 41.272 72.356 112.032 1.00 23.91 314 LEU E C 1
ATOM 12318 O O . LEU E 1 333 ? 40.207 72.632 111.482 1.00 23.18 314 LEU E O 1
ATOM 12323 N N . GLN E 1 334 ? 41.977 71.271 111.725 1.00 24.66 315 GLN E N 1
ATOM 12324 C CA . GLN E 1 334 ? 41.500 70.299 110.745 1.00 25.23 315 GLN E CA 1
ATOM 12325 C C . GLN E 1 334 ? 40.228 69.616 111.245 1.00 25.27 315 GLN E C 1
ATOM 12326 O O . GLN E 1 334 ? 39.340 69.276 110.465 1.00 24.80 315 GLN E O 1
ATOM 12340 N N . LEU E 1 336 ? 37.923 70.950 112.965 1.00 28.11 317 LEU E N 1
ATOM 12341 C CA . LEU E 1 336 ? 36.812 71.865 112.714 1.00 28.63 317 LEU E CA 1
ATOM 12342 C C . LEU E 1 336 ? 36.253 71.637 111.305 1.00 29.82 317 LEU E C 1
ATOM 12343 O O . LEU E 1 336 ? 35.046 71.756 111.090 1.00 29.95 317 LEU E O 1
ATOM 12348 N N . CYS E 1 337 ? 37.124 71.293 110.357 1.00 30.58 318 CYS E N 1
ATOM 12349 C CA . CYS E 1 337 ? 36.699 71.034 108.983 1.00 31.62 318 CYS E CA 1
ATOM 12350 C C . CYS E 1 337 ? 35.840 69.781 108.874 1.00 32.82 318 CYS E C 1
ATOM 12351 O O . CYS E 1 337 ? 34.921 69.713 108.058 1.00 33.40 318 CYS E O 1
ATOM 12354 N N . ALA E 1 338 ? 36.143 68.786 109.699 1.00 34.29 319 ALA E N 1
ATOM 12355 C CA . ALA E 1 338 ? 35.430 67.513 109.654 1.00 35.15 319 ALA E CA 1
ATOM 12356 C C . ALA E 1 338 ? 34.085 67.511 110.381 1.00 36.16 319 ALA E C 1
ATOM 12357 O O . ALA E 1 338 ? 33.178 66.796 109.970 1.00 36.44 319 ALA E O 1
ATOM 12359 N N . ILE E 1 339 ? 33.937 68.304 111.439 1.00 37.43 320 ILE E N 1
ATOM 12360 C CA . ILE E 1 339 ? 32.696 68.257 112.213 1.00 38.70 320 ILE E CA 1
ATOM 12361 C C . ILE E 1 339 ? 31.744 69.463 112.063 1.00 39.98 320 ILE E C 1
ATOM 12362 O O . ILE E 1 339 ? 30.529 69.293 112.188 1.00 40.60 320 ILE E O 1
ATOM 12367 N N . LEU E 1 340 ? 32.257 70.662 111.783 1.00 40.72 321 LEU E N 1
ATOM 12368 C CA . LEU E 1 340 ? 31.371 71.837 111.670 1.00 41.18 321 LEU E CA 1
ATOM 12369 C C . LEU E 1 340 ? 30.306 71.739 110.565 1.00 41.75 321 LEU E C 1
ATOM 12370 O O . LEU E 1 340 ? 29.187 72.214 110.747 1.00 42.34 321 LEU E O 1
ATOM 12375 N N . PRO E 1 341 ? 30.647 71.142 109.412 1.00 41.21 322 PRO E N 1
ATOM 12376 C CA . PRO E 1 341 ? 29.627 71.003 108.364 1.00 40.81 322 PRO E CA 1
ATOM 12377 C C . PRO E 1 341 ? 28.515 70.010 108.734 1.00 39.86 322 PRO E C 1
ATOM 12378 O O . PRO E 1 341 ? 27.363 70.182 108.325 1.00 38.10 322 PRO E O 1
ATOM 12382 N N . TYR F 1 16 ? 32.097 105.366 99.750 1.00 61.26 -3 TYR F N 1
ATOM 12383 C CA . TYR F 1 16 ? 33.176 104.491 99.204 1.00 60.98 -3 TYR F CA 1
ATOM 12384 C C . TYR F 1 16 ? 33.621 104.990 97.828 1.00 60.50 -3 TYR F C 1
ATOM 12385 O O . TYR F 1 16 ? 34.782 104.813 97.440 1.00 60.63 -3 TYR F O 1
ATOM 12394 N N . PHE F 1 17 ? 32.687 105.597 97.091 1.00 59.35 -2 PHE F N 1
ATOM 12395 C CA . PHE F 1 17 ? 32.974 106.139 95.759 1.00 58.38 -2 PHE F CA 1
ATOM 12396 C C . PHE F 1 17 ? 33.790 107.427 95.832 1.00 57.48 -2 PHE F C 1
ATOM 12397 O O . PHE F 1 17 ? 34.571 107.717 94.922 1.00 57.63 -2 PHE F O 1
ATOM 12405 N N . GLN F 1 18 ? 33.600 108.209 96.895 1.00 56.31 -1 GLN F N 1
ATOM 12406 C CA . GLN F 1 18 ? 34.380 109.430 97.077 1.00 55.17 -1 GLN F CA 1
ATOM 12407 C C . GLN F 1 18 ? 35.856 109.038 97.057 1.00 53.84 -1 GLN F C 1
ATOM 12408 O O . GLN F 1 18 ? 36.724 109.844 96.717 1.00 54.36 -1 GLN F O 1
ATOM 12410 N N . GLY F 1 19 ? 36.121 107.781 97.412 1.00 51.58 0 GLY F N 1
ATOM 12411 C CA . GLY F 1 19 ? 37.474 107.243 97.438 1.00 50.14 0 GLY F CA 1
ATOM 12412 C C . GLY F 1 19 ? 37.992 106.783 96.087 1.00 48.63 0 GLY F C 1
ATOM 12413 O O . GLY F 1 19 ? 39.144 107.058 95.742 1.00 48.85 0 GLY F O 1
ATOM 12422 N N . ASN F 1 21 ? 36.677 107.611 92.972 1.00 41.80 2 ASN F N 1
ATOM 12423 C CA . ASN F 1 21 ? 36.665 108.750 92.050 1.00 40.80 2 ASN F CA 1
ATOM 12424 C C . ASN F 1 21 ? 37.883 109.666 92.210 1.00 39.55 2 ASN F C 1
ATOM 12425 O O . ASN F 1 21 ? 38.342 110.276 91.240 1.00 39.39 2 ASN F O 1
ATOM 12430 N N . GLU F 1 22 ? 38.403 109.751 93.432 1.00 38.07 3 GLU F N 1
ATOM 12431 C CA . GLU F 1 22 ? 39.551 110.601 93.730 1.00 36.92 3 GLU F CA 1
ATOM 12432 C C . GLU F 1 22 ? 40.914 109.919 93.609 1.00 34.95 3 GLU F C 1
ATOM 12433 O O . GLU F 1 22 ? 41.936 110.600 93.646 1.00 34.21 3 GLU F O 1
ATOM 12439 N N . THR F 1 23 ? 40.940 108.593 93.464 1.00 33.06 4 THR F N 1
ATOM 12440 C CA . THR F 1 23 ? 42.213 107.864 93.376 1.00 31.57 4 THR F CA 1
ATOM 12441 C C . THR F 1 23 ? 43.099 108.312 92.206 1.00 31.00 4 THR F C 1
ATOM 12442 O O . THR F 1 23 ? 44.288 108.567 92.403 1.00 31.12 4 THR F O 1
ATOM 12446 N N . PRO F 1 24 ? 42.531 108.409 90.988 1.00 29.85 5 PRO F N 1
ATOM 12447 C CA . PRO F 1 24 ? 43.338 108.833 89.838 1.00 29.03 5 PRO F CA 1
ATOM 12448 C C . PRO F 1 24 ? 44.011 110.188 90.041 1.00 28.61 5 PRO F C 1
ATOM 12449 O O . PRO F 1 24 ? 45.187 110.351 89.712 1.00 28.67 5 PRO F O 1
ATOM 12453 N N . LEU F 1 25 ? 43.272 111.151 90.580 1.00 28.32 6 LEU F N 1
ATOM 12454 C CA . LEU F 1 25 ? 43.826 112.478 90.808 1.00 27.98 6 LEU F CA 1
ATOM 12455 C C . LEU F 1 25 ? 45.033 112.401 91.758 1.00 27.28 6 LEU F C 1
ATOM 12456 O O . LEU F 1 25 ? 46.059 113.033 91.518 1.00 27.45 6 LEU F O 1
ATOM 12461 N N . ARG F 1 26 ? 44.917 111.591 92.809 1.00 26.75 7 ARG F N 1
ATOM 12462 C CA . ARG F 1 26 ? 45.987 111.437 93.803 1.00 26.31 7 ARG F CA 1
ATOM 12463 C C . ARG F 1 26 ? 47.222 110.762 93.202 1.00 25.43 7 ARG F C 1
ATOM 12464 O O . ARG F 1 26 ? 48.353 111.102 93.550 1.00 25.17 7 ARG F O 1
ATOM 12472 N N . LEU F 1 27 ? 47.010 109.797 92.313 1.00 24.86 8 LEU F N 1
ATOM 12473 C CA . LEU F 1 27 ? 48.126 109.130 91.650 1.00 24.31 8 LEU F CA 1
ATOM 12474 C C . LEU F 1 27 ? 48.832 110.125 90.712 1.00 24.41 8 LEU F C 1
ATOM 12475 O O . LEU F 1 27 ? 50.063 110.146 90.628 1.00 24.51 8 LEU F O 1
ATOM 12480 N N . LEU F 1 28 ? 48.059 110.958 90.020 1.00 23.81 9 LEU F N 1
ATOM 12481 C CA . LEU F 1 28 ? 48.653 111.963 89.145 1.00 23.64 9 LEU F CA 1
ATOM 12482 C C . LEU F 1 28 ? 49.523 112.908 89.969 1.00 23.71 9 LEU F C 1
ATOM 12483 O O . LEU F 1 28 ? 50.681 113.159 89.625 1.00 23.65 9 LEU F O 1
ATOM 12488 N N . GLU F 1 29 ? 48.968 113.412 91.068 1.00 24.15 10 GLU F N 1
ATOM 12489 C CA . GLU F 1 29 ? 49.689 114.347 91.937 1.00 24.83 10 GLU F CA 1
ATOM 12490 C C . GLU F 1 29 ? 51.034 113.786 92.392 1.00 24.27 10 GLU F C 1
ATOM 12491 O O . GLU F 1 29 ? 52.008 114.530 92.501 1.00 24.07 10 GLU F O 1
ATOM 12505 N N . LEU F 1 31 ? 52.993 111.987 90.725 1.00 23.96 12 LEU F N 1
ATOM 12506 C CA . LEU F 1 31 ? 53.954 112.085 89.630 1.00 23.94 12 LEU F CA 1
ATOM 12507 C C . LEU F 1 31 ? 54.653 113.440 89.619 1.00 24.33 12 LEU F C 1
ATOM 12508 O O . LEU F 1 31 ? 55.765 113.562 89.105 1.00 24.84 12 LEU F O 1
ATOM 12513 N N . THR F 1 32 ? 54.012 114.451 90.193 1.00 24.41 13 THR F N 1
ATOM 12514 C CA . THR F 1 32 ? 54.576 115.796 90.203 1.00 24.87 13 THR F CA 1
ATOM 12515 C C . THR F 1 32 ? 55.334 116.124 91.489 1.00 25.04 13 THR F C 1
ATOM 12516 O O . THR F 1 32 ? 55.955 117.182 91.591 1.00 24.71 13 THR F O 1
ATOM 12520 N N . GLN F 1 33 ? 55.287 115.226 92.467 1.00 25.12 14 GLN F N 1
ATOM 12521 C CA . GLN F 1 33 ? 55.980 115.458 93.734 1.00 25.98 14 GLN F CA 1
ATOM 12522 C C . GLN F 1 33 ? 57.494 115.301 93.603 1.00 26.59 14 GLN F C 1
ATOM 12523 O O . GLN F 1 33 ? 57.976 114.446 92.861 1.00 26.64 14 GLN F O 1
ATOM 12529 N N . THR F 1 34 ? 58.232 116.121 94.347 1.00 27.14 15 THR F N 1
ATOM 12530 C CA . THR F 1 34 ? 59.695 116.107 94.308 1.00 28.00 15 THR F CA 1
ATOM 12531 C C . THR F 1 34 ? 60.318 114.793 94.828 1.00 28.64 15 THR F C 1
ATOM 12532 O O . THR F 1 34 ? 61.198 114.228 94.186 1.00 29.61 15 THR F O 1
ATOM 12536 N N . ARG F 1 35 ? 59.864 114.323 95.984 1.00 28.90 16 ARG F N 1
ATOM 12537 C CA . ARG F 1 35 ? 60.320 113.050 96.581 1.00 28.95 16 ARG F CA 1
ATOM 12538 C C . ARG F 1 35 ? 61.828 112.897 96.846 1.00 29.41 16 ARG F C 1
ATOM 12539 O O . ARG F 1 35 ? 62.436 111.913 96.416 1.00 29.13 16 ARG F O 1
ATOM 12547 N N . GLU F 1 36 ? 62.412 113.844 97.585 1.00 29.59 17 GLU F N 1
ATOM 12548 C CA . GLU F 1 36 ? 63.826 113.773 97.960 1.00 29.69 17 GLU F CA 1
ATOM 12549 C C . GLU F 1 36 ? 64.059 112.558 98.864 1.00 29.38 17 GLU F C 1
ATOM 12550 O O . GLU F 1 36 ? 65.157 111.991 98.893 1.00 29.42 17 GLU F O 1
ATOM 12552 N N . ASP F 1 37 ? 63.020 112.169 99.602 1.00 28.75 18 ASP F N 1
ATOM 12553 C CA . ASP F 1 37 ? 63.076 110.996 100.475 1.00 28.14 18 ASP F CA 1
ATOM 12554 C C . ASP F 1 37 ? 63.507 109.755 99.692 1.00 27.98 18 ASP F C 1
ATOM 12555 O O . ASP F 1 37 ? 64.387 109.012 100.127 1.00 27.83 18 ASP F O 1
ATOM 12560 N N . LEU F 1 38 ? 62.897 109.548 98.529 1.00 28.15 19 LEU F N 1
ATOM 12561 C CA . LEU F 1 38 ? 63.218 108.404 97.689 1.00 28.60 19 LEU F CA 1
ATOM 12562 C C . LEU F 1 38 ? 64.644 108.495 97.152 1.00 29.83 19 LEU F C 1
ATOM 12563 O O . LEU F 1 38 ? 65.345 107.485 97.066 1.00 29.86 19 LEU F O 1
ATOM 12568 N N . TRP F 1 39 ? 65.075 109.705 96.800 1.00 31.15 20 TRP F N 1
ATOM 12569 C CA . TRP F 1 39 ? 66.423 109.908 96.265 1.00 32.45 20 TRP F CA 1
ATOM 12570 C C . TRP F 1 39 ? 67.525 109.723 97.318 1.00 32.10 20 TRP F C 1
ATOM 12571 O O . TRP F 1 39 ? 68.600 109.210 97.001 1.00 31.62 20 TRP F O 1
ATOM 12582 N N . ARG F 1 40 ? 67.271 110.129 98.560 1.00 32.08 21 ARG F N 1
ATOM 12583 C CA . ARG F 1 40 ? 68.251 109.899 99.624 1.00 32.22 21 ARG F CA 1
ATOM 12584 C C . ARG F 1 40 ? 68.415 108.390 99.827 1.00 31.47 21 ARG F C 1
ATOM 12585 O O . ARG F 1 40 ? 69.532 107.892 99.999 1.00 31.10 21 ARG F O 1
ATOM 12593 N N . ALA F 1 41 ? 67.292 107.673 99.806 1.00 30.46 22 ALA F N 1
ATOM 12594 C CA . ALA F 1 41 ? 67.294 106.221 99.953 1.00 29.57 22 ALA F CA 1
ATOM 12595 C C . ALA F 1 41 ? 68.089 105.589 98.811 1.00 29.40 22 ALA F C 1
ATOM 12596 O O . ALA F 1 41 ? 68.996 104.786 99.039 1.00 28.97 22 ALA F O 1
ATOM 12598 N N . ALA F 1 42 ? 67.750 105.967 97.582 1.00 29.30 23 ALA F N 1
ATOM 12599 C CA . ALA F 1 42 ? 68.445 105.466 96.405 1.00 29.39 23 ALA F CA 1
ATOM 12600 C C . ALA F 1 42 ? 69.941 105.813 96.470 1.00 30.13 23 ALA F C 1
ATOM 12601 O O . ALA F 1 42 ? 70.787 105.008 96.079 1.00 29.63 23 ALA F O 1
ATOM 12603 N N . GLN F 1 43 ? 70.267 107.011 96.954 1.00 31.51 24 GLN F N 1
ATOM 12604 C CA . GLN F 1 43 ? 71.668 107.413 97.115 1.00 32.82 24 GLN F CA 1
ATOM 12605 C C . GLN F 1 43 ? 72.339 106.450 98.096 1.00 33.24 24 GLN F C 1
ATOM 12606 O O . GLN F 1 43 ? 73.430 105.938 97.840 1.00 32.97 24 GLN F O 1
ATOM 12612 N N . ALA F 1 44 ? 71.658 106.206 99.216 1.00 33.90 25 ALA F N 1
ATOM 12613 C CA . ALA F 1 44 ? 72.145 105.309 100.262 1.00 34.46 25 ALA F CA 1
ATOM 12614 C C . ALA F 1 44 ? 72.366 103.897 99.729 1.00 34.71 25 ALA F C 1
ATOM 12615 O O . ALA F 1 44 ? 73.416 103.289 99.950 1.00 33.87 25 ALA F O 1
ATOM 12617 N N . LEU F 1 45 ? 71.357 103.389 99.031 1.00 35.47 26 LEU F N 1
ATOM 12618 C CA . LEU F 1 45 ? 71.398 102.058 98.447 1.00 36.26 26 LEU F CA 1
ATOM 12619 C C . LEU F 1 45 ? 72.653 101.863 97.604 1.00 37.16 26 LEU F C 1
ATOM 12620 O O . LEU F 1 45 ? 73.317 100.825 97.681 1.00 37.31 26 LEU F O 1
ATOM 12625 N N . THR F 1 46 ? 72.973 102.877 96.806 1.00 38.01 27 THR F N 1
ATOM 12626 C CA . THR F 1 46 ? 74.121 102.833 95.907 1.00 38.59 27 THR F CA 1
ATOM 12627 C C . THR F 1 46 ? 75.466 102.958 96.621 1.00 38.94 27 THR F C 1
ATOM 12628 O O . THR F 1 46 ? 76.414 102.240 96.306 1.00 39.13 27 THR F O 1
ATOM 12632 N N . GLU F 1 47 ? 75.543 103.865 97.588 1.00 39.06 28 GLU F N 1
ATOM 12633 C CA . GLU F 1 47 ? 76.801 104.142 98.270 1.00 39.52 28 GLU F CA 1
ATOM 12634 C C . GLU F 1 47 ? 77.129 103.204 99.434 1.00 39.05 28 GLU F C 1
ATOM 12635 O O . GLU F 1 47 ? 78.296 103.050 99.784 1.00 39.26 28 GLU F O 1
ATOM 12641 N N . ARG F 1 48 ? 76.125 102.564 100.022 1.00 38.65 29 ARG F N 1
ATOM 12642 C CA . ARG F 1 48 ? 76.374 101.672 101.158 1.00 38.07 29 ARG F CA 1
ATOM 12643 C C . ARG F 1 48 ? 76.431 100.182 100.806 1.00 36.19 29 ARG F C 1
ATOM 12644 O O . ARG F 1 48 ? 76.302 99.329 101.685 1.00 35.88 29 ARG F O 1
ATOM 12652 N N . GLY F 1 49 ? 76.623 99.867 99.530 1.00 34.40 30 GLY F N 1
ATOM 12653 C CA . GLY F 1 49 ? 76.753 98.479 99.096 1.00 32.68 30 GLY F CA 1
ATOM 12654 C C . GLY F 1 49 ? 75.579 97.565 99.398 1.00 31.20 30 GLY F C 1
ATOM 12655 O O . GLY F 1 49 ? 75.763 96.475 99.930 1.00 30.97 30 GLY F O 1
ATOM 12656 N N . VAL F 1 50 ? 74.372 98.012 99.066 1.00 29.65 31 VAL F N 1
ATOM 12657 C CA . VAL F 1 50 ? 73.177 97.187 99.231 1.00 28.65 31 VAL F CA 1
ATOM 12658 C C . VAL F 1 50 ? 73.173 96.164 98.098 1.00 28.29 31 VAL F C 1
ATOM 12659 O O . VAL F 1 50 ? 73.300 96.531 96.925 1.00 28.80 31 VAL F O 1
ATOM 12663 N N . THR F 1 51 ? 73.029 94.887 98.438 1.00 27.08 32 THR F N 1
ATOM 12664 C CA . THR F 1 51 ? 73.064 93.840 97.423 1.00 26.09 32 THR F CA 1
ATOM 12665 C C . THR F 1 51 ? 71.676 93.360 96.998 1.00 26.41 32 THR F C 1
ATOM 12666 O O . THR F 1 51 ? 71.547 92.718 95.959 1.00 26.06 32 THR F O 1
ATOM 12670 N N . ARG F 1 52 ? 70.647 93.676 97.789 1.00 27.00 33 ARG F N 1
ATOM 12671 C CA . ARG F 1 52 ? 69.273 93.243 97.493 1.00 27.02 33 ARG F CA 1
ATOM 12672 C C . ARG F 1 52 ? 68.252 94.057 98.277 1.00 26.26 33 ARG F C 1
ATOM 12673 O O . ARG F 1 52 ? 68.576 94.600 99.334 1.00 26.07 33 ARG F O 1
ATOM 12681 N N . ILE F 1 53 ? 67.027 94.150 97.758 1.00 25.66 34 ILE F N 1
ATOM 12682 C CA . ILE F 1 53 ? 65.943 94.813 98.487 1.00 25.69 34 ILE F CA 1
ATOM 12683 C C . ILE F 1 53 ? 64.997 93.755 99.063 1.00 25.11 34 ILE F C 1
ATOM 12684 O O . ILE F 1 53 ? 64.582 92.830 98.356 1.00 24.89 34 ILE F O 1
ATOM 12689 N N . ILE F 1 54 ? 64.658 93.895 100.343 1.00 24.29 35 ILE F N 1
ATOM 12690 C CA . ILE F 1 54 ? 63.683 93.007 100.977 1.00 23.77 35 ILE F CA 1
ATOM 12691 C C . ILE F 1 54 ? 62.467 93.843 101.349 1.00 23.13 35 ILE F C 1
ATOM 12692 O O . ILE F 1 54 ? 62.561 94.768 102.153 1.00 22.12 35 ILE F O 1
ATOM 12697 N N . LEU F 1 55 ? 61.332 93.537 100.733 1.00 23.27 36 LEU F N 1
ATOM 12698 C CA . LEU F 1 55 ? 60.092 94.243 101.027 1.00 22.91 36 LEU F CA 1
ATOM 12699 C C . LEU F 1 55 ? 59.315 93.409 102.014 1.00 23.02 36 LEU F C 1
ATOM 12700 O O . LEU F 1 55 ? 59.022 92.237 101.754 1.00 23.00 36 LEU F O 1
ATOM 12705 N N . THR F 1 56 ? 58.976 94.007 103.148 1.00 23.91 37 THR F N 1
ATOM 12706 C CA . THR F 1 56 ? 58.234 93.292 104.178 1.00 24.42 37 THR F CA 1
ATOM 12707 C C . THR F 1 56 ? 56.873 93.939 104.403 1.00 24.39 37 THR F C 1
ATOM 12708 O O . THR F 1 56 ? 56.750 95.157 104.389 1.00 24.86 37 THR F O 1
ATOM 12712 N N . GLY F 1 57 ? 55.851 93.109 104.583 1.00 25.48 38 GLY F N 1
ATOM 12713 C CA . GLY F 1 57 ? 54.490 93.595 104.800 1.00 25.38 38 GLY F CA 1
ATOM 12714 C C . GLY F 1 57 ? 53.471 92.478 104.912 1.00 25.04 38 GLY F C 1
ATOM 12715 O O . GLY F 1 57 ? 53.812 91.302 104.787 1.00 24.22 38 GLY F O 1
ATOM 12716 N N . SER F 1 58 ? 52.220 92.862 105.169 1.00 25.26 39 SER F N 1
ATOM 12717 C CA . SER F 1 58 ? 51.108 91.926 105.292 1.00 24.90 39 SER F CA 1
ATOM 12718 C C . SER F 1 58 ? 49.925 92.442 104.472 1.00 24.42 39 SER F C 1
ATOM 12719 O O . SER F 1 58 ? 49.873 93.619 104.128 1.00 24.09 39 SER F O 1
ATOM 12722 N N . GLY F 1 59 ? 48.990 91.551 104.149 1.00 23.94 40 GLY F N 1
ATOM 12723 C CA . GLY F 1 59 ? 47.793 91.917 103.388 1.00 23.46 40 GLY F CA 1
ATOM 12724 C C . GLY F 1 59 ? 48.046 92.817 102.192 1.00 23.19 40 GLY F C 1
ATOM 12725 O O . GLY F 1 59 ? 48.851 92.504 101.321 1.00 21.65 40 GLY F O 1
ATOM 12726 N N . THR F 1 60 ? 47.343 93.943 102.155 1.00 23.42 41 THR F N 1
ATOM 12727 C CA . THR F 1 60 ? 47.463 94.904 101.062 1.00 23.16 41 THR F CA 1
ATOM 12728 C C . THR F 1 60 ? 48.904 95.343 100.807 1.00 23.37 41 THR F C 1
ATOM 12729 O O . THR F 1 60 ? 49.314 95.536 99.657 1.00 22.41 41 THR F O 1
ATOM 12733 N N . SER F 1 61 ? 49.666 95.514 101.882 1.00 23.26 42 SER F N 1
ATOM 12734 C CA . SER F 1 61 ? 51.052 95.919 101.751 1.00 23.59 42 SER F CA 1
ATOM 12735 C C . SER F 1 61 ? 51.827 94.835 101.031 1.00 23.21 42 SER F C 1
ATOM 12736 O O . SER F 1 61 ? 52.536 95.110 100.073 1.00 22.76 42 SER F O 1
ATOM 12739 N N . TYR F 1 62 ? 51.676 93.600 101.496 1.00 23.58 43 TYR F N 1
ATOM 12740 C CA . TYR F 1 62 ? 52.347 92.454 100.895 1.00 22.95 43 TYR F CA 1
ATOM 12741 C C . TYR F 1 62 ? 51.949 92.339 99.418 1.00 23.05 43 TYR F C 1
ATOM 12742 O O . TYR F 1 62 ? 52.814 92.118 98.558 1.00 23.12 43 TYR F O 1
ATOM 12751 N N . HIS F 1 63 ? 50.654 92.513 99.125 1.00 22.63 44 HIS F N 1
ATOM 12752 C CA . HIS F 1 63 ? 50.157 92.415 97.746 1.00 22.87 44 HIS F CA 1
ATOM 12753 C C . HIS F 1 63 ? 50.755 93.501 96.854 1.00 22.94 44 HIS F C 1
ATOM 12754 O O . HIS F 1 63 ? 51.142 93.223 95.715 1.00 22.39 44 HIS F O 1
ATOM 12761 N N . GLY F 1 64 ? 50.820 94.732 97.365 1.00 22.24 45 GLY F N 1
ATOM 12762 C CA . GLY F 1 64 ? 51.421 95.840 96.627 1.00 22.17 45 GLY F CA 1
ATOM 12763 C C . GLY F 1 64 ? 52.860 95.511 96.257 1.00 22.79 45 GLY F C 1
ATOM 12764 O O . GLY F 1 64 ? 53.290 95.740 95.120 1.00 22.98 45 GLY F O 1
ATOM 12765 N N . ALA F 1 65 ? 53.602 94.967 97.223 1.00 22.76 46 ALA F N 1
ATOM 12766 C CA . ALA F 1 65 ? 54.986 94.552 97.007 1.00 22.68 46 ALA F CA 1
ATOM 12767 C C . ALA F 1 65 ? 55.052 93.545 95.860 1.00 23.24 46 ALA F C 1
ATOM 12768 O O . ALA F 1 65 ? 55.848 93.710 94.938 1.00 23.41 46 ALA F O 1
ATOM 12770 N N . LEU F 1 66 ? 54.219 92.503 95.918 1.00 24.18 47 LEU F N 1
ATOM 12771 C CA . LEU F 1 66 ? 54.151 91.503 94.840 1.00 23.55 47 LEU F CA 1
ATOM 12772 C C . LEU F 1 66 ? 53.864 92.148 93.474 1.00 23.81 47 LEU F C 1
ATOM 12773 O O . LEU F 1 66 ? 54.514 91.831 92.481 1.00 25.23 47 LEU F O 1
ATOM 12778 N N . THR F 1 67 ? 52.883 93.043 93.429 1.00 23.30 48 THR F N 1
ATOM 12779 C CA . THR F 1 67 ? 52.483 93.672 92.179 1.00 23.15 48 THR F CA 1
ATOM 12780 C C . THR F 1 67 ? 53.605 94.500 91.558 1.00 24.00 48 THR F C 1
ATOM 12781 O O . THR F 1 67 ? 53.725 94.567 90.345 1.00 24.16 48 THR F O 1
ATOM 12785 N N . ALA F 1 68 ? 54.438 95.107 92.392 1.00 24.12 49 ALA F N 1
ATOM 12786 C CA . ALA F 1 68 ? 55.522 95.941 91.903 1.00 24.35 49 ALA F CA 1
ATOM 12787 C C . ALA F 1 68 ? 56.859 95.213 91.769 1.00 24.75 49 ALA F C 1
ATOM 12788 O O . ALA F 1 68 ? 57.814 95.779 91.246 1.00 24.96 49 ALA F O 1
ATOM 12790 N N . ARG F 1 69 ? 56.936 93.962 92.202 1.00 24.76 50 ARG F N 1
ATOM 12791 C CA . ARG F 1 69 ? 58.228 93.269 92.229 1.00 25.09 50 ARG F CA 1
ATOM 12792 C C . ARG F 1 69 ? 58.995 93.213 90.901 1.00 24.98 50 ARG F C 1
ATOM 12793 O O . ARG F 1 69 ? 60.184 93.537 90.870 1.00 25.74 50 ARG F O 1
ATOM 12801 N N . THR F 1 70 ? 58.340 92.793 89.822 1.00 24.62 51 THR F N 1
ATOM 12802 C CA . THR F 1 70 ? 58.999 92.700 88.518 1.00 24.17 51 THR F CA 1
ATOM 12803 C C . THR F 1 70 ? 59.551 94.043 88.096 1.00 24.69 51 THR F C 1
ATOM 12804 O O . THR F 1 70 ? 60.695 94.138 87.657 1.00 25.51 51 THR F O 1
ATOM 12808 N N . PHE F 1 71 ? 58.738 95.085 88.234 1.00 24.40 52 PHE F N 1
ATOM 12809 C CA . PHE F 1 71 ? 59.143 96.420 87.823 1.00 24.16 52 PHE F CA 1
ATOM 12810 C C . PHE F 1 71 ? 60.361 96.910 88.595 1.00 25.08 52 PHE F C 1
ATOM 12811 O O . PHE F 1 71 ? 61.227 97.580 88.033 1.00 25.41 52 PHE F O 1
ATOM 12827 N N . GLN F 1 73 ? 62.699 94.944 90.172 1.00 26.99 54 GLN F N 1
ATOM 12828 C CA . GLN F 1 73 ? 63.896 94.151 89.878 1.00 27.35 54 GLN F CA 1
ATOM 12829 C C . GLN F 1 73 ? 64.585 94.667 88.621 1.00 26.91 54 GLN F C 1
ATOM 12830 O O . GLN F 1 73 ? 65.817 94.704 88.545 1.00 26.39 54 GLN F O 1
ATOM 12836 N N . ARG F 1 74 ? 63.780 95.085 87.650 1.00 26.57 55 ARG F N 1
ATOM 12837 C CA . ARG F 1 74 ? 64.292 95.617 86.394 1.00 26.79 55 ARG F CA 1
ATOM 12838 C C . ARG F 1 74 ? 65.046 96.924 86.599 1.00 26.36 55 ARG F C 1
ATOM 12839 O O . ARG F 1 74 ? 66.174 97.063 86.142 1.00 25.52 55 ARG F O 1
ATOM 12847 N N . TRP F 1 75 ? 64.429 97.865 87.312 1.00 26.36 56 TRP F N 1
ATOM 12848 C CA . TRP F 1 75 ? 65.010 99.198 87.464 1.00 26.29 56 TRP F CA 1
ATOM 12849 C C . TRP F 1 75 ? 65.992 99.380 88.617 1.00 26.43 56 TRP F C 1
ATOM 12850 O O . TRP F 1 75 ? 66.804 100.311 88.588 1.00 26.96 56 TRP F O 1
ATOM 12861 N N . CYS F 1 76 ? 65.934 98.509 89.618 1.00 25.83 57 CYS F N 1
ATOM 12862 C CA . CYS F 1 76 ? 66.919 98.557 90.692 1.00 25.84 57 CYS F CA 1
ATOM 12863 C C . CYS F 1 76 ? 68.114 97.708 90.300 1.00 24.65 57 CYS F C 1
ATOM 12864 O O . CYS F 1 76 ? 69.203 97.880 90.831 1.00 24.09 57 CYS F O 1
ATOM 12867 N N . ALA F 1 77 ? 67.896 96.794 89.357 1.00 24.93 58 ALA F N 1
ATOM 12868 C CA . ALA F 1 77 ? 68.939 95.879 88.889 1.00 24.69 58 ALA F CA 1
ATOM 12869 C C . ALA F 1 77 ? 69.501 95.079 90.065 1.00 25.10 58 ALA F C 1
ATOM 12870 O O . ALA F 1 77 ? 70.701 94.784 90.113 1.00 25.81 58 ALA F O 1
ATOM 12872 N N . LEU F 1 78 ? 68.613 94.748 91.006 1.00 24.64 59 LEU F N 1
ATOM 12873 C CA . LEU F 1 78 ? 68.942 93.983 92.209 1.00 24.59 59 LEU F CA 1
ATOM 12874 C C . LEU F 1 78 ? 67.809 93.017 92.535 1.00 24.57 59 LEU F C 1
ATOM 12875 O O . LEU F 1 78 ? 66.692 93.171 92.037 1.00 24.49 59 LEU F O 1
ATOM 12880 N N . PRO F 1 79 ? 68.086 92.013 93.379 1.00 24.40 60 PRO F N 1
ATOM 12881 C CA . PRO F 1 79 ? 67.005 91.118 93.760 1.00 24.00 60 PRO F CA 1
ATOM 12882 C C . PRO F 1 79 ? 66.041 91.802 94.726 1.00 24.16 60 PRO F C 1
ATOM 12883 O O . PRO F 1 79 ? 66.469 92.482 95.660 1.00 24.35 60 PRO F O 1
ATOM 12887 N N . VAL F 1 80 ? 64.749 91.640 94.483 1.00 25.04 61 VAL F N 1
ATOM 12888 C CA . VAL F 1 80 ? 63.738 92.220 95.351 1.00 25.73 61 VAL F CA 1
ATOM 12889 C C . VAL F 1 80 ? 62.873 91.093 95.908 1.00 26.92 61 VAL F C 1
ATOM 12890 O O . VAL F 1 80 ? 62.207 90.388 95.148 1.00 28.49 61 VAL F O 1
ATOM 12894 N N . ASP F 1 81 ? 62.888 90.924 97.227 1.00 26.58 62 ASP F N 1
ATOM 12895 C CA . ASP F 1 81 ? 62.100 89.879 97.865 1.00 27.23 62 ASP F CA 1
ATOM 12896 C C . ASP F 1 81 ? 60.932 90.466 98.635 1.00 26.76 62 ASP F C 1
ATOM 12897 O O . ASP F 1 81 ? 61.011 91.578 99.164 1.00 27.06 62 ASP F O 1
ATOM 12902 N N . VAL F 1 82 ? 59.846 89.705 98.685 1.00 25.79 63 VAL F N 1
ATOM 12903 C CA . VAL F 1 82 ? 58.658 90.103 99.406 1.00 24.83 63 VAL F CA 1
ATOM 12904 C C . VAL F 1 82 ? 58.422 89.043 100.474 1.00 24.88 63 VAL F C 1
ATOM 12905 O O . VAL F 1 82 ? 58.539 87.853 100.209 1.00 25.21 63 VAL F O 1
ATOM 12909 N N . CYS F 1 83 ? 58.146 89.467 101.696 1.00 24.56 64 CYS F N 1
ATOM 12910 C CA . CYS F 1 83 ? 57.898 88.499 102.742 1.00 25.42 64 CYS F CA 1
ATOM 12911 C C . CYS F 1 83 ? 57.255 89.136 103.951 1.00 24.51 64 CYS F C 1
ATOM 12912 O O . CYS F 1 83 ? 57.277 90.356 104.110 1.00 24.02 64 CYS F O 1
ATOM 12915 N N . TRP F 1 84 ? 56.673 88.291 104.795 1.00 23.65 65 TRP F N 1
ATOM 12916 C CA . TRP F 1 84 ? 56.086 88.750 106.037 1.00 23.70 65 TRP F CA 1
ATOM 12917 C C . TRP F 1 84 ? 57.254 89.108 106.979 1.00 23.21 65 TRP F C 1
ATOM 12918 O O . TRP F 1 84 ? 58.301 88.471 106.936 1.00 22.34 65 TRP F O 1
ATOM 12929 N N . PRO F 1 85 ? 57.079 90.131 107.830 1.00 23.11 66 PRO F N 1
ATOM 12930 C CA . PRO F 1 85 ? 58.151 90.617 108.717 1.00 22.51 66 PRO F CA 1
ATOM 12931 C C . PRO F 1 85 ? 58.796 89.552 109.600 1.00 22.33 66 PRO F C 1
ATOM 12932 O O . PRO F 1 85 ? 60.005 89.576 109.798 1.00 21.33 66 PRO F O 1
ATOM 12936 N N . PHE F 1 86 ? 57.992 88.636 110.135 1.00 22.19 67 PHE F N 1
ATOM 12937 C CA . PHE F 1 86 ? 58.512 87.573 111.000 1.00 22.37 67 PHE F CA 1
ATOM 12938 C C . PHE F 1 86 ? 59.465 86.602 110.268 1.00 23.16 67 PHE F C 1
ATOM 12939 O O . PHE F 1 86 ? 60.268 85.922 110.903 1.00 22.90 67 PHE F O 1
ATOM 12955 N N . LEU F 1 88 ? 61.917 87.403 108.615 1.00 23.24 69 LEU F N 1
ATOM 12956 C CA . LEU F 1 88 ? 63.251 87.971 108.843 1.00 22.89 69 LEU F CA 1
ATOM 12957 C C . LEU F 1 88 ? 63.737 87.753 110.271 1.00 23.25 69 LEU F C 1
ATOM 12958 O O . LEU F 1 88 ? 63.921 88.704 111.030 1.00 23.54 69 LEU F O 1
ATOM 12963 N N . ASP F 1 89 ? 63.943 86.492 110.628 1.00 23.65 70 ASP F N 1
ATOM 12964 C CA . ASP F 1 89 ? 64.475 86.152 111.936 1.00 23.81 70 ASP F CA 1
ATOM 12965 C C . ASP F 1 89 ? 65.968 86.445 111.899 1.00 24.00 70 ASP F C 1
ATOM 12966 O O . ASP F 1 89 ? 66.514 86.778 110.836 1.00 23.26 70 ASP F O 1
ATOM 12971 N N . ASP F 1 90 ? 66.626 86.305 113.047 1.00 24.24 71 ASP F N 1
ATOM 12972 C CA . ASP F 1 90 ? 68.063 86.579 113.153 1.00 24.40 71 ASP F CA 1
ATOM 12973 C C . ASP F 1 90 ? 68.923 85.801 112.145 1.00 24.65 71 ASP F C 1
ATOM 12974 O O . ASP F 1 90 ? 69.790 86.393 111.495 1.00 24.30 71 ASP F O 1
ATOM 12979 N N . GLU F 1 91 ? 68.690 84.493 112.011 1.00 24.77 72 GLU F N 1
ATOM 12980 C CA . GLU F 1 91 ? 69.469 83.678 111.068 1.00 25.08 72 GLU F CA 1
ATOM 12981 C C . GLU F 1 91 ? 69.290 84.117 109.614 1.00 23.80 72 GLU F C 1
ATOM 12982 O O . GLU F 1 91 ? 70.238 84.123 108.838 1.00 23.93 72 GLU F O 1
ATOM 12988 N N . THR F 1 92 ? 68.072 84.470 109.237 1.00 22.56 73 THR F N 1
ATOM 12989 C CA . THR F 1 92 ? 67.824 84.909 107.883 1.00 21.81 73 THR F CA 1
ATOM 12990 C C . THR F 1 92 ? 68.635 86.160 107.580 1.00 22.39 73 THR F C 1
ATOM 12991 O O . THR F 1 92 ? 69.260 86.264 106.528 1.00 22.84 73 THR F O 1
ATOM 12995 N N . LEU F 1 93 ? 68.629 87.097 108.524 1.00 22.56 74 LEU F N 1
ATOM 12996 C CA . LEU F 1 93 ? 69.334 88.369 108.381 1.00 22.15 74 LEU F CA 1
ATOM 12997 C C . LEU F 1 93 ? 70.855 88.203 108.444 1.00 22.46 74 LEU F C 1
ATOM 12998 O O . LEU F 1 93 ? 71.606 88.957 107.813 1.00 22.89 74 LEU F O 1
ATOM 13003 N N . ALA F 1 94 ? 71.309 87.217 109.207 1.00 22.61 75 ALA F N 1
ATOM 13004 C CA . ALA F 1 94 ? 72.734 86.949 109.329 1.00 22.44 75 ALA F CA 1
ATOM 13005 C C . ALA F 1 94 ? 73.305 86.466 107.995 1.00 23.56 75 ALA F C 1
ATOM 13006 O O . ALA F 1 94 ? 74.313 86.987 107.522 1.00 23.83 75 ALA F O 1
ATOM 13008 N N . ARG F 1 95 ? 72.641 85.484 107.386 1.00 24.52 76 ARG F N 1
ATOM 13009 C CA . ARG F 1 95 ? 73.111 84.881 106.139 1.00 25.41 76 ARG F CA 1
ATOM 13010 C C . ARG F 1 95 ? 72.895 85.764 104.913 1.00 25.13 76 ARG F C 1
ATOM 13011 O O . ARG F 1 95 ? 73.544 85.575 103.888 1.00 25.66 76 ARG F O 1
ATOM 13019 N N . SER F 1 96 ? 71.972 86.713 104.996 1.00 24.70 77 SER F N 1
ATOM 13020 C CA . SER F 1 96 ? 71.686 87.561 103.844 1.00 23.90 77 SER F CA 1
ATOM 13021 C C . SER F 1 96 ? 72.778 88.582 103.566 1.00 23.82 77 SER F C 1
ATOM 13022 O O . SER F 1 96 ? 73.378 89.142 104.490 1.00 23.62 77 SER F O 1
ATOM 13025 N N . GLY F 1 97 ? 73.028 88.813 102.278 1.00 23.63 78 GLY F N 1
ATOM 13026 C CA . GLY F 1 97 ? 73.961 89.843 101.857 1.00 23.38 78 GLY F CA 1
ATOM 13027 C C . GLY F 1 97 ? 73.317 91.154 102.269 1.00 24.03 78 GLY F C 1
ATOM 13028 O O . GLY F 1 97 ? 72.095 91.216 102.463 1.00 24.62 78 GLY F O 1
ATOM 13029 N N . LYS F 1 98 ? 74.118 92.205 102.408 1.00 24.00 79 LYS F N 1
ATOM 13030 C CA . LYS F 1 98 ? 73.592 93.490 102.852 1.00 23.80 79 LYS F CA 1
ATOM 13031 C C . LYS F 1 98 ? 72.349 93.862 102.047 1.00 24.11 79 LYS F C 1
ATOM 13032 O O . LYS F 1 98 ? 72.307 93.693 100.823 1.00 23.62 79 LYS F O 1
ATOM 13038 N N . ALA F 1 99 ? 71.345 94.382 102.747 1.00 24.35 80 ALA F N 1
ATOM 13039 C CA . ALA F 1 99 ? 70.073 94.700 102.120 1.00 24.35 80 ALA F CA 1
ATOM 13040 C C . ALA F 1 99 ? 69.428 95.995 102.602 1.00 23.90 80 ALA F C 1
ATOM 13041 O O . ALA F 1 99 ? 69.753 96.525 103.665 1.00 23.18 80 ALA F O 1
ATOM 13043 N N . LEU F 1 100 ? 68.516 96.495 101.777 1.00 23.61 81 LEU F N 1
ATOM 13044 C CA . LEU F 1 100 ? 67.650 97.591 102.159 1.00 23.33 81 LEU F CA 1
ATOM 13045 C C . LEU F 1 100 ? 66.326 96.907 102.502 1.00 23.15 81 LEU F C 1
ATOM 13046 O O . LEU F 1 100 ? 65.614 96.436 101.607 1.00 22.46 81 LEU F O 1
ATOM 13051 N N . VAL F 1 101 ? 66.024 96.811 103.794 1.00 23.15 82 VAL F N 1
ATOM 13052 C CA . VAL F 1 101 ? 64.774 96.200 104.249 1.00 22.33 82 VAL F CA 1
ATOM 13053 C C . VAL F 1 101 ? 63.703 97.279 104.329 1.00 22.37 82 VAL F C 1
ATOM 13054 O O . VAL F 1 101 ? 63.801 98.178 105.163 1.00 23.40 82 VAL F O 1
ATOM 13058 N N . VAL F 1 102 ? 62.693 97.211 103.467 1.00 22.09 83 VAL F N 1
ATOM 13059 C CA . VAL F 1 102 ? 61.618 98.198 103.504 1.00 22.49 83 VAL F CA 1
ATOM 13060 C C . VAL F 1 102 ? 60.390 97.656 104.229 1.00 22.84 83 VAL F C 1
ATOM 13061 O O . VAL F 1 102 ? 59.788 96.676 103.798 1.00 22.69 83 VAL F O 1
ATOM 13065 N N . GLY F 1 103 ? 60.016 98.304 105.326 1.00 23.36 84 GLY F N 1
ATOM 13066 C CA . GLY F 1 103 ? 58.828 97.910 106.076 1.00 23.33 84 GLY F CA 1
ATOM 13067 C C . GLY F 1 103 ? 57.621 98.651 105.534 1.00 23.67 84 GLY F C 1
ATOM 13068 O O . GLY F 1 103 ? 57.511 99.868 105.697 1.00 24.32 84 GLY F O 1
ATOM 13069 N N . ILE F 1 104 ? 56.722 97.922 104.880 1.00 23.65 85 ILE F N 1
ATOM 13070 C CA . ILE F 1 104 ? 55.524 98.515 104.295 1.00 23.99 85 ILE F CA 1
ATOM 13071 C C . ILE F 1 104 ? 54.306 98.261 105.177 1.00 24.70 85 ILE F C 1
ATOM 13072 O O . ILE F 1 104 ? 54.086 97.138 105.634 1.00 24.87 85 ILE F O 1
ATOM 13077 N N . SER F 1 105 ? 53.514 99.304 105.412 1.00 25.45 86 SER F N 1
ATOM 13078 C CA . SER F 1 105 ? 52.300 99.169 106.209 1.00 26.20 86 SER F CA 1
ATOM 13079 C C . SER F 1 105 ? 51.217 100.135 105.732 1.00 26.28 86 SER F C 1
ATOM 13080 O O . SER F 1 105 ? 51.521 101.237 105.276 1.00 26.61 86 SER F O 1
ATOM 13083 N N . GLN F 1 106 ? 49.955 99.713 105.819 1.00 26.31 87 GLN F N 1
ATOM 13084 C CA . GLN F 1 106 ? 48.833 100.584 105.452 1.00 26.50 87 GLN F CA 1
ATOM 13085 C C . GLN F 1 106 ? 48.492 101.540 106.600 1.00 26.60 87 GLN F C 1
ATOM 13086 O O . GLN F 1 106 ? 47.796 102.531 106.399 1.00 27.49 87 GLN F O 1
ATOM 13092 N N . GLY F 1 107 ? 48.990 101.238 107.798 1.00 26.85 88 GLY F N 1
ATOM 13093 C CA . GLY F 1 107 ? 48.769 102.079 108.975 1.00 26.79 88 GLY F CA 1
ATOM 13094 C C . GLY F 1 107 ? 50.091 102.641 109.465 1.00 26.94 88 GLY F C 1
ATOM 13095 O O . GLY F 1 107 ? 50.959 102.986 108.663 1.00 27.92 88 GLY F O 1
ATOM 13096 N N . GLY F 1 108 ? 50.251 102.731 110.782 1.00 26.72 89 GLY F N 1
ATOM 13097 C CA . GLY F 1 108 ? 51.485 103.243 111.373 1.00 26.13 89 GLY F CA 1
ATOM 13098 C C . GLY F 1 108 ? 52.577 102.191 111.465 1.00 25.69 89 GLY F C 1
ATOM 13099 O O . GLY F 1 108 ? 53.753 102.520 111.612 1.00 25.44 89 GLY F O 1
ATOM 13100 N N . GLY F 1 109 ? 52.185 100.923 111.372 1.00 25.43 90 GLY F N 1
ATOM 13101 C CA . GLY F 1 109 ? 53.120 99.803 111.458 1.00 25.16 90 GLY F CA 1
ATOM 13102 C C . GLY F 1 109 ? 52.870 98.913 112.669 1.00 25.03 90 GLY F C 1
ATOM 13103 O O . GLY F 1 109 ? 52.591 99.413 113.767 1.00 24.06 90 GLY F O 1
ATOM 13104 N N . SER F 1 110 ? 52.967 97.594 112.467 1.00 24.69 91 SER F N 1
ATOM 13105 C CA . SER F 1 110 ? 52.752 96.616 113.538 1.00 24.54 91 SER F CA 1
ATOM 13106 C C . SER F 1 110 ? 54.040 96.416 114.317 1.00 24.57 91 SER F C 1
ATOM 13107 O O . SER F 1 110 ? 55.093 96.898 113.906 1.00 24.03 91 SER F O 1
ATOM 13110 N N . LEU F 1 111 ? 53.959 95.692 115.433 1.00 24.85 92 LEU F N 1
ATOM 13111 C CA . LEU F 1 111 ? 55.151 95.387 116.220 1.00 25.07 92 LEU F CA 1
ATOM 13112 C C . LEU F 1 111 ? 56.053 94.385 115.495 1.00 24.73 92 LEU F C 1
ATOM 13113 O O . LEU F 1 111 ? 57.247 94.345 115.760 1.00 24.99 92 LEU F O 1
ATOM 13118 N N . SER F 1 112 ? 55.492 93.581 114.590 1.00 24.66 93 SER F N 1
ATOM 13119 C CA . SER F 1 112 ? 56.297 92.626 113.816 1.00 24.60 93 SER F CA 1
ATOM 13120 C C . SER F 1 112 ? 57.215 93.397 112.888 1.00 24.06 93 SER F C 1
ATOM 13121 O O . SER F 1 112 ? 58.422 93.151 112.823 1.00 24.41 93 SER F O 1
ATOM 13124 N N . THR F 1 113 ? 56.619 94.332 112.160 1.00 23.17 94 THR F N 1
ATOM 13125 C CA . THR F 1 113 ? 57.356 95.144 111.219 1.00 21.71 94 THR F CA 1
ATOM 13126 C C . THR F 1 113 ? 58.435 95.928 111.958 1.00 21.70 94 THR F C 1
ATOM 13127 O O . THR F 1 113 ? 59.582 95.991 111.512 1.00 21.79 94 THR F O 1
ATOM 13131 N N . LEU F 1 114 ? 58.077 96.513 113.097 1.00 20.57 95 LEU F N 1
ATOM 13132 C CA . LEU F 1 114 ? 59.035 97.303 113.852 1.00 20.08 95 LEU F CA 1
ATOM 13133 C C . LEU F 1 114 ? 60.186 96.438 114.341 1.00 20.50 95 LEU F C 1
ATOM 13134 O O . LEU F 1 114 ? 61.350 96.831 114.242 1.00 21.38 95 LEU F O 1
ATOM 13139 N N . ALA F 1 115 ? 59.856 95.260 114.864 1.00 19.95 96 ALA F N 1
ATOM 13140 C CA . ALA F 1 115 ? 60.862 94.344 115.394 1.00 19.42 96 ALA F CA 1
ATOM 13141 C C . ALA F 1 115 ? 61.779 93.852 114.280 1.00 20.29 96 ALA F C 1
ATOM 13142 O O . ALA F 1 115 ? 63.003 93.797 114.449 1.00 20.57 96 ALA F O 1
ATOM 13144 N N . ALA F 1 116 ? 61.183 93.495 113.145 1.00 20.04 97 ALA F N 1
ATOM 13145 C CA . ALA F 1 116 ? 61.945 93.028 111.997 1.00 20.02 97 ALA F CA 1
ATOM 13146 C C . ALA F 1 116 ? 62.962 94.084 111.553 1.00 20.43 97 ALA F C 1
ATOM 13147 O O . ALA F 1 116 ? 64.137 93.777 111.333 1.00 20.15 97 ALA F O 1
ATOM 13157 N N . GLU F 1 118 ? 64.237 96.429 113.279 1.00 23.52 99 GLU F N 1
ATOM 13158 C CA . GLU F 1 118 ? 65.256 96.569 114.326 1.00 24.41 99 GLU F CA 1
ATOM 13159 C C . GLU F 1 118 ? 66.293 95.446 114.293 1.00 24.00 99 GLU F C 1
ATOM 13160 O O . GLU F 1 118 ? 67.483 95.697 114.469 1.00 24.02 99 GLU F O 1
ATOM 13166 N N . ARG F 1 119 ? 65.848 94.211 114.083 1.00 23.93 100 ARG F N 1
ATOM 13167 C CA . ARG F 1 119 ? 66.773 93.092 113.986 1.00 23.52 100 ARG F CA 1
ATOM 13168 C C . ARG F 1 119 ? 67.687 93.323 112.784 1.00 23.97 100 ARG F C 1
ATOM 13169 O O . ARG F 1 119 ? 68.897 93.101 112.860 1.00 23.90 100 ARG F O 1
ATOM 13177 N N . ALA F 1 120 ? 67.098 93.784 111.682 1.00 24.44 101 ALA F N 1
ATOM 13178 C CA . ALA F 1 120 ? 67.839 94.046 110.442 1.00 25.14 101 ALA F CA 1
ATOM 13179 C C . ALA F 1 120 ? 68.863 95.159 110.622 1.00 25.76 101 ALA F C 1
ATOM 13180 O O . ALA F 1 120 ? 69.955 95.137 110.048 1.00 25.31 101 ALA F O 1
ATOM 13182 N N . ARG F 1 121 ? 68.494 96.138 111.428 1.00 26.58 102 ARG F N 1
ATOM 13183 C CA . ARG F 1 121 ? 69.333 97.291 111.652 1.00 27.20 102 ARG F CA 1
ATOM 13184 C C . ARG F 1 121 ? 70.499 96.937 112.574 1.00 27.45 102 ARG F C 1
ATOM 13185 O O . ARG F 1 121 ? 71.606 97.427 112.383 1.00 26.81 102 ARG F O 1
ATOM 13193 N N . ASN F 1 122 ? 70.244 96.086 113.568 1.00 28.40 103 ASN F N 1
ATOM 13194 C CA . ASN F 1 122 ? 71.277 95.652 114.511 1.00 29.40 103 ASN F CA 1
ATOM 13195 C C . ASN F 1 122 ? 72.379 94.872 113.817 1.00 29.35 103 ASN F C 1
ATOM 13196 O O . ASN F 1 122 ? 73.555 95.050 114.110 1.00 28.75 103 ASN F O 1
ATOM 13201 N N . VAL F 1 123 ? 71.980 94.001 112.896 1.00 30.21 104 VAL F N 1
ATOM 13202 C CA . VAL F 1 123 ? 72.915 93.167 112.152 1.00 29.97 104 VAL F CA 1
ATOM 13203 C C . VAL F 1 123 ? 73.709 93.999 111.137 1.00 29.67 104 VAL F C 1
ATOM 13204 O O . VAL F 1 123 ? 74.803 93.606 110.734 1.00 30.75 104 VAL F O 1
ATOM 13208 N N . GLY F 1 124 ? 73.156 95.134 110.709 1.00 28.27 105 GLY F N 1
ATOM 13209 C CA . GLY F 1 124 ? 73.851 96.013 109.767 1.00 26.95 105 GLY F CA 1
ATOM 13210 C C . GLY F 1 124 ? 73.143 96.359 108.462 1.00 26.82 105 GLY F C 1
ATOM 13211 O O . GLY F 1 124 ? 73.681 97.123 107.652 1.00 27.73 105 GLY F O 1
ATOM 13212 N N . HIS F 1 125 ? 71.954 95.812 108.228 1.00 25.52 106 HIS F N 1
ATOM 13213 C CA . HIS F 1 125 ? 71.226 96.121 106.999 1.00 24.99 106 HIS F CA 1
ATOM 13214 C C . HIS F 1 125 ? 70.669 97.542 107.093 1.00 24.60 106 HIS F C 1
ATOM 13215 O O . HIS F 1 125 ? 70.644 98.120 108.173 1.00 24.08 106 HIS F O 1
ATOM 13222 N N . ILE F 1 126 ? 70.250 98.102 105.958 1.00 24.50 107 ILE F N 1
ATOM 13223 C CA . ILE F 1 126 ? 69.673 99.448 105.905 1.00 24.41 107 ILE F CA 1
ATOM 13224 C C . ILE F 1 126 ? 68.166 99.309 105.892 1.00 24.21 107 ILE F C 1
ATOM 13225 O O . ILE F 1 126 ? 67.639 98.432 105.210 1.00 24.61 107 ILE F O 1
ATOM 13230 N N . THR F 1 127 ? 67.466 100.169 106.628 1.00 23.70 108 THR F N 1
ATOM 13231 C CA . THR F 1 127 ? 66.011 100.076 106.683 1.00 23.47 108 THR F CA 1
ATOM 13232 C C . THR F 1 127 ? 65.302 101.319 106.171 1.00 23.72 108 THR F C 1
ATOM 13233 O O . THR F 1 127 ? 65.861 102.410 106.143 1.00 24.63 108 THR F O 1
ATOM 13237 N N . ALA F 1 128 ? 64.055 101.130 105.761 1.00 24.17 109 ALA F N 1
ATOM 13238 C CA . ALA F 1 128 ? 63.202 102.222 105.307 1.00 24.50 109 ALA F CA 1
ATOM 13239 C C . ALA F 1 128 ? 61.778 101.908 105.735 1.00 24.58 109 ALA F C 1
ATOM 13240 O O . ALA F 1 128 ? 61.458 100.765 106.070 1.00 24.92 109 ALA F O 1
ATOM 13242 N N . SER F 1 129 ? 60.923 102.918 105.735 1.00 24.94 110 SER F N 1
ATOM 13243 C CA . SER F 1 129 ? 59.541 102.711 106.125 1.00 25.16 110 SER F CA 1
ATOM 13244 C C . SER F 1 129 ? 58.592 103.261 105.076 1.00 25.34 110 SER F C 1
ATOM 13245 O O . SER F 1 129 ? 58.866 104.287 104.464 1.00 25.56 110 SER F O 1
ATOM 13256 N N . ALA F 1 131 ? 54.808 103.676 105.562 1.00 25.90 112 ALA F N 1
ATOM 13257 C CA . ALA F 1 131 ? 53.564 103.584 106.292 1.00 25.72 112 ALA F CA 1
ATOM 13258 C C . ALA F 1 131 ? 52.519 104.383 105.530 1.00 26.12 112 ALA F C 1
ATOM 13259 O O . ALA F 1 131 ? 52.844 105.088 104.562 1.00 26.09 112 ALA F O 1
ATOM 13261 N N . GLY F 1 132 ? 51.265 104.244 105.955 1.00 26.12 113 GLY F N 1
ATOM 13262 C CA . GLY F 1 132 ? 50.158 104.975 105.358 1.00 25.67 113 GLY F CA 1
ATOM 13263 C C . GLY F 1 132 ? 49.895 106.288 106.085 1.00 25.97 113 GLY F C 1
ATOM 13264 O O . GLY F 1 132 ? 49.035 107.063 105.663 1.00 27.32 113 GLY F O 1
ATOM 13265 N N . VAL F 1 133 ? 50.610 106.541 107.184 1.00 24.77 114 VAL F N 1
ATOM 13266 C CA . VAL F 1 133 ? 50.450 107.799 107.921 1.00 24.13 114 VAL F CA 1
ATOM 13267 C C . VAL F 1 133 ? 51.802 108.375 108.310 1.00 23.99 114 VAL F C 1
ATOM 13268 O O . VAL F 1 133 ? 52.826 107.683 108.262 1.00 23.62 114 VAL F O 1
ATOM 13272 N N . ALA F 1 134 ? 51.797 109.653 108.681 1.00 23.70 115 ALA F N 1
ATOM 13273 C CA . ALA F 1 134 ? 53.020 110.348 109.040 1.00 23.15 115 ALA F CA 1
ATOM 13274 C C . ALA F 1 134 ? 52.763 111.277 110.212 1.00 23.55 115 ALA F C 1
ATOM 13275 O O . ALA F 1 134 ? 51.904 112.156 110.123 1.00 24.56 115 ALA F O 1
ATOM 13277 N N . PRO F 1 135 ? 53.497 111.081 111.326 1.00 23.20 116 PRO F N 1
ATOM 13278 C CA . PRO F 1 135 ? 54.522 110.049 111.505 1.00 22.88 116 PRO F CA 1
ATOM 13279 C C . PRO F 1 135 ? 53.936 108.666 111.812 1.00 22.53 116 PRO F C 1
ATOM 13280 O O . PRO F 1 135 ? 52.809 108.562 112.310 1.00 22.75 116 PRO F O 1
ATOM 13284 N N . ALA F 1 136 ? 54.709 107.623 111.516 1.00 22.04 117 ALA F N 1
ATOM 13285 C CA . ALA F 1 136 ? 54.302 106.241 111.766 1.00 21.50 117 ALA F CA 1
ATOM 13286 C C . ALA F 1 136 ? 55.218 105.610 112.813 1.00 21.18 117 ALA F C 1
ATOM 13287 O O . ALA F 1 136 ? 56.360 106.024 112.965 1.00 20.97 117 ALA F O 1
ATOM 13289 N N . THR F 1 137 ? 54.714 104.616 113.537 1.00 21.62 118 THR F N 1
ATOM 13290 C CA . THR F 1 137 ? 55.519 103.912 114.533 1.00 21.57 118 THR F CA 1
ATOM 13291 C C . THR F 1 137 ? 56.785 103.333 113.896 1.00 22.54 118 THR F C 1
ATOM 13292 O O . THR F 1 137 ? 57.874 103.461 114.453 1.00 23.08 118 THR F O 1
ATOM 13296 N N . ILE F 1 138 ? 56.645 102.709 112.726 1.00 22.24 119 ILE F N 1
ATOM 13297 C CA . ILE F 1 138 ? 57.790 102.085 112.053 1.00 22.17 119 ILE F CA 1
ATOM 13298 C C . ILE F 1 138 ? 58.829 103.068 111.478 1.00 22.85 119 ILE F C 1
ATOM 13299 O O . ILE F 1 138 ? 59.809 102.637 110.858 1.00 23.72 119 ILE F O 1
ATOM 13304 N N . ASP F 1 139 ? 58.629 104.371 111.672 1.00 22.87 120 ASP F N 1
ATOM 13305 C CA . ASP F 1 139 ? 59.618 105.365 111.222 1.00 23.99 120 ASP F CA 1
ATOM 13306 C C . ASP F 1 139 ? 60.786 105.423 112.216 1.00 24.07 120 ASP F C 1
ATOM 13307 O O . ASP F 1 139 ? 61.885 105.874 111.890 1.00 23.80 120 ASP F O 1
ATOM 13312 N N . ARG F 1 140 ? 60.526 104.954 113.431 1.00 24.56 121 ARG F N 1
ATOM 13313 C CA A ARG F 1 140 ? 61.514 104.948 114.504 0.50 24.24 121 ARG F CA 1
ATOM 13314 C CA B ARG F 1 140 ? 61.517 104.954 114.500 0.50 24.64 121 ARG F CA 1
ATOM 13315 C C . ARG F 1 140 ? 62.666 103.984 114.232 1.00 24.54 121 ARG F C 1
ATOM 13316 O O . ARG F 1 140 ? 63.789 104.211 114.682 1.00 24.39 121 ARG F O 1
ATOM 13331 N N . ALA F 1 141 ? 62.383 102.904 113.501 1.00 24.60 122 ALA F N 1
ATOM 13332 C CA . ALA F 1 141 ? 63.411 101.907 113.170 1.00 24.39 122 ALA F CA 1
ATOM 13333 C C . ALA F 1 141 ? 63.914 102.068 111.728 1.00 24.10 122 ALA F C 1
ATOM 13334 O O . ALA F 1 141 ? 64.632 101.206 111.213 1.00 23.76 122 ALA F O 1
ATOM 13336 N N . ALA F 1 142 ? 63.558 103.195 111.106 1.00 24.13 123 ALA F N 1
ATOM 13337 C CA . ALA F 1 142 ? 63.883 103.479 109.706 1.00 24.13 123 ALA F CA 1
ATOM 13338 C C . ALA F 1 142 ? 65.061 104.431 109.510 1.00 24.65 123 ALA F C 1
ATOM 13339 O O . ALA F 1 142 ? 65.082 105.518 110.090 1.00 25.82 123 ALA F O 1
ATOM 13341 N N . ASP F 1 143 ? 66.038 104.034 108.693 1.00 24.36 124 ASP F N 1
ATOM 13342 C CA . ASP F 1 143 ? 67.157 104.928 108.370 1.00 24.22 124 ASP F CA 1
ATOM 13343 C C . ASP F 1 143 ? 66.672 105.963 107.360 1.00 23.93 124 ASP F C 1
ATOM 13344 O O . ASP F 1 143 ? 67.212 107.060 107.284 1.00 24.07 124 ASP F O 1
ATOM 13349 N N . TYR F 1 144 ? 65.645 105.594 106.591 1.00 24.51 125 TYR F N 1
ATOM 13350 C CA . TYR F 1 144 ? 65.033 106.472 105.591 1.00 24.45 125 TYR F CA 1
ATOM 13351 C C . TYR F 1 144 ? 63.505 106.313 105.566 1.00 24.00 125 TYR F C 1
ATOM 13352 O O . TYR F 1 144 ? 62.987 105.230 105.306 1.00 23.44 125 TYR F O 1
ATOM 13361 N N . ILE F 1 145 ? 62.799 107.404 105.854 1.00 24.36 126 ILE F N 1
ATOM 13362 C CA . ILE F 1 145 ? 61.334 107.427 105.856 1.00 24.15 126 ILE F CA 1
ATOM 13363 C C . ILE F 1 145 ? 60.800 107.669 104.437 1.00 24.55 126 ILE F C 1
ATOM 13364 O O . ILE F 1 145 ? 60.973 108.759 103.878 1.00 24.33 126 ILE F O 1
ATOM 13369 N N . LEU F 1 146 ? 60.145 106.659 103.868 1.00 24.42 127 LEU F N 1
ATOM 13370 C CA . LEU F 1 146 ? 59.587 106.756 102.526 1.00 24.18 127 LEU F CA 1
ATOM 13371 C C . LEU F 1 146 ? 58.060 106.717 102.567 1.00 25.06 127 LEU F C 1
ATOM 13372 O O . LEU F 1 146 ? 57.433 106.178 101.658 1.00 26.03 127 LEU F O 1
ATOM 13377 N N . THR F 1 147 ? 57.466 107.294 103.610 1.00 25.89 128 THR F N 1
ATOM 13378 C CA . THR F 1 147 ? 56.011 107.276 103.783 1.00 26.84 128 THR F CA 1
ATOM 13379 C C . THR F 1 147 ? 55.191 107.492 102.510 1.00 28.40 128 THR F C 1
ATOM 13380 O O . THR F 1 147 ? 55.441 108.419 101.735 1.00 27.45 128 THR F O 1
ATOM 13384 N N . VAL F 1 148 ? 54.198 106.618 102.326 1.00 30.48 129 VAL F N 1
ATOM 13385 C CA . VAL F 1 148 ? 53.269 106.693 101.202 1.00 31.62 129 VAL F CA 1
ATOM 13386 C C . VAL F 1 148 ? 52.319 107.879 101.463 1.00 33.22 129 VAL F C 1
ATOM 13387 O O . VAL F 1 148 ? 51.600 107.901 102.471 1.00 33.70 129 VAL F O 1
ATOM 13391 N N . PRO F 1 149 ? 52.333 108.886 100.574 1.00 34.09 130 PRO F N 1
ATOM 13392 C CA . PRO F 1 149 ? 51.462 110.050 100.771 1.00 34.89 130 PRO F CA 1
ATOM 13393 C C . PRO F 1 149 ? 49.973 109.703 100.621 1.00 35.68 130 PRO F C 1
ATOM 13394 O O . PRO F 1 149 ? 49.129 110.593 100.505 1.00 35.51 130 PRO F O 1
ATOM 13398 N N . THR F 1 159 ? 41.417 103.043 100.630 1.00 32.73 140 THR F N 1
ATOM 13399 C CA . THR F 1 159 ? 40.839 102.933 99.292 1.00 32.86 140 THR F CA 1
ATOM 13400 C C . THR F 1 159 ? 41.970 103.071 98.264 1.00 31.65 140 THR F C 1
ATOM 13401 O O . THR F 1 159 ? 42.227 102.146 97.485 1.00 32.52 140 THR F O 1
ATOM 13405 N N . LYS F 1 160 ? 42.660 104.212 98.297 1.00 30.00 141 LYS F N 1
ATOM 13406 C CA . LYS F 1 160 ? 43.803 104.483 97.417 1.00 28.56 141 LYS F CA 1
ATOM 13407 C C . LYS F 1 160 ? 45.044 103.686 97.844 1.00 27.07 141 LYS F C 1
ATOM 13408 O O . LYS F 1 160 ? 45.960 103.488 97.053 1.00 27.25 141 LYS F O 1
ATOM 13414 N N . GLY F 1 161 ? 45.061 103.244 99.099 1.00 25.68 142 GLY F N 1
ATOM 13415 C CA . GLY F 1 161 ? 46.189 102.528 99.697 1.00 24.58 142 GLY F CA 1
ATOM 13416 C C . GLY F 1 161 ? 46.994 101.602 98.806 1.00 24.95 142 GLY F C 1
ATOM 13417 O O . GLY F 1 161 ? 48.221 101.743 98.689 1.00 25.88 142 GLY F O 1
ATOM 13418 N N . TYR F 1 162 ? 46.323 100.636 98.189 1.00 24.20 143 TYR F N 1
ATOM 13419 C CA . TYR F 1 162 ? 47.009 99.693 97.316 1.00 23.46 143 TYR F CA 1
ATOM 13420 C C . TYR F 1 162 ? 47.693 100.424 96.151 1.00 23.78 143 TYR F C 1
ATOM 13421 O O . TYR F 1 162 ? 48.901 100.282 95.944 1.00 23.39 143 TYR F O 1
ATOM 13430 N N . HIS F 1 163 ? 46.919 101.219 95.414 1.00 24.14 144 HIS F N 1
ATOM 13431 C CA . HIS F 1 163 ? 47.444 101.964 94.273 1.00 24.62 144 HIS F CA 1
ATOM 13432 C C . HIS F 1 163 ? 48.664 102.790 94.672 1.00 24.79 144 HIS F C 1
ATOM 13433 O O . HIS F 1 163 ? 49.715 102.710 94.027 1.00 24.56 144 HIS F O 1
ATOM 13440 N N . CYS F 1 164 ? 48.520 103.579 95.737 1.00 24.58 145 CYS F N 1
ATOM 13441 C CA . CYS F 1 164 ? 49.597 104.463 96.194 1.00 24.53 145 CYS F CA 1
ATOM 13442 C C . CYS F 1 164 ? 50.841 103.704 96.601 1.00 23.87 145 CYS F C 1
ATOM 13443 O O . CYS F 1 164 ? 51.959 104.148 96.325 1.00 23.62 145 CYS F O 1
ATOM 13446 N N . THR F 1 165 ? 50.650 102.566 97.261 1.00 23.34 146 THR F N 1
ATOM 13447 C CA . THR F 1 165 ? 51.781 101.759 97.690 1.00 22.93 146 THR F CA 1
ATOM 13448 C C . THR F 1 165 ? 52.528 101.260 96.452 1.00 23.27 146 THR F C 1
ATOM 13449 O O . THR F 1 165 ? 53.753 101.416 96.344 1.00 22.68 146 THR F O 1
ATOM 13453 N N . VAL F 1 166 ? 51.786 100.682 95.508 1.00 23.11 147 VAL F N 1
ATOM 13454 C CA . VAL F 1 166 ? 52.389 100.182 94.276 1.00 22.70 147 VAL F CA 1
ATOM 13455 C C . VAL F 1 166 ? 53.132 101.310 93.547 1.00 23.63 147 VAL F C 1
ATOM 13456 O O . VAL F 1 166 ? 54.275 101.118 93.119 1.00 24.47 147 VAL F O 1
ATOM 13460 N N . LEU F 1 167 ? 52.505 102.481 93.410 1.00 23.07 148 LEU F N 1
ATOM 13461 C CA . LEU F 1 167 ? 53.167 103.599 92.726 1.00 23.06 148 LEU F CA 1
ATOM 13462 C C . LEU F 1 167 ? 54.380 104.085 93.519 1.00 23.21 148 LEU F C 1
ATOM 13463 O O . LEU F 1 167 ? 55.406 104.417 92.929 1.00 23.37 148 LEU F O 1
ATOM 13468 N N . ASN F 1 168 ? 54.266 104.115 94.847 1.00 23.47 149 ASN F N 1
ATOM 13469 C CA . ASN F 1 168 ? 55.380 104.524 95.701 1.00 23.82 149 ASN F CA 1
ATOM 13470 C C . ASN F 1 168 ? 56.593 103.611 95.460 1.00 24.01 149 ASN F C 1
ATOM 13471 O O . ASN F 1 168 ? 57.708 104.083 95.261 1.00 24.40 149 ASN F O 1
ATOM 13476 N N . LEU F 1 169 ? 56.359 102.300 95.456 1.00 24.01 150 LEU F N 1
ATOM 13477 C CA . LEU F 1 169 ? 57.422 101.316 95.242 1.00 23.93 150 LEU F CA 1
ATOM 13478 C C . LEU F 1 169 ? 58.051 101.433 93.855 1.00 24.01 150 LEU F C 1
ATOM 13479 O O . LEU F 1 169 ? 59.251 101.227 93.683 1.00 24.30 150 LEU F O 1
ATOM 13492 N N . LEU F 1 171 ? 58.171 104.281 92.066 1.00 24.41 152 LEU F N 1
ATOM 13493 C CA . LEU F 1 171 ? 58.933 105.535 92.041 1.00 23.44 152 LEU F CA 1
ATOM 13494 C C . LEU F 1 171 ? 60.290 105.317 92.702 1.00 23.38 152 LEU F C 1
ATOM 13495 O O . LEU F 1 171 ? 61.287 105.891 92.278 1.00 23.63 152 LEU F O 1
ATOM 13500 N N . LEU F 1 172 ? 60.328 104.488 93.741 1.00 23.54 153 LEU F N 1
ATOM 13501 C CA . LEU F 1 172 ? 61.584 104.181 94.411 1.00 23.47 153 LEU F CA 1
ATOM 13502 C C . LEU F 1 172 ? 62.519 103.506 93.430 1.00 24.13 153 LEU F C 1
ATOM 13503 O O . LEU F 1 172 ? 63.715 103.789 93.408 1.00 24.50 153 LEU F O 1
ATOM 13508 N N . ALA F 1 173 ? 61.962 102.601 92.625 1.00 24.40 154 ALA F N 1
ATOM 13509 C CA . ALA F 1 173 ? 62.739 101.863 91.638 1.00 24.02 154 ALA F CA 1
ATOM 13510 C C . ALA F 1 173 ? 63.333 102.817 90.614 1.00 23.68 154 ALA F C 1
ATOM 13511 O O . ALA F 1 173 ? 64.498 102.673 90.241 1.00 24.13 154 ALA F O 1
ATOM 13513 N N . LEU F 1 174 ? 62.529 103.780 90.163 1.00 23.44 155 LEU F N 1
ATOM 13514 C CA . LEU F 1 174 ? 62.986 104.801 89.209 1.00 23.03 155 LEU F CA 1
ATOM 13515 C C . LEU F 1 174 ? 64.079 105.693 89.812 1.00 22.91 155 LEU F C 1
ATOM 13516 O O . LEU F 1 174 ? 65.010 106.111 89.111 1.00 22.86 155 LEU F O 1
ATOM 13521 N N . ALA F 1 175 ? 63.961 105.987 91.106 1.00 22.51 156 ALA F N 1
ATOM 13522 C CA . ALA F 1 175 ? 64.966 106.783 91.796 1.00 22.75 156 ALA F CA 1
ATOM 13523 C C . ALA F 1 175 ? 66.277 105.997 91.842 1.00 22.95 156 ALA F C 1
ATOM 13524 O O . ALA F 1 175 ? 67.357 106.564 91.661 1.00 23.45 156 ALA F O 1
ATOM 13526 N N . VAL F 1 176 ? 66.185 104.691 92.076 1.00 22.61 157 VAL F N 1
ATOM 13527 C CA . VAL F 1 176 ? 67.376 103.850 92.113 1.00 22.48 157 VAL F CA 1
ATOM 13528 C C . VAL F 1 176 ? 68.038 103.863 90.731 1.00 23.56 157 VAL F C 1
ATOM 13529 O O . VAL F 1 176 ? 69.257 104.013 90.627 1.00 23.73 157 VAL F O 1
ATOM 13533 N N . ALA F 1 177 ? 67.232 103.730 89.676 1.00 24.22 158 ALA F N 1
ATOM 13534 C CA . ALA F 1 177 ? 67.740 103.772 88.301 1.00 24.74 158 ALA F CA 1
ATOM 13535 C C . ALA F 1 177 ? 68.386 105.130 87.992 1.00 25.42 158 ALA F C 1
ATOM 13536 O O . ALA F 1 177 ? 69.441 105.181 87.372 1.00 25.42 158 ALA F O 1
ATOM 13538 N N . GLY F 1 178 ? 67.748 106.216 88.429 1.00 26.24 159 GLY F N 1
ATOM 13539 C CA . GLY F 1 178 ? 68.269 107.572 88.229 1.00 27.22 159 GLY F CA 1
ATOM 13540 C C . GLY F 1 178 ? 69.607 107.847 88.911 1.00 27.86 159 GLY F C 1
ATOM 13541 O O . GLY F 1 178 ? 70.507 108.418 88.301 1.00 27.51 159 GLY F O 1
ATOM 13542 N N . GLN F 1 179 ? 69.737 107.457 90.179 1.00 28.78 160 GLN F N 1
ATOM 13543 C CA . GLN F 1 179 ? 70.995 107.617 90.921 1.00 29.76 160 GLN F CA 1
ATOM 13544 C C . GLN F 1 179 ? 72.149 106.847 90.284 1.00 29.71 160 GLN F C 1
ATOM 13545 O O . GLN F 1 179 ? 73.288 107.305 90.294 1.00 29.45 160 GLN F O 1
ATOM 13551 N N . GLN F 1 180 ? 71.845 105.670 89.744 1.00 29.97 161 GLN F N 1
ATOM 13552 C CA . GLN F 1 180 ? 72.849 104.805 89.127 1.00 30.04 161 GLN F CA 1
ATOM 13553 C C . GLN F 1 180 ? 73.005 105.077 87.635 1.00 30.05 161 GLN F C 1
ATOM 13554 O O . GLN F 1 180 ? 73.599 104.281 86.904 1.00 30.22 161 GLN F O 1
ATOM 13560 N N . GLN F 1 181 ? 72.469 106.218 87.207 1.00 30.05 162 GLN F N 1
ATOM 13561 C CA . GLN F 1 181 ? 72.531 106.685 85.820 1.00 30.18 162 GLN F CA 1
ATOM 13562 C C . GLN F 1 181 ? 72.189 105.631 84.756 1.00 29.56 162 GLN F C 1
ATOM 13563 O O . GLN F 1 181 ? 72.854 105.534 83.724 1.00 28.43 162 GLN F O 1
ATOM 13569 N N . ARG F 1 182 ? 71.147 104.849 85.025 1.00 29.37 163 ARG F N 1
ATOM 13570 C CA . ARG F 1 182 ? 70.640 103.861 84.073 1.00 30.07 163 ARG F CA 1
ATOM 13571 C C . ARG F 1 182 ? 69.286 104.332 83.545 1.00 29.60 163 ARG F C 1
ATOM 13572 O O . ARG F 1 182 ? 68.586 103.604 82.851 1.00 29.65 163 ARG F O 1
ATOM 13580 N N . LEU F 1 183 ? 68.940 105.572 83.870 1.00 29.50 164 LEU F N 1
ATOM 13581 C CA . LEU F 1 183 ? 67.683 106.160 83.456 1.00 29.27 164 LEU F CA 1
ATOM 13582 C C . LEU F 1 183 ? 67.934 107.657 83.254 1.00 28.92 164 LEU F C 1
ATOM 13583 O O . LEU F 1 183 ? 68.318 108.350 84.191 1.00 29.38 164 LEU F O 1
ATOM 13588 N N . ASP F 1 184 ? 67.751 108.159 82.038 1.00 28.46 165 ASP F N 1
ATOM 13589 C CA . ASP F 1 184 ? 67.983 109.581 81.778 1.00 28.42 165 ASP F CA 1
ATOM 13590 C C . ASP F 1 184 ? 66.660 110.353 81.721 1.00 28.05 165 ASP F C 1
ATOM 13591 O O . ASP F 1 184 ? 65.601 109.797 82.003 1.00 27.88 165 ASP F O 1
ATOM 13596 N N . GLY F 1 185 ? 66.732 111.632 81.367 1.00 27.82 166 GLY F N 1
ATOM 13597 C CA . GLY F 1 185 ? 65.556 112.491 81.277 1.00 27.68 166 GLY F CA 1
ATOM 13598 C C . GLY F 1 185 ? 64.425 111.953 80.419 1.00 28.01 166 GLY F C 1
ATOM 13599 O O . GLY F 1 185 ? 63.304 111.819 80.900 1.00 28.30 166 GLY F O 1
ATOM 13600 N N . GLU F 1 186 ? 64.695 111.666 79.146 1.00 28.47 167 GLU F N 1
ATOM 13601 C CA . GLU F 1 186 ? 63.652 111.133 78.270 1.00 29.33 167 GLU F CA 1
ATOM 13602 C C . GLU F 1 186 ? 63.067 109.873 78.862 1.00 29.17 167 GLU F C 1
ATOM 13603 O O . GLU F 1 186 ? 61.881 109.816 79.168 1.00 29.28 167 GLU F O 1
ATOM 13609 N N . GLN F 1 187 ? 63.918 108.864 79.007 1.00 29.31 168 GLN F N 1
ATOM 13610 C CA . GLN F 1 187 ? 63.522 107.574 79.553 1.00 29.66 168 GLN F CA 1
ATOM 13611 C C . GLN F 1 187 ? 62.593 107.776 80.741 1.00 28.95 168 GLN F C 1
ATOM 13612 O O . GLN F 1 187 ? 61.451 107.321 80.728 1.00 28.43 168 GLN F O 1
ATOM 13618 N N . ARG F 1 188 ? 63.099 108.471 81.755 1.00 28.67 169 ARG F N 1
ATOM 13619 C CA . ARG F 1 188 ? 62.334 108.819 82.948 1.00 28.78 169 ARG F CA 1
ATOM 13620 C C . ARG F 1 188 ? 60.983 109.378 82.550 1.00 27.52 169 ARG F C 1
ATOM 13621 O O . ARG F 1 188 ? 59.936 108.877 82.959 1.00 26.75 169 ARG F O 1
ATOM 13629 N N . ARG F 1 189 ? 61.030 110.429 81.738 1.00 26.64 170 ARG F N 1
ATOM 13630 C CA . ARG F 1 189 ? 59.834 111.122 81.299 1.00 25.90 170 ARG F CA 1
ATOM 13631 C C . ARG F 1 189 ? 58.911 110.218 80.494 1.00 25.02 170 ARG F C 1
ATOM 13632 O O . ARG F 1 189 ? 57.694 110.338 80.588 1.00 24.92 170 ARG F O 1
ATOM 13640 N N . SER F 1 190 ? 59.489 109.323 79.699 1.00 24.63 171 SER F N 1
ATOM 13641 C CA . SER F 1 190 ? 58.696 108.386 78.908 1.00 24.44 171 SER F CA 1
ATOM 13642 C C . SER F 1 190 ? 57.894 107.480 79.845 1.00 23.98 171 SER F C 1
ATOM 13643 O O . SER F 1 190 ? 56.713 107.224 79.613 1.00 23.59 171 SER F O 1
ATOM 13646 N N . LEU F 1 191 ? 58.545 107.014 80.908 1.00 23.60 172 LEU F N 1
ATOM 13647 C CA . LEU F 1 191 ? 57.898 106.157 81.900 1.00 23.31 172 LEU F CA 1
ATOM 13648 C C . LEU F 1 191 ? 56.755 106.894 82.596 1.00 23.27 172 LEU F C 1
ATOM 13649 O O . LEU F 1 191 ? 55.658 106.353 82.737 1.00 22.63 172 LEU F O 1
ATOM 13654 N N . LEU F 1 192 ? 57.012 108.128 83.021 1.00 23.58 173 LEU F N 1
ATOM 13655 C CA . LEU F 1 192 ? 55.985 108.938 83.674 1.00 24.03 173 LEU F CA 1
ATOM 13656 C C . LEU F 1 192 ? 54.827 109.251 82.716 1.00 23.95 173 LEU F C 1
ATOM 13657 O O . LEU F 1 192 ? 53.667 109.294 83.131 1.00 24.41 173 LEU F O 1
ATOM 13662 N N . LEU F 1 193 ? 55.131 109.473 81.439 1.00 23.45 174 LEU F N 1
ATOM 13663 C CA . LEU F 1 193 ? 54.078 109.749 80.464 1.00 23.14 174 LEU F CA 1
ATOM 13664 C C . LEU F 1 193 ? 53.159 108.535 80.325 1.00 22.51 174 LEU F C 1
ATOM 13665 O O . LEU F 1 193 ? 51.962 108.679 80.066 1.00 22.33 174 LEU F O 1
ATOM 13670 N N . ARG F 1 194 ? 53.717 107.342 80.508 1.00 22.27 175 ARG F N 1
ATOM 13671 C CA . ARG F 1 194 ? 52.919 106.119 80.434 1.00 22.10 175 ARG F CA 1
ATOM 13672 C C . ARG F 1 194 ? 52.046 105.955 81.670 1.00 21.65 175 ARG F C 1
ATOM 13673 O O . ARG F 1 194 ? 50.903 105.508 81.578 1.00 21.64 175 ARG F O 1
ATOM 13689 N N . GLU F 1 196 ? 51.039 108.461 83.580 1.00 21.86 177 GLU F N 1
ATOM 13690 C CA . GLU F 1 196 ? 50.066 109.542 83.467 1.00 22.07 177 GLU F CA 1
ATOM 13691 C C . GLU F 1 196 ? 48.873 109.163 82.610 1.00 21.65 177 GLU F C 1
ATOM 13692 O O . GLU F 1 196 ? 47.735 109.466 82.957 1.00 21.74 177 GLU F O 1
ATOM 13698 N N . LYS F 1 197 ? 49.146 108.517 81.482 1.00 21.60 178 LYS F N 1
ATOM 13699 C CA . LYS F 1 197 ? 48.102 108.094 80.557 1.00 21.97 178 LYS F CA 1
ATOM 13700 C C . LYS F 1 197 ? 47.180 107.073 81.213 1.00 22.30 178 LYS F C 1
ATOM 13701 O O . LYS F 1 197 ? 45.961 107.155 81.090 1.00 22.39 178 LYS F O 1
ATOM 13707 N N . THR F 1 198 ? 47.769 106.104 81.904 1.00 22.70 179 THR F N 1
ATOM 13708 C CA . THR F 1 198 ? 46.989 105.089 82.590 1.00 22.87 179 THR F CA 1
ATOM 13709 C C . THR F 1 198 ? 46.099 105.727 83.642 1.00 23.16 179 THR F C 1
ATOM 13710 O O . THR F 1 198 ? 44.934 105.352 83.789 1.00 22.97 179 THR F O 1
ATOM 13714 N N . PHE F 1 199 ? 46.642 106.702 84.364 1.00 23.44 180 PHE F N 1
ATOM 13715 C CA . PHE F 1 199 ? 45.869 107.373 85.396 1.00 24.07 180 PHE F CA 1
ATOM 13716 C C . PHE F 1 199 ? 44.718 108.180 84.787 1.00 23.93 180 PHE F C 1
ATOM 13717 O O . PHE F 1 199 ? 43.606 108.161 85.317 1.00 24.01 180 PHE F O 1
ATOM 13725 N N . ASN F 1 200 ? 44.978 108.866 83.673 1.00 23.44 181 ASN F N 1
ATOM 13726 C CA . ASN F 1 200 ? 43.944 109.654 82.988 1.00 23.41 181 ASN F CA 1
ATOM 13727 C C . ASN F 1 200 ? 42.789 108.792 82.469 1.00 23.86 181 ASN F C 1
ATOM 13728 O O . ASN F 1 200 ? 41.673 109.283 82.266 1.00 23.47 181 ASN F O 1
ATOM 13733 N N . HIS F 1 201 ? 43.066 107.510 82.248 1.00 24.10 182 HIS F N 1
ATOM 13734 C CA . HIS F 1 201 ? 42.069 106.579 81.736 1.00 24.43 182 HIS F CA 1
ATOM 13735 C C . HIS F 1 201 ? 41.342 105.795 82.825 1.00 24.14 182 HIS F C 1
ATOM 13736 O O . HIS F 1 201 ? 40.449 105.010 82.517 1.00 24.90 182 HIS F O 1
ATOM 13743 N N . LEU F 1 202 ? 41.698 106.002 84.090 1.00 23.69 183 LEU F N 1
ATOM 13744 C CA . LEU F 1 202 ? 41.040 105.267 85.174 1.00 23.55 183 LEU F CA 1
ATOM 13745 C C . LEU F 1 202 ? 39.585 105.694 85.438 1.00 23.82 183 LEU F C 1
ATOM 13746 O O . LEU F 1 202 ? 38.747 104.840 85.747 1.00 24.56 183 LEU F O 1
ATOM 13751 N N . PRO F 1 203 ? 39.281 107.007 85.338 1.00 23.38 184 PRO F N 1
ATOM 13752 C CA . PRO F 1 203 ? 37.910 107.484 85.585 1.00 23.20 184 PRO F CA 1
ATOM 13753 C C . PRO F 1 203 ? 36.859 106.796 84.717 1.00 23.52 184 PRO F C 1
ATOM 13754 O O . PRO F 1 203 ? 35.781 106.452 85.211 1.00 24.14 184 PRO F O 1
ATOM 13758 N N . ALA F 1 204 ? 37.179 106.610 83.436 1.00 23.50 185 ALA F N 1
ATOM 13759 C CA . ALA F 1 204 ? 36.292 105.932 82.489 1.00 23.05 185 ALA F CA 1
ATOM 13760 C C . ALA F 1 204 ? 36.132 104.467 82.880 1.00 23.13 185 ALA F C 1
ATOM 13761 O O . ALA F 1 204 ? 35.055 103.887 82.727 1.00 23.77 185 ALA F O 1
ATOM 13763 N N . LEU F 1 205 ? 37.215 103.882 83.387 1.00 23.36 186 LEU F N 1
ATOM 13764 C CA . LEU F 1 205 ? 37.233 102.480 83.829 1.00 23.45 186 LEU F CA 1
ATOM 13765 C C . LEU F 1 205 ? 36.372 102.263 85.072 1.00 23.49 186 LEU F C 1
ATOM 13766 O O . LEU F 1 205 ? 35.774 101.200 85.243 1.00 23.73 186 LEU F O 1
ATOM 13771 N N . VAL F 1 206 ? 36.319 103.273 85.934 1.00 23.17 187 VAL F N 1
ATOM 13772 C CA . VAL F 1 206 ? 35.522 103.200 87.145 1.00 22.83 187 VAL F CA 1
ATOM 13773 C C . VAL F 1 206 ? 34.037 103.202 86.795 1.00 23.41 187 VAL F C 1
ATOM 13774 O O . VAL F 1 206 ? 33.254 102.452 87.382 1.00 23.69 187 VAL F O 1
ATOM 13778 N N . THR F 1 207 ? 33.657 104.041 85.834 1.00 23.58 188 THR F N 1
ATOM 13779 C CA . THR F 1 207 ? 32.269 104.116 85.396 1.00 23.29 188 THR F CA 1
ATOM 13780 C C . THR F 1 207 ? 31.868 102.815 84.727 1.00 23.70 188 THR F C 1
ATOM 13781 O O . THR F 1 207 ? 30.813 102.271 85.025 1.00 24.46 188 THR F O 1
ATOM 13785 N N . ALA F 1 208 ? 32.712 102.313 83.831 1.00 23.80 189 ALA F N 1
ATOM 13786 C CA . ALA F 1 208 ? 32.427 101.061 83.134 1.00 24.11 189 ALA F CA 1
ATOM 13787 C C . ALA F 1 208 ? 32.317 99.895 84.117 1.00 24.55 189 ALA F C 1
ATOM 13788 O O . ALA F 1 208 ? 31.509 98.985 83.927 1.00 24.78 189 ALA F O 1
ATOM 13790 N N . SER F 1 209 ? 33.141 99.929 85.163 1.00 24.76 190 SER F N 1
ATOM 13791 C CA . SER F 1 209 ? 33.142 98.890 86.189 1.00 24.51 190 SER F CA 1
ATOM 13792 C C . SER F 1 209 ? 31.866 98.944 87.021 1.00 24.82 190 SER F C 1
ATOM 13793 O O . SER F 1 209 ? 31.323 97.911 87.396 1.00 24.90 190 SER F O 1
ATOM 13796 N N . GLN F 1 210 ? 31.387 100.146 87.317 1.00 25.32 191 GLN F N 1
ATOM 13797 C CA . GLN F 1 210 ? 30.174 100.281 88.109 1.00 25.81 191 GLN F CA 1
ATOM 13798 C C . GLN F 1 210 ? 28.995 99.659 87.371 1.00 25.53 191 GLN F C 1
ATOM 13799 O O . GLN F 1 210 ? 28.245 98.864 87.937 1.00 25.75 191 GLN F O 1
ATOM 13805 N N . ALA F 1 211 ? 28.842 100.026 86.104 1.00 25.48 192 ALA F N 1
ATOM 13806 C CA . ALA F 1 211 ? 27.772 99.497 85.270 1.00 25.35 192 ALA F CA 1
ATOM 13807 C C . ALA F 1 211 ? 27.853 97.980 85.242 1.00 25.86 192 ALA F C 1
ATOM 13808 O O . ALA F 1 211 ? 26.848 97.291 85.383 1.00 26.20 192 ALA F O 1
ATOM 13810 N N . TRP F 1 212 ? 29.064 97.469 85.059 1.00 26.34 193 TRP F N 1
ATOM 13811 C CA . TRP F 1 212 ? 29.292 96.033 85.006 1.00 26.62 193 TRP F CA 1
ATOM 13812 C C . TRP F 1 212 ? 28.958 95.345 86.328 1.00 27.38 193 TRP F C 1
ATOM 13813 O O . TRP F 1 212 ? 28.291 94.313 86.340 1.00 27.67 193 TRP F O 1
ATOM 13824 N N . ALA F 1 213 ? 29.416 95.918 87.437 1.00 28.19 194 ALA F N 1
ATOM 13825 C CA . ALA F 1 213 ? 29.183 95.329 88.754 1.00 28.72 194 ALA F CA 1
ATOM 13826 C C . ALA F 1 213 ? 27.695 95.266 89.074 1.00 30.12 194 ALA F C 1
ATOM 13827 O O . ALA F 1 213 ? 27.224 94.280 89.644 1.00 30.23 194 ALA F O 1
ATOM 13829 N N . GLN F 1 214 ? 26.963 96.319 88.700 1.00 31.51 195 GLN F N 1
ATOM 13830 C CA . GLN F 1 214 ? 25.518 96.388 88.934 1.00 32.18 195 GLN F CA 1
ATOM 13831 C C . GLN F 1 214 ? 24.753 95.404 88.053 1.00 32.47 195 GLN F C 1
ATOM 13832 O O . GLN F 1 214 ? 23.864 94.705 88.528 1.00 32.72 195 GLN F O 1
ATOM 13838 N N . THR F 1 215 ? 25.097 95.350 86.770 1.00 32.92 196 THR F N 1
ATOM 13839 C CA . THR F 1 215 ? 24.426 94.443 85.845 1.00 33.21 196 THR F CA 1
ATOM 13840 C C . THR F 1 215 ? 24.503 92.999 86.339 1.00 33.95 196 THR F C 1
ATOM 13841 O O . THR F 1 215 ? 23.548 92.243 86.198 1.00 34.37 196 THR F O 1
ATOM 13845 N N . ASN F 1 216 ? 25.632 92.629 86.936 1.00 34.74 197 ASN F N 1
ATOM 13846 C CA . ASN F 1 216 ? 25.848 91.261 87.419 1.00 35.26 197 ASN F CA 1
ATOM 13847 C C . ASN F 1 216 ? 25.810 91.124 88.947 1.00 36.24 197 ASN F C 1
ATOM 13848 O O . ASN F 1 216 ? 26.175 90.079 89.495 1.00 36.19 197 ASN F O 1
ATOM 13853 N N . ALA F 1 217 ? 25.365 92.175 89.631 1.00 37.09 198 ALA F N 1
ATOM 13854 C CA . ALA F 1 217 ? 25.302 92.165 91.086 1.00 37.62 198 ALA F CA 1
ATOM 13855 C C . ALA F 1 217 ? 24.476 90.991 91.594 1.00 38.53 198 ALA F C 1
ATOM 13856 O O . ALA F 1 217 ? 24.969 90.173 92.369 1.00 38.73 198 ALA F O 1
ATOM 13858 N N . LEU F 1 218 ? 23.226 90.905 91.144 1.00 39.19 199 LEU F N 1
ATOM 13859 C CA . LEU F 1 218 ? 22.330 89.831 91.570 1.00 39.71 199 LEU F CA 1
ATOM 13860 C C . LEU F 1 218 ? 22.951 88.449 91.378 1.00 39.78 199 LEU F C 1
ATOM 13861 O O . LEU F 1 218 ? 22.953 87.635 92.301 1.00 40.08 199 LEU F O 1
ATOM 13866 N N . ALA F 1 219 ? 23.481 88.192 90.184 1.00 39.46 200 ALA F N 1
ATOM 13867 C CA . ALA F 1 219 ? 24.087 86.897 89.878 1.00 39.03 200 ALA F CA 1
ATOM 13868 C C . ALA F 1 219 ? 25.208 86.539 90.847 1.00 38.82 200 ALA F C 1
ATOM 13869 O O . ALA F 1 219 ? 25.227 85.441 91.397 1.00 38.83 200 ALA F O 1
ATOM 13871 N N . LEU F 1 220 ? 26.135 87.467 91.058 1.00 39.06 201 LEU F N 1
ATOM 13872 C CA . LEU F 1 220 ? 27.280 87.220 91.936 1.00 39.47 201 LEU F CA 1
ATOM 13873 C C . LEU F 1 220 ? 26.887 86.960 93.386 1.00 40.61 201 LEU F C 1
ATOM 13874 O O . LEU F 1 220 ? 27.476 86.110 94.050 1.00 41.47 201 LEU F O 1
ATOM 13879 N N . ARG F 1 221 ? 25.893 87.686 93.876 1.00 41.59 202 ARG F N 1
ATOM 13880 C CA . ARG F 1 221 ? 25.419 87.499 95.240 1.00 42.13 202 ARG F CA 1
ATOM 13881 C C . ARG F 1 221 ? 24.865 86.083 95.413 1.00 42.18 202 ARG F C 1
ATOM 13882 O O . ARG F 1 221 ? 24.964 85.505 96.491 1.00 42.51 202 ARG F O 1
ATOM 13890 N N . ASP F 1 222 ? 24.288 85.536 94.342 1.00 42.24 203 ASP F N 1
ATOM 13891 C CA . ASP F 1 222 ? 23.711 84.184 94.350 1.00 42.17 203 ASP F CA 1
ATOM 13892 C C . ASP F 1 222 ? 24.736 83.053 94.382 1.00 41.58 203 ASP F C 1
ATOM 13893 O O . ASP F 1 222 ? 24.374 81.901 94.608 1.00 41.96 203 ASP F O 1
ATOM 13898 N N . SER F 1 223 ? 26.002 83.353 94.130 1.00 40.10 204 SER F N 1
ATOM 13899 C CA . SER F 1 223 ? 27.003 82.307 94.157 1.00 38.83 204 SER F CA 1
ATOM 13900 C C . SER F 1 223 ? 27.391 81.992 95.593 1.00 37.55 204 SER F C 1
ATOM 13901 O O . SER F 1 223 ? 27.459 82.889 96.427 1.00 37.74 204 SER F O 1
ATOM 13904 N N . ALA F 1 224 ? 27.620 80.711 95.877 1.00 36.01 205 ALA F N 1
ATOM 13905 C CA . ALA F 1 224 ? 28.040 80.273 97.205 1.00 34.38 205 ALA F CA 1
ATOM 13906 C C . ALA F 1 224 ? 29.443 80.785 97.489 1.00 33.17 205 ALA F C 1
ATOM 13907 O O . ALA F 1 224 ? 29.733 81.187 98.612 1.00 33.58 205 ALA F O 1
ATOM 13909 N N . ASP F 1 225 ? 30.312 80.762 96.477 1.00 31.23 206 ASP F N 1
ATOM 13910 C CA . ASP F 1 225 ? 31.678 81.269 96.629 1.00 30.37 206 ASP F CA 1
ATOM 13911 C C . ASP F 1 225 ? 32.209 81.859 95.319 1.00 29.09 206 ASP F C 1
ATOM 13912 O O . ASP F 1 225 ? 31.675 81.590 94.243 1.00 29.38 206 ASP F O 1
ATOM 13917 N N . ILE F 1 226 ? 33.246 82.684 95.423 1.00 27.14 207 ILE F N 1
ATOM 13918 C CA . ILE F 1 226 ? 33.838 83.325 94.258 1.00 26.22 207 ILE F CA 1
ATOM 13919 C C . ILE F 1 226 ? 35.314 82.943 94.143 1.00 26.11 207 ILE F C 1
ATOM 13920 O O . ILE F 1 226 ? 36.015 82.819 95.147 1.00 25.32 207 ILE F O 1
ATOM 13925 N N . ARG F 1 227 ? 35.766 82.747 92.907 1.00 26.34 208 ARG F N 1
ATOM 13926 C CA . ARG F 1 227 ? 37.136 82.352 92.623 1.00 26.58 208 ARG F CA 1
ATOM 13927 C C . ARG F 1 227 ? 37.724 83.287 91.600 1.00 26.16 208 ARG F C 1
ATOM 13928 O O . ARG F 1 227 ? 37.235 83.350 90.474 1.00 26.40 208 ARG F O 1
ATOM 13936 N N . LEU F 1 228 ? 38.769 84.012 91.986 1.00 26.63 209 LEU F N 1
ATOM 13937 C CA . LEU F 1 228 ? 39.432 84.933 91.077 1.00 26.28 209 LEU F CA 1
ATOM 13938 C C . LEU F 1 228 ? 40.634 84.239 90.490 1.00 25.57 209 LEU F C 1
ATOM 13939 O O . LEU F 1 228 ? 41.302 83.468 91.175 1.00 24.70 209 LEU F O 1
ATOM 13944 N N . THR F 1 229 ? 40.913 84.516 89.223 1.00 25.25 210 THR F N 1
ATOM 13945 C CA . THR F 1 229 ? 42.088 83.956 88.595 1.00 25.73 210 THR F CA 1
ATOM 13946 C C . THR F 1 229 ? 42.604 84.893 87.509 1.00 25.86 210 THR F C 1
ATOM 13947 O O . THR F 1 229 ? 41.869 85.719 86.972 1.00 26.07 210 THR F O 1
ATOM 13951 N N . GLY F 1 230 ? 43.888 84.775 87.218 1.00 25.98 211 GLY F N 1
ATOM 13952 C CA . GLY F 1 230 ? 44.510 85.585 86.194 1.00 26.02 211 GLY F CA 1
ATOM 13953 C C . GLY F 1 230 ? 45.907 85.082 85.928 1.00 24.79 211 GLY F C 1
ATOM 13954 O O . GLY F 1 230 ? 46.357 84.133 86.566 1.00 24.66 211 GLY F O 1
ATOM 13955 N N . PRO F 1 231 ? 46.599 85.710 84.977 1.00 23.52 212 PRO F N 1
ATOM 13956 C CA . PRO F 1 231 ? 47.967 85.317 84.681 1.00 23.63 212 PRO F CA 1
ATOM 13957 C C . PRO F 1 231 ? 48.902 85.688 85.828 1.00 23.19 212 PRO F C 1
ATOM 13958 O O . PRO F 1 231 ? 48.599 86.604 86.593 1.00 22.90 212 PRO F O 1
ATOM 13962 N N . ALA F 1 232 ? 50.027 84.984 85.936 1.00 23.62 213 ALA F N 1
ATOM 13963 C CA . ALA F 1 232 ? 51.013 85.243 86.989 1.00 23.72 213 ALA F CA 1
ATOM 13964 C C . ALA F 1 232 ? 51.347 86.732 87.099 1.00 23.98 213 ALA F C 1
ATOM 13965 O O . ALA F 1 232 ? 51.439 87.272 88.202 1.00 24.50 213 ALA F O 1
ATOM 13967 N N . THR F 1 233 ? 51.510 87.390 85.954 1.00 24.12 214 THR F N 1
ATOM 13968 C CA . THR F 1 233 ? 51.808 88.821 85.913 1.00 23.88 214 THR F CA 1
ATOM 13969 C C . THR F 1 233 ? 50.851 89.657 86.769 1.00 24.49 214 THR F C 1
ATOM 13970 O O . THR F 1 233 ? 51.224 90.728 87.247 1.00 25.83 214 THR F O 1
ATOM 13974 N N . LEU F 1 234 ? 49.623 89.183 86.965 1.00 24.45 215 LEU F N 1
ATOM 13975 C CA . LEU F 1 234 ? 48.650 89.910 87.784 1.00 24.59 215 LEU F CA 1
ATOM 13976 C C . LEU F 1 234 ? 48.316 89.201 89.093 1.00 24.45 215 LEU F C 1
ATOM 13977 O O . LEU F 1 234 ? 47.240 89.410 89.646 1.00 24.52 215 LEU F O 1
ATOM 13982 N N . PHE F 1 235 ? 49.235 88.388 89.602 1.00 24.30 216 PHE F N 1
ATOM 13983 C CA . PHE F 1 235 ? 48.979 87.637 90.832 1.00 24.21 216 PHE F CA 1
ATOM 13984 C C . PHE F 1 235 ? 48.645 88.517 92.031 1.00 23.92 216 PHE F C 1
ATOM 13985 O O . PHE F 1 235 ? 47.758 88.196 92.825 1.00 24.50 216 PHE F O 1
ATOM 13993 N N . GLY F 1 236 ? 49.367 89.616 92.179 1.00 23.30 217 GLY F N 1
ATOM 13994 C CA . GLY F 1 236 ? 49.101 90.534 93.273 1.00 23.75 217 GLY F CA 1
ATOM 13995 C C . GLY F 1 236 ? 47.715 91.143 93.156 1.00 23.88 217 GLY F C 1
ATOM 13996 O O . GLY F 1 236 ? 47.060 91.430 94.163 1.00 24.09 217 GLY F O 1
ATOM 13997 N N . THR F 1 237 ? 47.263 91.332 91.919 1.00 23.20 218 THR F N 1
ATOM 13998 C CA . THR F 1 237 ? 45.960 91.913 91.674 1.00 23.23 218 THR F CA 1
ATOM 13999 C C . THR F 1 237 ? 44.828 90.964 92.087 1.00 23.85 218 THR F C 1
ATOM 14000 O O . THR F 1 237 ? 43.864 91.396 92.728 1.00 23.96 218 THR F O 1
ATOM 14004 N N . VAL F 1 238 ? 44.936 89.679 91.750 1.00 24.12 219 VAL F N 1
ATOM 14005 C CA . VAL F 1 238 ? 43.874 88.739 92.123 1.00 24.53 219 VAL F CA 1
ATOM 14006 C C . VAL F 1 238 ? 43.908 88.509 93.636 1.00 24.96 219 VAL F C 1
ATOM 14007 O O . VAL F 1 238 ? 42.870 88.291 94.259 1.00 25.26 219 VAL F O 1
ATOM 14011 N N . GLN F 1 239 ? 45.099 88.570 94.230 1.00 24.82 220 GLN F N 1
ATOM 14012 C CA . GLN F 1 239 ? 45.222 88.408 95.678 1.00 24.80 220 GLN F CA 1
ATOM 14013 C C . GLN F 1 239 ? 44.590 89.585 96.416 1.00 24.74 220 GLN F C 1
ATOM 14014 O O . GLN F 1 239 ? 43.842 89.393 97.369 1.00 25.38 220 GLN F O 1
ATOM 14020 N N . GLU F 1 240 ? 44.879 90.806 95.977 1.00 25.11 221 GLU F N 1
ATOM 14021 C CA . GLU F 1 240 ? 44.298 91.988 96.624 1.00 24.97 221 GLU F CA 1
ATOM 14022 C C . GLU F 1 240 ? 42.785 91.962 96.477 1.00 24.25 221 GLU F C 1
ATOM 14023 O O . GLU F 1 240 ? 42.062 92.219 97.430 1.00 24.22 221 GLU F O 1
ATOM 14029 N N . GLY F 1 241 ? 42.310 91.643 95.276 1.00 24.66 222 GLY F N 1
ATOM 14030 C CA . GLY F 1 241 ? 40.870 91.559 95.018 1.00 24.26 222 GLY F CA 1
ATOM 14031 C C . GLY F 1 241 ? 40.218 90.518 95.911 1.00 24.29 222 GLY F C 1
ATOM 14032 O O . GLY F 1 241 ? 39.183 90.767 96.527 1.00 24.39 222 GLY F O 1
ATOM 14033 N N . ALA F 1 242 ? 40.832 89.344 95.991 1.00 24.15 223 ALA F N 1
ATOM 14034 C CA . ALA F 1 242 ? 40.313 88.275 96.834 1.00 24.18 223 ALA F CA 1
ATOM 14035 C C . ALA F 1 242 ? 40.171 88.766 98.273 1.00 24.51 223 ALA F C 1
ATOM 14036 O O . ALA F 1 242 ? 39.145 88.537 98.922 1.00 24.67 223 ALA F O 1
ATOM 14038 N N . LEU F 1 243 ? 41.198 89.448 98.768 1.00 24.39 224 LEU F N 1
ATOM 14039 C CA . LEU F 1 243 ? 41.182 89.953 100.136 1.00 24.64 224 LEU F CA 1
ATOM 14040 C C . LEU F 1 243 ? 40.049 90.958 100.378 1.00 25.32 224 LEU F C 1
ATOM 14041 O O . LEU F 1 243 ? 39.221 90.752 101.266 1.00 25.54 224 LEU F O 1
ATOM 14046 N N . LYS F 1 244 ? 39.993 92.027 99.586 1.00 25.35 225 LYS F N 1
ATOM 14047 C CA . LYS F 1 244 ? 38.968 93.051 99.789 1.00 26.07 225 LYS F CA 1
ATOM 14048 C C . LYS F 1 244 ? 37.560 92.471 99.682 1.00 25.75 225 LYS F C 1
ATOM 14049 O O . LYS F 1 244 ? 36.656 92.872 100.415 1.00 25.96 225 LYS F O 1
ATOM 14063 N N . LEU F 1 246 ? 36.703 89.256 100.271 1.00 27.89 227 LEU F N 1
ATOM 14064 C CA . LEU F 1 246 ? 36.506 88.389 101.440 1.00 28.92 227 LEU F CA 1
ATOM 14065 C C . LEU F 1 246 ? 36.169 89.213 102.688 1.00 29.84 227 LEU F C 1
ATOM 14066 O O . LEU F 1 246 ? 35.352 88.808 103.522 1.00 29.58 227 LEU F O 1
ATOM 14071 N N . GLU F 1 247 ? 36.820 90.368 102.790 1.00 31.05 228 GLU F N 1
ATOM 14072 C CA . GLU F 1 247 ? 36.674 91.298 103.898 1.00 31.75 228 GLU F CA 1
ATOM 14073 C C . GLU F 1 247 ? 35.359 92.083 103.825 1.00 32.36 228 GLU F C 1
ATOM 14074 O O . GLU F 1 247 ? 34.777 92.428 104.856 1.00 32.71 228 GLU F O 1
ATOM 14080 N N . THR F 1 248 ? 34.871 92.346 102.615 1.00 32.81 229 THR F N 1
ATOM 14081 C CA . THR F 1 248 ? 33.645 93.129 102.457 1.00 32.89 229 THR F CA 1
ATOM 14082 C C . THR F 1 248 ? 32.394 92.315 102.123 1.00 33.03 229 THR F C 1
ATOM 14083 O O . THR F 1 248 ? 31.353 92.492 102.753 1.00 32.36 229 THR F O 1
ATOM 14087 N N . LEU F 1 249 ? 32.488 91.451 101.114 1.00 33.15 230 LEU F N 1
ATOM 14088 C CA . LEU F 1 249 ? 31.327 90.677 100.669 1.00 33.70 230 LEU F CA 1
ATOM 14089 C C . LEU F 1 249 ? 30.819 89.666 101.687 1.00 34.32 230 LEU F C 1
ATOM 14090 O O . LEU F 1 249 ? 29.680 89.212 101.582 1.00 35.21 230 LEU F O 1
ATOM 14095 N N . ARG F 1 250 ? 31.660 89.291 102.647 1.00 34.62 231 ARG F N 1
ATOM 14096 C CA . ARG F 1 250 ? 31.264 88.346 103.693 1.00 35.12 231 ARG F CA 1
ATOM 14097 C C . ARG F 1 250 ? 30.995 86.926 103.173 1.00 34.75 231 ARG F C 1
ATOM 14098 O O . ARG F 1 250 ? 30.116 86.232 103.681 1.00 34.55 231 ARG F O 1
ATOM 14106 N N . CYS F 1 251 ? 31.722 86.497 102.150 1.00 35.49 232 CYS F N 1
ATOM 14107 C CA . CYS F 1 251 ? 31.588 85.117 101.661 1.00 36.14 232 CYS F CA 1
ATOM 14108 C C . CYS F 1 251 ? 32.919 84.653 101.060 1.00 33.37 232 CYS F C 1
ATOM 14109 O O . CYS F 1 251 ? 33.740 85.471 100.653 1.00 32.98 232 CYS F O 1
ATOM 14112 N N . PRO F 1 252 ? 33.133 83.335 101.002 1.00 31.48 233 PRO F N 1
ATOM 14113 C CA . PRO F 1 252 ? 34.427 82.813 100.572 1.00 30.40 233 PRO F CA 1
ATOM 14114 C C . PRO F 1 252 ? 34.897 83.281 99.210 1.00 28.87 233 PRO F C 1
ATOM 14115 O O . PRO F 1 252 ? 34.227 83.033 98.212 1.00 28.49 233 PRO F O 1
ATOM 14119 N N . VAL F 1 253 ? 36.043 83.954 99.183 1.00 27.59 234 VAL F N 1
ATOM 14120 C CA . VAL F 1 253 ? 36.657 84.386 97.932 1.00 27.10 234 VAL F CA 1
ATOM 14121 C C . VAL F 1 253 ? 38.137 83.997 97.951 1.00 27.15 234 VAL F C 1
ATOM 14122 O O . VAL F 1 253 ? 38.844 84.237 98.939 1.00 27.29 234 VAL F O 1
ATOM 14126 N N . SER F 1 254 ? 38.591 83.376 96.866 1.00 26.56 235 SER F N 1
ATOM 14127 C CA . SER F 1 254 ? 39.975 82.956 96.748 1.00 26.40 235 SER F CA 1
ATOM 14128 C C . SER F 1 254 ? 40.524 83.378 95.407 1.00 26.11 235 SER F C 1
ATOM 14129 O O . SER F 1 254 ? 39.801 83.395 94.413 1.00 25.46 235 SER F O 1
ATOM 14132 N N . GLY F 1 255 ? 41.809 83.712 95.394 1.00 25.85 236 GLY F N 1
ATOM 14133 C CA . GLY F 1 255 ? 42.491 84.143 94.186 1.00 26.95 236 GLY F CA 1
ATOM 14134 C C . GLY F 1 255 ? 43.607 83.174 93.866 1.00 27.35 236 GLY F C 1
ATOM 14135 O O . GLY F 1 255 ? 44.302 82.710 94.767 1.00 27.29 236 GLY F O 1
ATOM 14136 N N . TYR F 1 256 ? 43.790 82.871 92.583 1.00 27.38 237 TYR F N 1
ATOM 14137 C CA . TYR F 1 256 ? 44.823 81.925 92.178 1.00 26.81 237 TYR F CA 1
ATOM 14138 C C . TYR F 1 256 ? 45.534 82.376 90.922 1.00 25.94 237 TYR F C 1
ATOM 14139 O O . TYR F 1 256 ? 45.020 83.184 90.157 1.00 26.49 237 TYR F O 1
ATOM 14148 N N . GLU F 1 257 ? 46.732 81.853 90.723 1.00 25.21 238 GLU F N 1
ATOM 14149 C CA . GLU F 1 257 ? 47.421 82.041 89.472 1.00 25.40 238 GLU F CA 1
ATOM 14150 C C . GLU F 1 257 ? 46.718 81.006 88.587 1.00 25.56 238 GLU F C 1
ATOM 14151 O O . GLU F 1 257 ? 46.335 79.925 89.058 1.00 24.82 238 GLU F O 1
ATOM 14157 N N . PHE F 1 258 ? 46.517 81.342 87.322 1.00 25.09 239 PHE F N 1
ATOM 14158 C CA . PHE F 1 258 ? 45.741 80.487 86.431 1.00 25.11 239 PHE F CA 1
ATOM 14159 C C . PHE F 1 258 ? 46.103 79.002 86.430 1.00 25.39 239 PHE F C 1
ATOM 14160 O O . PHE F 1 258 ? 45.228 78.155 86.614 1.00 26.91 239 PHE F O 1
ATOM 14168 N N . GLU F 1 259 ? 47.373 78.679 86.213 1.00 25.01 240 GLU F N 1
ATOM 14169 C CA . GLU F 1 259 ? 47.784 77.277 86.143 1.00 24.30 240 GLU F CA 1
ATOM 14170 C C . GLU F 1 259 ? 47.557 76.516 87.459 1.00 24.59 240 GLU F C 1
ATOM 14171 O O . GLU F 1 259 ? 47.250 75.314 87.433 1.00 24.63 240 GLU F O 1
ATOM 14177 N N . GLU F 1 260 ? 47.724 77.186 88.604 1.00 24.45 241 GLU F N 1
ATOM 14178 C CA A GLU F 1 260 ? 47.470 76.521 89.886 0.50 24.38 241 GLU F CA 1
ATOM 14179 C CA B GLU F 1 260 ? 47.466 76.572 89.910 0.50 23.95 241 GLU F CA 1
ATOM 14180 C C . GLU F 1 260 ? 45.994 76.213 89.997 1.00 24.35 241 GLU F C 1
ATOM 14181 O O . GLU F 1 260 ? 45.619 75.134 90.464 1.00 24.57 241 GLU F O 1
ATOM 14192 N N . PHE F 1 261 ? 45.168 77.152 89.545 1.00 24.18 242 PHE F N 1
ATOM 14193 C CA . PHE F 1 261 ? 43.738 76.964 89.549 1.00 24.78 242 PHE F CA 1
ATOM 14194 C C . PHE F 1 261 ? 43.381 75.730 88.723 1.00 25.59 242 PHE F C 1
ATOM 14195 O O . PHE F 1 261 ? 42.545 74.924 89.130 1.00 25.33 242 PHE F O 1
ATOM 14203 N N . ILE F 1 262 ? 44.023 75.576 87.569 1.00 26.37 243 ILE F N 1
ATOM 14204 C CA . ILE F 1 262 ? 43.783 74.404 86.727 1.00 27.03 243 ILE F CA 1
ATOM 14205 C C . ILE F 1 262 ? 44.245 73.135 87.440 1.00 27.52 243 ILE F C 1
ATOM 14206 O O . ILE F 1 262 ? 43.506 72.156 87.514 1.00 27.78 243 ILE F O 1
ATOM 14211 N N . HIS F 1 263 ? 45.467 73.151 87.964 1.00 27.38 244 HIS F N 1
ATOM 14212 C CA . HIS F 1 263 ? 45.997 71.975 88.646 1.00 28.08 244 HIS F CA 1
ATOM 14213 C C . HIS F 1 263 ? 45.128 71.559 89.836 1.00 27.89 244 HIS F C 1
ATOM 14214 O O . HIS F 1 263 ? 44.944 70.368 90.087 1.00 27.47 244 HIS F O 1
ATOM 14221 N N . GLY F 1 264 ? 44.602 72.540 90.570 1.00 27.24 245 GLY F N 1
ATOM 14222 C CA . GLY F 1 264 ? 43.778 72.247 91.736 1.00 26.76 245 GLY F CA 1
ATOM 14223 C C . GLY F 1 264 ? 42.314 72.554 91.505 1.00 26.76 245 GLY F C 1
ATOM 14224 O O . GLY F 1 264 ? 41.595 72.904 92.442 1.00 26.89 245 GLY F O 1
ATOM 14225 N N . ILE F 1 265 ? 41.864 72.389 90.263 1.00 26.21 246 ILE F N 1
ATOM 14226 C CA . ILE F 1 265 ? 40.504 72.750 89.879 1.00 25.87 246 ILE F CA 1
ATOM 14227 C C . ILE F 1 265 ? 39.400 72.075 90.699 1.00 27.22 246 ILE F C 1
ATOM 14228 O O . ILE F 1 265 ? 38.336 72.663 90.906 1.00 28.08 246 ILE F O 1
ATOM 14233 N N . TYR F 1 266 ? 39.632 70.866 91.194 1.00 27.65 247 TYR F N 1
ATOM 14234 C CA . TYR F 1 266 ? 38.572 70.182 91.939 1.00 28.65 247 TYR F CA 1
ATOM 14235 C C . TYR F 1 266 ? 38.356 70.700 93.353 1.00 29.14 247 TYR F C 1
ATOM 14236 O O . TYR F 1 266 ? 37.225 70.717 93.842 1.00 29.72 247 TYR F O 1
ATOM 14245 N N . ASN F 1 267 ? 39.421 71.159 93.993 1.00 29.08 248 ASN F N 1
ATOM 14246 C CA . ASN F 1 267 ? 39.309 71.734 95.328 1.00 29.36 248 ASN F CA 1
ATOM 14247 C C . ASN F 1 267 ? 38.997 73.230 95.259 1.00 29.15 248 ASN F C 1
ATOM 14248 O O . ASN F 1 267 ? 38.476 73.816 96.212 1.00 29.73 248 ASN F O 1
ATOM 14253 N N . ALA F 1 268 ? 39.311 73.832 94.116 1.00 28.91 249 ALA F N 1
ATOM 14254 C CA . ALA F 1 268 ? 39.152 75.267 93.921 1.00 28.98 249 ALA F CA 1
ATOM 14255 C C . ALA F 1 268 ? 37.866 75.676 93.193 1.00 28.82 249 ALA F C 1
ATOM 14256 O O . ALA F 1 268 ? 37.672 76.866 92.919 1.00 30.27 249 ALA F O 1
ATOM 14258 N N . PHE F 1 269 ? 36.992 74.726 92.866 1.00 27.43 250 PHE F N 1
ATOM 14259 C CA . PHE F 1 269 ? 35.765 75.096 92.163 1.00 26.15 250 PHE F CA 1
ATOM 14260 C C . PHE F 1 269 ? 34.671 74.049 92.323 1.00 26.63 250 PHE F C 1
ATOM 14261 O O . PHE F 1 269 ? 34.944 72.850 92.396 1.00 27.06 250 PHE F O 1
ATOM 14269 N N . ASN F 1 270 ? 33.428 74.514 92.392 1.00 26.94 251 ASN F N 1
ATOM 14270 C CA . ASN F 1 270 ? 32.288 73.620 92.529 1.00 26.90 251 ASN F CA 1
ATOM 14271 C C . ASN F 1 270 ? 31.072 74.138 91.750 1.00 26.56 251 ASN F C 1
ATOM 14272 O O . ASN F 1 270 ? 31.113 75.221 91.172 1.00 26.45 251 ASN F O 1
ATOM 14277 N N . ALA F 1 271 ? 30.001 73.351 91.736 1.00 26.71 252 ALA F N 1
ATOM 14278 C CA . ALA F 1 271 ? 28.785 73.680 90.979 1.00 26.94 252 ALA F CA 1
ATOM 14279 C C . ALA F 1 271 ? 28.146 75.034 91.292 1.00 26.83 252 ALA F C 1
ATOM 14280 O O . ALA F 1 271 ? 27.517 75.634 90.432 1.00 26.65 252 ALA F O 1
ATOM 14282 N N . GLN F 1 272 ? 28.326 75.524 92.510 1.00 27.24 253 GLN F N 1
ATOM 14283 C CA A GLN F 1 272 ? 27.726 76.776 92.953 0.50 26.98 253 GLN F CA 1
ATOM 14284 C CA B GLN F 1 272 ? 27.714 76.793 92.897 0.50 26.84 253 GLN F CA 1
ATOM 14285 C C . GLN F 1 272 ? 28.713 77.953 92.915 1.00 26.62 253 GLN F C 1
ATOM 14286 O O . GLN F 1 272 ? 28.348 79.091 93.210 1.00 26.85 253 GLN F O 1
ATOM 14297 N N . SER F 1 273 ? 29.965 77.679 92.563 1.00 25.43 254 SER F N 1
ATOM 14298 C CA . SER F 1 273 ? 30.988 78.721 92.527 1.00 24.63 254 SER F CA 1
ATOM 14299 C C . SER F 1 273 ? 30.804 79.688 91.367 1.00 24.15 254 SER F C 1
ATOM 14300 O O . SER F 1 273 ? 30.099 79.405 90.404 1.00 24.10 254 SER F O 1
ATOM 14303 N N . ALA F 1 274 ? 31.461 80.834 91.473 1.00 23.77 255 ALA F N 1
ATOM 14304 C CA . ALA F 1 274 ? 31.460 81.830 90.416 1.00 23.68 255 ALA F CA 1
ATOM 14305 C C . ALA F 1 274 ? 32.922 82.140 90.079 1.00 23.75 255 ALA F C 1
ATOM 14306 O O . ALA F 1 274 ? 33.754 82.282 90.979 1.00 24.45 255 ALA F O 1
ATOM 14308 N N . LEU F 1 275 ? 33.242 82.212 88.790 1.00 23.42 256 LEU F N 1
ATOM 14309 C CA . LEU F 1 275 ? 34.617 82.479 88.354 1.00 23.32 256 LEU F CA 1
ATOM 14310 C C . LEU F 1 275 ? 34.755 83.851 87.720 1.00 23.73 256 LEU F C 1
ATOM 14311 O O . LEU F 1 275 ? 34.005 84.203 86.800 1.00 24.14 256 LEU F O 1
ATOM 14316 N N . ILE F 1 276 ? 35.704 84.628 88.227 1.00 23.33 257 ILE F N 1
ATOM 14317 C CA . ILE F 1 276 ? 36.018 85.920 87.650 1.00 23.00 257 ILE F CA 1
ATOM 14318 C C . ILE F 1 276 ? 37.448 85.757 87.136 1.00 24.10 257 ILE F C 1
ATOM 14319 O O . ILE F 1 276 ? 38.342 85.292 87.866 1.00 23.64 257 ILE F O 1
ATOM 14332 N N . LEU F 1 278 ? 40.798 87.410 84.881 1.00 24.30 259 LEU F N 1
ATOM 14333 C CA . LEU F 1 278 ? 41.454 88.540 84.269 1.00 24.51 259 LEU F CA 1
ATOM 14334 C C . LEU F 1 278 ? 42.073 88.065 82.953 1.00 25.23 259 LEU F C 1
ATOM 14335 O O . LEU F 1 278 ? 42.897 87.139 82.935 1.00 25.29 259 LEU F O 1
ATOM 14340 N N . ASP F 1 279 ? 41.645 88.683 81.854 1.00 25.27 260 ASP F N 1
ATOM 14341 C CA . ASP F 1 279 ? 42.147 88.352 80.529 1.00 25.92 260 ASP F CA 1
ATOM 14342 C C . ASP F 1 279 ? 42.742 89.583 79.880 1.00 26.50 260 ASP F C 1
ATOM 14343 O O . ASP F 1 279 ? 42.132 90.159 78.978 1.00 25.87 260 ASP F O 1
ATOM 14348 N N . PRO F 1 280 ? 43.934 89.994 80.340 1.00 27.29 261 PRO F N 1
ATOM 14349 C CA . PRO F 1 280 ? 44.591 91.175 79.803 1.00 27.89 261 PRO F CA 1
ATOM 14350 C C . PRO F 1 280 ? 44.974 91.033 78.333 1.00 29.49 261 PRO F C 1
ATOM 14351 O O . PRO F 1 280 ? 45.011 92.033 77.608 1.00 29.57 261 PRO F O 1
ATOM 14355 N N . GLN F 1 281 ? 45.256 89.806 77.902 1.00 31.25 262 GLN F N 1
ATOM 14356 C CA . GLN F 1 281 ? 45.591 89.538 76.504 1.00 32.97 262 GLN F CA 1
ATOM 14357 C C . GLN F 1 281 ? 45.072 88.163 76.096 1.00 32.61 262 GLN F C 1
ATOM 14358 O O . GLN F 1 281 ? 44.866 87.301 76.951 1.00 33.08 262 GLN F O 1
ATOM 14364 N N . PRO F 1 282 ? 44.878 87.942 74.783 1.00 32.75 263 PRO F N 1
ATOM 14365 C CA . PRO F 1 282 ? 44.377 86.629 74.378 1.00 32.12 263 PRO F CA 1
ATOM 14366 C C . PRO F 1 282 ? 45.273 85.505 74.888 1.00 30.75 263 PRO F C 1
ATOM 14367 O O . PRO F 1 282 ? 46.498 85.604 74.800 1.00 31.08 263 PRO F O 1
ATOM 14371 N N . ASP F 1 283 ? 44.656 84.463 75.433 1.00 28.97 264 ASP F N 1
ATOM 14372 C CA . ASP F 1 283 ? 45.382 83.303 75.903 1.00 27.37 264 ASP F CA 1
ATOM 14373 C C . ASP F 1 283 ? 44.567 82.052 75.591 1.00 26.05 264 ASP F C 1
ATOM 14374 O O . ASP F 1 283 ? 43.415 81.925 76.013 1.00 25.64 264 ASP F O 1
ATOM 14379 N N . ALA F 1 284 ? 45.178 81.137 74.842 1.00 25.39 265 ALA F N 1
ATOM 14380 C CA . ALA F 1 284 ? 44.527 79.903 74.393 1.00 24.30 265 ALA F CA 1
ATOM 14381 C C . ALA F 1 284 ? 44.067 79.034 75.548 1.00 23.98 265 ALA F C 1
ATOM 14382 O O . ALA F 1 284 ? 42.980 78.452 75.502 1.00 23.86 265 ALA F O 1
ATOM 14384 N N . ARG F 1 285 ? 44.896 78.939 76.580 1.00 23.65 266 ARG F N 1
ATOM 14385 C CA . ARG F 1 285 ? 44.562 78.107 77.728 1.00 23.93 266 ARG F CA 1
ATOM 14386 C C . ARG F 1 285 ? 43.412 78.684 78.558 1.00 23.64 266 ARG F C 1
ATOM 14387 O O . ARG F 1 285 ? 42.526 77.947 78.976 1.00 23.69 266 ARG F O 1
ATOM 14395 N N . GLN F 1 286 ? 43.411 79.996 78.778 1.00 23.98 267 GLN F N 1
ATOM 14396 C CA . GLN F 1 286 ? 42.331 80.632 79.532 1.00 23.99 267 GLN F CA 1
ATOM 14397 C C . GLN F 1 286 ? 41.021 80.568 78.748 1.00 24.53 267 GLN F C 1
ATOM 14398 O O . GLN F 1 286 ? 39.970 80.305 79.324 1.00 24.43 267 GLN F O 1
ATOM 14404 N N . ASP F 1 287 ? 41.086 80.815 77.441 1.00 24.60 268 ASP F N 1
ATOM 14405 C CA . ASP F 1 287 ? 39.905 80.724 76.588 1.00 24.92 268 ASP F CA 1
ATOM 14406 C C . ASP F 1 287 ? 39.307 79.329 76.639 1.00 24.81 268 ASP F C 1
ATOM 14407 O O . ASP F 1 287 ? 38.089 79.176 76.745 1.00 25.07 268 ASP F O 1
ATOM 14412 N N . ARG F 1 288 ? 40.167 78.318 76.546 1.00 24.84 269 ARG F N 1
ATOM 14413 C CA . ARG F 1 288 ? 39.734 76.922 76.549 1.00 25.88 269 ARG F CA 1
ATOM 14414 C C . ARG F 1 288 ? 39.026 76.616 77.877 1.00 25.16 269 ARG F C 1
ATOM 14415 O O . ARG F 1 288 ? 37.979 75.963 77.896 1.00 24.48 269 ARG F O 1
ATOM 14423 N N . LEU F 1 289 ? 39.591 77.104 78.980 1.00 24.25 270 LEU F N 1
ATOM 14424 C CA . LEU F 1 289 ? 38.986 76.904 80.290 1.00 24.67 270 LEU F CA 1
ATOM 14425 C C . LEU F 1 289 ? 37.590 77.533 80.332 1.00 24.74 270 LEU F C 1
ATOM 14426 O O . LEU F 1 289 ? 36.612 76.874 80.702 1.00 25.50 270 LEU F O 1
ATOM 14431 N N . ALA F 1 290 ? 37.512 78.809 79.967 1.00 23.43 271 ALA F N 1
ATOM 14432 C CA . ALA F 1 290 ? 36.248 79.538 79.950 1.00 23.27 271 ALA F CA 1
ATOM 14433 C C . ALA F 1 290 ? 35.245 78.853 79.043 1.00 23.19 271 ALA F C 1
ATOM 14434 O O . ALA F 1 290 ? 34.050 78.889 79.298 1.00 23.60 271 ALA F O 1
ATOM 14436 N N . GLN F 1 291 ? 35.746 78.232 77.983 1.00 23.86 272 GLN F N 1
ATOM 14437 C CA . GLN F 1 291 ? 34.910 77.538 77.014 1.00 24.37 272 GLN F CA 1
ATOM 14438 C C . GLN F 1 291 ? 34.286 76.280 77.606 1.00 23.92 272 GLN F C 1
ATOM 14439 O O . GLN F 1 291 ? 33.079 76.071 77.505 1.00 23.77 272 GLN F O 1
ATOM 14445 N N . ILE F 1 292 ? 35.110 75.447 78.232 1.00 23.38 273 ILE F N 1
ATOM 14446 C CA . ILE F 1 292 ? 34.623 74.200 78.805 1.00 22.91 273 ILE F CA 1
ATOM 14447 C C . ILE F 1 292 ? 33.809 74.441 80.076 1.00 22.57 273 ILE F C 1
ATOM 14448 O O . ILE F 1 292 ? 32.725 73.904 80.223 1.00 22.08 273 ILE F O 1
ATOM 14453 N N . LEU F 1 293 ? 34.323 75.257 80.987 1.00 22.91 274 LEU F N 1
ATOM 14454 C CA . LEU F 1 293 ? 33.621 75.527 82.235 1.00 23.42 274 LEU F CA 1
ATOM 14455 C C . LEU F 1 293 ? 32.276 76.196 81.944 1.00 23.90 274 LEU F C 1
ATOM 14456 O O . LEU F 1 293 ? 31.304 76.009 82.676 1.00 23.82 274 LEU F O 1
ATOM 14461 N N . GLY F 1 294 ? 32.223 76.953 80.852 1.00 23.92 275 GLY F N 1
ATOM 14462 C CA . GLY F 1 294 ? 31.005 77.634 80.444 1.00 23.56 275 GLY F CA 1
ATOM 14463 C C . GLY F 1 294 ? 29.878 76.690 80.072 1.00 23.99 275 GLY F C 1
ATOM 14464 O O . GLY F 1 294 ? 28.714 77.082 80.066 1.00 24.56 275 GLY F O 1
ATOM 14465 N N . GLU F 1 295 ? 30.219 75.447 79.747 1.00 24.18 276 GLU F N 1
ATOM 14466 C CA . GLU F 1 295 ? 29.225 74.437 79.391 1.00 23.40 276 GLU F CA 1
ATOM 14467 C C . GLU F 1 295 ? 28.670 73.746 80.626 1.00 22.50 276 GLU F C 1
ATOM 14468 O O . GLU F 1 295 ? 27.706 72.989 80.530 1.00 22.70 276 GLU F O 1
ATOM 14474 N N . TRP F 1 296 ? 29.302 73.988 81.774 1.00 21.98 277 TRP F N 1
ATOM 14475 C CA . TRP F 1 296 ? 28.891 73.396 83.046 1.00 22.24 277 TRP F CA 1
ATOM 14476 C C . TRP F 1 296 ? 28.218 74.423 83.953 1.00 22.21 277 TRP F C 1
ATOM 14477 O O . TRP F 1 296 ? 27.397 74.074 84.800 1.00 21.93 277 TRP F O 1
ATOM 14488 N N . THR F 1 297 ? 28.584 75.690 83.774 1.00 22.69 278 THR F N 1
ATOM 14489 C CA . THR F 1 297 ? 28.028 76.778 84.564 1.00 22.25 278 THR F CA 1
ATOM 14490 C C . THR F 1 297 ? 28.071 78.096 83.797 1.00 22.23 278 THR F C 1
ATOM 14491 O O . THR F 1 297 ? 29.006 78.345 83.034 1.00 22.61 278 THR F O 1
ATOM 14495 N N . PRO F 1 298 ? 27.052 78.941 84.000 1.00 21.52 279 PRO F N 1
ATOM 14496 C CA . PRO F 1 298 ? 27.005 80.268 83.406 1.00 21.62 279 PRO F CA 1
ATOM 14497 C C . PRO F 1 298 ? 27.711 81.337 84.250 1.00 21.65 279 PRO F C 1
ATOM 14498 O O . PRO F 1 298 ? 27.858 82.467 83.790 1.00 22.22 279 PRO F O 1
ATOM 14502 N N . SER F 1 299 ? 28.152 80.983 85.459 1.00 22.11 280 SER F N 1
ATOM 14503 C CA . SER F 1 299 ? 28.785 81.946 86.375 1.00 22.11 280 SER F CA 1
ATOM 14504 C C . SER F 1 299 ? 30.257 82.222 86.083 1.00 22.40 280 SER F C 1
ATOM 14505 O O . SER F 1 299 ? 31.111 82.059 86.951 1.00 22.51 280 SER F O 1
ATOM 14508 N N . ILE F 1 300 ? 30.545 82.656 84.866 1.00 22.47 281 ILE F N 1
ATOM 14509 C CA . ILE F 1 300 ? 31.899 82.975 84.472 1.00 22.87 281 ILE F CA 1
ATOM 14510 C C . ILE F 1 300 ? 31.908 84.426 84.032 1.00 23.30 281 ILE F C 1
ATOM 14511 O O . ILE F 1 300 ? 31.123 84.817 83.180 1.00 24.13 281 ILE F O 1
ATOM 14516 N N . TYR F 1 301 ? 32.790 85.224 84.622 1.00 23.86 282 TYR F N 1
ATOM 14517 C CA . TYR F 1 301 ? 32.862 86.649 84.324 1.00 24.09 282 TYR F CA 1
ATOM 14518 C C . TYR F 1 301 ? 34.291 87.030 83.946 1.00 25.00 282 TYR F C 1
ATOM 14519 O O . TYR F 1 301 ? 35.186 86.956 84.784 1.00 26.58 282 TYR F O 1
ATOM 14528 N N . ARG F 1 302 ? 34.503 87.450 82.697 1.00 25.05 283 ARG F N 1
ATOM 14529 C CA . ARG F 1 302 ? 35.845 87.781 82.198 1.00 24.70 283 ARG F CA 1
ATOM 14530 C C . ARG F 1 302 ? 36.072 89.286 82.033 1.00 24.46 283 ARG F C 1
ATOM 14531 O O . ARG F 1 302 ? 35.176 90.018 81.612 1.00 24.42 283 ARG F O 1
ATOM 14539 N N . ILE F 1 303 ? 37.283 89.724 82.376 1.00 24.01 284 ILE F N 1
ATOM 14540 C CA . ILE F 1 303 ? 37.678 91.131 82.323 1.00 23.65 284 ILE F CA 1
ATOM 14541 C C . ILE F 1 303 ? 38.874 91.352 81.382 1.00 24.54 284 ILE F C 1
ATOM 14542 O O . ILE F 1 303 ? 39.995 90.902 81.659 1.00 24.15 284 ILE F O 1
ATOM 14547 N N . GLY F 1 304 ? 38.645 92.056 80.278 1.00 24.33 285 GLY F N 1
ATOM 14548 C CA . GLY F 1 304 ? 39.718 92.317 79.332 1.00 24.75 285 GLY F CA 1
ATOM 14549 C C . GLY F 1 304 ? 39.261 93.131 78.143 1.00 24.90 285 GLY F C 1
ATOM 14550 O O . GLY F 1 304 ? 38.065 93.349 77.967 1.00 25.38 285 GLY F O 1
ATOM 14551 N N . PRO F 1 305 ? 40.216 93.579 77.313 1.00 25.25 286 PRO F N 1
ATOM 14552 C CA . PRO F 1 305 ? 39.928 94.392 76.129 1.00 25.93 286 PRO F CA 1
ATOM 14553 C C . PRO F 1 305 ? 39.366 93.612 74.938 1.00 26.54 286 PRO F C 1
ATOM 14554 O O . PRO F 1 305 ? 38.796 94.215 74.033 1.00 26.57 286 PRO F O 1
ATOM 14558 N N . GLN F 1 306 ? 39.525 92.291 74.941 1.00 27.42 287 GLN F N 1
ATOM 14559 C CA . GLN F 1 306 ? 39.048 91.467 73.842 1.00 27.99 287 GLN F CA 1
ATOM 14560 C C . GLN F 1 306 ? 38.134 90.317 74.248 1.00 27.88 287 GLN F C 1
ATOM 14561 O O . GLN F 1 306 ? 37.880 89.421 73.451 1.00 27.97 287 GLN F O 1
ATOM 14567 N N . VAL F 1 307 ? 37.633 90.334 75.477 1.00 28.40 288 VAL F N 1
ATOM 14568 C CA . VAL F 1 307 ? 36.708 89.292 75.920 1.00 28.58 288 VAL F CA 1
ATOM 14569 C C . VAL F 1 307 ? 35.380 89.476 75.189 1.00 29.65 288 VAL F C 1
ATOM 14570 O O . VAL F 1 307 ? 35.058 90.580 74.746 1.00 28.88 288 VAL F O 1
ATOM 14574 N N . GLU F 1 308 ? 34.620 88.395 75.038 1.00 31.50 289 GLU F N 1
ATOM 14575 C CA . GLU F 1 308 ? 33.345 88.483 74.335 1.00 32.21 289 GLU F CA 1
ATOM 14576 C C . GLU F 1 308 ? 32.490 89.483 75.085 1.00 32.42 289 GLU F C 1
ATOM 14577 O O . GLU F 1 308 ? 32.476 89.495 76.318 1.00 32.51 289 GLU F O 1
ATOM 14583 N N . ASN F 1 309 ? 31.784 90.319 74.333 1.00 32.83 290 ASN F N 1
ATOM 14584 C CA . ASN F 1 309 ? 30.970 91.378 74.908 1.00 32.86 290 ASN F CA 1
ATOM 14585 C C . ASN F 1 309 ? 29.555 90.906 75.255 1.00 31.98 290 ASN F C 1
ATOM 14586 O O . ASN F 1 309 ? 28.569 91.425 74.736 1.00 32.35 290 ASN F O 1
ATOM 14591 N N . ASN F 1 310 ? 29.468 89.896 76.118 1.00 31.06 291 ASN F N 1
ATOM 14592 C CA . ASN F 1 310 ? 28.184 89.432 76.632 1.00 29.74 291 ASN F CA 1
ATOM 14593 C C . ASN F 1 310 ? 27.891 90.272 77.881 1.00 29.65 291 ASN F C 1
ATOM 14594 O O . ASN F 1 310 ? 28.680 91.153 78.245 1.00 30.02 291 ASN F O 1
ATOM 14599 N N . GLY F 1 311 ? 26.775 90.013 78.547 1.00 28.96 292 GLY F N 1
ATOM 14600 C CA . GLY F 1 311 ? 26.421 90.803 79.725 1.00 28.53 292 GLY F CA 1
ATOM 14601 C C . GLY F 1 311 ? 27.274 90.506 80.942 1.00 28.17 292 GLY F C 1
ATOM 14602 O O . GLY F 1 311 ? 27.447 91.359 81.811 1.00 28.15 292 GLY F O 1
ATOM 14603 N N . LEU F 1 312 ? 27.820 89.294 80.985 1.00 27.58 293 LEU F N 1
ATOM 14604 C CA . LEU F 1 312 ? 28.612 88.825 82.115 1.00 26.34 293 LEU F CA 1
ATOM 14605 C C . LEU F 1 312 ? 30.024 89.416 82.151 1.00 25.38 293 LEU F C 1
ATOM 14606 O O . LEU F 1 312 ? 30.515 89.776 83.217 1.00 24.46 293 LEU F O 1
ATOM 14611 N N . ASN F 1 313 ? 30.667 89.521 80.991 1.00 24.60 294 ASN F N 1
ATOM 14612 C CA . ASN F 1 313 ? 32.038 90.018 80.914 1.00 23.90 294 ASN F CA 1
ATOM 14613 C C . ASN F 1 313 ? 32.148 91.516 81.003 1.00 24.11 294 ASN F C 1
ATOM 14614 O O . ASN F 1 313 ? 31.187 92.235 80.742 1.00 25.40 294 ASN F O 1
ATOM 14619 N N . LEU F 1 314 ? 33.336 91.982 81.370 1.00 23.64 295 LEU F N 1
ATOM 14620 C CA . LEU F 1 314 ? 33.627 93.403 81.373 1.00 23.47 295 LEU F CA 1
ATOM 14621 C C . LEU F 1 314 ? 34.590 93.654 80.227 1.00 23.76 295 LEU F C 1
ATOM 14622 O O . LEU F 1 314 ? 35.809 93.579 80.394 1.00 23.15 295 LEU F O 1
ATOM 14627 N N . ASN F 1 315 ? 34.027 93.896 79.049 1.00 24.26 296 ASN F N 1
ATOM 14628 C CA . ASN F 1 315 ? 34.813 94.225 77.875 1.00 24.74 296 ASN F CA 1
ATOM 14629 C C . ASN F 1 315 ? 35.110 95.718 77.960 1.00 24.48 296 ASN F C 1
ATOM 14630 O O . ASN F 1 315 ? 34.197 96.515 78.156 1.00 25.49 296 ASN F O 1
ATOM 14635 N N . PHE F 1 316 ? 36.376 96.103 77.833 1.00 24.26 297 PHE F N 1
ATOM 14636 C CA . PHE F 1 316 ? 36.756 97.505 78.022 1.00 24.53 297 PHE F CA 1
ATOM 14637 C C . PHE F 1 316 ? 38.106 97.835 77.381 1.00 24.50 297 PHE F C 1
ATOM 14638 O O . PHE F 1 316 ? 39.060 97.065 77.493 1.00 24.67 297 PHE F O 1
ATOM 14646 N N . PRO F 1 317 ? 38.201 98.995 76.715 1.00 23.96 298 PRO F N 1
ATOM 14647 C CA . PRO F 1 317 ? 39.482 99.340 76.115 1.00 23.80 298 PRO F CA 1
ATOM 14648 C C . PRO F 1 317 ? 40.517 99.746 77.174 1.00 24.21 298 PRO F C 1
ATOM 14649 O O . PRO F 1 317 ? 40.722 100.934 77.431 1.00 24.40 298 PRO F O 1
ATOM 14653 N N . PHE F 1 318 ? 41.140 98.755 77.804 1.00 24.45 299 PHE F N 1
ATOM 14654 C CA . PHE F 1 318 ? 42.180 99.015 78.790 1.00 24.67 299 PHE F CA 1
ATOM 14655 C C . PHE F 1 318 ? 43.396 99.602 78.091 1.00 24.08 299 PHE F C 1
ATOM 14656 O O . PHE F 1 318 ? 43.702 99.232 76.962 1.00 24.58 299 PHE F O 1
ATOM 14664 N N . VAL F 1 319 ? 44.098 100.507 78.762 1.00 23.93 300 VAL F N 1
ATOM 14665 C CA . VAL F 1 319 ? 45.328 101.053 78.216 1.00 23.13 300 VAL F CA 1
ATOM 14666 C C . VAL F 1 319 ? 46.319 99.903 78.053 1.00 23.26 300 VAL F C 1
ATOM 14667 O O . VAL F 1 319 ? 47.153 99.929 77.144 1.00 23.64 300 VAL F O 1
ATOM 14671 N N . ASN F 1 320 ? 46.200 98.893 78.924 1.00 22.92 301 ASN F N 1
ATOM 14672 C CA . ASN F 1 320 ? 47.056 97.700 78.894 1.00 22.82 301 ASN F CA 1
ATOM 14673 C C . ASN F 1 320 ? 48.567 97.958 78.824 1.00 23.03 301 ASN F C 1
ATOM 14674 O O . ASN F 1 320 ? 49.280 97.296 78.062 1.00 23.34 301 ASN F O 1
ATOM 14679 N N . ASP F 1 321 ? 49.059 98.911 79.608 1.00 22.80 302 ASP F N 1
ATOM 14680 C CA . ASP F 1 321 ? 50.487 99.170 79.646 1.00 22.86 302 ASP F CA 1
ATOM 14681 C C . ASP F 1 321 ? 51.151 97.983 80.355 1.00 23.71 302 ASP F C 1
ATOM 14682 O O . ASP F 1 321 ? 50.780 97.642 81.482 1.00 23.66 302 ASP F O 1
ATOM 14687 N N . GLU F 1 322 ? 52.127 97.361 79.696 1.00 23.86 303 GLU F N 1
ATOM 14688 C CA . GLU F 1 322 ? 52.774 96.154 80.220 1.00 24.57 303 GLU F CA 1
ATOM 14689 C C . GLU F 1 322 ? 53.281 96.267 81.662 1.00 24.87 303 GLU F C 1
ATOM 14690 O O . GLU F 1 322 ? 53.442 95.258 82.346 1.00 25.42 303 GLU F O 1
ATOM 14693 N N . ASP F 1 323 ? 53.527 97.483 82.127 1.00 24.51 304 ASP F N 1
ATOM 14694 C CA . ASP F 1 323 ? 53.999 97.681 83.490 1.00 24.10 304 ASP F CA 1
ATOM 14695 C C . ASP F 1 323 ? 52.915 98.229 84.402 1.00 24.03 304 ASP F C 1
ATOM 14696 O O . ASP F 1 323 ? 52.832 97.854 85.584 1.00 24.47 304 ASP F O 1
ATOM 14701 N N . PHE F 1 324 ? 52.072 99.100 83.856 1.00 22.72 305 PHE F N 1
ATOM 14702 C CA . PHE F 1 324 ? 51.105 99.804 84.679 1.00 22.52 305 PHE F CA 1
ATOM 14703 C C . PHE F 1 324 ? 49.655 99.378 84.532 1.00 21.86 305 PHE F C 1
ATOM 14704 O O . PHE F 1 324 ? 48.768 100.001 85.103 1.00 21.99 305 PHE F O 1
ATOM 14712 N N . ALA F 1 325 ? 49.396 98.316 83.785 1.00 21.48 306 ALA F N 1
ATOM 14713 C CA . ALA F 1 325 ? 48.028 97.816 83.703 1.00 22.05 306 ALA F CA 1
ATOM 14714 C C . ALA F 1 325 ? 47.567 97.357 85.101 1.00 22.32 306 ALA F C 1
ATOM 14715 O O . ALA F 1 325 ? 46.367 97.220 85.366 1.00 22.28 306 ALA F O 1
ATOM 14717 N N . VAL F 1 326 ? 48.525 97.121 85.996 1.00 22.23 307 VAL F N 1
ATOM 14718 C CA . VAL F 1 326 ? 48.199 96.698 87.340 1.00 22.43 307 VAL F CA 1
ATOM 14719 C C . VAL F 1 326 ? 47.294 97.730 88.015 1.00 23.20 307 VAL F C 1
ATOM 14720 O O . VAL F 1 326 ? 46.475 97.375 88.863 1.00 23.95 307 VAL F O 1
ATOM 14724 N N . PHE F 1 327 ? 47.425 98.999 87.635 1.00 23.02 308 PHE F N 1
ATOM 14725 C CA . PHE F 1 327 ? 46.584 100.055 88.201 1.00 23.03 308 PHE F CA 1
ATOM 14726 C C . PHE F 1 327 ? 45.139 100.015 87.673 1.00 23.13 308 PHE F C 1
ATOM 14727 O O . PHE F 1 327 ? 44.272 100.713 88.200 1.00 23.04 308 PHE F O 1
ATOM 14735 N N . GLU F 1 328 ? 44.883 99.209 86.640 1.00 23.51 309 GLU F N 1
ATOM 14736 C CA . GLU F 1 328 ? 43.543 99.109 86.032 1.00 23.78 309 GLU F CA 1
ATOM 14737 C C . GLU F 1 328 ? 42.762 97.845 86.429 1.00 23.62 309 GLU F C 1
ATOM 14738 O O . GLU F 1 328 ? 41.601 97.927 86.841 1.00 23.53 309 GLU F O 1
ATOM 14744 N N . TYR F 1 329 ? 43.390 96.678 86.296 1.00 23.41 310 TYR F N 1
ATOM 14745 C CA . TYR F 1 329 ? 42.696 95.412 86.553 1.00 22.45 310 TYR F CA 1
ATOM 14746 C C . TYR F 1 329 ? 42.196 95.217 87.979 1.00 22.47 310 TYR F C 1
ATOM 14747 O O . TYR F 1 329 ? 41.344 94.367 88.226 1.00 23.52 310 TYR F O 1
ATOM 14756 N N . ILE F 1 330 ? 42.687 96.010 88.919 1.00 22.29 311 ILE F N 1
ATOM 14757 C CA . ILE F 1 330 ? 42.227 95.883 90.298 1.00 22.07 311 ILE F CA 1
ATOM 14758 C C . ILE F 1 330 ? 40.940 96.687 90.547 1.00 22.59 311 ILE F C 1
ATOM 14759 O O . ILE F 1 330 ? 40.161 96.359 91.447 1.00 23.10 311 ILE F O 1
ATOM 14764 N N . ILE F 1 331 ? 40.706 97.724 89.747 1.00 22.21 312 ILE F N 1
ATOM 14765 C CA . ILE F 1 331 ? 39.532 98.587 89.943 1.00 22.63 312 ILE F CA 1
ATOM 14766 C C . ILE F 1 331 ? 38.180 97.853 89.940 1.00 23.23 312 ILE F C 1
ATOM 14767 O O . ILE F 1 331 ? 37.374 98.034 90.857 1.00 23.22 312 ILE F O 1
ATOM 14772 N N . PRO F 1 332 ? 37.926 97.024 88.916 1.00 23.36 313 PRO F N 1
ATOM 14773 C CA . PRO F 1 332 ? 36.669 96.286 88.858 1.00 23.51 313 PRO F CA 1
ATOM 14774 C C . PRO F 1 332 ? 36.466 95.385 90.072 1.00 23.63 313 PRO F C 1
ATOM 14775 O O . PRO F 1 332 ? 35.339 95.214 90.539 1.00 23.42 313 PRO F O 1
ATOM 14779 N N . LEU F 1 333 ? 37.551 94.803 90.570 1.00 24.05 314 LEU F N 1
ATOM 14780 C CA . LEU F 1 333 ? 37.475 93.934 91.744 1.00 23.78 314 LEU F CA 1
ATOM 14781 C C . LEU F 1 333 ? 37.084 94.789 92.952 1.00 24.18 314 LEU F C 1
ATOM 14782 O O . LEU F 1 333 ? 36.211 94.406 93.730 1.00 23.84 314 LEU F O 1
ATOM 14787 N N . GLN F 1 334 ? 37.712 95.962 93.076 1.00 24.87 315 GLN F N 1
ATOM 14788 C CA . GLN F 1 334 ? 37.390 96.913 94.145 1.00 25.20 315 GLN F CA 1
ATOM 14789 C C . GLN F 1 334 ? 35.947 97.374 94.020 1.00 25.58 315 GLN F C 1
ATOM 14790 O O . GLN F 1 334 ? 35.263 97.565 95.023 1.00 25.68 315 GLN F O 1
ATOM 14804 N N . LEU F 1 336 ? 33.383 95.702 92.911 1.00 27.65 317 LEU F N 1
ATOM 14805 C CA . LEU F 1 336 ? 32.470 94.679 93.410 1.00 28.41 317 LEU F CA 1
ATOM 14806 C C . LEU F 1 336 ? 32.283 94.808 94.927 1.00 29.40 317 LEU F C 1
ATOM 14807 O O . LEU F 1 336 ? 31.192 94.579 95.435 1.00 29.44 317 LEU F O 1
ATOM 14812 N N . CYS F 1 337 ? 33.340 95.185 95.643 1.00 30.75 318 CYS F N 1
ATOM 14813 C CA . CYS F 1 337 ? 33.254 95.393 97.091 1.00 31.81 318 CYS F CA 1
ATOM 14814 C C . CYS F 1 337 ? 32.354 96.576 97.398 1.00 32.90 318 CYS F C 1
ATOM 14815 O O . CYS F 1 337 ? 31.654 96.587 98.405 1.00 33.29 318 CYS F O 1
ATOM 14818 N N . ALA F 1 338 ? 32.394 97.579 96.528 1.00 34.12 319 ALA F N 1
ATOM 14819 C CA . ALA F 1 338 ? 31.612 98.788 96.724 1.00 35.02 319 ALA F CA 1
ATOM 14820 C C . ALA F 1 338 ? 30.124 98.622 96.423 1.00 36.27 319 ALA F C 1
ATOM 14821 O O . ALA F 1 338 ? 29.310 99.346 96.993 1.00 36.75 319 ALA F O 1
ATOM 14823 N N . ILE F 1 339 ? 29.751 97.682 95.552 1.00 37.63 320 ILE F N 1
ATOM 14824 C CA . ILE F 1 339 ? 28.334 97.550 95.182 1.00 38.82 320 ILE F CA 1
ATOM 14825 C C . ILE F 1 339 ? 27.619 96.218 95.510 1.00 39.71 320 ILE F C 1
ATOM 14826 O O . ILE F 1 339 ? 26.394 96.211 95.640 1.00 40.38 320 ILE F O 1
ATOM 14831 N N . LEU F 1 340 ? 28.345 95.111 95.669 1.00 40.47 321 LEU F N 1
ATOM 14832 C CA . LEU F 1 340 ? 27.682 93.816 95.928 1.00 41.27 321 LEU F CA 1
ATOM 14833 C C . LEU F 1 340 ? 26.935 93.693 97.265 1.00 42.57 321 LEU F C 1
ATOM 14834 O O . LEU F 1 340 ? 25.853 93.097 97.307 1.00 43.46 321 LEU F O 1
ATOM 14839 N N . PRO F 1 341 ? 27.503 94.229 98.361 1.00 43.06 322 PRO F N 1
ATOM 14840 C CA . PRO F 1 341 ? 26.767 94.174 99.634 1.00 42.71 322 PRO F CA 1
ATOM 14841 C C . PRO F 1 341 ? 25.465 94.973 99.591 1.00 42.22 322 PRO F C 1
ATOM 14842 O O . PRO F 1 341 ? 24.785 95.106 100.610 1.00 42.78 322 PRO F O 1
#

Foldseek 3Di:
DVLCVLLCLLVVLLVLPDDQVLLLVVLQCCVPVPAAEEEEEDDALSLLLCLLQQVCVVLLVHHYHGYYLVCDLVNLQPDDAHEYEQEDQALDDVSSLVVLSNVVNPHAYEYYQDPPGVSVVSHPGYLHQPDPRNSSSVSSNSSSVSSNSNNVSVVNADPVNSVVVSVLSVQSVCQSVLLVLLVVLLVLCQVVVLQAQAEEEEEASSQQSLQQNLQVLVVQSVHHYYYDYVVVCVVCVVVRDDLRYAYEEDADDDPVVVVVCVVVCVRYVRYEYEYCPDDPDSRYRNDDRPSDSSPCNSRSNSSSSSSVPRD/DVLVVCLCLLVVLLVLVDDQPLLLVVLLCCVVVPAAAEEEEEDFLSLLLLLLQQVCVVLLVHHYHGDYLVCDLVVLLPDDAHEYEYEEQAQHDPSSLVNLSNVVNPHAYEYYCDPPGPSVVSHPTYLHQPDPVNSSSVSSNSSNVSSNSNNVSVPNADPVNSVVVSVLSVQSVCQVVLLVLLVVLLVLCVVVQVQAQAEEEEEASSQQSLQSNLQVLVVQVVGHYHYDYVVVCVVPVVVRDDLRYAYEEDADDDPVVVVVCVVVVVRYVRYEYEYCDDDPDSRYRNDNRPSDSSPSNVRSNSSSSNSVPD/DVLCVCLCLLVLLLVLPDDQVLLLVVLLCCVVVPAAAEEEEDDALSLLLLLLQQVCVVLLVHHYHGYYLVCDLVNLQPDDAHEYEYEEQALHDPSSLVNLSNVVNPHAYEYYQDPPGPSVVVHPGYQHQDPCNSSSVSSNSSSVSSLSNSVSVVVADPVRSVVVSVLSVQSVCQSVLLVLLVLLLVLCLVVQLQFQEEEEEEASSQQSLQQNLQVLVVQSVHHYHYDYVVVCVVPVVVRDDLRYAYEEDADDDPVVVVCCVVVCVRDVRYEYEYCDDPPDSRYRHDDRPSDVSPSSVRSNSSSVSSPPND/DVLVVCLCLLVVLLVLVDDQPQLLVVLLCCVVVVAAAEEEEDDFLSLLLCLLQQVCVVLLVHHYHGDYLVCDLVNLLPDDAHEYEQEEAALHDPSSLVNLSNVVNPHAYEYYQDPPGPSVVVHPGYQHQDDPVNSSSVSSNSSSVSSVSNSVSVVVADPVNSVVVSVLSVQSVCQVVLLVLLVVLLVLCQVVQLQFQAEEEEDASSQQSLQQNLQVLVVQSVHHYHYYYVVVCVVPVVVRDDLRYAYEEPADDDPVVVVVCVVVCVSYVRYEYEYCDDPPDSRYRHDNRPSDSSPSNVRSNSSSSSSVPND/DCLCVLLCLLVVLLVLPDDQVLLLVVLQCCVVVPAQAEEEEDDFLLQLLQLLLQVCVVLLVHHYHYYHLVCDLVNLQPDDAYEYEYEEAAQHDPSSLVNLSNVVNPHAYEYYQDPPGPSVVVHPTYQHQPDPPNSSNVSSNSSSVSSVSNSVSVVVADPVNSVVVSVCSVQSVCQSVLLVLLVLLLVLCLVLQLQFQEEEEEEASSQQSLQSNLQVLVVQSVHHYYYDYVVVCVVPVPVNDDQRYAYEEDQDDDPVVVVCCVVVVVRHVRYEYEYCDPDPDSRYRHDDRPSDVRPSNVRSNSSSVSRVPND/DCVLLCLLVVLLVLVDPPVLLLVVLLCCVVVVAQAEEEEDDFLSLLLQLLQQVCVVLLVHHYHGYHLCCDLVNLLPDDAYEYEYEEAALHDVSSQVNLSNVVNPHAYEYYNDPPGPSVVSHPTYQHQPVSSNVSSNSSNVSSNSNNVSVVVADDVNSVVVSVLSVLSVCQSVLLVLLVLLLVLCLVVQLQFQEEEEEDASSQQSLQSNLQVLVVQSVHHYYYDYVVVCVVPVVVRDDLRYAYEEDADDDPVVVVVCVVVCVRDVRYEYEYCPDDPDSRYRHDDRPSDVSPSSVRSNSSSSSSVPND

Secondary structure (DSSP, 8-state):
-HHHH---HHHHHH---S--HHHHHHHHHHHHTT--EEEEE--HHHHHHHHHHS---TTTTS-EEEE-----HHHHHHSPSEEEEE--SSS--HHHHH--HHHHTT-EEE---SSS-GGGGG-SB---------THHHHHHHH--HHHHHHHHTT-S-HHHHHHHHH--HHHHHHHHHHHHHHHHHHHTHHHHHT-SEEEEEE-GGGHHHHHHHHH--TTT-S-EEEEEHHHHHHTHHHH--TTEEE---SS--HHHHHHHHHHHHH-S-B--EESSS--SSSSEE------TTTTHHHHHHHH--TTT--/-HHHH---HHHHHH---S--HHHHHHHHHHHHTT--EEEEE-SHHHHHHHHHHS---TTTTS-EEEE-----HHHHHHSPSEEEEE--SSS--HHHHH--HHHHHT-EEE---SSS-GGGGG-SB---------THHHHHHHH--HHHHHHHHTT---HHHHHHHHH--HHHHHHHHHHHHHHHHHHHTHHHHHTSSEEEEEE-GGGHHHHHHHHH--TTT-S-EEEEEHHHHHHTHHHH--TTEEE---SS--HHHHHHHHHHHHH-S-B--EETTS--SSSSEE------TTTTHHHHTTTT--TTT-/-HHHH---HHHHHH---S--HHHHHHHHHHHHTT---EEEE-SHHHHHHHHHHS---TTTTS-EEEE-----HHHHHHSPS-EEEE--SSS--HHHHH--HHHHHT-EEE---SSS-GGGGG-SB---------HHHHHHHH--HHHHHHHHTT---HHHHHHHHH--HHHHHHHHHHHHHHHHHHHTHHHHHT-SEEEEEE-GGGHHHHHHHHH--TTT-S-EEEEEHHHHHHTHHHH--TTEEE---SS--HHHHHHHHHHHTT-S-B--EESSS--SSSSEE------TTTTHHHHHHHH--TTT--/-HHHH---HHHHHH---S--HHHHHHHHHHHHTT--EEEEE--HHHHHHHHHHS---TTTTS-EEEE-----HHHHHHSPSEEEEE--SSS--HHHHH--HHHHTT-EEE---SSS-GGGGG-SB---------THHHHHHHH--HHHHHHHHTT---HHHHHHHHH--HHHHTHHHHHHHHHHHHHHTHHHHHTSSEEEEEE-GGGHHHHHHHHH--TTT-S-EEEEEHHHHHHTHHHH--TTEEE---SS--HHHHHHHHHHHTT-S-B--EETTS--SSSSEE------TTTTHHHHHHHH--TTT--/-TTTT---HHHHHH---S--HHHHHHHHHHHHTT--EEEEE--HHHHHHHHHHS---TTTTS-EEEE-----HHHHHSSPSEEEEE--SSS--HHHHH--HHHHHT-EEE---SSS-GGGGG-SB----S----THHHHHHHH--HHHHHHHHTT---HHHHHHHHH--HHHHTHHHHHHHHHHHHHHTHHHHHTSSEEEEEE-GGGHHHHHHHHH--TTT-S-EEEEEHHHHHHTTTTS--TTEEE---SS--HHHHHHHHHHTTT-S-B--EESSS--SSSSEE------TTTTHHHHTTTT--TTT--/------HHHHHH------HHHHHHHHHHHHTT--EEEEE--HHHHHHHHHHS---TTT-S-EEEE-----HHHHHHSPSEEEEE--SSS--HHHHH--HHHHHT-EEE---SSS-GGGTT-SB-------HHHHHHHH--HHHHHHHHTTSS-HHHHHHHHH--HHHHTHHHHHHHHHHHHHHTHHHHHTSSEEEEEE-GGGHHHHHHHHH---SS-S-EEEEEHHHHHHTHHHH--TTEEE---SS--HHHHHHHHHHTTT-S-B--EESSS--SSSSEE------TTTTHHHHTTTT--TTT--